Protein AF-0000000070921933 (afdb_homodimer)

Nearest PDB structures (foldseek):
  8ojy-assembly1_A  TM=9.174E-01  e=9.844E-56  Arabidopsis thaliana
  8cj8-assembly1_A-3  TM=9.190E-01  e=4.732E-55  Arabidopsis thaliana
  8cj8-assembly2_C  TM=9.120E-01  e=1.488E-54  Arabidopsis thaliana
  8ojf-assembly1_B-2  TM=9.211E-01  e=4.680E-54  Arabidopsis thaliana
  1fiy-assembly1_A  TM=9.418E-01  e=4.829E-53  Escherichia coli K-12

pLDDT: mean 90.68, std 9.58, range [23.91, 98.62]

Foldseek 3Di:
DPQQPPPPVLDQDPVQLVVQLVLLLVLLLVLCCVPVNDVLSVLLVLLLVLLVVCVVPNDPVSVVVSLVSLQPDDLVSLLLSLLSLLLSLLSSLLSVVLSVLVSQVVCVVVVDQGGALFLQVLLQVCVVVPQAQVLLQVLLVLFADEAEEEFFLPFFFDPVLLVLSVVLSVLVNVLVDPPQDPVNNVVSSVVNSVSSSVSSVDDGFDPDQDALLVSLVVVLVLCVQAVLPLQLVLVVSNQVSQCVSNNADPLRHGPHDRAQRYAYHYARLFECALFVRSFLVSVLLSQLVLLLSVLVVLLVLLVVVLVVQQDFCVHFPFDPLLVVVLVVLVVCLCVQCVPPSCVCVGRSSSSLSSLLSQQSVQLSVQSVCVSVVDPGDRDPSRHDQWLVVVLVNLVSRLVRCSVTPNNVVSVPSSVSSSSCCSHQISRHHAHEHEYALVLLQVLLQQQCCQQVVDPCLVPDDQVVLLVSLLVLQADQDDDAGDLVSGDPSSSRVLSSLLSLVVSCSSRHLRNHPAYEYPPDDALSSQSSVSSSNSNNVQWHADPVGTAHSHQYEYEQAALVSLVCVLVRLCVNLVRPSNVRHCVRNVQEHEYEYFQLRHLLHQFLLLSLLSSLVSLVSVCVSSVVSVGHYEYEYEAECALNRQHDQQLLSLLQHAQPSLQNYHHYYYHNLRSSSQRSHNSSVSSSVSSNSSSSSVSNCCNSDPIDHDDPVLSVLSVQLSVQLRVQVCCQQPVQPCNLLLLVQLFCLVLSQVRSSHSRGQFSDPPDSDSVTGDSQSSLLRCLLLLLNCSLFFSNLRSLCVSCPPPVVSLVVLLVCLVPNSNSVRSLLSSLVSLLSHDLVSSLLSLVSRPDNVSSCVSSVSSVVRSVSRQVSSCSSPVHDHRCPSPVVVSVLLVVLVSSLVSLSSSLSSLSNQQVVVVVPDDPPDPDPRSSSVSNSSSSSSNCSSSSGRD/DPQQPPPPVLDQDPVQLVVQLVLLLVLLLVLCCVPVNDVLSVLLVLLLVLLVVCVVPNDPVSVVVSLVSLLPDDLVSLLSSLLSLLLSLLSSLLSVVLSVLVSQVVCVVVVDQGGPLFLQVLLQVCVVVPQAQVLLQVLLVLFADEAEEEFFLPFLFDPVLLVLSVVLSVLVNVLVDPPQDPVNNVVSSVVNSVSSSVSSVDDGFDPDQDALLVSLVVVLVLCVQAVLPLQLVLVVSNQVSQCVRNNADPLRHGPHDRALRYAYHYARLFECALFVRSFLVSVLLSQLVLLLSVLVVLLVLLVVVLVVQQDFCVHFPFDPLLVVVLVVLVVCLCVQCVPPSCVCVGRSSSSLSSLLSQQSVQLSVQSVCVSVVDPGDRDPSRHDQWLVVVLVNLVSRLVRCSVTPNNVVSVPSSVSSSSCCSHQISRHHAHEHEYALVLLQVLLQQQCCQQVVDPCLVPDDQVVLLVSLLVLQADQDDDAGDLVSGPPSSSRVLSSLLSLVVSCSSRHLRNHPAYEYPPDDALSSQSSVSSSNSNNVQWHADPVGTAHSHQYEYEQAALVSLVCVLVRLCVNLVRVSNVRHCVRNVQEHEYEYWQLRHLLHQFLLLSLLSSLVSLVSVCVSSVVSVGHYEYEYEAECALNRQHDQQLLSLLQHAQPSLQNYHHYYYHNLRSSSQRSHNSSVSSSVSSNSSSSSVSNCCNSDPIDHDDPVLSVLSVQLSVQLRVQVCCQQPVQPCNLLLLVQLFCLVLSQVRSSHSRGQFSDPPDSDSVTGDSQSSLLRCLLLLLNCSLFFSNLRSLCVSCPPPVVSLVVLLVCLVPNSNSVRSLLSSLVSLLSHDLVSSLLSLVSRPPNVSSCVSSVSSVVRSVSRQVSSCSSPVHDHRCPSPVVVSVLLVVLVSSLVSLSSSLSSLSNQQVVVCVPDDPPDPDPRSSSVSNSSSSSSNCSSSSGRD

Sequence (1894 aa):
MIQNRIDERFRPKDKELRARVRLFGELLGNVIRRLEGEAVLNAVETLRKGFVTLRKREDPRLRERMMRCIVHQTPEMTERIIRAFSIYFSLVNIAEEDLFYRWRRAQVSSGEPLWTGSFDRTLRQLHEEGISAAELERLLEELSYMPVFTAHPTEARRRTTMQNQRRVFRTADRLNQPRIGAEERRSLIAELEAQIQILWRTNEVRVKKPQVRDEIKYGLFYFEESLFEAIPQTYRYLENAVRRTYGIRPDGSLPIRIPAFLRFGSWIGGDRDGNPNVTPEVTALACRLAMQQVLREYLRRVAELRNVLTHSSLMCQPSADFLASLEADNSIAPAVFQGHMDRYETEPYRRKLQIMAYRLKETLATVERRLSGESAVLPVASAYAGADAFVADLRVMHDSLVSHGERNIAASELTDLIRLAETCGFHLHHLDVRQESTVHSAAVAAILAQTGLSADYETLAEPERIALLSELIDRTELPDPDPEQLDAAAHETLRVFEVIRDMRQEVGSQGIGTYVISMTHAASHVLEVLFLGRLTGLAGKTADGPFCHLRITPLFETIEDLLHVEDVLNGLLGTPTYARMLAAGGNLQEVMLGYSDSCKDGGILASSWNLYEAQKKIVAITTRFGVRCQLFHGRGGTVGRGGGPTHESILAQPPATVQGRIKFTEQGEVLSYKYSNVETAVYEIGVGATGLILASRGLIRAPTHDRDADMATMHELAQLGEDAYRELVDRTPGVLDYFYEGTPVQEIGFLNIGSRPSHRRKSDRSKSSIRAIPWVFGWAQSRHTLPAWYGIGSALAAWRGEDPARLELLQQMYRDWPFFRSLLSNTQMALTKADLRMAAEYAKLCSDQELAERVFGKVRDEYARTVREVLLVAQLEALMDETPLLALSLQRRNPYLDPLNSIQIHLLRESRALEAGQPEDEEIDNPWMSPLLRSINAIAAGMRNTGMIQNRIDERFRPKDKELRARVRLFGELLGNVIRRLEGEAVLNAVETLRKGFVTLRKREDPRLRERMMRCIVHQTPEMTERIIRAFSIYFSLVNIAEEDLFYRWRRAQVSSGEPLWTGSFDRTLRQLHEEGISAAELERLLEELSYMPVFTAHPTEARRRTTMQNQRRVFRTADRLNQPRIGAEERRSLIAELEAQIQILWRTNEVRVKKPQVRDEIKYGLFYFEESLFEAIPQTYRYLENAVRRTYGIRPDGSLPIRIPAFLRFGSWIGGDRDGNPNVTPEVTALACRLAMQQVLREYLRRVAELRNVLTHSSLMCQPSADFLASLEADNSIAPAVFQGHMDRYETEPYRRKLQIMAYRLKETLATVERRLSGESAVLPVASAYAGADAFVADLRVMHDSLVSHGERNIAASELTDLIRLAETCGFHLHHLDVRQESTVHSAAVAAILAQTGLSADYETLAEPERIALLSELIDRTELPDPDPEQLDAAAHETLRVFEVIRDMRQEVGSQGIGTYVISMTHAASHVLEVLFLGRLTGLAGKTADGPFCHLRITPLFETIEDLLHVEDVLNGLLGTPTYARMLAAGGNLQEVMLGYSDSCKDGGILASSWNLYEAQKKIVAITTRFGVRCQLFHGRGGTVGRGGGPTHESILAQPPATVQGRIKFTEQGEVLSYKYSNVETAVYEIGVGATGLILASRGLIRAPTHDRDADMATMHELAQLGEDAYRELVDRTPGVLDYFYEGTPVQEIGFLNIGSRPSHRRKSDRSKSSIRAIPWVFGWAQSRHTLPAWYGIGSALAAWRGEDPARLELLQQMYRDWPFFRSLLSNTQMALTKADLRMAAEYAKLCSDQELAERVFGKVRDEYARTVREVLLVAQLEALMDETPLLALSLQRRNPYLDPLNSIQIHLLRESRALEAGQPEDEEIDNPWMSPLLRSINAIAAGMRNTG

Radius of gyration: 40.42 Å; Cα contacts (8 Å, |Δi|>4): 3020; chains: 2; bounding box: 80×125×109 Å

Secondary structure (DSSP, 8-state):
-------GGGSPPHHHHHHHHHHHHHHHHHHHHHHH-HHHHHHHHHHHHHHHHHHHS--HHHHHHHHHHHHTS-HHHHHHHHHHHHHHHHHHHHHHHHHHHHHHHHHHHHTS---TT-HHHHHHHHHHTT--HHHHHHHHHT-EEEEEE---SS----HHHHHHHHHHHHHHHHTTSTT--HHHHHHHHHHHHHHHHHHHHB--S-SSPPPHHHHHHHHHHHIIIIIHHHHHHHHHHHHHHHHHHH---TTS--SS-----B--EE-TTTB-TT-TT--HHHHHHHHHHHHHHHHHHHHHHHHHHHHH--B-TTT----HHHHHHHHHGGGGHHHHHTT-TTTTTT-HHHHHHHHHHHHHHHHHHHHHHHHTT------TTTS-SSHHHHHHHHHHHHHHHHHTT-HHHIIIIIHHHHHHHHHHTTTSSEEEEEEEHHHHHHHHHHHHHHHTS-S-GGGS-HHHHHHHHHHHHH-S--PPP-GGGS-HHHHHHHHHHHHHHHHHHHH-GGGEEEEEEES--SHHHHHHHHHHHHHTTSEEEETTEEEE---EEEEE-SHHHHHTHHHHHHHHHT-HHHHHHHHHTTSEEEEEEESHHHHHHH-HHHHHHHHHHHHHHHHHHHHHTT-EEEEEEE--SSGGGT-S-HHHHHHTSPTTT-SSEEEEEE-HHHHHHHHSSHHHHHHHHHHHHHHHHHHTGGGTSPPP---HHHHHHHHHHHHHHHHHHHHHHTTSTTHHHHHHHHSSHHHHTTSTT-SS-SBSSTT--STTTB-HHHHHHHHHHTT--GGGTTTHHHHHHHHHTT-HHHHHHHHHHHHH-HHHHHHHHHHHHHHHH--HHHHHHHHTT-S-HHHHHHHHHHHHHHHHHHHHHHHHHHT-SSTTTT-HHHHHHHHHHHHHHHHHHHHHHHHHHHHHHHHHTS-TT-----TTHHHHHHHHHHHHHHHS---/-------GGGSPPHHHHHHHHHHHHHHHHHHHHHHH-HHHHHHHHHHHHHHHHHHHS--HHHHHHHHHHHHTS-HHHHHHHHHHHHHHHHHHHHHHHHHHHHHHHHHHHHTS---TT-HHHHHHHHHHTT--HHHHHHHHHT-EEEEEE---SS----HHHHHHHHHHHHHHHHTTSTT--HHHHHHHHHHHHHHHHHHHHB--S-SSPPPHHHHHHHHHHHIIIIIHHHHHHHHHHHHHHHHHHH---TTS--SS-----B--EE-TTTB-TT-TT--HHHHHHHHHHHHHHHHHHHHHHHHHHHHH--B-TTT----HHHHHHHHHGGGGHHHHHTT-TTTTTT-HHHHHHHHHHHHHHHHHHHHHHHHTT------TTTS-SSHHHHHHHHHHHHHHHHHTT-HHHIIIIIHHHHHHHHHHTTTSSEEEEEEEHHHHHHHHHHHHHHHTS-S-GGGS-HHHHHHHHHHHHH-S--PPP-GGGS-HHHHHHHHHHHHHHHHHHHH-GGGEEEEEEES--SHHHHHHHHHHHHHHTSEEEETTEEEE---EEEEE-SHHHHHTHHHHHHHHHT-HHHHHHHHHTTSEEEEEEESHHHHHHH-HHHHHHHHHHHHHHHHHHHHHTT-EEEEEEE--SSGGGT-S-HHHHHHTSPTTT-SSEEEEEE-HHHHHHHHSSHHHHHHHHHHHHHHHHHHTGGGTSPPP---HHHHHHHHHHHHHHHHHHHHHHTTSTTHHHHHHHHSSHHHHTTSTT-SS-SBSSTT--STTTB-HHHHHHHHHHTT--GGGTTTHHHHHHHHHTT-HHHHHHHHHHHHH-HHHHHHHHHHHHHHHH--HHHHHHHHTT-S-HHHHHHHHHHHHHHHHHHHHHHHHHHT-SSTTTT-HHHHHHHHHHHHHHHHHHHHHHHHHHHHHHHHHTS-TT-----TTHHHHHHHHHHHHHHHS---

Organism: NCBI:txid713585

InterPro domains:
  IPR015813 Pyruvate/Phosphoenolpyruvate kinase-like domain superfamily [SSF51621] (19-947)
  IPR018129 Phosphoenolpyruvate carboxylase, Lys active site [PS00781] (148-159)
  IPR021135 Phosphoenolpyruvate carboxylase [PF00311] (17-947)
  IPR021135 Phosphoenolpyruvate carboxylase [PR00150] (147-160)
  IPR021135 Phosphoenolpyruvate carboxylase [PR00150] (200-216)
  IPR021135 Phosphoenolpyruvate carboxylase [PR00150] (264-279)
  IPR021135 Phosphoenolpyruvate carboxylase [PR00150] (424-444)
  IPR021135 Phosphoenolpyruvate carboxylase [PR00150] (589-609)
  IPR021135 Phosphoenolpyruvate carboxylase [PR00150] (631-660)
  IPR021135 Phosphoenolpyruvate carboxylase [PR00150] (767-793)
  IPR021135 Phosphoenolpyruvate carboxylase [PTHR30523] (11-947)
  IPR022805 Phosphoenolpyruvate carboxylase, bacterial/plant-type [MF_00595] (10-947)
  IPR033129 Phosphoenolpyruvate carboxylase, His active site [PS00393] (591-603)

Structure (mmCIF, N/CA/C/O backbone):
data_AF-0000000070921933-model_v1
#
loop_
_entity.id
_entity.type
_entity.pdbx_description
1 polymer 'Phosphoenolpyruvate carboxylase'
#
loop_
_atom_site.group_PDB
_atom_site.id
_atom_site.type_symbol
_atom_site.label_atom_id
_atom_site.label_alt_id
_atom_site.label_comp_id
_atom_site.label_asym_id
_atom_site.label_entity_id
_atom_site.label_seq_id
_atom_site.pdbx_PDB_ins_code
_atom_site.Cartn_x
_atom_site.Cartn_y
_atom_site.Cartn_z
_atom_site.occupancy
_atom_site.B_iso_or_equiv
_atom_site.auth_seq_id
_atom_site.auth_comp_id
_atom_site.auth_asym_id
_atom_site.auth_atom_id
_atom_site.pdbx_PDB_model_num
ATOM 1 N N . MET A 1 1 ? 22.812 -39.594 1.158 1 23.95 1 MET A N 1
ATOM 2 C CA . MET A 1 1 ? 21.5 -39.562 1.787 1 23.95 1 MET A CA 1
ATOM 3 C C . MET A 1 1 ? 21.438 -38.531 2.9 1 23.95 1 MET A C 1
ATOM 5 O O . MET A 1 1 ? 21.781 -38.812 4.047 1 23.95 1 MET A O 1
ATOM 9 N N . ILE A 1 2 ? 21.953 -37.438 2.602 1 29.31 2 ILE A N 1
ATOM 10 C CA . ILE A 1 2 ? 22.078 -36.406 3.607 1 29.31 2 ILE A CA 1
ATOM 11 C C . ILE A 1 2 ? 20.719 -36.125 4.242 1 29.31 2 ILE A C 1
ATOM 13 O O . ILE A 1 2 ? 19.781 -35.688 3.557 1 29.31 2 ILE A O 1
ATOM 17 N N . GLN A 1 3 ? 20.328 -36.938 5.16 1 33.12 3 GLN A N 1
ATOM 18 C CA . GLN A 1 3 ? 19.25 -36.719 6.102 1 33.12 3 GLN A CA 1
ATOM 19 C C . GLN A 1 3 ? 19.125 -35.25 6.461 1 33.12 3 GLN A C 1
ATOM 21 O O . GLN A 1 3 ? 20.062 -34.656 6.977 1 33.12 3 GLN A O 1
ATOM 26 N N . ASN A 1 4 ? 18.438 -34.562 5.695 1 40.12 4 ASN A N 1
ATOM 27 C CA . ASN A 1 4 ? 18.016 -33.219 6.055 1 40.12 4 ASN A CA 1
ATOM 28 C C . ASN A 1 4 ? 17.594 -33.156 7.52 1 40.12 4 ASN A C 1
ATOM 30 O O . ASN A 1 4 ? 16.453 -33.469 7.855 1 40.12 4 ASN A O 1
ATOM 34 N N . ARG A 1 5 ? 18.453 -33.531 8.398 1 40.06 5 ARG A N 1
ATOM 35 C CA . ARG A 1 5 ? 18.188 -33.312 9.812 1 40.06 5 ARG A CA 1
ATOM 36 C C . ARG A 1 5 ? 17.734 -31.891 10.094 1 40.06 5 ARG A C 1
ATOM 38 O O . ARG A 1 5 ? 18.578 -30.984 10.18 1 40.06 5 ARG A O 1
ATOM 45 N N . ILE A 1 6 ? 16.703 -31.516 9.539 1 48.75 6 ILE A N 1
ATOM 46 C CA . ILE A 1 6 ? 16.172 -30.266 10.086 1 48.75 6 ILE A CA 1
ATOM 47 C C . ILE A 1 6 ? 16.172 -30.328 11.609 1 48.75 6 ILE A C 1
ATOM 49 O O . ILE A 1 6 ? 15.664 -31.281 12.203 1 48.75 6 ILE A O 1
ATOM 53 N N . ASP A 1 7 ? 16.969 -29.656 12.188 1 51.53 7 ASP A N 1
ATOM 54 C CA . ASP A 1 7 ? 17 -29.531 13.641 1 51.53 7 ASP A CA 1
ATOM 55 C C . ASP A 1 7 ? 15.594 -29.469 14.227 1 51.53 7 ASP A C 1
ATOM 57 O O . ASP A 1 7 ? 14.742 -28.734 13.727 1 51.53 7 ASP A O 1
ATOM 61 N N . GLU A 1 8 ? 15.258 -30.484 14.992 1 55.12 8 GLU A N 1
ATOM 62 C CA . GLU A 1 8 ? 13.969 -30.641 15.672 1 55.12 8 GLU A CA 1
ATOM 63 C C . GLU A 1 8 ? 13.453 -29.297 16.172 1 55.12 8 GLU A C 1
ATOM 65 O O . GLU A 1 8 ? 12.242 -29.094 16.266 1 55.12 8 GLU A O 1
ATOM 70 N N . ARG A 1 9 ? 14.477 -28.422 16.344 1 58.66 9 ARG A N 1
ATOM 71 C CA . ARG A 1 9 ? 14.133 -27.125 16.906 1 58.66 9 ARG A CA 1
ATOM 72 C C . ARG A 1 9 ? 13.281 -26.312 15.945 1 58.66 9 ARG A C 1
ATOM 74 O O . ARG A 1 9 ? 12.523 -25.438 16.359 1 58.66 9 ARG A O 1
ATOM 81 N N . PHE A 1 10 ? 13.305 -26.656 14.672 1 58.06 10 PHE A N 1
ATOM 82 C CA . PHE A 1 10 ? 12.648 -25.797 13.695 1 58.06 10 PHE A CA 1
ATOM 83 C C . PHE A 1 10 ? 11.516 -26.547 13 1 58.06 10 PHE A C 1
ATOM 85 O O . PHE A 1 10 ? 11.047 -26.125 11.938 1 58.06 10 PHE A O 1
ATOM 92 N N . ARG A 1 11 ? 11.141 -27.578 13.57 1 64.94 11 ARG A N 1
ATOM 93 C CA . ARG A 1 11 ? 9.992 -28.297 13.008 1 64.94 11 ARG A CA 1
ATOM 94 C C . ARG A 1 11 ? 8.68 -27.656 13.461 1 64.94 11 ARG A C 1
ATOM 96 O O . ARG A 1 11 ? 8.539 -27.281 14.625 1 64.94 11 ARG A O 1
ATOM 103 N N . PRO A 1 12 ? 7.859 -27.453 12.391 1 67.56 12 PRO A N 1
ATOM 104 C CA . PRO A 1 12 ? 6.559 -26.906 12.781 1 67.56 12 PRO A CA 1
ATOM 105 C C . PRO A 1 12 ? 5.887 -27.719 13.891 1 67.56 12 PRO A C 1
ATOM 107 O O . PRO A 1 12 ? 5.906 -28.953 13.859 1 67.56 12 PRO A O 1
ATOM 110 N N . LYS A 1 13 ? 5.543 -26.969 14.922 1 72 13 LYS A N 1
ATOM 111 C CA . LYS A 1 13 ? 4.879 -27.609 16.047 1 72 13 LYS A CA 1
ATOM 112 C C . LYS A 1 13 ? 3.4 -27.844 15.758 1 72 13 LYS A C 1
ATOM 114 O O . LYS A 1 13 ? 2.65 -26.906 15.516 1 72 13 LYS A O 1
ATOM 119 N N . ASP A 1 14 ? 3.059 -29.047 15.797 1 80.31 14 ASP A N 1
ATOM 120 C CA . ASP A 1 14 ? 1.688 -29.469 15.531 1 80.31 14 ASP A CA 1
ATOM 121 C C . ASP A 1 14 ? 0.704 -28.75 16.453 1 80.31 14 ASP A C 1
ATOM 123 O O . ASP A 1 14 ? -0.426 -28.453 16.062 1 80.31 14 ASP A O 1
ATOM 127 N N . LYS A 1 15 ? 1.238 -28.391 17.578 1 83.94 15 LYS A N 1
ATOM 128 C CA . LYS A 1 15 ? 0.37 -27.75 18.562 1 83.94 15 LYS A CA 1
ATOM 129 C C . LYS A 1 15 ? -0.085 -26.375 18.078 1 83.94 15 LYS A C 1
ATOM 131 O O . LYS A 1 15 ? -1.236 -25.984 18.297 1 83.94 15 LYS A O 1
ATOM 136 N N . GLU A 1 16 ? 0.807 -25.719 17.469 1 86.44 16 GLU A N 1
ATOM 137 C CA . GLU A 1 16 ? 0.481 -24.375 16.984 1 86.44 16 GLU A CA 1
ATOM 138 C C . GLU A 1 16 ? -0.511 -24.453 15.82 1 86.44 16 GLU A C 1
ATOM 140 O O . GLU A 1 16 ? -1.409 -23.609 15.719 1 86.44 16 GLU A O 1
ATOM 145 N N . LEU A 1 17 ? -0.322 -25.375 14.953 1 89.31 17 LEU A N 1
ATOM 146 C CA . LEU A 1 17 ? -1.247 -25.547 13.836 1 89.31 17 LEU A CA 1
ATOM 147 C C . LEU A 1 17 ? -2.639 -25.922 14.344 1 89.31 17 LEU A C 1
ATOM 149 O O . LEU A 1 17 ? -3.639 -25.375 13.867 1 89.31 17 LEU A O 1
ATOM 153 N N . ARG A 1 18 ? -2.668 -26.766 15.344 1 89.5 18 ARG A N 1
ATOM 154 C CA . ARG A 1 18 ? -3.945 -27.188 15.906 1 89.5 18 ARG A CA 1
ATOM 155 C C . ARG A 1 18 ? -4.676 -26.016 16.562 1 89.5 18 ARG A C 1
ATOM 157 O O . ARG A 1 18 ? -5.898 -25.906 16.453 1 89.5 18 ARG A O 1
ATOM 164 N N . ALA A 1 19 ? -3.914 -25.266 17.203 1 92.62 19 ALA A N 1
ATOM 165 C CA . ALA A 1 19 ? -4.516 -24.109 17.859 1 92.62 19 ALA A CA 1
ATOM 166 C C . ALA A 1 19 ? -5.137 -23.156 16.844 1 92.62 19 ALA A C 1
ATOM 168 O O . ALA A 1 19 ? -6.23 -22.625 17.078 1 92.62 19 ALA A O 1
ATOM 169 N N . ARG A 1 20 ? -4.391 -22.906 15.789 1 93.19 20 ARG A N 1
ATOM 170 C CA . ARG A 1 20 ? -4.898 -22.031 14.742 1 93.19 20 ARG A CA 1
ATOM 171 C C . ARG A 1 20 ? -6.117 -22.625 14.055 1 93.19 20 ARG A C 1
ATOM 173 O O . ARG A 1 20 ? -7.094 -21.922 13.781 1 93.19 20 ARG A O 1
ATOM 180 N N . VAL A 1 21 ? -6.062 -23.891 13.789 1 92.75 21 VAL A N 1
ATOM 181 C CA . VAL A 1 21 ? -7.168 -24.594 13.141 1 92.75 21 VAL A CA 1
ATOM 182 C C . VAL A 1 21 ? -8.398 -24.562 14.047 1 92.75 21 VAL A C 1
ATOM 184 O O . VAL A 1 21 ? -9.516 -24.391 13.578 1 92.75 21 VAL A O 1
ATOM 187 N N . ARG A 1 22 ? -8.164 -24.75 15.281 1 93.88 22 ARG A N 1
ATOM 188 C CA . ARG A 1 22 ? -9.258 -24.688 16.25 1 93.88 22 ARG A CA 1
ATOM 189 C C . ARG A 1 22 ? -9.891 -23.297 16.266 1 93.88 22 ARG A C 1
ATOM 191 O O . ARG A 1 22 ? -11.117 -23.172 16.344 1 93.88 22 ARG A O 1
ATOM 198 N N . LEU A 1 23 ? -9.055 -22.359 16.281 1 96.06 23 LEU A N 1
ATOM 199 C CA . LEU A 1 23 ? -9.555 -20.984 16.266 1 96.06 23 LEU A CA 1
ATOM 200 C C . LEU A 1 23 ? -10.398 -20.719 15.031 1 96.06 23 LEU A C 1
ATOM 202 O O . LEU A 1 23 ? -11.508 -20.188 15.125 1 96.06 23 LEU A O 1
ATOM 206 N N . PHE A 1 24 ? -9.859 -21.078 13.891 1 96.19 24 PHE A N 1
ATOM 207 C CA . PHE A 1 24 ? -10.578 -20.875 12.633 1 96.19 24 PHE A CA 1
ATOM 208 C C . PHE A 1 24 ? -11.898 -21.641 12.648 1 96.19 24 PHE A C 1
ATOM 210 O O . PHE A 1 24 ? -12.922 -21.125 12.195 1 96.19 24 PHE A O 1
ATOM 217 N N . GLY A 1 25 ? -11.852 -22.906 13.172 1 95.31 25 GLY A N 1
ATOM 218 C CA . GLY A 1 25 ? -13.062 -23.703 13.281 1 95.31 25 GLY A CA 1
ATOM 219 C C . GLY A 1 25 ? -14.117 -23.062 14.164 1 95.31 25 GLY A C 1
ATOM 220 O O . GLY A 1 25 ? -15.305 -23.078 13.836 1 95.31 25 GLY A O 1
ATOM 221 N N . GLU A 1 26 ? -13.688 -22.531 15.219 1 96.38 26 GLU A N 1
ATOM 222 C CA . GLU A 1 26 ? -14.602 -21.859 16.141 1 96.38 26 GLU A CA 1
ATOM 223 C C . GLU A 1 26 ? -15.227 -20.625 15.5 1 96.38 26 GLU A C 1
ATOM 225 O O . GLU A 1 26 ? -16.422 -20.375 15.641 1 96.38 26 GLU A O 1
ATOM 230 N N . LEU A 1 27 ? -14.398 -19.875 14.875 1 97.06 27 LEU A N 1
ATOM 231 C CA . LEU A 1 27 ? -14.891 -18.656 14.234 1 97.06 27 LEU A CA 1
ATOM 232 C C . LEU A 1 27 ? -15.883 -19 13.125 1 97.06 27 LEU A C 1
ATOM 234 O O . LEU A 1 27 ? -16.906 -18.328 12.977 1 97.06 27 LEU A O 1
ATOM 238 N N . LEU A 1 28 ? -15.578 -19.984 12.305 1 97.31 28 LEU A N 1
ATOM 239 C CA . LEU A 1 28 ? -16.5 -20.438 11.273 1 97.31 28 LEU A CA 1
ATOM 240 C C . LEU A 1 28 ? -17.812 -20.906 11.883 1 97.31 28 LEU A C 1
ATOM 242 O O . LEU A 1 28 ? -18.891 -20.594 11.375 1 97.31 28 LEU A O 1
ATOM 246 N N . GLY A 1 29 ? -17.703 -21.703 12.984 1 97 29 GLY A N 1
ATOM 247 C CA . GLY A 1 29 ? -18.906 -22.141 13.695 1 97 29 GLY A CA 1
ATOM 248 C C . GLY A 1 29 ? -19.766 -20.984 14.164 1 97 29 GLY A C 1
ATOM 249 O O . GLY A 1 29 ? -21 -21.031 14.039 1 97 29 GLY A O 1
ATOM 250 N N . ASN A 1 30 ? -19.141 -19.969 14.672 1 95.69 30 ASN A N 1
ATOM 251 C CA . ASN A 1 30 ? -19.859 -18.766 15.102 1 95.69 30 ASN A CA 1
ATOM 252 C C . ASN A 1 30 ? -20.594 -18.109 13.938 1 95.69 30 ASN A C 1
ATOM 254 O O . ASN A 1 30 ? -21.75 -17.688 14.094 1 95.69 30 ASN A O 1
ATOM 258 N N . VAL A 1 31 ? -19.938 -18.031 12.844 1 95.56 31 VAL A N 1
ATOM 259 C CA . VAL A 1 31 ? -20.516 -17.422 11.664 1 95.56 31 VAL A CA 1
ATOM 260 C C . VAL A 1 31 ? -21.734 -18.219 11.203 1 95.56 31 VAL A C 1
ATOM 262 O O . VAL A 1 31 ? -22.797 -17.641 10.922 1 95.56 31 VAL A O 1
ATOM 265 N N . ILE A 1 32 ? -21.625 -19.547 11.125 1 96.25 32 ILE A N 1
ATOM 266 C CA . ILE A 1 32 ? -22.719 -20.422 10.688 1 96.25 32 ILE A CA 1
ATOM 267 C C . ILE A 1 32 ? -23.891 -20.312 11.656 1 96.25 32 ILE A C 1
ATOM 269 O O . ILE A 1 32 ? -25.047 -20.188 11.234 1 96.25 32 ILE A O 1
ATOM 273 N N . ARG A 1 33 ? -23.562 -20.344 12.898 1 95.12 33 ARG A N 1
ATOM 274 C CA . ARG A 1 33 ? -24.609 -20.25 13.914 1 95.12 33 ARG A CA 1
ATOM 275 C C . ARG A 1 33 ? -25.391 -18.938 13.781 1 95.12 33 ARG A C 1
ATOM 277 O O . ARG A 1 33 ? -26.625 -18.938 13.812 1 95.12 33 ARG A O 1
ATOM 284 N N . ARG A 1 34 ? -24.719 -17.891 13.617 1 90.69 34 ARG A N 1
ATOM 285 C CA . ARG A 1 34 ? -25.328 -16.562 13.57 1 90.69 34 ARG A CA 1
ATOM 286 C C . ARG A 1 34 ? -26.125 -16.359 12.289 1 90.69 34 ARG A C 1
ATOM 288 O O . ARG A 1 34 ? -27.219 -15.805 12.305 1 90.69 34 ARG A O 1
ATOM 295 N N . LEU A 1 35 ? -25.609 -16.828 11.188 1 91.19 35 LEU A N 1
ATOM 296 C CA . LEU A 1 35 ? -26.188 -16.484 9.891 1 91.19 35 LEU A CA 1
ATOM 297 C C . LEU A 1 35 ? -27.188 -17.547 9.453 1 91.19 35 LEU A C 1
ATOM 299 O O . LEU A 1 35 ? -28.172 -17.234 8.758 1 91.19 35 LEU A O 1
ATOM 303 N N . GLU A 1 36 ? -26.891 -18.844 9.781 1 92.19 36 GLU A N 1
ATOM 304 C CA . GLU A 1 36 ? -27.734 -19.938 9.273 1 92.19 36 GLU A CA 1
ATOM 305 C C . GLU A 1 36 ? -28.531 -20.594 10.391 1 92.19 36 GLU A C 1
ATOM 307 O O . GLU A 1 36 ? -29.516 -21.281 10.133 1 92.19 36 GLU A O 1
ATOM 312 N N . GLY A 1 37 ? -28.172 -20.375 11.633 1 91.69 37 GLY A N 1
ATOM 313 C CA . GLY A 1 37 ? -28.891 -20.938 12.766 1 91.69 37 GLY A CA 1
ATOM 314 C C . GLY A 1 37 ? -28.25 -22.188 13.32 1 91.69 37 GLY A C 1
ATOM 315 O O . GLY A 1 37 ? -27.281 -22.703 12.742 1 91.69 37 GLY A O 1
ATOM 316 N N . GLU A 1 38 ? -28.75 -22.719 14.328 1 94.5 38 GLU A N 1
ATOM 317 C CA . GLU A 1 38 ? -28.188 -23.844 15.062 1 94.5 38 GLU A CA 1
ATOM 318 C C . GLU A 1 38 ? -28.375 -25.156 14.297 1 94.5 38 GLU A C 1
ATOM 320 O O . GLU A 1 38 ? -27.531 -26.062 14.391 1 94.5 38 GLU A O 1
ATOM 325 N N . ALA A 1 39 ? -29.344 -25.188 13.531 1 93.88 39 ALA A N 1
ATOM 326 C CA . ALA A 1 39 ? -29.656 -26.422 12.805 1 93.88 39 ALA A CA 1
ATOM 327 C C . ALA A 1 39 ? -28.531 -26.781 11.852 1 93.88 39 ALA A C 1
ATOM 329 O O . ALA A 1 39 ? -28.109 -27.953 11.789 1 93.88 39 ALA A O 1
ATOM 330 N N . VAL A 1 40 ? -28.094 -25.812 11.125 1 94.75 40 VAL A N 1
ATOM 331 C CA . VAL A 1 40 ? -27.031 -26.062 10.156 1 94.75 40 VAL A CA 1
ATOM 332 C C . VAL A 1 40 ? -25.75 -26.422 10.898 1 94.75 40 VAL A C 1
ATOM 334 O O . VAL A 1 40 ? -25.062 -27.375 10.516 1 94.75 40 VAL A O 1
ATOM 337 N N . LEU A 1 41 ? -25.422 -25.734 11.922 1 96.25 41 LEU A N 1
ATOM 338 C CA . LEU A 1 41 ? -24.203 -26.016 12.68 1 96.25 41 LEU A CA 1
ATOM 339 C C . LEU A 1 41 ? -24.25 -27.406 13.289 1 96.25 41 LEU A C 1
ATOM 341 O O . LEU A 1 41 ? -23.25 -28.125 13.281 1 96.25 41 LEU A O 1
ATOM 345 N N . ASN A 1 42 ? -25.406 -27.703 13.812 1 95.5 42 ASN A N 1
ATOM 346 C CA . ASN A 1 42 ? -25.562 -29.016 14.414 1 95.5 42 ASN A CA 1
ATOM 347 C C . ASN A 1 42 ? -25.375 -30.141 13.391 1 95.5 42 ASN A C 1
ATOM 349 O O . ASN A 1 42 ? -24.781 -31.172 13.695 1 95.5 42 ASN A O 1
ATOM 353 N N . ALA A 1 43 ? -25.938 -29.922 12.273 1 95.56 43 ALA A N 1
ATOM 354 C CA . ALA A 1 43 ? -25.766 -30.922 11.211 1 95.56 43 ALA A CA 1
ATOM 355 C C . ALA A 1 43 ? -24.297 -31.094 10.859 1 95.56 43 ALA A C 1
ATOM 357 O O . ALA A 1 43 ? -23.812 -32.219 10.703 1 95.56 43 ALA A O 1
ATOM 358 N N . VAL A 1 44 ? -23.594 -30 10.703 1 95.19 44 VAL A N 1
ATOM 359 C CA . VAL A 1 44 ? -22.172 -30.016 10.375 1 95.19 44 VAL A CA 1
ATOM 360 C C . VAL A 1 44 ? -21.391 -30.719 11.477 1 95.19 44 VAL A C 1
ATOM 362 O O . VAL A 1 44 ? -20.562 -31.594 11.195 1 95.19 44 VAL A O 1
ATOM 365 N N . GLU A 1 45 ? -21.688 -30.422 12.711 1 95 45 GLU A N 1
ATOM 366 C CA . GLU A 1 45 ? -20.953 -30.984 13.844 1 95 45 GLU A CA 1
ATOM 367 C C . GLU A 1 45 ? -21.281 -32.469 14.039 1 95 45 GLU A C 1
ATOM 369 O O . GLU A 1 45 ? -20.406 -33.25 14.438 1 95 45 GLU A O 1
ATOM 374 N N . THR A 1 46 ? -22.469 -32.719 13.805 1 95.38 46 THR A N 1
ATOM 375 C CA . THR A 1 46 ? -22.859 -34.125 13.906 1 95.38 46 THR A CA 1
ATOM 376 C C . THR A 1 46 ? -22.078 -35 12.914 1 95.38 46 THR A C 1
ATOM 378 O O . THR A 1 46 ? -21.547 -36.031 13.273 1 95.38 46 THR A O 1
ATOM 381 N N . LEU A 1 47 ? -22.062 -34.531 11.734 1 95.12 47 LEU A N 1
ATOM 382 C CA . LEU A 1 47 ? -21.344 -35.281 10.703 1 95.12 47 LEU A CA 1
ATOM 383 C C . LEU A 1 47 ? -19.844 -35.312 10.984 1 95.12 47 LEU A C 1
ATOM 385 O O . LEU A 1 47 ? -19.188 -36.344 10.844 1 95.12 47 LEU A O 1
ATOM 389 N N . ARG A 1 48 ? -19.328 -34.156 11.344 1 93.25 48 ARG A N 1
ATOM 390 C CA . ARG A 1 48 ? -17.906 -34.062 11.641 1 93.25 48 ARG A CA 1
ATOM 391 C C . ARG A 1 48 ? -17.516 -35.031 12.758 1 93.25 48 ARG A C 1
ATOM 393 O O . ARG A 1 48 ? -16.641 -35.875 12.578 1 93.25 48 ARG A O 1
ATOM 400 N N . LYS A 1 49 ? -18.188 -34.969 13.914 1 93.81 49 LYS A N 1
ATOM 401 C CA . LYS A 1 49 ? -17.875 -35.812 15.07 1 93.81 49 LYS A CA 1
ATOM 402 C C . LYS A 1 49 ? -18.141 -37.281 14.781 1 93.81 49 LYS A C 1
ATOM 404 O O . LYS A 1 49 ? -17.391 -38.156 15.203 1 93.81 49 LYS A O 1
ATOM 409 N N . GLY A 1 50 ? -19.203 -37.5 14.133 1 94.75 50 GLY A N 1
ATOM 410 C CA . GLY A 1 50 ? -19.547 -38.875 13.773 1 94.75 50 GLY A CA 1
ATOM 411 C C . GLY A 1 50 ? -18.484 -39.531 12.93 1 94.75 50 GLY A C 1
ATOM 412 O O . GLY A 1 50 ? -18.078 -40.656 13.227 1 94.75 50 GLY A O 1
ATOM 413 N N . PHE A 1 51 ? -18.062 -38.875 11.945 1 92.88 51 PHE A N 1
ATOM 414 C CA . PHE A 1 51 ? -17.109 -39.469 11.031 1 92.88 51 PHE A CA 1
ATOM 415 C C . PHE A 1 51 ? -15.719 -39.531 11.656 1 92.88 51 PHE A C 1
ATOM 417 O O . PHE A 1 51 ? -14.93 -40.438 11.359 1 92.88 51 PHE A O 1
ATOM 424 N N . VAL A 1 52 ? -15.398 -38.562 12.492 1 91.25 52 VAL A N 1
ATOM 425 C CA . VAL A 1 52 ? -14.156 -38.625 13.258 1 91.25 52 VAL A CA 1
ATOM 426 C C . VAL A 1 52 ? -14.141 -39.906 14.102 1 91.25 52 VAL A C 1
ATOM 428 O O . VAL A 1 52 ? -13.125 -40.594 14.164 1 91.25 52 VAL A O 1
ATOM 431 N N . THR A 1 53 ? -15.25 -40.156 14.68 1 92.56 53 THR A N 1
ATOM 432 C CA . THR A 1 53 ? -15.383 -41.344 15.516 1 92.56 53 THR A CA 1
ATOM 433 C C . THR A 1 53 ? -15.312 -42.625 14.672 1 92.56 53 THR A C 1
ATOM 435 O O . THR A 1 53 ? -14.672 -43.594 15.055 1 92.56 53 THR A O 1
ATOM 438 N N . LEU A 1 54 ? -15.93 -42.594 13.602 1 91.44 54 LEU A N 1
ATOM 439 C CA . LEU A 1 54 ? -15.945 -43.719 12.703 1 91.44 54 LEU A CA 1
ATOM 440 C C . LEU A 1 54 ? -14.539 -44.062 12.219 1 91.44 54 LEU A C 1
ATOM 442 O O . LEU A 1 54 ? -14.219 -45.219 12 1 91.44 54 LEU A O 1
ATOM 446 N N . ARG A 1 55 ? -13.719 -43.094 12.023 1 87.56 55 ARG A N 1
ATOM 447 C CA . ARG A 1 55 ? -12.352 -43.312 11.57 1 87.56 55 ARG A CA 1
ATOM 448 C C . ARG A 1 55 ? -11.508 -43.969 12.672 1 87.56 55 ARG A C 1
ATOM 450 O O . ARG A 1 55 ? -10.594 -44.719 12.383 1 87.56 55 ARG A O 1
ATOM 457 N N . LYS A 1 56 ? -11.859 -43.562 13.891 1 87.31 56 LYS A N 1
ATOM 458 C CA . LYS A 1 56 ? -11.141 -44.188 15 1 87.31 56 LYS A CA 1
ATOM 459 C C . LYS A 1 56 ? -11.562 -45.656 15.188 1 87.31 56 LYS A C 1
ATOM 461 O O . LYS A 1 56 ? -10.711 -46.531 15.391 1 87.31 56 LYS A O 1
ATOM 466 N N . ARG A 1 57 ? -12.852 -45.812 15.188 1 90.88 57 ARG A N 1
ATOM 467 C CA . ARG A 1 57 ? -13.414 -47.156 15.32 1 90.88 57 ARG A CA 1
ATOM 468 C C . ARG A 1 57 ? -14.703 -47.281 14.516 1 90.88 57 ARG A C 1
ATOM 470 O O . ARG A 1 57 ? -15.68 -46.594 14.781 1 90.88 57 ARG A O 1
ATOM 477 N N . GLU A 1 58 ? -14.555 -48.219 13.586 1 90.5 58 GLU A N 1
ATOM 478 C CA . GLU A 1 58 ? -15.75 -48.438 12.773 1 90.5 58 GLU A CA 1
ATOM 479 C C . GLU A 1 58 ? -16.906 -48.938 13.625 1 90.5 58 GLU A C 1
ATOM 481 O O . GLU A 1 58 ? -16.719 -49.781 14.5 1 90.5 58 GLU A O 1
ATOM 486 N N . ASP A 1 59 ? -18.047 -48.281 13.445 1 93.75 59 ASP A N 1
ATOM 487 C CA . ASP A 1 59 ? -19.297 -48.625 14.109 1 93.75 59 ASP A CA 1
ATOM 488 C C . ASP A 1 59 ? -20.469 -48.625 13.125 1 93.75 59 ASP A C 1
ATOM 490 O O . ASP A 1 59 ? -20.922 -47.531 12.719 1 93.75 59 ASP A O 1
ATOM 494 N N . PRO A 1 60 ? -20.969 -49.781 12.812 1 92.88 60 PRO A N 1
ATOM 495 C CA . PRO A 1 60 ? -22.031 -49.844 11.797 1 92.88 60 PRO A CA 1
ATOM 496 C C . PRO A 1 60 ? -23.266 -49.062 12.18 1 92.88 60 PRO A C 1
ATOM 498 O O . PRO A 1 60 ? -23.922 -48.469 11.312 1 92.88 60 PRO A O 1
ATOM 501 N N . ARG A 1 61 ? -23.547 -49.062 13.43 1 94.38 61 ARG A N 1
ATOM 502 C CA . ARG A 1 61 ? -24.719 -48.312 13.875 1 94.38 61 ARG A CA 1
ATOM 503 C C . ARG A 1 61 ? -24.5 -46.812 13.688 1 94.38 61 ARG A C 1
ATOM 505 O O . ARG A 1 61 ? -25.406 -46.094 13.242 1 94.38 61 ARG A O 1
ATOM 512 N N . LEU A 1 62 ? -23.375 -46.469 14.102 1 95 62 LEU A N 1
ATOM 513 C CA . LEU A 1 62 ? -23.047 -45.062 13.93 1 95 62 LEU A CA 1
ATOM 514 C C . LEU A 1 62 ? -23 -44.688 12.445 1 95 62 LEU A C 1
ATOM 516 O O . LEU A 1 62 ? -23.469 -43.594 12.062 1 95 62 LEU A O 1
ATOM 520 N N . ARG A 1 63 ? -22.469 -45.469 11.68 1 93.88 63 ARG A N 1
ATOM 521 C CA . ARG A 1 63 ? -22.406 -45.25 10.234 1 93.88 63 ARG A CA 1
ATOM 522 C C . ARG A 1 63 ? -23.797 -45.094 9.648 1 93.88 63 ARG A C 1
ATOM 524 O O . ARG A 1 63 ? -24.047 -44.188 8.859 1 93.88 63 ARG A O 1
ATOM 531 N N . GLU A 1 64 ? -24.625 -45.969 9.992 1 94.06 64 GLU A N 1
ATOM 532 C CA . GLU A 1 64 ? -26 -45.875 9.516 1 94.06 64 GLU A CA 1
ATOM 533 C C . GLU A 1 64 ? -26.672 -44.562 9.93 1 94.06 64 GLU A C 1
ATOM 535 O O . GLU A 1 64 ? -27.391 -43.969 9.148 1 94.06 64 GLU A O 1
ATOM 540 N N . ARG A 1 65 ? -26.391 -44.25 11.094 1 95 65 ARG A N 1
ATOM 541 C CA . ARG A 1 65 ? -26.953 -42.969 11.594 1 95 65 ARG A CA 1
ATOM 542 C C . ARG A 1 65 ? -26.422 -41.781 10.789 1 95 65 ARG A C 1
ATOM 544 O O . ARG A 1 65 ? -27.188 -40.875 10.477 1 95 65 ARG A O 1
ATOM 551 N N . MET A 1 66 ? -25.172 -41.781 10.57 1 95.06 66 MET A N 1
ATOM 552 C CA . MET A 1 66 ? -24.578 -40.688 9.797 1 95.06 66 MET A CA 1
ATOM 553 C C . MET A 1 66 ? -25.125 -40.656 8.383 1 95.06 66 MET A C 1
ATOM 555 O O . MET A 1 66 ? -25.422 -39.562 7.848 1 95.06 66 MET A O 1
ATOM 559 N N . MET A 1 67 ? -25.312 -41.75 7.805 1 94.62 67 MET A N 1
ATOM 560 C CA . MET A 1 67 ? -25.844 -41.844 6.445 1 94.62 67 MET A CA 1
ATOM 561 C C . MET A 1 67 ? -27.297 -41.344 6.398 1 94.62 67 MET A C 1
ATOM 563 O O . MET A 1 67 ? -27.703 -40.688 5.449 1 94.62 67 MET A O 1
ATOM 567 N N . ARG A 1 68 ? -28.016 -41.688 7.41 1 94.38 68 ARG A N 1
ATOM 568 C CA . ARG A 1 68 ? -29.391 -41.219 7.5 1 94.38 68 ARG A CA 1
ATOM 569 C C . ARG A 1 68 ? -29.422 -39.688 7.598 1 94.38 68 ARG A C 1
ATOM 571 O O . ARG A 1 68 ? -30.312 -39.062 7.016 1 94.38 68 ARG A O 1
ATOM 578 N N . CYS A 1 69 ? -28.516 -39.25 8.352 1 94.88 69 CYS A N 1
ATOM 579 C CA . CYS A 1 69 ? -28.406 -37.812 8.492 1 94.88 69 CYS A CA 1
ATOM 580 C C . CYS A 1 69 ? -28.156 -37.156 7.141 1 94.88 69 CYS A C 1
ATOM 582 O O . CYS A 1 69 ? -28.703 -36.094 6.848 1 94.88 69 CYS A O 1
ATOM 584 N N . ILE A 1 70 ? -27.375 -37.688 6.336 1 95.94 70 ILE A N 1
ATOM 585 C CA . ILE A 1 70 ? -27.016 -37.156 5.031 1 95.94 70 ILE A CA 1
ATOM 586 C C . ILE A 1 70 ? -28.203 -37.281 4.078 1 95.94 70 ILE A C 1
ATOM 588 O O . ILE A 1 70 ? -28.562 -36.312 3.414 1 95.94 70 ILE A O 1
ATOM 592 N N . VAL A 1 71 ? -28.875 -38.375 4.074 1 94.31 71 VAL A N 1
ATOM 593 C CA . VAL A 1 71 ? -29.906 -38.688 3.098 1 94.31 71 VAL A CA 1
ATOM 594 C C . VAL A 1 71 ? -31.156 -37.875 3.369 1 94.31 71 VAL A C 1
ATOM 596 O O . VAL A 1 71 ? -31.875 -37.469 2.438 1 94.31 71 VAL A O 1
ATOM 599 N N . HIS A 1 72 ? -31.375 -37.531 4.57 1 92.81 72 HIS A N 1
ATOM 600 C CA . HIS A 1 72 ? -32.625 -36.875 4.938 1 92.81 72 HIS A CA 1
ATOM 601 C C . HIS A 1 72 ? -32.5 -35.344 4.809 1 92.81 72 HIS A C 1
ATOM 603 O O . HIS A 1 72 ? -33.469 -34.625 5.004 1 92.81 72 HIS A O 1
ATOM 609 N N . GLN A 1 73 ? -31.375 -34.906 4.445 1 93.75 73 GLN A N 1
ATOM 610 C CA . GLN A 1 73 ? -31.203 -33.469 4.312 1 93.75 73 GLN A CA 1
ATOM 611 C C . GLN A 1 73 ? -31.797 -32.969 3 1 93.75 73 GLN A C 1
ATOM 613 O O . GLN A 1 73 ? -31.797 -33.656 1.991 1 93.75 73 GLN A O 1
ATOM 618 N N . THR A 1 74 ? -32.312 -31.75 2.99 1 94.19 74 THR A N 1
ATOM 619 C CA . THR A 1 74 ? -32.75 -31.078 1.768 1 94.19 74 THR A CA 1
ATOM 620 C C . THR A 1 74 ? -31.562 -30.625 0.941 1 94.19 74 THR A C 1
ATOM 622 O O . THR A 1 74 ? -30.438 -30.516 1.461 1 94.19 74 THR A O 1
ATOM 625 N N . PRO A 1 75 ? -31.75 -30.406 -0.347 1 93.31 75 PRO A N 1
ATOM 626 C CA . PRO A 1 75 ? -30.656 -29.906 -1.171 1 93.31 75 PRO A CA 1
ATOM 627 C C . PRO A 1 75 ? -30.047 -28.609 -0.622 1 93.31 75 PRO A C 1
ATOM 629 O O . PRO A 1 75 ? -28.828 -28.422 -0.664 1 93.31 75 PRO A O 1
ATOM 632 N N . GLU A 1 76 ? -30.891 -27.766 -0.116 1 91.5 76 GLU A N 1
ATOM 633 C CA . GLU A 1 76 ? -30.422 -26.484 0.414 1 91.5 76 GLU A CA 1
ATOM 634 C C . GLU A 1 76 ? -29.547 -26.688 1.646 1 91.5 76 GLU A C 1
ATOM 636 O O . GLU A 1 76 ? -28.484 -26.062 1.769 1 91.5 76 GLU A O 1
ATOM 641 N N . MET A 1 77 ? -30.016 -27.562 2.498 1 94.19 77 MET A N 1
ATOM 642 C CA . MET A 1 77 ? -29.25 -27.875 3.703 1 94.19 77 MET A CA 1
ATOM 643 C C . MET A 1 77 ? -27.922 -28.547 3.352 1 94.19 77 MET A C 1
ATOM 645 O O . MET A 1 77 ? -26.891 -28.234 3.936 1 94.19 77 MET A O 1
ATOM 649 N N . THR A 1 78 ? -28.016 -29.453 2.389 1 95.69 78 THR A N 1
ATOM 650 C CA . THR A 1 78 ? -26.828 -30.156 1.944 1 95.69 78 THR A CA 1
ATOM 651 C C . THR A 1 78 ? -25.797 -29.188 1.399 1 95.69 78 THR A C 1
ATOM 653 O O . THR A 1 78 ? -24.594 -29.312 1.675 1 95.69 78 THR A O 1
ATOM 656 N N . GLU A 1 79 ? -26.25 -28.25 0.726 1 93 79 GLU A N 1
ATOM 657 C CA . GLU A 1 79 ? -25.359 -27.234 0.167 1 93 79 GLU A CA 1
ATOM 658 C C . GLU A 1 79 ? -24.656 -26.453 1.271 1 93 79 GLU A C 1
ATOM 660 O O . GLU A 1 79 ? -23.469 -26.141 1.153 1 93 79 GLU A O 1
ATOM 665 N N . ARG A 1 80 ? -25.359 -26.109 2.27 1 94.38 80 ARG A N 1
ATOM 666 C CA . ARG A 1 80 ? -24.781 -25.344 3.381 1 94.38 80 ARG A CA 1
ATOM 667 C C . ARG A 1 80 ? -23.75 -26.172 4.121 1 94.38 80 ARG A C 1
ATOM 669 O O . ARG A 1 80 ? -22.719 -25.656 4.547 1 94.38 80 ARG A O 1
ATOM 676 N N . ILE A 1 81 ? -24.047 -27.438 4.262 1 95.62 81 ILE A N 1
ATOM 677 C CA . ILE A 1 81 ? -23.109 -28.328 4.926 1 95.62 81 ILE A CA 1
ATOM 678 C C . ILE A 1 81 ? -21.828 -28.438 4.113 1 95.62 81 ILE A C 1
ATOM 680 O O . ILE A 1 81 ? -20.719 -28.344 4.668 1 95.62 81 ILE A O 1
ATOM 684 N N . ILE A 1 82 ? -21.969 -28.609 2.783 1 95.38 82 ILE A N 1
ATOM 685 C CA . ILE A 1 82 ? -20.812 -28.703 1.897 1 95.38 82 ILE A CA 1
ATOM 686 C C . ILE A 1 82 ? -19.984 -27.422 1.983 1 95.38 82 ILE A C 1
ATOM 688 O O . ILE A 1 82 ? -18.766 -27.469 2.062 1 95.38 82 ILE A O 1
ATOM 692 N N . ARG A 1 83 ? -20.625 -26.359 1.986 1 93.56 83 ARG A N 1
ATOM 693 C CA . ARG A 1 83 ? -19.953 -25.078 2.045 1 93.56 83 ARG A CA 1
ATOM 694 C C . ARG A 1 83 ? -19.156 -24.922 3.34 1 93.56 83 ARG A C 1
ATOM 696 O O . ARG A 1 83 ? -18.047 -24.375 3.34 1 93.56 83 ARG A O 1
ATOM 703 N N . ALA A 1 84 ? -19.734 -25.344 4.406 1 95.62 84 ALA A N 1
ATOM 704 C CA . ALA A 1 84 ? -19.047 -25.281 5.695 1 95.62 84 ALA A CA 1
ATOM 705 C C . ALA A 1 84 ? -17.734 -26.062 5.652 1 95.62 84 ALA A C 1
ATOM 707 O O . ALA A 1 84 ? -16.688 -25.547 6.082 1 95.62 84 ALA A O 1
ATOM 708 N N . PHE A 1 85 ? -17.828 -27.234 5.129 1 94.69 85 PHE A N 1
ATOM 709 C CA . PHE A 1 85 ? -16.625 -28.047 5.043 1 94.69 85 PHE A CA 1
ATOM 710 C C . PHE A 1 85 ? -15.625 -27.438 4.062 1 94.69 85 PHE A C 1
ATOM 712 O O . PHE A 1 85 ? -14.414 -27.484 4.289 1 94.69 85 PHE A O 1
ATOM 719 N N . SER A 1 86 ? -16.094 -26.922 2.969 1 92.31 86 SER A N 1
ATOM 720 C CA . SER A 1 86 ? -15.227 -26.297 1.974 1 92.31 86 SER A CA 1
ATOM 721 C C . SER A 1 86 ? -14.445 -25.125 2.572 1 92.31 86 SER A C 1
ATOM 723 O O . SER A 1 86 ? -13.234 -25.016 2.383 1 92.31 86 SER A O 1
ATOM 725 N N . ILE A 1 87 ? -15.117 -24.234 3.238 1 94 87 ILE A N 1
ATOM 726 C CA . ILE A 1 87 ? -14.484 -23.062 3.85 1 94 87 ILE A CA 1
ATOM 727 C C . ILE A 1 87 ? -13.516 -23.531 4.938 1 94 87 ILE A C 1
ATOM 729 O O . ILE A 1 87 ? -12.438 -22.938 5.109 1 94 87 ILE A O 1
ATOM 733 N N . TYR A 1 88 ? -13.953 -24.531 5.668 1 93.81 88 TYR A N 1
ATOM 734 C CA . TYR A 1 88 ? -13.055 -25.094 6.68 1 93.81 88 TYR A CA 1
ATOM 735 C C . TYR A 1 88 ? -11.727 -25.516 6.059 1 93.81 88 TYR A C 1
ATOM 737 O O . TYR A 1 88 ? -10.664 -25.188 6.59 1 93.81 88 TYR A O 1
ATOM 745 N N . PHE A 1 89 ? -11.766 -26.219 4.953 1 91.25 89 PHE A N 1
ATOM 746 C CA . PHE A 1 89 ? -10.547 -26.656 4.285 1 91.25 89 PHE A CA 1
ATOM 747 C C . PHE A 1 89 ? -9.711 -25.469 3.836 1 91.25 89 PHE A C 1
ATOM 749 O O . PHE A 1 89 ? -8.484 -25.484 3.926 1 91.25 89 PHE A O 1
ATOM 756 N N . SER A 1 90 ? -10.375 -24.5 3.299 1 91 90 SER A N 1
ATOM 757 C CA . SER A 1 90 ? -9.664 -23.281 2.895 1 91 90 SER A CA 1
ATOM 758 C C . SER A 1 90 ? -8.922 -22.656 4.07 1 91 90 SER A C 1
ATOM 760 O O . SER A 1 90 ? -7.797 -22.172 3.918 1 91 90 SER A O 1
ATOM 762 N N . LEU A 1 91 ? -9.547 -22.594 5.191 1 94.5 91 LEU A N 1
ATOM 763 C CA . LEU A 1 91 ? -8.961 -22.016 6.395 1 94.5 91 LEU A CA 1
ATOM 764 C C . LEU A 1 91 ? -7.797 -22.859 6.898 1 94.5 91 LEU A C 1
ATOM 766 O O . LEU A 1 91 ? -6.785 -22.312 7.352 1 94.5 91 LEU A O 1
ATOM 770 N N . VAL A 1 92 ? -7.945 -24.141 6.832 1 91.81 92 VAL A N 1
ATOM 771 C CA . VAL A 1 92 ? -6.867 -25.031 7.242 1 91.81 92 VAL A CA 1
ATOM 772 C C . VAL A 1 92 ? -5.648 -24.828 6.348 1 91.81 92 VAL A C 1
ATOM 774 O O . VAL A 1 92 ? -4.512 -24.812 6.828 1 91.81 92 VAL A O 1
ATOM 777 N N . ASN A 1 93 ? -5.898 -24.703 5.039 1 89.19 93 ASN A N 1
ATOM 778 C CA . ASN A 1 93 ? -4.805 -24.438 4.109 1 89.19 93 ASN A CA 1
ATOM 779 C C . ASN A 1 93 ? -4.07 -23.141 4.473 1 89.19 93 ASN A C 1
ATOM 781 O O . ASN A 1 93 ? -2.84 -23.094 4.43 1 89.19 93 ASN A O 1
ATOM 785 N N . ILE A 1 94 ? -4.789 -22.156 4.801 1 92.69 94 ILE A N 1
ATOM 786 C CA . ILE A 1 94 ? -4.211 -20.859 5.176 1 92.69 94 ILE A CA 1
ATOM 787 C C . ILE A 1 94 ? -3.383 -21.031 6.449 1 92.69 94 ILE A C 1
ATOM 789 O O . ILE A 1 94 ? -2.279 -20.484 6.551 1 92.69 94 ILE A O 1
ATOM 793 N N . ALA A 1 95 ? -3.922 -21.734 7.426 1 93.06 95 ALA A N 1
ATOM 794 C CA . ALA A 1 95 ? -3.213 -21.969 8.68 1 93.06 95 ALA A CA 1
ATOM 795 C C . ALA A 1 95 ? -1.885 -22.688 8.438 1 93.06 95 ALA A C 1
ATOM 797 O O . ALA A 1 95 ? -0.872 -22.359 9.055 1 93.06 95 ALA A O 1
ATOM 798 N N . GLU A 1 96 ? -1.911 -23.641 7.551 1 89.38 96 GLU A N 1
ATOM 799 C CA . GLU A 1 96 ? -0.695 -24.375 7.223 1 89.38 96 GLU A CA 1
ATOM 800 C C . GLU A 1 96 ? 0.328 -23.469 6.535 1 89.38 96 GLU A C 1
ATOM 802 O O . GLU A 1 96 ? 1.515 -23.5 6.863 1 89.38 96 GLU A O 1
ATOM 807 N N . GLU A 1 97 ? -0.125 -22.766 5.586 1 88.94 97 GLU A N 1
ATOM 808 C CA . GLU A 1 97 ? 0.76 -21.844 4.879 1 88.94 97 GLU A CA 1
ATOM 809 C C . GLU A 1 97 ? 1.395 -20.844 5.84 1 88.94 97 GLU A C 1
ATOM 811 O O . GLU A 1 97 ? 2.58 -20.531 5.723 1 88.94 97 GLU A O 1
ATOM 816 N N . ASP A 1 98 ? 0.581 -20.297 6.707 1 91 98 ASP A N 1
ATOM 817 C CA . ASP A 1 98 ? 1.067 -19.328 7.695 1 91 98 ASP A CA 1
ATOM 818 C C . ASP A 1 98 ? 2.111 -19.969 8.609 1 91 98 ASP A C 1
ATOM 820 O O . ASP A 1 98 ? 3.115 -19.344 8.945 1 91 98 ASP A O 1
ATOM 824 N N . LEU A 1 99 ? 1.849 -21.156 9.023 1 89.81 99 LEU A N 1
ATOM 825 C CA . LEU A 1 99 ? 2.775 -21.875 9.891 1 89.81 99 LEU A CA 1
ATOM 826 C C . LEU A 1 99 ? 4.129 -22.062 9.219 1 89.81 99 LEU A C 1
ATOM 828 O O . LEU A 1 99 ? 5.172 -21.797 9.82 1 89.81 99 LEU A O 1
ATOM 832 N N . PHE A 1 100 ? 4.062 -22.531 7.934 1 87.19 100 PHE A N 1
ATOM 833 C CA . PHE A 1 100 ? 5.305 -22.75 7.203 1 87.19 100 PHE A CA 1
ATOM 834 C C . PHE A 1 100 ? 6.07 -21.453 7.012 1 87.19 100 PHE A C 1
ATOM 836 O O . PHE A 1 100 ? 7.297 -21.422 7.113 1 87.19 100 PHE A O 1
ATOM 843 N N . TYR A 1 101 ? 5.43 -20.406 6.75 1 87.69 101 TYR A N 1
ATOM 844 C CA . TYR A 1 101 ? 6.059 -19.094 6.609 1 87.69 101 TYR A CA 1
ATOM 845 C C . TYR A 1 101 ? 6.734 -18.672 7.91 1 87.69 101 TYR A C 1
ATOM 847 O O . TYR A 1 101 ? 7.867 -18.188 7.895 1 87.69 101 TYR A O 1
ATOM 855 N N . ARG A 1 102 ? 6.062 -18.859 8.969 1 86.31 102 ARG A N 1
ATOM 856 C CA . ARG A 1 102 ? 6.598 -18.5 10.281 1 86.31 102 ARG A CA 1
ATOM 857 C C . ARG A 1 102 ? 7.844 -19.312 10.602 1 86.31 102 ARG A C 1
ATOM 859 O O . ARG A 1 102 ? 8.789 -18.797 11.211 1 86.31 102 ARG A O 1
ATOM 866 N N . TRP A 1 103 ? 7.785 -20.531 10.227 1 86.5 103 TRP A N 1
ATOM 867 C CA . TRP A 1 103 ? 8.922 -21.406 10.492 1 86.5 103 TRP A CA 1
ATOM 868 C C . TRP A 1 103 ? 10.141 -20.969 9.68 1 86.5 103 TRP A C 1
ATOM 870 O O . TRP A 1 103 ? 11.266 -20.969 10.188 1 86.5 103 TRP A O 1
ATOM 880 N N . ARG A 1 104 ? 9.938 -20.641 8.531 1 86.69 104 ARG A N 1
ATOM 881 C CA . ARG A 1 104 ? 11.039 -20.172 7.699 1 86.69 104 ARG A CA 1
ATOM 882 C C . ARG A 1 104 ? 11.594 -18.844 8.234 1 86.69 104 ARG A C 1
ATOM 884 O O . ARG A 1 104 ? 12.812 -18.641 8.242 1 86.69 104 ARG A O 1
ATOM 891 N N . ARG A 1 105 ? 10.742 -18.031 8.68 1 84.06 105 ARG A N 1
ATOM 892 C CA . ARG A 1 105 ? 11.172 -16.766 9.25 1 84.06 105 ARG A CA 1
ATOM 893 C C . ARG A 1 105 ? 12 -16.969 10.508 1 84.06 105 ARG A C 1
ATOM 895 O O . ARG A 1 105 ? 12.961 -16.234 10.766 1 84.06 105 ARG A O 1
ATOM 902 N N . ALA A 1 106 ? 11.547 -17.922 11.297 1 83.88 106 ALA A N 1
ATOM 903 C CA . ALA A 1 106 ? 12.289 -18.25 12.516 1 83.88 106 ALA A CA 1
ATOM 904 C C . ALA A 1 106 ? 13.695 -18.734 12.18 1 83.88 106 ALA A C 1
ATOM 906 O O . ALA A 1 106 ? 14.656 -18.422 12.891 1 83.88 106 ALA A O 1
ATOM 907 N N . GLN A 1 107 ? 13.758 -19.484 11.117 1 85.25 107 GLN A N 1
ATOM 908 C CA . GLN A 1 107 ? 15.07 -19.953 10.68 1 85.25 107 GLN A CA 1
ATOM 909 C C . GLN A 1 107 ? 15.953 -18.797 10.227 1 85.25 107 GLN A C 1
ATOM 911 O O . GLN A 1 107 ? 17.141 -18.75 10.562 1 85.25 107 GLN A O 1
ATOM 916 N N . VAL A 1 108 ? 15.445 -17.953 9.57 1 83.44 108 VAL A N 1
ATOM 917 C CA . VAL A 1 108 ? 16.188 -16.797 9.086 1 83.44 108 VAL A CA 1
ATOM 918 C C . VAL A 1 108 ? 16.672 -15.961 10.273 1 83.44 108 VAL A C 1
ATOM 920 O O . VAL A 1 108 ? 17.812 -15.5 10.281 1 83.44 108 VAL A O 1
ATOM 923 N N . SER A 1 109 ? 15.805 -15.797 11.219 1 80.12 109 SER A N 1
ATOM 924 C CA . SER A 1 109 ? 16.109 -14.977 12.383 1 80.12 109 SER A CA 1
ATOM 925 C C . SER A 1 109 ? 17.203 -15.609 13.242 1 80.12 109 SER A C 1
ATOM 927 O O . SER A 1 109 ? 17.922 -14.914 13.961 1 80.12 109 SER A O 1
ATOM 929 N N . SER A 1 110 ? 17.312 -16.922 13.211 1 79.12 110 SER A N 1
ATOM 930 C CA . SER A 1 110 ? 18.281 -17.641 14.039 1 79.12 110 SER A CA 1
ATOM 931 C C . SER A 1 110 ? 19.688 -17.5 13.484 1 79.12 110 SER A C 1
ATOM 933 O O . SER A 1 110 ? 20.672 -17.719 14.203 1 79.12 110 SER A O 1
ATOM 935 N N . GLY A 1 111 ? 19.766 -17.219 12.195 1 74.94 111 GLY A N 1
ATOM 936 C CA . GLY A 1 111 ? 21.078 -17.094 11.555 1 74.94 111 GLY A CA 1
ATOM 937 C C . GLY A 1 111 ? 21.672 -18.422 11.133 1 74.94 111 GLY A C 1
ATOM 938 O O . GLY A 1 111 ? 22.719 -18.469 10.5 1 74.94 111 GLY A O 1
ATOM 939 N N . GLU A 1 112 ? 20.969 -19.438 11.445 1 74.31 112 GLU A N 1
ATOM 940 C CA . GLU A 1 112 ? 21.406 -20.766 11.055 1 74.31 112 GLU A CA 1
ATOM 941 C C . GLU A 1 112 ? 21.156 -21.016 9.57 1 74.31 112 GLU A C 1
ATOM 943 O O . GLU A 1 112 ? 20.484 -20.234 8.906 1 74.31 112 GLU A O 1
ATOM 948 N N . PRO A 1 113 ? 21.859 -22.109 9.133 1 76.94 113 PRO A N 1
ATOM 949 C CA . PRO A 1 113 ? 21.594 -22.438 7.734 1 76.94 113 PRO A CA 1
ATOM 950 C C . PRO A 1 113 ? 20.109 -22.641 7.449 1 76.94 113 PRO A C 1
ATOM 952 O O . PRO A 1 113 ? 19.391 -23.219 8.266 1 76.94 113 PRO A O 1
ATOM 955 N N . LEU A 1 114 ? 19.797 -22.156 6.34 1 86.81 114 LEU A N 1
ATOM 956 C CA . LEU A 1 114 ? 18.375 -22.141 6 1 86.81 114 LEU A CA 1
ATOM 957 C C . LEU A 1 114 ? 17.906 -23.5 5.5 1 86.81 114 LEU A C 1
ATOM 959 O O . LEU A 1 114 ? 18.672 -24.469 5.547 1 86.81 114 LEU A O 1
ATOM 963 N N . TRP A 1 115 ? 16.688 -23.656 5.109 1 82.75 115 TRP A N 1
ATOM 964 C CA . TRP A 1 115 ? 16.062 -24.906 4.723 1 82.75 115 TRP A CA 1
ATOM 965 C C . TRP A 1 115 ? 16.625 -25.422 3.402 1 82.75 115 TRP A C 1
ATOM 967 O O . TRP A 1 115 ? 17.25 -24.672 2.654 1 82.75 115 TRP A O 1
ATOM 977 N N . THR A 1 116 ? 16.406 -26.734 3.143 1 83.94 116 THR A N 1
ATOM 978 C CA . THR A 1 116 ? 16.75 -27.328 1.854 1 83.94 116 THR A CA 1
ATOM 979 C C . THR A 1 116 ? 15.984 -26.656 0.723 1 83.94 116 THR A C 1
ATOM 981 O O . THR A 1 116 ? 14.766 -26.484 0.81 1 83.94 116 THR A O 1
ATOM 984 N N . GLY A 1 117 ? 16.766 -26.266 -0.299 1 88.19 117 GLY A N 1
ATOM 985 C CA . GLY A 1 117 ? 16.109 -25.578 -1.398 1 88.19 117 GLY A CA 1
ATOM 986 C C . GLY A 1 117 ? 16.234 -24.062 -1.314 1 88.19 117 GLY A C 1
ATOM 987 O O . GLY A 1 117 ? 15.781 -23.344 -2.203 1 88.19 117 GLY A O 1
ATOM 988 N N . SER A 1 118 ? 16.891 -23.609 -0.234 1 92.88 118 SER A N 1
ATOM 989 C CA . SER A 1 118 ? 17.203 -22.188 -0.158 1 92.88 118 SER A CA 1
ATOM 990 C C . SER A 1 118 ? 18.469 -21.859 -0.921 1 92.88 118 SER A C 1
ATOM 992 O O . SER A 1 118 ? 19.328 -22.719 -1.104 1 92.88 118 SER A O 1
ATOM 994 N N . PHE A 1 119 ? 18.594 -20.625 -1.356 1 95.5 119 PHE A N 1
ATOM 995 C CA . PHE A 1 119 ? 19.812 -20.203 -2.018 1 95.5 119 PHE A CA 1
ATOM 996 C C . PHE A 1 119 ? 21.016 -20.312 -1.074 1 95.5 119 PHE A C 1
ATOM 998 O O . PHE A 1 119 ? 22.094 -20.734 -1.486 1 95.5 119 PHE A O 1
ATOM 1005 N N . ASP A 1 120 ? 20.797 -19.969 0.147 1 93.19 120 ASP A N 1
ATOM 1006 C CA . ASP A 1 120 ? 21.844 -20 1.153 1 93.19 120 ASP A CA 1
ATOM 1007 C C . ASP A 1 120 ? 22.422 -21.406 1.297 1 93.19 120 ASP A C 1
ATOM 1009 O O . ASP A 1 120 ? 23.641 -21.594 1.159 1 93.19 120 ASP A O 1
ATOM 1013 N N . ARG A 1 121 ? 21.594 -22.328 1.537 1 93.5 121 ARG A N 1
ATOM 1014 C CA . ARG A 1 121 ? 22.047 -23.703 1.718 1 93.5 121 ARG A CA 1
ATOM 1015 C C . ARG A 1 121 ? 22.672 -24.25 0.434 1 93.5 121 ARG A C 1
ATOM 1017 O O . ARG A 1 121 ? 23.672 -24.953 0.475 1 93.5 121 ARG A O 1
ATOM 1024 N N . THR A 1 122 ? 22.062 -23.969 -0.648 1 95.44 122 THR A N 1
ATOM 1025 C CA . THR A 1 122 ? 22.516 -24.469 -1.945 1 95.44 122 THR A CA 1
ATOM 1026 C C . THR A 1 122 ? 23.906 -23.953 -2.264 1 95.44 122 THR A C 1
ATOM 1028 O O . THR A 1 122 ? 24.781 -24.719 -2.68 1 95.44 122 THR A O 1
ATOM 1031 N N . LEU A 1 123 ? 24.172 -22.688 -2.076 1 95.69 123 LEU A N 1
ATOM 1032 C CA . LEU A 1 123 ? 25.469 -22.109 -2.404 1 95.69 123 LEU A CA 1
ATOM 1033 C C . LEU A 1 123 ? 26.547 -22.578 -1.426 1 95.69 123 LEU A C 1
ATOM 1035 O O . LEU A 1 123 ? 27.703 -22.75 -1.807 1 95.69 123 LEU A O 1
ATOM 1039 N N . ARG A 1 124 ? 26.172 -22.781 -0.201 1 94.31 124 ARG A N 1
ATOM 1040 C CA . ARG A 1 124 ? 27.109 -23.344 0.76 1 94.31 124 ARG A CA 1
ATOM 1041 C C . ARG A 1 124 ? 27.547 -24.75 0.343 1 94.31 124 ARG A C 1
ATOM 1043 O O . ARG A 1 124 ? 28.734 -25.094 0.435 1 94.31 124 ARG A O 1
ATOM 1050 N N . GLN A 1 125 ? 26.531 -25.484 -0.031 1 93.5 125 GLN A N 1
ATOM 1051 C CA . GLN A 1 125 ? 26.828 -26.828 -0.503 1 93.5 125 GLN A CA 1
ATOM 1052 C C . GLN A 1 125 ? 27.781 -26.812 -1.693 1 93.5 125 GLN A C 1
ATOM 1054 O O . GLN A 1 125 ? 28.75 -27.578 -1.736 1 93.5 125 GLN A O 1
ATOM 1059 N N . LEU A 1 126 ? 27.562 -25.953 -2.588 1 95.31 126 LEU A N 1
ATOM 1060 C CA . LEU A 1 126 ? 28.406 -25.828 -3.77 1 95.31 126 LEU A CA 1
ATOM 1061 C C . LEU A 1 126 ? 29.812 -25.375 -3.385 1 95.31 126 LEU A C 1
ATOM 1063 O O . LEU A 1 126 ? 30.812 -25.859 -3.93 1 95.31 126 LEU A O 1
ATOM 1067 N N . HIS A 1 127 ? 29.875 -24.484 -2.525 1 95.56 127 HIS A N 1
ATOM 1068 C CA . HIS A 1 127 ? 31.156 -23.969 -2.053 1 95.56 127 HIS A CA 1
ATOM 1069 C C . HIS A 1 127 ? 31.953 -25.078 -1.348 1 95.56 127 HIS A C 1
ATOM 1071 O O . HIS A 1 127 ? 33.156 -25.188 -1.533 1 95.56 127 HIS A O 1
ATOM 1077 N N . GLU A 1 128 ? 31.266 -25.828 -0.561 1 94.5 128 GLU A N 1
ATOM 1078 C CA . GLU A 1 128 ? 31.891 -26.938 0.147 1 94.5 128 GLU A CA 1
ATOM 1079 C C . GLU A 1 128 ? 32.406 -27.984 -0.827 1 94.5 128 GLU A C 1
ATOM 1081 O O . GLU A 1 128 ? 33.406 -28.672 -0.542 1 94.5 128 GLU A O 1
ATOM 1086 N N . GLU A 1 129 ? 31.75 -28.109 -1.911 1 93 129 GLU A N 1
ATOM 1087 C CA . GLU A 1 129 ? 32.188 -29.047 -2.947 1 93 129 GLU A CA 1
ATOM 1088 C C . GLU A 1 129 ? 33.344 -28.5 -3.756 1 93 129 GLU A C 1
ATOM 1090 O O . GLU A 1 129 ? 33.844 -29.156 -4.676 1 93 129 GLU A O 1
ATOM 1095 N N . GLY A 1 130 ? 33.719 -27.266 -3.475 1 94.31 130 GLY A N 1
ATOM 1096 C CA . GLY A 1 130 ? 34.906 -26.688 -4.102 1 94.31 130 GLY A CA 1
ATOM 1097 C C . GLY A 1 130 ? 34.562 -25.859 -5.332 1 94.31 130 GLY A C 1
ATOM 1098 O O . GLY A 1 130 ? 35.469 -25.516 -6.102 1 94.31 130 GLY A O 1
ATOM 1099 N N . ILE A 1 131 ? 33.375 -25.547 -5.578 1 96 131 ILE A N 1
ATOM 1100 C CA . ILE A 1 131 ? 33 -24.75 -6.73 1 96 131 ILE A CA 1
ATOM 1101 C C . ILE A 1 131 ? 33.406 -23.281 -6.492 1 96 131 ILE A C 1
ATOM 1103 O O . ILE A 1 131 ? 32.969 -22.672 -5.512 1 96 131 ILE A O 1
ATOM 1107 N N . SER A 1 132 ? 34.156 -22.719 -7.363 1 96.25 132 SER A N 1
ATOM 1108 C CA . SER A 1 132 ? 34.625 -21.344 -7.242 1 96.25 132 SER A CA 1
ATOM 1109 C C . SER A 1 132 ? 33.562 -20.344 -7.68 1 96.25 132 SER A C 1
ATOM 1111 O O . SER A 1 132 ? 32.562 -20.719 -8.305 1 96.25 132 SER A O 1
ATOM 1113 N N . ALA A 1 133 ? 33.781 -19.094 -7.379 1 96.19 133 ALA A N 1
ATOM 1114 C CA . ALA A 1 133 ? 32.875 -18.016 -7.805 1 96.19 133 ALA A CA 1
ATOM 1115 C C . ALA A 1 133 ? 32.781 -17.953 -9.328 1 96.19 133 ALA A C 1
ATOM 1117 O O . ALA A 1 133 ? 31.719 -17.734 -9.883 1 96.19 133 ALA A O 1
ATOM 1118 N N . ALA A 1 134 ? 33.844 -18.109 -9.922 1 95.69 134 ALA A N 1
ATOM 1119 C CA . ALA A 1 134 ? 33.906 -18.062 -11.383 1 95.69 134 ALA A CA 1
ATOM 1120 C C . ALA A 1 134 ? 33.094 -19.188 -12 1 95.69 134 ALA A C 1
ATOM 1122 O O . ALA A 1 134 ? 32.406 -18.984 -13.008 1 95.69 134 ALA A O 1
ATOM 1123 N N . GLU A 1 135 ? 33.219 -20.359 -11.438 1 95.88 135 GLU A N 1
ATOM 1124 C CA . GLU A 1 135 ? 32.438 -21.516 -11.914 1 95.88 135 GLU A CA 1
ATOM 1125 C C . GLU A 1 135 ? 30.953 -21.281 -11.703 1 95.88 135 GLU A C 1
ATOM 1127 O O . GLU A 1 135 ? 30.141 -21.625 -12.57 1 95.88 135 GLU A O 1
ATOM 1132 N N . LEU A 1 136 ? 30.656 -20.75 -10.555 1 96.56 136 LEU A N 1
ATOM 1133 C CA . LEU A 1 136 ? 29.25 -20.438 -10.273 1 96.56 136 LEU A CA 1
ATOM 1134 C C . LEU A 1 136 ? 28.703 -19.438 -11.281 1 96.56 136 LEU A C 1
ATOM 1136 O O . LEU A 1 136 ? 27.562 -19.562 -11.742 1 96.56 136 LEU A O 1
ATOM 1140 N N . GLU A 1 137 ? 29.5 -18.438 -11.57 1 97 137 GLU A N 1
ATOM 1141 C CA . GLU A 1 137 ? 29.094 -17.422 -12.539 1 97 137 GLU A CA 1
ATOM 1142 C C . GLU A 1 137 ? 28.797 -18.031 -13.898 1 97 137 GLU A C 1
ATOM 1144 O O . GLU A 1 137 ? 27.797 -17.703 -14.539 1 97 137 GLU A O 1
ATOM 1149 N N . ARG A 1 138 ? 29.594 -18.922 -14.312 1 95.56 138 ARG A N 1
ATOM 1150 C CA . ARG A 1 138 ? 29.391 -19.609 -15.586 1 95.56 138 ARG A CA 1
ATOM 1151 C C . ARG A 1 138 ? 28.109 -20.422 -15.57 1 95.56 138 ARG A C 1
ATOM 1153 O O . ARG A 1 138 ? 27.391 -20.469 -16.578 1 95.56 138 ARG A O 1
ATOM 1160 N N . LEU A 1 139 ? 27.875 -21.062 -14.5 1 95.5 139 LEU A N 1
ATOM 1161 C CA . LEU A 1 139 ? 26.656 -21.844 -14.344 1 95.5 139 LEU A CA 1
ATOM 1162 C C . LEU A 1 139 ? 25.422 -20.953 -14.414 1 95.5 139 LEU A C 1
ATOM 1164 O O . LEU A 1 139 ? 24.469 -21.266 -15.141 1 95.5 139 LEU A O 1
ATOM 1168 N N . LEU A 1 140 ? 25.484 -19.844 -13.672 1 96.56 140 LEU A N 1
ATOM 1169 C CA . LEU A 1 140 ? 24.344 -18.938 -13.602 1 96.56 140 LEU A CA 1
ATOM 1170 C C . LEU A 1 140 ? 24.047 -18.312 -14.961 1 96.56 140 LEU A C 1
ATOM 1172 O O . LEU A 1 140 ? 22.891 -18.031 -15.289 1 96.56 140 LEU A O 1
ATOM 1176 N N . GLU A 1 141 ? 25.031 -18.109 -15.758 1 95.38 141 GLU A N 1
ATOM 1177 C CA . GLU A 1 141 ? 24.891 -17.5 -17.078 1 95.38 141 GLU A CA 1
ATOM 1178 C C . GLU A 1 141 ? 24.047 -18.359 -18 1 95.38 141 GLU A C 1
ATOM 1180 O O . GLU A 1 141 ? 23.406 -17.844 -18.938 1 95.38 141 GLU A O 1
ATOM 1185 N N . GLU A 1 142 ? 23.984 -19.625 -17.719 1 93.88 142 GLU A N 1
ATOM 1186 C CA . GLU A 1 142 ? 23.281 -20.562 -18.594 1 93.88 142 GLU A CA 1
ATOM 1187 C C . GLU A 1 142 ? 21.875 -20.828 -18.078 1 93.88 142 GLU A C 1
ATOM 1189 O O . GLU A 1 142 ? 21.062 -21.469 -18.75 1 93.88 142 GLU A O 1
ATOM 1194 N N . LEU A 1 143 ? 21.562 -20.312 -16.953 1 95.94 143 LEU A N 1
ATOM 1195 C CA . LEU A 1 143 ? 20.328 -20.703 -16.281 1 95.94 143 LEU A CA 1
ATOM 1196 C C . LEU A 1 143 ? 19.109 -20.031 -16.938 1 95.94 143 LEU A C 1
ATOM 1198 O O . LEU A 1 143 ? 19.188 -18.859 -17.312 1 95.94 143 LEU A O 1
ATOM 1202 N N . SER A 1 144 ? 18.094 -20.781 -17.125 1 96.25 144 SER A N 1
ATOM 1203 C CA . SER A 1 144 ? 16.766 -20.312 -17.516 1 96.25 144 SER A CA 1
ATOM 1204 C C . SER A 1 144 ? 15.672 -21.109 -16.797 1 96.25 144 SER A C 1
ATOM 1206 O O . SER A 1 144 ? 15.492 -22.297 -17.047 1 96.25 144 SER A O 1
ATOM 1208 N N . TYR A 1 145 ? 15.07 -20.531 -15.828 1 96.94 145 TYR A N 1
ATOM 1209 C CA . TYR A 1 145 ? 13.945 -21.109 -15.094 1 96.94 145 TYR A CA 1
ATOM 1210 C C . TYR A 1 145 ? 12.617 -20.547 -15.586 1 96.94 145 TYR A C 1
ATOM 1212 O O . TYR A 1 145 ? 12.344 -19.359 -15.414 1 96.94 145 TYR A O 1
ATOM 1220 N N . MET A 1 146 ? 11.742 -21.438 -16.172 1 96.56 146 MET A N 1
ATOM 1221 C CA . MET A 1 146 ? 10.57 -20.875 -16.844 1 96.56 146 MET A CA 1
ATOM 1222 C C . MET A 1 146 ? 9.312 -21.688 -16.516 1 96.56 146 MET A C 1
ATOM 1224 O O . MET A 1 146 ? 8.914 -22.562 -17.281 1 96.56 146 MET A O 1
ATOM 1228 N N . PRO A 1 147 ? 8.602 -21.297 -15.469 1 95.94 147 PRO A N 1
ATOM 1229 C CA . PRO A 1 147 ? 7.254 -21.844 -15.289 1 95.94 147 PRO A CA 1
ATOM 1230 C C . PRO A 1 147 ? 6.262 -21.281 -16.312 1 95.94 147 PRO A C 1
ATOM 1232 O O . PRO A 1 147 ? 6.297 -20.094 -16.641 1 95.94 147 PRO A O 1
ATOM 1235 N N . VAL A 1 148 ? 5.441 -22.141 -16.859 1 95.81 148 VAL A N 1
ATOM 1236 C CA . VAL A 1 148 ? 4.441 -21.766 -17.859 1 95.81 148 VAL A CA 1
ATOM 1237 C C . VAL A 1 148 ? 3.041 -21.922 -17.281 1 95.81 148 VAL A C 1
ATOM 1239 O O . VAL A 1 148 ? 2.633 -23.047 -16.938 1 95.81 148 VAL A O 1
ATOM 1242 N N . PHE A 1 149 ? 2.285 -20.859 -17.234 1 93.44 149 PHE A N 1
ATOM 1243 C CA . PHE A 1 149 ? 0.949 -20.875 -16.656 1 93.44 149 PHE A CA 1
ATOM 1244 C C . PHE A 1 149 ? -0.07 -21.406 -17.656 1 93.44 149 PHE A C 1
ATOM 1246 O O . PHE A 1 149 ? -0.049 -21.047 -18.828 1 93.44 149 PHE A O 1
ATOM 1253 N N . THR A 1 150 ? -0.858 -22.297 -17.203 1 88.62 150 THR A N 1
ATOM 1254 C CA . THR A 1 150 ? -1.918 -22.828 -18.047 1 88.62 150 THR A CA 1
ATOM 1255 C C . THR A 1 150 ? -3.291 -22.484 -17.484 1 88.62 150 THR A C 1
ATOM 1257 O O . THR A 1 150 ? -3.408 -22.078 -16.312 1 88.62 150 THR A O 1
ATOM 1260 N N . ALA A 1 151 ? -4.242 -22.453 -18.422 1 75.69 151 ALA A N 1
ATOM 1261 C CA . ALA A 1 151 ? -5.605 -22.109 -18.031 1 75.69 151 ALA A CA 1
ATOM 1262 C C . ALA A 1 151 ? -6.172 -23.141 -17.062 1 75.69 151 ALA A C 1
ATOM 1264 O O . ALA A 1 151 ? -5.762 -24.297 -17.062 1 75.69 151 ALA A O 1
ATOM 1265 N N . HIS A 1 152 ? -7.02 -22.656 -16.125 1 59.69 152 HIS A N 1
ATOM 1266 C CA . HIS A 1 152 ? -7.465 -23.375 -14.93 1 59.69 152 HIS A CA 1
ATOM 1267 C C . HIS A 1 152 ? -8.508 -24.422 -15.273 1 59.69 152 HIS A C 1
ATOM 1269 O O . HIS A 1 152 ? -9.711 -24.172 -15.188 1 59.69 152 HIS A O 1
ATOM 1275 N N . PRO A 1 153 ? -8.203 -25.469 -16 1 58 153 PRO A N 1
ATOM 1276 C CA . PRO A 1 153 ? -9.375 -26.344 -16.062 1 58 153 PRO A CA 1
ATOM 1277 C C . PRO A 1 153 ? -9.766 -26.922 -14.703 1 58 153 PRO A C 1
ATOM 1279 O O . PRO A 1 153 ? -10.844 -27.5 -14.562 1 58 153 PRO A O 1
ATOM 1282 N N . THR A 1 154 ? -8.914 -26.641 -13.711 1 55.72 154 THR A N 1
ATOM 1283 C CA . THR A 1 154 ? -9.125 -27.359 -12.453 1 55.72 154 THR A CA 1
ATOM 1284 C C . THR A 1 154 ? -9.242 -26.375 -11.289 1 55.72 154 THR A C 1
ATOM 1286 O O . THR A 1 154 ? -9.508 -26.781 -10.156 1 55.72 154 THR A O 1
ATOM 1289 N N . GLU A 1 155 ? -9.023 -25.109 -11.602 1 61.78 155 GLU A N 1
ATOM 1290 C CA . GLU A 1 155 ? -9.141 -24.172 -10.492 1 61.78 155 GLU A CA 1
ATOM 1291 C C . GLU A 1 155 ? -10.57 -23.656 -10.352 1 61.78 155 GLU A C 1
ATOM 1293 O O . GLU A 1 155 ? -11.031 -22.859 -11.18 1 61.78 155 GLU A O 1
ATOM 1298 N N . ALA A 1 156 ? -11.07 -24.203 -9.367 1 64.69 156 ALA A N 1
ATOM 1299 C CA . ALA A 1 156 ? -12.484 -23.906 -9.164 1 64.69 156 ALA A CA 1
ATOM 1300 C C . ALA A 1 156 ? -12.664 -22.609 -8.383 1 64.69 156 ALA A C 1
ATOM 1302 O O . ALA A 1 156 ? -13.75 -22.016 -8.391 1 64.69 156 ALA A O 1
ATOM 1303 N N . ARG A 1 157 ? -11.539 -22.094 -7.883 1 76 157 ARG A N 1
ATOM 1304 C CA . ARG A 1 157 ? -11.719 -20.922 -7.02 1 76 157 ARG A CA 1
ATOM 1305 C C . ARG A 1 157 ? -11.812 -19.641 -7.836 1 76 157 ARG A C 1
ATOM 1307 O O . ARG A 1 157 ? -11.086 -19.469 -8.812 1 76 157 ARG A O 1
ATOM 1314 N N . ARG A 1 158 ? -12.547 -18.781 -7.363 1 80.81 158 ARG A N 1
ATOM 1315 C CA . ARG A 1 158 ? -12.68 -17.453 -7.965 1 80.81 158 ARG A CA 1
ATOM 1316 C C . ARG A 1 158 ? -11.625 -16.5 -7.422 1 80.81 158 ARG A C 1
ATOM 1318 O O . ARG A 1 158 ? -11.141 -16.672 -6.305 1 80.81 158 ARG A O 1
ATOM 1325 N N . ARG A 1 159 ? -11.305 -15.484 -8.281 1 82.88 159 ARG A N 1
ATOM 1326 C CA . ARG A 1 159 ? -10.367 -14.445 -7.867 1 82.88 159 ARG A CA 1
ATOM 1327 C C . ARG A 1 159 ? -10.828 -13.758 -6.586 1 82.88 159 ARG A C 1
ATOM 1329 O O . ARG A 1 159 ? -10.016 -13.461 -5.707 1 82.88 159 ARG A O 1
ATOM 1336 N N . THR A 1 160 ? -12.094 -13.578 -6.531 1 88.44 160 THR A N 1
ATOM 1337 C CA . THR A 1 160 ? -12.703 -12.914 -5.383 1 88.44 160 THR A CA 1
ATOM 1338 C C . THR A 1 160 ? -12.43 -13.688 -4.098 1 88.44 160 THR A C 1
ATOM 1340 O O . THR A 1 160 ? -12.078 -13.102 -3.072 1 88.44 160 THR A O 1
ATOM 1343 N N . THR A 1 161 ? -12.547 -14.945 -4.176 1 89.06 161 THR A N 1
ATOM 1344 C CA . THR A 1 161 ? -12.312 -15.805 -3.023 1 89.06 161 THR A CA 1
ATOM 1345 C C . THR A 1 161 ? -10.836 -15.797 -2.633 1 89.06 161 THR A C 1
ATOM 1347 O O . THR A 1 161 ? -10.5 -15.766 -1.446 1 89.06 161 THR A O 1
ATOM 1350 N N . MET A 1 162 ? -10.008 -15.805 -3.625 1 87.81 162 MET A N 1
ATOM 1351 C CA . MET A 1 162 ? -8.57 -15.812 -3.369 1 87.81 162 MET A CA 1
ATOM 1352 C C . MET A 1 162 ? -8.141 -14.531 -2.658 1 87.81 162 MET A C 1
ATOM 1354 O O . MET A 1 162 ? -7.297 -14.562 -1.76 1 87.81 162 MET A O 1
ATOM 1358 N N . GLN A 1 163 ? -8.703 -13.492 -3.072 1 90.12 163 GLN A N 1
ATOM 1359 C CA . GLN A 1 163 ? -8.383 -12.211 -2.451 1 90.12 163 GLN A CA 1
ATOM 1360 C C . GLN A 1 163 ? -8.828 -12.18 -0.992 1 90.12 163 GLN A C 1
ATOM 1362 O O . GLN A 1 163 ? -8.133 -11.625 -0.138 1 90.12 163 GLN A O 1
ATOM 1367 N N . ASN A 1 164 ? -9.961 -12.711 -0.728 1 92.56 164 ASN A N 1
ATOM 1368 C CA . ASN A 1 164 ? -10.43 -12.812 0.651 1 92.56 164 ASN A CA 1
ATOM 1369 C C . ASN A 1 164 ? -9.523 -13.711 1.485 1 92.56 164 ASN A C 1
ATOM 1371 O O . ASN A 1 164 ? -9.242 -13.414 2.648 1 92.56 164 ASN A O 1
ATOM 1375 N N . GLN A 1 165 ? -9.117 -14.789 0.859 1 92.25 165 GLN A N 1
ATOM 1376 C CA . GLN A 1 165 ? -8.227 -15.711 1.553 1 92.25 165 GLN A CA 1
ATOM 1377 C C . GLN A 1 165 ? -6.895 -15.039 1.885 1 92.25 165 GLN A C 1
ATOM 1379 O O . GLN A 1 16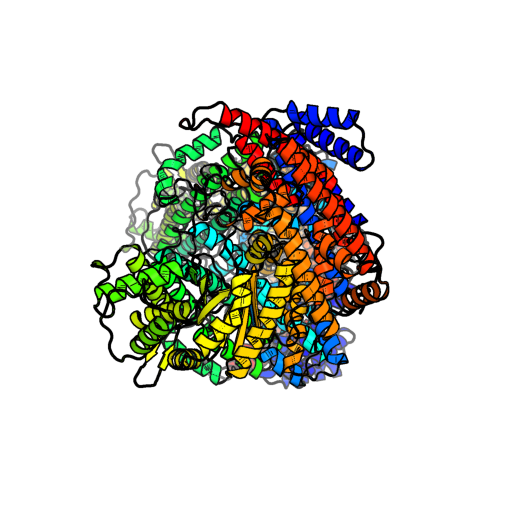5 ? -6.316 -15.289 2.945 1 92.25 165 GLN A O 1
ATOM 1384 N N . ARG A 1 166 ? -6.43 -14.234 0.997 1 92.38 166 ARG A N 1
ATOM 1385 C CA . ARG A 1 166 ? -5.203 -13.484 1.252 1 92.38 166 ARG A CA 1
ATOM 1386 C C . ARG A 1 166 ? -5.367 -12.562 2.457 1 92.38 166 ARG A C 1
ATOM 1388 O O . ARG A 1 166 ? -4.453 -12.43 3.27 1 92.38 166 ARG A O 1
ATOM 1395 N N . ARG A 1 167 ? -6.488 -11.93 2.564 1 93.5 167 ARG A N 1
ATOM 1396 C CA . ARG A 1 167 ? -6.754 -11.062 3.709 1 93.5 167 ARG A CA 1
ATOM 1397 C C . ARG A 1 167 ? -6.738 -11.859 5.012 1 93.5 167 ARG A C 1
ATOM 1399 O O . ARG A 1 167 ? -6.191 -11.406 6.016 1 93.5 167 ARG A O 1
ATOM 1406 N N . VAL A 1 168 ? -7.344 -13.023 4.984 1 95.31 168 VAL A N 1
ATOM 1407 C CA . VAL A 1 168 ? -7.348 -13.898 6.152 1 95.31 168 VAL A CA 1
ATOM 1408 C C . VAL A 1 168 ? -5.91 -14.266 6.523 1 95.31 168 VAL A C 1
ATOM 1410 O O . VAL A 1 168 ? -5.535 -14.234 7.699 1 95.31 168 VAL A O 1
ATOM 1413 N N . PHE A 1 169 ? -5.117 -14.609 5.488 1 93.75 169 PHE A N 1
ATOM 1414 C CA . PHE A 1 169 ? -3.723 -14.977 5.707 1 93.75 169 PHE A CA 1
ATOM 1415 C C . PHE A 1 169 ? -2.967 -13.844 6.395 1 93.75 169 PHE A C 1
ATOM 1417 O O . PHE A 1 169 ? -2.27 -14.07 7.387 1 93.75 169 PHE A O 1
ATOM 1424 N N . ARG A 1 170 ? -3.152 -12.664 5.949 1 92.44 170 ARG A N 1
ATOM 1425 C CA . ARG A 1 170 ? -2.432 -11.508 6.477 1 92.44 170 ARG A CA 1
ATOM 1426 C C . ARG A 1 170 ? -2.854 -11.211 7.91 1 92.44 170 ARG A C 1
ATOM 1428 O O . ARG A 1 170 ? -2.014 -10.898 8.758 1 92.44 170 ARG A O 1
ATOM 1435 N N . THR A 1 171 ? -4.141 -11.227 8.18 1 94.56 171 THR A N 1
ATOM 1436 C CA . THR A 1 171 ? -4.645 -10.961 9.516 1 94.56 171 THR A CA 1
ATOM 1437 C C . THR A 1 171 ? -4.18 -12.031 10.5 1 94.56 171 THR A C 1
ATOM 1439 O O . THR A 1 171 ? -3.807 -11.727 11.633 1 94.56 171 THR A O 1
ATOM 1442 N N . ALA A 1 172 ? -4.223 -13.266 10.023 1 94 172 ALA A N 1
ATOM 1443 C CA . ALA A 1 172 ? -3.758 -14.367 10.859 1 94 172 ALA A CA 1
ATOM 1444 C C . ALA A 1 172 ? -2.283 -14.203 11.211 1 94 172 ALA A C 1
ATOM 1446 O O . ALA A 1 172 ? -1.869 -14.508 12.328 1 94 172 ALA A O 1
ATOM 1447 N N . ASP A 1 173 ? -1.538 -13.742 10.281 1 90.69 173 ASP A N 1
ATOM 1448 C CA . ASP A 1 173 ? -0.109 -13.539 10.5 1 90.69 173 ASP A CA 1
ATOM 1449 C C . ASP A 1 173 ? 0.137 -12.484 11.578 1 90.69 173 ASP A C 1
ATOM 1451 O O . ASP A 1 173 ? 1.082 -12.602 12.359 1 90.69 173 ASP A O 1
ATOM 1455 N N . ARG A 1 174 ? -0.696 -11.5 11.633 1 89 174 ARG A N 1
ATOM 1456 C CA . ARG A 1 174 ? -0.565 -10.438 12.625 1 89 174 ARG A CA 1
ATOM 1457 C C . ARG A 1 174 ? -0.795 -10.977 14.031 1 89 174 ARG A C 1
ATOM 1459 O O . ARG A 1 174 ? -0.266 -10.43 15.008 1 89 174 ARG A O 1
ATOM 1466 N N . LEU A 1 175 ? -1.562 -11.992 14.148 1 90.56 175 LEU A N 1
ATOM 1467 C CA . LEU A 1 175 ? -1.849 -12.602 15.445 1 90.56 175 LEU A CA 1
ATOM 1468 C C . LEU A 1 175 ? -0.602 -13.266 16.016 1 90.56 175 LEU A C 1
ATOM 1470 O O . LEU A 1 175 ? -0.549 -13.562 17.219 1 90.56 175 LEU A O 1
ATOM 1474 N N . ASN A 1 176 ? 0.358 -13.445 15.094 1 86.06 176 ASN A N 1
ATOM 1475 C CA . ASN A 1 176 ? 1.575 -14.125 15.531 1 86.06 176 ASN A CA 1
ATOM 1476 C C . ASN A 1 176 ? 2.574 -13.148 16.141 1 86.06 176 ASN A C 1
ATOM 1478 O O . ASN A 1 176 ? 3.6 -13.562 16.688 1 86.06 176 ASN A O 1
ATOM 1482 N N . GLN A 1 177 ? 2.301 -11.797 16.031 1 79.56 177 GLN A N 1
ATOM 1483 C CA . GLN A 1 177 ? 3.223 -10.805 16.578 1 79.56 177 GLN A CA 1
ATOM 1484 C C . GLN A 1 177 ? 3.371 -10.953 18.094 1 79.56 177 GLN A C 1
ATOM 1486 O O . GLN A 1 177 ? 2.387 -11.18 18.797 1 79.56 177 GLN A O 1
ATOM 1491 N N . PRO A 1 178 ? 4.625 -10.766 18.391 1 73.56 178 PRO A N 1
ATOM 1492 C CA . PRO A 1 178 ? 4.832 -10.867 19.844 1 73.56 178 PRO A CA 1
ATOM 1493 C C . PRO A 1 178 ? 4.297 -9.656 20.594 1 73.56 178 PRO A C 1
ATOM 1495 O O . PRO A 1 178 ? 4.223 -8.555 20.047 1 73.56 178 PRO A O 1
ATOM 1498 N N . ARG A 1 179 ? 3.656 -9.742 21.781 1 72.38 179 ARG A N 1
ATOM 1499 C CA . ARG A 1 179 ? 3.277 -8.703 22.734 1 72.38 179 ARG A CA 1
ATOM 1500 C C . ARG A 1 179 ? 1.98 -8.016 22.312 1 72.38 179 ARG A C 1
ATOM 1502 O O . ARG A 1 179 ? 1.787 -6.828 22.562 1 72.38 179 ARG A O 1
ATOM 1509 N N . ILE A 1 180 ? 1.307 -8.648 21.391 1 80.44 180 ILE A N 1
ATOM 1510 C CA . ILE A 1 180 ? -0.008 -8.078 21.109 1 80.44 180 ILE A CA 1
ATOM 1511 C C . ILE A 1 180 ? -0.859 -8.102 22.375 1 80.44 180 ILE A C 1
ATOM 1513 O O . ILE A 1 180 ? -0.903 -9.109 23.094 1 80.44 180 ILE A O 1
ATOM 1517 N N . GLY A 1 181 ? -1.388 -6.996 22.719 1 79.62 181 GLY A N 1
ATOM 1518 C CA . GLY A 1 181 ? -2.23 -6.906 23.906 1 79.62 181 GLY A CA 1
ATOM 1519 C C . GLY A 1 181 ? -3.564 -7.609 23.75 1 79.62 181 GLY A C 1
ATOM 1520 O O . GLY A 1 181 ? -3.914 -8.039 22.641 1 79.62 181 GLY A O 1
ATOM 1521 N N . ALA A 1 182 ? -4.211 -7.801 24.797 1 81.69 182 ALA A N 1
ATOM 1522 C CA . ALA A 1 182 ? -5.477 -8.531 24.812 1 81.69 182 ALA A CA 1
ATOM 1523 C C . ALA A 1 182 ? -6.516 -7.855 23.938 1 81.69 182 ALA A C 1
ATOM 1525 O O . ALA A 1 182 ? -7.238 -8.523 23.188 1 81.69 182 ALA A O 1
ATOM 1526 N N . GLU A 1 183 ? -6.551 -6.559 24 1 80.81 183 GLU A N 1
ATOM 1527 C CA . GLU A 1 183 ? -7.543 -5.828 23.219 1 80.81 183 GLU A CA 1
ATOM 1528 C C . GLU A 1 183 ? -7.234 -5.898 21.734 1 80.81 183 GLU A C 1
ATOM 1530 O O . GLU A 1 183 ? -8.148 -5.953 20.906 1 80.81 183 GLU A O 1
ATOM 1535 N N . GLU A 1 184 ? -6.016 -5.762 21.5 1 83.69 184 GLU A N 1
ATOM 1536 C CA . GLU A 1 184 ? -5.613 -5.859 20.094 1 83.69 184 GLU A CA 1
ATOM 1537 C C . GLU A 1 184 ? -5.867 -7.258 19.547 1 83.69 184 GLU A C 1
ATOM 1539 O O . GLU A 1 184 ? -6.262 -7.414 18.391 1 83.69 184 GLU A O 1
ATOM 1544 N N . ARG A 1 185 ? -5.617 -8.227 20.281 1 89.88 185 ARG A N 1
ATOM 1545 C CA . ARG A 1 185 ? -5.887 -9.602 19.891 1 89.88 185 ARG A CA 1
ATOM 1546 C C . ARG A 1 185 ? -7.375 -9.82 19.625 1 89.88 185 ARG A C 1
ATOM 1548 O O . ARG A 1 185 ? -7.75 -10.453 18.641 1 89.88 185 ARG A O 1
ATOM 1555 N N . ARG A 1 186 ? -8.164 -9.289 20.531 1 87.94 186 ARG A N 1
ATOM 1556 C CA . ARG A 1 186 ? -9.609 -9.398 20.359 1 87.94 186 ARG A CA 1
ATOM 1557 C C . ARG A 1 186 ? -10.055 -8.719 19.062 1 87.94 186 ARG A C 1
ATOM 1559 O O . ARG A 1 186 ? -10.938 -9.227 18.359 1 87.94 186 ARG A O 1
ATOM 1566 N N . SER A 1 187 ? -9.438 -7.621 18.828 1 86.81 187 SER A N 1
ATOM 1567 C CA . SER A 1 187 ? -9.773 -6.891 17.609 1 86.81 187 SER A CA 1
ATOM 1568 C C . SER A 1 187 ? -9.367 -7.68 16.359 1 86.81 187 SER A C 1
ATOM 1570 O O . SER A 1 187 ? -10.086 -7.672 15.352 1 86.81 187 SER A O 1
ATOM 1572 N N . LEU A 1 188 ? -8.227 -8.305 16.406 1 91.88 188 LEU A N 1
ATOM 1573 C CA . LEU A 1 188 ? -7.754 -9.109 15.289 1 91.88 188 LEU A CA 1
ATOM 1574 C C . LEU A 1 188 ? -8.641 -10.328 15.07 1 91.88 188 LEU A C 1
ATOM 1576 O O . LEU A 1 188 ? -8.93 -10.695 13.93 1 91.88 188 LEU A O 1
ATOM 1580 N N . ILE A 1 189 ? -9.078 -10.898 16.141 1 94.69 189 ILE A N 1
ATOM 1581 C CA . ILE A 1 189 ? -9.953 -12.07 16.047 1 94.69 189 ILE A CA 1
ATOM 1582 C C . ILE A 1 189 ? -11.305 -11.664 15.461 1 94.69 189 ILE A C 1
ATOM 1584 O O . ILE A 1 189 ? -11.867 -12.383 14.633 1 94.69 189 ILE A O 1
ATOM 1588 N N . ALA A 1 190 ? -11.758 -10.523 15.867 1 91.62 190 ALA A N 1
ATOM 1589 C CA . ALA A 1 190 ? -13.008 -10.008 15.312 1 91.62 190 ALA A CA 1
ATOM 1590 C C . ALA A 1 190 ? -12.875 -9.734 13.82 1 91.62 190 ALA A C 1
ATOM 1592 O O . ALA A 1 190 ? -13.812 -9.969 13.055 1 91.62 190 ALA A O 1
ATOM 1593 N N . GLU A 1 191 ? -11.758 -9.242 13.516 1 92.75 191 GLU A N 1
ATOM 1594 C CA . GLU A 1 191 ? -11.484 -8.992 12.102 1 92.75 191 GLU A CA 1
ATOM 1595 C C . GLU A 1 191 ? -11.461 -10.297 11.305 1 92.75 191 GLU A C 1
ATOM 1597 O O . GLU A 1 191 ? -11.977 -10.359 10.188 1 92.75 191 GLU A O 1
ATOM 1602 N N . LEU A 1 192 ? -10.867 -11.32 11.82 1 95.88 192 LEU A N 1
ATOM 1603 C CA . LEU A 1 192 ? -10.828 -12.641 11.195 1 95.88 192 LEU A CA 1
ATOM 1604 C C . LEU A 1 192 ? -12.234 -13.195 11.016 1 95.88 192 LEU A C 1
ATOM 1606 O O . LEU A 1 192 ? -12.562 -13.75 9.961 1 95.88 192 LEU A O 1
ATOM 1610 N N . GLU A 1 193 ? -12.961 -13.07 12.039 1 95.81 193 GLU A N 1
ATOM 1611 C CA . GLU A 1 193 ? -14.336 -13.562 11.969 1 95.81 193 GLU A CA 1
ATOM 1612 C C . GLU A 1 193 ? -15.117 -12.859 10.859 1 95.81 193 GLU A C 1
ATOM 1614 O O . GLU A 1 193 ? -15.875 -13.492 10.125 1 95.81 193 GLU A O 1
ATOM 1619 N N . ALA A 1 194 ? -14.898 -11.586 10.766 1 94.56 194 ALA A N 1
ATOM 1620 C CA . ALA A 1 194 ? -15.555 -10.812 9.719 1 94.56 194 ALA A CA 1
ATOM 1621 C C . ALA A 1 194 ? -15.117 -11.289 8.336 1 94.56 194 ALA A C 1
ATOM 1623 O O . ALA A 1 194 ? -15.938 -11.367 7.414 1 94.56 194 ALA A O 1
ATOM 1624 N N . GLN A 1 195 ? -13.898 -11.562 8.18 1 95.44 195 GLN A N 1
ATOM 1625 C CA . GLN A 1 195 ? -13.375 -12.016 6.891 1 95.44 195 GLN A CA 1
ATOM 1626 C C . GLN A 1 195 ? -13.906 -13.406 6.539 1 95.44 195 GLN A C 1
ATOM 1628 O O . GLN A 1 195 ? -14.203 -13.68 5.375 1 95.44 195 GLN A O 1
ATOM 1633 N N . ILE A 1 196 ? -14.031 -14.242 7.523 1 96.81 196 ILE A N 1
ATOM 1634 C CA . ILE A 1 196 ? -14.609 -15.562 7.316 1 96.81 196 ILE A CA 1
ATOM 1635 C C . ILE A 1 196 ? -16.078 -15.438 6.957 1 96.81 196 ILE A C 1
ATOM 1637 O O . ILE A 1 196 ? -16.594 -16.188 6.125 1 96.81 196 ILE A O 1
ATOM 1641 N N . GLN A 1 197 ? -16.703 -14.523 7.613 1 95.88 197 GLN A N 1
ATOM 1642 C CA . GLN A 1 197 ? -18.094 -14.242 7.305 1 95.88 197 GLN A CA 1
ATOM 1643 C C . GLN A 1 197 ? -18.266 -13.805 5.852 1 95.88 197 GLN A C 1
ATOM 1645 O O . GLN A 1 197 ? -19.219 -14.211 5.184 1 95.88 197 GLN A O 1
ATOM 1650 N N . ILE A 1 198 ? -17.391 -13.008 5.391 1 95.5 198 ILE A N 1
ATOM 1651 C CA . ILE A 1 198 ? -17.406 -12.578 3.996 1 95.5 198 ILE A CA 1
ATOM 1652 C C . ILE A 1 198 ? -17.219 -13.781 3.08 1 95.5 198 ILE A C 1
ATOM 1654 O O . ILE A 1 198 ? -17.891 -13.898 2.051 1 95.5 198 ILE A O 1
ATOM 1658 N N . LEU A 1 199 ? -16.328 -14.68 3.406 1 94.31 199 LEU A N 1
ATOM 1659 C CA . LEU A 1 199 ? -16.141 -15.906 2.643 1 94.31 199 LEU A CA 1
ATOM 1660 C C . LEU A 1 199 ? -17.438 -16.703 2.564 1 94.31 199 LEU A C 1
ATOM 1662 O O . LEU A 1 199 ? -17.781 -17.234 1.511 1 94.31 199 LEU A O 1
ATOM 1666 N N . TRP A 1 200 ? -18.125 -16.734 3.68 1 95.31 200 TRP A N 1
ATOM 1667 C CA . TRP A 1 200 ? -19.391 -17.469 3.748 1 95.31 200 TRP A CA 1
ATOM 1668 C C . TRP A 1 200 ? -20.438 -16.844 2.82 1 95.31 200 TRP A C 1
ATOM 1670 O O . TRP A 1 200 ? -21.25 -17.547 2.232 1 95.31 200 TRP A O 1
ATOM 1680 N N . ARG A 1 201 ? -20.344 -15.523 2.674 1 95 201 ARG A N 1
ATOM 1681 C CA . ARG A 1 201 ? -21.344 -14.789 1.912 1 95 201 ARG A CA 1
ATOM 1682 C C . ARG A 1 201 ? -20.938 -14.664 0.448 1 95 201 ARG A C 1
ATOM 1684 O O . ARG A 1 201 ? -21.703 -14.133 -0.368 1 95 201 ARG A O 1
ATOM 1691 N N . THR A 1 202 ? -19.797 -15.086 0.059 1 92.81 202 THR A N 1
ATOM 1692 C CA . THR A 1 202 ? -19.297 -15.023 -1.308 1 92.81 202 THR A CA 1
ATOM 1693 C C . THR A 1 202 ? -19.594 -16.312 -2.057 1 92.81 202 THR A C 1
ATOM 1695 O O . THR A 1 202 ? -19.391 -17.406 -1.525 1 92.81 202 THR A O 1
ATOM 1698 N N . ASN A 1 203 ? -20.141 -16.141 -3.184 1 88.38 203 ASN A N 1
ATOM 1699 C CA . ASN A 1 203 ? -20.375 -17.312 -4.02 1 88.38 203 ASN A CA 1
ATOM 1700 C C . ASN A 1 203 ? -19.078 -17.891 -4.559 1 88.38 203 ASN A C 1
ATOM 1702 O O . ASN A 1 203 ? -18.344 -17.219 -5.297 1 88.38 203 ASN A O 1
ATOM 1706 N N . GLU A 1 204 ? -18.828 -19.125 -4.215 1 82 204 GLU A N 1
ATOM 1707 C CA . GLU A 1 204 ? -17.562 -19.734 -4.602 1 82 204 GLU A CA 1
ATOM 1708 C C . GLU A 1 204 ? -17.641 -20.312 -6.008 1 82 204 GLU A C 1
ATOM 1710 O O . GLU A 1 204 ? -16.609 -20.562 -6.645 1 82 204 GLU A O 1
ATOM 1715 N N . VAL A 1 205 ? -18.844 -20.625 -6.43 1 76.44 205 VAL A N 1
ATOM 1716 C CA . VAL A 1 205 ? -19.031 -21.25 -7.738 1 76.44 205 VAL A CA 1
ATOM 1717 C C . VAL A 1 205 ? -19.375 -20.172 -8.773 1 76.44 205 VAL A C 1
ATOM 1719 O O . VAL A 1 205 ? -20.156 -19.25 -8.484 1 76.44 205 VAL A O 1
ATOM 1722 N N . ARG A 1 206 ? -18.719 -20.297 -9.898 1 76 206 ARG A N 1
ATOM 1723 C CA . ARG A 1 206 ? -19.031 -19.359 -10.977 1 76 206 ARG A CA 1
ATOM 1724 C C . ARG A 1 206 ? -20.453 -19.578 -11.492 1 76 206 ARG A C 1
ATOM 1726 O O . ARG A 1 206 ? -20.906 -20.703 -11.648 1 76 206 ARG A O 1
ATOM 1733 N N . VAL A 1 207 ? -21.078 -18.531 -11.664 1 72.56 207 VAL A N 1
ATOM 1734 C CA . VAL A 1 207 ? -22.453 -18.594 -12.156 1 72.56 207 VAL A CA 1
ATOM 1735 C C . VAL A 1 207 ? -22.453 -18.75 -13.68 1 72.56 207 VAL A C 1
ATOM 1737 O O . VAL A 1 207 ? -23.312 -19.438 -14.242 1 72.56 207 VAL A O 1
ATOM 1740 N N . LYS A 1 208 ? -21.406 -18.172 -14.273 1 74.69 208 LYS A N 1
ATOM 1741 C CA . LYS A 1 208 ? -21.297 -18.266 -15.727 1 74.69 208 LYS A CA 1
ATOM 1742 C C . LYS A 1 208 ? -19.953 -18.875 -16.125 1 74.69 208 LYS A C 1
ATOM 1744 O O . LYS A 1 208 ? -18.953 -18.688 -15.438 1 74.69 208 LYS A O 1
ATOM 1749 N N . LYS A 1 209 ? -20.062 -19.641 -17.234 1 75.06 209 LYS A N 1
ATOM 1750 C CA . LYS A 1 209 ? -18.828 -20.188 -17.781 1 75.06 209 LYS A CA 1
ATOM 1751 C C . LYS A 1 209 ? -17.844 -19.094 -18.156 1 75.06 209 LYS A C 1
ATOM 1753 O O . LYS A 1 209 ? -18.219 -18.125 -18.812 1 75.06 209 LYS A O 1
ATOM 1758 N N . PRO A 1 210 ? -16.688 -19.219 -17.75 1 79.56 210 PRO A N 1
ATOM 1759 C CA . PRO A 1 210 ? -15.695 -18.188 -18.078 1 79.56 210 PRO A CA 1
ATOM 1760 C C . PRO A 1 210 ? -15.312 -18.203 -19.547 1 79.56 210 PRO A C 1
ATOM 1762 O O . PRO A 1 210 ? -15.227 -19.281 -20.172 1 79.56 210 PRO A O 1
ATOM 1765 N N . GLN A 1 211 ? -15.086 -17.047 -20.047 1 83.62 211 GLN A N 1
ATOM 1766 C CA . GLN A 1 211 ? -14.508 -16.906 -21.391 1 83.62 211 GLN A CA 1
ATOM 1767 C C . GLN A 1 211 ? -12.984 -16.922 -21.328 1 83.62 211 GLN A C 1
ATOM 1769 O O . GLN A 1 211 ? -12.398 -16.828 -20.25 1 83.62 211 GLN A O 1
ATOM 1774 N N . VAL A 1 212 ? -12.359 -17.172 -22.469 1 89.56 212 VAL A N 1
ATOM 1775 C CA . VAL A 1 212 ? -10.898 -17.219 -22.531 1 89.56 212 VAL A CA 1
ATOM 1776 C C . VAL A 1 212 ? -10.312 -15.93 -21.969 1 89.56 212 VAL A C 1
ATOM 1778 O O . VAL A 1 212 ? -9.281 -15.953 -21.281 1 89.56 212 VAL A O 1
ATOM 1781 N N . ARG A 1 213 ? -11 -14.836 -22.25 1 89.88 213 ARG A N 1
ATOM 1782 C CA . ARG A 1 213 ? -10.547 -13.539 -21.75 1 89.88 213 ARG A CA 1
ATOM 1783 C C . ARG A 1 213 ? -10.461 -13.547 -20.234 1 89.88 213 ARG A C 1
ATOM 1785 O O . ARG A 1 213 ? -9.539 -12.977 -19.656 1 89.88 213 ARG A O 1
ATOM 1792 N N . ASP A 1 214 ? -11.375 -14.133 -19.562 1 87.06 214 ASP A N 1
ATOM 1793 C CA . ASP A 1 214 ? -11.391 -14.219 -18.109 1 87.06 214 ASP A CA 1
ATOM 1794 C C . ASP A 1 214 ? -10.227 -15.062 -17.594 1 87.06 214 ASP A C 1
ATOM 1796 O O . ASP A 1 214 ? -9.641 -14.758 -16.547 1 87.06 214 ASP A O 1
ATOM 1800 N N . GLU A 1 215 ? -9.984 -16.125 -18.344 1 88.62 215 GLU A N 1
ATOM 1801 C CA . GLU A 1 215 ? -8.867 -16.984 -17.953 1 88.62 215 GLU A CA 1
ATOM 1802 C C . GLU A 1 215 ? -7.535 -16.234 -18.062 1 88.62 215 GLU A C 1
ATOM 1804 O O . GLU A 1 215 ? -6.641 -16.438 -17.25 1 88.62 215 GLU A O 1
ATOM 1809 N N . ILE A 1 216 ? -7.453 -15.43 -19.141 1 93.19 216 ILE A N 1
ATOM 1810 C CA . ILE A 1 216 ? -6.254 -14.617 -19.328 1 93.19 216 ILE A CA 1
ATOM 1811 C C . ILE A 1 216 ? -6.062 -13.703 -18.125 1 93.19 216 ILE A C 1
ATOM 1813 O O . ILE A 1 216 ? -4.969 -13.633 -17.547 1 93.19 216 ILE A O 1
ATOM 1817 N N . LYS A 1 217 ? -7.105 -13.047 -17.719 1 90.69 217 LYS A N 1
ATOM 1818 C CA . LYS A 1 217 ? -7.039 -12.125 -16.594 1 90.69 217 LYS A CA 1
ATOM 1819 C C . LYS A 1 217 ? -6.699 -12.859 -15.305 1 90.69 217 LYS A C 1
ATOM 1821 O O . LYS A 1 217 ? -6.016 -12.312 -14.438 1 90.69 217 LYS A O 1
ATOM 1826 N N . TYR A 1 218 ? -7.168 -14.055 -15.266 1 87.5 218 TYR A N 1
ATOM 1827 C CA . TYR A 1 218 ? -6.852 -14.883 -14.109 1 87.5 218 TYR A CA 1
ATOM 1828 C C . TYR A 1 218 ? -5.352 -15.156 -14.023 1 87.5 218 TYR A C 1
ATOM 1830 O O . TYR A 1 218 ? -4.762 -15.086 -12.945 1 87.5 218 TYR A O 1
ATOM 1838 N N . GLY A 1 219 ? -4.801 -15.461 -15.141 1 91.38 219 GLY A N 1
ATOM 1839 C CA . GLY A 1 219 ? -3.361 -15.672 -15.172 1 91.38 219 GLY A CA 1
ATOM 1840 C C . GLY A 1 219 ? -2.572 -14.422 -14.812 1 91.38 219 GLY A C 1
ATOM 1841 O O . GLY A 1 219 ? -1.576 -14.508 -14.086 1 91.38 219 GLY A O 1
ATOM 1842 N N . LEU A 1 220 ? -3.07 -13.305 -15.273 1 94.5 220 LEU A N 1
ATOM 1843 C CA . LEU A 1 220 ? -2.395 -12.031 -15.047 1 94.5 220 LEU A CA 1
ATOM 1844 C C . LEU A 1 220 ? -2.508 -11.609 -13.586 1 94.5 220 LEU A C 1
ATOM 1846 O O . LEU A 1 220 ? -1.644 -10.898 -13.07 1 94.5 220 LEU A O 1
ATOM 1850 N N . PHE A 1 221 ? -3.479 -12.102 -12.93 1 90.81 221 PHE A N 1
ATOM 1851 C CA . PHE A 1 221 ? -3.76 -11.773 -11.539 1 90.81 221 PHE A CA 1
ATOM 1852 C C . PHE A 1 221 ? -2.58 -12.141 -10.648 1 90.81 221 PHE A C 1
ATOM 1854 O O . PHE A 1 221 ? -2.24 -11.398 -9.727 1 90.81 221 PHE A O 1
ATOM 1861 N N . TYR A 1 222 ? -1.919 -13.18 -10.883 1 93.19 222 TYR A N 1
ATOM 1862 C CA . TYR A 1 222 ? -0.849 -13.68 -10.031 1 93.19 222 TYR A CA 1
ATOM 1863 C C . TYR A 1 222 ? 0.375 -12.773 -10.102 1 93.19 222 TYR A C 1
ATOM 1865 O O . TYR A 1 222 ? 1.144 -12.68 -9.141 1 93.19 222 TYR A O 1
ATOM 1873 N N . PHE A 1 223 ? 0.526 -12.062 -11.258 1 96.25 223 PHE A N 1
ATOM 1874 C CA . PHE A 1 223 ? 1.638 -11.125 -11.359 1 96.25 223 PHE A CA 1
ATOM 1875 C C . PHE A 1 223 ? 1.418 -9.922 -10.445 1 96.25 223 PHE A C 1
ATOM 1877 O O . PHE A 1 223 ? 2.312 -9.531 -9.695 1 96.25 223 PHE A O 1
ATOM 1884 N N . GLU A 1 224 ? 0.275 -9.484 -10.516 1 92.75 224 GLU A N 1
ATOM 1885 C CA . GLU A 1 224 ? -0.058 -8.312 -9.711 1 92.75 224 GLU A CA 1
ATOM 1886 C C . GLU A 1 224 ? -0.049 -8.633 -8.227 1 92.75 224 GLU A C 1
ATOM 1888 O O . GLU A 1 224 ? 0.427 -7.836 -7.414 1 92.75 224 GLU A O 1
ATOM 1893 N N . GLU A 1 225 ? -0.529 -9.75 -7.898 1 89.62 225 GLU A N 1
ATOM 1894 C CA . GLU A 1 225 ? -0.737 -10.102 -6.496 1 89.62 225 GLU A CA 1
ATOM 1895 C C . GLU A 1 225 ? 0.574 -10.508 -5.828 1 89.62 225 GLU A C 1
ATOM 1897 O O . GLU A 1 225 ? 0.755 -10.297 -4.625 1 89.62 225 GLU A O 1
ATOM 1902 N N . SER A 1 226 ? 1.438 -11.148 -6.602 1 94.62 226 SER A N 1
ATOM 1903 C CA . SER A 1 226 ? 2.576 -11.703 -5.879 1 94.62 226 SER A CA 1
ATOM 1904 C C . SER A 1 226 ? 3.854 -11.617 -6.703 1 94.62 226 SER A C 1
ATOM 1906 O O . SER A 1 226 ? 4.891 -11.164 -6.215 1 94.62 226 SER A O 1
ATOM 1908 N N . LEU A 1 227 ? 3.869 -11.898 -7.977 1 97.62 227 LEU A N 1
ATOM 1909 C CA . LEU A 1 227 ? 5.074 -12.172 -8.75 1 97.62 227 LEU A CA 1
ATOM 1910 C C . LEU A 1 227 ? 5.891 -10.906 -8.961 1 97.62 227 LEU A C 1
ATOM 1912 O O . LEU A 1 227 ? 7.121 -10.945 -8.977 1 97.62 227 LEU A O 1
ATOM 1916 N N . PHE A 1 228 ? 5.242 -9.789 -9.195 1 98.19 228 PHE A N 1
ATOM 1917 C CA . PHE A 1 228 ? 5.969 -8.539 -9.383 1 98.19 228 PHE A CA 1
ATOM 1918 C C . PHE A 1 228 ? 6.855 -8.234 -8.18 1 98.19 228 PHE A C 1
ATOM 1920 O O . PHE A 1 228 ? 7.926 -7.641 -8.32 1 98.19 228 PHE A O 1
ATOM 1927 N N . GLU A 1 229 ? 6.48 -8.68 -7.055 1 97.06 229 GLU A N 1
ATOM 1928 C CA . GLU A 1 229 ? 7.281 -8.484 -5.852 1 97.06 229 GLU A CA 1
ATOM 1929 C C . GLU A 1 229 ? 8.227 -9.664 -5.621 1 97.06 229 GLU A C 1
ATOM 1931 O O . GLU A 1 229 ? 9.352 -9.484 -5.156 1 97.06 229 GLU A O 1
ATOM 1936 N N . ALA A 1 230 ? 7.805 -10.805 -5.938 1 97.62 230 ALA A N 1
ATOM 1937 C CA . ALA A 1 230 ? 8.555 -12.031 -5.652 1 97.62 230 ALA A CA 1
ATOM 1938 C C . ALA A 1 230 ? 9.82 -12.109 -6.508 1 97.62 230 ALA A C 1
ATOM 1940 O O . ALA A 1 230 ? 10.852 -12.602 -6.055 1 97.62 230 ALA A O 1
ATOM 1941 N N . ILE A 1 231 ? 9.773 -11.578 -7.711 1 98.19 231 ILE A N 1
ATOM 1942 C CA . ILE A 1 231 ? 10.875 -11.711 -8.664 1 98.19 231 ILE A CA 1
ATOM 1943 C C . ILE A 1 231 ? 12.109 -10.984 -8.133 1 98.19 231 ILE A C 1
ATOM 1945 O O . ILE A 1 231 ? 13.148 -11.602 -7.902 1 98.19 231 ILE A O 1
ATOM 1949 N N . PRO A 1 232 ? 11.977 -9.711 -7.848 1 97.56 232 PRO A N 1
ATOM 1950 C CA . PRO A 1 232 ? 13.164 -9.039 -7.32 1 97.56 232 PRO A CA 1
ATOM 1951 C C . PRO A 1 232 ? 13.617 -9.602 -5.977 1 97.56 232 PRO A C 1
ATOM 1953 O O . PRO A 1 232 ? 14.82 -9.68 -5.707 1 97.56 232 PRO A O 1
ATOM 1956 N N . GLN A 1 233 ? 12.742 -10.016 -5.145 1 95.69 233 GLN A N 1
ATOM 1957 C CA . GLN A 1 233 ? 13.094 -10.555 -3.838 1 95.69 233 GLN A CA 1
ATOM 1958 C C . GLN A 1 233 ? 13.891 -11.844 -3.977 1 95.69 233 GLN A C 1
ATOM 1960 O O . GLN A 1 233 ? 14.812 -12.102 -3.193 1 95.69 233 GLN A O 1
ATOM 1965 N N . THR A 1 234 ? 13.484 -12.617 -4.918 1 96.94 234 THR A N 1
ATOM 1966 C CA . THR A 1 234 ? 14.211 -13.859 -5.176 1 96.94 234 THR A CA 1
ATOM 1967 C C . THR A 1 234 ? 15.664 -13.562 -5.551 1 96.94 234 THR A C 1
ATOM 1969 O O . THR A 1 234 ? 16.578 -14.211 -5.043 1 96.94 234 THR A O 1
ATOM 1972 N N . TYR A 1 235 ? 15.875 -12.602 -6.395 1 97.25 235 TYR A N 1
ATOM 1973 C CA . TYR A 1 235 ? 17.234 -12.227 -6.789 1 97.25 235 TYR A CA 1
ATOM 1974 C C . TYR A 1 235 ? 18.016 -11.68 -5.602 1 97.25 235 TYR A C 1
ATOM 1976 O O . TYR A 1 235 ? 19.219 -11.93 -5.477 1 97.25 235 TYR A O 1
ATOM 1984 N N . ARG A 1 236 ? 17.359 -10.961 -4.711 1 93.69 236 ARG A N 1
ATOM 1985 C CA . ARG A 1 236 ? 18.016 -10.445 -3.514 1 93.69 236 ARG A CA 1
ATOM 1986 C C . ARG A 1 236 ? 18.516 -11.586 -2.629 1 93.69 236 ARG A C 1
ATOM 1988 O O . ARG A 1 236 ? 19.609 -11.5 -2.053 1 93.69 236 ARG A O 1
ATOM 1995 N N . TYR A 1 237 ? 17.719 -12.578 -2.5 1 93.94 237 TYR A N 1
ATOM 1996 C CA . TYR A 1 237 ? 18.109 -13.719 -1.683 1 93.94 237 TYR A CA 1
ATOM 1997 C C . TYR A 1 237 ? 19.328 -14.422 -2.275 1 93.94 237 TYR A C 1
ATOM 1999 O O . TYR A 1 237 ? 20.219 -14.852 -1.545 1 93.94 237 TYR A O 1
ATOM 2007 N N . LEU A 1 238 ? 19.281 -14.531 -3.58 1 96.81 238 LEU A N 1
ATOM 2008 C CA . LEU A 1 238 ? 20.438 -15.117 -4.242 1 96.81 238 LEU A CA 1
ATOM 2009 C C . LEU A 1 238 ? 21.688 -14.266 -4.027 1 96.81 238 LEU A C 1
ATOM 2011 O O . LEU A 1 238 ? 22.766 -14.789 -3.725 1 96.81 238 LEU A O 1
ATOM 2015 N N . GLU A 1 239 ? 21.578 -12.984 -4.195 1 94.75 239 GLU A N 1
ATOM 2016 C CA . GLU A 1 239 ? 22.688 -12.055 -3.998 1 94.75 239 GLU A CA 1
ATOM 2017 C C . GLU A 1 239 ? 23.234 -12.141 -2.574 1 94.75 239 GLU A C 1
ATOM 2019 O O . GLU A 1 239 ? 24.453 -12.133 -2.363 1 94.75 239 GLU A O 1
ATOM 2024 N N . ASN A 1 240 ? 22.344 -12.164 -1.648 1 91.12 240 ASN A N 1
ATOM 2025 C CA . ASN A 1 240 ? 22.75 -12.281 -0.251 1 91.12 240 ASN A CA 1
ATOM 2026 C C . ASN A 1 240 ? 23.5 -13.578 0.005 1 91.12 240 ASN A C 1
ATOM 2028 O O . ASN A 1 240 ? 24.484 -13.594 0.764 1 91.12 240 ASN A O 1
ATOM 2032 N N . ALA A 1 241 ? 22.984 -14.633 -0.569 1 93.94 241 ALA A N 1
ATOM 2033 C CA . ALA A 1 241 ? 23.672 -15.922 -0.427 1 93.94 241 ALA A CA 1
ATOM 2034 C C . ALA A 1 241 ? 25.078 -15.867 -1.017 1 93.94 241 ALA A C 1
ATOM 2036 O O . ALA A 1 241 ? 26.016 -16.422 -0.448 1 93.94 241 ALA A O 1
ATOM 2037 N N . VAL A 1 242 ? 25.234 -15.227 -2.162 1 96.25 242 VAL A N 1
ATOM 2038 C CA . VAL A 1 242 ? 26.531 -15.078 -2.803 1 96.25 242 VAL A CA 1
ATOM 2039 C C . VAL A 1 242 ? 27.469 -14.273 -1.898 1 96.25 242 VAL A C 1
ATOM 2041 O O . VAL A 1 242 ? 28.641 -14.641 -1.713 1 96.25 242 VAL A O 1
ATOM 2044 N N . ARG A 1 243 ? 27 -13.203 -1.375 1 92.31 243 ARG A N 1
ATOM 2045 C CA . ARG A 1 243 ? 27.781 -12.359 -0.479 1 92.31 243 ARG A CA 1
ATOM 2046 C C . ARG A 1 243 ? 28.297 -13.164 0.713 1 92.31 243 ARG A C 1
ATOM 2048 O O . ARG A 1 243 ? 29.453 -13.031 1.101 1 92.31 243 ARG A O 1
ATOM 2055 N N . ARG A 1 244 ? 27.484 -13.938 1.262 1 89.44 244 ARG A N 1
ATOM 2056 C CA . ARG A 1 244 ? 27.812 -14.672 2.477 1 89.44 244 ARG A CA 1
ATOM 2057 C C . ARG A 1 244 ? 28.812 -15.789 2.188 1 89.44 244 ARG A C 1
ATOM 2059 O O . ARG A 1 244 ? 29.688 -16.078 3.002 1 89.44 244 ARG A O 1
ATOM 2066 N N . THR A 1 245 ? 28.594 -16.406 1.045 1 94.5 245 THR A N 1
ATOM 2067 C CA . THR A 1 245 ? 29.359 -17.625 0.752 1 94.5 245 THR A CA 1
ATOM 2068 C C . THR A 1 245 ? 30.656 -17.281 0.03 1 94.5 245 THR A C 1
ATOM 2070 O O . THR A 1 245 ? 31.688 -17.891 0.296 1 94.5 245 THR A O 1
ATOM 2073 N N . TYR A 1 246 ? 30.609 -16.328 -0.833 1 95.94 246 TYR A N 1
ATOM 2074 C CA . TYR A 1 246 ? 31.766 -16.062 -1.684 1 95.94 246 TYR A CA 1
ATOM 2075 C C . TYR A 1 246 ? 32.344 -14.695 -1.384 1 95.94 246 TYR A C 1
ATOM 2077 O O . TYR A 1 246 ? 33.375 -14.312 -1.957 1 95.94 246 TYR A O 1
ATOM 2085 N N . GLY A 1 247 ? 31.719 -13.922 -0.513 1 92.31 247 GLY A N 1
ATOM 2086 C CA . GLY A 1 247 ? 32.25 -12.641 -0.088 1 92.31 247 GLY A CA 1
ATOM 2087 C C . GLY A 1 247 ? 31.891 -11.5 -1.028 1 92.31 247 GLY A C 1
ATOM 2088 O O . GLY A 1 247 ? 30.938 -11.609 -1.803 1 92.31 247 GLY A O 1
ATOM 2089 N N . ILE A 1 248 ? 32.5 -10.328 -0.795 1 91.88 248 ILE A N 1
ATOM 2090 C CA . ILE A 1 248 ? 32.25 -9.125 -1.587 1 91.88 248 ILE A CA 1
ATOM 2091 C C . ILE A 1 248 ? 33.594 -8.547 -2.051 1 91.88 248 ILE A C 1
ATOM 2093 O O . ILE A 1 248 ? 34.625 -8.766 -1.415 1 91.88 248 ILE A O 1
ATOM 2097 N N . ARG A 1 249 ? 33.594 -7.848 -3.119 1 91.88 249 ARG A N 1
ATOM 2098 C CA . ARG A 1 249 ? 34.781 -7.137 -3.594 1 91.88 249 ARG A CA 1
ATOM 2099 C C . ARG A 1 249 ? 35.031 -5.891 -2.756 1 91.88 249 ARG A C 1
ATOM 2101 O O . ARG A 1 249 ? 34.156 -5.434 -2.02 1 91.88 249 ARG A O 1
ATOM 2108 N N . PRO A 1 250 ? 36.156 -5.34 -2.9 1 86.62 250 PRO A N 1
ATOM 2109 C CA . PRO A 1 250 ? 36.469 -4.145 -2.123 1 86.62 250 PRO A CA 1
ATOM 2110 C C . PRO A 1 250 ? 35.562 -2.963 -2.432 1 86.62 250 PRO A C 1
ATOM 2112 O O . PRO A 1 250 ? 35.312 -2.137 -1.556 1 86.62 250 PRO A O 1
ATOM 2115 N N . ASP A 1 251 ? 35.094 -3.01 -3.623 1 82.38 251 ASP A N 1
ATOM 2116 C CA . ASP A 1 251 ? 34.25 -1.89 -4 1 82.38 251 ASP A CA 1
ATOM 2117 C C . ASP A 1 251 ? 32.812 -2.137 -3.576 1 82.38 251 ASP A C 1
ATOM 2119 O O . ASP A 1 251 ? 31.922 -1.321 -3.852 1 82.38 251 ASP A O 1
ATOM 2123 N N . GLY A 1 252 ? 32.594 -3.207 -2.957 1 83.25 252 GLY A N 1
ATOM 2124 C CA . GLY A 1 252 ? 31.266 -3.5 -2.432 1 83.25 252 GLY A CA 1
ATOM 2125 C C . GLY A 1 252 ? 30.406 -4.316 -3.383 1 83.25 252 GLY A C 1
ATOM 2126 O O . GLY A 1 252 ? 29.312 -4.738 -3.029 1 83.25 252 GLY A O 1
ATOM 2127 N N . SER A 1 253 ? 30.922 -4.547 -4.562 1 90.44 253 SER A N 1
ATOM 2128 C CA . SER A 1 253 ? 30.172 -5.312 -5.551 1 90.44 253 SER A CA 1
ATOM 2129 C C . SER A 1 253 ? 30.312 -6.812 -5.316 1 90.44 253 SER A C 1
ATOM 2131 O O . SER A 1 253 ? 31.203 -7.25 -4.59 1 90.44 253 SER A O 1
ATOM 2133 N N . LEU A 1 254 ? 29.438 -7.586 -5.824 1 93 254 LEU A N 1
ATOM 2134 C CA . LEU A 1 254 ? 29.484 -9.039 -5.742 1 93 254 LEU A CA 1
ATOM 2135 C C . LEU A 1 254 ? 30.672 -9.586 -6.535 1 93 254 LEU A C 1
ATOM 2137 O O . LEU A 1 254 ? 31.109 -8.961 -7.508 1 93 254 LEU A O 1
ATOM 2141 N N . PRO A 1 255 ? 31.172 -10.672 -6.129 1 94.75 255 PRO A N 1
ATOM 2142 C CA . PRO A 1 255 ? 32.281 -11.258 -6.848 1 94.75 255 PRO A CA 1
ATOM 2143 C C . PRO A 1 255 ? 31.891 -11.883 -8.18 1 94.75 255 PRO A C 1
ATOM 2145 O O . PRO A 1 255 ? 32.75 -12.234 -8.992 1 94.75 255 PRO A O 1
ATOM 2148 N N . ILE A 1 256 ? 30.562 -12.023 -8.383 1 95.94 256 ILE A N 1
ATOM 2149 C CA . ILE A 1 256 ? 30.078 -12.594 -9.633 1 95.94 256 ILE A CA 1
ATOM 2150 C C . ILE A 1 256 ? 28.938 -11.734 -10.18 1 95.94 256 ILE A C 1
ATOM 2152 O O . ILE A 1 256 ? 28.281 -11.008 -9.43 1 95.94 256 ILE A O 1
ATOM 2156 N N . ARG A 1 257 ? 28.719 -11.867 -11.484 1 94.44 257 ARG A N 1
ATOM 2157 C CA . ARG A 1 257 ? 27.531 -11.289 -12.117 1 94.44 257 ARG A CA 1
ATOM 2158 C C . ARG A 1 257 ? 26.359 -12.258 -12.078 1 94.44 257 ARG A C 1
ATOM 2160 O O . ARG A 1 257 ? 26.516 -13.445 -12.359 1 94.44 257 ARG A O 1
ATOM 2167 N N . ILE A 1 258 ? 25.266 -11.812 -11.648 1 95.69 258 ILE A N 1
ATOM 2168 C CA . ILE A 1 258 ? 24.047 -12.625 -11.641 1 95.69 258 ILE A CA 1
ATOM 2169 C C . ILE A 1 258 ? 23.141 -12.219 -12.797 1 95.69 258 ILE A C 1
ATOM 2171 O O . ILE A 1 258 ? 22.594 -11.109 -12.805 1 95.69 258 ILE A O 1
ATOM 2175 N N . PRO A 1 259 ? 23.016 -13.023 -13.797 1 95.94 259 PRO A N 1
ATOM 2176 C CA . PRO A 1 259 ? 22.094 -12.711 -14.898 1 95.94 259 PRO A CA 1
ATOM 2177 C C . PRO A 1 259 ? 20.625 -12.891 -14.516 1 95.94 259 PRO A C 1
ATOM 2179 O O . PRO A 1 259 ? 20.328 -13.523 -13.5 1 95.94 259 PRO A O 1
ATOM 2182 N N . ALA A 1 260 ? 19.75 -12.273 -15.273 1 95.5 260 ALA A N 1
ATOM 2183 C CA . ALA A 1 260 ? 18.328 -12.578 -15.133 1 95.5 260 ALA A CA 1
ATOM 2184 C C . ALA A 1 260 ? 18 -13.969 -15.68 1 95.5 260 ALA A C 1
ATOM 2186 O O . ALA A 1 260 ? 18.109 -14.203 -16.891 1 95.5 260 ALA A O 1
ATOM 2187 N N . PHE A 1 261 ? 17.719 -14.844 -14.781 1 97.38 261 PHE A N 1
ATOM 2188 C CA . PHE A 1 261 ? 17.5 -16.203 -15.258 1 97.38 261 PHE A CA 1
ATOM 2189 C C . PHE A 1 261 ? 16.047 -16.625 -15.062 1 97.38 261 PHE A C 1
ATOM 2191 O O . PHE A 1 261 ? 15.617 -17.656 -15.586 1 97.38 261 PHE A O 1
ATOM 2198 N N . LEU A 1 262 ? 15.219 -15.859 -14.375 1 97.69 262 LEU A N 1
ATOM 2199 C CA . LEU A 1 262 ? 13.797 -16.141 -14.242 1 97.69 262 LEU A CA 1
ATOM 2200 C C . LEU A 1 262 ? 13.031 -15.695 -15.477 1 97.69 262 LEU A C 1
ATOM 2202 O O . LEU A 1 262 ? 13.242 -14.594 -15.984 1 97.69 262 LEU A O 1
ATOM 2206 N N . ARG A 1 263 ? 12.258 -16.594 -16.016 1 96.75 263 ARG A N 1
ATOM 2207 C CA . ARG A 1 263 ? 11.336 -16.312 -17.109 1 96.75 263 ARG A CA 1
ATOM 2208 C C . ARG A 1 263 ? 9.961 -16.906 -16.828 1 96.75 263 ARG A C 1
ATOM 22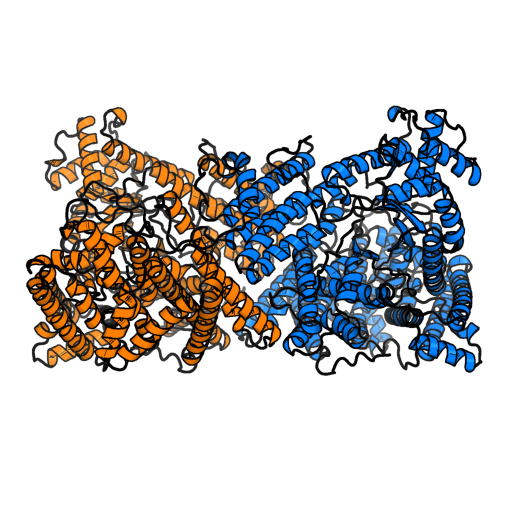10 O O . ARG A 1 263 ? 9.828 -17.844 -16.047 1 96.75 263 ARG A O 1
ATOM 2217 N N . PHE A 1 264 ? 8.945 -16.297 -17.453 1 97.5 264 PHE A N 1
ATOM 2218 C CA . PHE A 1 264 ? 7.594 -16.812 -17.281 1 97.5 264 PHE A CA 1
ATOM 2219 C C . PHE A 1 264 ? 6.918 -17.031 -18.625 1 97.5 264 PHE A C 1
ATOM 2221 O O . PHE A 1 264 ? 7.109 -16.234 -19.547 1 97.5 264 PHE A O 1
ATOM 2228 N N . GLY A 1 265 ? 6.266 -18.156 -18.75 1 97 265 GLY A N 1
ATOM 2229 C CA . GLY A 1 265 ? 5.461 -18.422 -19.938 1 97 265 GLY A CA 1
ATOM 2230 C C . GLY A 1 265 ? 3.979 -18.547 -19.625 1 97 265 GLY A C 1
ATOM 2231 O O . GLY A 1 265 ? 3.58 -18.578 -18.469 1 97 265 GLY A O 1
ATOM 2232 N N . SER A 1 266 ? 3.162 -18.531 -20.672 1 96.38 266 SER A N 1
ATOM 2233 C CA . SER A 1 266 ? 1.723 -18.734 -20.531 1 96.38 266 SER A CA 1
ATOM 2234 C C . SER A 1 266 ? 1.151 -19.469 -21.75 1 96.38 266 SER A C 1
ATOM 2236 O O . SER A 1 266 ? 1.606 -19.266 -22.875 1 96.38 266 SER A O 1
ATOM 2238 N N . TRP A 1 267 ? 0.152 -20.297 -21.453 1 94.25 267 TRP A N 1
ATOM 2239 C CA . TRP A 1 267 ? -0.621 -20.953 -22.5 1 94.25 267 TRP A CA 1
ATOM 2240 C C . TRP A 1 267 ? -1.959 -20.25 -22.719 1 94.25 267 TRP A C 1
ATOM 2242 O O . TRP A 1 267 ? -2.635 -20.484 -23.719 1 94.25 267 TRP A O 1
ATOM 2252 N N . ILE A 1 268 ? -2.273 -19.406 -21.844 1 94.06 268 ILE A N 1
ATOM 2253 C CA . ILE A 1 268 ? -3.633 -18.875 -21.812 1 94.06 268 ILE A CA 1
ATOM 2254 C C . ILE A 1 268 ? -3.822 -17.859 -22.938 1 94.06 268 ILE A C 1
ATOM 2256 O O . ILE A 1 268 ? -3.248 -16.781 -22.906 1 94.06 268 ILE A O 1
ATOM 2260 N N . GLY A 1 269 ? -4.625 -18.234 -23.797 1 94.69 269 GLY A N 1
ATOM 2261 C CA . GLY A 1 269 ? -4.836 -17.422 -24.984 1 94.69 269 GLY A CA 1
ATOM 2262 C C . GLY A 1 269 ? -4.043 -17.891 -26.188 1 94.69 269 GLY A C 1
ATOM 2263 O O . GLY A 1 269 ? -4.191 -17.344 -27.281 1 94.69 269 GLY A O 1
ATOM 2264 N N . GLY A 1 270 ? -3.215 -18.922 -26.031 1 95.94 270 GLY A N 1
ATOM 2265 C CA . GLY A 1 270 ? -2.426 -19.469 -27.109 1 95.94 270 GLY A CA 1
ATOM 2266 C C . GLY A 1 270 ? -2.688 -20.953 -27.344 1 95.94 270 GLY A C 1
ATOM 2267 O O . GLY A 1 270 ? -2.422 -21.469 -28.422 1 95.94 270 GLY A O 1
ATOM 2268 N N . ASP A 1 271 ? -3.225 -21.578 -26.406 1 93.19 271 ASP A N 1
ATOM 2269 C CA . ASP A 1 271 ? -3.5 -23 -26.5 1 93.19 271 ASP A CA 1
ATOM 2270 C C . ASP A 1 271 ? -4.824 -23.266 -27.219 1 93.19 271 ASP A C 1
ATOM 2272 O O . ASP A 1 271 ? -5.895 -23.125 -26.625 1 93.19 271 ASP A O 1
ATOM 2276 N N . ARG A 1 272 ? -4.75 -23.672 -28.375 1 92.19 272 ARG A N 1
ATOM 2277 C CA . ARG A 1 272 ? -5.941 -23.859 -29.203 1 92.19 272 ARG A CA 1
ATOM 2278 C C . ARG A 1 272 ? -6.258 -25.344 -29.391 1 92.19 272 ARG A C 1
ATOM 2280 O O . ARG A 1 272 ? -7.281 -25.688 -29.969 1 92.19 272 ARG A O 1
ATOM 2287 N N . ASP A 1 273 ? -5.496 -26.172 -28.891 1 88.81 273 ASP A N 1
ATOM 2288 C CA . ASP A 1 273 ? -5.723 -27.609 -29.047 1 88.81 273 ASP A CA 1
ATOM 2289 C C . ASP A 1 273 ? -7.043 -28.031 -28.406 1 88.81 273 ASP A C 1
ATOM 2291 O O . ASP A 1 273 ? -7.16 -28.078 -27.188 1 88.81 273 ASP A O 1
ATOM 2295 N N . GLY A 1 274 ? -7.926 -28.281 -29.219 1 79.12 274 GLY A N 1
ATOM 2296 C CA . GLY A 1 274 ? -9.227 -28.734 -28.766 1 79.12 274 GLY A CA 1
ATOM 2297 C C . GLY A 1 274 ? -10.07 -27.609 -28.172 1 79.12 274 GLY A C 1
ATOM 2298 O O . GLY A 1 274 ? -11.062 -27.859 -27.484 1 79.12 274 GLY A O 1
ATOM 2299 N N . ASN A 1 275 ? -9.68 -26.438 -28.328 1 85.88 275 ASN A N 1
ATOM 2300 C CA . ASN A 1 275 ? -10.414 -25.297 -27.812 1 85.88 275 ASN A CA 1
ATOM 2301 C C . ASN A 1 275 ? -10.734 -24.281 -28.906 1 85.88 275 ASN A C 1
ATOM 2303 O O . ASN A 1 275 ? -9.914 -23.422 -29.219 1 85.88 275 ASN A O 1
ATOM 2307 N N . PRO A 1 276 ? -11.938 -24.312 -29.406 1 88.56 276 PRO A N 1
ATOM 2308 C CA . PRO A 1 276 ? -12.297 -23.422 -30.516 1 88.56 276 PRO A CA 1
ATOM 2309 C C . PRO A 1 276 ? -12.406 -21.953 -30.094 1 88.56 276 PRO A C 1
ATOM 2311 O O . PRO A 1 276 ? -12.477 -21.062 -30.938 1 88.56 276 PRO A O 1
ATOM 2314 N N . ASN A 1 277 ? -12.352 -21.719 -28.797 1 89.88 277 ASN A N 1
ATOM 2315 C CA . ASN A 1 277 ? -12.547 -20.359 -28.281 1 89.88 277 ASN A CA 1
ATOM 2316 C C . ASN A 1 277 ? -11.242 -19.562 -28.297 1 89.88 277 ASN A C 1
ATOM 2318 O O . ASN A 1 277 ? -11.25 -18.344 -28.078 1 89.88 277 ASN A O 1
ATOM 2322 N N . VAL A 1 278 ? -10.195 -20.203 -28.547 1 94.62 278 VAL A N 1
ATOM 2323 C CA . VAL A 1 278 ? -8.922 -19.5 -28.672 1 94.62 278 VAL A CA 1
ATOM 2324 C C . VAL A 1 278 ? -8.688 -19.141 -30.141 1 94.62 278 VAL A C 1
ATOM 2326 O O . VAL A 1 278 ? -7.977 -19.844 -30.859 1 94.62 278 VAL A O 1
ATOM 2329 N N . THR A 1 279 ? -9.211 -17.953 -30.469 1 95.62 279 THR A N 1
ATOM 2330 C CA . THR A 1 279 ? -9.094 -17.438 -31.828 1 95.62 279 THR A CA 1
ATOM 2331 C C . THR A 1 279 ? -7.828 -16.609 -31.984 1 95.62 279 THR A C 1
ATOM 2333 O O . THR A 1 279 ? -7.168 -16.281 -31 1 95.62 279 THR A O 1
ATOM 2336 N N . PRO A 1 280 ? -7.465 -16.344 -33.219 1 96.44 280 PRO A N 1
ATOM 2337 C CA . PRO A 1 280 ? -6.309 -15.461 -33.438 1 96.44 280 PRO A CA 1
ATOM 2338 C C . PRO A 1 280 ? -6.445 -14.125 -32.719 1 96.44 280 PRO A C 1
ATOM 2340 O O . PRO A 1 280 ? -5.473 -13.617 -32.156 1 96.44 280 PRO A O 1
ATOM 2343 N N . GLU A 1 281 ? -7.621 -13.586 -32.688 1 95.5 281 GLU A N 1
ATOM 2344 C CA . GLU A 1 281 ? -7.875 -12.312 -32.031 1 95.5 281 GLU A CA 1
ATOM 2345 C C . GLU A 1 281 ? -7.676 -12.43 -30.516 1 95.5 281 GLU A C 1
ATOM 2347 O O . GLU A 1 281 ? -7.211 -11.492 -29.875 1 95.5 281 GLU A O 1
ATOM 2352 N N . VAL A 1 282 ? -8.039 -13.562 -29.984 1 96.06 282 VAL A N 1
ATOM 2353 C CA . VAL A 1 282 ? -7.859 -13.805 -28.562 1 96.06 282 VAL A CA 1
ATOM 2354 C C . VAL A 1 282 ? -6.371 -13.875 -28.234 1 96.06 282 VAL A C 1
ATOM 2356 O O . VAL A 1 282 ? -5.938 -13.414 -27.172 1 96.06 282 VAL A O 1
ATOM 2359 N N . THR A 1 283 ? -5.652 -14.477 -29.109 1 97.69 283 THR A N 1
ATOM 2360 C CA . THR A 1 283 ? -4.207 -14.539 -28.922 1 97.69 283 THR A CA 1
ATOM 2361 C C . THR A 1 283 ? -3.6 -13.141 -28.891 1 97.69 283 THR A C 1
ATOM 2363 O O . THR A 1 283 ? -2.766 -12.844 -28.031 1 97.69 283 THR A O 1
ATOM 2366 N N . ALA A 1 284 ? -4.043 -12.328 -29.797 1 97.56 284 ALA A N 1
ATOM 2367 C CA . ALA A 1 284 ? -3.584 -10.938 -29.812 1 97.56 284 ALA A CA 1
ATOM 2368 C C . ALA A 1 284 ? -3.992 -10.219 -28.516 1 97.56 284 ALA A C 1
ATOM 2370 O O . ALA A 1 284 ? -3.205 -9.461 -27.953 1 97.56 284 ALA A O 1
ATOM 2371 N N . LEU A 1 285 ? -5.184 -10.469 -28.125 1 97.12 285 LEU A N 1
ATOM 2372 C CA . LEU A 1 285 ? -5.707 -9.891 -26.891 1 97.12 285 LEU A CA 1
ATOM 2373 C C . LEU A 1 285 ? -4.852 -10.289 -25.703 1 97.12 285 LEU A C 1
ATOM 2375 O O . LEU A 1 285 ? -4.531 -9.453 -24.844 1 97.12 285 LEU A O 1
ATOM 2379 N N . ALA A 1 286 ? -4.484 -11.539 -25.609 1 97.56 286 ALA A N 1
ATOM 2380 C CA . ALA A 1 286 ? -3.668 -12.047 -24.5 1 97.56 286 ALA A CA 1
ATOM 2381 C C . ALA A 1 286 ? -2.332 -11.32 -24.438 1 97.56 286 ALA A C 1
ATOM 2383 O O . ALA A 1 286 ? -1.884 -10.938 -23.344 1 97.56 286 ALA A O 1
ATOM 2384 N N . CYS A 1 287 ? -1.754 -11.07 -25.547 1 98 287 CYS A N 1
ATOM 2385 C CA . CYS A 1 287 ? -0.472 -10.375 -25.609 1 98 287 CYS A CA 1
ATOM 2386 C C . CYS A 1 287 ? -0.608 -8.938 -25.141 1 98 287 CYS A C 1
ATOM 2388 O O . CYS A 1 287 ? 0.196 -8.469 -24.328 1 98 287 CYS A O 1
ATOM 2390 N N . ARG A 1 288 ? -1.633 -8.297 -25.625 1 97.88 288 ARG A N 1
ATOM 2391 C CA . ARG A 1 288 ? -1.814 -6.879 -25.328 1 97.88 288 ARG A CA 1
ATOM 2392 C C . ARG A 1 288 ? -2.17 -6.684 -23.859 1 97.88 288 ARG A C 1
ATOM 2394 O O . ARG A 1 288 ? -1.714 -5.727 -23.219 1 97.88 288 ARG A O 1
ATOM 2401 N N . LEU A 1 289 ? -2.965 -7.578 -23.297 1 97.81 289 LEU A N 1
ATOM 2402 C CA . LEU A 1 289 ? -3.312 -7.484 -21.891 1 97.81 289 LEU A CA 1
ATOM 2403 C C . LEU A 1 289 ? -2.084 -7.688 -21.016 1 97.81 289 LEU A C 1
ATOM 2405 O O . LEU A 1 289 ? -1.932 -7.02 -19.984 1 97.81 289 LEU A O 1
ATOM 2409 N N . ALA A 1 290 ? -1.259 -8.594 -21.391 1 98.06 290 ALA A N 1
ATOM 2410 C CA . ALA A 1 290 ? -0.016 -8.82 -20.656 1 98.06 290 ALA A CA 1
ATOM 2411 C C . ALA A 1 290 ? 0.879 -7.586 -20.703 1 98.06 290 ALA A C 1
ATOM 2413 O O . ALA A 1 290 ? 1.447 -7.188 -19.672 1 98.06 290 ALA A O 1
ATOM 2414 N N . MET A 1 291 ? 0.974 -7.016 -21.891 1 98 291 MET A N 1
ATOM 2415 C CA . MET A 1 291 ? 1.774 -5.809 -22.062 1 98 291 MET A CA 1
ATOM 2416 C C . MET A 1 291 ? 1.228 -4.664 -21.219 1 98 291 MET A C 1
ATOM 2418 O O . MET A 1 291 ? 1.99 -3.949 -20.562 1 98 291 MET A O 1
ATOM 2422 N N . GLN A 1 292 ? -0.054 -4.52 -21.25 1 97.88 292 GLN A N 1
ATOM 2423 C CA . GLN A 1 292 ? -0.704 -3.49 -20.453 1 97.88 292 GLN A CA 1
ATOM 2424 C C . GLN A 1 292 ? -0.361 -3.65 -18.969 1 97.88 292 GLN A C 1
ATOM 2426 O O . GLN A 1 292 ? -0.029 -2.674 -18.297 1 97.88 292 GLN A O 1
ATOM 2431 N N . GLN A 1 293 ? -0.408 -4.887 -18.531 1 97.62 293 GLN A N 1
ATOM 2432 C CA . GLN A 1 293 ? -0.192 -5.184 -17.109 1 97.62 293 GLN A CA 1
ATOM 2433 C C . GLN A 1 293 ? 1.229 -4.828 -16.688 1 97.62 293 GLN A C 1
ATOM 2435 O O . GLN A 1 293 ? 1.434 -4.211 -15.641 1 97.62 293 GLN A O 1
ATOM 2440 N N . VAL A 1 294 ? 2.193 -5.168 -17.406 1 98.12 294 VAL A N 1
ATOM 2441 C CA . VAL A 1 294 ? 3.582 -4.973 -17 1 98.12 294 VAL A CA 1
ATOM 2442 C C . VAL A 1 294 ? 3.953 -3.498 -17.109 1 98.12 294 VAL A C 1
ATOM 2444 O O . VAL A 1 294 ? 4.715 -2.975 -16.297 1 98.12 294 VAL A O 1
ATOM 2447 N N . LEU A 1 295 ? 3.408 -2.809 -18.156 1 98.25 295 LEU A N 1
ATOM 2448 C CA . LEU A 1 295 ? 3.686 -1.385 -18.312 1 98.25 295 LEU A CA 1
ATOM 2449 C C . LEU A 1 295 ? 3.111 -0.582 -17.156 1 98.25 295 LEU A C 1
ATOM 2451 O O . LEU A 1 295 ? 3.736 0.37 -16.688 1 98.25 295 LEU A O 1
ATOM 2455 N N . ARG A 1 296 ? 1.971 -0.973 -16.719 1 97.75 296 ARG A N 1
ATOM 2456 C CA . ARG A 1 296 ? 1.387 -0.326 -15.539 1 97.75 296 ARG A CA 1
ATOM 2457 C C . ARG A 1 296 ? 2.281 -0.499 -14.32 1 97.75 296 ARG A C 1
ATOM 2459 O O . ARG A 1 296 ? 2.451 0.434 -13.531 1 97.75 296 ARG A O 1
ATOM 2466 N N . GLU A 1 297 ? 2.799 -1.688 -14.172 1 98.06 297 GLU A N 1
ATOM 2467 C CA . GLU A 1 297 ? 3.691 -1.953 -13.055 1 98.06 297 GLU A CA 1
ATOM 2468 C C . GLU A 1 297 ? 4.961 -1.114 -13.148 1 98.06 297 GLU A C 1
ATOM 2470 O O . GLU A 1 297 ? 5.426 -0.564 -12.148 1 98.06 297 GLU A O 1
ATOM 2475 N N . TYR A 1 298 ? 5.535 -0.985 -14.352 1 98.56 298 TYR A N 1
ATOM 2476 C CA . TYR A 1 298 ? 6.73 -0.173 -14.531 1 98.56 298 TYR A CA 1
ATOM 2477 C C . TYR A 1 298 ? 6.457 1.288 -14.195 1 98.56 298 TYR A C 1
ATOM 2479 O O . TYR A 1 298 ? 7.277 1.949 -13.555 1 98.56 298 TYR A O 1
ATOM 2487 N N . LEU A 1 299 ? 5.344 1.731 -14.664 1 98.06 299 LEU A N 1
ATOM 2488 C CA . LEU A 1 299 ? 4.973 3.115 -14.383 1 98.06 299 LEU A CA 1
ATOM 2489 C C . LEU A 1 299 ? 4.883 3.359 -12.875 1 98.06 299 LEU A C 1
ATOM 2491 O O . LEU A 1 299 ? 5.352 4.387 -12.383 1 98.06 299 LEU A O 1
ATOM 2495 N N . ARG A 1 300 ? 4.316 2.467 -12.227 1 96.88 300 ARG A N 1
ATOM 2496 C CA . ARG A 1 300 ? 4.199 2.572 -10.773 1 96.88 300 ARG A CA 1
ATOM 2497 C C . ARG A 1 300 ? 5.574 2.596 -10.117 1 96.88 300 ARG A C 1
ATOM 2499 O O . ARG A 1 300 ? 5.84 3.43 -9.25 1 96.88 300 ARG A O 1
ATOM 2506 N N . ARG A 1 301 ? 6.457 1.717 -10.508 1 97.81 301 ARG A N 1
ATOM 2507 C CA . ARG A 1 301 ? 7.785 1.604 -9.906 1 97.81 301 ARG A CA 1
ATOM 2508 C C . ARG A 1 301 ? 8.633 2.826 -10.227 1 97.81 301 ARG A C 1
ATOM 2510 O O . ARG A 1 301 ? 9.43 3.273 -9.398 1 97.81 301 ARG A O 1
ATOM 2517 N N . VAL A 1 302 ? 8.492 3.354 -11.406 1 98.31 302 VAL A N 1
ATOM 2518 C CA . VAL A 1 302 ? 9.227 4.547 -11.805 1 98.31 302 VAL A CA 1
ATOM 2519 C C . VAL A 1 302 ? 8.766 5.742 -10.977 1 98.31 302 VAL A C 1
ATOM 2521 O O . VAL A 1 302 ? 9.578 6.57 -10.555 1 98.31 302 VAL A O 1
ATOM 2524 N N . ALA A 1 303 ? 7.488 5.812 -10.758 1 95.88 303 ALA A N 1
ATOM 2525 C CA . ALA A 1 303 ? 6.945 6.875 -9.914 1 95.88 303 ALA A CA 1
ATOM 2526 C C . ALA A 1 303 ? 7.5 6.789 -8.5 1 95.88 303 ALA A C 1
ATOM 2528 O O . ALA A 1 303 ? 7.816 7.812 -7.887 1 95.88 303 ALA A O 1
ATOM 2529 N N . GLU A 1 304 ? 7.637 5.648 -7.984 1 94.56 304 GLU A N 1
ATOM 2530 C CA . GLU A 1 304 ? 8.203 5.445 -6.652 1 94.56 304 GLU A CA 1
ATOM 2531 C C . GLU A 1 304 ? 9.68 5.852 -6.617 1 94.56 304 GLU A C 1
ATOM 2533 O O . GLU A 1 304 ? 10.125 6.496 -5.664 1 94.56 304 GLU A O 1
ATOM 2538 N N . LEU A 1 305 ? 10.375 5.461 -7.629 1 97 305 LEU A N 1
ATOM 2539 C CA . LEU A 1 305 ? 11.797 5.785 -7.707 1 97 305 LEU A CA 1
ATOM 2540 C C . LEU A 1 305 ? 12.008 7.297 -7.762 1 97 305 LEU A C 1
ATOM 2542 O O . LEU A 1 305 ? 13 7.809 -7.238 1 97 305 LEU A O 1
ATOM 2546 N N . ARG A 1 306 ? 11.102 7.977 -8.445 1 95.75 306 ARG A N 1
ATOM 2547 C CA . ARG A 1 306 ? 11.18 9.43 -8.547 1 95.75 306 ARG A CA 1
ATOM 2548 C C . ARG A 1 306 ? 11.133 10.086 -7.168 1 95.75 306 ARG A C 1
ATOM 2550 O O . ARG A 1 306 ? 11.766 11.117 -6.941 1 95.75 306 ARG A O 1
ATOM 2557 N N . ASN A 1 307 ? 10.5 9.445 -6.234 1 92.25 307 ASN A N 1
ATOM 2558 C CA . ASN A 1 307 ? 10.375 9.961 -4.879 1 92.25 307 ASN A CA 1
ATOM 2559 C C . ASN A 1 307 ? 11.57 9.555 -4.016 1 92.25 307 ASN A C 1
ATOM 2561 O O . ASN A 1 307 ? 11.766 10.102 -2.926 1 92.25 307 ASN A O 1
ATOM 2565 N N . VAL A 1 308 ? 12.352 8.703 -4.527 1 94.38 308 VAL A N 1
ATOM 2566 C CA . VAL A 1 308 ? 13.477 8.195 -3.75 1 94.38 308 VAL A CA 1
ATOM 2567 C C . VAL A 1 308 ? 14.773 8.852 -4.223 1 94.38 308 VAL A C 1
ATOM 2569 O O . VAL A 1 308 ? 15.57 9.32 -3.408 1 94.38 308 VAL A O 1
ATOM 2572 N N . LEU A 1 309 ? 14.93 8.914 -5.531 1 96.81 309 LEU A N 1
ATOM 2573 C CA . LEU A 1 309 ? 16.172 9.438 -6.082 1 96.81 309 LEU A CA 1
ATOM 2574 C C . LEU A 1 309 ? 16.109 10.953 -6.23 1 96.81 309 LEU A C 1
ATOM 2576 O O . LEU A 1 309 ? 16.156 11.477 -7.344 1 96.81 309 LEU A O 1
ATOM 2580 N N . THR A 1 310 ? 16.156 11.641 -5.145 1 95.25 310 THR A N 1
ATOM 2581 C CA . THR A 1 310 ? 15.977 13.086 -5.09 1 95.25 310 THR A CA 1
ATOM 2582 C C . THR A 1 310 ? 17.328 13.805 -5.082 1 95.25 310 THR A C 1
ATOM 2584 O O . THR A 1 310 ? 17.406 14.977 -4.699 1 95.25 310 THR A O 1
ATOM 2587 N N . HIS A 1 311 ? 18.391 13.172 -5.531 1 95.38 311 HIS A N 1
ATOM 2588 C CA . HIS A 1 311 ? 19.75 13.719 -5.562 1 95.38 311 HIS A CA 1
ATOM 2589 C C . HIS A 1 311 ? 19.781 15.047 -6.301 1 95.38 311 HIS A C 1
ATOM 2591 O O . HIS A 1 311 ? 19.219 15.18 -7.391 1 95.38 311 HIS A O 1
ATOM 2597 N N . SER A 1 312 ? 20.469 16.031 -5.691 1 94.12 312 SER A N 1
ATOM 2598 C CA . SER A 1 312 ? 20.625 17.344 -6.309 1 94.12 312 SER A CA 1
ATOM 2599 C C . SER A 1 312 ? 21.969 17.453 -7.023 1 94.12 312 SER A C 1
ATOM 2601 O O . SER A 1 312 ? 22.984 16.969 -6.527 1 94.12 312 SER A O 1
ATOM 2603 N N . SER A 1 313 ? 21.969 18.094 -8.203 1 92.31 313 SER A N 1
ATOM 2604 C CA . SER A 1 313 ? 23.188 18.328 -8.953 1 92.31 313 SER A CA 1
ATOM 2605 C C . SER A 1 313 ? 24.109 19.281 -8.211 1 92.31 313 SER A C 1
ATOM 2607 O O . SER A 1 313 ? 25.297 19.375 -8.531 1 92.31 313 SER A O 1
ATOM 2609 N N . LEU A 1 314 ? 23.562 19.875 -7.176 1 87.44 314 LEU A N 1
ATOM 2610 C CA . LEU A 1 314 ? 24.375 20.766 -6.355 1 87.44 314 LEU A CA 1
ATOM 2611 C C . LEU A 1 314 ? 25.156 19.984 -5.309 1 87.44 314 LEU A C 1
ATOM 2613 O O . LEU A 1 314 ? 26.109 20.516 -4.719 1 87.44 314 LEU A O 1
ATOM 2617 N N . MET A 1 315 ? 24.812 18.75 -5.188 1 89.5 315 MET A N 1
ATOM 2618 C CA . MET A 1 315 ? 25.391 17.969 -4.094 1 89.5 315 MET A CA 1
ATOM 2619 C C . MET A 1 315 ? 26.094 16.734 -4.629 1 89.5 315 MET A C 1
ATOM 2621 O O . MET A 1 315 ? 26.797 16.047 -3.883 1 89.5 315 MET A O 1
ATOM 2625 N N . CYS A 1 316 ? 25.922 16.438 -5.816 1 91 316 CYS A N 1
ATOM 2626 C CA . CYS A 1 316 ? 26.594 15.297 -6.434 1 91 316 CYS A CA 1
ATOM 2627 C C . CYS A 1 316 ? 26.859 15.547 -7.91 1 91 316 CYS A C 1
ATOM 2629 O O . CYS A 1 316 ? 26.328 16.5 -8.484 1 91 316 CYS A O 1
ATOM 2631 N N . GLN A 1 317 ? 27.703 14.742 -8.469 1 93.31 317 GLN A N 1
ATOM 2632 C CA . GLN A 1 317 ? 28.031 14.852 -9.883 1 93.31 317 GLN A CA 1
ATOM 2633 C C . GLN A 1 317 ? 27.656 13.586 -10.641 1 93.31 317 GLN A C 1
ATOM 2635 O O . GLN A 1 317 ? 28.422 12.625 -10.672 1 93.31 317 GLN A O 1
ATOM 2640 N N . PRO A 1 318 ? 26.516 13.625 -11.266 1 96.31 318 PRO A N 1
ATOM 2641 C CA . PRO A 1 318 ? 26.156 12.469 -12.094 1 96.31 318 PRO A CA 1
ATOM 2642 C C . PRO A 1 318 ? 27.203 12.18 -13.172 1 96.31 318 PRO A C 1
ATOM 2644 O O . PRO A 1 318 ? 27.984 13.055 -13.539 1 96.31 318 PRO A O 1
ATOM 2647 N N . SER A 1 319 ? 27.266 10.984 -13.625 1 97.38 319 SER A N 1
ATOM 2648 C CA . SER A 1 319 ? 28.25 10.586 -14.641 1 97.38 319 SER A CA 1
ATOM 2649 C C . SER A 1 319 ? 27.984 11.297 -15.961 1 97.38 319 SER A C 1
ATOM 2651 O O . SER A 1 319 ? 26.875 11.758 -16.219 1 97.38 319 SER A O 1
ATOM 2653 N N . ALA A 1 320 ? 29.031 11.406 -16.75 1 97.44 320 ALA A N 1
ATOM 2654 C CA . ALA A 1 320 ? 28.922 12.047 -18.062 1 97.44 320 ALA A CA 1
ATOM 2655 C C . ALA A 1 320 ? 27.938 11.305 -18.953 1 97.44 320 ALA A C 1
ATOM 2657 O O . ALA A 1 320 ? 27.156 11.922 -19.672 1 97.44 320 ALA A O 1
ATOM 2658 N N . ASP A 1 321 ? 27.984 10 -18.875 1 97.69 321 ASP A N 1
ATOM 2659 C CA . ASP A 1 321 ? 27.094 9.18 -19.688 1 97.69 321 ASP A CA 1
ATOM 2660 C C . ASP A 1 321 ? 25.641 9.445 -19.344 1 97.69 321 ASP A C 1
ATOM 2662 O O . ASP A 1 321 ? 24.781 9.523 -20.234 1 97.69 321 ASP A O 1
ATOM 2666 N N . PHE A 1 322 ? 25.359 9.555 -18.125 1 97.81 322 PHE A N 1
ATOM 2667 C CA . PHE A 1 322 ? 24 9.828 -17.672 1 97.81 322 PHE A CA 1
ATOM 2668 C C . PHE A 1 322 ? 23.547 11.211 -18.125 1 97.81 322 PHE A C 1
ATOM 2670 O O . PHE A 1 322 ? 22.422 11.375 -18.609 1 97.81 322 PHE A O 1
ATOM 2677 N N . LEU A 1 323 ? 24.406 12.219 -17.922 1 97.31 323 LEU A N 1
ATOM 2678 C CA . LEU A 1 323 ? 24.062 13.578 -18.328 1 97.31 323 LEU A CA 1
ATOM 2679 C C . LEU A 1 323 ? 23.828 13.664 -19.828 1 97.31 323 LEU A C 1
ATOM 2681 O O . LEU A 1 323 ? 22.969 14.414 -20.297 1 97.31 323 LEU A O 1
ATOM 2685 N N . ALA A 1 324 ? 24.641 12.906 -20.562 1 97.38 324 ALA A N 1
ATOM 2686 C CA . ALA A 1 324 ? 24.438 12.844 -22.016 1 97.38 324 ALA A CA 1
ATOM 2687 C C . ALA A 1 324 ? 23.078 12.234 -22.359 1 97.38 324 ALA A C 1
ATOM 2689 O O . ALA A 1 324 ? 22.391 12.703 -23.281 1 97.38 324 ALA A O 1
ATOM 2690 N N . SER A 1 325 ? 22.75 11.18 -21.656 1 96.62 325 SER A N 1
ATOM 2691 C CA . SER A 1 325 ? 21.453 10.547 -21.844 1 96.62 325 SER A CA 1
ATOM 2692 C C . SER A 1 325 ? 20.312 11.516 -21.531 1 96.62 325 SER A C 1
ATOM 2694 O O . SER A 1 325 ? 19.312 11.562 -22.234 1 96.62 325 SER A O 1
ATOM 2696 N N . LEU A 1 326 ? 20.422 12.258 -20.469 1 95.62 326 LEU A N 1
ATOM 2697 C CA . LEU A 1 326 ? 19.422 13.242 -20.062 1 95.62 326 LEU A CA 1
ATOM 2698 C C . LEU A 1 326 ? 19.312 14.352 -21.109 1 95.62 326 LEU A C 1
ATOM 2700 O O . LEU A 1 326 ? 18.203 14.805 -21.406 1 95.62 326 LEU A O 1
ATOM 2704 N N . GLU A 1 327 ? 20.422 14.773 -21.594 1 95.25 327 GLU A N 1
ATOM 2705 C CA . GLU A 1 327 ? 20.438 15.812 -22.625 1 95.25 327 GLU A CA 1
ATOM 2706 C C . GLU A 1 327 ? 19.719 15.352 -23.891 1 95.25 327 GLU A C 1
ATOM 2708 O O . GLU A 1 327 ? 18.984 16.125 -24.516 1 95.25 327 GLU A O 1
ATOM 2713 N N . ALA A 1 328 ? 19.969 14.125 -24.234 1 93.88 328 ALA A N 1
ATOM 2714 C CA . ALA A 1 328 ? 19.312 13.547 -25.406 1 93.88 328 ALA A CA 1
ATOM 2715 C C . ALA A 1 328 ? 17.797 13.547 -25.234 1 93.88 328 ALA A C 1
ATOM 2717 O O . ALA A 1 328 ? 17.047 13.68 -26.219 1 93.88 328 ALA A O 1
ATOM 2718 N N . ASP A 1 329 ? 17.297 13.469 -24.047 1 92.62 329 ASP A N 1
ATOM 2719 C CA . ASP A 1 329 ? 15.875 13.414 -23.734 1 92.62 329 ASP A CA 1
ATOM 2720 C C . ASP A 1 329 ? 15.242 14.805 -23.797 1 92.62 329 ASP A C 1
ATOM 2722 O O . ASP A 1 329 ? 14.016 14.938 -23.797 1 92.62 329 ASP A O 1
ATOM 2726 N N . ASN A 1 330 ? 16.047 15.805 -23.859 1 88.5 330 ASN A N 1
ATOM 2727 C CA . ASN A 1 330 ? 15.562 17.172 -23.812 1 88.5 330 ASN A CA 1
ATOM 2728 C C . ASN A 1 330 ? 14.602 17.469 -24.969 1 88.5 330 ASN A C 1
ATOM 2730 O O . ASN A 1 330 ? 13.781 18.391 -24.891 1 88.5 330 ASN A O 1
ATOM 2734 N N . SER A 1 331 ? 14.688 16.656 -26 1 87.31 331 SER A N 1
ATOM 2735 C CA . SER A 1 331 ? 13.836 16.844 -27.172 1 87.31 331 SER A CA 1
ATOM 2736 C C . SER A 1 331 ? 12.359 16.688 -26.797 1 87.31 331 SER A C 1
ATOM 2738 O O . SER A 1 331 ? 11.492 17.297 -27.422 1 87.31 331 SER A O 1
ATOM 2740 N N . ILE A 1 332 ? 12.062 15.977 -25.766 1 91.75 332 ILE A N 1
ATOM 2741 C CA . ILE A 1 332 ? 10.664 15.734 -25.422 1 91.75 332 ILE A CA 1
ATOM 2742 C C . ILE A 1 332 ? 10.312 16.453 -24.125 1 91.75 332 ILE A C 1
ATOM 2744 O O . ILE A 1 332 ? 9.18 16.391 -23.656 1 91.75 332 ILE A O 1
ATOM 2748 N N . ALA A 1 333 ? 11.211 17.141 -23.547 1 90.31 333 ALA A N 1
ATOM 2749 C CA . ALA A 1 333 ? 11.055 17.812 -22.266 1 90.31 333 ALA A CA 1
ATOM 2750 C C . ALA A 1 333 ? 9.875 18.781 -22.281 1 90.31 333 ALA A C 1
ATOM 2752 O O . ALA A 1 333 ? 9.117 18.859 -21.312 1 90.31 333 ALA A O 1
ATOM 2753 N N . PRO A 1 334 ? 9.641 19.531 -23.391 1 89.25 334 PRO A N 1
ATOM 2754 C CA . PRO A 1 334 ? 8.508 20.453 -23.406 1 89.25 334 PRO A CA 1
ATOM 2755 C C . PRO A 1 334 ? 7.168 19.734 -23.234 1 89.25 334 PRO A C 1
ATOM 2757 O O . PRO A 1 334 ? 6.281 20.234 -22.531 1 89.25 334 PRO A O 1
ATOM 2760 N N . ALA A 1 335 ? 7.07 18.609 -23.828 1 89.62 335 ALA A N 1
ATOM 2761 C CA . ALA A 1 335 ? 5.84 17.828 -23.703 1 89.62 335 ALA A CA 1
ATOM 2762 C C . ALA A 1 335 ? 5.703 17.234 -22.297 1 89.62 335 ALA A C 1
ATOM 2764 O O . ALA A 1 335 ? 4.598 17.156 -21.766 1 89.62 335 ALA A O 1
ATOM 2765 N N . VAL A 1 336 ? 6.781 16.828 -21.766 1 92.38 336 VAL A N 1
ATOM 2766 C CA . VAL A 1 336 ? 6.809 16.156 -20.469 1 92.38 336 VAL A CA 1
ATOM 2767 C C . VAL A 1 336 ? 6.438 17.141 -19.359 1 92.38 336 VAL A C 1
ATOM 2769 O O . VAL A 1 336 ? 5.66 16.828 -18.469 1 92.38 336 VAL A O 1
ATOM 2772 N N . PHE A 1 337 ? 6.984 18.328 -19.406 1 90 337 PHE A N 1
ATOM 2773 C CA . PHE A 1 337 ? 6.875 19.266 -18.281 1 90 337 PHE A CA 1
ATOM 2774 C C . PHE A 1 337 ? 5.859 20.359 -18.594 1 90 337 PHE A C 1
ATOM 2776 O O . PHE A 1 337 ? 5.578 21.219 -17.75 1 90 337 PHE A O 1
ATOM 2783 N N . GLN A 1 338 ? 5.164 20.344 -19.641 1 81.62 338 GLN A N 1
ATOM 2784 C CA . GLN A 1 338 ? 4.035 21.172 -20.047 1 81.62 338 GLN A CA 1
ATOM 2785 C C . GLN A 1 338 ? 4.238 22.625 -19.625 1 81.62 338 GLN A C 1
ATOM 2787 O O . GLN A 1 338 ? 3.377 23.203 -18.969 1 81.62 338 GLN A O 1
ATOM 2792 N N . GLY A 1 339 ? 5.367 23.234 -19.875 1 73.44 339 GLY A N 1
ATOM 2793 C CA . GLY A 1 339 ? 5.59 24.656 -19.609 1 73.44 339 GLY A CA 1
ATOM 2794 C C . GLY A 1 339 ? 6.391 24.906 -18.344 1 73.44 339 GLY A C 1
ATOM 2795 O O . GLY A 1 339 ? 6.832 26.031 -18.094 1 73.44 339 GLY A O 1
ATOM 2796 N N . HIS A 1 340 ? 6.5 23.875 -17.562 1 80.88 340 HIS A N 1
ATOM 2797 C CA . HIS A 1 340 ? 7.312 24.031 -16.359 1 80.88 340 HIS A CA 1
ATOM 2798 C C . HIS A 1 340 ? 8.688 23.391 -16.531 1 80.88 340 HIS A C 1
ATOM 2800 O O . HIS A 1 340 ? 9.055 22.469 -15.797 1 80.88 340 HIS A O 1
ATOM 2806 N N . MET A 1 341 ? 9.414 23.969 -17.375 1 79.94 341 MET A N 1
ATOM 2807 C CA . MET A 1 341 ? 10.695 23.406 -17.781 1 79.94 341 MET A CA 1
ATOM 2808 C C . MET A 1 341 ? 11.688 23.406 -16.625 1 79.94 341 MET A C 1
ATOM 2810 O O . MET A 1 341 ? 12.68 22.688 -16.656 1 79.94 341 MET A O 1
ATOM 2814 N N . ASP A 1 342 ? 11.352 24.156 -15.625 1 82.88 342 ASP A N 1
ATOM 2815 C CA . ASP A 1 342 ? 12.273 24.297 -14.5 1 82.88 342 ASP A CA 1
ATOM 2816 C C . ASP A 1 342 ? 12.016 23.234 -13.445 1 82.88 342 ASP A C 1
ATOM 2818 O O . ASP A 1 342 ? 12.75 23.141 -12.453 1 82.88 342 ASP A O 1
ATOM 2822 N N . ARG A 1 343 ? 11.07 22.422 -13.766 1 85.56 343 ARG A N 1
ATOM 2823 C CA . ARG A 1 343 ? 10.766 21.375 -12.797 1 85.56 343 ARG A CA 1
ATOM 2824 C C . ARG A 1 343 ? 11.914 20.375 -12.695 1 85.56 343 ARG A C 1
ATOM 2826 O O . ARG A 1 343 ? 12.406 19.875 -13.711 1 85.56 343 ARG A O 1
ATOM 2833 N N . TYR A 1 344 ? 12.414 20.109 -11.602 1 89.81 344 TYR A N 1
ATOM 2834 C CA . TYR A 1 344 ? 13.492 19.172 -11.266 1 89.81 344 TYR A CA 1
ATOM 2835 C C . TYR A 1 344 ? 14.789 19.578 -11.953 1 89.81 344 TYR A C 1
ATOM 2837 O O . TYR A 1 344 ? 15.586 18.719 -12.352 1 89.81 344 TYR A O 1
ATOM 2845 N N . GLU A 1 345 ? 14.93 20.812 -12.211 1 88.25 345 GLU A N 1
ATOM 2846 C CA . GLU A 1 345 ? 16.094 21.297 -12.93 1 88.25 345 GLU A CA 1
ATOM 2847 C C . GLU A 1 345 ? 17.391 20.922 -12.203 1 88.25 345 GLU A C 1
ATOM 2849 O O . GLU A 1 345 ? 18.391 20.594 -12.836 1 88.25 345 GLU A O 1
ATOM 2854 N N . THR A 1 346 ? 17.328 20.875 -10.891 1 92.5 346 THR A N 1
ATOM 2855 C CA . THR A 1 346 ? 18.547 20.594 -10.125 1 92.5 346 THR A CA 1
ATOM 2856 C C . THR A 1 346 ? 18.516 19.156 -9.594 1 92.5 346 THR A C 1
ATOM 2858 O O . THR A 1 346 ? 19.328 18.797 -8.742 1 92.5 346 THR A O 1
ATOM 2861 N N . GLU A 1 347 ? 17.578 18.391 -10.008 1 95.44 347 GLU A N 1
ATOM 2862 C CA . GLU A 1 347 ? 17.453 16.984 -9.609 1 95.44 347 GLU A CA 1
ATOM 2863 C C . GLU A 1 347 ? 17.438 16.078 -10.836 1 95.44 347 GLU A C 1
ATOM 2865 O O . GLU A 1 347 ? 16.391 15.578 -11.234 1 95.44 347 GLU A O 1
ATOM 2870 N N . PRO A 1 348 ? 18.625 15.789 -11.281 1 96.38 348 PRO A N 1
ATOM 2871 C CA . PRO A 1 348 ? 18.766 15.148 -12.594 1 96.38 348 PRO A CA 1
ATOM 2872 C C . PRO A 1 348 ? 18.109 13.773 -12.641 1 96.38 348 PRO A C 1
ATOM 2874 O O . PRO A 1 348 ? 17.469 13.422 -13.641 1 96.38 348 PRO A O 1
ATOM 2877 N N . TYR A 1 349 ? 18.25 12.906 -11.617 1 97.56 349 TYR A N 1
ATOM 2878 C CA . TYR A 1 349 ? 17.672 11.57 -11.641 1 97.56 349 TYR A CA 1
ATOM 2879 C C . TYR A 1 349 ? 16.156 11.641 -11.656 1 97.56 349 TYR A C 1
ATOM 2881 O O . TYR A 1 349 ? 15.492 10.875 -12.367 1 97.56 349 TYR A O 1
ATOM 2889 N N . ARG A 1 350 ? 15.586 12.609 -10.867 1 96 350 ARG A N 1
ATOM 2890 C CA . ARG A 1 350 ? 14.141 12.797 -10.867 1 96 350 ARG A CA 1
ATOM 2891 C C . ARG A 1 350 ? 13.641 13.258 -12.234 1 96 350 ARG A C 1
ATOM 2893 O O . ARG A 1 350 ? 12.578 12.828 -12.688 1 96 350 ARG A O 1
ATOM 2900 N N . ARG A 1 351 ? 14.406 14.141 -12.773 1 96.12 351 ARG A N 1
ATOM 2901 C CA . ARG A 1 351 ? 14.055 14.648 -14.094 1 96.12 351 ARG A CA 1
ATOM 2902 C C . ARG A 1 351 ? 14.039 13.531 -15.133 1 96.12 351 ARG A C 1
ATOM 2904 O O . ARG A 1 351 ? 13.094 13.422 -15.922 1 96.12 351 ARG A O 1
ATOM 2911 N N . LYS A 1 352 ? 15.062 12.711 -15.102 1 97.5 352 LYS A N 1
ATOM 2912 C CA . LYS A 1 352 ? 15.125 11.562 -16 1 97.5 352 LYS A CA 1
ATOM 2913 C C . LYS A 1 352 ? 13.953 10.617 -15.781 1 97.5 352 LYS A C 1
ATOM 2915 O O . LYS A 1 352 ? 13.336 10.148 -16.734 1 97.5 352 LYS A O 1
ATOM 2920 N N . LEU A 1 353 ? 13.641 10.336 -14.539 1 98 353 LEU A N 1
ATOM 2921 C CA . LEU A 1 353 ? 12.562 9.414 -14.195 1 98 353 LEU A CA 1
ATOM 2922 C C . LEU A 1 353 ? 11.211 9.961 -14.641 1 98 353 LEU A C 1
ATOM 2924 O O . LEU A 1 353 ? 10.32 9.203 -15.031 1 98 353 LEU A O 1
ATOM 2928 N N . GLN A 1 354 ? 11.094 11.297 -14.609 1 96.88 354 GLN A N 1
ATOM 2929 C CA . GLN A 1 354 ? 9.867 11.914 -15.109 1 96.88 354 GLN A CA 1
ATOM 2930 C C . GLN A 1 354 ? 9.727 11.711 -16.625 1 96.88 354 GLN A C 1
ATOM 2932 O O . GLN A 1 354 ? 8.625 11.461 -17.125 1 96.88 354 GLN A O 1
ATOM 2937 N N . ILE A 1 355 ? 10.766 11.891 -17.266 1 96.75 355 ILE A N 1
ATOM 2938 C CA . ILE A 1 355 ? 10.766 11.695 -18.703 1 96.75 355 ILE A CA 1
ATOM 2939 C C . ILE A 1 355 ? 10.477 10.234 -19.031 1 96.75 355 ILE A C 1
ATOM 2941 O O . ILE A 1 355 ? 9.688 9.938 -19.922 1 96.75 355 ILE A O 1
ATOM 2945 N N . MET A 1 356 ? 11.094 9.305 -18.297 1 97.69 356 MET A N 1
ATOM 2946 C CA . MET A 1 356 ? 10.859 7.879 -18.469 1 97.69 356 MET A CA 1
ATOM 2947 C C . MET A 1 356 ? 9.391 7.531 -18.234 1 97.69 356 MET A C 1
ATOM 2949 O O . MET A 1 356 ? 8.812 6.73 -18.969 1 97.69 356 MET A O 1
ATOM 2953 N N . ALA A 1 357 ? 8.836 8.117 -17.219 1 97.75 357 ALA A N 1
ATOM 2954 C CA . ALA A 1 357 ? 7.426 7.895 -16.922 1 97.75 357 ALA A CA 1
ATOM 2955 C C . ALA A 1 357 ? 6.551 8.328 -18.094 1 97.75 357 ALA A C 1
ATOM 2957 O O . ALA A 1 357 ? 5.578 7.648 -18.438 1 97.75 357 ALA A O 1
ATOM 2958 N N . TYR A 1 358 ? 6.879 9.445 -18.672 1 96.88 358 TYR A N 1
ATOM 2959 C CA . TYR A 1 358 ? 6.133 9.945 -19.812 1 96.88 358 TYR A CA 1
ATOM 2960 C C . TYR A 1 358 ? 6.227 8.977 -20.984 1 96.88 358 TYR A C 1
ATOM 2962 O O . TYR A 1 358 ? 5.223 8.672 -21.641 1 96.88 358 TYR A O 1
ATOM 2970 N N . ARG A 1 359 ? 7.41 8.484 -21.25 1 97.06 359 ARG A N 1
ATOM 2971 C CA . ARG A 1 359 ? 7.609 7.531 -22.328 1 97.06 359 ARG A CA 1
ATOM 2972 C C . ARG A 1 359 ? 6.785 6.266 -22.109 1 97.06 359 ARG A C 1
ATOM 2974 O O . ARG A 1 359 ? 6.164 5.75 -23.047 1 97.06 359 ARG A O 1
ATOM 2981 N N . LEU A 1 360 ? 6.816 5.742 -20.906 1 97.94 360 LEU A N 1
ATOM 2982 C CA . LEU A 1 360 ? 6.031 4.562 -20.562 1 97.94 360 LEU A CA 1
ATOM 2983 C C . LEU A 1 360 ? 4.539 4.832 -20.719 1 97.94 360 LEU A C 1
ATOM 2985 O O . LEU A 1 360 ? 3.791 3.963 -21.156 1 97.94 360 LEU A O 1
ATOM 2989 N N . LYS A 1 361 ? 4.133 6.02 -20.312 1 97 361 LYS A N 1
ATOM 2990 C CA . LYS A 1 361 ? 2.727 6.391 -20.422 1 97 361 LYS A CA 1
ATOM 2991 C C . LYS A 1 361 ? 2.279 6.418 -21.875 1 97 361 LYS A C 1
ATOM 2993 O O . LYS A 1 361 ? 1.167 5.992 -22.203 1 97 361 LYS A O 1
ATOM 2998 N N . GLU A 1 362 ? 3.09 6.949 -22.719 1 96.56 362 GLU A N 1
ATOM 2999 C CA . GLU A 1 362 ? 2.783 6.977 -24.156 1 96.56 362 GLU A CA 1
ATOM 3000 C C . GLU A 1 362 ? 2.689 5.566 -24.719 1 96.56 362 GLU A C 1
ATOM 3002 O O . GLU A 1 362 ? 1.809 5.277 -25.531 1 96.56 362 GLU A O 1
ATOM 3007 N N . THR A 1 363 ? 3.596 4.746 -24.328 1 96.62 363 THR A N 1
ATOM 3008 C CA . THR A 1 363 ? 3.561 3.354 -24.75 1 96.62 363 THR A CA 1
ATOM 3009 C C . THR A 1 363 ? 2.287 2.67 -24.266 1 96.62 363 THR A C 1
ATOM 3011 O O . THR A 1 363 ? 1.605 1.992 -25.031 1 96.62 363 THR A O 1
ATOM 3014 N N . LEU A 1 364 ? 1.952 2.832 -23 1 97.19 364 LEU A N 1
ATOM 3015 C CA . LEU A 1 364 ? 0.762 2.238 -22.406 1 97.19 364 LEU A CA 1
ATOM 3016 C C . LEU A 1 364 ? -0.503 2.752 -23.094 1 97.19 364 LEU A C 1
ATOM 3018 O O . LEU A 1 364 ? -1.423 1.978 -23.359 1 97.19 364 LEU A O 1
ATOM 3022 N N . ALA A 1 365 ? -0.527 4.051 -23.359 1 96.06 365 ALA A N 1
ATOM 3023 C CA . ALA A 1 365 ? -1.688 4.648 -24.016 1 96.06 365 ALA A CA 1
ATOM 3024 C C . ALA A 1 365 ? -1.92 4.027 -25.375 1 96.06 365 ALA A C 1
ATOM 3026 O O . ALA A 1 365 ? -3.064 3.809 -25.781 1 96.06 365 ALA A O 1
ATOM 3027 N N . THR A 1 366 ? -0.89 3.791 -26.047 1 96.56 366 THR A N 1
ATOM 3028 C CA . THR A 1 366 ? -0.987 3.154 -27.359 1 96.56 366 THR A CA 1
ATOM 3029 C C . THR A 1 366 ? -1.573 1.751 -27.234 1 96.56 366 THR A C 1
ATOM 3031 O O . THR A 1 366 ? -2.455 1.37 -28.016 1 96.56 366 THR A O 1
ATOM 3034 N N . VAL A 1 367 ? -1.093 0.987 -26.281 1 96.69 367 VAL A N 1
ATOM 3035 C CA . VAL A 1 367 ? -1.585 -0.367 -26.047 1 96.69 367 VAL A CA 1
ATOM 3036 C C . VAL A 1 367 ? -3.068 -0.323 -25.688 1 96.69 367 VAL A C 1
ATOM 3038 O O . VAL A 1 367 ? -3.857 -1.133 -26.172 1 96.69 367 VAL A O 1
ATOM 3041 N N . GLU A 1 368 ? -3.439 0.622 -24.875 1 96.12 368 GLU A N 1
ATOM 3042 C CA . GLU A 1 368 ? -4.824 0.736 -24.422 1 96.12 368 GLU A CA 1
ATOM 3043 C C . GLU A 1 368 ? -5.746 1.129 -25.578 1 96.12 368 GLU A C 1
ATOM 3045 O O . GLU A 1 368 ? -6.875 0.647 -25.672 1 96.12 368 GLU A O 1
ATOM 3050 N N . ARG A 1 369 ? -5.277 1.955 -26.469 1 95.62 369 ARG A N 1
ATOM 3051 C CA . ARG A 1 369 ? -6.039 2.299 -27.672 1 95.62 369 ARG A CA 1
ATOM 3052 C C . ARG A 1 369 ? -6.23 1.08 -28.562 1 95.62 369 ARG A C 1
ATOM 3054 O O . ARG A 1 369 ? -7.312 0.869 -29.109 1 95.62 369 ARG A O 1
ATOM 3061 N N . ARG A 1 370 ? -5.246 0.285 -28.656 1 95.88 370 ARG A N 1
ATOM 3062 C CA . ARG A 1 370 ? -5.332 -0.938 -29.453 1 95.88 370 ARG A CA 1
ATOM 3063 C C . ARG A 1 370 ? -6.305 -1.931 -28.828 1 95.88 370 ARG A C 1
ATOM 3065 O O . ARG A 1 370 ? -7.055 -2.607 -29.531 1 95.88 370 ARG A O 1
ATOM 3072 N N . LEU A 1 371 ? -6.312 -2.043 -27.531 1 95.19 371 LEU A N 1
ATOM 3073 C CA . LEU A 1 371 ? -7.23 -2.914 -26.812 1 95.19 371 LEU A CA 1
ATOM 3074 C C . LEU A 1 371 ? -8.672 -2.471 -27.016 1 95.19 371 LEU A C 1
ATOM 3076 O O . LEU A 1 371 ? -9.594 -3.293 -26.969 1 95.19 371 LEU A O 1
ATOM 3080 N N . SER A 1 372 ? -8.812 -1.162 -27.297 1 91.44 372 SER A N 1
ATOM 3081 C CA . SER A 1 372 ? -10.148 -0.626 -27.516 1 91.44 372 SER A CA 1
ATOM 3082 C C . SER A 1 372 ? -10.562 -0.769 -28.984 1 91.44 372 SER A C 1
ATOM 3084 O O . SER A 1 372 ? -11.641 -0.322 -29.375 1 91.44 372 SER A O 1
ATOM 3086 N N . GLY A 1 373 ? -9.727 -1.289 -29.812 1 90.62 373 GLY A N 1
ATOM 3087 C CA . GLY A 1 373 ? -10.086 -1.577 -31.203 1 90.62 373 GLY A CA 1
ATOM 3088 C C . GLY A 1 373 ? -9.523 -0.565 -32.188 1 90.62 373 GLY A C 1
ATOM 3089 O O . GLY A 1 373 ? -9.75 -0.676 -33.375 1 90.62 373 GLY A O 1
ATOM 3090 N N . GLU A 1 374 ? -8.68 0.357 -31.641 1 91.81 374 GLU A N 1
ATOM 3091 C CA . GLU A 1 374 ? -8.109 1.386 -32.5 1 91.81 374 GLU A CA 1
ATOM 3092 C C . GLU A 1 374 ? -6.793 0.921 -33.125 1 91.81 374 GLU A C 1
ATOM 3094 O O . GLU A 1 374 ? -6.066 0.133 -32.531 1 91.81 374 GLU A O 1
ATOM 3099 N N . SER A 1 375 ? -6.629 1.351 -34.344 1 91.5 375 SER A N 1
ATOM 3100 C CA . SER A 1 375 ? -5.312 1.147 -34.938 1 91.5 375 SER A CA 1
ATOM 3101 C C . SER A 1 375 ? -4.344 2.252 -34.531 1 91.5 375 SER A C 1
ATOM 3103 O O . SER A 1 375 ? -4.164 3.227 -35.281 1 91.5 375 SER A O 1
ATOM 3105 N N . ALA A 1 376 ? -3.805 2.117 -33.438 1 92.31 376 ALA A N 1
ATOM 3106 C CA . ALA A 1 376 ? -2.912 3.137 -32.875 1 92.31 376 ALA A CA 1
ATOM 3107 C C . ALA A 1 376 ? -1.457 2.834 -33.219 1 92.31 376 ALA A C 1
ATOM 3109 O O . ALA A 1 376 ? -1.036 1.676 -33.219 1 92.31 376 ALA A O 1
ATOM 3110 N N . VAL A 1 377 ? -0.718 3.887 -33.562 1 93.06 377 VAL A N 1
ATOM 3111 C CA . VAL A 1 377 ? 0.702 3.758 -33.844 1 93.06 377 VAL A CA 1
ATOM 3112 C C . VAL A 1 377 ? 1.534 4.305 -32.688 1 93.06 377 VAL A C 1
ATOM 3114 O O . VAL A 1 377 ? 1.188 5.328 -32.094 1 93.06 377 VAL A O 1
ATOM 3117 N N . LEU A 1 378 ? 2.561 3.559 -32.344 1 92.75 378 LEU A N 1
ATOM 3118 C CA . LEU A 1 378 ? 3.457 3.99 -31.266 1 92.75 378 LEU A CA 1
ATOM 3119 C C . LEU A 1 378 ? 4.18 5.277 -31.656 1 92.75 378 LEU A C 1
ATOM 3121 O O . LEU A 1 378 ? 4.824 5.34 -32.719 1 92.75 378 LEU A O 1
ATOM 3125 N N . PRO A 1 379 ? 4.062 6.309 -30.859 1 91.56 379 PRO A N 1
ATOM 3126 C CA . PRO A 1 379 ? 4.812 7.523 -31.172 1 91.56 379 PRO A CA 1
ATOM 3127 C C . PRO A 1 379 ? 6.324 7.32 -31.109 1 91.56 379 PRO A C 1
ATOM 3129 O O . PRO A 1 379 ? 6.879 7.152 -30.016 1 91.56 379 PRO A O 1
ATOM 3132 N N . VAL A 1 380 ? 7.031 7.395 -32.094 1 86.06 380 VAL A N 1
ATOM 3133 C CA . VAL A 1 380 ? 8.43 7.008 -32.25 1 86.06 380 VAL A CA 1
ATOM 3134 C C . VAL A 1 380 ? 9.305 7.906 -31.375 1 86.06 380 VAL A C 1
ATOM 3136 O O . VAL A 1 380 ? 10.266 7.438 -30.75 1 86.06 380 VAL A O 1
ATOM 3139 N N . ALA A 1 381 ? 8.945 9.133 -31.25 1 85.56 381 ALA A N 1
ATOM 3140 C CA . ALA A 1 381 ? 9.805 10.086 -30.547 1 85.56 381 ALA A CA 1
ATOM 3141 C C . ALA A 1 381 ? 9.523 10.078 -29.047 1 85.56 381 ALA A C 1
ATOM 3143 O O . ALA A 1 381 ? 10.43 10.281 -28.234 1 85.56 381 ALA A O 1
ATOM 3144 N N . SER A 1 382 ? 8.32 9.719 -28.672 1 91.19 382 SER A N 1
ATOM 3145 C CA . SER A 1 382 ? 7.934 9.953 -27.281 1 91.19 382 SER A CA 1
ATOM 3146 C C . SER A 1 382 ? 7.773 8.641 -26.516 1 91.19 382 SER A C 1
ATOM 3148 O O . SER A 1 382 ? 7.805 8.617 -25.281 1 91.19 382 SER A O 1
ATOM 3150 N N . ALA A 1 383 ? 7.625 7.562 -27.172 1 94.62 383 ALA A N 1
ATOM 3151 C CA . ALA A 1 383 ? 7.418 6.281 -26.516 1 94.62 383 ALA A CA 1
ATOM 3152 C C . ALA A 1 383 ? 8.695 5.441 -26.531 1 94.62 383 ALA A C 1
ATOM 3154 O O . ALA A 1 383 ? 9.641 5.75 -27.266 1 94.62 383 ALA A O 1
ATOM 3155 N N . TYR A 1 384 ? 8.812 4.477 -25.656 1 94 384 TYR A N 1
ATOM 3156 C CA . TYR A 1 384 ? 9.898 3.506 -25.734 1 94 384 TYR A CA 1
ATOM 3157 C C . TYR A 1 384 ? 9.703 2.564 -26.906 1 94 384 TYR A C 1
ATOM 3159 O O . TYR A 1 384 ? 8.609 2.031 -27.109 1 94 384 TYR A O 1
ATOM 3167 N N . ALA A 1 385 ? 10.773 2.365 -27.609 1 87.75 385 ALA A N 1
ATOM 3168 C CA . ALA A 1 385 ? 10.719 1.434 -28.734 1 87.75 385 ALA A CA 1
ATOM 3169 C C . ALA A 1 385 ? 10.602 -0.008 -28.25 1 87.75 385 ALA A C 1
ATOM 3171 O O . ALA A 1 385 ? 10.094 -0.874 -28.969 1 87.75 385 ALA A O 1
ATOM 3172 N N . GLY A 1 386 ? 11.141 -0.279 -27.109 1 93 386 GLY A N 1
ATOM 3173 C CA . GLY A 1 386 ? 11.102 -1.601 -26.516 1 93 386 GLY A CA 1
ATOM 3174 C C . GLY A 1 386 ? 11.672 -1.631 -25.109 1 93 386 GLY A C 1
ATOM 3175 O O . GLY A 1 386 ? 12.102 -0.599 -24.578 1 93 386 GLY A O 1
ATOM 3176 N N . ALA A 1 387 ? 11.672 -2.799 -24.547 1 95.5 387 ALA A N 1
ATOM 3177 C CA . ALA A 1 387 ? 12.109 -2.975 -23.156 1 95.5 387 ALA A CA 1
ATOM 3178 C C . ALA A 1 387 ? 13.602 -2.711 -23.016 1 95.5 387 ALA A C 1
ATOM 3180 O O . ALA A 1 387 ? 14.062 -2.225 -21.984 1 95.5 387 ALA A O 1
ATOM 3181 N N . ASP A 1 388 ? 14.352 -2.963 -24.047 1 95.69 388 ASP A N 1
ATOM 3182 C CA . ASP A 1 388 ? 15.797 -2.785 -24 1 95.69 388 ASP A CA 1
ATOM 3183 C C . ASP A 1 388 ? 16.172 -1.32 -23.781 1 95.69 388 ASP A C 1
ATOM 3185 O O . ASP A 1 388 ? 17.094 -1.018 -23.031 1 95.69 388 ASP A O 1
ATOM 3189 N N . ALA A 1 389 ? 15.422 -0.467 -24.484 1 95.94 389 ALA A N 1
ATOM 3190 C CA . ALA A 1 389 ? 15.664 0.961 -24.312 1 95.94 389 ALA A CA 1
ATOM 3191 C C . ALA A 1 389 ? 15.344 1.394 -22.875 1 95.94 389 ALA A C 1
ATOM 3193 O O . ALA A 1 389 ? 16.047 2.225 -22.312 1 95.94 389 ALA A O 1
ATOM 3194 N N . PHE A 1 390 ? 14.328 0.897 -22.391 1 97.56 390 PHE A N 1
ATOM 3195 C CA . PHE A 1 390 ? 13.93 1.168 -21 1 97.56 390 PHE A CA 1
ATOM 3196 C C . PHE A 1 390 ? 14.992 0.684 -20.031 1 97.56 390 PHE A C 1
ATOM 3198 O O . PHE A 1 390 ? 15.414 1.43 -19.141 1 97.56 390 PHE A O 1
ATOM 3205 N N . VAL A 1 391 ? 15.484 -0.551 -20.156 1 98 391 VAL A N 1
ATOM 3206 C CA . VAL A 1 391 ? 16.5 -1.141 -19.297 1 98 391 VAL A CA 1
ATOM 3207 C C . VAL A 1 391 ? 17.797 -0.353 -19.438 1 98 391 VAL A C 1
ATOM 3209 O O . VAL A 1 391 ? 18.516 -0.159 -18.438 1 98 391 VAL A O 1
ATOM 3212 N N . ALA A 1 392 ? 18.078 0.088 -20.609 1 97.94 392 ALA A N 1
ATOM 3213 C CA . ALA A 1 392 ? 19.297 0.871 -20.828 1 97.94 392 ALA A CA 1
ATOM 3214 C C . ALA A 1 392 ? 19.281 2.16 -20.016 1 97.94 392 ALA A C 1
ATOM 3216 O O . ALA A 1 392 ? 20.297 2.549 -19.438 1 97.94 392 ALA A O 1
ATOM 3217 N N . ASP A 1 393 ? 18.141 2.811 -20.016 1 97.81 393 ASP A N 1
ATOM 3218 C CA . ASP A 1 393 ? 18 4.023 -19.219 1 97.81 393 ASP A CA 1
ATOM 3219 C C . ASP A 1 393 ? 18.203 3.729 -17.734 1 97.81 393 ASP A C 1
ATOM 3221 O O . ASP A 1 393 ? 18.844 4.504 -17.016 1 97.81 393 ASP A O 1
ATOM 3225 N N . LEU A 1 394 ? 17.641 2.656 -17.266 1 98.31 394 LEU A N 1
ATOM 3226 C CA . LEU A 1 394 ? 17.781 2.273 -15.867 1 98.31 394 LEU A CA 1
ATOM 3227 C C . LEU A 1 394 ? 19.234 1.967 -15.531 1 98.31 394 LEU A C 1
ATOM 3229 O O . LEU A 1 394 ? 19.719 2.344 -14.461 1 98.31 394 LEU A O 1
ATOM 3233 N N . ARG A 1 395 ? 19.922 1.311 -16.438 1 98 395 ARG A N 1
ATOM 3234 C CA . ARG A 1 395 ? 21.297 0.921 -16.203 1 98 395 ARG A CA 1
ATOM 3235 C C . ARG A 1 395 ? 22.219 2.141 -16.172 1 98 395 ARG A C 1
ATOM 3237 O O . ARG A 1 395 ? 23.156 2.201 -15.375 1 98 395 ARG A O 1
ATOM 3244 N N . VAL A 1 396 ? 21.953 3.084 -17.094 1 98.06 396 VAL A N 1
ATOM 3245 C CA . VAL A 1 396 ? 22.766 4.297 -17.109 1 98.06 396 VAL A CA 1
ATOM 3246 C C . VAL A 1 396 ? 22.594 5.043 -15.781 1 98.06 396 VAL A C 1
ATOM 3248 O O . VAL A 1 396 ? 23.562 5.598 -15.25 1 98.06 396 VAL A O 1
ATOM 3251 N N . MET A 1 397 ? 21.422 5.09 -15.234 1 97.94 397 MET A N 1
ATOM 3252 C CA . MET A 1 397 ? 21.172 5.699 -13.938 1 97.94 397 MET A CA 1
ATOM 3253 C C . MET A 1 397 ? 21.891 4.938 -12.828 1 97.94 397 MET A C 1
ATOM 3255 O O . MET A 1 397 ? 22.5 5.547 -11.945 1 97.94 397 MET A O 1
ATOM 3259 N N . HIS A 1 398 ? 21.781 3.592 -12.891 1 97.69 398 HIS A N 1
ATOM 3260 C CA . HIS A 1 398 ? 22.453 2.732 -11.93 1 97.69 398 HIS A CA 1
ATOM 3261 C C . HIS A 1 398 ? 23.953 3.012 -11.906 1 97.69 398 HIS A C 1
ATOM 3263 O O . HIS A 1 398 ? 24.531 3.24 -10.844 1 97.69 398 HIS A O 1
ATOM 3269 N N . ASP A 1 399 ? 24.547 3.023 -13.047 1 97.56 399 ASP A N 1
ATOM 3270 C CA . ASP A 1 399 ? 25.984 3.227 -13.164 1 97.56 399 ASP A CA 1
ATOM 3271 C C . ASP A 1 399 ? 26.391 4.621 -12.688 1 97.56 399 ASP A C 1
ATOM 3273 O O . ASP A 1 399 ? 27.453 4.797 -12.086 1 97.56 399 ASP A O 1
ATOM 3277 N N . SER A 1 400 ? 25.516 5.547 -12.984 1 98.06 400 SER A N 1
ATOM 3278 C CA . SER A 1 400 ? 25.766 6.91 -12.531 1 98.06 400 SER A CA 1
ATOM 3279 C C . SER A 1 400 ? 25.766 7 -11.008 1 98.06 400 SER A C 1
ATOM 3281 O O . SER A 1 400 ? 26.656 7.605 -10.414 1 98.06 400 SER A O 1
ATOM 3283 N N . LEU A 1 401 ? 24.781 6.434 -10.352 1 96.69 401 LEU A N 1
ATOM 3284 C CA . LEU A 1 401 ? 24.719 6.434 -8.891 1 96.69 401 LEU A CA 1
ATOM 3285 C C . LEU A 1 401 ? 25.953 5.773 -8.297 1 96.69 401 LEU A C 1
ATOM 3287 O O . LEU A 1 401 ? 26.547 6.293 -7.344 1 96.69 401 LEU A O 1
ATOM 3291 N N . VAL A 1 402 ? 26.406 4.691 -8.891 1 95.38 402 VAL A N 1
ATOM 3292 C CA . VAL A 1 402 ? 27.578 3.967 -8.406 1 95.38 402 VAL A CA 1
ATOM 3293 C C . VAL A 1 402 ? 28.828 4.832 -8.562 1 95.38 402 VAL A C 1
ATOM 3295 O O . VAL A 1 402 ? 29.703 4.832 -7.699 1 95.38 402 VAL A O 1
ATOM 3298 N N . SER A 1 403 ? 28.922 5.59 -9.641 1 95.06 403 SER A N 1
ATOM 3299 C CA . SER A 1 403 ? 30.094 6.355 -10.008 1 95.06 403 SER A CA 1
ATOM 3300 C C . SER A 1 403 ? 30.438 7.402 -8.945 1 95.06 403 SER A C 1
ATOM 3302 O O . SER A 1 403 ? 31.594 7.809 -8.812 1 95.06 403 SER A O 1
ATOM 3304 N N . HIS A 1 404 ? 29.422 7.82 -8.227 1 92.81 404 HIS A N 1
ATOM 3305 C CA . HIS A 1 404 ? 29.719 8.859 -7.25 1 92.81 404 HIS A CA 1
ATOM 3306 C C . HIS A 1 404 ? 29.406 8.383 -5.832 1 92.81 404 HIS A C 1
ATOM 3308 O O . HIS A 1 404 ? 28.938 9.156 -5 1 92.81 404 HIS A O 1
ATOM 3314 N N . GLY A 1 405 ? 29.516 7.066 -5.621 1 88.38 405 GLY A N 1
ATOM 3315 C CA . GLY A 1 405 ? 29.578 6.504 -4.285 1 88.38 405 GLY A CA 1
ATOM 3316 C C . GLY A 1 405 ? 28.219 6.082 -3.752 1 88.38 405 GLY A C 1
ATOM 3317 O O . GLY A 1 405 ? 28.047 5.91 -2.545 1 88.38 405 GLY A O 1
ATOM 3318 N N . GLU A 1 406 ? 27.219 5.918 -4.605 1 92.44 406 GLU A N 1
ATOM 3319 C CA . GLU A 1 406 ? 25.859 5.586 -4.176 1 92.44 406 GLU A CA 1
ATOM 3320 C C . GLU A 1 406 ? 25.5 4.152 -4.559 1 92.44 406 GLU A C 1
ATOM 3322 O O . GLU A 1 406 ? 24.391 3.9 -5.047 1 92.44 406 GLU A O 1
ATOM 3327 N N . ARG A 1 407 ? 26.375 3.248 -4.395 1 91.75 407 ARG A N 1
ATOM 3328 C CA . ARG A 1 407 ? 26.141 1.859 -4.773 1 91.75 407 ARG A CA 1
ATOM 3329 C C . ARG A 1 407 ? 25 1.258 -3.953 1 91.75 407 ARG A C 1
ATOM 3331 O O . ARG A 1 407 ? 24.188 0.494 -4.477 1 91.75 407 ARG A O 1
ATOM 3338 N N . ASN A 1 408 ? 25 1.511 -2.684 1 91.06 408 ASN A N 1
ATOM 3339 C CA . ASN A 1 408 ? 23.969 0.973 -1.803 1 91.06 408 ASN A CA 1
ATOM 3340 C C . ASN A 1 408 ? 22.562 1.435 -2.221 1 91.06 408 ASN A C 1
ATOM 3342 O O . ASN A 1 408 ? 21.594 0.68 -2.107 1 91.06 408 ASN A O 1
ATOM 3346 N N . ILE A 1 409 ? 22.422 2.656 -2.742 1 94 409 ILE A N 1
ATOM 3347 C CA . ILE A 1 409 ? 21.141 3.188 -3.209 1 94 409 ILE A CA 1
ATOM 3348 C C . ILE A 1 409 ? 20.781 2.559 -4.555 1 94 409 ILE A C 1
ATOM 3350 O O . ILE A 1 409 ? 19.641 2.186 -4.785 1 94 409 ILE A O 1
ATOM 3354 N N . ALA A 1 410 ? 21.828 2.477 -5.375 1 94.94 410 ALA A N 1
ATOM 3355 C CA . ALA A 1 410 ? 21.625 1.873 -6.688 1 94.94 410 ALA A CA 1
ATOM 3356 C C . ALA A 1 410 ? 21.172 0.422 -6.566 1 94.94 410 ALA A C 1
ATOM 3358 O O . ALA A 1 410 ? 20.406 -0.069 -7.398 1 94.94 410 ALA A O 1
ATOM 3359 N N . ALA A 1 411 ? 21.562 -0.263 -5.516 1 92.31 411 ALA A N 1
ATOM 3360 C CA . ALA A 1 411 ? 21.328 -1.695 -5.352 1 92.31 411 ALA A CA 1
ATOM 3361 C C . ALA A 1 411 ? 19.938 -1.962 -4.781 1 92.31 411 ALA A C 1
ATOM 3363 O O . ALA A 1 411 ? 19.516 -3.115 -4.688 1 92.31 411 ALA A O 1
ATOM 3364 N N . SER A 1 412 ? 19.156 -0.957 -4.535 1 92.88 412 SER A N 1
ATOM 3365 C CA . SER A 1 412 ? 17.859 -1.116 -3.891 1 92.88 412 SER A CA 1
ATOM 3366 C C . SER A 1 412 ? 16.734 -1.169 -4.918 1 92.88 412 SER A C 1
ATOM 3368 O O . SER A 1 412 ? 16.75 -1.989 -5.84 1 92.88 412 SER A O 1
ATOM 3370 N N . GLU A 1 413 ? 15.789 -0.235 -4.879 1 95.12 413 GLU A N 1
ATOM 3371 C CA . GLU A 1 413 ? 14.586 -0.265 -5.707 1 95.12 413 GLU A CA 1
ATOM 3372 C C . GLU A 1 413 ? 14.938 -0.186 -7.191 1 95.12 413 GLU A C 1
ATOM 3374 O O . GLU A 1 413 ? 14.25 -0.777 -8.031 1 95.12 413 GLU A O 1
ATOM 3379 N N . LEU A 1 414 ? 16 0.537 -7.492 1 97.62 414 LEU A N 1
ATOM 3380 C CA . LEU A 1 414 ? 16.406 0.667 -8.883 1 97.62 414 LEU A CA 1
ATOM 3381 C C . LEU A 1 414 ? 16.828 -0.683 -9.461 1 97.62 414 LEU A C 1
ATOM 3383 O O . LEU A 1 414 ? 16.391 -1.061 -10.547 1 97.62 414 LEU A O 1
ATOM 3387 N N . THR A 1 415 ? 17.641 -1.379 -8.742 1 96.69 415 THR A N 1
ATOM 3388 C CA . THR A 1 415 ? 18.062 -2.703 -9.18 1 96.69 415 THR A CA 1
ATOM 3389 C C . THR A 1 415 ? 16.875 -3.664 -9.227 1 96.69 415 THR A C 1
ATOM 3391 O O . THR A 1 415 ? 16.797 -4.52 -10.109 1 96.69 415 THR A O 1
ATOM 3394 N N . ASP A 1 416 ? 15.945 -3.566 -8.25 1 97.12 416 ASP A N 1
ATOM 3395 C CA . ASP A 1 416 ? 14.734 -4.375 -8.297 1 97.12 416 ASP A CA 1
ATOM 3396 C C . ASP A 1 416 ? 13.977 -4.16 -9.609 1 97.12 416 ASP A C 1
ATOM 3398 O O . ASP A 1 416 ? 13.492 -5.117 -10.219 1 97.12 416 ASP A O 1
ATOM 3402 N N . LEU A 1 417 ? 13.859 -2.891 -10.008 1 98.25 417 LEU A N 1
ATOM 3403 C CA . LEU A 1 417 ? 13.156 -2.568 -11.242 1 98.25 417 LEU A CA 1
ATOM 3404 C C . LEU A 1 417 ? 13.906 -3.109 -12.453 1 98.25 417 LEU A C 1
ATOM 3406 O O . LEU A 1 417 ? 13.297 -3.582 -13.414 1 98.25 417 LEU A O 1
ATOM 3410 N N . ILE A 1 418 ? 15.227 -3.025 -12.422 1 98.25 418 ILE A N 1
ATOM 3411 C CA . ILE A 1 418 ? 16.047 -3.561 -13.508 1 98.25 418 ILE A CA 1
ATOM 3412 C C . ILE A 1 418 ? 15.812 -5.066 -13.633 1 98.25 418 ILE A C 1
ATOM 3414 O O . ILE A 1 418 ? 15.578 -5.574 -14.727 1 98.25 418 ILE A O 1
ATOM 3418 N N . ARG A 1 419 ? 15.789 -5.789 -12.469 1 97.88 419 ARG A N 1
ATOM 3419 C CA . ARG A 1 419 ? 15.562 -7.23 -12.469 1 97.88 419 ARG A CA 1
ATOM 3420 C C . ARG A 1 419 ? 14.18 -7.566 -13.031 1 97.88 419 ARG A C 1
ATOM 3422 O O . ARG A 1 419 ? 14.039 -8.5 -13.812 1 97.88 419 ARG A O 1
ATOM 3429 N N . LEU A 1 420 ? 13.242 -6.801 -12.625 1 98.12 420 LEU A N 1
ATOM 3430 C CA . LEU A 1 420 ? 11.883 -7.023 -13.094 1 98.12 420 LEU A CA 1
ATOM 3431 C C . LEU A 1 420 ? 11.789 -6.82 -14.602 1 98.12 420 LEU A C 1
ATOM 3433 O O . LEU A 1 420 ? 11.172 -7.629 -15.305 1 98.12 420 LEU A O 1
ATOM 3437 N N . ALA A 1 421 ? 12.406 -5.762 -15.133 1 98 421 ALA A N 1
ATOM 3438 C CA . ALA A 1 421 ? 12.352 -5.438 -16.547 1 98 421 ALA A CA 1
ATOM 3439 C C . ALA A 1 421 ? 13.125 -6.457 -17.375 1 98 421 ALA A C 1
ATOM 3441 O O . ALA A 1 421 ? 12.742 -6.777 -18.5 1 98 421 ALA A O 1
ATOM 3442 N N . GLU A 1 422 ? 14.195 -6.914 -16.812 1 97.31 422 GLU A N 1
ATOM 3443 C CA . GLU A 1 422 ? 14.977 -7.934 -17.516 1 97.31 422 GLU A CA 1
ATOM 3444 C C . GLU A 1 422 ? 14.227 -9.258 -17.562 1 97.31 422 GLU A C 1
ATOM 3446 O O . GLU A 1 422 ? 14.383 -10.023 -18.516 1 97.31 422 GLU A O 1
ATOM 3451 N N . THR A 1 423 ? 13.406 -9.5 -16.562 1 97.62 423 THR A N 1
ATOM 3452 C CA . THR A 1 423 ? 12.672 -10.75 -16.484 1 97.62 423 THR A CA 1
ATOM 3453 C C . THR A 1 423 ? 11.391 -10.695 -17.312 1 97.62 423 THR A C 1
ATOM 3455 O O . THR A 1 423 ? 11.094 -11.625 -18.062 1 97.62 423 THR A O 1
ATOM 3458 N N . CYS A 1 424 ? 10.68 -9.602 -17.266 1 97.88 424 CYS A N 1
ATOM 3459 C CA . CYS A 1 424 ? 9.328 -9.555 -17.812 1 97.88 424 CYS A CA 1
ATOM 3460 C C . CYS A 1 424 ? 9.297 -8.789 -19.141 1 97.88 424 CYS A C 1
ATOM 3462 O O . CYS A 1 424 ? 8.344 -8.906 -19.906 1 97.88 424 CYS A O 1
ATOM 3464 N N . GLY A 1 425 ? 10.359 -7.949 -19.453 1 97.31 425 GLY A N 1
ATOM 3465 C CA . GLY A 1 425 ? 10.273 -7.105 -20.641 1 97.31 425 GLY A CA 1
ATOM 3466 C C . GLY A 1 425 ? 8.969 -6.328 -20.719 1 97.31 425 GLY A C 1
ATOM 3467 O O . GLY A 1 425 ? 8.391 -5.957 -19.703 1 97.31 425 GLY A O 1
ATOM 3468 N N . PHE A 1 426 ? 8.562 -5.906 -21.953 1 97.56 426 PHE A N 1
ATOM 3469 C CA . PHE A 1 426 ? 7.262 -5.27 -22.156 1 97.56 426 PHE A CA 1
ATOM 3470 C C . PHE A 1 426 ? 6.191 -6.309 -22.453 1 97.56 426 PHE A C 1
ATOM 3472 O O . PHE A 1 426 ? 5.004 -5.98 -22.531 1 97.56 426 PHE A O 1
ATOM 3479 N N . HIS A 1 427 ? 6.668 -7.562 -22.594 1 97.44 427 HIS A N 1
ATOM 3480 C CA . HIS A 1 427 ? 5.754 -8.641 -22.953 1 97.44 427 HIS A CA 1
ATOM 3481 C C . HIS A 1 427 ? 5.254 -9.375 -21.719 1 97.44 427 HIS A C 1
ATOM 3483 O O . HIS A 1 427 ? 4.285 -10.141 -21.797 1 97.44 427 HIS A O 1
ATOM 3489 N N . LEU A 1 428 ? 5.781 -9.195 -20.5 1 97.75 428 LEU A N 1
ATOM 3490 C CA . LEU A 1 428 ? 5.426 -9.789 -19.219 1 97.75 428 LEU A CA 1
ATOM 3491 C C . LEU A 1 428 ? 5.809 -11.266 -19.188 1 97.75 428 LEU A C 1
ATOM 3493 O O . LEU A 1 428 ? 6.648 -11.68 -18.391 1 97.75 428 LEU A O 1
ATOM 3497 N N . HIS A 1 429 ? 5.234 -12.062 -20 1 98 429 HIS A N 1
ATOM 3498 C CA . HIS A 1 429 ? 5.535 -13.484 -20.125 1 98 429 HIS A CA 1
ATOM 3499 C C . HIS A 1 429 ? 5.559 -13.922 -21.578 1 98 429 HIS A C 1
ATOM 3501 O O . HIS A 1 429 ? 5.105 -13.188 -22.469 1 98 429 HIS A O 1
ATOM 3507 N N . HIS A 1 430 ? 6.172 -15.109 -21.859 1 97.25 430 HIS A N 1
ATOM 3508 C CA . HIS A 1 430 ? 6.207 -15.711 -23.188 1 97.25 430 HIS A CA 1
ATOM 3509 C C . HIS A 1 430 ? 4.93 -16.5 -23.469 1 97.25 430 HIS A C 1
ATOM 3511 O O . HIS A 1 430 ? 4.648 -17.5 -22.812 1 97.25 430 HIS A O 1
ATOM 3517 N N . LEU A 1 431 ? 4.164 -16.062 -24.469 1 97.94 431 LEU A N 1
ATOM 3518 C CA . LEU A 1 431 ? 2.932 -16.766 -24.797 1 97.94 431 LEU A CA 1
ATOM 3519 C C . LEU A 1 431 ? 3.203 -17.906 -25.766 1 97.94 431 LEU A C 1
ATOM 3521 O O . LEU A 1 431 ? 3.619 -17.672 -26.906 1 97.94 431 LEU A O 1
ATOM 3525 N N . ASP A 1 432 ? 3.018 -19.094 -25.281 1 97.19 432 ASP A N 1
ATOM 3526 C CA . ASP A 1 432 ? 3.139 -20.25 -26.172 1 97.19 432 ASP A CA 1
ATOM 3527 C C . ASP A 1 432 ? 1.873 -20.438 -27 1 97.19 432 ASP A C 1
ATOM 3529 O O . ASP A 1 432 ? 0.772 -20.125 -26.547 1 97.19 432 ASP A O 1
ATOM 3533 N N . VAL A 1 433 ? 2.068 -20.922 -28.172 1 97.56 433 VAL A N 1
ATOM 3534 C CA . VAL A 1 433 ? 0.964 -21.281 -29.062 1 97.56 433 VAL A CA 1
ATOM 3535 C C . VAL A 1 433 ? 0.953 -22.797 -29.281 1 97.56 433 VAL A C 1
ATOM 3537 O O . VAL A 1 433 ? 2.008 -23.406 -29.438 1 97.56 433 VAL A O 1
ATOM 3540 N N . ARG A 1 434 ? -0.205 -23.359 -29.172 1 96.56 434 ARG A N 1
ATOM 3541 C CA . ARG A 1 434 ? -0.283 -24.797 -29.281 1 96.56 434 ARG A CA 1
ATOM 3542 C C . ARG A 1 434 ? -1.441 -25.219 -30.188 1 96.56 434 ARG A C 1
ATOM 3544 O O . ARG A 1 434 ? -2.523 -24.641 -30.125 1 96.56 434 ARG A O 1
ATOM 3551 N N . GLN A 1 435 ? -1.185 -26.141 -31.062 1 96 435 GLN A N 1
ATOM 3552 C CA . GLN A 1 435 ? -2.197 -26.719 -31.938 1 96 435 GLN A CA 1
ATOM 3553 C C . GLN A 1 435 ? -1.863 -28.172 -32.281 1 96 435 GLN A C 1
ATOM 3555 O O . GLN A 1 435 ? -0.715 -28.594 -32.125 1 96 435 GLN A O 1
ATOM 3560 N N . GLU A 1 436 ? -2.832 -28.906 -32.625 1 94.31 436 GLU A N 1
ATOM 3561 C CA . GLU A 1 436 ? -2.654 -30.312 -32.938 1 94.31 436 GLU A CA 1
ATOM 3562 C C . GLU A 1 436 ? -2.104 -30.516 -34.375 1 94.31 436 GLU A C 1
ATOM 3564 O O . GLU A 1 436 ? -2.41 -29.734 -35.25 1 94.31 436 GLU A O 1
ATOM 3569 N N . SER A 1 437 ? -1.337 -31.578 -34.562 1 95.38 437 SER A N 1
ATOM 3570 C CA . SER A 1 437 ? -0.656 -31.859 -35.844 1 95.38 437 SER A CA 1
ATOM 3571 C C . SER A 1 437 ? -1.653 -32.031 -36.969 1 95.38 437 SER A C 1
ATOM 3573 O O . SER A 1 437 ? -1.407 -31.578 -38.094 1 95.38 437 SER A O 1
ATOM 3575 N N . THR A 1 438 ? -2.814 -32.594 -36.688 1 94.44 438 THR A N 1
ATOM 3576 C CA . THR A 1 438 ? -3.789 -32.875 -37.75 1 94.44 438 THR A CA 1
ATOM 3577 C C . THR A 1 438 ? -4.336 -31.594 -38.344 1 94.44 438 THR A C 1
ATOM 3579 O O . THR A 1 438 ? -4.684 -31.547 -39.531 1 94.44 438 THR A O 1
ATOM 3582 N N . VAL A 1 439 ? -4.434 -30.609 -37.531 1 95.94 439 VAL A N 1
ATOM 3583 C CA . VAL A 1 439 ? -4.926 -29.312 -38 1 95.94 439 VAL A CA 1
ATOM 3584 C C . VAL A 1 439 ? -3.922 -28.703 -38.969 1 95.94 439 VAL A C 1
ATOM 3586 O O . VAL A 1 439 ? -4.309 -28.156 -40.031 1 95.94 439 VAL A O 1
ATOM 3589 N N . HIS A 1 440 ? -2.629 -28.828 -38.719 1 97.38 440 HIS A N 1
ATOM 3590 C CA . HIS A 1 440 ? -1.582 -28.328 -39.594 1 97.38 440 HIS A CA 1
ATOM 3591 C C . HIS A 1 440 ? -1.564 -29.094 -40.906 1 97.38 440 HIS A C 1
ATOM 3593 O O . HIS A 1 440 ? -1.475 -28.5 -42 1 97.38 440 HIS A O 1
ATOM 3599 N N . SER A 1 441 ? -1.639 -30.375 -40.781 1 97.44 441 SER A N 1
ATOM 3600 C CA . SER A 1 441 ? -1.621 -31.219 -41.969 1 97.44 441 SER A CA 1
ATOM 3601 C C . SER A 1 441 ? -2.775 -30.875 -42.906 1 97.44 441 SER A C 1
ATOM 3603 O O . SER A 1 441 ? -2.586 -30.781 -44.125 1 97.44 441 SER A O 1
ATOM 3605 N N . ALA A 1 442 ? -3.9 -30.703 -42.281 1 96.25 442 ALA A N 1
ATOM 3606 C CA . ALA A 1 442 ? -5.078 -30.359 -43.062 1 96.25 442 ALA A CA 1
ATOM 3607 C C . ALA A 1 442 ? -4.914 -29 -43.75 1 96.25 442 ALA A C 1
ATOM 3609 O O . ALA A 1 442 ? -5.293 -28.812 -44.906 1 96.25 442 ALA A O 1
ATOM 3610 N N . ALA A 1 443 ? -4.418 -28.078 -43.031 1 96.81 443 ALA A N 1
ATOM 3611 C CA . ALA A 1 443 ? -4.227 -26.734 -43.562 1 96.81 443 ALA A CA 1
ATOM 3612 C C . ALA A 1 443 ? -3.207 -26.734 -44.719 1 96.81 443 ALA A C 1
ATOM 3614 O O . ALA A 1 443 ? -3.416 -26.078 -45.75 1 96.81 443 ALA A O 1
ATOM 3615 N N . VAL A 1 444 ? -2.098 -27.391 -44.531 1 97.62 444 VAL A N 1
ATOM 3616 C CA . VAL A 1 444 ? -1.047 -27.484 -45.531 1 97.62 444 VAL A CA 1
ATOM 3617 C C . VAL A 1 444 ? -1.59 -28.156 -46.781 1 97.62 444 VAL A C 1
ATOM 3619 O O . VAL A 1 444 ? -1.335 -27.688 -47.906 1 97.62 444 VAL A O 1
ATOM 3622 N N . ALA A 1 445 ? -2.326 -29.219 -46.562 1 97.25 445 ALA A N 1
ATOM 3623 C CA . ALA A 1 445 ? -2.926 -29.906 -47.719 1 97.25 445 ALA A CA 1
ATOM 3624 C C . ALA A 1 445 ? -3.832 -28.984 -48.5 1 97.25 445 ALA A C 1
ATOM 3626 O O . ALA A 1 445 ? -3.777 -28.953 -49.75 1 97.25 445 ALA A O 1
ATOM 3627 N N . ALA A 1 446 ? -4.645 -28.25 -47.812 1 96.31 446 ALA A N 1
ATOM 3628 C CA . ALA A 1 446 ? -5.57 -27.312 -48.469 1 96.31 446 ALA A CA 1
ATOM 3629 C C . ALA A 1 446 ? -4.82 -26.219 -49.219 1 96.31 446 ALA A C 1
ATOM 3631 O O . ALA A 1 446 ? -5.199 -25.859 -50.344 1 96.31 446 ALA A O 1
ATOM 3632 N N . ILE A 1 447 ? -3.789 -25.719 -48.656 1 96.56 447 ILE A N 1
ATOM 3633 C CA . ILE A 1 447 ? -3.018 -24.625 -49.219 1 96.56 447 ILE A CA 1
ATOM 3634 C C . ILE A 1 447 ? -2.283 -25.125 -50.469 1 96.56 447 ILE A C 1
ATOM 3636 O O . ILE A 1 447 ? -2.26 -24.453 -51.5 1 96.56 447 ILE A O 1
ATOM 3640 N N . LEU A 1 448 ? -1.685 -26.312 -50.375 1 96.81 448 LEU A N 1
ATOM 3641 C CA . LEU A 1 448 ? -0.959 -26.891 -51.5 1 96.81 448 LEU A CA 1
ATOM 3642 C C . LEU A 1 448 ? -1.904 -27.188 -52.656 1 96.81 448 LEU A C 1
ATOM 3644 O O . LEU A 1 448 ? -1.556 -26.969 -53.812 1 96.81 448 LEU A O 1
ATOM 3648 N N . ALA A 1 449 ? -3.047 -27.641 -52.281 1 95.06 449 ALA A N 1
ATOM 3649 C CA . ALA A 1 449 ? -4.039 -27.922 -53.312 1 95.06 449 ALA A CA 1
ATOM 3650 C C . ALA A 1 449 ? -4.496 -26.641 -54 1 95.06 449 ALA A C 1
ATOM 3652 O O . ALA A 1 449 ? -4.602 -26.594 -55.219 1 95.06 449 ALA A O 1
ATOM 3653 N N . GLN A 1 450 ? -4.707 -25.672 -53.219 1 94.06 450 GLN A N 1
ATOM 3654 C CA . GLN A 1 450 ? -5.207 -24.406 -53.75 1 94.06 450 GLN A CA 1
ATOM 3655 C C . GLN A 1 450 ? -4.164 -23.719 -54.625 1 94.06 450 GLN A C 1
ATOM 3657 O O . GLN A 1 450 ? -4.508 -23.062 -55.625 1 94.06 450 GLN A O 1
ATOM 3662 N N . THR A 1 451 ? -2.912 -23.797 -54.312 1 93.88 451 THR A N 1
ATOM 3663 C CA . THR A 1 451 ? -1.849 -23.094 -55 1 93.88 451 THR A CA 1
ATOM 3664 C C . THR A 1 451 ? -1.31 -23.953 -56.156 1 93.88 451 THR A C 1
ATOM 3666 O O . THR A 1 451 ? -0.46 -23.5 -56.938 1 93.88 451 THR A O 1
ATOM 3669 N N . GLY A 1 452 ? -1.702 -25.156 -56.25 1 91.12 452 GLY A N 1
ATOM 3670 C CA . GLY A 1 452 ? -1.298 -26.047 -57.344 1 91.12 452 GLY A CA 1
ATOM 3671 C C . GLY A 1 452 ? 0.071 -26.656 -57.125 1 91.12 452 GLY A C 1
ATOM 3672 O O . GLY A 1 452 ? 0.661 -27.219 -58.062 1 91.12 452 GLY A O 1
ATOM 3673 N N . LEU A 1 453 ? 0.531 -26.609 -55.969 1 92.06 453 LEU A N 1
ATOM 3674 C CA . LEU A 1 453 ? 1.864 -27.109 -55.656 1 92.06 453 LEU A CA 1
ATOM 3675 C C . LEU A 1 453 ? 1.837 -28.625 -55.469 1 92.06 453 LEU A C 1
ATOM 3677 O O . LEU A 1 453 ? 2.818 -29.312 -55.75 1 92.06 453 LEU A O 1
ATOM 3681 N N . SER A 1 454 ? 0.737 -29.078 -54.812 1 92 454 SER A N 1
ATOM 3682 C CA . SER A 1 454 ? 0.503 -30.516 -54.656 1 92 454 SER A CA 1
ATOM 3683 C C . SER A 1 454 ? -0.984 -30.828 -54.531 1 92 454 SER A C 1
ATOM 3685 O O . SER A 1 454 ? -1.676 -30.203 -53.719 1 92 454 SER A O 1
ATOM 3687 N N . ALA A 1 455 ? -1.429 -31.797 -55.25 1 87.56 455 ALA A N 1
ATOM 3688 C CA . ALA A 1 455 ? -2.855 -32.094 -55.219 1 87.56 455 ALA A CA 1
ATOM 3689 C C . ALA A 1 455 ? -3.18 -33.125 -54.156 1 87.56 455 ALA A C 1
ATOM 3691 O O . ALA A 1 455 ? -4.281 -33.125 -53.594 1 87.56 455 ALA A O 1
ATOM 3692 N N . ASP A 1 456 ? -2.273 -33.969 -53.781 1 91.31 456 ASP A N 1
ATOM 3693 C CA . ASP A 1 456 ? -2.602 -35.062 -52.844 1 91.31 456 ASP A CA 1
ATOM 3694 C C . ASP A 1 456 ? -1.559 -35.188 -51.75 1 91.31 456 ASP A C 1
ATOM 3696 O O . ASP A 1 456 ? -1 -36.25 -51.531 1 91.31 456 ASP A O 1
ATOM 3700 N N . TYR A 1 457 ? -1.362 -34.156 -51 1 96.19 457 TYR A N 1
ATOM 3701 C CA . TYR A 1 457 ? -0.341 -34.125 -49.969 1 96.19 457 TYR A CA 1
ATOM 3702 C C . TYR A 1 457 ? -0.614 -35.188 -48.906 1 96.19 457 TYR A C 1
ATOM 3704 O O . TYR A 1 457 ? 0.312 -35.812 -48.406 1 96.19 457 TYR A O 1
ATOM 3712 N N . GLU A 1 458 ? -1.828 -35.406 -48.5 1 92.56 458 GLU A N 1
ATOM 3713 C CA . GLU A 1 458 ? -2.205 -36.281 -47.375 1 92.56 458 GLU A CA 1
ATOM 3714 C C . GLU A 1 458 ? -1.899 -37.75 -47.688 1 92.56 458 GLU A C 1
ATOM 3716 O O . GLU A 1 458 ? -1.757 -38.562 -46.781 1 92.56 458 GLU A O 1
ATOM 3721 N N . THR A 1 459 ? -1.796 -38.031 -48.969 1 93.31 459 THR A N 1
ATOM 3722 C CA . THR A 1 459 ? -1.578 -39.406 -49.344 1 93.31 459 THR A CA 1
ATOM 3723 C C . THR A 1 459 ? -0.089 -39.688 -49.531 1 93.31 459 THR A C 1
ATOM 3725 O O . THR A 1 459 ? 0.31 -40.844 -49.719 1 93.31 459 THR A O 1
ATOM 3728 N N . LEU A 1 460 ? 0.711 -38.719 -49.438 1 95.94 460 LEU A N 1
ATOM 3729 C CA . LEU A 1 460 ? 2.148 -38.906 -49.625 1 95.94 460 LEU A CA 1
ATOM 3730 C C . LEU A 1 460 ? 2.756 -39.625 -48.438 1 95.94 460 LEU A C 1
ATOM 3732 O O . LEU A 1 460 ? 2.314 -39.469 -47.312 1 95.94 460 LEU A O 1
ATOM 3736 N N . ALA A 1 461 ? 3.734 -40.375 -48.75 1 95.31 461 ALA A N 1
ATOM 3737 C CA . ALA A 1 461 ? 4.496 -41.031 -47.688 1 95.31 461 ALA A CA 1
ATOM 3738 C C . ALA A 1 461 ? 5.395 -40.031 -46.969 1 95.31 461 ALA A C 1
ATOM 3740 O O . ALA A 1 461 ? 5.695 -38.969 -47.5 1 95.31 461 ALA A O 1
ATOM 3741 N N . GLU A 1 462 ? 5.883 -40.375 -45.781 1 95.81 462 GLU A N 1
ATOM 3742 C CA . GLU A 1 462 ? 6.629 -39.5 -44.906 1 95.81 462 GLU A CA 1
ATOM 3743 C C . GLU A 1 462 ? 7.879 -38.969 -45.594 1 95.81 462 GLU A C 1
ATOM 3745 O O . GLU A 1 462 ? 8.133 -37.75 -45.594 1 95.81 462 GLU A O 1
ATOM 3750 N N . PRO A 1 463 ? 8.656 -39.812 -46.25 1 95.62 463 PRO A N 1
ATOM 3751 C CA . PRO A 1 463 ? 9.836 -39.281 -46.938 1 95.62 463 PRO A CA 1
ATOM 3752 C C . PRO A 1 463 ? 9.484 -38.281 -48.031 1 95.62 463 PRO A C 1
ATOM 3754 O O . PRO A 1 463 ? 10.211 -37.312 -48.25 1 95.62 463 PRO A O 1
ATOM 3757 N N . GLU A 1 464 ? 8.375 -38.562 -48.719 1 96.62 464 GLU A N 1
ATOM 3758 C CA . GLU A 1 464 ? 7.922 -37.688 -49.812 1 96.62 464 GLU A CA 1
ATOM 3759 C C . GLU A 1 464 ? 7.434 -36.344 -49.25 1 96.62 464 GLU A C 1
ATOM 3761 O O . GLU A 1 464 ? 7.652 -35.281 -49.844 1 96.62 464 GLU A O 1
ATOM 3766 N N . ARG A 1 465 ? 6.762 -36.438 -48.188 1 97.38 465 ARG A N 1
ATOM 3767 C CA . ARG A 1 465 ? 6.309 -35.219 -47.531 1 97.38 465 ARG A CA 1
ATOM 3768 C C . ARG A 1 465 ? 7.488 -34.312 -47.125 1 97.38 465 ARG A C 1
ATOM 3770 O O . ARG A 1 465 ? 7.484 -33.125 -47.375 1 97.38 465 ARG A O 1
ATOM 3777 N N . ILE A 1 466 ? 8.477 -34.938 -46.5 1 97.56 466 ILE A N 1
ATOM 3778 C CA . ILE A 1 466 ? 9.664 -34.219 -46.031 1 97.56 466 ILE A CA 1
ATOM 3779 C C . ILE A 1 466 ? 10.359 -33.562 -47.219 1 97.56 466 ILE A C 1
ATOM 3781 O O . ILE A 1 466 ? 10.742 -32.406 -47.125 1 97.56 466 ILE A O 1
ATOM 3785 N N . ALA A 1 467 ? 10.438 -34.312 -48.25 1 96.69 467 ALA A N 1
ATOM 3786 C CA . ALA A 1 467 ? 11.117 -33.781 -49.438 1 96.69 467 ALA A CA 1
ATOM 3787 C C . ALA A 1 467 ? 10.352 -32.594 -50.031 1 96.69 467 ALA A C 1
ATOM 3789 O O . ALA A 1 467 ? 10.953 -31.594 -50.406 1 96.69 467 ALA A O 1
ATOM 3790 N N . LEU A 1 468 ? 9.094 -32.812 -50.188 1 97.25 468 LEU A N 1
ATOM 3791 C CA . LEU A 1 468 ? 8.258 -31.75 -50.75 1 97.25 468 LEU A CA 1
ATOM 3792 C C . LEU A 1 468 ? 8.328 -30.484 -49.906 1 97.25 468 LEU A C 1
ATOM 3794 O O . LEU A 1 468 ? 8.555 -29.391 -50.469 1 97.25 468 LEU A O 1
ATOM 3798 N N . LEU A 1 469 ? 8.109 -30.609 -48.656 1 97.94 469 LEU A N 1
ATOM 3799 C CA . LEU A 1 469 ? 8.094 -29.453 -47.75 1 97.94 469 LEU A CA 1
ATOM 3800 C C . LEU A 1 469 ? 9.461 -28.781 -47.688 1 97.94 469 LEU A C 1
ATOM 3802 O O . LEU A 1 469 ? 9.555 -27.547 -47.656 1 97.94 469 LEU A O 1
ATOM 3806 N N . SER A 1 470 ? 10.523 -29.594 -47.656 1 97.06 470 SER A N 1
ATOM 3807 C CA . SER A 1 470 ? 11.883 -29.062 -47.656 1 97.06 470 SER A CA 1
ATOM 3808 C C . SER A 1 470 ? 12.125 -28.203 -48.875 1 97.06 470 SER A C 1
ATOM 3810 O O . SER A 1 470 ? 12.688 -27.109 -48.781 1 97.06 470 SER A O 1
ATOM 3812 N N . GLU A 1 471 ? 11.688 -28.703 -49.969 1 96.12 471 GLU A N 1
ATOM 3813 C CA . GLU A 1 471 ? 11.844 -27.984 -51.219 1 96.12 471 GLU A CA 1
ATOM 3814 C C . GLU A 1 471 ? 11.078 -26.656 -51.188 1 96.12 471 GLU A C 1
ATOM 3816 O O . GLU A 1 471 ? 11.609 -25.625 -51.594 1 96.12 471 GLU A O 1
ATOM 3821 N N . LEU A 1 472 ? 9.914 -26.766 -50.75 1 96.25 472 LEU A N 1
ATOM 3822 C CA . LEU A 1 472 ? 9.055 -25.578 -50.75 1 96.25 472 LEU A CA 1
ATOM 3823 C C . LEU A 1 472 ? 9.602 -24.531 -49.781 1 96.25 472 LEU A C 1
ATOM 3825 O O . LEU A 1 472 ? 9.555 -23.328 -50.062 1 96.25 472 LEU A O 1
ATOM 3829 N N . ILE A 1 473 ? 10.117 -24.891 -48.594 1 96.38 473 ILE A N 1
ATOM 3830 C CA . ILE A 1 473 ? 10.656 -23.969 -47.594 1 96.38 473 ILE A CA 1
ATOM 3831 C C . ILE A 1 473 ? 11.898 -23.281 -48.156 1 96.38 473 ILE A C 1
ATOM 3833 O O . ILE A 1 473 ? 12.125 -22.094 -47.875 1 96.38 473 ILE A O 1
ATOM 3837 N N . ASP A 1 474 ? 12.617 -23.969 -49 1 93.38 474 ASP A N 1
ATOM 3838 C CA . ASP A 1 474 ? 13.867 -23.453 -49.531 1 93.38 474 ASP A CA 1
ATOM 3839 C C . ASP A 1 474 ? 13.633 -22.594 -50.781 1 93.38 474 ASP A C 1
ATOM 3841 O O . ASP A 1 474 ? 14.5 -21.828 -51.188 1 93.38 474 ASP A O 1
ATOM 3845 N N . ARG A 1 475 ? 12.5 -22.797 -51.312 1 91.12 475 ARG A N 1
ATOM 3846 C CA . ARG A 1 475 ? 12.195 -22.078 -52.531 1 91.12 475 ARG A CA 1
ATOM 3847 C C . ARG A 1 475 ? 12.219 -20.562 -52.312 1 91.12 475 ARG A C 1
ATOM 3849 O O . ARG A 1 475 ? 11.789 -20.094 -51.25 1 91.12 475 ARG A O 1
ATOM 3856 N N . THR A 1 476 ? 12.703 -19.844 -53.281 1 87.62 476 THR A N 1
ATOM 3857 C CA . THR A 1 476 ? 12.836 -18.391 -53.156 1 87.62 476 THR A CA 1
ATOM 3858 C C . THR A 1 476 ? 11.469 -17.719 -53.188 1 87.62 476 THR A C 1
ATOM 3860 O O . THR A 1 476 ? 11.188 -16.828 -52.375 1 87.62 476 THR A O 1
ATOM 3863 N N . GLU A 1 477 ? 10.625 -18.156 -54.188 1 89.31 477 GLU A N 1
ATOM 3864 C CA . GLU A 1 477 ? 9.297 -17.562 -54.312 1 89.31 477 GLU A CA 1
ATOM 3865 C C . GLU A 1 477 ? 8.203 -18.609 -54.219 1 89.31 477 GLU A C 1
ATOM 3867 O O . GLU A 1 477 ? 8.336 -19.719 -54.75 1 89.31 477 GLU A O 1
ATOM 3872 N N . LEU A 1 478 ? 7.23 -18.312 -53.344 1 91.56 478 LEU A N 1
ATOM 3873 C CA . LEU A 1 478 ? 6.059 -19.172 -53.219 1 91.56 478 LEU A CA 1
ATOM 3874 C C . LEU A 1 478 ? 4.781 -18.406 -53.562 1 91.56 478 LEU A C 1
ATOM 3876 O O . LEU A 1 478 ? 4.676 -17.219 -53.281 1 91.56 478 LEU A O 1
ATOM 3880 N N . PRO A 1 479 ? 3.9 -19.078 -54.188 1 91.94 479 PRO A N 1
ATOM 3881 C CA . PRO A 1 479 ? 2.613 -18.406 -54.375 1 91.94 479 PRO A CA 1
ATOM 3882 C C . PRO A 1 479 ? 1.891 -18.094 -53.094 1 91.94 479 PRO A C 1
ATOM 3884 O O . PRO A 1 479 ? 1.932 -18.891 -52.125 1 91.94 479 PRO A O 1
ATOM 3887 N N . ASP A 1 480 ? 1.295 -16.922 -53.031 1 90.12 480 ASP A N 1
ATOM 3888 C CA . ASP A 1 480 ? 0.524 -16.531 -51.875 1 90.12 480 ASP A CA 1
ATOM 3889 C C . ASP A 1 480 ? -0.839 -17.219 -51.844 1 90.12 480 ASP A C 1
ATOM 3891 O O . ASP A 1 480 ? -1.601 -17.125 -52.812 1 90.12 480 ASP A O 1
ATOM 3895 N N . PRO A 1 481 ? -1.032 -17.891 -50.812 1 92.19 481 PRO A N 1
ATOM 3896 C CA . PRO A 1 481 ? -2.383 -18.453 -50.719 1 92.19 481 PRO A CA 1
ATOM 3897 C C . PRO A 1 481 ? -3.465 -17.375 -50.688 1 92.19 481 PRO A C 1
ATOM 3899 O O . PRO A 1 481 ? -3.258 -16.312 -50.062 1 92.19 481 PRO A O 1
ATOM 3902 N N . ASP A 1 482 ? -4.602 -17.625 -51.344 1 91.62 482 ASP A N 1
ATOM 3903 C CA . ASP A 1 482 ? -5.766 -16.766 -51.25 1 91.62 482 ASP A CA 1
ATOM 3904 C C . ASP A 1 482 ? -6.672 -17.141 -50.094 1 91.62 482 ASP A C 1
ATOM 3906 O O . ASP A 1 482 ? -7.34 -18.172 -50.125 1 91.62 482 ASP A O 1
ATOM 3910 N N . PRO A 1 483 ? -6.605 -16.359 -49.062 1 86.94 483 PRO A N 1
ATOM 3911 C CA . PRO A 1 483 ? -7.379 -16.688 -47.875 1 86.94 483 PRO A CA 1
ATOM 3912 C C . PRO A 1 483 ? -8.859 -16.922 -48.156 1 86.94 483 PRO A C 1
ATOM 3914 O O . PRO A 1 483 ? -9.492 -17.75 -47.5 1 86.94 483 PRO A O 1
ATOM 3917 N N . GLU A 1 484 ? -9.445 -16.312 -49.219 1 87.12 484 GLU A N 1
ATOM 3918 C CA . GLU A 1 484 ? -10.875 -16.422 -49.531 1 87.12 484 GLU A CA 1
ATOM 3919 C C . GLU A 1 484 ? -11.211 -17.766 -50.156 1 87.12 484 GLU A C 1
ATOM 3921 O O . GLU A 1 484 ? -12.359 -18.219 -50.094 1 87.12 484 GLU A O 1
ATOM 3926 N N . GLN A 1 485 ? -10.266 -18.375 -50.688 1 91.38 485 GLN A N 1
ATOM 3927 C CA . GLN A 1 485 ? -10.5 -19.641 -51.375 1 91.38 485 GLN A CA 1
ATOM 3928 C C . GLN A 1 485 ? -10.172 -20.812 -50.469 1 91.38 485 GLN A C 1
ATOM 3930 O O . GLN A 1 485 ? -10.422 -21.969 -50.812 1 91.38 485 GLN A O 1
ATOM 3935 N N . LEU A 1 486 ? -9.656 -20.531 -49.312 1 93.5 486 LEU A N 1
ATOM 3936 C CA . LEU A 1 486 ? -9.359 -21.578 -48.344 1 93.5 486 LEU A CA 1
ATOM 3937 C C . LEU A 1 486 ? -10.57 -21.859 -47.469 1 93.5 486 LEU A C 1
ATOM 3939 O O . LEU A 1 486 ? -11.406 -20.969 -47.25 1 93.5 486 LEU A O 1
ATOM 3943 N N . ASP A 1 487 ? -10.742 -23.047 -47.031 1 92.62 487 ASP A N 1
ATOM 3944 C CA . ASP A 1 487 ? -11.781 -23.328 -46.031 1 92.62 487 ASP A CA 1
ATOM 3945 C C . ASP A 1 487 ? -11.5 -22.609 -44.719 1 92.62 487 ASP A C 1
ATOM 3947 O O . ASP A 1 487 ? -10.406 -22.094 -44.531 1 92.62 487 ASP A O 1
ATOM 3951 N N . ALA A 1 488 ? -12.484 -22.547 -43.875 1 92.62 488 ALA A N 1
ATOM 3952 C CA . ALA A 1 488 ? -12.445 -21.75 -42.656 1 92.62 488 ALA A CA 1
ATOM 3953 C C . ALA A 1 488 ? -11.312 -22.219 -41.75 1 92.62 488 ALA A C 1
ATOM 3955 O O . ALA A 1 488 ? -10.633 -21.391 -41.125 1 92.62 488 ALA A O 1
ATOM 3956 N N . ALA A 1 489 ? -11.094 -23.469 -41.656 1 92.88 489 ALA A N 1
ATOM 3957 C CA . ALA A 1 489 ? -10.078 -24.016 -40.781 1 92.88 489 ALA A CA 1
ATOM 3958 C C . ALA A 1 489 ? -8.672 -23.672 -41.25 1 92.88 489 ALA A C 1
ATOM 3960 O O . ALA A 1 489 ? -7.809 -23.297 -40.469 1 92.88 489 ALA A O 1
ATOM 3961 N N . ALA A 1 490 ? -8.438 -23.812 -42.531 1 95.31 490 ALA A N 1
ATOM 3962 C CA . ALA A 1 490 ? -7.133 -23.5 -43.125 1 95.31 490 ALA A CA 1
ATOM 3963 C C . ALA A 1 490 ? -6.844 -22 -43.031 1 95.31 490 ALA A C 1
ATOM 3965 O O . ALA A 1 490 ? -5.711 -21.594 -42.75 1 95.31 490 ALA A O 1
ATOM 3966 N N . HIS A 1 491 ? -7.887 -21.281 -43.312 1 95.38 491 HIS A N 1
ATOM 3967 C CA . HIS A 1 491 ? -7.746 -19.828 -43.188 1 95.38 491 HIS A CA 1
ATOM 3968 C C . HIS A 1 491 ? -7.387 -19.422 -41.781 1 95.38 491 HIS A C 1
ATOM 3970 O O . HIS A 1 491 ? -6.508 -18.578 -41.562 1 95.38 491 HIS A O 1
ATOM 3976 N N . GLU A 1 492 ? -8.062 -19.922 -40.812 1 95.19 492 GLU A N 1
ATOM 3977 C CA . GLU A 1 492 ? -7.789 -19.594 -39.406 1 95.19 492 GLU A CA 1
ATOM 3978 C C . GLU A 1 492 ? -6.367 -19.984 -39.031 1 95.19 492 GLU A C 1
ATOM 3980 O O . GLU A 1 492 ? -5.695 -19.266 -38.281 1 95.19 492 GLU A O 1
ATOM 3985 N N . THR A 1 493 ? -5.953 -21.125 -39.469 1 96.25 493 THR A N 1
ATOM 3986 C CA . THR A 1 493 ? -4.602 -21.594 -39.188 1 96.25 493 THR A CA 1
ATOM 3987 C C . THR A 1 493 ? -3.561 -20.609 -39.719 1 96.25 493 THR A C 1
ATOM 3989 O O . THR A 1 493 ? -2.609 -20.266 -39 1 96.25 493 THR A O 1
ATOM 3992 N N . LEU A 1 494 ? -3.76 -20.172 -40.938 1 95.94 494 LEU A N 1
ATOM 3993 C CA . LEU A 1 494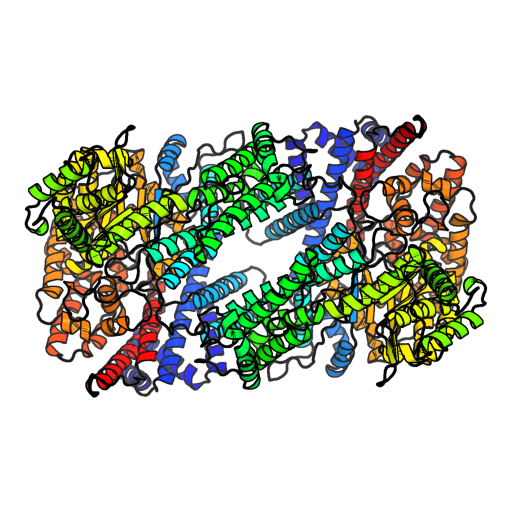 ? -2.848 -19.203 -41.531 1 95.94 494 LEU A CA 1
ATOM 3994 C C . LEU A 1 494 ? -2.873 -17.891 -40.75 1 95.94 494 LEU A C 1
ATOM 3996 O O . LEU A 1 494 ? -1.83 -17.266 -40.531 1 95.94 494 LEU A O 1
ATOM 4000 N N . ARG A 1 495 ? -4.047 -17.484 -40.344 1 96.5 495 ARG A N 1
ATOM 4001 C CA . ARG A 1 495 ? -4.223 -16.25 -39.625 1 96.5 495 ARG A CA 1
ATOM 4002 C C . ARG A 1 495 ? -3.469 -16.281 -38.281 1 96.5 495 ARG A C 1
ATOM 4004 O O . ARG A 1 495 ? -2.963 -15.258 -37.812 1 96.5 495 ARG A O 1
ATOM 4011 N N . VAL A 1 496 ? -3.383 -17.422 -37.625 1 97.31 496 VAL A N 1
ATOM 4012 C CA . VAL A 1 496 ? -2.646 -17.562 -36.375 1 97.31 496 VAL A CA 1
ATOM 4013 C C . VAL A 1 496 ? -1.186 -17.172 -36.594 1 97.31 496 VAL A C 1
ATOM 4015 O O . VAL A 1 496 ? -0.607 -16.453 -35.781 1 97.31 496 VAL A O 1
ATOM 4018 N N . PHE A 1 497 ? -0.614 -17.578 -37.656 1 97.69 497 PHE A N 1
ATOM 4019 C CA . PHE A 1 497 ? 0.785 -17.281 -37.938 1 97.69 497 PHE A CA 1
ATOM 4020 C C . PHE A 1 497 ? 0.975 -15.805 -38.25 1 97.69 497 PHE A C 1
ATOM 4022 O O . PHE A 1 497 ? 1.997 -15.219 -37.906 1 97.69 497 PHE A O 1
ATOM 4029 N N . GLU A 1 498 ? -0.011 -15.234 -38.906 1 96.88 498 GLU A N 1
ATOM 4030 C CA . GLU A 1 498 ? 0.038 -13.797 -39.156 1 96.88 498 GLU A CA 1
ATOM 4031 C C . GLU A 1 498 ? 0.013 -13.023 -37.812 1 96.88 498 GLU A C 1
ATOM 4033 O O . GLU A 1 498 ? 0.743 -12.039 -37.656 1 96.88 498 GLU A O 1
ATOM 4038 N N . VAL A 1 499 ? -0.834 -13.469 -36.906 1 97.31 499 VAL A N 1
ATOM 4039 C CA . VAL A 1 499 ? -0.94 -12.828 -35.594 1 97.31 499 VAL A CA 1
ATOM 4040 C C . VAL A 1 499 ? 0.373 -12.992 -34.844 1 97.31 499 VAL A C 1
ATOM 4042 O O . VAL A 1 499 ? 0.816 -12.062 -34.156 1 97.31 499 VAL A O 1
ATOM 4045 N N . ILE A 1 500 ? 0.974 -14.164 -34.938 1 97.81 500 ILE A N 1
ATOM 4046 C CA . ILE A 1 500 ? 2.264 -14.391 -34.312 1 97.81 500 ILE A CA 1
ATOM 4047 C C . ILE A 1 500 ? 3.279 -13.367 -34.812 1 97.81 500 ILE A C 1
ATOM 4049 O O . ILE A 1 500 ? 3.984 -12.734 -34.031 1 97.81 500 ILE A O 1
ATOM 4053 N N . ARG A 1 501 ? 3.332 -13.195 -36.094 1 96.81 501 ARG A N 1
ATOM 4054 C CA . ARG A 1 501 ? 4.234 -12.234 -36.719 1 96.81 501 ARG A CA 1
ATOM 4055 C C . ARG A 1 501 ? 3.957 -10.82 -36.188 1 96.81 501 ARG A C 1
ATOM 4057 O O . ARG A 1 501 ? 4.875 -10.117 -35.781 1 96.81 501 ARG A O 1
ATOM 4064 N N . ASP A 1 502 ? 2.729 -10.477 -36.219 1 95.88 502 ASP A N 1
ATOM 4065 C CA . ASP A 1 502 ? 2.33 -9.125 -35.844 1 95.88 502 ASP A CA 1
ATOM 4066 C C . ASP A 1 502 ? 2.625 -8.859 -34.375 1 95.88 502 ASP A C 1
ATOM 4068 O O . ASP A 1 502 ? 3.098 -7.781 -34 1 95.88 502 ASP A O 1
ATOM 4072 N N . MET A 1 503 ? 2.33 -9.789 -33.5 1 96.25 503 MET A N 1
ATOM 4073 C CA . MET A 1 503 ? 2.498 -9.602 -32.062 1 96.25 503 MET A CA 1
ATOM 4074 C C . MET A 1 503 ? 3.975 -9.586 -31.672 1 96.25 503 MET A C 1
ATOM 4076 O O . MET A 1 503 ? 4.375 -8.891 -30.734 1 96.25 503 MET A O 1
ATOM 4080 N N . ARG A 1 504 ? 4.797 -10.32 -32.344 1 95.25 504 ARG A N 1
ATOM 4081 C CA . ARG A 1 504 ? 6.234 -10.258 -32.125 1 95.25 504 ARG A CA 1
ATOM 4082 C C . ARG A 1 504 ? 6.77 -8.852 -32.375 1 95.25 504 ARG A C 1
ATOM 4084 O O . ARG A 1 504 ? 7.648 -8.383 -31.641 1 95.25 504 ARG A O 1
ATOM 4091 N N . GLN A 1 505 ? 6.188 -8.266 -33.312 1 92.31 505 GLN A N 1
ATOM 4092 C CA . GLN A 1 505 ? 6.602 -6.906 -33.656 1 92.31 505 GLN A CA 1
ATOM 4093 C C . GLN A 1 505 ? 6.055 -5.906 -32.625 1 92.31 505 GLN A C 1
ATOM 4095 O O . GLN A 1 505 ? 6.742 -4.949 -32.25 1 92.31 505 GLN A O 1
ATOM 4100 N N . GLU A 1 506 ? 4.902 -6.199 -32.219 1 93 506 GLU A N 1
ATOM 4101 C CA . GLU A 1 506 ? 4.207 -5.254 -31.359 1 93 506 GLU A CA 1
ATOM 4102 C C . GLU A 1 506 ? 4.723 -5.34 -29.922 1 93 506 GLU A C 1
ATOM 4104 O O . GLU A 1 506 ? 5.02 -4.316 -29.297 1 93 506 GLU A O 1
ATOM 4109 N N . VAL A 1 507 ? 4.879 -6.52 -29.359 1 93.56 507 VAL A N 1
ATOM 4110 C CA . VAL A 1 507 ? 5.172 -6.656 -27.938 1 93.56 507 VAL A CA 1
ATOM 4111 C C . VAL A 1 507 ? 6.637 -7.043 -27.75 1 93.56 507 VAL A C 1
ATOM 4113 O O . VAL A 1 507 ? 7.148 -7.027 -26.625 1 93.56 507 VAL A O 1
ATOM 4116 N N . GLY A 1 508 ? 7.277 -7.324 -28.797 1 91.12 508 GLY A N 1
ATOM 4117 C CA . GLY A 1 508 ? 8.656 -7.789 -28.75 1 91.12 508 GLY A CA 1
ATOM 4118 C C . GLY A 1 508 ? 8.812 -9.234 -29.188 1 91.12 508 GLY A C 1
ATOM 4119 O O . GLY A 1 508 ? 7.887 -10.031 -29.062 1 91.12 508 GLY A O 1
ATOM 4120 N N . SER A 1 509 ? 9.984 -9.539 -29.594 1 91.06 509 SER A N 1
ATOM 4121 C CA . SER A 1 509 ? 10.266 -10.859 -30.141 1 91.06 509 SER A CA 1
ATOM 4122 C C . SER A 1 509 ? 10.078 -11.953 -29.094 1 91.06 509 SER A C 1
ATOM 4124 O O . SER A 1 509 ? 9.711 -13.086 -29.422 1 91.06 509 SER A O 1
ATOM 4126 N N . GLN A 1 510 ? 10.188 -11.578 -27.844 1 92.06 510 GLN A N 1
ATOM 4127 C CA . GLN A 1 510 ? 10.117 -12.578 -26.797 1 92.06 510 GLN A CA 1
ATOM 4128 C C . GLN A 1 510 ? 8.688 -12.758 -26.297 1 92.06 510 GLN A C 1
ATOM 4130 O O . GLN A 1 510 ? 8.414 -13.617 -25.453 1 92.06 510 GLN A O 1
ATOM 4135 N N . GLY A 1 511 ? 7.816 -11.953 -26.859 1 94.56 511 GLY A N 1
ATOM 4136 C CA . GLY A 1 511 ? 6.434 -12.039 -26.406 1 94.56 511 GLY A CA 1
ATOM 4137 C C . GLY A 1 511 ? 5.762 -13.336 -26.797 1 94.56 511 GLY A C 1
ATOM 4138 O O . GLY A 1 511 ? 4.84 -13.797 -26.125 1 94.56 511 GLY A O 1
ATOM 4139 N N . ILE A 1 512 ? 6.254 -13.844 -27.906 1 95.19 512 ILE A N 1
ATOM 4140 C CA . ILE A 1 512 ? 5.773 -15.148 -28.344 1 95.19 512 ILE A CA 1
ATOM 4141 C C . ILE A 1 512 ? 6.801 -16.219 -28 1 95.19 512 ILE A C 1
ATOM 4143 O O . ILE A 1 512 ? 7.969 -16.125 -28.375 1 95.19 512 ILE A O 1
ATOM 4147 N N . GLY A 1 513 ? 6.332 -17.188 -27.25 1 94.12 513 GLY A N 1
ATOM 4148 C CA . GLY A 1 513 ? 7.227 -18.25 -26.844 1 94.12 513 GLY A CA 1
ATOM 4149 C C . GLY A 1 513 ? 7.41 -19.312 -27.906 1 94.12 513 GLY A C 1
ATOM 4150 O O . GLY A 1 513 ? 7.836 -19.016 -29.031 1 94.12 513 GLY A O 1
ATOM 4151 N N . THR A 1 514 ? 6.973 -20.5 -27.594 1 95.25 514 THR A N 1
ATOM 4152 C CA . THR A 1 514 ? 7.176 -21.625 -28.5 1 95.25 514 THR A CA 1
ATOM 4153 C C . THR A 1 514 ? 5.863 -22.031 -29.156 1 95.25 514 THR A C 1
ATOM 4155 O O . THR A 1 514 ? 4.785 -21.75 -28.641 1 95.25 514 THR A O 1
ATOM 4158 N N . TYR A 1 515 ? 5.996 -22.516 -30.375 1 97.94 515 TYR A N 1
ATOM 4159 C CA . TYR A 1 515 ? 4.867 -23.141 -31.047 1 97.94 515 TYR A CA 1
ATOM 4160 C C . TYR A 1 515 ? 4.84 -24.641 -30.797 1 97.94 515 TYR A C 1
ATOM 4162 O O . TYR A 1 515 ? 5.648 -25.391 -31.359 1 97.94 515 TYR A O 1
ATOM 4170 N N . VAL A 1 516 ? 3.93 -25.094 -29.984 1 97.62 516 VAL A N 1
ATOM 4171 C CA . VAL A 1 516 ? 3.881 -26.484 -29.547 1 97.62 516 VAL A CA 1
ATOM 4172 C C . VAL A 1 516 ? 2.947 -27.297 -30.453 1 97.62 516 VAL A C 1
ATOM 4174 O O . VAL A 1 516 ? 1.823 -26.859 -30.734 1 97.62 516 VAL A O 1
ATOM 4177 N N . ILE A 1 517 ? 3.408 -28.391 -30.969 1 97.44 517 ILE A N 1
ATOM 4178 C CA . ILE A 1 517 ? 2.6 -29.281 -31.797 1 97.44 517 ILE A CA 1
ATOM 4179 C C . ILE A 1 517 ? 2.152 -30.484 -30.969 1 97.44 517 ILE A C 1
ATOM 4181 O O . ILE A 1 517 ? 2.967 -31.344 -30.625 1 97.44 517 ILE A O 1
ATOM 4185 N N . SER A 1 518 ? 0.921 -30.547 -30.703 1 92.5 518 SER A N 1
ATOM 4186 C CA . SER A 1 518 ? 0.388 -31.703 -29.984 1 92.5 518 SER A CA 1
ATOM 4187 C C . SER A 1 518 ? 0.303 -32.906 -30.906 1 92.5 518 SER A C 1
ATOM 4189 O O . SER A 1 518 ? 0.127 -32.781 -32.125 1 92.5 518 SER A O 1
ATOM 4191 N N . MET A 1 519 ? 0.465 -34 -30.422 1 88 519 MET A N 1
ATOM 4192 C CA . MET A 1 519 ? 0.345 -35.25 -31.141 1 88 519 MET A CA 1
ATOM 4193 C C . MET A 1 519 ? 1.307 -35.312 -32.312 1 88 519 MET A C 1
ATOM 4195 O O . MET A 1 519 ? 0.891 -35.562 -33.469 1 88 519 MET A O 1
ATOM 4199 N N . THR A 1 520 ? 2.541 -35.094 -32.062 1 93.75 520 THR A N 1
ATOM 4200 C CA . THR A 1 520 ? 3.568 -35.188 -33.094 1 93.75 520 THR A CA 1
ATOM 4201 C C . THR A 1 520 ? 3.969 -36.625 -33.312 1 93.75 520 THR A C 1
ATOM 4203 O O . THR A 1 520 ? 4.418 -37.312 -32.375 1 93.75 520 THR A O 1
ATOM 4206 N N . HIS A 1 521 ? 3.838 -37.094 -34.531 1 90.69 521 HIS A N 1
ATOM 4207 C CA . HIS A 1 521 ? 4.121 -38.5 -34.844 1 90.69 521 HIS A CA 1
ATOM 4208 C C . HIS A 1 521 ? 5.242 -38.594 -35.875 1 90.69 521 HIS A C 1
ATOM 4210 O O . HIS A 1 521 ? 5.848 -39.656 -36.031 1 90.69 521 HIS A O 1
ATOM 4216 N N . ALA A 1 522 ? 5.414 -37.562 -36.562 1 94 522 ALA A N 1
ATOM 4217 C CA . ALA A 1 522 ? 6.379 -37.594 -37.656 1 94 522 ALA A CA 1
ATOM 4218 C C . ALA A 1 522 ? 7.113 -36.25 -37.781 1 94 522 ALA A C 1
ATOM 4220 O O . ALA A 1 522 ? 6.637 -35.219 -37.312 1 94 522 ALA A O 1
ATOM 4221 N N . ALA A 1 523 ? 8.32 -36.312 -38.469 1 96.25 523 ALA A N 1
ATOM 4222 C CA . ALA A 1 523 ? 9.125 -35.094 -38.688 1 96.25 523 ALA A CA 1
ATOM 4223 C C . ALA A 1 523 ? 8.383 -34.094 -39.562 1 96.25 523 ALA A C 1
ATOM 4225 O O . ALA A 1 523 ? 8.531 -32.906 -39.406 1 96.25 523 ALA A O 1
ATOM 4226 N N . SER A 1 524 ? 7.539 -34.656 -40.531 1 97.44 524 SER A N 1
ATOM 4227 C CA . SER A 1 524 ? 6.797 -33.781 -41.438 1 97.44 524 SER A CA 1
ATOM 4228 C C . SER A 1 524 ? 5.879 -32.844 -40.688 1 97.44 524 SER A C 1
ATOM 4230 O O . SER A 1 524 ? 5.617 -31.719 -41.125 1 97.44 524 SER A O 1
ATOM 4232 N N . HIS A 1 525 ? 5.395 -33.25 -39.531 1 97.38 525 HIS A N 1
ATOM 4233 C CA . HIS A 1 525 ? 4.523 -32.406 -38.75 1 97.38 525 HIS A CA 1
ATOM 4234 C C . HIS A 1 525 ? 5.227 -31.109 -38.344 1 97.38 525 HIS A C 1
ATOM 4236 O O . HIS A 1 525 ? 4.602 -30.047 -38.312 1 97.38 525 HIS A O 1
ATOM 4242 N N . VAL A 1 526 ? 6.496 -31.188 -38.031 1 98.06 526 VAL A N 1
ATOM 4243 C CA . VAL A 1 526 ? 7.285 -30.016 -37.656 1 98.06 526 VAL A CA 1
ATOM 4244 C C . VAL A 1 526 ? 7.539 -29.156 -38.906 1 98.06 526 VAL A C 1
ATOM 4246 O O . VAL A 1 526 ? 7.441 -27.938 -38.844 1 98.06 526 VAL A O 1
ATOM 4249 N N . LEU A 1 527 ? 7.824 -29.797 -39.969 1 98.19 527 LEU A N 1
ATOM 4250 C CA . LEU A 1 527 ? 8.086 -29.094 -41.219 1 98.19 527 LEU A CA 1
ATOM 4251 C C . LEU A 1 527 ? 6.836 -28.375 -41.719 1 98.19 527 LEU A C 1
ATOM 4253 O O . LEU A 1 527 ? 6.922 -27.328 -42.344 1 98.19 527 LEU A O 1
ATOM 4257 N N . GLU A 1 528 ? 5.691 -28.953 -41.531 1 98.38 528 GLU A N 1
ATOM 4258 C CA . GLU A 1 528 ? 4.434 -28.312 -41.875 1 98.38 528 GLU A CA 1
ATOM 4259 C C . GLU A 1 528 ? 4.289 -26.969 -41.188 1 98.38 528 GLU A C 1
ATOM 4261 O O . GLU A 1 528 ? 3.896 -25.984 -41.844 1 98.38 528 GLU A O 1
ATOM 4266 N N . VAL A 1 529 ? 4.598 -26.953 -39.906 1 98.38 529 VAL A N 1
ATOM 4267 C CA . VAL A 1 529 ? 4.523 -25.703 -39.125 1 98.38 529 VAL A CA 1
ATOM 4268 C C . VAL A 1 529 ? 5.547 -24.719 -39.688 1 98.38 529 VAL A C 1
ATOM 4270 O O . VAL A 1 529 ? 5.25 -23.516 -39.812 1 98.38 529 VAL A O 1
ATOM 4273 N N . LEU A 1 530 ? 6.73 -25.172 -39.938 1 98.25 530 LEU A N 1
ATOM 4274 C CA . LEU A 1 530 ? 7.766 -24.312 -40.5 1 98.25 530 LEU A CA 1
ATOM 4275 C C . LEU A 1 530 ? 7.332 -23.75 -41.875 1 98.25 530 LEU A C 1
ATOM 4277 O O . LEU A 1 530 ? 7.605 -22.594 -42.188 1 98.25 530 LEU A O 1
ATOM 4281 N N . PHE A 1 531 ? 6.68 -24.562 -42.719 1 97.69 531 PHE A N 1
ATOM 4282 C CA . PHE A 1 531 ? 6.184 -24.141 -44 1 97.69 531 PHE A CA 1
ATOM 4283 C C . PHE A 1 531 ? 5.145 -23.031 -43.875 1 97.69 531 PHE A C 1
ATOM 4285 O O . PHE A 1 531 ? 5.18 -22.047 -44.594 1 97.69 531 PHE A O 1
ATOM 4292 N N . LEU A 1 532 ? 4.23 -23.266 -42.969 1 97.69 532 LEU A N 1
ATOM 4293 C CA . LEU A 1 532 ? 3.238 -22.234 -42.688 1 97.69 532 LEU A CA 1
ATOM 4294 C C . LEU A 1 532 ? 3.912 -20.938 -42.25 1 97.69 532 LEU A C 1
ATOM 4296 O O . LEU A 1 532 ? 3.469 -19.844 -42.625 1 97.69 532 LEU A O 1
ATOM 4300 N N . GLY A 1 533 ? 4.973 -21.078 -41.375 1 97.38 533 GLY A N 1
ATOM 4301 C CA . GLY A 1 533 ? 5.766 -19.906 -41.031 1 97.38 533 GLY A CA 1
ATOM 4302 C C . GLY A 1 533 ? 6.418 -19.234 -42.219 1 97.38 533 GLY A C 1
ATOM 4303 O O . GLY A 1 533 ? 6.461 -18 -42.281 1 97.38 533 GLY A O 1
ATOM 4304 N N . ARG A 1 534 ? 6.887 -20 -43.062 1 96.56 534 ARG A N 1
ATOM 4305 C CA . ARG A 1 534 ? 7.492 -19.484 -44.281 1 96.56 534 ARG A CA 1
ATOM 4306 C C . ARG A 1 534 ? 6.48 -18.688 -45.094 1 96.56 534 ARG A C 1
ATOM 4308 O O . ARG A 1 534 ? 6.809 -17.625 -45.656 1 96.56 534 ARG A O 1
ATOM 4315 N N . LEU A 1 535 ? 5.344 -19.141 -45.219 1 95.75 535 LEU A N 1
ATOM 4316 C CA . LEU A 1 535 ? 4.293 -18.5 -46 1 95.75 535 LEU A CA 1
ATOM 4317 C C . LEU A 1 535 ? 3.932 -17.141 -45.438 1 95.75 535 LEU A C 1
ATOM 4319 O O . LEU A 1 535 ? 3.523 -16.234 -46.156 1 95.75 535 LEU A O 1
ATOM 4323 N N . THR A 1 536 ? 4.086 -17 -44.156 1 95.5 536 THR A N 1
ATOM 4324 C CA . THR A 1 536 ? 3.604 -15.805 -43.5 1 95.5 536 THR A CA 1
ATOM 4325 C C . THR A 1 536 ? 4.766 -14.898 -43.094 1 95.5 536 THR A C 1
ATOM 4327 O O . THR A 1 536 ? 4.578 -13.906 -42.406 1 95.5 536 THR A O 1
ATOM 4330 N N . GLY A 1 537 ? 5.957 -15.242 -43.406 1 94.12 537 GLY A N 1
ATOM 4331 C CA . GLY A 1 537 ? 7.105 -14.367 -43.188 1 94.12 537 GLY A CA 1
ATOM 4332 C C . GLY A 1 537 ? 7.793 -14.586 -41.875 1 94.12 537 GLY A C 1
ATOM 4333 O O . GLY A 1 537 ? 8.594 -13.758 -41.438 1 94.12 537 GLY A O 1
ATOM 4334 N N . LEU A 1 538 ? 7.566 -15.672 -41.125 1 96.88 538 LEU A N 1
ATOM 4335 C CA . LEU A 1 538 ? 8.195 -15.969 -39.844 1 96.88 538 LEU A CA 1
ATOM 4336 C C . LEU A 1 538 ? 9.484 -16.766 -40.062 1 96.88 538 LEU A C 1
ATOM 4338 O O . LEU A 1 538 ? 10.305 -16.875 -39.125 1 96.88 538 LEU A O 1
ATOM 4342 N N . ALA A 1 539 ? 9.609 -17.359 -41.219 1 96.25 539 ALA A N 1
ATOM 4343 C CA . ALA A 1 539 ? 10.828 -18.047 -41.625 1 96.25 539 ALA A CA 1
ATOM 4344 C C . ALA A 1 539 ? 11.109 -17.828 -43.094 1 96.25 539 ALA A C 1
ATOM 4346 O O . ALA A 1 539 ? 10.195 -17.516 -43.875 1 96.25 539 ALA A O 1
ATOM 4347 N N . GLY A 1 540 ? 12.383 -17.859 -43.469 1 93.5 540 GLY A N 1
ATOM 4348 C CA . GLY A 1 540 ? 12.727 -17.672 -44.875 1 93.5 540 GLY A CA 1
ATOM 4349 C C . GLY A 1 540 ? 14.188 -17.297 -45.094 1 93.5 540 GLY A C 1
ATOM 4350 O O . GLY A 1 540 ? 15.047 -17.672 -44.281 1 93.5 540 GLY A O 1
ATOM 4351 N N . LYS A 1 541 ? 14.344 -16.781 -46.219 1 91.38 541 LYS A N 1
ATOM 4352 C CA . LYS A 1 541 ? 15.688 -16.359 -46.594 1 91.38 541 LYS A CA 1
ATOM 4353 C C . LYS A 1 541 ? 15.672 -14.93 -47.125 1 91.38 541 LYS A C 1
ATOM 4355 O O . LYS A 1 541 ? 14.773 -14.547 -47.875 1 91.38 541 LYS A O 1
ATOM 4360 N N . THR A 1 542 ? 16.516 -14.211 -46.562 1 88.19 542 THR A N 1
ATOM 4361 C CA . THR A 1 542 ? 16.734 -12.867 -47.094 1 88.19 542 THR A CA 1
ATOM 4362 C C . THR A 1 542 ? 18.109 -12.758 -47.75 1 88.19 542 THR A C 1
ATOM 4364 O O . THR A 1 542 ? 18.828 -13.75 -47.875 1 88.19 542 THR A O 1
ATOM 4367 N N . ALA A 1 543 ? 18.469 -11.484 -48.188 1 86.19 543 ALA A N 1
ATOM 4368 C CA . ALA A 1 543 ? 19.797 -11.211 -48.781 1 86.19 543 ALA A CA 1
ATOM 4369 C C . ALA A 1 543 ? 20.891 -11.461 -47.75 1 86.19 543 ALA A C 1
ATOM 4371 O O . ALA A 1 543 ? 22 -11.875 -48.094 1 86.19 543 ALA A O 1
ATOM 4372 N N . ASP A 1 544 ? 20.562 -11.359 -46.5 1 88.69 544 ASP A N 1
ATOM 4373 C CA . ASP A 1 544 ? 21.531 -11.492 -45.406 1 88.69 544 ASP A CA 1
ATOM 4374 C C . ASP A 1 544 ? 21.641 -12.945 -44.938 1 88.69 544 ASP A C 1
ATOM 4376 O O . ASP A 1 544 ? 22.5 -13.281 -44.125 1 88.69 544 ASP A O 1
ATOM 4380 N N . GLY A 1 545 ? 20.766 -13.742 -45.5 1 89.88 545 GLY A N 1
ATOM 4381 C CA . GLY A 1 545 ? 20.812 -15.148 -45.094 1 89.88 545 GLY A CA 1
ATOM 4382 C C . GLY A 1 545 ? 19.469 -15.672 -44.625 1 89.88 545 GLY A C 1
ATOM 4383 O O . GLY A 1 545 ? 18.453 -14.969 -44.688 1 89.88 545 GLY A O 1
ATOM 4384 N N . PRO A 1 546 ? 19.469 -16.922 -44.094 1 94.06 546 PRO A N 1
ATOM 4385 C CA . PRO A 1 546 ? 18.234 -17.516 -43.594 1 94.06 546 PRO A CA 1
ATOM 4386 C C . PRO A 1 546 ? 17.812 -16.922 -42.25 1 94.06 546 PRO A C 1
ATOM 4388 O O . PRO A 1 546 ? 18.656 -16.469 -41.469 1 94.06 546 PRO A O 1
ATOM 4391 N N . PHE A 1 547 ? 16.578 -16.75 -42 1 95.44 547 PHE A N 1
ATOM 4392 C CA . PHE A 1 547 ? 16.047 -16.328 -40.719 1 95.44 547 PHE A CA 1
ATOM 4393 C C . PHE A 1 547 ? 14.875 -17.203 -40.312 1 95.44 547 PHE A C 1
ATOM 4395 O O . PHE A 1 547 ? 14.195 -17.797 -41.156 1 95.44 547 PHE A O 1
ATOM 4402 N N . CYS A 1 548 ? 14.672 -17.422 -39.031 1 96.94 548 CYS A N 1
ATOM 4403 C CA . CYS A 1 548 ? 13.555 -18.172 -38.469 1 96.94 548 CYS A CA 1
ATOM 4404 C C . CYS A 1 548 ? 13.133 -17.562 -37.125 1 96.94 548 CYS A C 1
ATOM 4406 O O . CYS A 1 548 ? 13.906 -17.578 -36.156 1 96.94 548 CYS A O 1
ATOM 4408 N N . HIS A 1 549 ? 11.922 -17.109 -37.062 1 95.5 549 HIS A N 1
ATOM 4409 C CA . HIS A 1 549 ? 11.414 -16.469 -35.844 1 95.5 549 HIS A CA 1
ATOM 4410 C C . HIS A 1 549 ? 10.438 -17.391 -35.094 1 95.5 549 HIS A C 1
ATOM 4412 O O . HIS A 1 549 ? 9.75 -16.953 -34.188 1 95.5 549 HIS A O 1
ATOM 4418 N N . LEU A 1 550 ? 10.414 -18.672 -35.531 1 95.31 550 LEU A N 1
ATOM 4419 C CA . LEU A 1 550 ? 9.531 -19.656 -34.906 1 95.31 550 LEU A CA 1
ATOM 4420 C C . LEU A 1 550 ? 10.328 -20.703 -34.156 1 95.31 550 LEU A C 1
ATOM 4422 O O . LEU A 1 550 ? 11.25 -21.312 -34.719 1 95.31 550 LEU A O 1
ATOM 4426 N N . ARG A 1 551 ? 10.023 -20.812 -32.938 1 95.44 551 ARG A N 1
ATOM 4427 C CA . ARG A 1 551 ? 10.547 -21.938 -32.188 1 95.44 551 ARG A CA 1
ATOM 4428 C C . ARG A 1 551 ? 9.523 -23.062 -32.094 1 95.44 551 ARG A C 1
ATOM 4430 O O . ARG A 1 551 ? 8.594 -23 -31.297 1 95.44 551 ARG A O 1
ATOM 4437 N N . ILE A 1 552 ? 9.719 -24.094 -32.812 1 97.69 552 ILE A N 1
ATOM 4438 C CA . ILE A 1 552 ? 8.734 -25.172 -32.969 1 97.69 552 ILE A CA 1
ATOM 4439 C C . ILE A 1 552 ? 9.078 -26.297 -31.984 1 97.69 552 ILE A C 1
ATOM 4441 O O . ILE A 1 552 ? 10.211 -26.781 -31.969 1 97.69 552 ILE A O 1
ATOM 4445 N N . THR A 1 553 ? 8.141 -26.734 -31.25 1 97.31 553 THR A N 1
ATOM 4446 C CA . THR A 1 553 ? 8.344 -27.734 -30.219 1 97.31 553 THR A CA 1
ATOM 4447 C C . THR A 1 553 ? 7.41 -28.922 -30.422 1 97.31 553 THR A C 1
ATOM 4449 O O . THR A 1 553 ? 6.211 -28.844 -30.141 1 97.31 553 THR A O 1
ATOM 4452 N N . PRO A 1 554 ? 7.926 -30.031 -30.906 1 96.88 554 PRO A N 1
ATOM 4453 C CA . PRO A 1 554 ? 7.098 -31.234 -30.953 1 96.88 554 PRO A CA 1
ATOM 4454 C C . PRO A 1 554 ? 6.762 -31.781 -29.562 1 96.88 554 PRO A C 1
ATOM 4456 O O . PRO A 1 554 ? 7.625 -31.812 -28.688 1 96.88 554 PRO A O 1
ATOM 4459 N N . LEU A 1 555 ? 5.559 -32.094 -29.344 1 95.06 555 LEU A N 1
ATOM 4460 C CA . LEU A 1 555 ? 5.105 -32.719 -28.094 1 95.06 555 LEU A CA 1
ATOM 4461 C C . LEU A 1 555 ? 4.891 -34.219 -28.25 1 95.06 555 LEU A C 1
ATOM 4463 O O . LEU A 1 555 ? 4.102 -34.625 -29.094 1 95.06 555 LEU A O 1
ATOM 4467 N N . PHE A 1 556 ? 5.668 -34.938 -27.516 1 91.56 556 PHE A N 1
ATOM 4468 C CA . PHE A 1 556 ? 5.5 -36.375 -27.453 1 91.56 556 PHE A CA 1
ATOM 4469 C C . PHE A 1 556 ? 4.707 -36.781 -26.219 1 91.56 556 PHE A C 1
ATOM 4471 O O . PHE A 1 556 ? 5.16 -36.594 -25.094 1 91.56 556 PHE A O 1
ATOM 4478 N N . GLU A 1 557 ? 3.531 -37.312 -26.359 1 83.06 557 GLU A N 1
ATOM 4479 C CA . GLU A 1 557 ? 2.672 -37.406 -25.172 1 83.06 557 GLU A CA 1
ATOM 4480 C C . GLU A 1 557 ? 2.141 -38.844 -25 1 83.06 557 GLU A C 1
ATOM 4482 O O . GLU A 1 557 ? 1.526 -39.156 -23.969 1 83.06 557 GLU A O 1
ATOM 4487 N N . THR A 1 558 ? 2.246 -39.719 -25.969 1 82.12 558 THR A N 1
ATOM 4488 C CA . THR A 1 558 ? 1.858 -41.125 -25.766 1 82.12 558 THR A CA 1
ATOM 4489 C C . THR A 1 558 ? 3.088 -42 -25.578 1 82.12 558 THR A C 1
ATOM 4491 O O . THR A 1 558 ? 4.211 -41.562 -25.844 1 82.12 558 THR A O 1
ATOM 4494 N N . ILE A 1 559 ? 2.822 -43.188 -25.016 1 83.56 559 ILE A N 1
ATOM 4495 C CA . ILE A 1 559 ? 3.93 -44.125 -24.844 1 83.56 559 ILE A CA 1
ATOM 4496 C C . ILE A 1 559 ? 4.57 -44.406 -26.203 1 83.56 559 ILE A C 1
ATOM 4498 O O . ILE A 1 559 ? 5.797 -44.406 -26.328 1 83.56 559 ILE A O 1
ATOM 4502 N N . GLU A 1 560 ? 3.768 -44.531 -27.156 1 83.25 560 GLU A N 1
ATOM 4503 C CA . GLU A 1 560 ? 4.258 -44.812 -28.5 1 83.25 560 GLU A CA 1
ATOM 4504 C C . GLU A 1 560 ? 5.086 -43.625 -29.031 1 83.25 560 GLU A C 1
ATOM 4506 O O . GLU A 1 560 ? 6.125 -43.844 -29.656 1 83.25 560 GLU A O 1
ATOM 4511 N N . ASP A 1 561 ? 4.645 -42.531 -28.828 1 86.12 561 ASP A N 1
ATOM 4512 C CA . ASP A 1 561 ? 5.367 -41.344 -29.25 1 86.12 561 ASP A CA 1
ATOM 4513 C C . ASP A 1 561 ? 6.734 -41.25 -28.578 1 86.12 561 ASP A C 1
ATOM 4515 O O . ASP A 1 561 ? 7.719 -40.844 -29.203 1 86.12 561 ASP A O 1
ATOM 4519 N N . LEU A 1 562 ? 6.766 -41.562 -27.297 1 86.94 562 LEU A N 1
ATOM 4520 C CA . LEU A 1 562 ? 8.008 -41.469 -26.531 1 86.94 562 LEU A CA 1
ATOM 4521 C C . LEU A 1 562 ? 9.031 -42.469 -27.062 1 86.94 562 LEU A C 1
ATOM 4523 O O . LEU A 1 562 ? 10.234 -42.188 -27.062 1 86.94 562 LEU A O 1
ATOM 4527 N N . LEU A 1 563 ? 8.469 -43.531 -27.5 1 85 563 LEU A N 1
ATOM 4528 C CA . LEU A 1 563 ? 9.336 -44.562 -28.031 1 85 563 LEU A CA 1
ATOM 4529 C C . LEU A 1 563 ? 9.859 -44.188 -29.422 1 85 563 LEU A C 1
ATOM 4531 O O . LEU A 1 563 ? 10.953 -44.594 -29.812 1 85 563 LEU A O 1
ATOM 4535 N N . HIS A 1 564 ? 9.125 -43.375 -30.094 1 86.69 564 HIS A N 1
ATOM 4536 C CA . HIS A 1 564 ? 9.461 -43.031 -31.484 1 86.69 564 HIS A CA 1
ATOM 4537 C C . HIS A 1 564 ? 10.164 -41.688 -31.547 1 86.69 564 HIS A C 1
ATOM 4539 O O . HIS A 1 564 ? 10.32 -41.125 -32.625 1 86.69 564 HIS A O 1
ATOM 4545 N N . VAL A 1 565 ? 10.57 -41.219 -30.5 1 91.88 565 VAL A N 1
ATOM 4546 C CA . VAL A 1 565 ? 11.195 -39.906 -30.422 1 91.88 565 VAL A CA 1
ATOM 4547 C C . VAL A 1 565 ? 12.461 -39.906 -31.281 1 91.88 565 VAL A C 1
ATOM 4549 O O . VAL A 1 565 ? 12.734 -38.906 -31.984 1 91.88 565 VAL A O 1
ATOM 4552 N N . GLU A 1 566 ? 13.203 -40.969 -31.188 1 92.12 566 GLU A N 1
ATOM 4553 C CA . GLU A 1 566 ? 14.484 -41.031 -31.875 1 92.12 566 GLU A CA 1
ATOM 4554 C C . GLU A 1 566 ? 14.297 -40.906 -33.375 1 92.12 566 GLU A C 1
ATOM 4556 O O . GLU A 1 566 ? 15.016 -40.156 -34.031 1 92.12 566 GLU A O 1
ATOM 4561 N N . ASP A 1 567 ? 13.344 -41.594 -33.906 1 92.81 567 ASP A N 1
ATOM 4562 C CA . ASP A 1 567 ? 13.094 -41.562 -35.344 1 92.81 567 ASP A CA 1
ATOM 4563 C C . ASP A 1 567 ? 12.664 -40.188 -35.812 1 92.81 567 ASP A C 1
ATOM 4565 O O . ASP A 1 567 ? 13.148 -39.688 -36.812 1 92.81 567 ASP A O 1
ATOM 4569 N N . VAL A 1 568 ? 11.82 -39.656 -35.094 1 94.75 568 VAL A N 1
ATOM 4570 C CA . VAL A 1 568 ? 11.273 -38.344 -35.469 1 94.75 568 VAL A CA 1
ATOM 4571 C C . VAL A 1 568 ? 12.375 -37.281 -35.438 1 94.75 568 VAL A C 1
ATOM 4573 O O . VAL A 1 568 ? 12.547 -36.531 -36.375 1 94.75 568 VAL A O 1
ATOM 4576 N N . LEU A 1 569 ? 13.172 -37.25 -34.344 1 96.31 569 LEU A N 1
ATOM 4577 C CA . LEU A 1 569 ? 14.18 -36.219 -34.156 1 96.31 569 LEU A CA 1
ATOM 4578 C C . LEU A 1 569 ? 15.344 -36.406 -35.125 1 96.31 569 LEU A C 1
ATOM 4580 O O . LEU A 1 569 ? 15.914 -35.438 -35.625 1 96.31 569 LEU A O 1
ATOM 4584 N N . ASN A 1 570 ? 15.703 -37.656 -35.281 1 95.19 570 ASN A N 1
ATOM 4585 C CA . ASN A 1 570 ? 16.75 -37.938 -36.281 1 95.19 570 ASN A CA 1
ATOM 4586 C C . ASN A 1 570 ? 16.312 -37.5 -37.688 1 95.19 570 ASN A C 1
ATOM 4588 O O . ASN A 1 570 ? 17.094 -36.906 -38.438 1 95.19 570 ASN A O 1
ATOM 4592 N N . GLY A 1 571 ? 15.086 -37.875 -38 1 94.44 571 GLY A N 1
ATOM 4593 C CA . GLY A 1 571 ? 14.539 -37.469 -39.281 1 94.44 571 GLY A CA 1
ATOM 4594 C C . GLY A 1 571 ? 14.461 -35.938 -39.406 1 94.44 571 GLY A C 1
ATOM 4595 O O . GLY A 1 571 ? 14.75 -35.406 -40.5 1 94.44 571 GLY A O 1
ATOM 4596 N N . LEU A 1 572 ? 14.133 -35.312 -38.406 1 96.56 572 LEU A N 1
ATOM 4597 C CA . LEU A 1 572 ? 13.938 -33.844 -38.406 1 96.56 572 LEU A CA 1
ATOM 4598 C C . LEU A 1 572 ? 15.281 -33.125 -38.5 1 96.56 572 LEU A C 1
ATOM 4600 O O . LEU A 1 572 ? 15.508 -32.312 -39.375 1 96.56 572 LEU A O 1
ATOM 4604 N N . LEU A 1 573 ? 16.219 -33.438 -37.531 1 97.06 573 LEU A N 1
ATOM 4605 C CA . LEU A 1 573 ? 17.5 -32.75 -37.438 1 97.06 573 LEU A CA 1
ATOM 4606 C C . LEU A 1 573 ? 18.422 -33.156 -38.594 1 97.06 573 LEU A C 1
ATOM 4608 O O . LEU A 1 573 ? 19.359 -32.406 -38.906 1 97.06 573 LEU A O 1
ATOM 4612 N N . GLY A 1 574 ? 18.109 -34.281 -39.125 1 95.75 574 GLY A N 1
ATOM 4613 C CA . GLY A 1 574 ? 18.859 -34.719 -40.281 1 95.75 574 GLY A CA 1
ATOM 4614 C C . GLY A 1 574 ? 18.453 -34.031 -41.562 1 95.75 574 GLY A C 1
ATOM 4615 O O . GLY A 1 574 ? 19.156 -34.125 -42.562 1 95.75 574 GLY A O 1
ATOM 4616 N N . THR A 1 575 ? 17.344 -33.406 -41.625 1 96.94 575 THR A N 1
ATOM 4617 C CA . THR A 1 575 ? 16.891 -32.656 -42.781 1 96.94 575 THR A CA 1
ATOM 4618 C C . THR A 1 575 ? 17.641 -31.328 -42.875 1 96.94 575 THR A C 1
ATOM 4620 O O . THR A 1 575 ? 17.484 -30.438 -42.062 1 96.94 575 THR A O 1
ATOM 4623 N N . PRO A 1 576 ? 18.344 -31.094 -43.906 1 96.12 576 PRO A N 1
ATOM 4624 C CA . PRO A 1 576 ? 19.188 -29.906 -44.031 1 96.12 576 PRO A CA 1
ATOM 4625 C C . PRO A 1 576 ? 18.406 -28.609 -43.938 1 96.12 576 PRO A C 1
ATOM 4627 O O . PRO A 1 576 ? 18.859 -27.641 -43.312 1 96.12 576 PRO A O 1
ATOM 4630 N N . THR A 1 577 ? 17.312 -28.609 -44.594 1 96.19 577 THR A N 1
ATOM 4631 C CA . THR A 1 577 ? 16.484 -27.406 -44.562 1 96.19 577 THR A CA 1
ATOM 4632 C C . THR A 1 577 ? 16.109 -27.031 -43.125 1 96.19 577 THR A C 1
ATOM 4634 O O . THR A 1 577 ? 16.219 -25.875 -42.75 1 96.19 577 THR A O 1
ATOM 4637 N N . TYR A 1 578 ? 15.695 -27.938 -42.344 1 97.44 578 TYR A N 1
ATOM 4638 C CA . TYR A 1 578 ? 15.312 -27.672 -40.969 1 97.44 578 TYR A CA 1
ATOM 4639 C C . TYR A 1 578 ? 16.531 -27.25 -40.125 1 97.44 578 TYR A C 1
ATOM 4641 O O . TYR A 1 578 ? 16.438 -26.328 -39.312 1 97.44 578 TYR A O 1
ATOM 4649 N N . ALA A 1 579 ? 17.609 -27.969 -40.312 1 96.5 579 ALA A N 1
ATOM 4650 C CA . ALA A 1 579 ? 18.844 -27.656 -39.594 1 96.5 579 ALA A CA 1
ATOM 4651 C C . ALA A 1 579 ? 19.266 -26.219 -39.844 1 96.5 579 ALA A C 1
ATOM 4653 O O . ALA A 1 579 ? 19.719 -25.531 -38.906 1 96.5 579 ALA A O 1
ATOM 4654 N N . ARG A 1 580 ? 19.156 -25.781 -41.062 1 95.88 580 ARG A N 1
ATOM 4655 C CA . ARG A 1 580 ? 19.516 -24.422 -41.406 1 95.88 580 ARG A CA 1
ATOM 4656 C C . ARG A 1 580 ? 18.609 -23.422 -40.719 1 95.88 580 ARG A C 1
ATOM 4658 O O . ARG A 1 580 ? 19.078 -22.391 -40.219 1 95.88 580 ARG A O 1
ATOM 4665 N N . MET A 1 581 ? 17.359 -23.703 -40.75 1 96.5 581 MET A N 1
ATOM 4666 C CA . MET A 1 581 ? 16.406 -22.812 -40.125 1 96.5 581 MET A CA 1
ATOM 4667 C C . MET A 1 581 ? 16.594 -22.797 -38.625 1 96.5 581 MET A C 1
ATOM 4669 O O . MET A 1 581 ? 16.453 -21.75 -37.969 1 96.5 581 MET A O 1
ATOM 4673 N N . LEU A 1 582 ? 16.828 -23.938 -37.969 1 96.88 582 LEU A N 1
ATOM 4674 C CA . LEU A 1 582 ? 17.062 -24.031 -36.531 1 96.88 582 LEU A CA 1
ATOM 4675 C C . LEU A 1 582 ? 18.281 -23.203 -36.156 1 96.88 582 LEU A C 1
ATOM 4677 O O . LEU A 1 582 ? 18.266 -22.5 -35.125 1 96.88 582 LEU A O 1
ATOM 4681 N N . ALA A 1 583 ? 19.266 -23.297 -36.938 1 96.25 583 ALA A N 1
ATOM 4682 C CA . ALA A 1 583 ? 20.484 -22.516 -36.688 1 96.25 583 ALA A CA 1
ATOM 4683 C C . ALA A 1 583 ? 20.203 -21.016 -36.781 1 96.25 583 ALA A C 1
ATOM 4685 O O . ALA A 1 583 ? 20.719 -20.25 -35.969 1 96.25 583 ALA A O 1
ATOM 4686 N N . ALA A 1 584 ? 19.391 -20.719 -37.75 1 95.88 584 ALA A N 1
ATOM 4687 C CA . ALA A 1 584 ? 19.031 -19.312 -37.938 1 95.88 584 ALA A CA 1
ATOM 4688 C C . ALA A 1 584 ? 18.219 -18.797 -36.75 1 95.88 584 ALA A C 1
ATOM 4690 O O . ALA A 1 584 ? 18.266 -17.609 -36.406 1 95.88 584 ALA A O 1
ATOM 4691 N N . GLY A 1 585 ? 17.531 -19.672 -36.188 1 94.5 585 GLY A N 1
ATOM 4692 C CA . GLY A 1 585 ? 16.688 -19.297 -35.062 1 94.5 585 GLY A CA 1
ATOM 4693 C C . GLY A 1 585 ? 17.375 -19.438 -33.719 1 94.5 585 GLY A C 1
ATOM 4694 O O . GLY A 1 585 ? 16.734 -19.406 -32.656 1 94.5 585 GLY A O 1
ATOM 4695 N N . GLY A 1 586 ? 18.656 -19.672 -33.656 1 92.69 586 GLY A N 1
ATOM 4696 C CA . GLY A 1 586 ? 19.406 -19.734 -32.406 1 92.69 586 GLY A CA 1
ATOM 4697 C C . GLY A 1 586 ? 19.922 -21.109 -32.094 1 92.69 586 GLY A C 1
ATOM 4698 O O . GLY A 1 586 ? 20.594 -21.312 -31.078 1 92.69 586 GLY A O 1
ATOM 4699 N N . ASN A 1 587 ? 19.562 -22.125 -32.938 1 96.25 587 ASN A N 1
ATOM 4700 C CA . ASN A 1 587 ? 20.094 -23.484 -32.875 1 96.25 587 ASN A CA 1
ATOM 4701 C C . ASN A 1 587 ? 19.703 -24.188 -31.562 1 96.25 587 ASN A C 1
ATOM 4703 O O . ASN A 1 587 ? 20.547 -24.828 -30.938 1 96.25 587 ASN A O 1
ATOM 4707 N N . LEU A 1 588 ? 18.516 -23.953 -31.078 1 94.69 588 LEU A N 1
ATOM 4708 C CA . LEU A 1 588 ? 17.938 -24.562 -29.891 1 94.69 588 LEU A CA 1
ATOM 4709 C C . LEU A 1 588 ? 16.703 -25.375 -30.25 1 94.69 588 LEU A C 1
ATOM 4711 O O . LEU A 1 588 ? 15.742 -24.828 -30.812 1 94.69 588 LEU A O 1
ATOM 4715 N N . GLN A 1 589 ? 16.734 -26.641 -30.031 1 95.75 589 GLN A N 1
ATOM 4716 C CA . GLN A 1 589 ? 15.578 -27.5 -30.234 1 95.75 589 GLN A CA 1
ATOM 4717 C C . GLN A 1 589 ? 14.836 -27.734 -28.922 1 95.75 589 GLN A C 1
ATOM 4719 O O . GLN A 1 589 ? 15.398 -28.297 -27.984 1 95.75 589 GLN A O 1
ATOM 4724 N N . GLU A 1 590 ? 13.68 -27.297 -28.844 1 95.88 590 GLU A N 1
ATOM 4725 C CA . GLU A 1 590 ? 12.828 -27.562 -27.688 1 95.88 590 GLU A CA 1
ATOM 4726 C C . GLU A 1 590 ? 11.914 -28.75 -27.938 1 95.88 590 GLU A C 1
ATOM 4728 O O . GLU A 1 590 ? 11.375 -28.906 -29.031 1 95.88 590 GLU A O 1
ATOM 4733 N N . VAL A 1 591 ? 11.82 -29.641 -27.016 1 96.06 591 VAL A N 1
ATOM 4734 C CA . VAL A 1 591 ? 10.961 -30.812 -27.094 1 96.06 591 VAL A CA 1
ATOM 4735 C C . VAL A 1 591 ? 10.094 -30.922 -25.844 1 96.06 591 VAL A C 1
ATOM 4737 O O . VAL A 1 591 ? 10.594 -30.828 -24.719 1 96.06 591 VAL A O 1
ATOM 4740 N N . MET A 1 592 ? 8.867 -31 -26.078 1 95.75 592 MET A N 1
ATOM 4741 C CA . MET A 1 592 ? 7.953 -31.094 -24.938 1 95.75 592 MET A CA 1
ATOM 4742 C C . MET A 1 592 ? 7.594 -32.562 -24.641 1 95.75 592 MET A C 1
ATOM 4744 O O . MET A 1 592 ? 7.387 -33.344 -25.562 1 95.75 592 MET A O 1
ATOM 4748 N N . LEU A 1 593 ? 7.625 -32.844 -23.406 1 92.75 593 LEU A N 1
ATOM 4749 C CA . LEU A 1 593 ? 7.281 -34.156 -22.922 1 92.75 593 LEU A CA 1
ATOM 4750 C C . LEU A 1 593 ? 5.977 -34.156 -22.125 1 92.75 593 LEU A C 1
ATOM 4752 O O . LEU A 1 593 ? 5.828 -33.344 -21.203 1 92.75 593 LEU A O 1
ATOM 4756 N N . GLY A 1 594 ? 5.039 -34.969 -22.531 1 89.31 594 GLY A N 1
ATOM 4757 C CA . GLY A 1 594 ? 3.748 -35 -21.859 1 89.31 594 GLY A CA 1
ATOM 4758 C C . GLY A 1 594 ? 3.689 -36.062 -20.766 1 89.31 594 GLY A C 1
ATOM 4759 O O . GLY A 1 594 ? 3.828 -37.25 -21.047 1 89.31 594 GLY A O 1
ATOM 4760 N N . TYR A 1 595 ? 3.406 -35.688 -19.625 1 86.19 595 TYR A N 1
ATOM 4761 C CA . TYR A 1 595 ? 3.391 -36.594 -18.469 1 86.19 595 TYR A CA 1
ATOM 4762 C C . TYR A 1 595 ? 2.006 -37.188 -18.266 1 86.19 595 TYR A C 1
ATOM 4764 O O . TYR A 1 595 ? 1.866 -38.406 -18.109 1 86.19 595 TYR A O 1
ATOM 4772 N N . SER A 1 596 ? 1.01 -36.438 -18.359 1 84.88 596 SER A N 1
ATOM 4773 C CA . SER A 1 596 ? -0.352 -36.844 -18.016 1 84.88 596 SER A CA 1
ATOM 4774 C C . SER A 1 596 ? -0.881 -37.875 -19 1 84.88 596 SER A C 1
ATOM 4776 O O . SER A 1 596 ? -1.405 -38.906 -18.578 1 84.88 596 SER A O 1
ATOM 4778 N N . ASP A 1 597 ? -0.768 -37.656 -20.188 1 82.88 597 ASP A N 1
ATOM 4779 C CA . ASP A 1 597 ? -1.342 -38.531 -21.203 1 82.88 597 ASP A CA 1
ATOM 4780 C C . ASP A 1 597 ? -0.594 -39.875 -21.234 1 82.88 597 ASP A C 1
ATOM 4782 O O . ASP A 1 597 ? -1.194 -40.906 -21.5 1 82.88 597 ASP A O 1
ATOM 4786 N N . SER A 1 598 ? 0.692 -39.812 -21 1 86.56 598 SER A N 1
ATOM 4787 C CA . SER A 1 598 ? 1.453 -41.062 -20.984 1 86.56 598 SER A CA 1
ATOM 4788 C C . SER A 1 598 ? 1.055 -41.938 -19.781 1 86.56 598 SER A C 1
ATOM 4790 O O . SER A 1 598 ? 1.003 -43.156 -19.891 1 86.56 598 SER A O 1
ATOM 4792 N N . CYS A 1 599 ? 0.797 -41.281 -18.75 1 89.38 599 CYS A N 1
ATOM 4793 C CA . CYS A 1 599 ? 0.372 -42 -17.547 1 89.38 599 CYS A CA 1
ATOM 4794 C C . CYS A 1 599 ? -1.009 -42.625 -17.75 1 89.38 599 CYS A C 1
ATOM 4796 O O . CYS A 1 599 ? -1.253 -43.75 -17.344 1 89.38 599 CYS A O 1
ATOM 4798 N N . LYS A 1 600 ? -1.922 -41.875 -18.312 1 87.88 600 LYS A N 1
ATOM 4799 C CA . LYS A 1 600 ? -3.246 -42.406 -18.641 1 87.88 600 LYS A CA 1
ATOM 4800 C C . LYS A 1 600 ? -3.146 -43.594 -19.578 1 87.88 600 LYS A C 1
ATOM 4802 O O . LYS A 1 600 ? -3.898 -44.562 -19.453 1 87.88 600 LYS A O 1
ATOM 4807 N N . ASP A 1 601 ? -2.205 -43.531 -20.453 1 86.44 601 ASP A N 1
ATOM 4808 C CA . ASP A 1 601 ? -2.049 -44.531 -21.516 1 86.44 601 ASP A CA 1
ATOM 4809 C C . ASP A 1 601 ? -1.431 -45.812 -20.984 1 86.44 601 ASP A C 1
ATOM 4811 O O . ASP A 1 601 ? -2.006 -46.875 -21.125 1 86.44 601 ASP A O 1
ATOM 4815 N N . GLY A 1 602 ? -0.271 -45.625 -20.281 1 89.94 602 GLY A N 1
ATOM 4816 C CA . GLY A 1 602 ? 0.483 -46.844 -19.953 1 89.94 602 GLY A CA 1
ATOM 4817 C C . GLY A 1 602 ? 0.679 -47.031 -18.469 1 89.94 602 GLY A C 1
ATOM 4818 O O . GLY A 1 602 ? 1.236 -48.031 -18.047 1 89.94 602 GLY A O 1
ATOM 4819 N N . GLY A 1 603 ? 0.247 -46.125 -17.688 1 92.5 603 GLY A N 1
ATOM 4820 C CA . GLY A 1 603 ? 0.453 -46.25 -16.25 1 92.5 603 GLY A CA 1
ATOM 4821 C C . GLY A 1 603 ? 1.669 -45.469 -15.766 1 92.5 603 GLY A C 1
ATOM 4822 O O . GLY A 1 603 ? 2.549 -45.125 -16.562 1 92.5 603 GLY A O 1
ATOM 4823 N N . ILE A 1 604 ? 1.787 -45.344 -14.477 1 94.19 604 ILE A N 1
ATOM 4824 C CA . ILE A 1 604 ? 2.754 -44.406 -13.875 1 94.19 604 ILE A CA 1
ATOM 4825 C C . ILE A 1 604 ? 4.164 -45 -14.031 1 94.19 604 ILE A C 1
ATOM 4827 O O . ILE A 1 604 ? 5.117 -44.25 -14.266 1 94.19 604 ILE A O 1
ATOM 4831 N N . LEU A 1 605 ? 4.355 -46.25 -13.914 1 94.56 605 LEU A N 1
ATOM 4832 C CA . LEU A 1 605 ? 5.688 -46.844 -14.023 1 94.56 605 LEU A CA 1
ATOM 4833 C C . LEU A 1 605 ? 6.234 -46.719 -15.438 1 94.56 605 LEU A C 1
ATOM 4835 O O . LEU A 1 605 ? 7.367 -46.25 -15.625 1 94.56 605 LEU A O 1
ATOM 4839 N N . ALA A 1 606 ? 5.41 -47.125 -16.375 1 93.38 606 ALA A N 1
ATOM 4840 C CA . ALA A 1 606 ? 5.816 -47.031 -17.781 1 93.38 606 ALA A CA 1
ATOM 4841 C C . ALA A 1 606 ? 6.012 -45.562 -18.188 1 93.38 606 ALA A C 1
ATOM 4843 O O . ALA A 1 606 ? 6.961 -45.25 -18.906 1 93.38 606 ALA A O 1
ATOM 4844 N N . SER A 1 607 ? 5.094 -44.781 -17.828 1 92.5 607 SER A N 1
ATOM 4845 C CA . SER A 1 607 ? 5.18 -43.375 -18.156 1 92.5 607 SER A CA 1
ATOM 4846 C C . SER A 1 607 ? 6.461 -42.75 -17.609 1 92.5 607 SER A C 1
ATOM 4848 O O . SER A 1 607 ? 7.238 -42.156 -18.359 1 92.5 607 SER A O 1
ATOM 4850 N N . SER A 1 608 ? 6.75 -42.875 -16.297 1 92.75 608 SER A N 1
ATOM 4851 C CA . SER A 1 608 ? 7.918 -42.281 -15.641 1 92.75 608 SER A CA 1
ATOM 4852 C C . SER A 1 608 ? 9.211 -42.75 -16.281 1 92.75 608 SER A C 1
ATOM 4854 O O . SER A 1 608 ? 10.125 -41.969 -16.516 1 92.75 608 SER A O 1
ATOM 4856 N N . TRP A 1 609 ? 9.242 -43.969 -16.547 1 94.5 609 TRP A N 1
ATOM 4857 C CA . TRP A 1 609 ? 10.461 -44.562 -17.094 1 94.5 609 TRP A CA 1
ATOM 4858 C C . TRP A 1 609 ? 10.68 -44.125 -18.531 1 94.5 609 TRP A C 1
ATOM 4860 O O . TRP A 1 609 ? 11.797 -43.75 -18.906 1 94.5 609 TRP A O 1
ATOM 4870 N N . ASN A 1 610 ? 9.609 -44.25 -19.375 1 92.56 610 ASN A N 1
ATOM 4871 C CA . ASN A 1 610 ? 9.742 -43.844 -20.766 1 92.56 610 ASN A CA 1
ATOM 4872 C C . ASN A 1 610 ? 10.086 -42.375 -20.906 1 92.56 610 ASN A C 1
ATOM 4874 O O . ASN A 1 610 ? 10.797 -41.969 -21.828 1 92.56 610 ASN A O 1
ATOM 4878 N N . LEU A 1 611 ? 9.586 -41.594 -20.031 1 93 611 LEU A N 1
ATOM 4879 C CA . LEU A 1 611 ? 9.938 -40.188 -20.016 1 93 611 LEU A CA 1
ATOM 4880 C C . LEU A 1 611 ? 11.414 -40 -19.672 1 93 611 LEU A C 1
ATOM 4882 O O . LEU A 1 611 ? 12.094 -39.156 -20.281 1 93 611 LEU A O 1
ATOM 4886 N N . TYR A 1 612 ? 11.859 -40.75 -18.656 1 93.75 612 TYR A N 1
ATOM 4887 C CA . TYR A 1 612 ? 13.258 -40.688 -18.25 1 93.75 612 TYR A CA 1
ATOM 4888 C C . TYR A 1 612 ? 14.18 -41.062 -19.406 1 93.75 612 TYR A C 1
ATOM 4890 O O . TYR A 1 612 ? 15.141 -40.344 -19.703 1 93.75 612 TYR A O 1
ATOM 4898 N N . GLU A 1 613 ? 13.844 -42.094 -20.094 1 93.19 613 GLU A N 1
ATOM 4899 C CA . GLU A 1 613 ? 14.641 -42.562 -21.219 1 93.19 613 GLU A CA 1
ATOM 4900 C C . GLU A 1 613 ? 14.578 -41.594 -22.391 1 93.19 613 GLU A C 1
ATOM 4902 O O . GLU A 1 613 ? 15.57 -41.406 -23.094 1 93.19 613 GLU A O 1
ATOM 4907 N N . ALA A 1 614 ? 13.391 -41.188 -22.625 1 93.62 614 ALA A N 1
ATOM 4908 C CA . ALA A 1 614 ? 13.211 -40.25 -23.719 1 93.62 614 ALA A CA 1
ATOM 4909 C C . ALA A 1 614 ? 14.102 -39.031 -23.547 1 93.62 614 ALA A C 1
ATOM 4911 O O . ALA A 1 614 ? 14.68 -38.531 -24.516 1 93.62 614 ALA A O 1
ATOM 4912 N N . GLN A 1 615 ? 14.18 -38.531 -22.359 1 94.31 615 GLN A N 1
ATOM 4913 C CA . GLN A 1 615 ? 15.008 -37.375 -22.078 1 94.31 615 GLN A CA 1
ATOM 4914 C C . GLN A 1 615 ? 16.469 -37.656 -22.422 1 94.31 615 GLN A C 1
ATOM 4916 O O . GLN A 1 615 ? 17.125 -36.812 -23.047 1 94.31 615 GLN A O 1
ATOM 4921 N N . LYS A 1 616 ? 16.938 -38.781 -21.984 1 93.5 616 LYS A N 1
ATOM 4922 C CA . LYS A 1 616 ? 18.312 -39.156 -22.281 1 93.5 616 LYS A CA 1
ATOM 4923 C C . LYS A 1 616 ? 18.547 -39.25 -23.781 1 93.5 616 LYS A C 1
ATOM 4925 O O . LYS A 1 616 ? 19.547 -38.75 -24.297 1 93.5 616 LYS A O 1
ATOM 4930 N N . LYS A 1 617 ? 17.594 -39.844 -24.453 1 94.31 617 LYS A N 1
ATOM 4931 C CA . LYS A 1 617 ? 17.703 -40.031 -25.891 1 94.31 617 LYS A CA 1
ATOM 4932 C C . LYS A 1 617 ? 17.688 -38.688 -26.625 1 94.31 617 LYS A C 1
ATOM 4934 O O . LYS A 1 617 ? 18.5 -38.469 -27.531 1 94.31 617 LYS A O 1
ATOM 4939 N N . ILE A 1 618 ? 16.797 -37.875 -26.281 1 95.38 618 ILE A N 1
ATOM 4940 C CA . ILE A 1 618 ? 16.625 -36.562 -26.922 1 95.38 618 ILE A CA 1
ATOM 4941 C C . ILE A 1 618 ? 17.922 -35.75 -26.812 1 95.38 618 ILE A C 1
ATOM 4943 O O . ILE A 1 618 ? 18.406 -35.219 -27.797 1 95.38 618 ILE A O 1
ATOM 4947 N N . VAL A 1 619 ? 18.469 -35.688 -25.609 1 93.56 619 VAL A N 1
ATOM 4948 C CA . VAL A 1 619 ? 19.672 -34.906 -25.359 1 93.56 619 VAL A CA 1
ATOM 4949 C C . VAL A 1 619 ? 20.844 -35.531 -26.125 1 93.56 619 VAL A C 1
ATOM 4951 O O . VAL A 1 619 ? 21.672 -34.781 -26.688 1 93.56 619 VAL A O 1
ATOM 4954 N N . ALA A 1 620 ? 20.922 -36.812 -26.141 1 93.62 620 ALA A N 1
ATOM 4955 C CA . ALA A 1 620 ? 21.984 -37.5 -26.891 1 93.62 620 ALA A CA 1
ATOM 4956 C C . ALA A 1 620 ? 21.906 -37.156 -28.375 1 93.62 620 ALA A C 1
ATOM 4958 O O . ALA A 1 620 ? 22.922 -36.875 -29.031 1 93.62 620 ALA A O 1
ATOM 4959 N N . ILE A 1 621 ? 20.703 -37.219 -28.891 1 95.56 621 ILE A N 1
ATOM 4960 C CA . ILE A 1 621 ? 20.484 -36.938 -30.312 1 95.56 621 ILE A CA 1
ATOM 4961 C C . ILE A 1 621 ? 20.844 -35.5 -30.625 1 95.56 621 ILE A C 1
ATOM 4963 O O . ILE A 1 621 ? 21.562 -35.219 -31.594 1 95.56 621 ILE A O 1
ATOM 4967 N N . THR A 1 622 ? 20.344 -34.562 -29.875 1 95.44 622 THR A N 1
ATOM 4968 C CA . THR A 1 622 ? 20.609 -33.156 -30.125 1 95.44 622 THR A CA 1
ATOM 4969 C C . THR A 1 622 ? 22.094 -32.844 -29.984 1 95.44 622 THR A C 1
ATOM 4971 O O . THR A 1 622 ? 22.641 -32.031 -30.734 1 95.44 622 THR A O 1
ATOM 4974 N N . THR A 1 623 ? 22.734 -33.5 -29 1 93.44 623 THR A N 1
ATOM 4975 C CA . THR A 1 623 ? 24.172 -33.344 -28.828 1 93.44 623 THR A CA 1
ATOM 4976 C C . THR A 1 623 ? 24.922 -33.812 -30.062 1 93.44 623 THR A C 1
ATOM 4978 O O . THR A 1 623 ? 25.844 -33.156 -30.531 1 93.44 623 THR A O 1
ATOM 4981 N N . ARG A 1 624 ? 24.531 -34.906 -30.578 1 95.56 624 ARG A N 1
ATOM 4982 C CA . ARG A 1 624 ? 25.156 -35.469 -31.766 1 95.56 624 ARG A CA 1
ATOM 4983 C C . ARG A 1 624 ? 25.047 -34.531 -32.938 1 95.56 624 ARG A C 1
ATOM 4985 O O . ARG A 1 624 ? 25.984 -34.406 -33.75 1 95.56 624 ARG A O 1
ATOM 4992 N N . PHE A 1 625 ? 23.969 -33.875 -33.062 1 96.56 625 PHE A N 1
ATOM 4993 C CA . PHE A 1 625 ? 23.734 -32.969 -34.188 1 96.56 625 PHE A CA 1
ATOM 4994 C C . PHE A 1 625 ? 24.266 -31.578 -33.875 1 96.56 625 PHE A C 1
ATOM 4996 O O . PHE A 1 625 ? 24.156 -30.688 -34.719 1 96.56 625 PHE A O 1
ATOM 5003 N N . GLY A 1 626 ? 24.781 -31.344 -32.688 1 95 626 GLY A N 1
ATOM 5004 C CA . GLY A 1 626 ? 25.328 -30.047 -32.312 1 95 626 GLY A CA 1
ATOM 5005 C C . GLY A 1 626 ? 24.266 -29 -32.062 1 95 626 GLY A C 1
ATOM 5006 O O . GLY A 1 626 ? 24.484 -27.812 -32.312 1 95 626 GLY A O 1
ATOM 5007 N N . VAL A 1 627 ? 23.156 -29.391 -31.688 1 95.31 627 VAL A N 1
ATOM 5008 C CA . VAL A 1 627 ? 22.031 -28.516 -31.391 1 95.31 627 VAL A CA 1
ATOM 5009 C C . VAL A 1 627 ? 21.781 -28.469 -29.891 1 95.31 627 VAL A C 1
ATOM 5011 O O . VAL A 1 627 ? 21.812 -29.5 -29.219 1 95.31 627 VAL A O 1
ATOM 5014 N N . ARG A 1 628 ? 21.625 -27.25 -29.234 1 91.75 628 ARG A N 1
ATOM 5015 C CA . ARG A 1 628 ? 21.234 -27.141 -27.828 1 91.75 628 ARG A CA 1
ATOM 5016 C C . ARG A 1 628 ? 19.812 -27.641 -27.609 1 91.75 628 ARG A C 1
ATOM 5018 O O . ARG A 1 628 ? 18.953 -27.469 -28.484 1 91.75 628 ARG A O 1
ATOM 5025 N N . CYS A 1 629 ? 19.578 -28.234 -26.516 1 93.5 629 CYS A N 1
ATOM 5026 C CA . CYS A 1 629 ? 18.266 -28.844 -26.234 1 93.5 629 CYS A CA 1
ATOM 5027 C C . CYS A 1 629 ? 17.625 -28.219 -25.016 1 93.5 629 CYS A C 1
ATOM 5029 O O . CYS A 1 629 ? 18.297 -27.938 -24.016 1 93.5 629 CYS A O 1
ATOM 5031 N N . GLN A 1 630 ? 16.391 -27.875 -25.109 1 93.88 630 GLN A N 1
ATOM 5032 C CA . GLN A 1 630 ? 15.57 -27.516 -23.969 1 93.88 630 GLN A CA 1
ATOM 5033 C C . GLN A 1 630 ? 14.375 -28.438 -23.828 1 93.88 630 GLN A C 1
ATOM 5035 O O . GLN A 1 630 ? 13.578 -28.578 -24.75 1 93.88 630 GLN A O 1
ATOM 5040 N N . LEU A 1 631 ? 14.328 -29.047 -22.703 1 94.38 631 LEU A N 1
ATOM 5041 C CA . LEU A 1 631 ? 13.188 -29.922 -22.438 1 94.38 631 LEU A CA 1
ATOM 5042 C C . LEU A 1 631 ? 12.047 -29.141 -21.781 1 94.38 631 LEU A C 1
ATOM 5044 O O . LEU A 1 631 ? 12.273 -28.391 -20.844 1 94.38 631 LEU A O 1
ATOM 5048 N N . PHE A 1 632 ? 10.867 -29.219 -22.406 1 95.19 632 PHE A N 1
ATOM 5049 C CA . PHE A 1 632 ? 9.641 -28.625 -21.891 1 95.19 632 PHE A CA 1
ATOM 5050 C C . PHE A 1 632 ? 8.766 -29.688 -21.234 1 95.19 632 PHE A C 1
ATOM 5052 O O . PHE A 1 632 ? 8.211 -30.547 -21.906 1 95.19 632 PHE A O 1
ATOM 5059 N N . HIS A 1 633 ? 8.641 -29.594 -19.922 1 92.75 633 HIS A N 1
ATOM 5060 C CA . HIS A 1 633 ? 7.961 -30.641 -19.156 1 92.75 633 HIS A CA 1
ATOM 5061 C C . HIS A 1 633 ? 6.5 -30.266 -18.922 1 92.75 633 HIS A C 1
ATOM 5063 O O . HIS A 1 633 ? 6.199 -29.328 -18.188 1 92.75 633 HIS A O 1
ATOM 5069 N N . GLY A 1 634 ? 5.617 -30.984 -19.547 1 89.88 634 GLY A N 1
ATOM 5070 C CA . GLY A 1 634 ? 4.191 -30.797 -19.312 1 89.88 634 GLY A CA 1
ATOM 5071 C C . GLY A 1 634 ? 3.689 -31.516 -18.062 1 89.88 634 GLY A C 1
ATOM 5072 O O . GLY A 1 634 ? 3.021 -32.531 -18.156 1 89.88 634 GLY A O 1
ATOM 5073 N N . ARG A 1 635 ? 3.908 -30.891 -16.953 1 83.06 635 ARG A N 1
ATOM 5074 C CA . ARG A 1 635 ? 3.592 -31.5 -15.672 1 83.06 635 ARG A CA 1
ATOM 5075 C C . ARG A 1 635 ? 2.293 -30.938 -15.102 1 83.06 635 ARG A C 1
ATOM 5077 O O . ARG A 1 635 ? 1.875 -29.844 -15.469 1 83.06 635 ARG A O 1
ATOM 5084 N N . GLY A 1 636 ? 1.673 -31.781 -14.273 1 75.44 636 GLY A N 1
ATOM 5085 C CA . GLY A 1 636 ? 0.506 -31.344 -13.523 1 75.44 636 GLY A CA 1
ATOM 5086 C C . GLY A 1 636 ? 0.736 -31.297 -12.023 1 75.44 636 GLY A C 1
ATOM 5087 O O . GLY A 1 636 ? 1.881 -31.297 -11.57 1 75.44 636 GLY A O 1
ATOM 5088 N N . GLY A 1 637 ? -0.31 -31.188 -11.305 1 70.25 637 GLY A N 1
ATOM 5089 C CA . GLY A 1 637 ? -0.21 -31.016 -9.859 1 70.25 637 GLY A CA 1
ATOM 5090 C C . GLY A 1 637 ? -0.164 -32.344 -9.109 1 70.25 637 GLY A C 1
ATOM 5091 O O . GLY A 1 637 ? 0.386 -32.406 -8.008 1 70.25 637 GLY A O 1
ATOM 5092 N N . THR A 1 638 ? -0.759 -33.375 -9.688 1 71.12 638 THR A N 1
ATOM 5093 C CA . THR A 1 638 ? -0.818 -34.656 -9.016 1 71.12 638 THR A CA 1
ATOM 5094 C C . THR A 1 638 ? 0.296 -35.562 -9.516 1 71.12 638 THR A C 1
ATOM 5096 O O . THR A 1 638 ? 0.851 -35.344 -10.594 1 71.12 638 THR A O 1
ATOM 5099 N N . VAL A 1 639 ? 0.557 -36.562 -8.766 1 66.44 639 VAL A N 1
ATOM 5100 C CA . VAL A 1 639 ? 1.591 -37.531 -9.102 1 66.44 639 VAL A CA 1
ATOM 5101 C C . VAL A 1 639 ? 1.269 -38.188 -10.445 1 66.44 639 VAL A C 1
ATOM 5103 O O . VAL A 1 639 ? 2.154 -38.375 -11.281 1 66.44 639 VAL A O 1
ATOM 5106 N N . GLY A 1 640 ? 0.068 -38.406 -10.688 1 65.56 640 GLY A N 1
ATOM 5107 C CA . GLY A 1 640 ? -0.338 -39.031 -11.938 1 65.56 640 GLY A CA 1
ATOM 5108 C C . GLY A 1 640 ? -0.187 -38.125 -13.141 1 65.56 640 GLY A C 1
ATOM 5109 O O . GLY A 1 640 ? -0.285 -38.562 -14.289 1 65.56 640 GLY A O 1
ATOM 5110 N N . ARG A 1 641 ? 0.11 -36.906 -12.828 1 68.06 641 ARG A N 1
ATOM 5111 C CA . ARG A 1 641 ? 0.324 -35.938 -13.898 1 68.06 641 ARG A CA 1
ATOM 5112 C C . ARG A 1 641 ? 1.717 -35.344 -13.812 1 68.06 641 ARG A C 1
ATOM 5114 O O . ARG A 1 641 ? 1.946 -34.219 -14.32 1 68.06 641 ARG A O 1
ATOM 5121 N N . GLY A 1 642 ? 2.562 -36.031 -13.047 1 64.12 642 GLY A N 1
ATOM 5122 C CA . GLY A 1 642 ? 3.945 -35.594 -12.945 1 64.12 642 GLY A CA 1
ATOM 5123 C C . GLY A 1 642 ? 4.184 -34.625 -11.797 1 64.12 642 GLY A C 1
ATOM 5124 O O . GLY A 1 642 ? 5.203 -33.938 -11.758 1 64.12 642 GLY A O 1
ATOM 5125 N N . GLY A 1 643 ? 3.225 -34.594 -10.953 1 72.56 643 GLY A N 1
ATOM 5126 C CA . GLY A 1 643 ? 3.352 -33.656 -9.828 1 72.56 643 GLY A CA 1
ATOM 5127 C C . GLY A 1 643 ? 4.305 -34.156 -8.758 1 72.56 643 GLY A C 1
ATOM 5128 O O . GLY A 1 643 ? 4.758 -35.312 -8.812 1 72.56 643 GLY A O 1
ATOM 5129 N N . GLY A 1 644 ? 4.789 -33.312 -7.898 1 74.19 644 GLY A N 1
ATOM 5130 C CA . GLY A 1 644 ? 5.723 -33.562 -6.809 1 74.19 644 GLY A CA 1
ATOM 5131 C C . GLY A 1 644 ? 6.465 -32.312 -6.371 1 74.19 644 GLY A C 1
ATOM 5132 O O . GLY A 1 644 ? 6.297 -31.25 -6.965 1 74.19 644 GLY A O 1
ATOM 5133 N N . PRO A 1 645 ? 7.113 -32.5 -5.336 1 79.88 645 PRO A N 1
ATOM 5134 C CA . PRO A 1 645 ? 7.891 -31.328 -4.906 1 79.88 645 PRO A CA 1
ATOM 5135 C C . PRO A 1 645 ? 8.867 -30.844 -5.973 1 79.88 645 PRO A C 1
ATOM 5137 O O . PRO A 1 645 ? 9.688 -31.641 -6.469 1 79.88 645 PRO A O 1
ATOM 5140 N N . THR A 1 646 ? 8.828 -29.641 -6.305 1 82.31 646 THR A N 1
ATOM 5141 C CA . THR A 1 646 ? 9.5 -29.062 -7.465 1 82.31 646 THR A CA 1
ATOM 5142 C C . THR A 1 646 ? 11.008 -29.312 -7.398 1 82.31 646 THR A C 1
ATOM 5144 O O . THR A 1 646 ? 11.602 -29.781 -8.375 1 82.31 646 THR A O 1
ATOM 5147 N N . HIS A 1 647 ? 11.547 -29.047 -6.227 1 86.06 647 HIS A N 1
ATOM 5148 C CA . HIS A 1 647 ? 12.984 -29.188 -6.059 1 86.06 647 HIS A CA 1
ATOM 5149 C C . HIS A 1 647 ? 13.438 -30.625 -6.32 1 86.06 647 HIS A C 1
ATOM 5151 O O . HIS A 1 647 ? 14.359 -30.844 -7.109 1 86.06 647 HIS A O 1
ATOM 5157 N N . GLU A 1 648 ? 12.734 -31.547 -5.836 1 83.69 648 GLU A N 1
ATOM 5158 C CA . GLU A 1 648 ? 13.07 -32.969 -5.977 1 83.69 648 GLU A CA 1
ATOM 5159 C C . GLU A 1 648 ? 12.789 -33.469 -7.391 1 83.69 648 GLU A C 1
ATOM 5161 O O . GLU A 1 648 ? 13.523 -34.281 -7.922 1 83.69 648 GLU A O 1
ATOM 5166 N N . SER A 1 649 ? 11.773 -32.906 -7.887 1 85.81 649 SER A N 1
ATOM 5167 C CA . SER A 1 649 ? 11.398 -33.312 -9.242 1 85.81 649 SER A CA 1
ATOM 5168 C C . SER A 1 649 ? 12.461 -32.906 -10.25 1 85.81 649 SER A C 1
ATOM 5170 O O . SER A 1 649 ? 12.742 -33.625 -11.203 1 85.81 649 SER A O 1
ATOM 5172 N N . ILE A 1 650 ? 13.016 -31.766 -10.062 1 89.12 650 ILE A N 1
ATOM 5173 C CA . ILE A 1 650 ? 14.047 -31.266 -10.969 1 89.12 650 ILE A CA 1
ATOM 5174 C C . ILE A 1 650 ? 15.328 -32.094 -10.781 1 89.12 650 ILE A C 1
ATOM 5176 O O . ILE A 1 650 ? 15.969 -32.469 -11.766 1 89.12 650 ILE A O 1
ATOM 5180 N N . LEU A 1 651 ? 15.57 -32.438 -9.531 1 87.5 651 LEU A N 1
ATOM 5181 C CA . LEU A 1 651 ? 16.766 -33.219 -9.219 1 87.5 651 LEU A CA 1
ATOM 5182 C C . LEU A 1 651 ? 16.641 -34.656 -9.711 1 87.5 651 LEU A C 1
ATOM 5184 O O . LEU A 1 651 ? 17.656 -35.312 -9.945 1 87.5 651 LEU A O 1
ATOM 5188 N N . ALA A 1 652 ? 15.414 -35.062 -9.891 1 87.56 652 ALA A N 1
ATOM 5189 C CA . ALA A 1 652 ? 15.141 -36.438 -10.266 1 87.56 652 ALA A CA 1
ATOM 5190 C C . ALA A 1 652 ? 15.289 -36.656 -11.773 1 87.56 652 ALA A C 1
ATOM 5192 O O . ALA A 1 652 ? 15.242 -37.781 -12.266 1 87.56 652 ALA A O 1
ATOM 5193 N N . GLN A 1 653 ? 15.516 -35.594 -12.484 1 89 653 GLN A N 1
ATOM 5194 C CA . GLN A 1 653 ? 15.75 -35.719 -13.922 1 89 653 GLN A CA 1
ATOM 5195 C C . GLN A 1 653 ? 17.047 -36.438 -14.211 1 89 653 GLN A C 1
ATOM 5197 O O . GLN A 1 653 ? 17.953 -36.469 -13.367 1 89 653 GLN A O 1
ATOM 5202 N N . PRO A 1 654 ? 17.125 -37.062 -15.414 1 90.38 654 PRO A N 1
ATOM 5203 C CA . PRO A 1 654 ? 18.375 -37.781 -15.727 1 90.38 654 PRO A CA 1
ATOM 5204 C C . PRO A 1 654 ? 19.594 -36.875 -15.695 1 90.38 654 PRO A C 1
ATOM 5206 O O . PRO A 1 654 ? 19.531 -35.719 -16.125 1 90.38 654 PRO A O 1
ATOM 5209 N N . PRO A 1 655 ? 20.625 -37.469 -15.188 1 87.06 655 PRO A N 1
ATOM 5210 C CA . PRO A 1 655 ? 21.859 -36.656 -15.125 1 87.06 655 PRO A CA 1
ATOM 5211 C C . PRO A 1 655 ? 22.234 -36.062 -16.469 1 87.06 655 PRO A C 1
ATOM 5213 O O . PRO A 1 655 ? 22.109 -36.719 -17.516 1 87.06 655 PRO A O 1
ATOM 5216 N N . ALA A 1 656 ? 22.562 -34.844 -16.484 1 84.31 656 ALA A N 1
ATOM 5217 C CA . ALA A 1 656 ? 23.141 -34.094 -17.609 1 84.31 656 ALA A CA 1
ATOM 5218 C C . ALA A 1 656 ? 22.062 -33.75 -18.625 1 84.31 656 ALA A C 1
ATOM 5220 O O . ALA A 1 656 ? 22.375 -33.344 -19.75 1 84.31 656 ALA A O 1
ATOM 5221 N N . THR A 1 657 ? 20.844 -33.969 -18.281 1 87.25 657 THR A N 1
ATOM 5222 C CA . THR A 1 657 ? 19.797 -33.594 -19.219 1 87.25 657 THR A CA 1
ATOM 5223 C C . THR A 1 657 ? 19.312 -32.156 -18.953 1 87.25 657 THR A C 1
ATOM 5225 O O . THR A 1 657 ? 18.828 -31.484 -19.859 1 87.25 657 THR A O 1
ATOM 5228 N N . VAL A 1 658 ? 19.484 -31.781 -17.719 1 89.75 658 VAL A N 1
ATOM 5229 C CA . VAL A 1 658 ? 19.172 -30.406 -17.391 1 89.75 658 VAL A CA 1
ATOM 5230 C C . VAL A 1 658 ? 20.406 -29.531 -17.625 1 89.75 658 VAL A C 1
ATOM 5232 O O . VAL A 1 658 ? 21.328 -29.5 -16.812 1 89.75 658 VAL A O 1
ATOM 5235 N N . GLN A 1 659 ? 20.531 -28.906 -18.594 1 87.94 659 GLN A N 1
ATOM 5236 C CA . GLN A 1 659 ? 21.688 -28.125 -19 1 87.94 659 GLN A CA 1
ATOM 5237 C C . GLN A 1 659 ? 21.438 -26.625 -18.797 1 87.94 659 GLN A C 1
ATOM 5239 O O . GLN A 1 659 ? 21.625 -25.828 -19.719 1 87.94 659 GLN A O 1
ATOM 5244 N N . GLY A 1 660 ? 20.969 -26.359 -17.609 1 92.38 660 GLY A N 1
ATOM 5245 C CA . GLY A 1 660 ? 20.812 -24.969 -17.234 1 92.38 660 GLY A CA 1
ATOM 5246 C C . GLY A 1 660 ? 19.438 -24.406 -17.547 1 92.38 660 GLY A C 1
ATOM 5247 O O . GLY A 1 660 ? 19.109 -23.281 -17.156 1 92.38 660 GLY A O 1
ATOM 5248 N N . ARG A 1 661 ? 18.672 -25.203 -18.234 1 93.75 661 ARG A N 1
ATOM 5249 C CA . ARG A 1 661 ? 17.375 -24.688 -18.641 1 93.75 661 ARG A CA 1
ATOM 5250 C C . ARG A 1 661 ? 16.25 -25.656 -18.281 1 93.75 661 ARG A C 1
ATOM 5252 O O . ARG A 1 661 ? 16.406 -26.875 -18.422 1 93.75 661 ARG A O 1
ATOM 5259 N N . ILE A 1 662 ? 15.219 -25.109 -17.75 1 93.75 662 ILE A N 1
ATOM 5260 C CA . ILE A 1 662 ? 14.055 -25.938 -17.438 1 93.75 662 ILE A CA 1
ATOM 5261 C C . ILE A 1 662 ? 12.773 -25.156 -17.719 1 93.75 662 ILE A C 1
ATOM 5263 O O . ILE A 1 662 ? 12.688 -23.969 -17.406 1 93.75 662 ILE A O 1
ATOM 5267 N N . LYS A 1 663 ? 11.922 -25.703 -18.422 1 95.31 663 LYS A N 1
ATOM 5268 C CA . LYS A 1 663 ? 10.594 -25.188 -18.75 1 95.31 663 LYS A CA 1
ATOM 5269 C C . LYS A 1 663 ? 9.508 -26.203 -18.406 1 95.31 663 LYS A C 1
ATOM 5271 O O . LYS A 1 663 ? 9.633 -27.391 -18.719 1 95.31 663 LYS A O 1
ATOM 5276 N N . PHE A 1 664 ? 8.531 -25.766 -17.594 1 93.31 664 PHE A N 1
ATOM 5277 C CA . PHE A 1 664 ? 7.496 -26.719 -17.203 1 93.31 664 PHE A CA 1
ATOM 5278 C C . PHE A 1 664 ? 6.16 -26.016 -17 1 93.31 664 PHE A C 1
ATOM 5280 O O . PHE A 1 664 ? 6.121 -24.812 -16.719 1 93.31 664 PHE A O 1
ATOM 5287 N N . THR A 1 665 ? 5.102 -26.719 -17.141 1 91.38 665 THR A N 1
ATOM 5288 C CA . THR A 1 665 ? 3.773 -26.141 -17 1 91.38 665 THR A CA 1
ATOM 5289 C C . THR A 1 665 ? 3.348 -26.141 -15.531 1 91.38 665 THR A C 1
ATOM 5291 O O . THR A 1 665 ? 3.721 -27.031 -14.766 1 91.38 665 THR A O 1
ATOM 5294 N N . GLU A 1 666 ? 2.697 -25.094 -15.148 1 88.44 666 GLU A N 1
ATOM 5295 C CA . GLU A 1 666 ? 2.006 -25.016 -13.859 1 88.44 666 GLU A CA 1
ATOM 5296 C C . GLU A 1 666 ? 0.502 -24.844 -14.055 1 88.44 666 GLU A C 1
ATOM 5298 O O . GLU A 1 666 ? 0.056 -23.891 -14.711 1 88.44 666 GLU A O 1
ATOM 5303 N N . GLN A 1 667 ? -0.216 -25.766 -13.445 1 77.5 667 GLN A N 1
ATOM 5304 C CA . GLN A 1 667 ? -1.641 -25.781 -13.758 1 77.5 667 GLN A CA 1
ATOM 5305 C C . GLN A 1 667 ? -2.467 -25.281 -12.578 1 77.5 667 GLN A C 1
ATOM 5307 O O . GLN A 1 667 ? -2.133 -25.547 -11.422 1 77.5 667 GLN A O 1
ATOM 5312 N N . GLY A 1 668 ? -3.641 -24.656 -12.859 1 71 668 GLY A N 1
ATOM 5313 C CA . GLY A 1 668 ? -4.77 -24.188 -12.07 1 71 668 GLY A CA 1
ATOM 5314 C C . GLY A 1 668 ? -4.484 -24.141 -10.586 1 71 668 GLY A C 1
ATOM 5315 O O . GLY A 1 668 ? -4.012 -23.141 -10.062 1 71 668 GLY A O 1
ATOM 5316 N N . GLU A 1 669 ? -4.672 -25.328 -9.898 1 72.38 669 GLU A N 1
ATOM 5317 C CA . GLU A 1 669 ? -4.629 -25.453 -8.445 1 72.38 669 GLU A CA 1
ATOM 5318 C C . GLU A 1 669 ? -3.229 -25.172 -7.914 1 72.38 669 GLU A C 1
ATOM 5320 O O . GLU A 1 669 ? -3.072 -24.594 -6.836 1 72.38 669 GLU A O 1
ATOM 5325 N N . VAL A 1 670 ? -2.283 -25.469 -8.766 1 79.31 670 VAL A N 1
ATOM 5326 C CA . VAL A 1 670 ? -0.896 -25.266 -8.359 1 79.31 670 VAL A CA 1
ATOM 5327 C C . VAL A 1 670 ? -0.576 -23.766 -8.344 1 79.31 670 VAL A C 1
ATOM 5329 O O . VAL A 1 670 ? 0.181 -23.297 -7.492 1 79.31 670 VAL A O 1
ATOM 5332 N N . LEU A 1 671 ? -1.196 -23.078 -9.281 1 86.38 671 LEU A N 1
ATOM 5333 C CA . LEU A 1 671 ? -0.957 -21.641 -9.352 1 86.38 671 LEU A CA 1
ATOM 5334 C C . LEU A 1 671 ? -1.438 -20.953 -8.086 1 86.38 671 LEU A C 1
ATOM 5336 O O . LEU A 1 671 ? -0.733 -20.094 -7.531 1 86.38 671 LEU A O 1
ATOM 5340 N N . SER A 1 672 ? -2.602 -21.297 -7.633 1 84.25 672 SER A N 1
ATOM 5341 C CA . SER A 1 672 ? -3.178 -20.688 -6.445 1 84.25 672 SER A CA 1
ATOM 5342 C C . SER A 1 672 ? -2.355 -21 -5.199 1 84.25 672 SER A C 1
ATOM 5344 O O . SER A 1 672 ? -2.17 -20.141 -4.336 1 84.25 672 SER A O 1
ATOM 5346 N N . TYR A 1 673 ? -1.879 -22.172 -5.199 1 83 673 TYR A N 1
ATOM 5347 C CA . TYR A 1 673 ? -1.119 -22.594 -4.031 1 83 673 TYR A CA 1
ATOM 5348 C C . TYR A 1 673 ? 0.25 -21.922 -3.996 1 83 673 TYR A C 1
ATOM 5350 O O . TYR A 1 673 ? 0.723 -21.516 -2.932 1 83 673 TYR A O 1
ATOM 5358 N N . LYS A 1 674 ? 0.843 -21.766 -5.145 1 89.06 674 LYS A N 1
ATOM 5359 C CA . LYS A 1 674 ? 2.234 -21.328 -5.199 1 89.06 674 LYS A CA 1
ATOM 5360 C C . LYS A 1 674 ? 2.33 -19.797 -5.281 1 89.06 674 LYS A C 1
ATOM 5362 O O . LYS A 1 674 ? 3.291 -19.203 -4.789 1 89.06 674 LYS A O 1
ATOM 5367 N N . TYR A 1 675 ? 1.335 -19.141 -5.875 1 92.19 675 TYR A N 1
ATOM 5368 C CA . TYR A 1 675 ? 1.605 -17.766 -6.289 1 92.19 675 TYR A CA 1
ATOM 5369 C C . TYR A 1 675 ? 0.546 -16.812 -5.75 1 92.19 675 TYR A C 1
ATOM 5371 O O . TYR A 1 675 ? 0.487 -15.648 -6.152 1 92.19 675 TYR A O 1
ATOM 5379 N N . SER A 1 676 ? -0.285 -17.281 -4.805 1 88.94 676 SER A N 1
ATOM 5380 C CA . SER A 1 676 ? -1.325 -16.406 -4.273 1 88.94 676 SER A CA 1
ATOM 5381 C C . SER A 1 676 ? -0.756 -15.422 -3.25 1 88.94 676 SER A C 1
ATOM 5383 O O . SER A 1 676 ? -1.345 -14.367 -2.996 1 88.94 676 SER A O 1
ATOM 5385 N N . ASN A 1 677 ? 0.327 -15.844 -2.605 1 91.44 677 ASN A N 1
ATOM 5386 C CA . ASN A 1 677 ? 0.989 -15 -1.615 1 91.44 677 ASN A CA 1
ATOM 5387 C C . ASN A 1 677 ? 2.447 -14.742 -1.983 1 91.44 677 ASN A C 1
ATOM 5389 O O . ASN A 1 677 ? 3.148 -15.648 -2.436 1 91.44 677 ASN A O 1
ATOM 5393 N N . VAL A 1 678 ? 2.908 -13.57 -1.779 1 93.69 678 VAL A N 1
ATOM 5394 C CA . VAL A 1 678 ? 4.27 -13.18 -2.135 1 93.69 678 VAL A CA 1
ATOM 5395 C C . VAL A 1 678 ? 5.27 -14.086 -1.417 1 93.69 678 VAL A C 1
ATOM 5397 O O . VAL A 1 678 ? 6.23 -14.562 -2.021 1 93.69 678 VAL A O 1
ATOM 5400 N N . GLU A 1 679 ? 5 -14.328 -0.118 1 91.62 679 GLU A N 1
ATOM 5401 C CA . GLU A 1 679 ? 5.902 -15.094 0.73 1 91.62 679 GLU A CA 1
ATOM 5402 C C . GLU A 1 679 ? 6.078 -16.516 0.204 1 91.62 679 GLU A C 1
ATOM 5404 O O . GLU A 1 679 ? 7.199 -17.016 0.123 1 91.62 679 GLU A O 1
ATOM 5409 N N . THR A 1 680 ? 4.98 -17.094 -0.192 1 92.56 680 THR A N 1
ATOM 5410 C CA . THR A 1 680 ? 5.012 -18.453 -0.724 1 92.56 680 THR A CA 1
ATOM 5411 C C . THR A 1 680 ? 5.617 -18.469 -2.123 1 92.56 680 THR A C 1
ATOM 5413 O O . THR A 1 680 ? 6.355 -19.391 -2.473 1 92.56 680 THR A O 1
ATOM 5416 N N . ALA A 1 681 ? 5.293 -17.469 -2.926 1 95.81 681 ALA A N 1
ATOM 5417 C CA . ALA A 1 681 ? 5.832 -17.375 -4.281 1 95.81 681 ALA A CA 1
ATOM 5418 C C . ALA A 1 681 ? 7.355 -17.312 -4.266 1 95.81 681 ALA A C 1
ATOM 5420 O O . ALA A 1 681 ? 8.023 -17.984 -5.059 1 95.81 681 ALA A O 1
ATOM 5421 N N . VAL A 1 682 ? 7.945 -16.5 -3.35 1 95.81 682 VAL A N 1
ATOM 5422 C CA . VAL A 1 682 ? 9.391 -16.375 -3.229 1 95.81 682 VAL A CA 1
ATOM 5423 C C . VAL A 1 682 ? 10.008 -17.719 -2.863 1 95.81 682 VAL A C 1
ATOM 5425 O O . VAL A 1 682 ? 11.039 -18.109 -3.418 1 95.81 682 VAL A O 1
ATOM 5428 N N . TYR A 1 683 ? 9.336 -18.359 -1.955 1 94.44 683 TYR A N 1
ATOM 5429 C CA . TYR A 1 683 ? 9.812 -19.672 -1.529 1 94.44 683 TYR A CA 1
ATOM 5430 C C . TYR A 1 683 ? 9.797 -20.656 -2.689 1 94.44 683 TYR A C 1
ATOM 5432 O O . TYR A 1 683 ? 10.789 -21.359 -2.941 1 94.44 683 TYR A O 1
ATOM 5440 N N . GLU A 1 684 ? 8.672 -20.703 -3.404 1 94.06 684 GLU A N 1
ATOM 5441 C CA . GLU A 1 684 ? 8.492 -21.672 -4.484 1 94.06 684 GLU A CA 1
ATOM 5442 C C . GLU A 1 684 ? 9.453 -21.391 -5.637 1 94.06 684 GLU A C 1
ATOM 5444 O O . GLU A 1 684 ? 10.023 -22.328 -6.211 1 94.06 684 GLU A O 1
ATOM 5449 N N . ILE A 1 685 ? 9.656 -20.156 -6.008 1 96.44 685 ILE A N 1
ATOM 5450 C CA . ILE A 1 685 ? 10.602 -19.812 -7.062 1 96.44 685 ILE A CA 1
ATOM 5451 C C . ILE A 1 685 ? 12.023 -20.172 -6.621 1 96.44 685 ILE A C 1
ATOM 5453 O O . ILE A 1 685 ? 12.82 -20.672 -7.418 1 96.44 685 ILE A O 1
ATOM 5457 N N . GLY A 1 686 ? 12.32 -19.891 -5.344 1 95.81 686 GLY A N 1
ATOM 5458 C CA . GLY A 1 686 ? 13.633 -20.219 -4.809 1 95.81 686 GLY A CA 1
ATOM 5459 C C . GLY A 1 686 ? 13.961 -21.703 -4.863 1 95.81 686 GLY A C 1
ATOM 5460 O O . GLY A 1 686 ? 15.039 -22.094 -5.312 1 95.81 686 GLY A O 1
ATOM 5461 N N . VAL A 1 687 ? 12.953 -22.516 -4.465 1 94.44 687 VAL A N 1
ATOM 5462 C CA . VAL A 1 687 ? 13.141 -23.953 -4.449 1 94.44 687 VAL A CA 1
ATOM 5463 C C . VAL A 1 687 ? 13.312 -24.469 -5.875 1 94.44 687 VAL A C 1
ATOM 5465 O O . VAL A 1 687 ? 14.148 -25.344 -6.129 1 94.44 687 VAL A O 1
ATOM 5468 N N . GLY A 1 688 ? 12.562 -23.906 -6.77 1 94.94 688 GLY A N 1
ATOM 5469 C CA . GLY A 1 688 ? 12.719 -24.281 -8.164 1 94.94 688 GLY A CA 1
ATOM 5470 C C . GLY A 1 688 ? 14.055 -23.891 -8.75 1 94.94 688 GLY A C 1
ATOM 5471 O O . GLY A 1 688 ? 14.719 -24.703 -9.398 1 94.94 688 GLY A O 1
ATOM 5472 N N . ALA A 1 689 ? 14.453 -22.703 -8.523 1 96.31 689 ALA A N 1
ATOM 5473 C CA . ALA A 1 689 ? 15.695 -22.172 -9.062 1 96.31 689 ALA A CA 1
ATOM 5474 C C . ALA A 1 689 ? 16.906 -22.938 -8.516 1 96.31 689 ALA A C 1
ATOM 5476 O O . ALA A 1 689 ? 17.859 -23.219 -9.25 1 96.31 689 ALA A O 1
ATOM 5477 N N . THR A 1 690 ? 16.891 -23.219 -7.25 1 96.5 690 THR A N 1
ATOM 5478 C CA . THR A 1 690 ? 18.016 -23.922 -6.645 1 96.5 690 THR A CA 1
ATOM 5479 C C . THR A 1 690 ? 18.078 -25.375 -7.129 1 96.5 690 THR A C 1
ATOM 5481 O O . THR A 1 690 ? 19.156 -25.938 -7.293 1 96.5 690 THR A O 1
ATOM 5484 N N . GLY A 1 691 ? 16.828 -25.969 -7.293 1 94.88 691 GLY A N 1
ATOM 5485 C CA . GLY A 1 691 ? 16.812 -27.266 -7.945 1 94.88 691 GLY A CA 1
ATOM 5486 C C . GLY A 1 691 ? 17.469 -27.266 -9.312 1 94.88 691 GLY A C 1
ATOM 5487 O O . GLY A 1 691 ? 18.234 -28.172 -9.641 1 94.88 691 GLY A O 1
ATOM 5488 N N . LEU A 1 692 ? 17.188 -26.234 -10.07 1 95.88 692 LEU A N 1
ATOM 5489 C CA . LEU A 1 692 ? 17.797 -26.078 -11.391 1 95.88 692 LEU A CA 1
ATOM 5490 C C . LEU A 1 692 ? 19.297 -25.922 -11.289 1 95.88 692 LEU A C 1
ATOM 5492 O O . LEU A 1 692 ? 20.047 -26.516 -12.062 1 95.88 692 LEU A O 1
ATOM 5496 N N . ILE A 1 693 ? 19.781 -25.109 -10.336 1 96.06 693 ILE A N 1
ATOM 5497 C CA . ILE A 1 693 ? 21.203 -24.859 -10.133 1 96.06 693 ILE A CA 1
ATOM 5498 C C . ILE A 1 693 ? 21.906 -26.188 -9.852 1 96.06 693 ILE A C 1
ATOM 5500 O O . ILE A 1 693 ? 22.906 -26.516 -10.5 1 96.06 693 ILE A O 1
ATOM 5504 N N . LEU A 1 694 ? 21.359 -26.969 -8.969 1 93.62 694 LEU A N 1
ATOM 5505 C CA . LEU A 1 694 ? 22 -28.219 -8.562 1 93.62 694 LEU A CA 1
ATOM 5506 C C . LEU A 1 694 ? 21.938 -29.234 -9.688 1 93.62 694 LEU A C 1
ATOM 5508 O O . LEU A 1 694 ? 22.906 -29.984 -9.898 1 93.62 694 LEU A O 1
ATOM 5512 N N . ALA A 1 695 ? 20.797 -29.25 -10.375 1 92.62 695 ALA A N 1
ATOM 5513 C CA . ALA A 1 695 ? 20.641 -30.203 -11.477 1 92.62 695 ALA A CA 1
ATOM 5514 C C . ALA A 1 695 ? 21.562 -29.844 -12.641 1 92.62 695 ALA A C 1
ATOM 5516 O O . ALA A 1 695 ? 21.828 -30.688 -13.5 1 92.62 695 ALA A O 1
ATOM 5517 N N . SER A 1 696 ? 22.062 -28.641 -12.703 1 93.25 696 SER A N 1
ATOM 5518 C CA . SER A 1 696 ? 22.875 -28.141 -13.82 1 93.25 696 SER A CA 1
ATOM 5519 C C . SER A 1 696 ? 24.359 -28.203 -13.5 1 93.25 696 SER A C 1
ATOM 5521 O O . SER A 1 696 ? 25.172 -27.609 -14.203 1 93.25 696 SER A O 1
ATOM 5523 N N . ARG A 1 697 ? 24.75 -28.828 -12.445 1 90.12 697 ARG A N 1
ATOM 5524 C CA . ARG A 1 697 ? 26.141 -28.953 -12.031 1 90.12 697 ARG A CA 1
ATOM 5525 C C . ARG A 1 697 ? 27 -29.547 -13.141 1 90.12 697 ARG A C 1
ATOM 5527 O O . ARG A 1 697 ? 28.188 -29.25 -13.234 1 90.12 697 ARG A O 1
ATOM 5534 N N . GLY A 1 698 ? 26.359 -30.344 -13.938 1 87.19 698 GLY A N 1
ATOM 5535 C CA . GLY A 1 698 ? 27.062 -31 -15.023 1 87.19 698 GLY A CA 1
ATOM 5536 C C . GLY A 1 698 ? 27.672 -30.016 -16.016 1 87.19 698 GLY A C 1
ATOM 5537 O O . GLY A 1 698 ? 28.547 -30.391 -16.797 1 87.19 698 GLY A O 1
ATOM 5538 N N . LEU A 1 699 ? 27.25 -28.797 -15.977 1 89.5 699 LEU A N 1
ATOM 5539 C CA . LEU A 1 699 ? 27.781 -27.766 -16.859 1 89.5 699 LEU A CA 1
ATOM 5540 C C . LEU A 1 699 ? 29.203 -27.375 -16.453 1 89.5 699 LEU A C 1
ATOM 5542 O O . LEU A 1 699 ? 29.953 -26.859 -17.281 1 89.5 699 LEU A O 1
ATOM 5546 N N . ILE A 1 700 ? 29.516 -27.672 -15.172 1 90.44 700 ILE A N 1
ATOM 5547 C CA . ILE A 1 700 ? 30.812 -27.188 -14.695 1 90.44 700 ILE A CA 1
ATOM 5548 C C . ILE A 1 700 ? 31.625 -28.359 -14.156 1 90.44 700 ILE A C 1
ATOM 5550 O O . ILE A 1 700 ? 32.844 -28.25 -13.984 1 90.44 700 ILE A O 1
ATOM 5554 N N . ARG A 1 701 ? 30.922 -29.469 -13.914 1 87.81 701 ARG A N 1
ATOM 5555 C CA . ARG A 1 701 ? 31.578 -30.688 -13.445 1 87.81 701 ARG A CA 1
ATOM 5556 C C . ARG A 1 701 ? 31.141 -31.906 -14.25 1 87.81 701 ARG A C 1
ATOM 5558 O O . ARG A 1 701 ? 30.078 -31.875 -14.875 1 87.81 701 ARG A O 1
ATOM 5565 N N . ALA A 1 702 ? 31.938 -32.906 -14.172 1 85 702 ALA A N 1
ATOM 5566 C CA . ALA A 1 702 ? 31.562 -34.125 -14.859 1 85 702 ALA A CA 1
ATOM 5567 C C . ALA A 1 702 ? 30.312 -34.75 -14.242 1 85 702 ALA A C 1
ATOM 5569 O O . ALA A 1 702 ? 30.203 -34.844 -13.023 1 85 702 ALA A O 1
ATOM 5570 N N . PRO A 1 703 ? 29.344 -35.031 -15.094 1 82.44 703 PRO A N 1
ATOM 5571 C CA . PRO A 1 703 ? 28.078 -35.562 -14.562 1 82.44 703 PRO A CA 1
ATOM 5572 C C . PRO A 1 703 ? 28.219 -37 -14.031 1 82.44 703 PRO A C 1
ATOM 5574 O O . PRO A 1 703 ? 29.141 -37.719 -14.438 1 82.44 703 PRO A O 1
ATOM 5577 N N . THR A 1 704 ? 27.359 -37.312 -13.172 1 81.88 704 THR A N 1
ATOM 5578 C CA . THR A 1 704 ? 27.266 -38.688 -12.703 1 81.88 704 THR A CA 1
ATOM 5579 C C . THR A 1 704 ? 26.531 -39.562 -13.719 1 81.88 704 THR A C 1
ATOM 5581 O O . THR A 1 704 ? 25.844 -39.031 -14.609 1 81.88 704 THR A O 1
ATOM 5584 N N . HIS A 1 705 ? 26.781 -40.781 -13.656 1 85.81 705 HIS A N 1
ATOM 5585 C CA . HIS A 1 705 ? 26.125 -41.719 -14.578 1 85.81 705 HIS A CA 1
ATOM 5586 C C . HIS A 1 705 ? 25.219 -42.688 -13.82 1 85.81 705 HIS A C 1
ATOM 5588 O O . HIS A 1 705 ? 25.547 -43.094 -12.703 1 85.81 705 HIS A O 1
ATOM 5594 N N . ASP A 1 706 ? 24.109 -42.969 -14.562 1 89.5 706 ASP A N 1
ATOM 5595 C CA . ASP A 1 706 ? 23.234 -44 -14.008 1 89.5 706 ASP A CA 1
ATOM 5596 C C . ASP A 1 706 ? 23.906 -45.375 -14.031 1 89.5 706 ASP A C 1
ATOM 5598 O O . ASP A 1 706 ? 24.641 -45.688 -14.969 1 89.5 706 ASP A O 1
ATOM 5602 N N . ARG A 1 707 ? 23.578 -46.125 -13.023 1 87.75 707 ARG A N 1
ATOM 5603 C CA . ARG A 1 707 ? 24.094 -47.5 -13.008 1 87.75 707 ARG A CA 1
ATOM 5604 C C . ARG A 1 707 ? 23.312 -48.406 -13.984 1 87.75 707 ARG A C 1
ATOM 5606 O O . ARG A 1 707 ? 22.078 -48.406 -13.977 1 87.75 707 ARG A O 1
ATOM 5613 N N . ASP A 1 708 ? 23.984 -49.188 -14.758 1 92.81 708 ASP A N 1
ATOM 5614 C CA . ASP A 1 708 ? 23.375 -50 -15.781 1 92.81 708 ASP A CA 1
ATOM 5615 C C . ASP A 1 708 ? 22.391 -51 -15.164 1 92.81 708 ASP A C 1
ATOM 5617 O O . ASP A 1 708 ? 21.328 -51.25 -15.727 1 92.81 708 ASP A O 1
ATOM 5621 N N . ALA A 1 709 ? 22.734 -51.531 -14.141 1 93.69 709 ALA A N 1
ATOM 5622 C CA . ALA A 1 709 ? 21.891 -52.5 -13.453 1 93.69 709 ALA A CA 1
ATOM 5623 C C . ALA A 1 709 ? 20.547 -51.875 -13.062 1 93.69 709 ALA A C 1
ATOM 5625 O O . ALA A 1 709 ? 19.5 -52.5 -13.141 1 93.69 709 ALA A O 1
ATOM 5626 N N . ASP A 1 710 ? 20.672 -50.688 -12.594 1 95.88 710 ASP A N 1
ATOM 5627 C CA . ASP A 1 710 ? 19.469 -49.969 -12.211 1 95.88 710 ASP A CA 1
ATOM 5628 C C . ASP A 1 710 ? 18.578 -49.719 -13.422 1 95.88 710 ASP A C 1
ATOM 5630 O O . ASP A 1 710 ? 17.359 -49.875 -13.344 1 95.88 710 ASP A O 1
ATOM 5634 N N . MET A 1 711 ? 19.141 -49.344 -14.531 1 95.81 711 MET A N 1
ATOM 5635 C CA . MET A 1 711 ? 18.422 -49.062 -15.75 1 95.81 711 MET A CA 1
ATOM 5636 C C . MET A 1 711 ? 17.734 -50.312 -16.297 1 95.81 711 MET A C 1
ATOM 5638 O O . MET A 1 711 ? 16.578 -50.25 -16.719 1 95.81 711 MET A O 1
ATOM 5642 N N . ALA A 1 712 ? 18.484 -51.344 -16.281 1 96.19 712 ALA A N 1
ATOM 5643 C CA . ALA A 1 712 ? 17.922 -52.625 -16.781 1 96.19 712 ALA A CA 1
ATOM 5644 C C . ALA A 1 712 ? 16.75 -53.062 -15.914 1 96.19 712 ALA A C 1
ATOM 5646 O O . ALA A 1 712 ? 15.742 -53.562 -16.438 1 96.19 712 ALA A O 1
ATOM 5647 N N . THR A 1 713 ? 16.984 -52.969 -14.695 1 97.06 713 THR A N 1
ATOM 5648 C CA . THR A 1 713 ? 15.938 -53.344 -13.758 1 97.06 713 THR A CA 1
ATOM 5649 C C . THR A 1 713 ? 14.688 -52.469 -13.984 1 97.06 713 THR A C 1
ATOM 5651 O O . THR A 1 713 ? 13.57 -53 -14.039 1 97.06 713 THR A O 1
ATOM 5654 N N . MET A 1 714 ? 14.875 -51.188 -14.086 1 97.31 714 MET A N 1
ATOM 5655 C CA . MET A 1 714 ? 13.75 -50.281 -14.266 1 97.31 714 MET A CA 1
ATOM 5656 C C . MET A 1 714 ? 13.023 -50.562 -15.57 1 97.31 714 MET A C 1
ATOM 5658 O O . MET A 1 714 ? 11.805 -50.375 -15.664 1 97.31 714 MET A O 1
ATOM 5662 N N . HIS A 1 715 ? 13.742 -50.938 -16.594 1 96.19 715 HIS A N 1
ATOM 5663 C CA . HIS A 1 715 ? 13.141 -51.312 -17.875 1 96.19 715 HIS A CA 1
ATOM 5664 C C . HIS A 1 715 ? 12.18 -52.469 -17.719 1 96.19 715 HIS A C 1
ATOM 5666 O O . HIS A 1 715 ? 11.062 -52.438 -18.234 1 96.19 715 HIS A O 1
ATOM 5672 N N . GLU A 1 716 ? 12.586 -53.406 -17.016 1 97.44 716 GLU A N 1
ATOM 5673 C CA . GLU A 1 716 ? 11.75 -54.594 -16.781 1 97.44 716 GLU A CA 1
ATOM 5674 C C . GLU A 1 716 ? 10.539 -54.219 -15.914 1 97.44 716 GLU A C 1
ATOM 5676 O O . GLU A 1 716 ? 9.422 -54.656 -16.188 1 97.44 716 GLU A O 1
ATOM 5681 N N . LEU A 1 717 ? 10.828 -53.531 -14.906 1 97.94 717 LEU A N 1
ATOM 5682 C CA . LEU A 1 717 ? 9.742 -53.094 -14.031 1 97.94 717 LEU A CA 1
ATOM 5683 C C . LEU A 1 717 ? 8.688 -52.312 -14.812 1 97.94 717 LEU A C 1
ATOM 5685 O O . LEU A 1 717 ? 7.488 -52.5 -14.586 1 97.94 717 LEU A O 1
ATOM 5689 N N . ALA A 1 718 ? 9.117 -51.406 -15.695 1 97 718 ALA A N 1
ATOM 5690 C CA . ALA A 1 718 ? 8.211 -50.594 -16.5 1 97 718 ALA A CA 1
ATOM 5691 C C . ALA A 1 718 ? 7.32 -51.438 -17.375 1 97 718 ALA A C 1
ATOM 5693 O O . ALA A 1 718 ? 6.125 -51.188 -17.516 1 97 718 ALA A O 1
ATOM 5694 N N . GLN A 1 719 ? 7.871 -52.469 -17.922 1 96.69 719 GLN A N 1
ATOM 5695 C CA . GLN A 1 719 ? 7.105 -53.375 -18.781 1 96.69 719 GLN A CA 1
ATOM 5696 C C . GLN A 1 719 ? 6.066 -54.125 -17.969 1 96.69 719 GLN A C 1
ATOM 5698 O O . GLN A 1 719 ? 4.91 -54.25 -18.375 1 96.69 719 GLN A O 1
ATOM 5703 N N . LEU A 1 720 ? 6.535 -54.656 -16.891 1 97.75 720 LEU A N 1
ATOM 5704 C CA . LEU A 1 720 ? 5.633 -55.375 -16.016 1 97.75 720 LEU A CA 1
ATOM 5705 C C . LEU A 1 720 ? 4.504 -54.5 -15.523 1 97.75 720 LEU A C 1
ATOM 5707 O O . LEU A 1 720 ? 3.346 -54.906 -15.469 1 97.75 720 LEU A O 1
ATOM 5711 N N . GLY A 1 721 ? 4.91 -53.344 -15.102 1 97.44 721 GLY A N 1
ATOM 5712 C CA . GLY A 1 721 ? 3.916 -52.406 -14.633 1 97.44 721 GLY A CA 1
ATOM 5713 C C . GLY A 1 721 ? 2.908 -52 -15.695 1 97.44 721 GLY A C 1
ATOM 5714 O O . GLY A 1 721 ? 1.716 -51.875 -15.414 1 97.44 721 GLY A O 1
ATOM 5715 N N . GLU A 1 722 ? 3.365 -51.688 -16.906 1 96.25 722 GLU A N 1
ATOM 5716 C CA . GLU A 1 722 ? 2.479 -51.375 -18.016 1 96.25 722 GLU A CA 1
ATOM 5717 C C . GLU A 1 722 ? 1.494 -52.5 -18.297 1 96.25 722 GLU A C 1
ATOM 5719 O O . GLU A 1 722 ? 0.309 -52.25 -18.531 1 96.25 722 GLU A O 1
ATOM 5724 N N . ASP A 1 723 ? 1.992 -53.656 -18.312 1 96.88 723 ASP A N 1
ATOM 5725 C CA . ASP A 1 723 ? 1.146 -54.812 -18.578 1 96.88 723 ASP A CA 1
ATOM 5726 C C . ASP A 1 723 ? 0.032 -54.938 -17.531 1 96.88 723 ASP A C 1
ATOM 5728 O O . ASP A 1 723 ? -1.122 -55.188 -17.875 1 96.88 723 ASP A O 1
ATOM 5732 N N . ALA A 1 724 ? 0.427 -54.781 -16.344 1 97.19 724 ALA A N 1
ATOM 5733 C CA . ALA A 1 724 ? -0.56 -54.844 -15.266 1 97.19 724 ALA A CA 1
ATOM 5734 C C . ALA A 1 724 ? -1.596 -53.719 -15.414 1 97.19 724 ALA A C 1
ATOM 5736 O O . ALA A 1 724 ? -2.791 -53.938 -15.219 1 97.19 724 ALA A O 1
ATOM 5737 N N . TYR A 1 725 ? -1.167 -52.562 -15.633 1 96.5 725 TYR A N 1
ATOM 5738 C CA . TYR A 1 725 ? -2.049 -51.406 -15.805 1 96.5 725 TYR A CA 1
ATOM 5739 C C . TYR A 1 725 ? -2.996 -51.625 -16.984 1 96.5 725 TYR A C 1
ATOM 5741 O O . TYR A 1 725 ? -4.207 -51.438 -16.859 1 96.5 725 TYR A O 1
ATOM 5749 N N . ARG A 1 726 ? -2.49 -52.031 -18.125 1 95.19 726 ARG A N 1
ATOM 5750 C CA . ARG A 1 726 ? -3.291 -52.219 -19.328 1 95.19 726 ARG A CA 1
ATOM 5751 C C . ARG A 1 726 ? -4.246 -53.406 -19.156 1 95.19 726 ARG A C 1
ATOM 5753 O O . ARG A 1 726 ? -5.332 -53.438 -19.75 1 95.19 726 ARG A O 1
ATOM 5760 N N . GLU A 1 727 ? -3.785 -54.375 -18.422 1 95.81 727 GLU A N 1
ATOM 5761 C CA . GLU A 1 727 ? -4.699 -55.469 -18.109 1 95.81 727 GLU A CA 1
ATOM 5762 C C . GLU A 1 727 ? -5.996 -54.938 -17.5 1 95.81 727 GLU A C 1
ATOM 5764 O O . GLU A 1 727 ? -7.082 -55.438 -17.812 1 95.81 727 GLU A O 1
ATOM 5769 N N . LEU A 1 728 ? -5.883 -54.031 -16.625 1 95.81 728 LEU A N 1
ATOM 5770 C CA . LEU A 1 728 ? -7.07 -53.5 -15.984 1 95.81 728 LEU A CA 1
ATOM 5771 C C . LEU A 1 728 ? -7.801 -52.531 -16.922 1 95.81 728 LEU A C 1
ATOM 5773 O O . LEU A 1 728 ? -9 -52.688 -17.172 1 95.81 728 LEU A O 1
ATOM 5777 N N . VAL A 1 729 ? -7.141 -51.5 -17.453 1 93.88 729 VAL A N 1
ATOM 5778 C CA . VAL A 1 729 ? -7.754 -50.344 -18.078 1 93.88 729 VAL A CA 1
ATOM 5779 C C . VAL A 1 729 ? -8.18 -50.688 -19.5 1 93.88 729 VAL A C 1
ATOM 5781 O O . VAL A 1 729 ? -9.195 -50.188 -20 1 93.88 729 VAL A O 1
ATOM 5784 N N . ASP A 1 730 ? -7.391 -51.562 -20.188 1 92.31 730 ASP A N 1
ATOM 5785 C CA . ASP A 1 730 ? -7.656 -51.844 -21.594 1 92.31 730 ASP A CA 1
ATOM 5786 C C . ASP A 1 730 ? -8.289 -53.219 -21.797 1 92.31 730 ASP A C 1
ATOM 5788 O O . ASP A 1 730 ? -9.117 -53.406 -22.688 1 92.31 730 ASP A O 1
ATOM 5792 N N . ARG A 1 731 ? -7.926 -54.125 -20.984 1 93.12 731 ARG A N 1
ATOM 5793 C CA . ARG A 1 731 ? -8.266 -55.5 -21.328 1 93.12 731 ARG A CA 1
ATOM 5794 C C . ARG A 1 731 ? -9.359 -56.031 -20.422 1 93.12 731 ARG A C 1
ATOM 5796 O O . ARG A 1 731 ? -9.961 -57.094 -20.703 1 93.12 731 ARG A O 1
ATOM 5803 N N . THR A 1 732 ? -9.617 -55.438 -19.375 1 93.19 732 THR A N 1
ATOM 5804 C CA . THR A 1 732 ? -10.719 -55.844 -18.5 1 93.19 732 THR A CA 1
ATOM 5805 C C . THR A 1 732 ? -12.031 -55.25 -19 1 93.19 732 THR A C 1
ATOM 5807 O O . THR A 1 732 ? -12.211 -54.031 -19 1 93.19 732 THR A O 1
ATOM 5810 N N . PRO A 1 733 ? -12.93 -56.125 -19.359 1 92.19 733 PRO A N 1
ATOM 5811 C CA . PRO A 1 733 ? -14.203 -55.625 -19.875 1 92.19 733 PRO A CA 1
ATOM 5812 C C . PRO A 1 733 ? -14.984 -54.812 -18.844 1 92.19 733 PRO A C 1
ATOM 5814 O O . PRO A 1 733 ? -15.078 -55.219 -17.688 1 92.19 733 PRO A O 1
ATOM 5817 N N . GLY A 1 734 ? -15.461 -53.625 -19.266 1 92.56 734 GLY A N 1
ATOM 5818 C CA . GLY A 1 734 ? -16.391 -52.844 -18.453 1 92.56 734 GLY A CA 1
ATOM 5819 C C . GLY A 1 734 ? -15.711 -51.844 -17.547 1 92.56 734 GLY A C 1
ATOM 5820 O O . GLY A 1 734 ? -16.375 -51.156 -16.766 1 92.56 734 GLY A O 1
ATOM 5821 N N . VAL A 1 735 ? -14.461 -51.719 -17.594 1 93.56 735 VAL A N 1
ATOM 5822 C CA . VAL A 1 735 ? -13.734 -50.844 -16.703 1 93.56 735 VAL A CA 1
ATOM 5823 C C . VAL A 1 735 ? -14.172 -49.406 -16.938 1 93.56 735 VAL A C 1
ATOM 5825 O O . VAL A 1 735 ? -14.297 -48.625 -15.992 1 93.56 735 VAL A O 1
ATOM 5828 N N . LEU A 1 736 ? -14.375 -48.938 -18.141 1 93.44 736 LEU A N 1
ATOM 5829 C CA . LEU A 1 736 ? -14.812 -47.594 -18.453 1 93.44 736 LEU A CA 1
ATOM 5830 C C . LEU A 1 736 ? -16.219 -47.312 -17.906 1 93.44 736 LEU A C 1
ATOM 5832 O O . LEU A 1 736 ? -16.516 -46.219 -17.469 1 93.44 736 LEU A O 1
ATOM 5836 N N . ASP A 1 737 ? -17.078 -48.344 -18.016 1 93.56 737 ASP A N 1
ATOM 5837 C CA . ASP A 1 737 ? -18.391 -48.219 -17.391 1 93.56 737 ASP A CA 1
ATOM 5838 C C . ASP A 1 737 ? -18.281 -48 -15.891 1 93.56 737 ASP A C 1
ATOM 5840 O O . ASP A 1 737 ? -18.984 -47.156 -15.312 1 93.56 737 ASP A O 1
ATOM 5844 N N . TYR A 1 738 ? -17.406 -48.812 -15.336 1 95.56 738 TYR A N 1
ATOM 5845 C CA . TYR A 1 738 ? -17.125 -48.625 -13.914 1 95.56 738 TYR A CA 1
ATOM 5846 C C . TYR A 1 738 ? -16.672 -47.219 -13.617 1 95.56 738 TYR A C 1
ATOM 5848 O O . TYR A 1 738 ? -17.125 -46.594 -12.641 1 95.56 738 TYR A O 1
ATOM 5856 N N . PHE A 1 739 ? -15.773 -46.688 -14.391 1 94.69 739 PHE A N 1
ATOM 5857 C CA . PHE A 1 739 ? -15.219 -45.344 -14.211 1 94.69 739 PHE A CA 1
ATOM 5858 C C . PHE A 1 739 ? -16.297 -44.281 -14.336 1 94.69 739 PHE A C 1
ATOM 5860 O O . PHE A 1 739 ? -16.438 -43.406 -13.469 1 94.69 739 PHE A O 1
ATOM 5867 N N . TYR A 1 740 ? -17.094 -44.312 -15.359 1 92.62 740 TYR A N 1
ATOM 5868 C CA . TYR A 1 740 ? -18.094 -43.281 -15.633 1 92.62 740 TYR A CA 1
ATOM 5869 C C . TYR A 1 740 ? -19.219 -43.344 -14.602 1 92.62 740 TYR A C 1
ATOM 5871 O O . TYR A 1 740 ? -19.766 -42.281 -14.227 1 92.62 740 TYR A O 1
ATOM 5879 N N . GLU A 1 741 ? -19.5 -44.5 -14.148 1 93.75 741 GLU A N 1
ATOM 5880 C CA . GLU A 1 741 ? -20.609 -44.656 -13.203 1 93.75 741 GLU A CA 1
ATOM 5881 C C . GLU A 1 741 ? -20.125 -44.5 -11.766 1 93.75 741 GLU A C 1
ATOM 5883 O O . GLU A 1 741 ? -20.875 -44.031 -10.898 1 93.75 741 GLU A O 1
ATOM 5888 N N . GLY A 1 742 ? -18.953 -44.938 -11.602 1 94.75 742 GLY A N 1
ATOM 5889 C CA . GLY A 1 742 ? -18.438 -44.969 -10.242 1 94.75 742 GLY A CA 1
ATOM 5890 C C . GLY A 1 742 ? -17.75 -43.688 -9.828 1 94.75 742 GLY A C 1
ATOM 5891 O O . GLY A 1 742 ? -17.359 -43.531 -8.672 1 94.75 742 GLY A O 1
ATOM 5892 N N . THR A 1 743 ? -17.469 -42.719 -10.664 1 94 743 THR A N 1
ATOM 5893 C CA . THR A 1 743 ? -16.828 -41.438 -10.375 1 94 743 THR A CA 1
ATOM 5894 C C . THR A 1 743 ? -17.688 -40.281 -10.867 1 94 743 THR A C 1
ATOM 5896 O O . THR A 1 743 ? -18.594 -40.469 -11.68 1 94 743 THR A O 1
ATOM 5899 N N . PRO A 1 744 ? -17.438 -39.062 -10.375 1 92.56 744 PRO A N 1
ATOM 5900 C CA . PRO A 1 744 ? -18.219 -37.906 -10.82 1 92.56 744 PRO A CA 1
ATOM 5901 C C . PRO A 1 744 ? -17.656 -37.25 -12.086 1 92.56 744 PRO A C 1
ATOM 5903 O O . PRO A 1 744 ? -17.734 -36.031 -12.25 1 92.56 744 PRO A O 1
ATOM 5906 N N . VAL A 1 745 ? -17 -37.938 -12.977 1 88.62 745 VAL A N 1
ATOM 5907 C CA . VAL A 1 745 ? -16.297 -37.406 -14.141 1 88.62 745 VAL A CA 1
ATOM 5908 C C . VAL A 1 745 ? -17.281 -36.719 -15.07 1 88.62 745 VAL A C 1
ATOM 5910 O O . VAL A 1 745 ? -16.953 -35.688 -15.688 1 88.62 745 VAL A O 1
ATOM 5913 N N . GLN A 1 746 ? -18.484 -37.156 -15.18 1 84.81 746 GLN A N 1
ATOM 5914 C CA . GLN A 1 746 ? -19.469 -36.531 -16.047 1 84.81 746 GLN A CA 1
ATOM 5915 C C . GLN A 1 746 ? -19.922 -35.188 -15.484 1 84.81 746 GLN A C 1
ATOM 5917 O O . GLN A 1 746 ? -20.094 -34.219 -16.234 1 84.81 746 GLN A O 1
ATOM 5922 N N . GLU A 1 747 ? -20.047 -35.219 -14.227 1 85.12 747 GLU A N 1
ATOM 5923 C CA . GLU A 1 747 ? -20.516 -34.031 -13.547 1 85.12 747 GLU A CA 1
ATOM 5924 C C . GLU A 1 747 ? -19.422 -32.938 -13.492 1 85.12 747 GLU A C 1
ATOM 5926 O O . GLU A 1 747 ? -19.719 -31.75 -13.375 1 85.12 747 GLU A O 1
ATOM 5931 N N . ILE A 1 748 ? -18.156 -33.344 -13.57 1 79.5 748 ILE A N 1
ATOM 5932 C CA . ILE A 1 748 ? -17.047 -32.406 -13.594 1 79.5 748 ILE A CA 1
ATOM 5933 C C . ILE A 1 748 ? -17.172 -31.484 -14.797 1 79.5 748 ILE A C 1
ATOM 5935 O O . ILE A 1 748 ? -16.781 -30.312 -14.727 1 79.5 748 ILE A O 1
ATOM 5939 N N . GLY A 1 749 ? -17.797 -31.953 -15.859 1 72.62 749 GLY A N 1
ATOM 5940 C CA . GLY A 1 749 ? -18.016 -31.156 -17.062 1 72.62 749 GLY A CA 1
ATOM 5941 C C . GLY A 1 749 ? -18.953 -29.984 -16.828 1 72.62 749 GLY A C 1
ATOM 5942 O O . GLY A 1 749 ? -18.891 -28.984 -17.562 1 72.62 749 GLY A O 1
ATOM 5943 N N . PHE A 1 750 ? -19.719 -30.141 -15.711 1 71.06 750 PHE A N 1
ATOM 5944 C CA . PHE A 1 750 ? -20.688 -29.094 -15.438 1 71.06 750 PHE A CA 1
ATOM 5945 C C . PHE A 1 750 ? -20.078 -28 -14.57 1 71.06 750 PHE A C 1
ATOM 5947 O O . PHE A 1 750 ? -20.703 -26.969 -14.336 1 71.06 750 PHE A O 1
ATOM 5954 N N . LEU A 1 751 ? -18.828 -28.281 -14.18 1 67.75 751 LEU A N 1
ATOM 5955 C CA . LEU A 1 751 ? -18.156 -27.266 -13.406 1 67.75 751 LEU A CA 1
ATOM 5956 C C . LEU A 1 751 ? -17.688 -26.125 -14.305 1 67.75 751 LEU A C 1
ATOM 5958 O O . LEU A 1 751 ? -17.188 -26.359 -15.406 1 67.75 751 LEU A O 1
ATOM 5962 N N . ASN A 1 752 ? -18.375 -25.047 -14.352 1 60.97 752 ASN A N 1
ATOM 5963 C CA . ASN A 1 752 ? -17.984 -23.875 -15.133 1 60.97 752 ASN A CA 1
ATOM 5964 C C . ASN A 1 752 ? -16.547 -23.469 -14.836 1 60.97 752 ASN A C 1
ATOM 5966 O O . ASN A 1 752 ? -16.281 -22.312 -14.5 1 60.97 752 ASN A O 1
ATOM 5970 N N . ILE A 1 753 ? -15.68 -24.469 -14.812 1 58.03 753 ILE A N 1
ATOM 5971 C CA . ILE A 1 753 ? -14.32 -24.203 -14.359 1 58.03 753 ILE A CA 1
ATOM 5972 C C . ILE A 1 753 ? -13.469 -23.703 -15.523 1 58.03 753 ILE A C 1
ATOM 5974 O O . ILE A 1 753 ? -12.531 -22.938 -15.32 1 58.03 753 ILE A O 1
ATOM 5978 N N . GLY A 1 754 ? -13.773 -24.172 -16.703 1 58.34 754 GLY A N 1
ATOM 5979 C CA . GLY A 1 754 ? -12.883 -23.75 -17.781 1 58.34 754 GLY A CA 1
ATOM 5980 C C . GLY A 1 754 ? -13.586 -23.641 -19.125 1 58.34 754 GLY A C 1
ATOM 5981 O O . GLY A 1 754 ? -14.727 -24.078 -19.266 1 58.34 754 GLY A O 1
ATOM 5982 N N . SER A 1 755 ? -12.969 -23.016 -19.938 1 56.16 755 SER A N 1
ATOM 5983 C CA . SER A 1 755 ? -13.492 -22.781 -21.266 1 56.16 755 SER A CA 1
ATOM 5984 C C . SER A 1 755 ? -13.391 -24.047 -22.125 1 56.16 755 SER A C 1
ATOM 5986 O O . SER A 1 755 ? -14.109 -24.188 -23.125 1 56.16 755 SER A O 1
ATOM 5988 N N . ARG A 1 756 ? -12.547 -24.953 -21.609 1 63.09 756 ARG A N 1
ATOM 5989 C CA . ARG A 1 756 ? -12.273 -26.125 -22.438 1 63.09 756 ARG A CA 1
ATOM 5990 C C . ARG A 1 756 ? -13.289 -27.234 -22.188 1 63.09 756 ARG A C 1
ATOM 5992 O O . ARG A 1 756 ? -13.664 -27.484 -21.031 1 63.09 756 ARG A O 1
ATOM 5999 N N . PRO A 1 757 ? -13.742 -27.891 -23.203 1 62.44 757 PRO A N 1
ATOM 6000 C CA . PRO A 1 757 ? -14.617 -29.047 -23.016 1 62.44 757 PRO A CA 1
ATOM 6001 C C . PRO A 1 757 ? -13.898 -30.234 -22.359 1 62.44 757 PRO A C 1
ATOM 6003 O O . PRO A 1 757 ? -12.68 -30.359 -22.469 1 62.44 757 PRO A O 1
ATOM 6006 N N . SER A 1 758 ? -14.594 -31.094 -21.562 1 64.56 758 SER A N 1
ATOM 6007 C CA . SER A 1 758 ? -14.039 -32.25 -20.844 1 64.56 758 SER A CA 1
ATOM 6008 C C . SER A 1 758 ? -13.602 -33.344 -21.812 1 64.56 758 SER A C 1
ATOM 6010 O O . SER A 1 758 ? -12.758 -34.156 -21.469 1 64.56 758 SER A O 1
ATOM 6012 N N . HIS A 1 759 ? -14.242 -33.469 -22.984 1 64.62 759 HIS A N 1
ATOM 6013 C CA . HIS A 1 759 ? -13.891 -34.406 -24.016 1 64.62 759 HIS A CA 1
ATOM 6014 C C . HIS A 1 759 ? -13.43 -33.719 -25.281 1 64.62 759 HIS A C 1
ATOM 6016 O O . HIS A 1 759 ? -13.953 -32.656 -25.641 1 64.62 759 HIS A O 1
ATOM 6022 N N . ARG A 1 760 ? -12.469 -34.438 -25.75 1 54.91 760 ARG A N 1
ATOM 6023 C CA . ARG A 1 760 ? -12.062 -33.875 -27.047 1 54.91 760 ARG A CA 1
ATOM 6024 C C . ARG A 1 760 ? -13.18 -34 -28.062 1 54.91 760 ARG A C 1
ATOM 6026 O O . ARG A 1 760 ? -13.398 -33.125 -28.875 1 54.91 760 ARG A O 1
ATOM 6033 N N . ARG A 1 761 ? -14.016 -35.25 -28.031 1 56.91 761 ARG A N 1
ATOM 6034 C CA . ARG A 1 761 ? -15.164 -35.5 -28.875 1 56.91 761 ARG A CA 1
ATOM 6035 C C . ARG A 1 761 ? -16.391 -35.844 -28.047 1 56.91 761 ARG A C 1
ATOM 6037 O O . ARG A 1 761 ? -16.391 -36.844 -27.312 1 56.91 761 ARG A O 1
ATOM 6044 N N . LYS A 1 762 ? -17.562 -35.375 -27.984 1 59.5 762 LYS A N 1
ATOM 6045 C CA . LYS A 1 762 ? -18.703 -35.375 -27.078 1 59.5 762 LYS A CA 1
ATOM 6046 C C . LYS A 1 762 ? -19.328 -36.75 -26.984 1 59.5 762 LYS A C 1
ATOM 6048 O O . LYS A 1 762 ? -19.703 -37.188 -25.891 1 59.5 762 LYS A O 1
ATOM 6053 N N . SER A 1 763 ? -19.406 -37.5 -27.891 1 59.88 763 SER A N 1
ATOM 6054 C CA . SER A 1 763 ? -20.188 -38.75 -27.922 1 59.88 763 SER A CA 1
ATOM 6055 C C . SER A 1 763 ? -19.297 -39.969 -27.656 1 59.88 763 SER A C 1
ATOM 6057 O O . SER A 1 763 ? -19.797 -41.062 -27.438 1 59.88 763 SER A O 1
ATOM 6059 N N . ASP A 1 764 ? -18.016 -39.844 -27.453 1 69.12 764 ASP A N 1
ATOM 6060 C CA . ASP A 1 764 ? -17.078 -40.969 -27.375 1 69.12 764 ASP A CA 1
ATOM 6061 C C . ASP A 1 764 ? -16.594 -41.156 -25.938 1 69.12 764 ASP A C 1
ATOM 6063 O O . ASP A 1 764 ? -15.945 -40.25 -25.359 1 69.12 764 ASP A O 1
ATOM 6067 N N . ARG A 1 765 ? -16.969 -42.281 -25.312 1 77.44 765 ARG A N 1
ATOM 6068 C CA . ARG A 1 765 ? -16.609 -42.594 -23.922 1 77.44 765 ARG A CA 1
ATOM 6069 C C . ARG A 1 765 ? -15.344 -43.438 -23.875 1 77.44 765 ARG A C 1
ATOM 6071 O O . ARG A 1 765 ? -15.016 -44 -22.828 1 77.44 765 ARG A O 1
ATOM 6078 N N . SER A 1 766 ? -14.602 -43.438 -24.891 1 77.31 766 SER A N 1
ATOM 6079 C CA . SER A 1 766 ? -13.398 -44.25 -24.953 1 77.31 766 SER A CA 1
ATOM 6080 C C . SER A 1 766 ? -12.242 -43.594 -24.219 1 77.31 766 SER A C 1
ATOM 6082 O O . SER A 1 766 ? -12.266 -42.406 -23.969 1 77.31 766 SER A O 1
ATOM 6084 N N . LYS A 1 767 ? -11.305 -44.438 -23.828 1 81.56 767 LYS A N 1
ATOM 6085 C CA . LYS A 1 767 ? -10.109 -43.938 -23.141 1 81.56 767 LYS A CA 1
ATOM 6086 C C . LYS A 1 767 ? -9.383 -42.906 -23.984 1 81.56 767 LYS A C 1
ATOM 6088 O O . LYS A 1 767 ? -8.828 -41.938 -23.438 1 81.56 767 LYS A O 1
ATOM 6093 N N . SER A 1 768 ? -9.453 -43.094 -25.203 1 74.44 768 SER A N 1
ATOM 6094 C CA . SER A 1 768 ? -8.75 -42.188 -26.109 1 74.44 768 SER A CA 1
ATOM 6095 C C . SER A 1 768 ? -9.43 -40.844 -26.172 1 74.44 768 SER A C 1
ATOM 6097 O O . SER A 1 768 ? -8.789 -39.812 -26.484 1 74.44 768 SER A O 1
ATOM 6099 N N . SER A 1 769 ? -10.633 -40.812 -25.797 1 76.19 769 SER A N 1
ATOM 6100 C CA . SER A 1 769 ? -11.406 -39.562 -25.953 1 76.19 769 SER A CA 1
ATOM 6101 C C . SER A 1 769 ? -11.375 -38.75 -24.672 1 76.19 769 SER A C 1
ATOM 6103 O O . SER A 1 769 ? -11.445 -37.5 -24.719 1 76.19 769 SER A O 1
ATOM 6105 N N . ILE A 1 770 ? -11.273 -39.406 -23.562 1 81 770 ILE A N 1
ATOM 6106 C CA . ILE A 1 770 ? -11.289 -38.656 -22.297 1 81 770 ILE A CA 1
ATOM 6107 C C . ILE A 1 770 ? -9.938 -37.969 -22.078 1 81 770 ILE A C 1
ATOM 6109 O O . ILE A 1 770 ? -8.883 -38.594 -22.328 1 81 770 ILE A O 1
ATOM 6113 N N . ARG A 1 771 ? -9.945 -36.75 -21.719 1 76.5 771 ARG A N 1
ATOM 6114 C CA . ARG A 1 771 ? -8.719 -36 -21.453 1 76.5 771 ARG A CA 1
ATOM 6115 C C . ARG A 1 771 ? -8.07 -36.469 -20.156 1 76.5 771 ARG A C 1
ATOM 6117 O O . ARG A 1 771 ? -8.734 -37.062 -19.297 1 76.5 771 ARG A O 1
ATOM 6124 N N . ALA A 1 772 ? -6.793 -36.188 -20 1 79.81 772 ALA A N 1
ATOM 6125 C CA . ALA A 1 772 ? -6.016 -36.656 -18.844 1 79.81 772 ALA A CA 1
ATOM 6126 C C . ALA A 1 772 ? -6.523 -36.031 -17.562 1 79.81 772 ALA A C 1
ATOM 6128 O O . ALA A 1 772 ? -6.539 -36.656 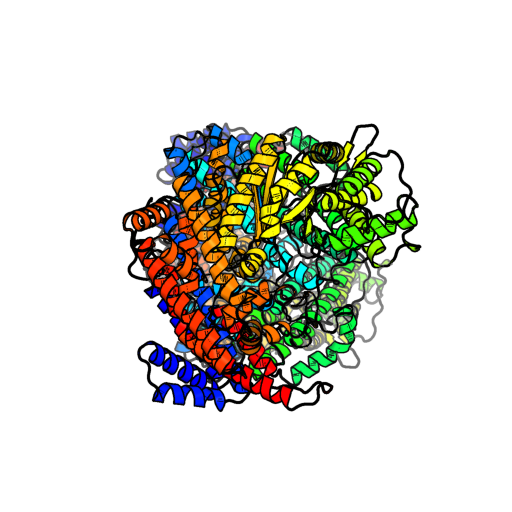-16.5 1 79.81 772 ALA A O 1
ATOM 6129 N N . ILE A 1 773 ? -6.938 -34.812 -17.594 1 79.5 773 ILE A N 1
ATOM 6130 C CA . ILE A 1 773 ? -7.297 -34.094 -16.375 1 79.5 773 ILE A CA 1
ATOM 6131 C C . ILE A 1 773 ? -8.578 -34.688 -15.789 1 79.5 773 ILE A C 1
ATOM 6133 O O . ILE A 1 773 ? -8.594 -35.094 -14.625 1 79.5 773 ILE A O 1
ATOM 6137 N N . PRO A 1 774 ? -9.656 -34.875 -16.562 1 83.12 774 PRO A N 1
ATOM 6138 C CA . PRO A 1 774 ? -10.852 -35.5 -16.016 1 83.12 774 PRO A CA 1
ATOM 6139 C C . PRO A 1 774 ? -10.609 -36.938 -15.57 1 83.12 774 PRO A C 1
ATOM 6141 O O . PRO A 1 774 ? -11.219 -37.406 -14.609 1 83.12 774 PRO A O 1
ATOM 6144 N N . TRP A 1 775 ? -9.742 -37.625 -16.297 1 87.75 775 TRP A N 1
ATOM 6145 C CA . TRP A 1 775 ? -9.398 -39 -15.938 1 87.75 775 TRP A CA 1
ATOM 6146 C C . TRP A 1 775 ? -8.797 -39.062 -14.539 1 87.75 775 TRP A C 1
ATOM 6148 O O . TRP A 1 775 ? -9.266 -39.812 -13.695 1 87.75 775 TRP A O 1
ATOM 6158 N N . VAL A 1 776 ? -7.809 -38.281 -14.32 1 87.75 776 VAL A N 1
ATOM 6159 C CA . VAL A 1 776 ? -7.109 -38.281 -13.039 1 87.75 776 VAL A CA 1
ATOM 6160 C C . VAL A 1 776 ? -8.008 -37.688 -11.961 1 87.75 776 VAL A C 1
ATOM 6162 O O . VAL A 1 776 ? -8.062 -38.188 -10.836 1 87.75 776 VAL A O 1
ATOM 6165 N N . PHE A 1 777 ? -8.727 -36.656 -12.328 1 86.94 777 PHE A N 1
ATOM 6166 C CA . PHE A 1 777 ? -9.586 -35.969 -11.391 1 86.94 777 PHE A CA 1
ATOM 6167 C C . PHE A 1 777 ? -10.719 -36.844 -10.914 1 86.94 777 PHE A C 1
ATOM 6169 O O . PHE A 1 777 ? -11.07 -36.844 -9.734 1 86.94 777 PHE A O 1
ATOM 6176 N N . GLY A 1 778 ? -11.289 -37.562 -11.797 1 89.75 778 GLY A N 1
ATOM 6177 C CA . GLY A 1 778 ? -12.359 -38.5 -11.438 1 89.75 778 GLY A CA 1
ATOM 6178 C C . GLY A 1 778 ? -11.938 -39.531 -10.422 1 89.75 778 GLY A C 1
ATOM 6179 O O . GLY A 1 778 ? -12.617 -39.719 -9.414 1 89.75 778 GLY A O 1
ATOM 6180 N N . TRP A 1 779 ? -10.797 -40.156 -10.695 1 93.19 779 TRP A N 1
ATOM 6181 C CA . TRP A 1 779 ? -10.281 -41.188 -9.797 1 93.19 779 TRP A CA 1
ATOM 6182 C C . TRP A 1 779 ? -9.898 -40.594 -8.445 1 93.19 779 TRP A C 1
ATOM 6184 O O . TRP A 1 779 ? -9.977 -41.281 -7.418 1 93.19 779 TRP A O 1
ATOM 6194 N N . ALA A 1 780 ? -9.453 -39.344 -8.484 1 90.75 780 ALA A N 1
ATOM 6195 C CA . ALA A 1 780 ? -9.086 -38.688 -7.238 1 90.75 780 ALA A CA 1
ATOM 6196 C C . ALA A 1 780 ? -10.328 -38.375 -6.395 1 90.75 780 ALA A C 1
ATOM 6198 O O . ALA A 1 780 ? -10.32 -38.562 -5.176 1 90.75 780 ALA A O 1
ATOM 6199 N N . GLN A 1 781 ? -11.359 -37.938 -7.059 1 91.88 781 GLN A N 1
ATOM 6200 C CA . GLN A 1 781 ? -12.602 -37.594 -6.363 1 91.88 781 GLN A CA 1
ATOM 6201 C C . GLN A 1 781 ? -13.18 -38.844 -5.66 1 91.88 781 GLN A C 1
ATOM 6203 O O . GLN A 1 781 ? -13.68 -38.719 -4.539 1 91.88 781 GLN A O 1
ATOM 6208 N N . SER A 1 782 ? -13.086 -39.906 -6.336 1 95.31 782 SER A N 1
ATOM 6209 C CA . SER A 1 782 ? -13.648 -41.156 -5.785 1 95.31 782 SER A CA 1
ATOM 6210 C C . SER A 1 782 ? -12.656 -41.844 -4.875 1 95.31 782 SER A C 1
ATOM 6212 O O . SER A 1 782 ? -12.891 -42.969 -4.441 1 95.31 782 SER A O 1
ATOM 6214 N N . ARG A 1 783 ? -11.508 -41.281 -4.637 1 94.81 783 ARG A N 1
ATOM 6215 C CA . ARG A 1 783 ? -10.5 -41.656 -3.648 1 94.81 783 ARG A CA 1
ATOM 6216 C C . ARG A 1 783 ? -9.758 -42.938 -4.086 1 94.81 783 ARG A C 1
ATOM 6218 O O . ARG A 1 783 ? -9.125 -43.594 -3.268 1 94.81 783 ARG A O 1
ATOM 6225 N N . HIS A 1 784 ? -9.891 -43.25 -5.391 1 95.31 784 HIS A N 1
ATOM 6226 C CA . HIS A 1 784 ? -9.125 -44.375 -5.934 1 95.31 784 HIS A CA 1
ATOM 6227 C C . HIS A 1 784 ? -7.668 -43.969 -6.156 1 95.31 784 HIS A C 1
ATOM 6229 O O . HIS A 1 784 ? -6.758 -44.75 -5.871 1 95.31 784 HIS A O 1
ATOM 6235 N N . THR A 1 785 ? -7.406 -42.844 -6.676 1 93.25 785 THR A N 1
ATOM 6236 C CA . THR A 1 785 ? -6.117 -42.281 -7.082 1 93.25 785 THR A CA 1
ATOM 6237 C C . THR A 1 785 ? -5.344 -43.281 -7.941 1 93.25 785 THR A C 1
ATOM 6239 O O . THR A 1 785 ? -4.117 -43.344 -7.859 1 93.25 785 THR A O 1
ATOM 6242 N N . LEU A 1 786 ? -6.039 -44 -8.688 1 93.38 786 LEU A N 1
ATOM 6243 C CA . LEU A 1 786 ? -5.609 -45.188 -9.406 1 93.38 786 LEU A CA 1
ATOM 6244 C C . LEU A 1 786 ? -4.434 -44.875 -10.328 1 93.38 786 LEU A C 1
ATOM 6246 O O . LEU A 1 786 ? -3.428 -45.594 -10.32 1 93.38 786 LEU A O 1
ATOM 6250 N N . PRO A 1 787 ? -4.457 -43.844 -11.055 1 91.06 787 PRO A N 1
ATOM 6251 C CA . PRO A 1 787 ? -3.406 -43.594 -12.047 1 91.06 787 PRO A CA 1
ATOM 6252 C C . PRO A 1 787 ? -2.033 -43.375 -11.414 1 91.06 787 PRO A C 1
ATOM 6254 O O . PRO A 1 787 ? -1.008 -43.594 -12.07 1 91.06 787 PRO A O 1
ATOM 6257 N N . ALA A 1 788 ? -1.965 -43.125 -10.18 1 92.25 788 ALA A N 1
ATOM 6258 C CA . ALA A 1 788 ? -0.717 -42.719 -9.547 1 92.25 788 ALA A CA 1
ATOM 6259 C C . ALA A 1 788 ? 0.031 -43.906 -8.977 1 92.25 788 ALA A C 1
ATOM 6261 O O . ALA A 1 788 ? 1.189 -43.812 -8.57 1 92.25 788 ALA A O 1
ATOM 6262 N N . TRP A 1 789 ? -0.616 -45.094 -8.977 1 95.69 789 TRP A N 1
ATOM 6263 C CA . TRP A 1 789 ? 0.096 -46.156 -8.273 1 95.69 789 TRP A CA 1
ATOM 6264 C C . TRP A 1 789 ? -0.173 -47.5 -8.914 1 95.69 789 TRP A C 1
ATOM 6266 O O . TRP A 1 789 ? 0.553 -48.469 -8.672 1 95.69 789 TRP A O 1
ATOM 6276 N N . TYR A 1 790 ? -1.216 -47.656 -9.68 1 97 790 TYR A N 1
ATOM 6277 C CA . TYR A 1 790 ? -1.629 -49 -10.133 1 97 790 TYR A CA 1
ATOM 6278 C C . TYR A 1 790 ? -0.559 -49.625 -11.016 1 97 790 TYR A C 1
ATOM 6280 O O . TYR A 1 790 ? -0.071 -49 -11.961 1 97 790 TYR A O 1
ATOM 6288 N N . GLY A 1 791 ? -0.235 -50.812 -10.789 1 97.12 791 GLY A N 1
ATOM 6289 C CA . GLY A 1 791 ? 0.732 -51.562 -11.57 1 97.12 791 GLY A CA 1
ATOM 6290 C C . GLY A 1 791 ? 2.09 -51.656 -10.906 1 97.12 791 GLY A C 1
ATOM 6291 O O . GLY A 1 791 ? 2.9 -52.531 -11.258 1 97.12 791 GLY A O 1
ATOM 6292 N N . ILE A 1 792 ? 2.357 -50.844 -9.977 1 97.75 792 ILE A N 1
ATOM 6293 C CA . ILE A 1 792 ? 3.658 -50.781 -9.312 1 97.75 792 ILE A CA 1
ATOM 6294 C C . ILE A 1 792 ? 3.848 -52.031 -8.461 1 97.75 792 ILE A C 1
ATOM 6296 O O . ILE A 1 792 ? 4.91 -52.656 -8.484 1 97.75 792 ILE A O 1
ATOM 6300 N N . GLY A 1 793 ? 2.824 -52.344 -7.652 1 98.12 793 GLY A N 1
ATOM 6301 C CA . GLY A 1 793 ? 2.902 -53.531 -6.809 1 98.12 793 GLY A CA 1
ATOM 6302 C C . GLY A 1 793 ? 3.154 -54.812 -7.594 1 98.12 793 GLY A C 1
ATOM 6303 O O . GLY A 1 793 ? 4.027 -55.594 -7.238 1 98.12 793 GLY A O 1
ATOM 6304 N N . SER A 1 794 ? 2.375 -55 -8.633 1 98.12 794 SER A N 1
ATOM 6305 C CA . SER A 1 794 ? 2.527 -56.156 -9.5 1 98.12 794 SER A CA 1
ATOM 6306 C C . SER A 1 794 ? 3.926 -56.219 -10.102 1 98.12 794 SER A C 1
ATOM 6308 O O . SER A 1 794 ? 4.539 -57.281 -10.156 1 98.12 794 SER A O 1
ATOM 6310 N N . ALA A 1 795 ? 4.434 -55.094 -10.539 1 98.44 795 ALA A N 1
ATOM 6311 C CA . ALA A 1 795 ? 5.75 -55.031 -11.172 1 98.44 795 ALA A CA 1
ATOM 6312 C C . ALA A 1 795 ? 6.855 -55.375 -10.18 1 98.44 795 ALA A C 1
ATOM 6314 O O . ALA A 1 795 ? 7.734 -56.188 -10.484 1 98.44 795 ALA A O 1
ATOM 6315 N N . LEU A 1 796 ? 6.84 -54.812 -9.008 1 98.38 796 LEU A N 1
ATOM 6316 C CA . LEU A 1 796 ? 7.871 -55.031 -7.996 1 98.38 796 LEU A CA 1
ATOM 6317 C C . LEU A 1 796 ? 7.859 -56.5 -7.523 1 98.38 796 LEU A C 1
ATOM 6319 O O . LEU A 1 796 ? 8.914 -57.125 -7.406 1 98.38 796 LEU A O 1
ATOM 6323 N N . ALA A 1 797 ? 6.695 -57 -7.242 1 98 797 ALA A N 1
ATOM 6324 C CA . ALA A 1 797 ? 6.559 -58.375 -6.746 1 98 797 ALA A CA 1
ATOM 6325 C C . ALA A 1 797 ? 7.023 -59.375 -7.789 1 98 797 ALA A C 1
ATOM 6327 O O . ALA A 1 797 ? 7.738 -60.344 -7.465 1 98 797 ALA A O 1
ATOM 6328 N N . ALA A 1 798 ? 6.547 -59.188 -9 1 97.75 798 ALA A N 1
ATOM 6329 C CA . ALA A 1 798 ? 6.906 -60.094 -10.07 1 97.75 798 ALA A CA 1
ATOM 6330 C C . ALA A 1 798 ? 8.406 -60.094 -10.328 1 97.75 798 ALA A C 1
ATOM 6332 O O . ALA A 1 798 ? 9.016 -61.125 -10.57 1 97.75 798 ALA A O 1
ATOM 6333 N N . TRP A 1 799 ? 8.992 -58.938 -10.352 1 97.88 799 TRP A N 1
ATOM 6334 C CA . TRP A 1 799 ? 10.406 -58.812 -10.672 1 97.88 799 TRP A CA 1
ATOM 6335 C C . TRP A 1 799 ? 11.273 -59.375 -9.555 1 97.88 799 TRP A C 1
ATOM 6337 O O . TRP A 1 799 ? 12.25 -60.094 -9.82 1 97.88 799 TRP A O 1
ATOM 6347 N N . ARG A 1 800 ? 11 -59.031 -8.297 1 96.25 800 ARG A N 1
ATOM 6348 C CA . ARG A 1 800 ? 11.852 -59.469 -7.199 1 96.25 800 ARG A CA 1
ATOM 6349 C C . ARG A 1 800 ? 11.672 -60.969 -6.934 1 96.25 800 ARG A C 1
ATOM 6351 O O . ARG A 1 800 ? 12.602 -61.656 -6.496 1 96.25 800 ARG A O 1
ATOM 6358 N N . GLY A 1 801 ? 10.398 -61.5 -7.199 1 94.56 801 GLY A N 1
ATOM 6359 C CA . GLY A 1 801 ? 10.125 -62.875 -6.82 1 94.56 801 GLY A CA 1
ATOM 6360 C C . GLY A 1 801 ? 10.484 -63.156 -5.375 1 94.56 801 GLY A C 1
ATOM 6361 O O . GLY A 1 801 ? 10.148 -62.406 -4.473 1 94.56 801 GLY A O 1
ATOM 6362 N N . GLU A 1 802 ? 11.102 -64.312 -5.188 1 93.25 802 GLU A N 1
ATOM 6363 C CA . GLU A 1 802 ? 11.516 -64.688 -3.842 1 93.25 802 GLU A CA 1
ATOM 6364 C C . GLU A 1 802 ? 13.031 -64.562 -3.68 1 93.25 802 GLU A C 1
ATOM 6366 O O . GLU A 1 802 ? 13.594 -65.062 -2.695 1 93.25 802 GLU A O 1
ATOM 6371 N N . ASP A 1 803 ? 13.609 -63.781 -4.574 1 95.56 803 ASP A N 1
ATOM 6372 C CA . ASP A 1 803 ? 15.062 -63.656 -4.582 1 95.56 803 ASP A CA 1
ATOM 6373 C C . ASP A 1 803 ? 15.516 -62.5 -3.709 1 95.56 803 ASP A C 1
ATOM 6375 O O . ASP A 1 803 ? 15.273 -61.312 -4.047 1 95.56 803 ASP A O 1
ATOM 6379 N N . PRO A 1 804 ? 16.219 -62.75 -2.693 1 94.94 804 PRO A N 1
ATOM 6380 C CA . PRO A 1 804 ? 16.672 -61.688 -1.797 1 94.94 804 PRO A CA 1
ATOM 6381 C C . PRO A 1 804 ? 17.641 -60.719 -2.471 1 94.94 804 PRO A C 1
ATOM 6383 O O . PRO A 1 804 ? 17.688 -59.531 -2.113 1 94.94 804 PRO A O 1
ATOM 6386 N N . ALA A 1 805 ? 18.359 -61.188 -3.379 1 95.62 805 ALA A N 1
ATOM 6387 C CA . ALA A 1 805 ? 19.312 -60.344 -4.082 1 95.62 805 ALA A CA 1
ATOM 6388 C C . ALA A 1 805 ? 18.594 -59.281 -4.91 1 95.62 805 ALA A C 1
ATOM 6390 O O . ALA A 1 805 ? 19.078 -58.156 -5.051 1 95.62 805 ALA A O 1
ATOM 6391 N N . ARG A 1 806 ? 17.516 -59.656 -5.418 1 96.69 806 ARG A N 1
ATOM 6392 C CA . ARG A 1 806 ? 16.719 -58.719 -6.203 1 96.69 806 ARG A CA 1
ATOM 6393 C C . ARG A 1 806 ? 16.078 -57.656 -5.305 1 96.69 806 ARG A C 1
ATOM 6395 O O . ARG A 1 806 ? 15.992 -56.469 -5.68 1 96.69 806 ARG A O 1
ATOM 6402 N N . LEU A 1 807 ? 15.688 -58.062 -4.148 1 97.31 807 LEU A N 1
ATOM 6403 C CA . LEU A 1 807 ? 15.148 -57.094 -3.188 1 97.31 807 LEU A CA 1
ATOM 6404 C C . LEU A 1 807 ? 16.219 -56.094 -2.748 1 97.31 807 LEU A C 1
ATOM 6406 O O . LEU A 1 807 ? 15.953 -54.906 -2.613 1 97.31 807 LEU A O 1
ATOM 6410 N N . GLU A 1 808 ? 17.359 -56.562 -2.471 1 96.88 808 GLU A N 1
ATOM 6411 C CA . GLU A 1 808 ? 18.469 -55.688 -2.068 1 96.88 808 GLU A CA 1
ATOM 6412 C C . GLU A 1 808 ? 18.781 -54.656 -3.148 1 96.88 808 GLU A C 1
ATOM 6414 O O . GLU A 1 808 ? 19.141 -53.531 -2.842 1 96.88 808 GLU A O 1
ATOM 6419 N N . LEU A 1 809 ? 18.719 -55.094 -4.34 1 97.12 809 LEU A N 1
ATOM 6420 C CA . LEU A 1 809 ? 18.969 -54.188 -5.441 1 97.12 809 LEU A CA 1
ATOM 6421 C C . LEU A 1 809 ? 17.922 -53.062 -5.465 1 97.12 809 LEU A C 1
ATOM 6423 O O . LEU A 1 809 ? 18.25 -51.906 -5.652 1 97.12 809 LEU A O 1
ATOM 6427 N N . LEU A 1 810 ? 16.688 -53.438 -5.309 1 98.06 810 LEU A N 1
ATOM 6428 C CA . LEU A 1 810 ? 15.609 -52.469 -5.27 1 98.06 810 LEU A CA 1
ATOM 6429 C C . LEU A 1 810 ? 15.805 -51.5 -4.113 1 98.06 810 LEU A C 1
ATOM 6431 O O . LEU A 1 810 ? 15.555 -50.281 -4.254 1 98.06 810 LEU A O 1
ATOM 6435 N N . GLN A 1 811 ? 16.234 -51.969 -3.006 1 97.75 811 GLN A N 1
ATOM 6436 C CA . GLN A 1 811 ? 16.484 -51.125 -1.832 1 97.75 811 GLN A CA 1
ATOM 6437 C C . GLN A 1 811 ? 17.656 -50.188 -2.07 1 97.75 811 GLN A C 1
ATOM 6439 O O . GLN A 1 811 ? 17.641 -49.031 -1.633 1 97.75 811 GLN A O 1
ATOM 6444 N N . GLN A 1 812 ? 18.609 -50.688 -2.707 1 96.75 812 GLN A N 1
ATOM 6445 C CA . GLN A 1 812 ? 19.75 -49.844 -3.082 1 96.75 812 GLN A CA 1
ATOM 6446 C C . GLN A 1 812 ? 19.328 -48.781 -4.066 1 96.75 812 GLN A C 1
ATOM 6448 O O . GLN A 1 812 ? 19.75 -47.625 -3.949 1 96.75 812 GLN A O 1
ATOM 6453 N N . MET A 1 813 ? 18.484 -49.125 -5.035 1 97 813 MET A N 1
ATOM 6454 C CA . MET A 1 813 ? 17.969 -48.156 -5.992 1 97 813 MET A CA 1
ATOM 6455 C C . MET A 1 813 ? 17.203 -47.062 -5.281 1 97 813 MET A C 1
ATOM 6457 O O . MET A 1 813 ? 17.375 -45.875 -5.609 1 97 813 MET A O 1
ATOM 6461 N N . TYR A 1 814 ? 16.438 -47.344 -4.316 1 96.44 814 TYR A N 1
ATOM 6462 C CA . TYR A 1 814 ? 15.656 -46.375 -3.576 1 96.44 814 TYR A CA 1
ATOM 6463 C C . TYR A 1 814 ? 16.562 -45.438 -2.781 1 96.44 814 TYR A C 1
ATOM 6465 O O . TYR A 1 814 ? 16.281 -44.25 -2.684 1 96.44 814 TYR A O 1
ATOM 6473 N N . ARG A 1 815 ? 17.562 -45.906 -2.289 1 94.31 815 ARG A N 1
ATOM 6474 C CA . ARG A 1 815 ? 18.469 -45.156 -1.449 1 94.31 815 ARG A CA 1
ATOM 6475 C C . ARG A 1 815 ? 19.344 -44.219 -2.293 1 94.31 815 ARG A C 1
ATOM 6477 O O . ARG A 1 815 ? 19.609 -43.094 -1.907 1 94.31 815 ARG A O 1
ATOM 6484 N N . ASP A 1 816 ? 19.75 -44.75 -3.398 1 92.75 816 ASP A N 1
ATOM 6485 C CA . ASP A 1 816 ? 20.875 -44.094 -4.055 1 92.75 816 ASP A CA 1
ATOM 6486 C C . ASP A 1 816 ? 20.438 -43.406 -5.348 1 92.75 816 ASP A C 1
ATOM 6488 O O . ASP A 1 816 ? 21.156 -42.531 -5.875 1 92.75 816 ASP A O 1
ATOM 6492 N N . TRP A 1 817 ? 19.359 -43.812 -5.938 1 94.25 817 TRP A N 1
ATOM 6493 C CA . TRP A 1 817 ? 18.922 -43.312 -7.238 1 94.25 817 TRP A CA 1
ATOM 6494 C C . TRP A 1 817 ? 17.781 -42.312 -7.078 1 94.25 817 TRP A C 1
ATOM 6496 O O . TRP A 1 817 ? 16.625 -42.719 -6.875 1 94.25 817 TRP A O 1
ATOM 6506 N N . PRO A 1 818 ? 18.062 -41 -7.277 1 90.44 818 PRO A N 1
ATOM 6507 C CA . PRO A 1 818 ? 17.047 -39.969 -7.047 1 90.44 818 PRO A CA 1
ATOM 6508 C C . PRO A 1 818 ? 15.773 -40.219 -7.852 1 90.44 818 PRO A C 1
ATOM 6510 O O . PRO A 1 818 ? 14.68 -39.938 -7.367 1 90.44 818 PRO A O 1
ATOM 6513 N N . PHE A 1 819 ? 15.922 -40.688 -9.039 1 92.88 819 PHE A N 1
ATOM 6514 C CA . PHE A 1 819 ? 14.758 -40.969 -9.883 1 92.88 819 PHE A CA 1
ATOM 6515 C C . PHE A 1 819 ? 13.828 -41.969 -9.211 1 92.88 819 PHE A C 1
ATOM 6517 O O . PHE A 1 819 ? 12.633 -41.719 -9.047 1 92.88 819 PHE A O 1
ATOM 6524 N N . PHE A 1 820 ? 14.375 -43.062 -8.836 1 96.19 820 PHE A N 1
ATOM 6525 C CA . PHE A 1 820 ? 13.602 -44.156 -8.242 1 96.19 820 PHE A CA 1
ATOM 6526 C C . PHE A 1 820 ? 13.055 -43.75 -6.887 1 96.19 820 PHE A C 1
ATOM 6528 O O . PHE A 1 820 ? 11.906 -44.062 -6.559 1 96.19 820 PHE A O 1
ATOM 6535 N N . ARG A 1 821 ? 13.805 -43.125 -6.168 1 93.75 821 ARG A N 1
ATOM 6536 C CA . ARG A 1 821 ? 13.359 -42.625 -4.871 1 93.75 821 ARG A CA 1
ATOM 6537 C C . ARG A 1 821 ? 12.164 -41.688 -5.023 1 93.75 821 ARG A C 1
ATOM 6539 O O . ARG A 1 821 ? 11.18 -41.812 -4.293 1 93.75 821 ARG A O 1
ATOM 6546 N N . SER A 1 822 ? 12.289 -40.75 -5.906 1 91.25 822 SER A N 1
ATOM 6547 C CA . SER A 1 822 ? 11.203 -39.781 -6.137 1 91.25 822 SER A CA 1
ATOM 6548 C C . SER A 1 822 ? 9.93 -40.5 -6.582 1 91.25 822 SER A C 1
ATOM 6550 O O . SER A 1 822 ? 8.828 -40.156 -6.168 1 91.25 822 SER A O 1
ATOM 6552 N N . LEU A 1 823 ? 10.039 -41.406 -7.441 1 93.69 823 LEU A N 1
ATOM 6553 C CA . LEU A 1 823 ? 8.898 -42.156 -7.953 1 93.69 823 LEU A CA 1
ATOM 6554 C C . LEU A 1 823 ? 8.156 -42.875 -6.82 1 93.69 823 LEU A C 1
ATOM 6556 O O . LEU A 1 823 ? 6.938 -42.719 -6.688 1 93.69 823 LEU A O 1
ATOM 6560 N N . LEU A 1 824 ? 8.914 -43.562 -6.008 1 94.88 824 LEU A N 1
ATOM 6561 C CA . LEU A 1 824 ? 8.273 -44.312 -4.941 1 94.88 824 LEU A CA 1
ATOM 6562 C C . LEU A 1 824 ? 7.793 -43.406 -3.826 1 94.88 824 LEU A C 1
ATOM 6564 O O . LEU A 1 824 ? 6.773 -43.688 -3.189 1 94.88 824 LEU A O 1
ATOM 6568 N N . SER A 1 825 ? 8.531 -42.406 -3.602 1 91.5 825 SER A N 1
ATOM 6569 C CA . SER A 1 825 ? 8.078 -41.406 -2.617 1 91.5 825 SER A CA 1
ATOM 6570 C C . SER A 1 825 ? 6.754 -40.781 -3.037 1 91.5 825 SER A C 1
ATOM 6572 O O . SER A 1 825 ? 5.848 -40.625 -2.217 1 91.5 825 SER A O 1
ATOM 6574 N N . ASN A 1 826 ? 6.648 -40.375 -4.262 1 91 826 ASN A N 1
ATOM 6575 C CA . ASN A 1 826 ? 5.41 -39.812 -4.789 1 91 826 ASN A CA 1
ATOM 6576 C C . ASN A 1 826 ? 4.27 -40.844 -4.738 1 91 826 ASN A C 1
ATOM 6578 O O . ASN A 1 826 ? 3.117 -40.469 -4.5 1 91 826 ASN A O 1
ATOM 6582 N N . THR A 1 827 ? 4.637 -42.062 -5.027 1 93.62 827 THR A N 1
ATOM 6583 C CA . THR A 1 827 ? 3.65 -43.125 -4.953 1 93.62 827 THR A CA 1
ATOM 6584 C C . THR A 1 827 ? 3.084 -43.25 -3.541 1 93.62 827 THR A C 1
ATOM 6586 O O . THR A 1 827 ? 1.88 -43.438 -3.363 1 93.62 827 THR A O 1
ATOM 6589 N N . GLN A 1 828 ? 3.961 -43.125 -2.555 1 93.44 828 GLN A N 1
ATOM 6590 C CA . GLN A 1 828 ? 3.514 -43.188 -1.167 1 93.44 828 GLN A CA 1
ATOM 6591 C C . GLN A 1 828 ? 2.479 -42.094 -0.88 1 93.44 828 GLN A C 1
ATOM 6593 O O . GLN A 1 828 ? 1.494 -42.344 -0.18 1 93.44 828 GLN A O 1
ATOM 6598 N N . MET A 1 829 ? 2.684 -41 -1.429 1 89.31 829 MET A N 1
ATOM 6599 C CA . MET A 1 829 ? 1.755 -39.906 -1.241 1 89.31 829 MET A CA 1
ATOM 6600 C C . MET A 1 829 ? 0.392 -40.219 -1.845 1 89.31 829 MET A C 1
ATOM 6602 O O . MET A 1 829 ? -0.642 -39.969 -1.223 1 89.31 829 MET A O 1
ATOM 6606 N N . ALA A 1 830 ? 0.416 -40.719 -3.051 1 91 830 ALA A N 1
ATOM 6607 C CA . ALA A 1 830 ? -0.823 -41.094 -3.738 1 91 830 ALA A CA 1
ATOM 6608 C C . ALA A 1 830 ? -1.568 -42.188 -2.99 1 91 830 ALA A C 1
ATOM 6610 O O . ALA A 1 830 ? -2.797 -42.156 -2.891 1 91 830 ALA A O 1
ATOM 6611 N N . LEU A 1 831 ? -0.811 -43.156 -2.494 1 94.38 831 LEU A N 1
ATOM 6612 C CA . LEU A 1 831 ? -1.403 -44.25 -1.735 1 94.38 831 LEU A CA 1
ATOM 6613 C C . LEU A 1 831 ? -2.029 -43.75 -0.442 1 94.38 831 LEU A C 1
ATOM 6615 O O . LEU A 1 831 ? -3.064 -44.25 -0.005 1 94.38 831 LEU A O 1
ATOM 6619 N N . THR A 1 832 ? -1.393 -42.812 0.114 1 91.12 832 THR A N 1
ATOM 6620 C CA . THR A 1 832 ? -1.891 -42.25 1.359 1 91.12 832 THR A CA 1
ATOM 6621 C C . THR A 1 832 ? -3.168 -41.438 1.115 1 91.12 832 THR A C 1
ATOM 6623 O O . THR A 1 832 ? -4.066 -41.438 1.959 1 91.12 832 THR A O 1
ATOM 6626 N N . LYS A 1 833 ? -3.309 -40.812 0.007 1 90.62 833 LYS A N 1
ATOM 6627 C CA . LYS A 1 833 ? -4.492 -40.031 -0.346 1 90.62 833 LYS A CA 1
ATOM 6628 C C . LYS A 1 833 ? -5.656 -40.938 -0.732 1 90.62 833 LYS A C 1
ATOM 6630 O O . LYS A 1 833 ? -6.816 -40.531 -0.65 1 90.62 833 LYS A O 1
ATOM 6635 N N . ALA A 1 834 ? -5.316 -42.125 -1.157 1 92.56 834 ALA A N 1
ATOM 6636 C CA . ALA A 1 834 ? -6.348 -43.094 -1.513 1 92.56 834 ALA A CA 1
ATOM 6637 C C . ALA A 1 834 ? -7.062 -43.625 -0.269 1 92.56 834 ALA A C 1
ATOM 6639 O O . ALA A 1 834 ? -6.469 -43.688 0.811 1 92.56 834 ALA A O 1
ATOM 6640 N N . ASP A 1 835 ? -8.328 -43.875 -0.37 1 93.5 835 ASP A N 1
ATOM 6641 C CA . ASP A 1 835 ? -9.156 -44.531 0.656 1 93.5 835 ASP A CA 1
ATOM 6642 C C . ASP A 1 835 ? -10.055 -45.594 0.052 1 93.5 835 ASP A C 1
ATOM 6644 O O . ASP A 1 835 ? -11.156 -45.281 -0.411 1 93.5 835 ASP A O 1
ATOM 6648 N N . LEU A 1 836 ? -9.656 -46.781 0.189 1 93.94 836 LEU A N 1
ATOM 6649 C CA . LEU A 1 836 ? -10.32 -47.875 -0.513 1 93.94 836 LEU A CA 1
ATOM 6650 C C . LEU A 1 836 ? -11.68 -48.188 0.117 1 93.94 836 LEU A C 1
ATOM 6652 O O . LEU A 1 836 ? -12.562 -48.75 -0.537 1 93.94 836 LEU A O 1
ATOM 6656 N N . ARG A 1 837 ? -11.789 -47.844 1.374 1 91.62 837 ARG A N 1
ATOM 6657 C CA . ARG A 1 837 ? -13.117 -48 1.968 1 91.62 837 ARG A CA 1
ATOM 6658 C C . ARG A 1 837 ? -14.125 -47.062 1.295 1 91.62 837 ARG A C 1
ATOM 6660 O O . ARG A 1 837 ? -15.242 -47.469 0.974 1 91.62 837 ARG A O 1
ATOM 6667 N N . MET A 1 838 ? -13.719 -45.906 1.149 1 93.5 838 MET A N 1
ATOM 6668 C CA . MET A 1 838 ? -14.57 -44.938 0.475 1 93.5 838 MET A CA 1
ATOM 6669 C C . MET A 1 838 ? -14.742 -45.281 -0.997 1 93.5 838 MET A C 1
ATOM 6671 O O . MET A 1 838 ? -15.836 -45.156 -1.547 1 93.5 838 MET A O 1
ATOM 6675 N N . ALA A 1 839 ? -13.656 -45.719 -1.637 1 96.5 839 ALA A N 1
ATOM 6676 C CA . ALA A 1 839 ? -13.727 -46.125 -3.041 1 96.5 839 ALA A CA 1
ATOM 6677 C C . ALA A 1 839 ? -14.734 -47.25 -3.248 1 96.5 839 ALA A C 1
ATOM 6679 O O . ALA A 1 839 ? -15.43 -47.281 -4.27 1 96.5 839 ALA A O 1
ATOM 6680 N N . ALA A 1 840 ? -14.789 -48.062 -2.316 1 95.69 840 ALA A N 1
ATOM 6681 C CA . ALA A 1 840 ? -15.758 -49.156 -2.383 1 95.69 840 ALA A CA 1
ATOM 6682 C C . ALA A 1 840 ? -17.188 -48.656 -2.363 1 95.69 840 ALA A C 1
ATOM 6684 O O . ALA A 1 840 ? -18.078 -49.219 -3.012 1 95.69 840 ALA A O 1
ATOM 6685 N N . GLU A 1 841 ? -17.391 -47.656 -1.552 1 94.69 841 GLU A N 1
ATOM 6686 C CA . GLU A 1 841 ? -18.719 -47.031 -1.496 1 94.69 841 GLU A CA 1
ATOM 6687 C C . GLU A 1 841 ? -19.078 -46.406 -2.828 1 94.69 841 GLU A C 1
ATOM 6689 O O . GLU A 1 841 ? -20.234 -46.469 -3.264 1 94.69 841 GLU A O 1
ATOM 6694 N N . TYR A 1 842 ? -18.219 -45.781 -3.475 1 97.25 842 TYR A N 1
ATOM 6695 C CA . TYR A 1 842 ? -18.453 -45.188 -4.797 1 97.25 842 TYR A CA 1
ATOM 6696 C C . TYR A 1 842 ? -18.781 -46.281 -5.812 1 97.25 842 TYR A C 1
ATOM 6698 O O . TYR A 1 842 ? -19.609 -46.094 -6.703 1 97.25 842 TYR A O 1
ATOM 6706 N N . ALA A 1 843 ? -18.094 -47.406 -5.676 1 96.25 843 ALA A N 1
ATOM 6707 C CA . ALA A 1 843 ? -18.281 -48.531 -6.598 1 96.25 843 ALA A CA 1
ATOM 6708 C C . ALA A 1 843 ? -19.719 -49.031 -6.574 1 96.25 843 ALA A C 1
ATOM 6710 O O . ALA A 1 843 ? -20.203 -49.562 -7.57 1 96.25 843 ALA A O 1
ATOM 6711 N N . LYS A 1 844 ? -20.375 -48.781 -5.516 1 95 844 LYS A N 1
ATOM 6712 C CA . LYS A 1 844 ? -21.766 -49.219 -5.375 1 95 844 LYS A CA 1
ATOM 6713 C C . LYS A 1 844 ? -22.688 -48.406 -6.254 1 95 844 LYS A C 1
ATOM 6715 O O . LYS A 1 844 ? -23.844 -48.781 -6.48 1 95 844 LYS A O 1
ATOM 6720 N N . LEU A 1 845 ? -22.25 -47.344 -6.773 1 95.75 845 LEU A N 1
ATOM 6721 C CA . LEU A 1 845 ? -23.047 -46.5 -7.676 1 95.75 845 LEU A CA 1
ATOM 6722 C C . LEU A 1 845 ? -23.219 -47.188 -9.031 1 95.75 845 LEU A C 1
ATOM 6724 O O . LEU A 1 845 ? -24.094 -46.812 -9.805 1 95.75 845 LEU A O 1
ATOM 6728 N N . CYS A 1 846 ? -22.312 -48.125 -9.305 1 95.25 846 CYS A N 1
ATOM 6729 C CA . CYS A 1 846 ? -22.359 -48.812 -10.602 1 95.25 846 CYS A CA 1
ATOM 6730 C C . CYS A 1 846 ? -23.609 -49.656 -10.719 1 95.25 846 CYS A C 1
ATOM 6732 O O . CYS A 1 846 ? -24.016 -50.312 -9.758 1 95.25 846 CYS A O 1
ATOM 6734 N N . SER A 1 847 ? -24.234 -49.656 -11.844 1 92.88 847 SER A N 1
ATOM 6735 C CA . SER A 1 847 ? -25.453 -50.406 -12.078 1 92.88 847 SER A CA 1
ATOM 6736 C C . SER A 1 847 ? -25.188 -51.906 -12.078 1 92.88 847 SER A C 1
ATOM 6738 O O . SER A 1 847 ? -25.953 -52.688 -11.523 1 92.88 847 SER A O 1
ATOM 6740 N N . ASP A 1 848 ? -24.078 -52.312 -12.758 1 95.5 848 ASP A N 1
ATOM 6741 C CA . ASP A 1 848 ? -23.656 -53.719 -12.773 1 95.5 848 ASP A CA 1
ATOM 6742 C C . ASP A 1 848 ? -22.75 -54.031 -11.586 1 95.5 848 ASP A C 1
ATOM 6744 O O . ASP A 1 848 ? -21.531 -53.844 -11.656 1 95.5 848 ASP A O 1
ATOM 6748 N N . GLN A 1 849 ? -23.25 -54.625 -10.625 1 95.44 849 GLN A N 1
ATOM 6749 C CA . GLN A 1 849 ? -22.531 -54.844 -9.367 1 95.44 849 GLN A CA 1
ATOM 6750 C C . GLN A 1 849 ? -21.5 -55.969 -9.508 1 95.44 849 GLN A C 1
ATOM 6752 O O . GLN A 1 849 ? -20.469 -55.938 -8.828 1 95.44 849 GLN A O 1
ATOM 6757 N N . GLU A 1 850 ? -21.828 -56.875 -10.297 1 95.06 850 GLU A N 1
ATOM 6758 C CA . GLU A 1 850 ? -20.859 -57.938 -10.531 1 95.06 850 GLU A CA 1
ATOM 6759 C C . GLU A 1 850 ? -19.594 -57.406 -11.195 1 95.06 850 GLU A C 1
ATOM 6761 O O . GLU A 1 850 ? -18.484 -57.75 -10.805 1 95.06 850 GLU A O 1
ATOM 6766 N N . LEU A 1 851 ? -19.875 -56.625 -12.141 1 94.81 851 LEU A N 1
ATOM 6767 C CA . LEU A 1 851 ? -18.75 -55.969 -12.805 1 94.81 851 LEU A CA 1
ATOM 6768 C C . LEU A 1 851 ? -17.984 -55.094 -11.82 1 94.81 851 LEU A C 1
ATOM 6770 O O . LEU A 1 851 ? -16.75 -55.094 -11.812 1 94.81 851 LEU A O 1
ATOM 6774 N N . ALA A 1 852 ? -18.703 -54.375 -11.023 1 96.62 852 ALA A N 1
ATOM 6775 C CA . ALA A 1 852 ? -18.078 -53.469 -10.062 1 96.62 852 ALA A CA 1
ATOM 6776 C C . ALA A 1 852 ? -17.203 -54.219 -9.078 1 96.62 852 ALA A C 1
ATOM 6778 O O . ALA A 1 852 ? -16.109 -53.75 -8.75 1 96.62 852 ALA A O 1
ATOM 6779 N N . GLU A 1 853 ? -17.672 -55.281 -8.617 1 95.69 853 GLU A N 1
ATOM 6780 C CA . GLU A 1 853 ? -16.922 -56.062 -7.66 1 95.69 853 GLU A CA 1
ATOM 6781 C C . GLU A 1 853 ? -15.664 -56.656 -8.297 1 95.69 853 GLU A C 1
ATOM 6783 O O . GLU A 1 853 ? -14.633 -56.812 -7.633 1 95.69 853 GLU A O 1
ATOM 6788 N N . ARG A 1 854 ? -15.773 -57.062 -9.477 1 95.62 854 ARG A N 1
ATOM 6789 C CA . ARG A 1 854 ? -14.633 -57.625 -10.188 1 95.62 854 ARG A CA 1
ATOM 6790 C C . ARG A 1 854 ? -13.547 -56.562 -10.383 1 95.62 854 ARG A C 1
ATOM 6792 O O . ARG A 1 854 ? -12.367 -56.844 -10.125 1 95.62 854 ARG A O 1
ATOM 6799 N N . VAL A 1 855 ? -14.031 -55.469 -10.867 1 96.56 855 VAL A N 1
ATOM 6800 C CA . VAL A 1 855 ? -13.078 -54.406 -11.133 1 96.56 855 VAL A CA 1
ATOM 6801 C C . VAL A 1 855 ? -12.484 -53.906 -9.82 1 96.56 855 VAL A C 1
ATOM 6803 O O . VAL A 1 855 ? -11.266 -53.781 -9.695 1 96.56 855 VAL A O 1
ATOM 6806 N N . PHE A 1 856 ? -13.289 -53.625 -8.828 1 97.12 856 PHE A N 1
ATOM 6807 C CA . PHE A 1 856 ? -12.82 -53.094 -7.543 1 97.12 856 PHE A CA 1
ATOM 6808 C C . PHE A 1 856 ? -11.922 -54.125 -6.848 1 97.12 856 PHE A C 1
ATOM 6810 O O . PHE A 1 856 ? -10.961 -53.75 -6.172 1 97.12 856 PHE A O 1
ATOM 6817 N N . GLY A 1 857 ? -12.289 -55.344 -6.949 1 96.62 857 GLY A N 1
ATOM 6818 C CA . GLY A 1 857 ? -11.445 -56.375 -6.391 1 96.62 857 GLY A CA 1
ATOM 6819 C C . GLY A 1 857 ? -10.023 -56.344 -6.918 1 96.62 857 GLY A C 1
ATOM 6820 O O . GLY A 1 857 ? -9.062 -56.5 -6.156 1 96.62 857 GLY A O 1
ATOM 6821 N N . LYS A 1 858 ? -9.875 -56.156 -8.219 1 96.94 858 LYS A N 1
ATOM 6822 C CA . LYS A 1 858 ? -8.555 -56.062 -8.828 1 96.94 858 LYS A CA 1
ATOM 6823 C C . LYS A 1 858 ? -7.805 -54.844 -8.289 1 96.94 858 LYS A C 1
ATOM 6825 O O . LYS A 1 858 ? -6.602 -54.906 -8.039 1 96.94 858 LYS A O 1
ATOM 6830 N N . VAL A 1 859 ? -8.602 -53.75 -8.156 1 97.5 859 VAL A N 1
ATOM 6831 C CA . VAL A 1 859 ? -8.008 -52.5 -7.668 1 97.5 859 VAL A CA 1
ATOM 6832 C C . VAL A 1 859 ? -7.535 -52.688 -6.227 1 97.5 859 VAL A C 1
ATOM 6834 O O . VAL A 1 859 ? -6.422 -52.281 -5.879 1 97.5 859 VAL A O 1
ATOM 6837 N N . ARG A 1 860 ? -8.312 -53.25 -5.387 1 97.5 860 ARG A N 1
ATOM 6838 C CA . ARG A 1 860 ? -8 -53.469 -3.98 1 97.5 860 ARG A CA 1
ATOM 6839 C C . ARG A 1 860 ? -6.773 -54.375 -3.826 1 97.5 860 ARG A C 1
ATOM 6841 O O . ARG A 1 860 ? -5.902 -54.094 -2.998 1 97.5 860 ARG A O 1
ATOM 6848 N N . ASP A 1 861 ? -6.707 -55.406 -4.586 1 97.5 861 ASP A N 1
ATOM 6849 C CA . ASP A 1 861 ? -5.59 -56.344 -4.512 1 97.5 861 ASP A CA 1
ATOM 6850 C C . ASP A 1 861 ? -4.281 -55.656 -4.926 1 97.5 861 ASP A C 1
ATOM 6852 O O . ASP A 1 861 ? -3.248 -55.844 -4.285 1 97.5 861 ASP A O 1
ATOM 6856 N N . GLU A 1 862 ? -4.391 -54.938 -5.992 1 98.12 862 GLU A N 1
ATOM 6857 C CA . GLU A 1 862 ? -3.191 -54.25 -6.449 1 98.12 862 GLU A CA 1
ATOM 6858 C C . GLU A 1 862 ? -2.748 -53.188 -5.438 1 98.12 862 GLU A C 1
ATOM 6860 O O . GLU A 1 862 ? -1.55 -52.969 -5.242 1 98.12 862 GLU A O 1
ATOM 6865 N N . TYR A 1 863 ? -3.748 -52.5 -4.824 1 97.88 863 TYR A N 1
ATOM 6866 C CA . TYR A 1 863 ? -3.438 -51.531 -3.801 1 97.88 863 TYR A CA 1
ATOM 6867 C C . TYR A 1 863 ? -2.668 -52.156 -2.646 1 97.88 863 TYR A C 1
ATOM 6869 O O . TYR A 1 863 ? -1.624 -51.625 -2.234 1 97.88 863 TYR A O 1
ATOM 6877 N N . ALA A 1 864 ? -3.115 -53.219 -2.156 1 97.69 864 ALA A N 1
ATOM 6878 C CA . ALA A 1 864 ? -2.475 -53.906 -1.04 1 97.69 864 ALA A CA 1
ATOM 6879 C C . ALA A 1 864 ? -1.073 -54.375 -1.417 1 97.69 864 ALA A C 1
ATOM 6881 O O . ALA A 1 864 ? -0.141 -54.281 -0.616 1 97.69 864 ALA A O 1
ATOM 6882 N N . ARG A 1 865 ? -0.993 -54.906 -2.604 1 97.88 865 ARG A N 1
ATOM 6883 C CA . ARG A 1 865 ? 0.3 -55.375 -3.1 1 97.88 865 ARG A CA 1
ATOM 6884 C C . ARG A 1 865 ? 1.284 -54.219 -3.219 1 97.88 865 ARG A C 1
ATOM 6886 O O . ARG A 1 865 ? 2.453 -54.344 -2.85 1 97.88 865 ARG A O 1
ATOM 6893 N N . THR A 1 866 ? 0.773 -53.094 -3.77 1 98.19 866 THR A N 1
ATOM 6894 C CA . THR A 1 866 ? 1.632 -51.938 -3.959 1 98.19 866 THR A CA 1
ATOM 6895 C C . THR A 1 866 ? 2.117 -51.406 -2.617 1 98.19 866 THR A C 1
ATOM 6897 O O . THR A 1 866 ? 3.295 -51.062 -2.465 1 98.19 866 THR A O 1
ATOM 6900 N N . VAL A 1 867 ? 1.25 -51.281 -1.6 1 97.94 867 VAL A N 1
ATOM 6901 C CA . VAL A 1 867 ? 1.622 -50.812 -0.273 1 97.94 867 VAL A CA 1
ATOM 6902 C C . VAL A 1 867 ? 2.703 -51.688 0.319 1 97.94 867 VAL A C 1
ATOM 6904 O O . VAL A 1 867 ? 3.732 -51.219 0.794 1 97.94 867 VAL A O 1
ATOM 6907 N N . ARG A 1 868 ? 2.521 -52.969 0.233 1 97.5 868 ARG A N 1
ATOM 6908 C CA . ARG A 1 868 ? 3.459 -53.906 0.8 1 97.5 868 ARG A CA 1
ATOM 6909 C C . ARG A 1 868 ? 4.82 -53.812 0.122 1 97.5 868 ARG A C 1
ATOM 6911 O O . ARG A 1 868 ? 5.852 -53.75 0.794 1 97.5 868 ARG A O 1
ATOM 6918 N N . GLU A 1 869 ? 4.793 -53.844 -1.2 1 98.06 869 GLU A N 1
ATOM 6919 C CA . GLU A 1 869 ? 6.039 -53.875 -1.96 1 98.06 869 GLU A CA 1
ATOM 6920 C C . GLU A 1 869 ? 6.809 -52.562 -1.782 1 98.06 869 GLU A C 1
ATOM 6922 O O . GLU A 1 869 ? 8.039 -52.562 -1.694 1 98.06 869 GLU A O 1
ATOM 6927 N N . VAL A 1 870 ? 6.074 -51.406 -1.803 1 97.75 870 VAL A N 1
ATOM 6928 C CA . VAL A 1 870 ? 6.719 -50.094 -1.655 1 97.75 870 VAL A CA 1
ATOM 6929 C C . VAL A 1 870 ? 7.371 -50 -0.278 1 97.75 870 VAL A C 1
ATOM 6931 O O . VAL A 1 870 ? 8.492 -49.5 -0.152 1 97.75 870 VAL A O 1
ATOM 6934 N N . LEU A 1 871 ? 6.695 -50.438 0.8 1 97.75 871 LEU A N 1
ATOM 6935 C CA . LEU A 1 871 ? 7.242 -50.375 2.152 1 97.75 871 LEU A CA 1
ATOM 6936 C C . LEU A 1 871 ? 8.461 -51.281 2.279 1 97.75 871 LEU A C 1
ATOM 6938 O O . LEU A 1 871 ? 9.43 -50.938 2.959 1 97.75 871 LEU A O 1
ATOM 6942 N N . LEU A 1 872 ? 8.391 -52.406 1.646 1 96.94 872 LEU A N 1
ATOM 6943 C CA . LEU A 1 872 ? 9.508 -53.344 1.672 1 96.94 872 LEU A CA 1
ATOM 6944 C C . LEU A 1 872 ? 10.742 -52.75 1.005 1 96.94 872 LEU A C 1
ATOM 6946 O O . LEU A 1 872 ? 11.844 -52.844 1.55 1 96.94 872 LEU A O 1
ATOM 6950 N N . VAL A 1 873 ? 10.523 -52.188 -0.128 1 97.75 873 VAL A N 1
ATOM 6951 C CA . VAL A 1 873 ? 11.633 -51.625 -0.904 1 97.75 873 VAL A CA 1
ATOM 6952 C C . VAL A 1 873 ? 12.195 -50.406 -0.192 1 97.75 873 VAL A C 1
ATOM 6954 O O . VAL A 1 873 ? 13.414 -50.219 -0.135 1 97.75 873 VAL A O 1
ATOM 6957 N N . ALA A 1 874 ? 11.344 -49.562 0.289 1 96.75 874 ALA A N 1
ATOM 6958 C CA . ALA A 1 874 ? 11.75 -48.312 0.944 1 96.75 874 ALA A CA 1
ATOM 6959 C C . ALA A 1 874 ? 12.242 -48.594 2.365 1 96.75 874 ALA A C 1
ATOM 6961 O O . ALA A 1 874 ? 12.852 -47.719 2.99 1 96.75 874 ALA A O 1
ATOM 6962 N N . GLN A 1 875 ? 12.031 -49.75 2.844 1 96.06 875 GLN A N 1
ATOM 6963 C CA . GLN A 1 875 ? 12.383 -50.156 4.203 1 96.06 875 GLN A CA 1
ATOM 6964 C C . GLN A 1 875 ? 11.742 -49.219 5.234 1 96.06 875 GLN A C 1
ATOM 6966 O O . GLN A 1 875 ? 12.422 -48.688 6.109 1 96.06 875 GLN A O 1
ATOM 6971 N N . LEU A 1 876 ? 10.469 -49.094 5.047 1 95.69 876 LEU A N 1
ATOM 6972 C CA . LEU A 1 876 ? 9.672 -48.281 5.945 1 95.69 876 LEU A CA 1
ATOM 6973 C C . LEU A 1 876 ? 8.594 -49.094 6.633 1 95.69 876 LEU A C 1
ATOM 6975 O O . LEU A 1 876 ? 8.188 -50.156 6.125 1 95.69 876 LEU A O 1
ATOM 6979 N N . GLU A 1 877 ? 8.141 -48.625 7.75 1 94.12 877 GLU A N 1
ATOM 6980 C CA . GLU A 1 877 ? 7.082 -49.312 8.492 1 94.12 877 GLU A CA 1
ATOM 6981 C C . GLU A 1 877 ? 5.703 -48.844 8.031 1 94.12 877 GLU A C 1
ATOM 6983 O O . GLU A 1 877 ? 4.746 -49.625 8.047 1 94.12 877 GLU A O 1
ATOM 6988 N N . ALA A 1 878 ? 5.664 -47.625 7.719 1 93.81 878 ALA A N 1
ATOM 6989 C CA . ALA A 1 878 ? 4.402 -47.031 7.266 1 93.81 878 ALA A CA 1
ATOM 6990 C C . ALA A 1 878 ? 4.625 -46.062 6.125 1 93.81 878 ALA A C 1
ATOM 6992 O O . ALA A 1 878 ? 5.727 -45.531 5.965 1 93.81 878 ALA A O 1
ATOM 6993 N N . LEU A 1 879 ? 3.545 -45.906 5.363 1 93.5 879 LEU A N 1
ATOM 6994 C CA . LEU A 1 879 ? 3.617 -44.969 4.254 1 93.5 879 LEU A CA 1
ATOM 6995 C C . LEU A 1 879 ? 3.959 -43.562 4.754 1 93.5 879 LEU A C 1
ATOM 6997 O O . LEU A 1 879 ? 3.449 -43.125 5.789 1 93.5 879 LEU A O 1
ATOM 7001 N N . MET A 1 880 ? 4.875 -42.812 4.094 1 90.25 880 MET A N 1
ATOM 7002 C CA . MET A 1 880 ? 5.234 -41.406 4.273 1 90.25 880 MET A CA 1
ATOM 7003 C C . MET A 1 880 ? 5.988 -41.188 5.582 1 90.25 880 MET A C 1
ATOM 7005 O O . MET A 1 880 ? 5.965 -40.094 6.156 1 90.25 880 MET A O 1
ATOM 7009 N N . ASP A 1 881 ? 6.598 -42.156 6.066 1 90.12 881 ASP A N 1
ATOM 7010 C CA . ASP A 1 881 ? 7.402 -42.062 7.281 1 90.12 881 ASP A CA 1
ATOM 7011 C C . ASP A 1 881 ? 8.531 -41.062 7.113 1 90.12 881 ASP A C 1
ATOM 7013 O O . ASP A 1 881 ? 9.008 -40.5 8.094 1 90.12 881 ASP A O 1
ATOM 7017 N N . GLU A 1 882 ? 8.852 -40.844 5.887 1 86.25 882 GLU A N 1
ATOM 7018 C CA . GLU A 1 882 ? 9.969 -39.938 5.617 1 86.25 882 GLU A CA 1
ATOM 7019 C C . GLU A 1 882 ? 9.492 -38.5 5.52 1 86.25 882 GLU A C 1
ATOM 7021 O O . GLU A 1 882 ? 10.305 -37.562 5.449 1 86.25 882 GLU A O 1
ATOM 7026 N N . THR A 1 883 ? 8.242 -38.25 5.426 1 82.25 883 THR A N 1
ATOM 7027 C CA . THR A 1 883 ? 7.652 -36.938 5.355 1 82.25 883 THR A CA 1
ATOM 7028 C C . THR A 1 883 ? 6.52 -36.781 6.367 1 82.25 883 THR A C 1
ATOM 7030 O O . THR A 1 883 ? 5.371 -36.531 5.996 1 82.25 883 THR A O 1
ATOM 7033 N N . PRO A 1 884 ? 6.887 -36.781 7.578 1 79.31 884 PRO A N 1
ATOM 7034 C CA . PRO A 1 884 ? 5.875 -36.875 8.641 1 79.31 884 PRO A CA 1
ATOM 7035 C C . PRO A 1 884 ? 4.953 -35.656 8.672 1 79.31 884 PRO A C 1
ATOM 7037 O O . PRO A 1 884 ? 3.766 -35.781 8.984 1 79.31 884 PRO A O 1
ATOM 7040 N N . LEU A 1 885 ? 5.492 -34.5 8.344 1 75.81 885 LEU A N 1
ATOM 7041 C CA . LEU A 1 885 ? 4.66 -33.312 8.383 1 75.81 885 LEU A CA 1
ATOM 7042 C C . LEU A 1 885 ? 3.568 -33.375 7.324 1 75.81 885 LEU A C 1
ATOM 7044 O O . LEU A 1 885 ? 2.426 -32.969 7.578 1 75.81 885 LEU A O 1
ATOM 7048 N N . LEU A 1 886 ? 3.957 -33.844 6.195 1 78.81 886 LEU A N 1
ATOM 7049 C CA . LEU A 1 886 ? 2.973 -34 5.129 1 78.81 886 LEU A CA 1
ATOM 7050 C C . LEU A 1 886 ? 1.957 -35.094 5.469 1 78.81 886 LEU A C 1
ATOM 7052 O O . LEU A 1 886 ? 0.77 -34.938 5.164 1 78.81 886 LEU A O 1
ATOM 7056 N N . ALA A 1 887 ? 2.438 -36.094 6.109 1 82.38 887 ALA A N 1
ATOM 7057 C CA . ALA A 1 887 ? 1.558 -37.188 6.531 1 82.38 887 ALA A CA 1
ATOM 7058 C C . ALA A 1 887 ? 0.516 -36.688 7.531 1 82.38 887 ALA A C 1
ATOM 7060 O O . ALA A 1 887 ? -0.662 -37.031 7.434 1 82.38 887 ALA A O 1
ATOM 7061 N N . LEU A 1 888 ? 0.993 -35.875 8.383 1 79.12 888 LEU A N 1
ATOM 7062 C CA . LEU A 1 888 ? 0.097 -35.344 9.398 1 79.12 888 LEU A CA 1
ATOM 7063 C C . LEU A 1 888 ? -0.94 -34.406 8.773 1 79.12 888 LEU A C 1
ATOM 7065 O O . LEU A 1 888 ? -2.105 -34.406 9.18 1 79.12 888 LEU A O 1
ATOM 7069 N N . SER A 1 889 ? -0.513 -33.656 7.832 1 82.06 889 SER A N 1
ATOM 7070 C CA . SER A 1 889 ? -1.424 -32.75 7.133 1 82.06 889 SER A CA 1
ATOM 7071 C C . SER A 1 889 ? -2.527 -33.531 6.422 1 82.06 889 SER A C 1
ATOM 7073 O O . SER A 1 889 ? -3.699 -33.156 6.48 1 82.06 889 SER A O 1
ATOM 7075 N N . LEU A 1 890 ? -2.182 -34.625 5.816 1 81.81 890 LEU A N 1
ATOM 7076 C CA . LEU A 1 890 ? -3.145 -35.438 5.086 1 81.81 890 LEU A CA 1
ATOM 7077 C C . LEU A 1 890 ? -4.102 -36.125 6.047 1 81.81 890 LEU A C 1
ATOM 7079 O O . LEU A 1 890 ? -5.305 -36.219 5.789 1 81.81 890 LEU A O 1
ATOM 7083 N N . GLN A 1 891 ? -3.574 -36.562 7.141 1 81.38 891 GLN A N 1
ATOM 7084 C CA . GLN A 1 891 ? -4.379 -37.25 8.125 1 81.38 891 GLN A CA 1
ATOM 7085 C C . GLN A 1 891 ? -5.406 -36.344 8.773 1 81.38 891 GLN A C 1
ATOM 7087 O O . GLN A 1 891 ? -6.523 -36.75 9.078 1 81.38 891 GLN A O 1
ATOM 7092 N N . ARG A 1 892 ? -5.035 -35.156 8.898 1 81.38 892 ARG A N 1
ATOM 7093 C CA . ARG A 1 892 ? -5.898 -34.188 9.562 1 81.38 892 ARG A CA 1
ATOM 7094 C C . ARG A 1 892 ? -7.098 -33.844 8.688 1 81.38 892 ARG A C 1
ATOM 7096 O O . ARG A 1 892 ? -8.148 -33.438 9.195 1 81.38 892 ARG A O 1
ATOM 7103 N N . ARG A 1 893 ? -7.008 -34.125 7.461 1 87.62 893 ARG A N 1
ATOM 7104 C CA . ARG A 1 893 ? -8.055 -33.688 6.535 1 87.62 893 ARG A CA 1
ATOM 7105 C C . ARG A 1 893 ? -9.086 -34.812 6.336 1 87.62 893 ARG A C 1
ATOM 7107 O O . ARG A 1 893 ? -10.242 -34.531 6.004 1 87.62 893 ARG A O 1
ATOM 7114 N N . ASN A 1 894 ? -8.727 -36 6.641 1 87.44 894 ASN A N 1
ATOM 7115 C CA . ASN A 1 894 ? -9.531 -37.156 6.293 1 87.44 894 ASN A CA 1
ATOM 7116 C C . ASN A 1 894 ? -10.891 -37.156 6.992 1 87.44 894 ASN A C 1
ATOM 7118 O O . ASN A 1 894 ? -11.922 -37.406 6.367 1 87.44 894 ASN A O 1
ATOM 7122 N N . PRO A 1 895 ? -10.867 -36.75 8.242 1 84.94 895 PRO A N 1
ATOM 7123 C CA . PRO A 1 895 ? -12.156 -36.781 8.93 1 84.94 895 PRO A CA 1
ATOM 7124 C C . PRO A 1 895 ? -13.164 -35.781 8.32 1 84.94 895 PRO A C 1
ATOM 7126 O O . PRO A 1 895 ? -14.375 -35.938 8.5 1 84.94 895 PRO A O 1
ATOM 7129 N N . TYR A 1 896 ? -12.719 -34.875 7.66 1 88.75 896 TYR A N 1
ATOM 7130 C CA . TYR A 1 896 ? -13.602 -33.875 7.066 1 88.75 896 TYR A CA 1
ATOM 7131 C C . TYR A 1 896 ? -13.906 -34.219 5.613 1 88.75 896 TYR A C 1
ATOM 7133 O O . TYR A 1 896 ? -14.906 -33.75 5.059 1 88.75 896 TYR A O 1
ATOM 7141 N N . LEU A 1 897 ? -13.094 -35.031 5.023 1 93.19 897 LEU A N 1
ATOM 7142 C CA . LEU A 1 897 ? -13.32 -35.5 3.654 1 93.19 897 LEU A CA 1
ATOM 7143 C C . LEU A 1 897 ? -14.359 -36.625 3.617 1 93.19 897 LEU A C 1
ATOM 7145 O O . LEU A 1 897 ? -15.133 -36.719 2.662 1 93.19 897 LEU A O 1
ATOM 7149 N N . ASP A 1 898 ? -14.438 -37.375 4.68 1 94.25 898 ASP A N 1
ATOM 7150 C CA . ASP A 1 898 ? -15.312 -38.531 4.719 1 94.25 898 ASP A CA 1
ATOM 7151 C C . ASP A 1 898 ? -16.781 -38.125 4.57 1 94.25 898 ASP A C 1
ATOM 7153 O O . ASP A 1 898 ? -17.5 -38.688 3.738 1 94.25 898 ASP A O 1
ATOM 7157 N N . PRO A 1 899 ? -17.141 -37.188 5.363 1 95.12 899 PRO A N 1
ATOM 7158 C CA . PRO A 1 899 ? -18.547 -36.781 5.176 1 95.12 899 PRO A CA 1
ATOM 7159 C C . PRO A 1 899 ? -18.797 -36.188 3.791 1 95.12 899 PRO A C 1
ATOM 7161 O O . PRO A 1 899 ? -19.875 -36.406 3.215 1 95.12 899 PRO A O 1
ATOM 7164 N N . LEU A 1 900 ? -17.922 -35.531 3.25 1 96 900 LEU A N 1
ATOM 7165 C CA . LEU A 1 900 ? -18.094 -34.906 1.937 1 96 900 LEU A CA 1
ATOM 7166 C C . LEU A 1 900 ? -18.203 -35.969 0.853 1 96 900 LEU A C 1
ATOM 7168 O O . LEU A 1 900 ? -19.031 -35.875 -0.058 1 96 900 LEU A O 1
ATOM 7172 N N . ASN A 1 901 ? -17.375 -36.969 0.976 1 96.31 901 ASN A N 1
ATOM 7173 C CA . ASN A 1 901 ? -17.469 -38.062 0.015 1 96.31 901 ASN A CA 1
ATOM 7174 C C . ASN A 1 901 ? -18.797 -38.781 0.125 1 96.31 901 ASN A C 1
ATOM 7176 O O . ASN A 1 901 ? -19.391 -39.156 -0.889 1 96.31 901 ASN A O 1
ATOM 7180 N N . SER A 1 902 ? -19.203 -39 1.343 1 96.31 902 SER A N 1
ATOM 7181 C CA . SER A 1 902 ? -20.484 -39.656 1.553 1 96.31 902 SER A CA 1
ATOM 7182 C C . SER A 1 902 ? -21.641 -38.844 0.994 1 96.31 902 SER A C 1
ATOM 7184 O O . SER A 1 902 ? -22.562 -39.375 0.388 1 96.31 902 SER A O 1
ATOM 7186 N N . ILE A 1 903 ? -21.547 -37.594 1.199 1 97.38 903 ILE A N 1
ATOM 7187 C CA . ILE A 1 903 ? -22.547 -36.656 0.662 1 97.38 903 ILE A CA 1
ATOM 7188 C C . ILE A 1 903 ? -22.516 -36.688 -0.864 1 97.38 903 ILE A C 1
ATOM 7190 O O . ILE A 1 903 ? -23.562 -36.75 -1.505 1 97.38 903 ILE A O 1
ATOM 7194 N N . GLN A 1 904 ? -21.359 -36.688 -1.412 1 97 904 GLN A N 1
ATOM 7195 C CA . GLN A 1 904 ? -21.234 -36.688 -2.865 1 97 904 GLN A CA 1
ATOM 7196 C C . GLN A 1 904 ? -21.828 -37.969 -3.469 1 97 904 GLN A C 1
ATOM 7198 O O . GLN A 1 904 ? -22.484 -37.906 -4.512 1 97 904 GLN A O 1
ATOM 7203 N N . ILE A 1 905 ? -21.656 -39.094 -2.814 1 96.69 905 ILE A N 1
ATOM 7204 C CA . ILE A 1 905 ? -22.219 -40.344 -3.273 1 96.69 905 ILE A CA 1
ATOM 7205 C C . ILE A 1 905 ? -23.75 -40.281 -3.281 1 96.69 905 ILE A C 1
ATOM 7207 O O . ILE A 1 905 ? -24.391 -40.688 -4.25 1 96.69 905 ILE A O 1
ATOM 7211 N N . HIS A 1 906 ? -24.25 -39.719 -2.213 1 96.19 906 HIS A N 1
ATOM 7212 C CA . HIS A 1 906 ? -25.688 -39.531 -2.119 1 96.19 906 HIS A CA 1
ATOM 7213 C C . HIS A 1 906 ? -26.203 -38.625 -3.217 1 96.19 906 HIS A C 1
ATOM 7215 O O . HIS A 1 906 ? -27.203 -38.906 -3.859 1 96.19 906 HIS A O 1
ATOM 7221 N N . LEU A 1 907 ? -25.516 -37.562 -3.432 1 96.5 907 LEU A N 1
ATOM 7222 C CA . LEU A 1 907 ? -25.906 -36.562 -4.434 1 96.5 907 LEU A CA 1
ATOM 7223 C C . LEU A 1 907 ? -25.859 -37.156 -5.836 1 96.5 907 LEU A C 1
ATOM 7225 O O . LEU A 1 907 ? -26.703 -36.875 -6.676 1 96.5 907 LEU A O 1
ATOM 7229 N N . LEU A 1 908 ? -24.844 -37.969 -6.113 1 95.81 908 LEU A N 1
ATOM 7230 C CA . LEU A 1 908 ? -24.719 -38.625 -7.406 1 95.81 908 LEU A CA 1
ATOM 7231 C C . LEU A 1 908 ? -25.891 -39.562 -7.641 1 95.81 908 LEU A C 1
ATOM 7233 O O . LEU A 1 908 ? -26.484 -39.594 -8.727 1 95.81 908 LEU A O 1
ATOM 7237 N N . ARG A 1 909 ? -26.234 -40.312 -6.637 1 94.25 909 ARG A N 1
ATOM 7238 C CA . ARG A 1 909 ? -27.328 -41.25 -6.727 1 94.25 909 ARG A CA 1
ATOM 7239 C C . ARG A 1 909 ? -28.641 -40.531 -7.035 1 94.25 909 ARG A C 1
ATOM 7241 O O . ARG A 1 909 ? -29.375 -40.938 -7.945 1 94.25 909 ARG A O 1
ATOM 7248 N N . GLU A 1 910 ? -28.891 -39.469 -6.289 1 93.62 910 GLU A N 1
ATOM 7249 C CA . GLU A 1 910 ? -30.141 -38.719 -6.441 1 93.62 910 GLU A CA 1
ATOM 7250 C C . GLU A 1 910 ? -30.188 -38 -7.781 1 93.62 910 GLU A C 1
ATOM 7252 O O . GLU A 1 910 ? -31.219 -38 -8.445 1 93.62 910 GLU A O 1
ATOM 7257 N N . SER A 1 911 ? -29.141 -37.375 -8.117 1 92.69 911 SER A N 1
ATOM 7258 C CA . SER A 1 911 ? -29.094 -36.625 -9.367 1 92.69 911 SER A CA 1
ATOM 7259 C C . SER A 1 911 ? -29.297 -37.562 -10.57 1 92.69 911 SER A C 1
ATOM 7261 O O . SER A 1 911 ? -30.062 -37.219 -11.477 1 92.69 911 SER A O 1
ATOM 7263 N N . ARG A 1 912 ? -28.672 -38.688 -10.609 1 90.69 912 ARG A N 1
ATOM 7264 C CA . ARG A 1 912 ? -28.734 -39.625 -11.727 1 90.69 912 ARG A CA 1
ATOM 7265 C C . ARG A 1 912 ? -30.094 -40.312 -11.789 1 90.69 912 ARG A C 1
ATOM 7267 O O . ARG A 1 912 ? -30.609 -40.594 -12.875 1 90.69 912 ARG A O 1
ATOM 7274 N N . ALA A 1 913 ? -30.672 -40.562 -10.625 1 89.31 913 ALA A N 1
ATOM 7275 C CA . ALA A 1 913 ? -32 -41.125 -10.57 1 89.31 913 ALA A CA 1
ATOM 7276 C C . ALA A 1 913 ? -33.031 -40.156 -11.172 1 89.31 913 ALA A C 1
ATOM 7278 O O . ALA A 1 913 ? -33.969 -40.594 -11.875 1 89.31 913 ALA A O 1
ATOM 7279 N N . LEU A 1 914 ? -32.844 -38.938 -10.859 1 87.88 914 LEU A N 1
ATOM 7280 C CA . LEU A 1 914 ? -33.75 -37.938 -11.375 1 87.88 914 LEU A CA 1
ATOM 7281 C C . LEU A 1 914 ? -33.562 -37.781 -12.883 1 87.88 914 LEU A C 1
ATOM 7283 O O . LEU A 1 914 ? -34.562 -37.562 -13.602 1 87.88 914 LEU A O 1
ATOM 7287 N N . GLU A 1 915 ? -32.406 -37.812 -13.367 1 82.06 915 GLU A N 1
ATOM 7288 C CA . GLU A 1 915 ? -32.156 -37.625 -14.789 1 82.06 915 GLU A CA 1
ATOM 7289 C C . GLU A 1 915 ? -32.594 -38.812 -15.602 1 82.06 915 GLU A C 1
ATOM 7291 O O . GLU A 1 915 ? -33.031 -38.688 -16.734 1 82.06 915 GLU A O 1
ATOM 7296 N N . ALA A 1 916 ? -32.469 -40 -15.07 1 76.94 916 ALA A N 1
ATOM 7297 C CA . ALA A 1 916 ? -32.906 -41.219 -15.75 1 76.94 916 ALA A CA 1
ATOM 7298 C C . ALA A 1 916 ? -34.406 -41.25 -15.945 1 76.94 916 ALA A C 1
ATOM 7300 O O . ALA A 1 916 ? -34.906 -41.844 -16.922 1 76.94 916 ALA A O 1
ATOM 7301 N N . GLY A 1 917 ? -35.156 -40.719 -14.977 1 68.25 917 GLY A N 1
ATOM 7302 C CA . GLY A 1 917 ? -36.625 -40.75 -15.039 1 68.25 917 GLY A CA 1
ATOM 7303 C C . GLY A 1 917 ? -37.219 -39.688 -15.953 1 68.25 917 GLY A C 1
ATOM 7304 O O . GLY A 1 917 ? -38.406 -39.656 -16.203 1 68.25 917 GLY A O 1
ATOM 7305 N N . GLN A 1 918 ? -36.344 -38.75 -16.406 1 64.44 918 GLN A N 1
ATOM 7306 C CA . GLN A 1 918 ? -36.906 -37.688 -17.188 1 64.44 918 GLN A CA 1
ATOM 7307 C C . GLN A 1 918 ? -36.562 -37.812 -18.672 1 64.44 918 GLN A C 1
ATOM 7309 O O . GLN A 1 918 ? -35.5 -38.375 -19 1 64.44 918 GLN A O 1
ATOM 7314 N N . PRO A 1 919 ? -37.531 -37.469 -19.5 1 59.19 919 PRO A N 1
ATOM 7315 C CA . PRO A 1 919 ? -37.25 -37.5 -20.938 1 59.19 919 PRO A CA 1
ATOM 7316 C C . PRO A 1 919 ? -36.125 -36.562 -21.344 1 59.19 919 PRO A C 1
ATOM 7318 O O . PRO A 1 919 ? -35.875 -35.562 -20.672 1 59.19 919 PRO A O 1
ATOM 7321 N N . GLU A 1 920 ? -35.156 -36.969 -22.203 1 52.44 920 GLU A N 1
ATOM 7322 C CA . GLU A 1 920 ? -33.906 -36.406 -22.672 1 52.44 920 GLU A CA 1
ATOM 7323 C C . GLU A 1 920 ? -34.031 -34.906 -22.953 1 52.44 920 GLU A C 1
ATOM 7325 O O . GLU A 1 920 ? -33.094 -34.156 -22.766 1 52.44 920 GLU A O 1
ATOM 7330 N N . ASP A 1 921 ? -35.188 -34.5 -23.453 1 51.19 921 ASP A N 1
ATOM 7331 C CA . ASP A 1 921 ? -35.312 -33.188 -24.062 1 51.19 921 ASP A CA 1
ATOM 7332 C C . ASP A 1 921 ? -35.656 -32.125 -23.016 1 51.19 921 ASP A C 1
ATOM 7334 O O . ASP A 1 921 ? -35.812 -30.953 -23.344 1 51.19 921 ASP A O 1
ATOM 7338 N N . GLU A 1 922 ? -35.969 -32.469 -21.859 1 51.81 922 GLU A N 1
ATOM 7339 C CA . GLU A 1 922 ? -36.469 -31.406 -21 1 51.81 922 GLU A CA 1
ATOM 7340 C C . GLU A 1 922 ? -35.438 -30.984 -19.984 1 51.81 922 GLU A C 1
ATOM 7342 O O . GLU A 1 922 ? -34.812 -31.812 -19.312 1 51.81 922 GLU A O 1
ATOM 7347 N N . GLU A 1 923 ? -34.844 -29.844 -20.219 1 55.38 923 GLU A N 1
ATOM 7348 C CA . GLU A 1 923 ? -33.906 -29.234 -19.281 1 55.38 923 GLU A CA 1
ATOM 7349 C C . GLU A 1 923 ? -34.531 -29.125 -17.891 1 55.38 923 GLU A C 1
ATOM 7351 O O . GLU A 1 923 ? -35.5 -28.375 -17.688 1 55.38 923 GLU A O 1
ATOM 7356 N N . ILE A 1 924 ? -34.688 -30.188 -17.062 1 59.28 924 ILE A N 1
ATOM 7357 C CA . ILE A 1 924 ? -35.281 -30.109 -15.727 1 59.28 924 ILE A CA 1
ATOM 7358 C C . ILE A 1 924 ? -34.312 -29.422 -14.766 1 59.28 924 ILE A C 1
ATOM 7360 O O . ILE A 1 924 ? -33.094 -29.562 -14.883 1 59.28 924 ILE A O 1
ATOM 7364 N N . ASP A 1 925 ? -34.906 -28.531 -13.984 1 75.25 925 ASP A N 1
ATOM 7365 C CA . ASP A 1 925 ? -34.219 -27.906 -12.844 1 75.25 925 ASP A CA 1
ATOM 7366 C C . ASP A 1 925 ? -33.844 -28.938 -11.797 1 75.25 925 ASP A C 1
ATOM 7368 O O . ASP A 1 925 ? -34.688 -29.375 -11.008 1 75.25 925 ASP A O 1
ATOM 7372 N N . ASN A 1 926 ? -32.688 -29.75 -11.867 1 87.88 926 ASN A N 1
ATOM 7373 C CA . ASN A 1 926 ? -32.156 -30.719 -10.922 1 87.88 926 ASN A CA 1
ATOM 7374 C C . ASN A 1 926 ? -31.641 -30.031 -9.664 1 87.88 926 ASN A C 1
ATOM 7376 O O . ASN A 1 926 ? -30.562 -29.438 -9.68 1 87.88 926 ASN A O 1
ATOM 7380 N N . PRO A 1 927 ? -32.375 -30.047 -8.602 1 90.31 927 PRO A N 1
ATOM 7381 C CA . PRO A 1 927 ? -31.984 -29.344 -7.379 1 90.31 927 PRO A CA 1
ATOM 7382 C C . PRO A 1 927 ? -30.719 -29.922 -6.762 1 90.31 927 PRO A C 1
ATOM 7384 O O . PRO A 1 927 ? -30.078 -29.266 -5.926 1 90.31 927 PRO A O 1
ATOM 7387 N N . TRP A 1 928 ? -30.328 -31.156 -7.18 1 92.19 928 TRP A N 1
ATOM 7388 C CA . TRP A 1 928 ? -29.172 -31.812 -6.594 1 92.19 928 TRP A CA 1
ATOM 7389 C C . TRP A 1 928 ? -27.891 -31.391 -7.301 1 92.19 928 TRP A C 1
ATOM 7391 O O . TRP A 1 928 ? -26.781 -31.641 -6.801 1 92.19 928 TRP A O 1
ATOM 7401 N N . MET A 1 929 ? -28 -30.75 -8.398 1 88.56 929 MET A N 1
ATOM 7402 C CA . MET A 1 929 ? -26.844 -30.438 -9.219 1 88.56 929 MET A CA 1
ATOM 7403 C C . MET A 1 929 ? -25.953 -29.391 -8.539 1 88.56 929 MET A C 1
ATOM 7405 O O . MET A 1 929 ? -24.734 -29.531 -8.5 1 88.56 929 MET A O 1
ATOM 7409 N N . SER A 1 930 ? -26.578 -28.422 -8.008 1 86.88 930 SER A N 1
ATOM 7410 C CA . SER A 1 930 ? -25.797 -27.359 -7.379 1 86.88 930 SER A CA 1
ATOM 7411 C C . SER A 1 930 ? -24.984 -27.891 -6.211 1 86.88 930 SER A C 1
ATOM 7413 O O . SER A 1 930 ? -23.766 -27.703 -6.164 1 86.88 930 SER A O 1
ATOM 7415 N N . PRO A 1 931 ? -25.578 -28.609 -5.266 1 92.5 931 PRO A N 1
ATOM 7416 C CA . PRO A 1 931 ? -24.766 -29.172 -4.184 1 92.5 931 PRO A CA 1
ATOM 7417 C C . PRO A 1 931 ? -23.719 -30.156 -4.684 1 92.5 931 PRO A C 1
ATOM 7419 O O . PRO A 1 931 ? -22.641 -30.266 -4.105 1 92.5 931 PRO A O 1
ATOM 7422 N N . LEU A 1 932 ? -24.094 -30.859 -5.723 1 92.94 932 LEU A N 1
ATOM 7423 C CA . LEU A 1 932 ? -23.156 -31.812 -6.285 1 92.94 932 LEU A CA 1
ATOM 7424 C C . LEU A 1 932 ? -21.906 -31.125 -6.809 1 92.94 932 LEU A C 1
ATOM 7426 O O . LEU A 1 932 ? -20.781 -31.547 -6.523 1 92.94 932 LEU A O 1
ATOM 7430 N N . LEU A 1 933 ? -22.047 -30.094 -7.469 1 87.69 933 LEU A N 1
ATOM 7431 C CA . LEU A 1 933 ? -20.922 -29.328 -7.996 1 87.69 933 LEU A CA 1
ATOM 7432 C C . LEU A 1 933 ? -20.078 -28.75 -6.859 1 87.69 933 LEU A C 1
ATOM 7434 O O . LEU A 1 933 ? -18.859 -28.734 -6.93 1 87.69 933 LEU A O 1
ATOM 7438 N N . ARG A 1 934 ? -20.688 -28.328 -5.859 1 89.56 934 ARG A N 1
ATOM 7439 C CA . ARG A 1 934 ? -19.984 -27.781 -4.699 1 89.56 934 ARG A CA 1
ATOM 7440 C C . ARG A 1 934 ? -19.188 -28.859 -3.982 1 89.56 934 ARG A C 1
ATOM 7442 O O . ARG A 1 934 ? -18.109 -28.594 -3.445 1 89.56 934 ARG A O 1
ATOM 7449 N N . SER A 1 935 ? -19.781 -30.016 -3.953 1 92.88 935 SER A N 1
ATOM 7450 C CA . SER A 1 935 ? -19.078 -31.125 -3.318 1 92.88 935 SER A CA 1
ATOM 7451 C C . SER A 1 935 ? -17.797 -31.469 -4.062 1 92.88 935 SER A C 1
ATOM 7453 O O . SER A 1 935 ? -16.781 -31.797 -3.445 1 92.88 935 SER A O 1
ATOM 7455 N N . ILE A 1 936 ? -17.812 -31.391 -5.355 1 89.06 936 ILE A N 1
ATOM 7456 C CA . ILE A 1 936 ? -16.625 -31.641 -6.16 1 89.06 936 ILE A CA 1
ATOM 7457 C C . ILE A 1 936 ? -15.531 -30.625 -5.809 1 89.06 936 ILE A C 1
ATOM 7459 O O . ILE A 1 936 ? -14.375 -31 -5.582 1 89.06 936 ILE A O 1
ATOM 7463 N N . ASN A 1 937 ? -15.914 -29.453 -5.672 1 83.69 937 ASN A N 1
ATOM 7464 C CA . ASN A 1 937 ? -14.969 -28.391 -5.328 1 83.69 937 ASN A CA 1
ATOM 7465 C C . ASN A 1 937 ? -14.422 -28.578 -3.914 1 83.69 937 ASN A C 1
ATOM 7467 O O . ASN A 1 937 ? -13.242 -28.328 -3.664 1 83.69 937 ASN A O 1
ATOM 7471 N N . ALA A 1 938 ? -15.266 -28.906 -3.055 1 90.38 938 ALA A N 1
ATOM 7472 C CA . ALA A 1 938 ? -14.875 -29.047 -1.654 1 90.38 938 ALA A CA 1
ATOM 7473 C C . ALA A 1 938 ? -13.883 -30.188 -1.471 1 90.38 938 ALA A C 1
ATOM 7475 O O . ALA A 1 938 ? -12.898 -30.047 -0.732 1 90.38 938 ALA A O 1
ATOM 7476 N N . ILE A 1 939 ? -14.195 -31.25 -2.125 1 90.94 939 ILE A N 1
ATOM 7477 C CA . ILE A 1 939 ? -13.312 -32.406 -2.018 1 90.94 939 ILE A CA 1
ATOM 7478 C C . ILE A 1 939 ? -11.961 -32.094 -2.656 1 90.94 939 ILE A C 1
ATOM 7480 O O . ILE A 1 939 ? -10.914 -32.469 -2.127 1 90.94 939 ILE A O 1
ATOM 7484 N N . ALA A 1 940 ? -11.992 -31.422 -3.775 1 83.81 940 ALA A N 1
ATOM 7485 C CA . ALA A 1 940 ? -10.742 -31.016 -4.418 1 83.81 940 ALA A CA 1
ATOM 7486 C C . ALA A 1 940 ? -9.922 -30.125 -3.486 1 83.81 940 ALA A C 1
ATOM 7488 O O . ALA A 1 940 ? -8.703 -30.281 -3.396 1 83.81 940 ALA A O 1
ATOM 7489 N N . ALA A 1 941 ? -10.562 -29.219 -2.828 1 81 941 ALA A N 1
ATOM 7490 C CA . ALA A 1 941 ? -9.891 -28.328 -1.891 1 81 941 ALA A CA 1
ATOM 7491 C C . ALA A 1 941 ? -9.289 -29.109 -0.724 1 81 941 ALA A C 1
ATOM 7493 O O . ALA A 1 941 ? -8.203 -28.781 -0.241 1 81 941 ALA A O 1
ATOM 7494 N N . GLY A 1 942 ? -10.031 -30.062 -0.311 1 85.88 942 GLY A N 1
ATOM 7495 C CA . GLY A 1 942 ? -9.562 -30.875 0.794 1 85.88 942 GLY A CA 1
ATOM 7496 C C . GLY A 1 942 ? -8.375 -31.75 0.43 1 85.88 942 GLY A C 1
ATOM 7497 O O . GLY A 1 942 ? -7.477 -31.953 1.249 1 85.88 942 GLY A O 1
ATOM 7498 N N . MET A 1 943 ? -8.445 -32.156 -0.814 1 83.56 943 MET A N 1
ATOM 7499 C CA . MET A 1 943 ? -7.367 -33.031 -1.271 1 83.56 943 MET A CA 1
ATOM 7500 C C . MET A 1 943 ? -6.152 -32.219 -1.714 1 83.56 943 MET A C 1
ATOM 7502 O O . MET A 1 943 ? -5.055 -32.75 -1.836 1 83.56 943 MET A O 1
ATOM 7506 N N . ARG A 1 944 ? -6.273 -30.859 -1.93 1 73.19 944 ARG A N 1
ATOM 7507 C CA . ARG A 1 944 ? -5.254 -29.891 -2.312 1 73.19 944 ARG A CA 1
ATOM 7508 C C . ARG A 1 944 ? -4.777 -30.141 -3.74 1 73.19 944 ARG A C 1
ATOM 7510 O O . ARG A 1 944 ? -4.574 -29.188 -4.5 1 73.19 944 ARG A O 1
ATOM 7517 N N . ASN A 1 945 ? -4.398 -31.422 -4.059 1 66.81 945 ASN A N 1
ATOM 7518 C CA . ASN A 1 945 ? -3.908 -31.688 -5.402 1 66.81 945 ASN A CA 1
ATOM 7519 C C . ASN A 1 945 ? -4.711 -32.812 -6.082 1 66.81 945 ASN A C 1
ATOM 7521 O O . ASN A 1 945 ? -4.469 -34 -5.848 1 66.81 945 ASN A O 1
ATOM 7525 N N . THR A 1 946 ? -5.77 -32.375 -6.84 1 61.25 946 THR A N 1
ATOM 7526 C CA . THR A 1 946 ? -6.645 -33.375 -7.414 1 61.25 946 THR A CA 1
ATOM 7527 C C . THR A 1 946 ? -6.457 -33.469 -8.922 1 61.25 946 THR A C 1
ATOM 7529 O O . THR A 1 946 ? -6.895 -34.438 -9.555 1 61.25 946 THR A O 1
ATOM 7532 N N . GLY A 1 947 ? -5.82 -32.438 -9.422 1 61.75 947 GLY A N 1
ATOM 7533 C CA . GLY A 1 947 ? -5.691 -32.5 -10.867 1 61.75 947 GLY A CA 1
ATOM 7534 C C . GLY A 1 947 ? -4.266 -32.312 -11.352 1 61.75 947 GLY A C 1
ATOM 7535 O O . GLY A 1 947 ? -3.385 -31.922 -10.578 1 61.75 947 GLY A O 1
ATOM 7536 N N . MET B 1 1 ? -5.352 18.406 41.125 1 23.91 1 MET B N 1
ATOM 7537 C CA . MET B 1 1 ? -3.975 18.344 40.656 1 23.91 1 MET B CA 1
ATOM 7538 C C . MET B 1 1 ? -3.57 16.922 40.312 1 23.91 1 MET B C 1
ATOM 7540 O O . MET B 1 1 ? -3.074 16.188 41.188 1 23.91 1 MET B O 1
ATOM 7544 N N . ILE B 1 2 ? -4.402 16.297 39.688 1 29.16 2 ILE B N 1
ATOM 7545 C CA . ILE B 1 2 ? -4.215 14.867 39.406 1 29.16 2 ILE B CA 1
ATOM 7546 C C . ILE B 1 2 ? -2.896 14.656 38.656 1 29.16 2 ILE B C 1
ATOM 7548 O O . ILE B 1 2 ? -2.723 15.148 37.531 1 29.16 2 ILE B O 1
ATOM 7552 N N . GLN B 1 3 ? -1.85 14.672 39.438 1 32.72 3 GLN B N 1
ATOM 7553 C CA . GLN B 1 3 ? -0.537 14.188 39 1 32.72 3 GLN B CA 1
ATOM 7554 C C . GLN B 1 3 ? -0.664 12.984 38.094 1 32.72 3 GLN B C 1
ATOM 7556 O O . GLN B 1 3 ? -1.273 11.977 38.438 1 32.72 3 GLN B O 1
ATOM 7561 N N . ASN B 1 4 ? -0.823 13.273 36.906 1 39.66 4 ASN B N 1
ATOM 7562 C CA . ASN B 1 4 ? -0.682 12.242 35.875 1 39.66 4 ASN B CA 1
ATOM 7563 C C . ASN B 1 4 ? 0.467 11.289 36.188 1 39.66 4 ASN B C 1
ATOM 7565 O O . ASN B 1 4 ? 1.626 11.586 35.906 1 39.66 4 ASN B O 1
ATOM 7569 N N . ARG B 1 5 ? 0.364 10.703 37.312 1 40.16 5 ARG B N 1
ATOM 7570 C CA . ARG B 1 5 ? 1.345 9.664 37.594 1 40.16 5 ARG B CA 1
ATOM 7571 C C . ARG B 1 5 ? 1.429 8.656 36.469 1 40.16 5 ARG B C 1
ATOM 7573 O O . ARG B 1 5 ? 0.573 7.777 36.344 1 40.16 5 ARG B O 1
ATOM 7580 N N . ILE B 1 6 ? 1.816 9.102 35.375 1 47.88 6 ILE B N 1
ATOM 7581 C CA . ILE B 1 6 ? 2.18 8.023 34.469 1 47.88 6 ILE B CA 1
ATOM 7582 C C . ILE B 1 6 ? 3.039 6.992 35.188 1 47.88 6 ILE B C 1
ATOM 7584 O O . ILE B 1 6 ? 4.027 7.348 35.844 1 47.88 6 ILE B O 1
ATOM 7588 N N . ASP B 1 7 ? 2.594 5.926 35.406 1 51.19 7 ASP B N 1
ATOM 7589 C CA . ASP B 1 7 ? 3.354 4.824 36 1 51.19 7 ASP B CA 1
ATOM 7590 C C . ASP B 1 7 ? 4.762 4.758 35.406 1 51.19 7 ASP B C 1
ATOM 7592 O O . ASP B 1 7 ? 4.938 4.855 34.188 1 51.19 7 ASP B O 1
ATOM 7596 N N . GLU B 1 8 ? 5.742 4.953 36.25 1 54.69 8 GLU B N 1
ATOM 7597 C CA . GLU B 1 8 ? 7.164 4.938 35.938 1 54.69 8 GLU B CA 1
ATOM 7598 C C . GLU B 1 8 ? 7.484 3.838 34.938 1 54.69 8 GLU B C 1
ATOM 7600 O O . GLU B 1 8 ? 8.422 3.973 34.125 1 54.69 8 GLU B O 1
ATOM 7605 N N . ARG B 1 9 ? 6.535 2.848 34.969 1 57.72 9 ARG B N 1
ATOM 7606 C CA . ARG B 1 9 ? 6.773 1.695 34.125 1 57.72 9 ARG B CA 1
ATOM 7607 C C . ARG B 1 9 ? 6.66 2.078 32.656 1 57.72 9 ARG B C 1
ATOM 7609 O O . ARG B 1 9 ? 7.25 1.427 31.781 1 57.72 9 ARG B O 1
ATOM 7616 N N . PHE B 1 10 ? 6.008 3.186 32.344 1 58.22 10 PHE B N 1
ATOM 7617 C CA . PHE B 1 10 ? 5.727 3.494 30.953 1 58.22 10 PHE B CA 1
ATOM 7618 C C . PHE B 1 10 ? 6.422 4.785 30.531 1 58.22 10 PHE B C 1
ATOM 7620 O O . PHE B 1 10 ? 6.066 5.387 29.516 1 58.22 10 PHE B O 1
ATOM 7627 N N . ARG B 1 11 ? 7.332 5.148 31.281 1 64.44 11 ARG B N 1
ATOM 7628 C CA . ARG B 1 11 ? 8.102 6.324 30.891 1 64.44 11 ARG B CA 1
ATOM 7629 C C . ARG B 1 11 ? 9.188 5.953 29.875 1 64.44 11 ARG B C 1
ATOM 7631 O O . ARG B 1 11 ? 9.844 4.922 30.016 1 64.44 11 ARG B O 1
ATOM 7638 N N . PRO B 1 12 ? 9.156 6.789 28.812 1 67.31 12 PRO B N 1
ATOM 7639 C CA . PRO B 1 12 ? 10.227 6.52 27.844 1 67.31 12 PRO B CA 1
ATOM 7640 C C . PRO B 1 12 ? 11.602 6.441 28.484 1 67.31 12 PRO B C 1
ATOM 7642 O O . PRO B 1 12 ? 11.938 7.266 29.344 1 67.31 12 PRO B O 1
ATOM 7645 N N . LYS B 1 13 ? 12.219 5.348 28.203 1 71.19 13 LYS B N 1
ATOM 7646 C CA . LYS B 1 13 ? 13.562 5.145 28.75 1 71.19 13 LYS B CA 1
ATOM 7647 C C . LYS B 1 13 ? 14.602 5.922 27.953 1 71.19 13 LYS B C 1
ATOM 7649 O O . LYS B 1 13 ? 14.766 5.691 26.75 1 71.19 13 LYS B O 1
ATOM 7654 N N . ASP B 1 14 ? 15.219 6.758 28.594 1 80.06 14 ASP B N 1
ATOM 7655 C CA . ASP B 1 14 ? 16.234 7.609 28 1 80.06 14 ASP B CA 1
ATOM 7656 C C . ASP B 1 14 ? 17.328 6.773 27.328 1 80.06 14 ASP B C 1
ATOM 7658 O O . ASP B 1 14 ? 17.891 7.184 26.312 1 80.06 14 ASP B O 1
ATOM 7662 N N . LYS B 1 15 ? 17.453 5.59 27.859 1 83.81 15 LYS B N 1
ATOM 7663 C CA . LYS B 1 15 ? 18.516 4.73 27.328 1 83.81 15 LYS B CA 1
ATOM 7664 C C . LYS B 1 15 ? 18.203 4.305 25.891 1 83.81 15 LYS B C 1
ATOM 7666 O O . LYS B 1 15 ? 19.109 4.234 25.062 1 83.81 15 LYS B O 1
ATOM 7671 N N . GLU B 1 16 ? 16.984 4.047 25.688 1 86.38 16 GLU B N 1
ATOM 7672 C CA . GLU B 1 16 ? 16.578 3.621 24.344 1 86.38 16 GLU B CA 1
ATOM 7673 C C . GLU B 1 16 ? 16.703 4.762 23.344 1 86.38 16 GLU B C 1
ATOM 7675 O O . GLU B 1 16 ? 17.094 4.543 22.203 1 86.38 16 GLU B O 1
ATOM 7680 N N . LEU B 1 17 ? 16.312 5.922 23.734 1 89.12 17 LEU B N 1
ATOM 7681 C CA . LEU B 1 17 ? 16.453 7.086 22.859 1 89.12 17 LEU B CA 1
ATOM 7682 C C . LEU B 1 17 ? 17.906 7.367 22.547 1 89.12 17 LEU B C 1
ATOM 7684 O O . LEU B 1 17 ? 18.25 7.633 21.391 1 89.12 17 LEU B O 1
ATOM 7688 N N . ARG B 1 18 ? 18.734 7.219 23.547 1 89.44 18 ARG B N 1
ATOM 7689 C CA . ARG B 1 18 ? 20.172 7.469 23.359 1 89.44 18 ARG B CA 1
ATOM 7690 C C . ARG B 1 18 ? 20.781 6.457 22.391 1 89.44 18 ARG B C 1
ATOM 7692 O O . ARG B 1 18 ? 21.625 6.809 21.562 1 89.44 18 ARG B O 1
ATOM 7699 N N . ALA B 1 19 ? 20.344 5.297 22.562 1 92.44 19 ALA B N 1
ATOM 7700 C CA . ALA B 1 19 ? 20.859 4.25 21.688 1 92.44 19 ALA B CA 1
ATOM 7701 C C . ALA B 1 19 ? 20.484 4.523 20.234 1 92.44 19 ALA B C 1
ATOM 7703 O O . ALA B 1 19 ? 21.312 4.328 19.328 1 92.44 19 ALA B O 1
ATOM 7704 N N . ARG B 1 20 ? 19.234 4.898 20.031 1 93.19 20 ARG B N 1
ATOM 7705 C CA . ARG B 1 20 ? 18.781 5.199 18.672 1 93.19 20 ARG B CA 1
ATOM 7706 C C . ARG B 1 20 ? 19.5 6.422 18.125 1 93.19 20 ARG B C 1
ATOM 7708 O O . ARG B 1 20 ? 19.891 6.438 16.953 1 93.19 20 ARG B O 1
ATOM 7715 N N . VAL B 1 21 ? 19.656 7.418 18.922 1 92.62 21 VAL B N 1
ATOM 7716 C CA . VAL B 1 21 ? 20.344 8.641 18.516 1 92.62 21 VAL B CA 1
ATOM 7717 C C . VAL B 1 21 ? 21.797 8.336 18.188 1 92.62 21 VAL B C 1
ATOM 7719 O O . VAL B 1 21 ? 22.344 8.875 17.219 1 92.62 21 VAL B O 1
ATOM 7722 N N . ARG B 1 22 ? 22.375 7.527 18.969 1 93.81 22 ARG B N 1
ATOM 7723 C CA . ARG B 1 22 ? 23.75 7.121 18.703 1 93.81 22 ARG B CA 1
ATOM 7724 C C . ARG B 1 22 ? 23.875 6.379 17.375 1 93.81 22 ARG B C 1
ATOM 7726 O O . ARG B 1 22 ? 24.812 6.59 16.625 1 93.81 22 ARG B O 1
ATOM 7733 N N . LEU B 1 23 ? 22.969 5.516 17.188 1 96.06 23 LEU B N 1
ATOM 7734 C CA . LEU B 1 23 ? 22.953 4.773 15.93 1 96.06 23 LEU B CA 1
ATOM 7735 C C . LEU B 1 23 ? 22.828 5.723 14.742 1 96.06 23 LEU B C 1
ATOM 7737 O O . LEU B 1 23 ? 23.578 5.613 13.773 1 96.06 23 LEU B O 1
ATOM 7741 N N . PHE B 1 24 ? 21.859 6.598 14.82 1 96.06 24 PHE B N 1
ATOM 7742 C CA . PHE B 1 24 ? 21.641 7.559 13.742 1 96.06 24 PHE B CA 1
ATOM 7743 C C . PHE B 1 24 ? 22.875 8.422 13.531 1 96.06 24 PHE B C 1
ATOM 7745 O O . PHE B 1 24 ? 23.266 8.695 12.391 1 96.06 24 PHE B O 1
ATOM 7752 N N . GLY B 1 25 ? 23.5 8.859 14.664 1 95.31 25 GLY B N 1
ATOM 7753 C CA . GLY B 1 25 ? 24.719 9.641 14.578 1 95.31 25 GLY B CA 1
ATOM 7754 C C . GLY B 1 25 ? 25.859 8.906 13.898 1 95.31 25 GLY B C 1
ATOM 7755 O O . GLY B 1 25 ? 26.578 9.484 13.094 1 95.31 25 GLY B O 1
ATOM 7756 N N . GLU B 1 26 ? 25.969 7.699 14.219 1 96.31 26 GLU B N 1
ATOM 7757 C CA . GLU B 1 26 ? 27 6.867 13.617 1 96.31 26 GLU B CA 1
ATOM 7758 C C . GLU B 1 26 ? 26.766 6.691 12.117 1 96.31 26 GLU B C 1
ATOM 7760 O O . GLU B 1 26 ? 27.719 6.773 11.32 1 96.31 26 GLU B O 1
ATOM 7765 N N . LEU B 1 27 ? 25.562 6.402 11.797 1 97 27 LEU B N 1
ATOM 7766 C CA . LEU B 1 27 ? 25.234 6.207 10.391 1 97 27 LEU B CA 1
ATOM 7767 C C . LEU B 1 27 ? 25.453 7.484 9.594 1 97 27 LEU B C 1
ATOM 7769 O O . LEU B 1 27 ? 25.969 7.441 8.469 1 97 27 LEU B O 1
ATOM 7773 N N . LEU B 1 28 ? 25.047 8.625 10.125 1 97.25 28 LEU B N 1
ATOM 7774 C CA . LEU B 1 28 ? 25.297 9.906 9.469 1 97.25 28 LEU B CA 1
ATOM 7775 C C . LEU B 1 28 ? 26.797 10.156 9.32 1 97.25 28 LEU B C 1
ATOM 7777 O O . LEU B 1 28 ? 27.25 10.617 8.266 1 97.25 28 LEU B O 1
ATOM 7781 N N . GLY B 1 29 ? 27.562 9.867 10.406 1 96.94 29 GLY B N 1
ATOM 7782 C CA . GLY B 1 29 ? 29.016 9.984 10.328 1 96.94 29 GLY B CA 1
ATOM 7783 C C . GLY B 1 29 ? 29.625 9.156 9.219 1 96.94 29 GLY B C 1
ATOM 7784 O O . GLY B 1 29 ? 30.516 9.625 8.5 1 96.94 29 GLY B O 1
ATOM 7785 N N . ASN B 1 30 ? 29.125 7.949 9.07 1 95.62 30 ASN B N 1
ATOM 7786 C CA . ASN B 1 30 ? 29.594 7.074 7.996 1 95.62 30 ASN B CA 1
ATOM 7787 C C . ASN B 1 30 ? 29.312 7.68 6.621 1 95.62 30 ASN B C 1
ATOM 7789 O O . ASN B 1 30 ? 30.172 7.617 5.734 1 95.62 30 ASN B O 1
ATOM 7793 N N . VAL B 1 31 ? 28.156 8.211 6.484 1 95.44 31 VAL B N 1
ATOM 7794 C CA . VAL B 1 31 ? 27.75 8.805 5.215 1 95.44 31 VAL B CA 1
ATOM 7795 C C . VAL B 1 31 ? 28.656 9.992 4.891 1 95.44 31 VAL B C 1
ATOM 7797 O O . VAL B 1 31 ? 29.156 10.125 3.768 1 95.44 31 VAL B O 1
ATOM 7800 N N . ILE B 1 32 ? 28.906 10.883 5.863 1 96.19 32 ILE B N 1
ATOM 7801 C CA . ILE B 1 32 ? 29.734 12.07 5.676 1 96.19 32 ILE B CA 1
ATOM 7802 C C . ILE B 1 32 ? 31.172 11.648 5.336 1 96.19 32 ILE B C 1
ATOM 7804 O O . ILE B 1 32 ? 31.781 12.195 4.41 1 96.19 32 ILE B O 1
ATOM 7808 N N . ARG B 1 33 ? 31.641 10.703 6.066 1 95.06 33 ARG B N 1
ATOM 7809 C CA . ARG B 1 33 ? 33 10.219 5.832 1 95.06 33 ARG B CA 1
ATOM 7810 C C . ARG B 1 33 ? 33.156 9.68 4.414 1 95.06 33 ARG B C 1
ATOM 7812 O O . ARG B 1 33 ? 34.094 10.008 3.719 1 95.06 33 ARG B O 1
ATOM 7819 N N . ARG B 1 34 ? 32.25 8.93 3.973 1 90.44 34 ARG B N 1
ATOM 7820 C CA . ARG B 1 34 ? 32.312 8.266 2.674 1 90.44 34 ARG B CA 1
ATOM 7821 C C . ARG B 1 34 ? 32.125 9.273 1.538 1 90.44 34 ARG B C 1
ATOM 7823 O O . ARG B 1 34 ? 32.812 9.203 0.528 1 90.44 34 ARG B O 1
ATOM 7830 N N . LEU B 1 35 ? 31.234 10.195 1.707 1 91 35 LEU B N 1
ATOM 7831 C CA . LEU B 1 35 ? 30.844 11.055 0.59 1 91 35 LEU B CA 1
ATOM 7832 C C . LEU B 1 35 ? 31.672 12.336 0.576 1 91 35 LEU B C 1
ATOM 7834 O O . LEU B 1 35 ? 31.938 12.898 -0.49 1 91 35 LEU B O 1
ATOM 7838 N N . GLU B 1 36 ? 32 12.867 1.812 1 92.06 36 GLU B N 1
ATOM 7839 C CA . GLU B 1 36 ? 32.656 14.164 1.89 1 92.06 36 GLU B CA 1
ATOM 7840 C C . GLU B 1 36 ? 34.094 14.023 2.357 1 92.06 36 GLU B C 1
ATOM 7842 O O . GLU B 1 36 ? 34.906 14.938 2.178 1 92.06 36 GLU B O 1
ATOM 7847 N N . GLY B 1 37 ? 34.469 12.914 2.932 1 91.5 37 GLY B N 1
ATOM 7848 C CA . GLY B 1 37 ? 35.812 12.688 3.395 1 91.5 37 GLY B CA 1
ATOM 7849 C C . GLY B 1 37 ? 36 12.93 4.883 1 91.5 37 GLY B C 1
ATOM 7850 O O . GLY B 1 37 ? 35.062 13.391 5.555 1 91.5 37 GLY B O 1
ATOM 7851 N N . GLU B 1 38 ? 37.125 12.719 5.402 1 94.38 38 GLU B N 1
ATOM 7852 C CA . GLU B 1 38 ? 37.406 12.781 6.828 1 94.38 38 GLU B CA 1
ATOM 7853 C C . GLU B 1 38 ? 37.5 14.219 7.32 1 94.38 38 GLU B C 1
ATOM 7855 O O . GLU B 1 38 ? 37.156 14.508 8.477 1 94.38 38 GLU B O 1
ATOM 7860 N N . ALA B 1 39 ? 37.812 15.062 6.465 1 93.75 39 ALA B N 1
ATOM 7861 C CA . ALA B 1 39 ? 37.969 16.453 6.855 1 93.75 39 ALA B CA 1
ATOM 7862 C C . ALA B 1 39 ? 36.656 17.047 7.352 1 93.75 39 ALA B C 1
ATOM 7864 O O . ALA B 1 39 ? 36.625 17.734 8.383 1 93.75 39 ALA B O 1
ATOM 7865 N N . VAL B 1 40 ? 35.656 16.797 6.598 1 94.62 40 VAL B N 1
ATOM 7866 C CA . VAL B 1 40 ? 34.344 17.344 6.973 1 94.62 40 VAL B CA 1
ATOM 7867 C C . VAL B 1 40 ? 33.875 16.703 8.273 1 94.62 40 VAL B C 1
ATOM 7869 O O . VAL B 1 40 ? 33.406 17.391 9.172 1 94.62 40 VAL B O 1
ATOM 7872 N N . LEU B 1 41 ? 34.031 15.43 8.406 1 96.19 41 LEU B N 1
ATOM 7873 C CA . LEU B 1 41 ? 33.594 14.734 9.609 1 96.19 41 LEU B CA 1
ATOM 7874 C C . LEU B 1 41 ? 34.375 15.227 10.828 1 96.19 41 LEU B C 1
ATOM 7876 O O . LEU B 1 41 ? 33.781 15.414 11.906 1 96.19 41 LEU B O 1
ATOM 7880 N N . ASN B 1 42 ? 35.656 15.383 10.609 1 95.44 42 ASN B N 1
ATOM 7881 C CA . ASN B 1 42 ? 36.469 15.867 11.703 1 95.44 42 ASN B CA 1
ATOM 7882 C C . ASN B 1 42 ? 36.062 17.266 12.164 1 95.44 42 ASN B C 1
ATOM 7884 O O . ASN B 1 42 ? 36.062 17.547 13.359 1 95.44 42 ASN B O 1
ATOM 7888 N N . ALA B 1 43 ? 35.781 18.062 11.219 1 95.5 43 ALA B N 1
ATOM 7889 C CA . ALA B 1 43 ? 35.344 19.406 11.562 1 95.5 43 ALA B CA 1
ATOM 7890 C C . ALA B 1 43 ? 34.031 19.359 12.375 1 95.5 43 ALA B C 1
ATOM 7892 O O . ALA B 1 43 ? 33.906 20.062 13.375 1 95.5 43 ALA B O 1
ATOM 7893 N N . VAL B 1 44 ? 33.125 18.547 11.93 1 95 44 VAL B N 1
ATOM 7894 C CA . VAL B 1 44 ? 31.844 18.391 12.609 1 95 44 VAL B CA 1
ATOM 7895 C C . VAL B 1 44 ? 32.062 17.859 14.023 1 95 44 VAL B C 1
ATOM 7897 O O . VAL B 1 44 ? 31.516 18.375 14.992 1 95 44 VAL B O 1
ATOM 7900 N N . GLU B 1 45 ? 32.906 16.875 14.172 1 94.88 45 GLU B N 1
ATOM 7901 C CA . GLU B 1 45 ? 33.156 16.234 15.461 1 94.88 45 GLU B CA 1
ATOM 7902 C C . GLU B 1 45 ? 33.906 17.156 16.406 1 94.88 45 GLU B C 1
ATOM 7904 O O . GLU B 1 45 ? 33.688 17.141 17.609 1 94.88 45 GLU B O 1
ATOM 7909 N N . THR B 1 46 ? 34.781 17.844 15.812 1 95.25 46 THR B N 1
ATOM 7910 C CA . THR B 1 46 ? 35.531 18.797 16.625 1 95.25 46 THR B CA 1
ATOM 7911 C C . THR B 1 46 ? 34.625 19.828 17.25 1 95.25 46 THR B C 1
ATOM 7913 O O . THR B 1 46 ? 34.688 20.094 18.438 1 95.25 46 THR B O 1
ATOM 7916 N N . LEU B 1 47 ? 33.781 20.359 16.453 1 94.94 47 LEU B N 1
ATOM 7917 C CA . LEU B 1 47 ? 32.844 21.375 16.938 1 94.94 47 LEU B CA 1
ATOM 7918 C C . LEU B 1 47 ? 31.859 20.75 17.922 1 94.94 47 LEU B C 1
ATOM 7920 O O . LEU B 1 47 ? 31.578 21.344 18.969 1 94.94 47 LEU B O 1
ATOM 7924 N N . ARG B 1 48 ? 31.359 19.609 17.547 1 93 48 ARG B N 1
ATOM 7925 C CA . ARG B 1 48 ? 30.406 18.938 18.422 1 93 48 ARG B CA 1
ATOM 7926 C C . ARG B 1 48 ? 31.016 18.672 19.797 1 93 48 ARG B C 1
ATOM 7928 O O . ARG B 1 48 ? 30.469 19.094 20.812 1 93 48 ARG B O 1
ATOM 7935 N N . LYS B 1 49 ? 32.156 18.016 19.875 1 93.69 49 LYS B N 1
ATOM 7936 C CA . LYS B 1 49 ? 32.812 17.656 21.125 1 93.69 49 LYS B CA 1
ATOM 7937 C C . LYS B 1 49 ? 33.281 18.891 21.891 1 93.69 49 LYS B C 1
ATOM 7939 O O . LYS B 1 49 ? 33.188 18.953 23.125 1 93.69 49 LYS B O 1
ATOM 7944 N N . GLY B 1 50 ? 33.812 19.797 21.172 1 94.56 50 GLY B N 1
ATOM 7945 C CA . GLY B 1 50 ? 34.25 21.031 21.797 1 94.56 50 GLY B CA 1
ATOM 7946 C C . GLY B 1 50 ? 33.125 21.766 22.516 1 94.56 50 GLY B C 1
ATOM 7947 O O . GLY B 1 50 ? 33.281 22.172 23.672 1 94.56 50 GLY B O 1
ATOM 7948 N N . PHE B 1 51 ? 32.062 21.906 21.875 1 92.69 51 PHE B N 1
ATOM 7949 C CA . PHE B 1 51 ? 30.969 22.672 22.453 1 92.69 51 PHE B CA 1
ATOM 7950 C C . PHE B 1 51 ? 30.266 21.875 23.531 1 92.69 51 PHE B C 1
ATOM 7952 O O . PHE B 1 51 ? 29.734 22.438 24.5 1 92.69 51 PHE B O 1
ATOM 7959 N N . VAL B 1 52 ? 30.219 20.562 23.391 1 91 52 VAL B N 1
ATOM 7960 C CA . VAL B 1 52 ? 29.719 19.719 24.469 1 91 52 VAL B CA 1
ATOM 7961 C C . VAL B 1 52 ? 30.547 19.953 25.734 1 91 52 VAL B C 1
ATOM 7963 O O . VAL B 1 52 ? 29.984 20.078 26.828 1 91 52 VAL B O 1
ATOM 7966 N N . THR B 1 53 ? 31.797 20.031 25.531 1 92.38 53 THR B N 1
ATOM 7967 C CA . THR B 1 53 ? 32.719 20.25 26.656 1 92.38 53 THR B CA 1
ATOM 7968 C C . THR B 1 53 ? 32.531 21.656 27.219 1 92.38 53 THR B C 1
ATOM 7970 O O . THR B 1 53 ? 32.531 21.828 28.453 1 92.38 53 THR B O 1
ATOM 7973 N N . LEU B 1 54 ? 32.375 22.562 26.391 1 91.25 54 LEU B N 1
ATOM 7974 C CA . LEU B 1 54 ? 32.219 23.938 26.812 1 91.25 54 LEU B CA 1
ATOM 7975 C C . LEU B 1 54 ? 30.938 24.109 27.641 1 91.25 54 LEU B C 1
ATOM 7977 O O . LEU B 1 54 ? 30.891 24.922 28.562 1 91.25 54 LEU B O 1
ATOM 7981 N N . ARG B 1 55 ? 29.922 23.375 27.344 1 87.38 55 ARG B N 1
ATOM 7982 C CA . ARG B 1 55 ? 28.672 23.453 28.078 1 87.38 55 ARG B CA 1
ATOM 7983 C C . ARG B 1 55 ? 28.828 22.859 29.484 1 87.38 55 ARG B C 1
ATOM 7985 O O . ARG B 1 55 ? 28.172 23.312 30.422 1 87.38 55 ARG B O 1
ATOM 7992 N N . LYS B 1 56 ? 29.688 21.859 29.531 1 87.06 56 LYS B N 1
ATOM 7993 C CA . LYS B 1 56 ? 29.938 21.281 30.844 1 87.06 56 LYS B CA 1
ATOM 7994 C C . LYS B 1 56 ? 30.766 22.219 31.719 1 87.06 56 LYS B C 1
ATOM 7996 O O . LYS B 1 56 ? 30.484 22.406 32.906 1 87.06 56 LYS B O 1
ATOM 8001 N N . ARG B 1 57 ? 31.828 22.688 31.094 1 90.62 57 ARG B N 1
ATOM 8002 C CA . ARG B 1 57 ? 32.719 23.625 31.766 1 90.62 57 ARG B CA 1
ATOM 8003 C C . ARG B 1 57 ? 33.281 24.641 30.797 1 90.62 57 ARG B C 1
ATOM 8005 O O . ARG B 1 57 ? 34 24.281 29.859 1 90.62 57 ARG B O 1
ATOM 8012 N N . GLU B 1 58 ? 32.875 25.859 31.125 1 90.31 58 GLU B N 1
ATOM 8013 C CA . GLU B 1 58 ? 33.406 26.922 30.266 1 90.31 58 GLU B CA 1
ATOM 8014 C C . GLU B 1 58 ? 34.938 26.969 30.328 1 90.31 58 GLU B C 1
ATOM 8016 O O . GLU B 1 58 ? 35.531 26.859 31.406 1 90.31 58 GLU B O 1
ATOM 8021 N N . ASP B 1 59 ? 35.531 27 29.156 1 93.69 59 ASP B N 1
ATOM 8022 C CA . ASP B 1 59 ? 36.969 27.125 28.969 1 93.69 59 ASP B CA 1
ATOM 8023 C C . ASP B 1 59 ? 37.312 28.141 27.859 1 93.69 59 ASP B C 1
ATOM 8025 O O . ASP B 1 59 ? 37.125 27.859 26.672 1 93.69 59 ASP B O 1
ATOM 8029 N N . PRO B 1 60 ? 37.844 29.25 28.266 1 92.75 60 PRO B N 1
ATOM 8030 C CA . PRO B 1 60 ? 38.094 30.312 27.281 1 92.75 60 PRO B CA 1
ATOM 8031 C C . PRO B 1 60 ? 39.062 29.875 26.172 1 92.75 60 PRO B C 1
ATOM 8033 O O . PRO B 1 60 ? 38.906 30.281 25.016 1 92.75 60 PRO B O 1
ATOM 8036 N N . ARG B 1 61 ? 39.969 29.078 26.562 1 94.31 61 ARG B N 1
ATOM 8037 C CA . ARG B 1 61 ? 40.906 28.609 25.547 1 94.31 61 ARG B CA 1
ATOM 8038 C C . ARG B 1 61 ? 40.219 27.703 24.531 1 94.31 61 ARG B C 1
ATOM 8040 O O . ARG B 1 61 ? 40.469 27.812 23.328 1 94.31 61 ARG B O 1
ATOM 8047 N N . LEU B 1 62 ? 39.5 26.859 25.094 1 94.88 62 LEU B N 1
ATOM 8048 C CA . LEU B 1 62 ? 38.75 25.969 24.219 1 94.88 62 LEU B CA 1
ATOM 8049 C C . LEU B 1 62 ? 37.781 26.75 23.359 1 94.88 62 LEU B C 1
ATOM 8051 O O . LEU B 1 62 ? 37.594 26.453 22.172 1 94.88 62 LEU B O 1
ATOM 8055 N N . ARG B 1 63 ? 37.125 27.672 23.906 1 93.81 63 ARG B N 1
ATOM 8056 C CA . ARG B 1 63 ? 36.188 28.516 23.172 1 93.81 63 ARG B CA 1
ATOM 8057 C C . ARG B 1 63 ? 36.906 29.219 22.016 1 93.81 63 ARG B C 1
ATOM 8059 O O . ARG B 1 63 ? 36.375 29.25 20.891 1 93.81 63 ARG B O 1
ATOM 8066 N N . GLU B 1 64 ? 37.969 29.766 22.297 1 93.88 64 GLU B N 1
ATOM 8067 C CA . GLU B 1 64 ? 38.75 30.453 21.25 1 93.88 64 GLU B CA 1
ATOM 8068 C C . GLU B 1 64 ? 39.125 29.484 20.125 1 93.88 64 GLU B C 1
ATOM 8070 O O . GLU B 1 64 ? 39.062 29.844 18.953 1 93.88 64 GLU B O 1
ATOM 8075 N N . ARG B 1 65 ? 39.469 28.359 20.547 1 94.88 65 ARG B N 1
ATOM 8076 C CA . ARG B 1 65 ? 39.844 27.359 19.547 1 94.88 65 ARG B CA 1
ATOM 8077 C C . ARG B 1 65 ? 38.656 27 18.672 1 94.88 65 ARG B C 1
ATOM 8079 O O . ARG B 1 65 ? 38.781 26.828 17.453 1 94.88 65 ARG B O 1
ATOM 8086 N N . MET B 1 66 ? 37.562 26.781 19.266 1 94.94 66 MET B N 1
ATOM 8087 C CA . MET B 1 66 ? 36.344 26.438 18.516 1 94.94 66 MET B CA 1
ATOM 8088 C C . MET B 1 66 ? 35.938 27.578 17.578 1 94.94 66 MET B C 1
ATOM 8090 O O . MET B 1 66 ? 35.562 27.328 16.438 1 94.94 66 MET B O 1
ATOM 8094 N N . MET B 1 67 ? 36.094 28.766 18.031 1 94.5 67 MET B N 1
ATOM 8095 C CA . MET B 1 67 ? 35.719 29.906 17.203 1 94.5 67 MET B CA 1
ATOM 8096 C C . MET B 1 67 ? 36.688 30.047 16.016 1 94.5 67 MET B C 1
ATOM 8098 O O . MET B 1 67 ? 36.281 30.391 14.914 1 94.5 67 MET B O 1
ATOM 8102 N N . ARG B 1 68 ? 37.906 29.75 16.281 1 94.31 68 ARG B N 1
ATOM 8103 C CA . ARG B 1 68 ? 38.906 29.766 15.195 1 94.31 68 ARG B CA 1
ATOM 8104 C C . ARG B 1 68 ? 38.562 28.719 14.141 1 94.31 68 ARG B C 1
ATOM 8106 O O . ARG B 1 68 ? 38.719 28.953 12.938 1 94.31 68 ARG B O 1
ATOM 8113 N N . CYS B 1 69 ? 38.156 27.641 14.672 1 94.88 69 CYS B N 1
ATOM 8114 C CA . CYS B 1 69 ? 37.75 26.578 13.766 1 94.88 69 CYS B CA 1
ATOM 8115 C C . CYS B 1 69 ? 36.594 27.016 12.875 1 94.88 69 CYS B C 1
ATOM 8117 O O . CYS B 1 69 ? 36.562 26.688 11.688 1 94.88 69 CYS B O 1
ATOM 8119 N N . ILE B 1 70 ? 35.719 27.734 13.367 1 95.88 70 ILE B N 1
ATOM 8120 C CA . ILE B 1 70 ? 34.531 28.188 12.641 1 95.88 70 ILE B CA 1
ATOM 8121 C C . ILE B 1 70 ? 34.938 29.266 11.641 1 95.88 70 ILE B C 1
ATOM 8123 O O . ILE B 1 70 ? 34.562 29.203 10.461 1 95.88 70 ILE B O 1
ATOM 8127 N N . VAL B 1 71 ? 35.75 30.188 12.023 1 94.25 71 VAL B N 1
ATOM 8128 C CA . VAL B 1 71 ? 36.094 31.375 11.25 1 94.25 71 VAL B CA 1
ATOM 8129 C C . VAL B 1 71 ? 36.969 30.984 10.062 1 94.25 71 VAL B C 1
ATOM 8131 O O . VAL B 1 71 ? 36.875 31.594 8.992 1 94.25 71 VAL B O 1
ATOM 8134 N N . HIS B 1 72 ? 37.719 29.984 10.219 1 92.69 72 HIS B N 1
ATOM 8135 C CA . HIS B 1 72 ? 38.719 29.641 9.203 1 92.69 72 HIS B CA 1
ATOM 8136 C C . HIS B 1 72 ? 38.125 28.719 8.148 1 92.69 72 HIS B C 1
ATOM 8138 O O . HIS B 1 72 ? 38.781 28.375 7.168 1 92.69 72 HIS B O 1
ATOM 8144 N N . GLN B 1 73 ? 36.938 28.359 8.32 1 93.75 73 GLN B N 1
ATOM 8145 C CA . GLN B 1 73 ? 36.312 27.469 7.344 1 93.75 73 GLN B CA 1
ATOM 8146 C C . GLN B 1 73 ? 35.875 28.234 6.094 1 93.75 73 GLN B C 1
ATOM 8148 O O . GLN B 1 73 ? 35.5 29.391 6.172 1 93.75 73 GLN B O 1
ATOM 8153 N N . THR B 1 74 ? 35.938 27.594 4.941 1 94.12 74 THR B N 1
ATOM 8154 C CA . THR B 1 74 ? 35.375 28.156 3.707 1 94.12 74 THR B CA 1
ATOM 8155 C C . THR B 1 74 ? 33.844 28.094 3.723 1 94.12 74 THR B C 1
ATOM 8157 O O . THR B 1 74 ? 33.25 27.344 4.496 1 94.12 74 THR B O 1
ATOM 8160 N N . PRO B 1 75 ? 33.188 28.906 2.912 1 93.31 75 PRO B N 1
ATOM 8161 C CA . PRO B 1 75 ? 31.734 28.844 2.83 1 93.31 75 PRO B CA 1
ATOM 8162 C C . PRO B 1 75 ? 31.234 27.453 2.492 1 93.31 75 PRO B C 1
ATOM 8164 O O . PRO B 1 75 ? 30.203 27.016 3.037 1 93.31 75 PRO B O 1
ATOM 8167 N N . GLU B 1 76 ? 31.922 26.781 1.63 1 91.5 76 GLU B N 1
ATOM 8168 C CA . GLU B 1 76 ? 31.5 25.438 1.221 1 91.5 76 GLU B CA 1
ATOM 8169 C C . GLU B 1 76 ? 31.594 24.453 2.383 1 91.5 76 GLU B C 1
ATOM 8171 O O . GLU B 1 76 ? 30.672 23.656 2.602 1 91.5 76 GLU B O 1
ATOM 8176 N N . MET B 1 77 ? 32.688 24.562 3.094 1 94.19 77 MET B N 1
ATOM 8177 C CA . MET B 1 77 ? 32.875 23.688 4.254 1 94.19 77 MET B CA 1
ATOM 8178 C C . MET B 1 77 ? 31.844 24.016 5.336 1 94.19 77 MET B C 1
ATOM 8180 O O . MET B 1 77 ? 31.281 23.094 5.957 1 94.19 77 MET B O 1
ATOM 8184 N N . THR B 1 78 ? 31.625 25.312 5.52 1 95.62 78 THR B N 1
ATOM 8185 C CA . THR B 1 78 ? 30.641 25.734 6.512 1 95.62 78 THR B CA 1
ATOM 8186 C C . THR B 1 78 ? 29.266 25.188 6.176 1 95.62 78 THR B C 1
ATOM 8188 O O . THR B 1 78 ? 28.531 24.734 7.062 1 95.62 78 THR B O 1
ATOM 8191 N N . GLU B 1 79 ? 28.969 25.188 4.969 1 92.94 79 GLU B N 1
ATOM 8192 C CA . GLU B 1 79 ? 27.688 24.656 4.52 1 92.94 79 GLU B CA 1
ATOM 8193 C C . GLU B 1 79 ? 27.547 23.172 4.84 1 92.94 79 GLU B C 1
ATOM 8195 O O . GLU B 1 79 ? 26.484 22.719 5.258 1 92.94 79 GLU B O 1
ATOM 8200 N N . ARG B 1 80 ? 28.562 22.453 4.613 1 94.25 80 ARG B N 1
ATOM 8201 C CA . ARG B 1 80 ? 28.547 21.016 4.879 1 94.25 80 ARG B CA 1
ATOM 8202 C C . ARG B 1 80 ? 28.406 20.734 6.371 1 94.25 80 ARG B C 1
ATOM 8204 O O . ARG B 1 80 ? 27.703 19.797 6.766 1 94.25 80 ARG B O 1
ATOM 8211 N N . ILE B 1 81 ? 29.062 21.547 7.141 1 95.44 81 ILE B N 1
ATOM 8212 C CA . ILE B 1 81 ? 28.969 21.391 8.594 1 95.44 81 ILE B CA 1
ATOM 8213 C C . ILE B 1 81 ? 27.547 21.672 9.055 1 95.44 81 ILE B C 1
ATOM 8215 O O . ILE B 1 81 ? 26.984 20.906 9.844 1 95.44 81 ILE B O 1
ATOM 8219 N N . ILE B 1 82 ? 26.953 22.75 8.523 1 95.25 82 ILE B N 1
ATOM 8220 C CA . ILE B 1 82 ? 25.578 23.109 8.875 1 95.25 82 ILE B CA 1
ATOM 8221 C C . ILE B 1 82 ? 24.625 21.969 8.477 1 95.25 82 ILE B C 1
ATOM 8223 O O . ILE B 1 82 ? 23.734 21.609 9.25 1 95.25 82 ILE B O 1
ATOM 8227 N N . ARG B 1 83 ? 24.812 21.469 7.379 1 93.44 83 ARG B N 1
ATOM 8228 C CA . ARG B 1 83 ? 23.969 20.391 6.879 1 93.44 83 ARG B CA 1
ATOM 8229 C C . ARG B 1 83 ? 24.062 19.156 7.773 1 93.44 83 ARG B C 1
ATOM 8231 O O . ARG B 1 83 ? 23.047 18.484 8.023 1 93.44 83 ARG B O 1
ATOM 8238 N N . ALA B 1 84 ? 25.234 18.859 8.188 1 95.56 84 ALA B N 1
ATOM 8239 C CA . ALA B 1 84 ? 25.438 17.719 9.078 1 95.56 84 ALA B CA 1
ATOM 8240 C C . ALA B 1 84 ? 24.609 17.875 10.359 1 95.56 84 ALA B C 1
ATOM 8242 O O . ALA B 1 84 ? 23.922 16.938 10.773 1 95.56 84 ALA B O 1
ATOM 8243 N N . PHE B 1 85 ? 24.703 19.031 10.914 1 94.62 85 PHE B N 1
ATOM 8244 C CA . PHE B 1 85 ? 23.953 19.281 12.141 1 94.62 85 PHE B CA 1
ATOM 8245 C C . PHE B 1 85 ? 22.453 19.297 11.859 1 94.62 85 PHE B C 1
ATOM 8247 O O . PHE B 1 85 ? 21.672 18.812 12.68 1 94.62 85 PHE B O 1
ATOM 8254 N N . SER B 1 86 ? 22.047 19.844 10.773 1 92.19 86 SER B N 1
ATOM 8255 C CA . SER B 1 86 ? 20.641 19.891 10.398 1 92.19 86 SER B CA 1
ATOM 8256 C C . SER B 1 86 ? 20.047 18.484 10.273 1 92.19 86 SER B C 1
ATOM 8258 O O . SER B 1 86 ? 18.984 18.203 10.812 1 92.19 86 SER B O 1
ATOM 8260 N N . ILE B 1 87 ? 20.688 17.625 9.539 1 93.94 87 ILE B N 1
ATOM 8261 C CA . ILE B 1 87 ? 20.234 16.266 9.344 1 93.94 87 ILE B CA 1
ATOM 8262 C C . ILE B 1 87 ? 20.234 15.523 10.68 1 93.94 87 ILE B C 1
ATOM 8264 O O . ILE B 1 87 ? 19.344 14.711 10.953 1 93.94 87 ILE B O 1
ATOM 8268 N N . TYR B 1 88 ? 21.281 15.797 11.453 1 93.69 88 TYR B N 1
ATOM 8269 C CA . TYR B 1 88 ? 21.328 15.203 12.781 1 93.69 88 TYR B CA 1
ATOM 8270 C C . TYR B 1 88 ? 20.062 15.523 13.578 1 93.69 88 TYR B C 1
ATOM 8272 O O . TYR B 1 88 ? 19.453 14.641 14.18 1 93.69 88 TYR B O 1
ATOM 8280 N N . PHE B 1 89 ? 19.656 16.766 13.57 1 91.12 89 PHE B N 1
ATOM 8281 C CA . PHE B 1 89 ? 18.453 17.188 14.297 1 91.12 89 PHE B CA 1
ATOM 8282 C C . PHE B 1 89 ? 17.219 16.484 13.742 1 91.12 89 PHE B C 1
ATOM 8284 O O . PHE B 1 89 ? 16.344 16.094 14.5 1 91.12 89 PHE B O 1
ATOM 8291 N N . SER B 1 90 ? 17.141 16.406 12.469 1 90.88 90 SER B N 1
ATOM 8292 C CA . SER B 1 90 ? 16.031 15.711 11.852 1 90.88 90 SER B CA 1
ATOM 8293 C C . SER B 1 90 ? 15.953 14.258 12.336 1 90.88 90 SER B C 1
ATOM 8295 O O . SER B 1 90 ? 14.859 13.734 12.57 1 90.88 90 SER B O 1
ATOM 8297 N N . LEU B 1 91 ? 17.062 13.609 12.398 1 94.44 91 LEU B N 1
ATOM 8298 C CA . LEU B 1 91 ? 17.125 12.219 12.828 1 94.44 91 LEU B CA 1
ATOM 8299 C C . LEU B 1 91 ? 16.75 12.086 14.297 1 94.44 91 LEU B C 1
ATOM 8301 O O . LEU B 1 91 ? 16.094 11.125 14.688 1 94.44 91 LEU B O 1
ATOM 8305 N N . VAL B 1 92 ? 17.203 13.008 15.094 1 91.75 92 VAL B N 1
ATOM 8306 C CA . VAL B 1 92 ? 16.859 13 16.516 1 91.75 92 VAL B CA 1
ATOM 8307 C C . VAL B 1 92 ? 15.352 13.148 16.688 1 91.75 92 VAL B C 1
ATOM 8309 O O . VAL B 1 92 ? 14.742 12.484 17.531 1 91.75 92 VAL B O 1
ATOM 8312 N N . ASN B 1 93 ? 14.758 14.055 15.906 1 89.06 93 ASN B N 1
ATOM 8313 C CA . ASN B 1 93 ? 13.305 14.227 15.945 1 89.06 93 ASN B CA 1
ATOM 8314 C C . ASN B 1 93 ? 12.578 12.922 15.609 1 89.06 93 ASN B C 1
ATOM 8316 O O . ASN B 1 93 ? 11.594 12.578 16.266 1 89.06 93 ASN B O 1
ATOM 8320 N N . ILE B 1 94 ? 13.047 12.25 14.641 1 92.56 94 ILE B N 1
ATOM 8321 C CA . ILE B 1 94 ? 12.453 10.984 14.227 1 92.56 94 ILE B CA 1
ATOM 8322 C C . ILE B 1 94 ? 12.586 9.961 15.344 1 92.56 94 ILE B C 1
ATOM 8324 O O . ILE B 1 94 ? 11.641 9.219 15.633 1 92.56 94 ILE B O 1
ATOM 8328 N N . ALA B 1 95 ? 13.758 9.898 15.953 1 93 95 ALA B N 1
ATOM 8329 C CA . ALA B 1 95 ? 13.992 8.961 17.062 1 93 95 ALA B CA 1
ATOM 8330 C C . ALA B 1 95 ? 13.031 9.219 18.203 1 93 95 ALA B C 1
ATOM 8332 O O . ALA B 1 95 ? 12.508 8.281 18.812 1 93 95 ALA B O 1
ATOM 8333 N N . GLU B 1 96 ? 12.82 10.469 18.484 1 89.19 96 GLU B N 1
ATOM 8334 C CA . GLU B 1 96 ? 11.898 10.836 19.562 1 89.19 96 GLU B CA 1
ATOM 8335 C C . GLU B 1 96 ? 10.469 10.445 19.219 1 89.19 96 GLU B C 1
ATOM 8337 O O . GLU B 1 96 ? 9.75 9.906 20.062 1 89.19 96 GLU B O 1
ATOM 8342 N N . GLU B 1 97 ? 10.078 10.781 18.062 1 88.81 97 GLU B N 1
ATOM 8343 C CA . GLU B 1 97 ? 8.734 10.43 17.625 1 88.81 97 GLU B CA 1
ATOM 8344 C C . GLU B 1 97 ? 8.508 8.922 17.688 1 88.81 97 GLU B C 1
ATOM 8346 O O . GLU B 1 97 ? 7.434 8.469 18.094 1 88.81 97 GLU B O 1
ATOM 8351 N N . ASP B 1 98 ? 9.469 8.18 17.203 1 90.94 98 ASP B N 1
ATOM 8352 C CA . ASP B 1 98 ? 9.383 6.727 17.234 1 90.94 98 ASP B CA 1
ATOM 8353 C C . ASP B 1 98 ? 9.281 6.207 18.656 1 90.94 98 ASP B C 1
ATOM 8355 O O . ASP B 1 98 ? 8.523 5.273 18.938 1 90.94 98 ASP B O 1
ATOM 8359 N N . LEU B 1 99 ? 10.055 6.77 19.516 1 89.62 99 LEU B N 1
ATOM 8360 C CA . LEU B 1 99 ? 10.047 6.363 20.922 1 89.62 99 LEU B CA 1
ATOM 8361 C C . LEU B 1 99 ? 8.664 6.582 21.547 1 89.62 99 LEU B C 1
ATOM 8363 O O . LEU B 1 99 ? 8.133 5.695 22.203 1 89.62 99 LEU B O 1
ATOM 8367 N N . PHE B 1 100 ? 8.117 7.809 21.281 1 87 100 PHE B N 1
ATOM 8368 C CA . PHE B 1 100 ? 6.805 8.125 21.844 1 87 100 PHE B CA 1
ATOM 8369 C C . PHE B 1 100 ? 5.738 7.195 21.281 1 87 100 PHE B C 1
ATOM 8371 O O . PHE B 1 100 ? 4.84 6.762 22.016 1 87 100 PHE B O 1
ATOM 8378 N N . TYR B 1 101 ? 5.789 6.867 20.062 1 87.5 101 TYR B N 1
ATOM 8379 C CA . TYR B 1 101 ? 4.855 5.938 19.453 1 87.5 101 TYR B CA 1
ATOM 8380 C C . TYR B 1 101 ? 4.953 4.559 20.094 1 87.5 101 TYR B C 1
ATOM 8382 O O . TYR B 1 101 ? 3.936 3.934 20.391 1 87.5 101 TYR B O 1
ATOM 8390 N N . ARG B 1 102 ? 6.133 4.121 20.297 1 86.31 102 ARG B N 1
ATOM 8391 C CA . ARG B 1 102 ? 6.363 2.816 20.906 1 86.31 102 ARG B CA 1
ATOM 8392 C C . ARG B 1 102 ? 5.82 2.773 22.328 1 86.31 102 ARG B C 1
ATOM 8394 O O . ARG B 1 102 ? 5.297 1.748 22.766 1 86.31 102 ARG B O 1
ATOM 8401 N N . TRP B 1 103 ? 5.996 3.842 22.984 1 86.44 103 TRP B N 1
ATOM 8402 C CA . TRP B 1 103 ? 5.516 3.91 24.359 1 86.44 103 TRP B CA 1
ATOM 8403 C C . TRP B 1 103 ? 3.994 3.852 24.422 1 86.44 103 TRP B C 1
ATOM 8405 O O . TRP B 1 103 ? 3.42 3.182 25.281 1 86.44 103 TRP B O 1
ATOM 8415 N N . ARG B 1 104 ? 3.4 4.5 23.578 1 86.56 104 ARG B N 1
ATOM 8416 C CA . ARG B 1 104 ? 1.942 4.457 23.516 1 86.56 104 ARG B CA 1
ATOM 8417 C C . ARG B 1 104 ? 1.451 3.062 23.141 1 86.56 104 ARG B C 1
ATOM 8419 O O . ARG B 1 104 ? 0.456 2.582 23.688 1 86.56 104 ARG B O 1
ATOM 8426 N N . ARG B 1 105 ? 2.125 2.459 22.266 1 84 105 ARG B N 1
ATOM 8427 C CA . ARG B 1 105 ? 1.76 1.104 21.859 1 84 105 ARG B CA 1
ATOM 8428 C C . ARG B 1 105 ? 1.905 0.128 23.016 1 84 105 ARG B C 1
ATOM 8430 O O . ARG B 1 105 ? 1.11 -0.804 23.156 1 84 105 ARG B O 1
ATOM 8437 N N . ALA B 1 106 ? 2.98 0.324 23.75 1 83.75 106 ALA B N 1
ATOM 8438 C CA . ALA B 1 106 ? 3.197 -0.524 24.922 1 83.75 106 ALA B CA 1
ATOM 8439 C C . ALA B 1 106 ? 2.066 -0.366 25.938 1 83.75 106 ALA B C 1
ATOM 8441 O O . ALA B 1 106 ? 1.649 -1.339 26.562 1 83.75 106 ALA B O 1
ATOM 8442 N N . GLN B 1 107 ? 1.609 0.85 26.031 1 85.06 107 GLN B N 1
ATOM 8443 C CA . GLN B 1 107 ? 0.49 1.098 26.938 1 85.06 107 GLN B CA 1
ATOM 8444 C C . GLN B 1 107 ? -0.778 0.407 26.453 1 85.06 107 GLN B C 1
ATOM 8446 O O . GLN B 1 107 ? -1.515 -0.188 27.234 1 85.06 107 GLN B O 1
ATOM 8451 N N . VAL B 1 108 ? -1.006 0.458 25.297 1 83.38 108 VAL B N 1
ATOM 8452 C CA . VAL B 1 108 ? -2.178 -0.173 24.703 1 83.38 108 VAL B CA 1
ATOM 8453 C C . VAL B 1 108 ? -2.111 -1.685 24.891 1 83.38 108 VAL B C 1
ATOM 8455 O O . VAL B 1 108 ? -3.117 -2.318 25.234 1 83.38 108 VAL B O 1
ATOM 8458 N N . SER B 1 109 ? -0.951 -2.209 24.688 1 79.94 109 SER B N 1
ATOM 8459 C CA . SER B 1 109 ? -0.754 -3.652 24.781 1 79.94 109 SER B CA 1
ATOM 8460 C C . SER B 1 109 ? -0.916 -4.137 26.219 1 79.94 109 SER B C 1
ATOM 8462 O O . SER B 1 109 ? -1.264 -5.297 26.453 1 79.94 109 SER B O 1
ATOM 8464 N N . SER B 1 110 ? -0.652 -3.285 27.188 1 79.12 110 SER B N 1
ATOM 8465 C CA . SER B 1 110 ? -0.718 -3.678 28.594 1 79.12 110 SER B CA 1
ATOM 8466 C C . SER B 1 110 ? -2.162 -3.766 29.078 1 79.12 110 SER B C 1
ATOM 8468 O O . SER B 1 110 ? -2.445 -4.406 30.078 1 79.12 110 SER B O 1
ATOM 8470 N N . GLY B 1 111 ? -3.047 -3.086 28.375 1 74.81 111 GLY B N 1
ATOM 8471 C CA . GLY B 1 111 ? -4.449 -3.092 28.75 1 74.81 111 GLY B CA 1
ATOM 8472 C C . GLY B 1 111 ? -4.777 -2.088 29.844 1 74.81 111 GLY B C 1
ATOM 8473 O O . GLY B 1 111 ? -5.945 -1.91 30.188 1 74.81 111 GLY B O 1
ATOM 8474 N N . GLU B 1 112 ? -3.779 -1.454 30.297 1 74.25 112 GLU B N 1
ATOM 8475 C CA . GLU B 1 112 ? -3.975 -0.427 31.312 1 74.25 112 GLU B CA 1
ATOM 8476 C C . GLU B 1 112 ? -4.555 0.849 30.703 1 74.25 112 GLU B C 1
ATOM 8478 O O . GLU B 1 112 ? -4.629 0.983 29.484 1 74.25 112 GLU B O 1
ATOM 8483 N N . PRO B 1 113 ? -5.035 1.679 31.688 1 76.88 113 PRO B N 1
ATOM 8484 C CA . PRO B 1 113 ? -5.539 2.947 31.156 1 76.88 113 PRO B CA 1
ATOM 8485 C C . PRO B 1 113 ? -4.492 3.697 30.328 1 76.88 113 PRO B C 1
ATOM 8487 O O . PRO B 1 113 ? -3.312 3.707 30.688 1 76.88 113 PRO B O 1
ATOM 8490 N N . LEU B 1 114 ? -5.016 4.246 29.344 1 86.44 114 LEU B N 1
ATOM 8491 C CA . LEU B 1 114 ? -4.113 4.867 28.375 1 86.44 114 LEU B CA 1
ATOM 8492 C C . LEU B 1 114 ? -3.658 6.238 28.859 1 86.44 114 LEU B C 1
ATOM 8494 O O . LEU B 1 114 ? -3.943 6.629 30 1 86.44 114 LEU B O 1
ATOM 8498 N N . TRP B 1 115 ? -2.9 6.953 28.109 1 82.12 115 TRP B N 1
ATOM 8499 C CA . TRP B 1 115 ? -2.275 8.227 28.469 1 82.12 115 TRP B CA 1
ATOM 8500 C C . TRP B 1 115 ? -3.32 9.328 28.594 1 82.12 115 TRP B C 1
ATOM 8502 O O . TRP B 1 115 ? -4.441 9.188 28.094 1 82.12 115 TRP B O 1
ATOM 8512 N N . THR B 1 116 ? -2.934 10.43 29.281 1 83.44 116 THR B N 1
ATOM 8513 C CA . THR B 1 116 ? -3.777 11.617 29.359 1 83.44 116 THR B CA 1
ATOM 8514 C C . THR B 1 116 ? -4.023 12.195 27.969 1 83.44 116 THR B C 1
ATOM 8516 O O . THR B 1 116 ? -3.086 12.375 27.188 1 83.44 116 THR B O 1
ATOM 8519 N N . GLY B 1 117 ? -5.312 12.438 27.703 1 87.81 117 GLY B N 1
ATOM 8520 C CA . GLY B 1 117 ? -5.637 12.953 26.391 1 87.81 117 GLY B CA 1
ATOM 8521 C C . GLY B 1 117 ? -6.117 11.867 25.438 1 87.81 117 GLY B C 1
ATOM 8522 O O . GLY B 1 117 ? -6.477 12.156 24.297 1 87.81 117 GLY B O 1
ATOM 8523 N N . SER B 1 118 ? -6.125 10.633 25.938 1 92.75 118 SER B N 1
ATOM 8524 C CA . SER B 1 118 ? -6.723 9.562 25.141 1 92.75 118 SER B CA 1
ATOM 8525 C C . SER B 1 118 ? -8.234 9.516 25.312 1 92.75 118 SER B C 1
ATOM 8527 O O . SER B 1 118 ? -8.758 9.977 26.344 1 92.75 118 SER B O 1
ATOM 8529 N N . PHE B 1 119 ? -8.906 8.984 24.344 1 95.38 119 PHE B N 1
ATOM 8530 C CA . PHE B 1 119 ? -10.352 8.82 24.453 1 95.38 119 PHE B CA 1
ATOM 8531 C C . PHE B 1 119 ? -10.703 7.898 25.625 1 95.38 119 PHE B C 1
ATOM 8533 O O . PHE B 1 119 ? -11.656 8.156 26.359 1 95.38 119 PHE B O 1
ATOM 8540 N N . ASP B 1 120 ? -9.938 6.883 25.766 1 93.12 120 ASP B N 1
ATOM 8541 C CA . ASP B 1 120 ? -10.172 5.898 26.828 1 93.12 120 ASP B CA 1
ATOM 8542 C C . ASP B 1 120 ? -10.141 6.551 28.203 1 93.12 120 ASP B C 1
ATOM 8544 O O . ASP B 1 120 ? -11.102 6.434 28.969 1 93.12 120 ASP B O 1
ATOM 8548 N N . ARG B 1 121 ? -9.102 7.215 28.484 1 93.44 121 ARG B N 1
ATOM 8549 C CA . ARG B 1 121 ? -8.961 7.855 29.781 1 93.44 121 ARG B CA 1
ATOM 8550 C C . ARG B 1 121 ? -10.016 8.945 29.969 1 93.44 121 ARG B C 1
ATOM 8552 O O . ARG B 1 121 ? -10.57 9.094 31.062 1 93.44 121 ARG B O 1
ATOM 8559 N N . THR B 1 122 ? -10.242 9.695 28.969 1 95.38 122 THR B N 1
ATOM 8560 C CA . THR B 1 122 ? -11.188 10.797 29.031 1 95.38 122 THR B CA 1
ATOM 8561 C C . THR B 1 122 ? -12.594 10.289 29.328 1 95.38 122 THR B C 1
ATOM 8563 O O . THR B 1 122 ? -13.289 10.836 30.188 1 95.38 122 THR B O 1
ATOM 8566 N N . LEU B 1 123 ? -13.047 9.258 28.672 1 95.69 123 LEU B N 1
ATOM 8567 C CA . LEU B 1 123 ? -14.398 8.742 28.875 1 95.69 123 LEU B CA 1
ATOM 8568 C C . LEU B 1 123 ? -14.531 8.062 30.234 1 95.69 123 LEU B C 1
ATOM 8570 O O . LEU B 1 123 ? -15.594 8.117 30.859 1 95.69 123 LEU B O 1
ATOM 8574 N N . ARG B 1 124 ? -13.5 7.445 30.672 1 94.31 124 ARG B N 1
ATOM 8575 C CA . ARG B 1 124 ? -13.508 6.875 32.031 1 94.31 124 ARG B CA 1
ATOM 8576 C C . ARG B 1 124 ? -13.688 7.961 33.062 1 94.31 124 ARG B C 1
ATOM 8578 O O . ARG B 1 124 ? -14.445 7.785 34.031 1 94.31 124 ARG B O 1
ATOM 8585 N N . GLN B 1 125 ? -12.914 8.992 32.844 1 93.44 125 GLN B N 1
ATOM 8586 C CA . GLN B 1 125 ? -13.031 10.125 33.75 1 93.44 125 GLN B CA 1
ATOM 8587 C C . GLN B 1 125 ? -14.453 10.672 33.781 1 93.44 125 GLN B C 1
ATOM 8589 O O . GLN B 1 125 ? -15.008 10.922 34.844 1 93.44 125 GLN B O 1
ATOM 8594 N N . LEU B 1 126 ? -15.039 10.805 32.688 1 95.25 126 LEU B N 1
ATOM 8595 C CA . LEU B 1 126 ? -16.406 11.312 32.594 1 95.25 126 LEU B CA 1
ATOM 8596 C C . LEU B 1 126 ? -17.391 10.352 33.219 1 95.25 126 LEU B C 1
ATOM 8598 O O . LEU B 1 126 ? -18.328 10.773 33.906 1 95.25 126 LEU B O 1
ATOM 8602 N N . HIS B 1 127 ? -17.188 9.148 33 1 95.56 127 HIS B N 1
ATOM 8603 C CA . HIS B 1 127 ? -18.047 8.125 33.562 1 95.56 127 HIS B CA 1
ATOM 8604 C C . HIS B 1 127 ? -17.953 8.125 35.094 1 95.56 127 HIS B C 1
ATOM 8606 O O . HIS B 1 127 ? -18.969 7.98 35.781 1 95.56 127 HIS B O 1
ATOM 8612 N N . GLU B 1 128 ? -16.766 8.258 35.562 1 94.5 128 GLU B N 1
ATOM 8613 C CA . GLU B 1 128 ? -16.547 8.312 37.031 1 94.5 128 GLU B CA 1
ATOM 8614 C C . GLU B 1 128 ? -17.203 9.539 37.625 1 94.5 128 GLU B C 1
ATOM 8616 O O . GLU B 1 128 ? -17.609 9.508 38.812 1 94.5 128 GLU B O 1
ATOM 8621 N N . GLU B 1 129 ? -17.281 10.555 36.875 1 93 129 GLU B N 1
ATOM 8622 C CA . GLU B 1 129 ? -17.938 11.781 37.344 1 93 129 GLU B CA 1
ATOM 8623 C C . GLU B 1 129 ? -19.453 11.656 37.281 1 93 129 GLU B C 1
ATOM 8625 O O . GLU B 1 129 ? -20.172 12.594 37.625 1 93 129 GLU B O 1
ATOM 8630 N N . GLY B 1 130 ? -19.922 10.555 36.75 1 94.25 130 GLY B N 1
ATOM 8631 C CA . GLY B 1 130 ? -21.359 10.281 36.75 1 94.25 130 GLY B CA 1
ATOM 8632 C C . GLY B 1 130 ? -22.047 10.695 35.469 1 94.25 130 GLY B C 1
ATOM 8633 O O . GLY B 1 130 ? -23.266 10.75 35.406 1 94.25 130 GLY B O 1
ATOM 8634 N N . ILE B 1 131 ? -21.359 11 34.469 1 96 131 ILE B N 1
ATOM 8635 C CA . ILE B 1 131 ? -21.953 11.383 33.188 1 96 131 ILE B CA 1
ATOM 8636 C C . ILE B 1 131 ? -22.531 10.148 32.5 1 96 131 ILE B C 1
ATOM 8638 O O . ILE B 1 131 ? -21.812 9.18 32.219 1 96 131 ILE B O 1
ATOM 8642 N N . SER B 1 132 ? -23.75 10.195 32.156 1 96.19 132 SER B N 1
ATOM 8643 C CA . SER B 1 132 ? -24.438 9.07 31.516 1 96.19 132 SER B CA 1
ATOM 8644 C C . SER B 1 132 ? -24.156 9.023 30.016 1 96.19 132 SER B C 1
ATOM 8646 O O . SER B 1 132 ? -23.641 9.992 29.453 1 96.19 132 SER B O 1
ATOM 8648 N N . ALA B 1 133 ? -24.516 7.922 29.375 1 96.19 133 ALA B N 1
ATOM 8649 C CA . ALA B 1 133 ? -24.375 7.77 27.938 1 96.19 133 ALA B CA 1
ATOM 8650 C C . ALA B 1 133 ? -25.188 8.82 27.188 1 96.19 133 ALA B C 1
ATOM 8652 O O . ALA B 1 133 ? -24.734 9.367 26.188 1 96.19 133 ALA B O 1
ATOM 8653 N N . ALA B 1 134 ? -26.281 9.062 27.656 1 95.75 134 ALA B N 1
ATOM 8654 C CA . ALA B 1 134 ? -27.172 10.039 27.031 1 95.75 134 ALA B CA 1
ATOM 8655 C C . ALA B 1 134 ? -26.578 11.445 27.094 1 95.75 134 ALA B C 1
ATOM 8657 O O . ALA B 1 134 ? -26.688 12.211 26.125 1 95.75 134 ALA B O 1
ATOM 8658 N N . GLU B 1 135 ? -26.047 11.773 28.234 1 95.88 135 GLU B N 1
ATOM 8659 C CA . GLU B 1 135 ? -25.391 13.07 28.391 1 95.88 135 GLU B CA 1
ATOM 8660 C C . GLU B 1 135 ? -24.188 13.203 27.484 1 95.88 135 GLU B C 1
ATOM 8662 O O . GLU B 1 135 ? -23.953 14.258 26.891 1 95.88 135 GLU B O 1
ATOM 8667 N N . LEU B 1 136 ? -23.438 12.125 27.422 1 96.56 136 LEU B N 1
ATOM 8668 C CA . LEU B 1 136 ? -22.297 12.117 26.516 1 96.56 136 LEU B CA 1
ATOM 8669 C C . LEU B 1 136 ? -22.734 12.328 25.078 1 96.56 136 LEU B C 1
ATOM 8671 O O . LEU B 1 136 ? -22.078 13.055 24.328 1 96.56 136 LEU B O 1
ATOM 8675 N N . GLU B 1 137 ? -23.781 11.648 24.688 1 96.94 137 GLU B N 1
ATOM 8676 C CA . GLU B 1 137 ? -24.312 11.773 23.344 1 96.94 137 GLU B CA 1
ATOM 8677 C C . GLU B 1 137 ? -24.688 13.227 23.031 1 96.94 137 GLU B C 1
ATOM 8679 O O . GLU B 1 137 ? -24.391 13.727 21.953 1 96.94 137 GLU B O 1
ATOM 8684 N N . ARG B 1 138 ? -25.297 13.867 23.922 1 95.56 138 ARG B N 1
ATOM 8685 C CA . ARG B 1 138 ? -25.672 15.266 23.766 1 95.56 138 ARG B CA 1
ATOM 8686 C C . ARG B 1 138 ? -24.453 16.156 23.609 1 95.56 138 ARG B C 1
ATOM 8688 O O . ARG B 1 138 ? -24.453 17.094 22.797 1 95.56 138 ARG B O 1
ATOM 8695 N N . LEU B 1 139 ? -23.484 15.875 24.375 1 95.44 139 LEU B N 1
ATOM 8696 C CA . LEU B 1 139 ? -22.219 16.625 24.297 1 95.44 139 LEU B CA 1
ATOM 8697 C C . LEU B 1 139 ? -21.562 16.438 22.938 1 95.44 139 LEU B C 1
ATOM 8699 O O . LEU B 1 139 ? -21.156 17.422 22.297 1 95.44 139 LEU B O 1
ATOM 8703 N N . LEU B 1 140 ? -21.516 15.164 22.5 1 96.5 140 LEU B N 1
ATOM 8704 C CA . LEU B 1 140 ? -20.844 14.844 21.25 1 96.5 140 LEU B CA 1
ATOM 8705 C C . LEU B 1 140 ? -21.578 15.477 20.062 1 96.5 140 LEU B C 1
ATOM 8707 O O . LEU B 1 140 ? -20.953 15.852 19.062 1 96.5 140 LEU B O 1
ATOM 8711 N N . GLU B 1 141 ? -22.844 15.641 20.141 1 95.31 141 GLU B N 1
ATOM 8712 C CA . GLU B 1 141 ? -23.656 16.203 19.078 1 95.31 141 GLU B CA 1
ATOM 8713 C C . GLU B 1 141 ? -23.297 17.656 18.797 1 95.31 141 GLU B C 1
ATOM 8715 O O . GLU B 1 141 ? -23.484 18.141 17.688 1 95.31 141 GLU B O 1
ATOM 8720 N N . GLU B 1 142 ? -22.734 18.297 19.766 1 93.81 142 GLU B N 1
ATOM 8721 C CA . GLU B 1 142 ? -22.422 19.719 19.656 1 93.81 142 GLU B CA 1
ATOM 8722 C C . GLU B 1 142 ? -20.953 19.938 19.266 1 93.81 142 GLU B C 1
ATOM 8724 O O . GLU B 1 142 ? -20.547 21.047 18.953 1 93.81 142 GLU B O 1
ATOM 8729 N N . LEU B 1 143 ? -20.219 18.891 19.188 1 95.88 143 LEU B N 1
ATOM 8730 C CA . LEU B 1 143 ? -18.781 19.016 19.047 1 95.88 143 LEU B CA 1
ATOM 8731 C C . LEU B 1 143 ? -18.406 19.375 17.609 1 95.88 143 LEU B C 1
ATOM 8733 O O . LEU B 1 143 ? -19 18.875 16.672 1 95.88 143 LEU B O 1
ATOM 8737 N N . SER B 1 144 ? -17.516 20.297 17.484 1 96.19 144 SER B N 1
ATOM 8738 C CA . SER B 1 144 ? -16.844 20.641 16.234 1 96.19 144 SER B CA 1
ATOM 8739 C C . SER B 1 144 ? -15.375 20.953 16.469 1 96.19 144 SER B C 1
ATOM 8741 O O . SER B 1 144 ? -15.047 21.969 17.094 1 96.19 144 SER B O 1
ATOM 8743 N N . TYR B 1 145 ? -14.508 20.078 16.125 1 96.88 145 TYR B N 1
ATOM 8744 C CA . TYR B 1 145 ? -13.062 20.266 16.203 1 96.88 145 TYR B CA 1
ATOM 8745 C C . TYR B 1 145 ? -12.484 20.609 14.836 1 96.88 145 TYR B C 1
ATOM 8747 O O . TYR B 1 145 ? -12.508 19.797 13.914 1 96.88 145 TYR B O 1
ATOM 8755 N N . MET B 1 146 ? -11.891 21.859 14.711 1 96.44 146 MET B N 1
ATOM 8756 C CA . MET B 1 146 ? -11.531 22.281 13.359 1 96.44 146 MET B CA 1
ATOM 8757 C C . MET B 1 146 ? -10.148 22.938 13.352 1 96.44 146 MET B C 1
ATOM 8759 O O . MET B 1 146 ? -10.031 24.156 13.406 1 96.44 146 MET B O 1
ATOM 8763 N N . PRO B 1 147 ? -9.109 22.156 13.109 1 95.88 147 PRO B N 1
ATOM 8764 C CA . PRO B 1 147 ? -7.816 22.766 12.789 1 95.88 147 PRO B CA 1
ATOM 8765 C C . PRO B 1 147 ? -7.797 23.406 11.406 1 95.88 147 PRO B C 1
ATOM 8767 O O . PRO B 1 147 ? -8.344 22.859 10.453 1 95.88 147 PRO B O 1
ATOM 8770 N N . VAL B 1 148 ? -7.234 24.578 11.305 1 95.75 148 VAL B N 1
ATOM 8771 C CA . VAL B 1 148 ? -7.141 25.312 10.047 1 95.75 148 VAL B CA 1
ATOM 8772 C C . VAL B 1 148 ? -5.68 25.406 9.617 1 95.75 148 VAL B C 1
ATOM 8774 O O . VAL B 1 148 ? -4.855 26.016 10.312 1 95.75 148 VAL B O 1
ATOM 8777 N N . PHE B 1 149 ? -5.371 24.891 8.438 1 93.5 149 PHE B N 1
ATOM 8778 C CA . PHE B 1 149 ? -4.004 24.875 7.93 1 93.5 149 PHE B CA 1
ATOM 8779 C C . PHE B 1 149 ? -3.635 26.203 7.305 1 93.5 149 PHE B C 1
ATOM 8781 O O . PHE B 1 149 ? -4.422 26.781 6.555 1 93.5 149 PHE B O 1
ATOM 8788 N N . THR B 1 150 ? -2.525 26.688 7.672 1 88.69 150 THR B N 1
ATOM 8789 C CA . THR B 1 150 ? -2.037 27.938 7.086 1 88.69 150 THR B CA 1
ATOM 8790 C C . THR B 1 150 ? -0.752 27.688 6.301 1 88.69 150 THR B C 1
ATOM 8792 O O . THR B 1 150 ? -0.109 26.656 6.453 1 88.69 150 THR B O 1
ATOM 8795 N N . ALA B 1 151 ? -0.567 28.594 5.328 1 75.88 151 ALA B N 1
ATOM 8796 C CA . ALA B 1 151 ? 0.612 28.469 4.477 1 75.88 151 ALA B CA 1
ATOM 8797 C C . ALA B 1 151 ? 1.895 28.641 5.285 1 75.88 151 ALA B C 1
ATOM 8799 O O . ALA B 1 151 ? 1.897 29.297 6.328 1 75.88 151 ALA B O 1
ATOM 8800 N N . HIS B 1 152 ? 2.947 27.922 4.855 1 59.62 152 HIS B N 1
ATOM 8801 C CA . HIS B 1 152 ? 4.176 27.688 5.605 1 59.62 152 HIS B CA 1
ATOM 8802 C C . HIS B 1 152 ? 5.062 28.922 5.605 1 59.62 152 HIS B C 1
ATOM 8804 O O . HIS B 1 152 ? 5.941 29.062 4.75 1 59.62 152 HIS B O 1
ATOM 8810 N N . PRO B 1 153 ? 4.715 30.031 6.238 1 58.25 153 PRO B N 1
ATOM 8811 C CA . PRO B 1 153 ? 5.832 30.969 6.18 1 58.25 153 PRO B CA 1
ATOM 8812 C C . PRO B 1 153 ? 7.055 30.484 6.953 1 58.25 153 PRO B C 1
ATOM 8814 O O . PRO B 1 153 ? 8.133 31.078 6.84 1 58.25 153 PRO B O 1
ATOM 8817 N N . THR B 1 154 ? 6.875 29.344 7.633 1 55.53 154 THR B N 1
ATOM 8818 C CA . THR B 1 154 ? 7.941 28.984 8.562 1 55.53 154 THR B CA 1
ATOM 8819 C C . THR B 1 154 ? 8.422 27.562 8.305 1 55.53 154 THR B C 1
ATOM 8821 O O . THR B 1 154 ? 9.383 27.109 8.93 1 55.53 154 THR B O 1
ATOM 8824 N N . GLU B 1 155 ? 7.746 26.906 7.379 1 62.16 155 GLU B N 1
ATOM 8825 C CA . GLU B 1 155 ? 8.219 25.547 7.125 1 62.16 155 GLU B CA 1
ATOM 8826 C C . GLU B 1 155 ? 9.242 25.516 5.996 1 62.16 155 GLU B C 1
ATOM 8828 O O . GLU B 1 155 ? 8.898 25.703 4.828 1 62.16 155 GLU B O 1
ATOM 8833 N N . ALA B 1 156 ? 10.359 25.344 6.52 1 65.06 156 ALA B N 1
ATOM 8834 C CA . ALA B 1 156 ? 11.477 25.406 5.586 1 65.06 156 ALA B CA 1
ATOM 8835 C C . ALA B 1 156 ? 11.695 24.062 4.891 1 65.06 156 ALA B C 1
ATOM 8837 O O . ALA B 1 156 ? 12.359 24 3.854 1 65.06 156 ALA B O 1
ATOM 8838 N N . ARG B 1 157 ? 10.977 23.047 5.375 1 76 157 ARG B N 1
ATOM 8839 C CA . ARG B 1 157 ? 11.281 21.734 4.82 1 76 157 ARG B CA 1
ATOM 8840 C C . ARG B 1 157 ? 10.523 21.5 3.52 1 76 157 ARG B C 1
ATOM 8842 O O . ARG B 1 157 ? 9.352 21.859 3.4 1 76 157 ARG B O 1
ATOM 8849 N N . ARG B 1 158 ? 11.117 20.812 2.68 1 80.81 158 ARG B N 1
ATOM 8850 C CA . ARG B 1 158 ? 10.508 20.406 1.418 1 80.81 158 ARG B CA 1
ATOM 8851 C C . ARG B 1 158 ? 9.734 19.109 1.579 1 80.81 158 ARG B C 1
ATOM 8853 O O . ARG B 1 158 ? 10.055 18.297 2.447 1 80.81 158 ARG B O 1
ATOM 8860 N N . ARG B 1 159 ? 8.711 18.953 0.689 1 82.81 159 ARG B N 1
ATOM 8861 C CA . ARG B 1 159 ? 7.934 17.719 0.671 1 82.81 159 ARG B CA 1
ATOM 8862 C C . ARG B 1 159 ? 8.836 16.516 0.468 1 82.81 159 ARG B C 1
ATOM 8864 O O . ARG B 1 159 ? 8.625 15.469 1.089 1 82.81 159 ARG B O 1
ATOM 8871 N N . THR B 1 160 ? 9.789 16.703 -0.358 1 88.38 160 THR B N 1
ATOM 8872 C CA . THR B 1 160 ? 10.719 15.633 -0.69 1 88.38 160 THR B CA 1
ATOM 8873 C C . THR B 1 160 ? 11.461 15.156 0.555 1 88.38 160 THR B C 1
ATOM 8875 O O . THR B 1 160 ? 11.609 13.953 0.773 1 88.38 160 THR B O 1
ATOM 8878 N N . THR B 1 161 ? 11.867 16.062 1.338 1 89 161 THR B N 1
ATOM 8879 C CA . THR B 1 161 ? 12.594 15.75 2.564 1 89 161 THR B CA 1
ATOM 8880 C C . THR B 1 161 ? 11.68 15.055 3.568 1 89 161 THR B C 1
ATOM 8882 O O . THR B 1 161 ? 12.086 14.102 4.234 1 89 161 THR B O 1
ATOM 8885 N N . MET B 1 162 ? 10.469 15.523 3.627 1 87.75 162 MET B N 1
ATOM 8886 C CA . MET B 1 162 ? 9.508 14.938 4.562 1 87.75 162 MET B CA 1
ATOM 8887 C C . MET B 1 162 ? 9.219 13.484 4.207 1 87.75 162 MET B C 1
ATOM 8889 O O . MET B 1 162 ? 9.094 12.641 5.09 1 87.75 162 MET B O 1
ATOM 8893 N N . GLN B 1 163 ? 9.133 13.258 2.979 1 90.06 163 GLN B N 1
ATOM 8894 C CA . GLN B 1 163 ? 8.875 11.898 2.525 1 90.06 163 GLN B CA 1
ATOM 8895 C C . GLN B 1 163 ? 10.039 10.969 2.867 1 90.06 163 GLN B C 1
ATOM 8897 O O . GLN B 1 163 ? 9.828 9.812 3.236 1 90.06 163 GLN B O 1
ATOM 8902 N N . ASN B 1 164 ? 11.211 11.445 2.699 1 92.56 164 ASN B N 1
ATOM 8903 C CA . ASN B 1 164 ? 12.383 10.664 3.088 1 92.56 164 ASN B CA 1
ATOM 8904 C C . ASN B 1 164 ? 12.414 10.414 4.594 1 92.56 164 ASN B C 1
ATOM 8906 O O . ASN B 1 164 ? 12.781 9.32 5.035 1 92.56 164 ASN B O 1
ATOM 8910 N N . GLN B 1 165 ? 12.055 11.453 5.316 1 92.19 165 GLN B N 1
ATOM 8911 C CA . GLN B 1 165 ? 12.016 11.312 6.77 1 92.19 165 GLN B CA 1
ATOM 8912 C C . GLN B 1 165 ? 10.992 10.273 7.203 1 92.19 165 GLN B C 1
ATOM 8914 O O . GLN B 1 165 ? 11.219 9.523 8.156 1 92.19 165 GLN B O 1
ATOM 8919 N N . ARG B 1 166 ? 9.906 10.234 6.523 1 92.31 166 ARG B N 1
ATOM 8920 C CA . ARG B 1 166 ? 8.891 9.219 6.801 1 92.31 166 ARG B CA 1
ATOM 8921 C C . ARG B 1 166 ? 9.445 7.816 6.57 1 92.31 166 ARG B C 1
ATOM 8923 O O . ARG B 1 166 ? 9.164 6.898 7.344 1 92.31 166 ARG B O 1
ATOM 8930 N N . ARG B 1 167 ? 10.188 7.648 5.531 1 93.44 167 ARG B N 1
ATOM 8931 C CA . ARG B 1 167 ? 10.797 6.352 5.254 1 93.44 167 ARG B CA 1
ATOM 8932 C C . ARG B 1 167 ? 11.758 5.949 6.371 1 93.44 167 ARG B C 1
ATOM 8934 O O . ARG B 1 167 ? 11.781 4.789 6.785 1 93.44 167 ARG B O 1
ATOM 8941 N N . VAL B 1 168 ? 12.539 6.902 6.832 1 95.31 168 VAL B N 1
ATOM 8942 C CA . VAL B 1 168 ? 13.461 6.645 7.941 1 95.31 168 VAL B CA 1
ATOM 8943 C C . VAL B 1 168 ? 12.672 6.227 9.18 1 95.31 168 VAL B C 1
ATOM 8945 O O . VAL B 1 168 ? 13.047 5.273 9.867 1 95.31 168 VAL B O 1
ATOM 8948 N N . PHE B 1 169 ? 11.562 6.949 9.438 1 93.62 169 PHE B N 1
ATOM 8949 C CA . PHE B 1 169 ? 10.719 6.641 10.578 1 93.62 169 PHE B CA 1
ATOM 8950 C C . PHE B 1 169 ? 10.211 5.203 10.508 1 93.62 169 PHE B C 1
ATOM 8952 O O . PHE B 1 169 ? 10.297 4.457 11.484 1 93.62 169 PHE B O 1
ATOM 8959 N N . ARG B 1 170 ? 9.766 4.801 9.383 1 92.38 170 ARG B N 1
ATOM 8960 C CA . ARG B 1 170 ? 9.188 3.473 9.211 1 92.38 170 ARG B CA 1
ATOM 8961 C C . ARG B 1 170 ? 10.25 2.389 9.367 1 92.38 170 ARG B C 1
ATOM 8963 O O . ARG B 1 170 ? 10 1.354 9.992 1 92.38 170 ARG B O 1
ATOM 8970 N N . THR B 1 171 ? 11.398 2.576 8.75 1 94.5 171 THR B N 1
ATOM 8971 C CA . THR B 1 171 ? 12.477 1.6 8.844 1 94.5 171 THR B CA 1
ATOM 8972 C C . THR B 1 171 ? 12.984 1.481 10.273 1 94.5 171 THR B C 1
ATOM 8974 O O . THR B 1 171 ? 13.258 0.379 10.758 1 94.5 171 THR B O 1
ATOM 8977 N N . ALA B 1 172 ? 13.094 2.639 10.914 1 93.94 172 ALA B N 1
ATOM 8978 C CA . ALA B 1 172 ? 13.531 2.645 12.305 1 93.94 172 ALA B CA 1
ATOM 8979 C C . ALA B 1 172 ? 12.547 1.872 13.188 1 93.94 172 ALA B C 1
ATOM 8981 O O . ALA B 1 172 ? 12.961 1.165 14.109 1 93.94 172 ALA B O 1
ATOM 8982 N N . ASP B 1 173 ? 11.312 2.01 12.898 1 90.69 173 ASP B N 1
ATOM 8983 C CA . ASP B 1 173 ? 10.281 1.32 13.672 1 90.69 173 ASP B CA 1
ATOM 8984 C C . ASP B 1 173 ? 10.406 -0.195 13.523 1 90.69 173 ASP B C 1
ATOM 8986 O O . ASP B 1 173 ? 10.164 -0.938 14.477 1 90.69 173 ASP B O 1
ATOM 8990 N N . ARG B 1 174 ? 10.797 -0.638 12.383 1 89 174 ARG B N 1
ATOM 8991 C CA . ARG B 1 174 ? 10.961 -2.066 12.125 1 89 174 ARG B CA 1
ATOM 8992 C C . ARG B 1 174 ? 12.094 -2.643 12.961 1 89 174 ARG B C 1
ATOM 8994 O O . ARG B 1 174 ? 12.086 -3.83 13.297 1 89 174 ARG B O 1
ATOM 9001 N N . LEU B 1 175 ? 13.047 -1.843 13.281 1 90.56 175 LEU B N 1
ATOM 9002 C CA . LEU B 1 175 ? 14.18 -2.275 14.094 1 90.56 175 LEU B CA 1
ATOM 9003 C C . LEU B 1 175 ? 13.742 -2.604 15.516 1 90.56 175 LEU B C 1
ATOM 9005 O O . LEU B 1 175 ? 14.469 -3.27 16.25 1 90.56 175 LEU B O 1
ATOM 9009 N N . ASN B 1 176 ? 12.531 -2.1 15.812 1 86.06 176 ASN B N 1
ATOM 9010 C CA . ASN B 1 176 ? 12.039 -2.311 17.172 1 86.06 176 ASN B CA 1
ATOM 9011 C C . ASN B 1 176 ? 11.344 -3.662 17.312 1 86.06 176 ASN B C 1
ATOM 9013 O O . ASN B 1 176 ? 10.992 -4.074 18.422 1 86.06 176 ASN B O 1
ATOM 9017 N N . GLN B 1 177 ? 11.109 -4.391 16.156 1 79.5 177 GLN B N 1
ATOM 9018 C CA . GLN B 1 177 ? 10.43 -5.68 16.219 1 79.5 177 GLN B CA 1
ATOM 9019 C C . GLN B 1 177 ? 11.227 -6.691 17.031 1 79.5 177 GLN B C 1
ATOM 9021 O O . GLN B 1 177 ? 12.445 -6.766 16.922 1 79.5 177 GLN B O 1
ATOM 9026 N N . PRO B 1 178 ? 10.383 -7.375 17.766 1 73.44 178 PRO B N 1
ATOM 9027 C CA . PRO B 1 178 ? 11.086 -8.383 18.547 1 73.44 178 PRO B CA 1
ATOM 9028 C C . PRO B 1 178 ? 11.57 -9.562 17.719 1 73.44 178 PRO B C 1
ATOM 9030 O O . PRO B 1 178 ? 10.984 -9.867 16.672 1 73.44 178 PRO B O 1
ATOM 9033 N N . ARG B 1 179 ? 12.758 -10.164 17.891 1 72.31 179 ARG B N 1
ATOM 9034 C CA . ARG B 1 179 ? 13.281 -11.406 17.328 1 72.31 179 ARG B CA 1
ATOM 9035 C C . ARG B 1 179 ? 13.852 -11.195 15.938 1 72.31 179 ARG B C 1
ATOM 9037 O O . ARG B 1 179 ? 13.82 -12.102 15.102 1 72.31 179 ARG B O 1
ATOM 9044 N N . ILE B 1 180 ? 14.008 -9.945 15.602 1 80.38 180 ILE B N 1
ATOM 9045 C CA . ILE B 1 180 ? 14.695 -9.75 14.336 1 80.38 180 ILE B CA 1
ATOM 9046 C C . ILE B 1 180 ? 16.078 -10.391 14.391 1 80.38 180 ILE B C 1
ATOM 9048 O O . ILE B 1 180 ? 16.812 -10.219 15.375 1 80.38 180 ILE B O 1
ATOM 9052 N N . GLY B 1 181 ? 16.375 -11.195 13.477 1 79.75 181 GLY B N 1
ATOM 9053 C CA . GLY B 1 181 ? 17.672 -11.852 13.43 1 79.75 181 GLY B CA 1
ATOM 9054 C C . GLY B 1 181 ? 18.812 -10.898 13.094 1 79.75 181 GLY B C 1
ATOM 9055 O O . GLY B 1 181 ? 18.578 -9.742 12.727 1 79.75 181 GLY B O 1
ATOM 9056 N N . ALA B 1 182 ? 19.969 -11.336 13.297 1 81.81 182 ALA B N 1
ATOM 9057 C CA . ALA B 1 182 ? 21.156 -10.516 13.102 1 81.81 182 ALA B CA 1
ATOM 9058 C C . ALA B 1 182 ? 21.266 -10.039 11.656 1 81.81 182 ALA B C 1
ATOM 9060 O O . ALA B 1 182 ? 21.578 -8.875 11.398 1 81.81 182 ALA B O 1
ATOM 9061 N N . GLU B 1 183 ? 20.969 -10.93 10.75 1 80.94 183 GLU B N 1
ATOM 9062 C CA . GLU B 1 183 ? 21.078 -10.57 9.344 1 80.94 183 GLU B CA 1
ATOM 9063 C C . GLU B 1 183 ? 20.016 -9.562 8.938 1 80.94 183 GLU B C 1
ATOM 9065 O O . GLU B 1 183 ? 20.25 -8.688 8.102 1 80.94 183 GLU B O 1
ATOM 9070 N N . GLU B 1 184 ? 18.891 -9.82 9.43 1 83.75 184 GLU B N 1
ATOM 9071 C CA . GLU B 1 184 ? 17.812 -8.891 9.141 1 83.75 184 GLU B CA 1
ATOM 9072 C C . GLU B 1 184 ? 18.094 -7.516 9.75 1 83.75 184 GLU B C 1
ATOM 9074 O O . GLU B 1 184 ? 17.781 -6.488 9.141 1 83.75 184 GLU B O 1
ATOM 9079 N N . ARG B 1 185 ? 18.594 -7.477 10.891 1 89.88 185 ARG B N 1
ATOM 9080 C CA . ARG B 1 185 ? 18.969 -6.227 11.539 1 89.88 185 ARG B CA 1
ATOM 9081 C C . ARG B 1 185 ? 20.016 -5.48 10.734 1 89.88 185 ARG B C 1
ATOM 9083 O O . ARG B 1 185 ? 19.922 -4.266 10.547 1 89.88 185 ARG B O 1
ATOM 9090 N N . ARG B 1 186 ? 21 -6.238 10.281 1 88 186 ARG B N 1
ATOM 9091 C CA . ARG B 1 186 ? 22.047 -5.641 9.461 1 88 186 ARG B CA 1
ATOM 9092 C C . ARG B 1 186 ? 21.453 -5.043 8.188 1 88 186 ARG B C 1
ATOM 9094 O O . ARG B 1 186 ? 21.875 -3.973 7.746 1 88 186 ARG B O 1
ATOM 9101 N N . SER B 1 187 ? 20.531 -5.77 7.664 1 86.69 187 SER B N 1
ATOM 9102 C CA . SER B 1 187 ? 19.891 -5.289 6.445 1 86.69 187 SER B CA 1
ATOM 9103 C C . SER B 1 187 ? 19.094 -4.016 6.703 1 86.69 187 SER B C 1
ATOM 9105 O O . SER B 1 187 ? 19.062 -3.109 5.867 1 86.69 187 SER B O 1
ATOM 9107 N N . LEU B 1 188 ? 18.422 -3.961 7.824 1 91.69 188 LEU B N 1
ATOM 9108 C CA . LEU B 1 188 ? 17.641 -2.785 8.188 1 91.69 188 LEU B CA 1
ATOM 9109 C C . LEU B 1 188 ? 18.547 -1.587 8.445 1 91.69 188 LEU B C 1
ATOM 9111 O O . LEU B 1 188 ? 18.219 -0.461 8.062 1 91.69 188 LEU B O 1
ATOM 9115 N N . ILE B 1 189 ? 19.656 -1.825 9.047 1 94.62 189 ILE B N 1
ATOM 9116 C CA . ILE B 1 189 ? 20.609 -0.761 9.336 1 94.62 189 ILE B CA 1
ATOM 9117 C C . ILE B 1 189 ? 21.203 -0.23 8.031 1 94.62 189 ILE B C 1
ATOM 9119 O O . ILE B 1 189 ? 21.359 0.98 7.867 1 94.62 189 ILE B O 1
ATOM 9123 N N . ALA B 1 190 ? 21.453 -1.129 7.137 1 91.56 190 ALA B N 1
ATOM 9124 C CA . ALA B 1 190 ? 21.953 -0.724 5.828 1 91.56 190 ALA B CA 1
ATOM 9125 C C . ALA B 1 190 ? 20.922 0.114 5.078 1 91.56 190 ALA B C 1
ATOM 9127 O O . ALA B 1 190 ? 21.266 1.071 4.387 1 91.56 190 ALA B O 1
ATOM 9128 N N . GLU B 1 191 ? 19.75 -0.309 5.23 1 92.75 191 GLU B N 1
ATOM 9129 C CA . GLU B 1 191 ? 18.656 0.446 4.617 1 92.75 191 GLU B CA 1
ATOM 9130 C C . GLU B 1 191 ? 18.547 1.845 5.219 1 92.75 191 GLU B C 1
ATOM 9132 O O . GLU B 1 191 ? 18.328 2.82 4.496 1 92.75 191 GLU B O 1
ATOM 9137 N N . LEU B 1 192 ? 18.688 1.985 6.5 1 95.75 192 LEU B N 1
ATOM 9138 C CA . LEU B 1 192 ? 18.672 3.273 7.188 1 95.75 192 LEU B CA 1
ATOM 9139 C C . LEU B 1 192 ? 19.812 4.16 6.703 1 95.75 192 LEU B C 1
ATOM 9141 O O . LEU B 1 192 ? 19.609 5.355 6.461 1 95.75 192 LEU B O 1
ATOM 9145 N N . GLU B 1 193 ? 20.922 3.559 6.617 1 95.81 193 GLU B N 1
ATOM 9146 C CA . GLU B 1 193 ? 22.078 4.32 6.148 1 95.81 193 GLU B CA 1
ATOM 9147 C C . GLU B 1 193 ? 21.844 4.863 4.742 1 95.81 193 GLU B C 1
ATOM 9149 O O . GLU B 1 193 ? 22.188 6.008 4.449 1 95.81 193 GLU B O 1
ATOM 9154 N N . ALA B 1 194 ? 21.266 4.035 3.939 1 94.5 194 ALA B N 1
ATOM 9155 C CA . ALA B 1 194 ? 20.953 4.453 2.576 1 94.5 194 ALA B CA 1
ATOM 9156 C C . ALA B 1 194 ? 19.953 5.617 2.574 1 94.5 194 ALA B C 1
ATOM 9158 O O . ALA B 1 194 ? 20.094 6.547 1.772 1 94.5 194 ALA B O 1
ATOM 9159 N N . GLN B 1 195 ? 19.016 5.555 3.398 1 95.38 195 GLN B N 1
ATOM 9160 C CA . GLN B 1 195 ? 18 6.605 3.471 1 95.38 195 GLN B CA 1
ATOM 9161 C C . GLN B 1 195 ? 18.594 7.91 3.99 1 95.38 195 GLN B C 1
ATOM 9163 O O . GLN B 1 195 ? 18.234 8.992 3.529 1 95.38 195 GLN B O 1
ATOM 9168 N N . ILE B 1 196 ? 19.5 7.812 4.93 1 96.75 196 ILE B N 1
ATOM 9169 C CA . ILE B 1 196 ? 20.188 8.984 5.445 1 96.75 196 ILE B CA 1
ATOM 9170 C C . ILE B 1 196 ? 21.094 9.57 4.359 1 96.75 196 ILE B C 1
ATOM 9172 O O . ILE B 1 196 ? 21.234 10.789 4.25 1 96.75 196 ILE B O 1
ATOM 9176 N N . GLN B 1 197 ? 21.672 8.688 3.643 1 95.75 197 GLN B N 1
ATOM 9177 C CA . GLN B 1 197 ? 22.5 9.117 2.514 1 95.75 197 GLN B CA 1
ATOM 9178 C C . GLN B 1 197 ? 21.672 9.898 1.498 1 95.75 197 GLN B C 1
ATOM 9180 O O . GLN B 1 197 ? 22.141 10.906 0.957 1 95.75 197 GLN B O 1
ATOM 9185 N N . ILE B 1 198 ? 20.516 9.453 1.243 1 95.5 198 ILE B N 1
ATOM 9186 C CA . ILE B 1 198 ? 19.609 10.156 0.339 1 95.5 198 ILE B CA 1
ATOM 9187 C C . ILE B 1 198 ? 19.281 11.539 0.909 1 95.5 198 ILE B C 1
ATOM 9189 O O . ILE B 1 198 ? 19.25 12.523 0.174 1 95.5 198 ILE B O 1
ATOM 9193 N N . LEU B 1 199 ? 19.031 11.633 2.191 1 94.31 199 LEU B N 1
ATOM 9194 C CA . LEU B 1 199 ? 18.797 12.922 2.84 1 94.31 199 LEU B CA 1
ATOM 9195 C C . LEU B 1 199 ? 19.984 13.859 2.621 1 94.31 199 LEU B C 1
ATOM 9197 O O . LEU B 1 199 ? 19.797 15.055 2.365 1 94.31 199 LEU B O 1
ATOM 9201 N N . TRP B 1 200 ? 21.156 13.289 2.717 1 95.19 200 TRP B N 1
ATOM 9202 C CA . TRP B 1 200 ? 22.375 14.078 2.541 1 95.19 200 TRP B CA 1
ATOM 9203 C C . TRP B 1 200 ? 22.484 14.617 1.119 1 95.19 200 TRP B C 1
ATOM 9205 O O . TRP B 1 200 ? 22.969 15.727 0.902 1 95.19 200 TRP B O 1
ATOM 9215 N N . ARG B 1 201 ? 21.953 13.844 0.181 1 94.94 201 ARG B N 1
ATOM 9216 C CA . ARG B 1 201 ? 22.078 14.18 -1.232 1 94.94 201 ARG B CA 1
ATOM 9217 C C . ARG B 1 201 ? 20.906 15.016 -1.71 1 94.94 201 ARG B C 1
ATOM 9219 O O . ARG B 1 201 ? 20.875 15.453 -2.859 1 94.94 201 ARG B O 1
ATOM 9226 N N . THR B 1 202 ? 19.922 15.25 -0.924 1 92.75 202 THR B N 1
ATOM 9227 C CA . THR B 1 202 ? 18.734 16.031 -1.265 1 92.75 202 THR B CA 1
ATOM 9228 C C . THR B 1 202 ? 18.906 17.484 -0.842 1 92.75 202 THR B C 1
ATOM 9230 O O . THR B 1 202 ? 19.359 17.766 0.27 1 92.75 202 THR B O 1
ATOM 9233 N N . ASN B 1 203 ? 18.625 18.312 -1.748 1 88.31 203 ASN B N 1
ATOM 9234 C CA . ASN B 1 203 ? 18.656 19.734 -1.417 1 88.31 203 ASN B CA 1
ATOM 9235 C C . ASN B 1 203 ? 17.516 20.125 -0.492 1 88.31 203 ASN B C 1
ATOM 9237 O O . ASN B 1 203 ? 16.344 20.016 -0.864 1 88.31 203 ASN B O 1
ATOM 9241 N N . GLU B 1 204 ? 17.875 20.609 0.657 1 82 204 GLU B N 1
ATOM 9242 C CA . GLU B 1 204 ? 16.844 20.938 1.648 1 82 204 GLU B CA 1
ATOM 9243 C C . GLU B 1 204 ? 16.266 22.328 1.413 1 82 204 GLU B C 1
ATOM 9245 O O . GLU B 1 204 ? 15.172 22.625 1.883 1 82 204 GLU B O 1
ATOM 9250 N N . VAL B 1 205 ? 17.062 23.172 0.775 1 76.38 205 VAL B N 1
ATOM 9251 C CA . VAL B 1 205 ? 16.625 24.547 0.545 1 76.38 205 VAL B CA 1
ATOM 9252 C C . VAL B 1 205 ? 16 24.656 -0.843 1 76.38 205 VAL B C 1
ATOM 9254 O O . VAL B 1 205 ? 16.5 24.078 -1.81 1 76.38 205 VAL B O 1
ATOM 9257 N N . ARG B 1 206 ? 14.875 25.344 -0.858 1 76.12 206 ARG B N 1
ATOM 9258 C CA . ARG B 1 206 ? 14.234 25.562 -2.148 1 76.12 206 ARG B CA 1
ATOM 9259 C C . ARG B 1 206 ? 15.086 26.469 -3.031 1 76.12 206 ARG B C 1
ATOM 9261 O O . ARG B 1 206 ? 15.664 27.453 -2.553 1 76.12 206 ARG B O 1
ATOM 9268 N N . VAL B 1 207 ? 15.18 26.094 -4.199 1 72.5 207 VAL B N 1
ATOM 9269 C CA . VAL B 1 207 ? 15.969 26.875 -5.145 1 72.5 207 VAL B CA 1
ATOM 9270 C C . VAL B 1 207 ? 15.148 28.047 -5.664 1 72.5 207 VAL B C 1
ATOM 9272 O O . VAL B 1 207 ? 15.68 29.125 -5.91 1 72.5 207 VAL B O 1
ATOM 9275 N N . LYS B 1 208 ? 13.844 27.781 -5.719 1 74.75 208 LYS B N 1
ATOM 9276 C CA . LYS B 1 208 ? 12.945 28.828 -6.199 1 74.75 208 LYS B CA 1
ATOM 9277 C C . LYS B 1 208 ? 11.844 29.125 -5.18 1 74.75 208 LYS B C 1
ATOM 9279 O O . LYS B 1 208 ? 11.422 28.234 -4.441 1 74.75 208 LYS B O 1
ATOM 9284 N N . LYS B 1 209 ? 11.508 30.438 -5.184 1 75.12 209 LYS B N 1
ATOM 9285 C CA . LYS B 1 209 ? 10.406 30.828 -4.312 1 75.12 209 LYS B CA 1
ATOM 9286 C C . LYS B 1 209 ? 9.125 30.094 -4.684 1 75.12 209 LYS B C 1
ATOM 9288 O O . LYS B 1 209 ? 8.758 30.031 -5.859 1 75.12 209 LYS B O 1
ATOM 9293 N N . PRO B 1 210 ? 8.516 29.547 -3.752 1 79.69 210 PRO B N 1
ATOM 9294 C CA . PRO B 1 210 ? 7.277 28.828 -4.055 1 79.69 210 PRO B CA 1
ATOM 9295 C C . PRO B 1 210 ? 6.133 29.75 -4.453 1 79.69 210 PRO B C 1
ATOM 9297 O O . PRO B 1 210 ? 6.016 30.859 -3.914 1 79.69 210 PRO B O 1
ATOM 9300 N N . GLN B 1 211 ? 5.344 29.297 -5.34 1 83.75 211 GLN B N 1
ATOM 9301 C CA . GLN B 1 211 ? 4.098 29.969 -5.684 1 83.75 211 GLN B CA 1
ATOM 9302 C C . GLN B 1 211 ? 2.957 29.516 -4.777 1 83.75 211 GLN B C 1
ATOM 9304 O O . GLN B 1 211 ? 3.094 28.531 -4.047 1 83.75 211 GLN B O 1
ATOM 9309 N N . VAL B 1 212 ? 1.889 30.297 -4.734 1 89.69 212 VAL B N 1
ATOM 9310 C CA . VAL B 1 212 ? 0.755 29.969 -3.881 1 89.69 212 VAL B CA 1
ATOM 9311 C C . VAL B 1 212 ? 0.253 28.562 -4.219 1 89.69 212 VAL B C 1
ATOM 9313 O O . VAL B 1 212 ? -0.145 27.812 -3.326 1 89.69 212 VAL B O 1
ATOM 9316 N N . ARG B 1 213 ? 0.31 28.234 -5.504 1 89.88 213 ARG B N 1
ATOM 9317 C CA . ARG B 1 213 ? -0.109 26.906 -5.941 1 89.88 213 ARG B CA 1
ATOM 9318 C C . ARG B 1 213 ? 0.698 25.812 -5.242 1 89.88 213 ARG B C 1
ATOM 9320 O O . ARG B 1 213 ? 0.153 24.781 -4.863 1 89.88 213 ARG B O 1
ATOM 9327 N N . ASP B 1 214 ? 1.95 25.984 -5.074 1 87.12 214 ASP B N 1
ATOM 9328 C CA . ASP B 1 214 ? 2.818 25.016 -4.402 1 87.12 214 ASP B CA 1
ATOM 9329 C C . ASP B 1 214 ? 2.451 24.891 -2.924 1 87.12 214 ASP B C 1
ATOM 9331 O O . ASP B 1 214 ? 2.512 23.797 -2.361 1 87.12 214 ASP B O 1
ATOM 9335 N N . GLU B 1 215 ? 2.129 26.047 -2.365 1 88.69 215 GLU B N 1
ATOM 9336 C CA . GLU B 1 215 ? 1.725 26.031 -0.961 1 88.69 215 GLU B CA 1
ATOM 9337 C C . GLU B 1 215 ? 0.429 25.234 -0.77 1 88.69 215 GLU B C 1
ATOM 9339 O O . GLU B 1 215 ? 0.265 24.531 0.229 1 88.69 215 GLU B O 1
ATOM 9344 N N . ILE B 1 216 ? -0.475 25.438 -1.755 1 93.25 216 ILE B N 1
ATOM 9345 C CA . ILE B 1 216 ? -1.731 24.703 -1.714 1 93.25 216 ILE B CA 1
ATOM 9346 C C . ILE B 1 216 ? -1.448 23.203 -1.738 1 93.25 216 ILE B C 1
ATOM 9348 O O . ILE B 1 216 ? -1.984 22.453 -0.921 1 93.25 216 ILE B O 1
ATOM 9352 N N . LYS B 1 217 ? -0.601 22.781 -2.621 1 90.69 217 LYS B N 1
ATOM 9353 C CA . LYS B 1 217 ? -0.266 21.375 -2.754 1 90.69 217 LYS B CA 1
ATOM 9354 C C . LYS B 1 217 ? 0.417 20.844 -1.494 1 90.69 217 LYS B C 1
ATOM 9356 O O . LYS B 1 217 ? 0.233 19.688 -1.119 1 90.69 217 LYS B O 1
ATOM 9361 N N . TYR B 1 218 ? 1.14 21.734 -0.897 1 87.62 218 TYR B N 1
ATOM 9362 C CA . TYR B 1 218 ? 1.786 21.375 0.359 1 87.62 218 TYR B CA 1
ATOM 9363 C C . TYR B 1 218 ? 0.752 21.078 1.437 1 87.62 218 TYR B C 1
ATOM 9365 O O . TYR B 1 218 ? 0.893 20.109 2.184 1 87.62 218 TYR B O 1
ATOM 9373 N N . GLY B 1 219 ? -0.227 21.906 1.492 1 91.38 219 GLY B N 1
ATOM 9374 C CA . GLY B 1 219 ? -1.296 21.656 2.445 1 91.38 219 GLY B CA 1
ATOM 9375 C C . GLY B 1 219 ? -2.047 20.375 2.176 1 91.38 219 GLY B C 1
ATOM 9376 O O . GLY B 1 219 ? -2.383 19.641 3.105 1 91.38 219 GLY B O 1
ATOM 9377 N N . LEU B 1 220 ? -2.242 20.109 0.91 1 94.5 220 LEU B N 1
ATOM 9378 C CA . LEU B 1 220 ? -2.99 18.922 0.498 1 94.5 220 LEU B CA 1
ATOM 9379 C C . LEU B 1 220 ? -2.188 17.656 0.758 1 94.5 220 LEU B C 1
ATOM 9381 O O . LEU B 1 220 ? -2.76 16.578 0.969 1 94.5 220 LEU B O 1
ATOM 9385 N N . PHE B 1 221 ? -0.921 17.781 0.818 1 90.88 221 PHE B N 1
ATOM 9386 C CA . PHE B 1 221 ? -0 16.672 1.016 1 90.88 221 PHE B CA 1
ATOM 9387 C C . PHE B 1 221 ? -0.299 15.953 2.324 1 90.88 221 PHE B C 1
ATOM 9389 O O . PHE B 1 221 ? -0.241 14.719 2.387 1 90.88 221 PHE B O 1
ATOM 9396 N N . TYR B 1 222 ? -0.657 16.609 3.34 1 93.19 222 TYR B N 1
ATOM 9397 C CA . TYR B 1 222 ? -0.854 16.031 4.664 1 93.19 222 TYR B CA 1
ATOM 9398 C C . TYR B 1 222 ? -2.094 15.148 4.695 1 93.19 222 TYR B C 1
ATOM 9400 O O . TYR B 1 222 ? -2.166 14.195 5.48 1 93.19 222 TYR B O 1
ATOM 9408 N N . PHE B 1 223 ? -3.066 15.453 3.799 1 96.25 223 PHE B N 1
ATOM 9409 C CA . PHE B 1 223 ? -4.246 14.602 3.73 1 96.25 223 PHE B CA 1
ATOM 9410 C C . PHE B 1 223 ? -3.895 13.234 3.148 1 96.25 223 PHE B C 1
ATOM 9412 O O . PHE B 1 223 ? -4.262 12.203 3.707 1 96.25 223 PHE B O 1
ATOM 9419 N N . GLU B 1 224 ? -3.176 13.32 2.154 1 92.69 224 GLU B N 1
ATOM 9420 C CA . GLU B 1 224 ? -2.789 12.086 1.479 1 92.69 224 GLU B CA 1
ATOM 9421 C C . GLU B 1 224 ? -1.855 11.25 2.35 1 92.69 224 GLU B C 1
ATOM 9423 O O . GLU B 1 224 ? -1.983 10.023 2.406 1 92.69 224 GLU B O 1
ATOM 9428 N N . GLU B 1 225 ? -0.991 11.883 3 1 89.56 225 GLU B N 1
ATOM 9429 C CA . GLU B 1 225 ? 0.067 11.188 3.725 1 89.56 225 GLU B CA 1
ATOM 9430 C C . GLU B 1 225 ? -0.452 10.609 5.039 1 89.56 225 GLU B C 1
ATOM 9432 O O . GLU B 1 225 ? 0.035 9.578 5.508 1 89.56 225 GLU B O 1
ATOM 9437 N N . SER B 1 226 ? -1.383 11.336 5.66 1 94.56 226 SER B N 1
ATOM 9438 C CA . SER B 1 226 ? -1.693 10.867 7.008 1 94.56 226 SER B CA 1
ATOM 9439 C C . SER B 1 226 ? -3.176 11.031 7.32 1 94.56 226 SER B C 1
ATOM 9441 O O . SER B 1 226 ? -3.824 10.102 7.797 1 94.56 226 SER B O 1
ATOM 9443 N N . LEU B 1 227 ? -3.828 12.102 6.984 1 97.62 227 LEU B N 1
ATOM 9444 C CA . LEU B 1 227 ? -5.121 12.492 7.543 1 97.62 227 LEU B CA 1
ATOM 9445 C C . LEU B 1 227 ? -6.227 11.578 7.023 1 97.62 227 LEU B C 1
ATOM 9447 O O . LEU B 1 227 ? -7.176 11.266 7.75 1 97.62 227 LEU B O 1
ATOM 9451 N N . PHE B 1 228 ? -6.172 11.195 5.77 1 98.19 228 PHE B N 1
ATOM 9452 C CA . PHE B 1 228 ? -7.191 10.305 5.227 1 98.19 228 PHE B CA 1
ATOM 9453 C C . PHE B 1 228 ? -7.273 9.016 6.031 1 98.19 228 PHE B C 1
ATOM 9455 O O . PHE B 1 228 ? -8.352 8.43 6.16 1 98.19 228 PHE B O 1
ATOM 9462 N N . GLU B 1 229 ? -6.223 8.625 6.602 1 97.06 229 GLU B N 1
ATOM 9463 C CA . GLU B 1 229 ? -6.211 7.426 7.434 1 97.06 229 GLU B CA 1
ATOM 9464 C C . GLU B 1 229 ? -6.473 7.766 8.898 1 97.06 229 GLU B C 1
ATOM 9466 O O . GLU B 1 229 ? -7.125 7.004 9.609 1 97.06 229 GLU B O 1
ATOM 9471 N N . ALA B 1 230 ? -6.004 8.852 9.328 1 97.62 230 ALA B N 1
ATOM 9472 C CA . ALA B 1 230 ? -6.078 9.234 10.734 1 97.62 230 ALA B CA 1
ATOM 9473 C C . ALA B 1 230 ? -7.52 9.531 11.148 1 97.62 230 ALA B C 1
ATOM 9475 O O . ALA B 1 230 ? -7.918 9.242 12.281 1 97.62 230 ALA B O 1
ATOM 9476 N N . ILE B 1 231 ? -8.312 10.047 10.242 1 98.19 231 ILE B N 1
ATOM 9477 C CA . ILE B 1 231 ? -9.672 10.492 10.562 1 98.19 231 ILE B CA 1
ATOM 9478 C C . ILE B 1 231 ? -10.516 9.289 10.977 1 98.19 231 ILE B C 1
ATOM 9480 O O . ILE B 1 231 ? -11.023 9.242 12.102 1 98.19 231 ILE B O 1
ATOM 9484 N N . PRO B 1 232 ? -10.609 8.297 10.117 1 97.56 232 PRO B N 1
ATOM 9485 C CA . PRO B 1 232 ? -11.422 7.152 10.555 1 97.56 232 PRO B CA 1
ATOM 9486 C C . PRO B 1 232 ? -10.836 6.449 11.773 1 97.56 232 PRO B C 1
ATOM 9488 O O . PRO B 1 232 ? -11.586 5.969 12.633 1 97.56 232 PRO B O 1
ATOM 9491 N N . GLN B 1 233 ? -9.578 6.383 11.922 1 95.69 233 GLN B N 1
ATOM 9492 C CA . GLN B 1 233 ? -8.945 5.719 13.055 1 95.69 233 GLN B CA 1
ATOM 9493 C C . GLN B 1 233 ? -9.281 6.43 14.367 1 95.69 233 GLN B C 1
ATOM 9495 O O . GLN B 1 233 ? -9.469 5.781 15.398 1 95.69 233 GLN B O 1
ATOM 9500 N N . THR B 1 234 ? -9.297 7.711 14.281 1 96.88 234 THR B N 1
ATOM 9501 C CA . THR B 1 234 ? -9.656 8.492 15.453 1 96.88 234 THR B CA 1
ATOM 9502 C C . THR B 1 234 ? -11.07 8.156 15.922 1 96.88 234 THR B C 1
ATOM 9504 O O . THR B 1 234 ? -11.305 7.961 17.109 1 96.88 234 THR B O 1
ATOM 9507 N N . TYR B 1 235 ? -11.977 8.062 15.008 1 97.19 235 TYR B N 1
ATOM 9508 C CA . TYR B 1 235 ? -13.352 7.711 15.352 1 97.19 235 TYR B CA 1
ATOM 9509 C C . TYR B 1 235 ? -13.43 6.297 15.914 1 97.19 235 TYR B C 1
ATOM 9511 O O . TYR B 1 235 ? -14.219 6.027 16.828 1 97.19 235 TYR B O 1
ATOM 9519 N N . ARG B 1 236 ? -12.625 5.383 15.414 1 93.62 236 ARG B N 1
ATOM 9520 C CA . ARG B 1 236 ? -12.594 4.02 15.93 1 93.62 236 ARG B CA 1
ATOM 9521 C C . ARG B 1 236 ? -12.148 4.004 17.391 1 93.62 236 ARG B C 1
ATOM 9523 O O . ARG B 1 236 ? -12.68 3.24 18.203 1 93.62 236 ARG B O 1
ATOM 9530 N N . TYR B 1 237 ? -11.18 4.785 17.688 1 93.88 237 TYR B N 1
ATOM 9531 C CA . TYR B 1 237 ? -10.688 4.848 19.062 1 93.88 237 TYR B CA 1
ATOM 9532 C C . TYR B 1 237 ? -11.766 5.383 20 1 93.88 237 TYR B C 1
ATOM 9534 O O . TYR B 1 237 ? -11.922 4.891 21.125 1 93.88 237 TYR B O 1
ATOM 9542 N N . LEU B 1 238 ? -12.445 6.379 19.5 1 96.75 238 LEU B N 1
ATOM 9543 C CA . LEU B 1 238 ? -13.547 6.906 20.297 1 96.75 238 LEU B CA 1
ATOM 9544 C C . LEU B 1 238 ? -14.625 5.844 20.5 1 96.75 238 LEU B C 1
ATOM 9546 O O . LEU B 1 238 ? -15.133 5.672 21.609 1 96.75 238 LEU B O 1
ATOM 9550 N N . GLU B 1 239 ? -15.008 5.156 19.469 1 94.69 239 GLU B N 1
ATOM 9551 C CA . GLU B 1 239 ? -16.016 4.098 19.531 1 94.69 239 GLU B CA 1
ATOM 9552 C C . GLU B 1 239 ? -15.594 2.998 20.5 1 94.69 239 GLU B C 1
ATOM 9554 O O . GLU B 1 239 ? -16.406 2.502 21.281 1 94.69 239 GLU B O 1
ATOM 9559 N N . ASN B 1 240 ? -14.367 2.621 20.406 1 91 240 ASN B N 1
ATOM 9560 C CA . ASN B 1 240 ? -13.844 1.604 21.312 1 91 240 ASN B CA 1
ATOM 9561 C C . ASN B 1 240 ? -13.914 2.055 22.766 1 91 240 ASN B C 1
ATOM 9563 O O . ASN B 1 240 ? -14.227 1.258 23.656 1 91 240 ASN B O 1
ATOM 9567 N N . ALA B 1 241 ? -13.555 3.289 22.969 1 93.88 241 ALA B N 1
ATOM 9568 C CA . ALA B 1 241 ? -13.633 3.836 24.312 1 93.88 241 ALA B CA 1
ATOM 9569 C C . ALA B 1 241 ? -15.07 3.818 24.828 1 93.88 241 ALA B C 1
ATOM 9571 O O . ALA B 1 241 ? -15.312 3.521 26 1 93.88 241 ALA B O 1
ATOM 9572 N N . VAL B 1 242 ? -16.016 4.16 23.984 1 96.19 242 VAL B N 1
ATOM 9573 C CA . VAL B 1 242 ? -17.438 4.145 24.359 1 96.19 242 VAL B CA 1
ATOM 9574 C C . VAL B 1 242 ? -17.859 2.723 24.703 1 96.19 242 VAL B C 1
ATOM 9576 O O . VAL B 1 242 ? -18.547 2.502 25.703 1 96.19 242 VAL B O 1
ATOM 9579 N N . ARG B 1 243 ? -17.5 1.79 23.906 1 92.25 243 ARG B N 1
ATOM 9580 C CA . ARG B 1 243 ? -17.828 0.389 24.141 1 92.25 243 ARG B CA 1
ATOM 9581 C C . ARG B 1 243 ? -17.328 -0.071 25.5 1 92.25 243 ARG B C 1
ATOM 9583 O O . ARG B 1 243 ? -18.031 -0.757 26.234 1 92.25 243 ARG B O 1
ATOM 9590 N N . ARG B 1 244 ? -16.156 0.283 25.812 1 89.44 244 ARG B N 1
ATOM 9591 C CA . ARG B 1 244 ? -15.516 -0.182 27.031 1 89.44 244 ARG B CA 1
ATOM 9592 C C . ARG B 1 244 ? -16.125 0.472 28.266 1 89.44 244 ARG B C 1
ATOM 9594 O O . ARG B 1 244 ? -16.266 -0.166 29.312 1 89.44 244 ARG B O 1
ATOM 9601 N N . THR B 1 245 ? -16.453 1.727 28.094 1 94.5 245 THR B N 1
ATOM 9602 C CA . THR B 1 245 ? -16.859 2.51 29.25 1 94.5 245 THR B CA 1
ATOM 9603 C C . THR B 1 245 ? -18.375 2.434 29.453 1 94.5 245 THR B C 1
ATOM 9605 O O . THR B 1 245 ? -18.844 2.348 30.594 1 94.5 245 THR B O 1
ATOM 9608 N N . TYR B 1 246 ? -19.094 2.432 28.391 1 95.94 246 TYR B N 1
ATOM 9609 C CA . TYR B 1 246 ? -20.547 2.529 28.516 1 95.94 246 TYR B CA 1
ATOM 9610 C C . TYR B 1 246 ? -21.219 1.256 28.016 1 95.94 246 TYR B C 1
ATOM 9612 O O . TYR B 1 246 ? -22.438 1.122 28.094 1 95.94 246 TYR B O 1
ATOM 9620 N N . GLY B 1 247 ? -20.438 0.326 27.484 1 92.38 247 GLY B N 1
ATOM 9621 C CA . GLY B 1 247 ? -20.969 -0.963 27.062 1 92.38 247 GLY B CA 1
ATOM 9622 C C . GLY B 1 247 ? -21.547 -0.946 25.656 1 92.38 247 GLY B C 1
ATOM 9623 O O . GLY B 1 247 ? -21.219 -0.067 24.859 1 92.38 247 GLY B O 1
ATOM 9624 N N . ILE B 1 248 ? -22.219 -2.047 25.281 1 91.81 248 ILE B N 1
ATOM 9625 C CA . ILE B 1 248 ? -22.828 -2.215 23.969 1 91.81 248 ILE B CA 1
ATOM 9626 C C . ILE B 1 248 ? -24.281 -2.643 24.125 1 91.81 248 ILE B C 1
ATOM 9628 O O . ILE B 1 248 ? -24.656 -3.236 25.141 1 91.81 248 ILE B O 1
ATOM 9632 N N . ARG B 1 249 ? -25.078 -2.346 23.172 1 91.88 249 ARG B N 1
ATOM 9633 C CA . ARG B 1 249 ? -26.469 -2.811 23.141 1 91.88 249 ARG B CA 1
ATOM 9634 C C . ARG B 1 249 ? -26.531 -4.289 22.781 1 91.88 249 ARG B C 1
ATOM 9636 O O . ARG B 1 249 ? -25.562 -4.855 22.266 1 91.88 249 ARG B O 1
ATOM 9643 N N . PRO B 1 250 ? -27.625 -4.859 22.969 1 86.56 250 PRO B N 1
ATOM 9644 C CA . PRO B 1 250 ? -27.781 -6.281 22.656 1 86.56 250 PRO B CA 1
ATOM 9645 C C . PRO B 1 250 ? -27.578 -6.582 21.172 1 86.56 250 PRO B C 1
ATOM 9647 O O . PRO B 1 250 ? -27.109 -7.66 20.812 1 86.56 250 PRO B O 1
ATOM 9650 N N . ASP B 1 251 ? -27.906 -5.586 20.422 1 82.38 251 ASP B N 1
ATOM 9651 C CA . ASP B 1 251 ? -27.766 -5.812 19 1 82.38 251 ASP B CA 1
ATOM 9652 C C . ASP B 1 251 ? -26.344 -5.543 18.516 1 82.38 251 ASP B C 1
ATOM 9654 O O . ASP B 1 251 ? -26.047 -5.629 17.328 1 82.38 251 ASP B O 1
ATOM 9658 N N . GLY B 1 252 ? -25.531 -5.219 19.422 1 83.19 252 GLY B N 1
ATOM 9659 C CA . GLY B 1 252 ? -24.125 -5.02 19.094 1 83.19 252 GLY B CA 1
ATOM 9660 C C . GLY B 1 252 ? -23.781 -3.576 18.766 1 83.19 252 GLY B C 1
ATOM 9661 O O . GLY B 1 252 ? -22.609 -3.234 18.594 1 83.19 252 GLY B O 1
ATOM 9662 N N . SER B 1 253 ? -24.797 -2.742 18.719 1 90.25 253 SER B N 1
ATOM 9663 C CA . SER B 1 253 ? -24.562 -1.335 18.406 1 90.25 253 SER B CA 1
ATOM 9664 C C . SER B 1 253 ? -24.125 -0.558 19.641 1 90.25 253 SER B C 1
ATOM 9666 O O . SER B 1 253 ? -24.266 -1.035 20.766 1 90.25 253 SER B O 1
ATOM 9668 N N . LEU B 1 254 ? -23.516 0.551 19.469 1 92.88 254 LEU B N 1
ATOM 9669 C CA . LEU B 1 254 ? -23.109 1.428 20.562 1 92.88 254 LEU B CA 1
ATOM 9670 C C . LEU B 1 254 ? -24.312 2.008 21.281 1 92.88 254 LEU B C 1
ATOM 9672 O O . LEU B 1 254 ? -25.391 2.164 20.688 1 92.88 254 LEU B O 1
ATOM 9676 N N . PRO B 1 255 ? -24.156 2.293 22.5 1 94.62 255 PRO B N 1
ATOM 9677 C CA . PRO B 1 255 ? -25.266 2.869 23.25 1 94.62 255 PRO B CA 1
ATOM 9678 C C . PRO B 1 255 ? -25.547 4.328 22.891 1 94.62 255 PRO B C 1
ATOM 9680 O O . PRO B 1 255 ? -26.562 4.887 23.281 1 94.62 255 PRO B O 1
ATOM 9683 N N . ILE B 1 256 ? -24.594 4.93 22.156 1 95.88 256 ILE B N 1
ATOM 9684 C CA . ILE B 1 256 ? -24.766 6.32 21.75 1 95.88 256 ILE B CA 1
ATOM 9685 C C . ILE B 1 256 ? -24.438 6.469 20.266 1 95.88 256 ILE B C 1
ATOM 9687 O O . ILE B 1 256 ? -23.703 5.652 19.703 1 95.88 256 ILE B O 1
ATOM 9691 N N . ARG B 1 257 ? -24.984 7.523 19.672 1 94.31 257 ARG B N 1
ATOM 9692 C CA . ARG B 1 257 ? -24.609 7.922 18.312 1 94.31 257 ARG B CA 1
ATOM 9693 C C . ARG B 1 257 ? -23.406 8.867 18.344 1 94.31 257 ARG B C 1
ATOM 9695 O O . ARG B 1 257 ? -23.359 9.797 19.156 1 94.31 257 ARG B O 1
ATOM 9702 N N . ILE B 1 258 ? -22.438 8.578 17.578 1 95.62 258 ILE B N 1
ATOM 9703 C CA . ILE B 1 258 ? -21.281 9.445 17.469 1 95.62 258 ILE B CA 1
ATOM 9704 C C . ILE B 1 258 ? -21.344 10.25 16.172 1 95.62 258 ILE B C 1
ATOM 9706 O O . ILE B 1 258 ? -21.25 9.688 15.078 1 95.62 258 ILE B O 1
ATOM 9710 N N . PRO B 1 259 ? -21.594 11.516 16.234 1 95.81 259 PRO B N 1
ATOM 9711 C CA . PRO B 1 259 ? -21.609 12.344 15.031 1 95.81 259 PRO B CA 1
ATOM 9712 C C . PRO B 1 259 ? -20.203 12.617 14.484 1 95.81 259 PRO B C 1
ATOM 9714 O O . PRO B 1 259 ? -19.203 12.398 15.18 1 95.81 259 PRO B O 1
ATOM 9717 N N . ALA B 1 260 ? -20.125 12.984 13.219 1 95.44 260 ALA B N 1
ATOM 9718 C CA . ALA B 1 260 ? -18.859 13.484 12.68 1 95.44 260 ALA B CA 1
ATOM 9719 C C . ALA B 1 260 ? -18.531 14.867 13.242 1 95.44 260 ALA B C 1
ATOM 9721 O O . ALA B 1 260 ? -19.234 15.844 12.953 1 95.44 260 ALA B O 1
ATOM 9722 N N . PHE B 1 261 ? -17.547 14.891 14.078 1 97.31 261 PHE B N 1
ATOM 9723 C CA . PHE B 1 261 ? -17.281 16.172 14.711 1 97.31 261 PHE B CA 1
ATOM 9724 C C . PHE B 1 261 ? -15.93 16.719 14.25 1 97.31 261 PHE B C 1
ATOM 9726 O O . PHE B 1 261 ? -15.602 17.891 14.516 1 97.31 261 PHE B O 1
ATOM 9733 N N . LEU B 1 262 ? -15.109 15.969 13.531 1 97.69 262 LEU B N 1
ATOM 9734 C CA . LEU B 1 262 ? -13.852 16.453 12.977 1 97.69 262 LEU B CA 1
ATOM 9735 C C . LEU B 1 262 ? -14.094 17.25 11.695 1 97.69 262 LEU B C 1
ATOM 9737 O O . LEU B 1 262 ? -14.852 16.812 10.828 1 97.69 262 LEU B O 1
ATOM 9741 N N . ARG B 1 263 ? -13.562 18.422 11.656 1 96.69 263 ARG B N 1
ATOM 9742 C CA . ARG B 1 263 ? -13.555 19.281 10.477 1 96.69 263 ARG B CA 1
ATOM 9743 C C . ARG B 1 263 ? -12.172 19.859 10.227 1 96.69 263 ARG B C 1
ATOM 9745 O O . ARG B 1 263 ? -11.359 19.969 11.148 1 96.69 263 ARG B O 1
ATOM 9752 N N . PHE B 1 264 ? -11.906 20.188 8.945 1 97.44 264 PHE B N 1
ATOM 9753 C CA . PHE B 1 264 ? -10.617 20.781 8.617 1 97.44 264 PHE B CA 1
ATOM 9754 C C . PHE B 1 264 ? -10.812 22.062 7.809 1 97.44 264 PHE B C 1
ATOM 9756 O O . PHE B 1 264 ? -11.711 22.141 6.969 1 97.44 264 PHE B O 1
ATOM 9763 N N . GLY B 1 265 ? -10.07 23.062 8.172 1 97 265 GLY B N 1
ATOM 9764 C CA . GLY B 1 265 ? -10.039 24.297 7.402 1 97 265 GLY B CA 1
ATOM 9765 C C . GLY B 1 265 ? -8.695 24.594 6.773 1 97 265 GLY B C 1
ATOM 9766 O O . GLY B 1 265 ? -7.711 23.906 7.066 1 97 265 GLY B O 1
ATOM 9767 N N . SER B 1 266 ? -8.664 25.531 5.84 1 96.38 266 SER B N 1
ATOM 9768 C CA . SER B 1 266 ? -7.418 25.969 5.219 1 96.38 266 SER B CA 1
ATOM 9769 C C . SER B 1 266 ? -7.465 27.469 4.895 1 96.38 266 SER B C 1
ATOM 9771 O O . SER B 1 266 ? -8.516 28 4.535 1 96.38 266 SER B O 1
ATOM 9773 N N . TRP B 1 267 ? -6.297 28.078 5.043 1 94.31 267 TRP B N 1
ATOM 9774 C CA . TRP B 1 267 ? -6.117 29.469 4.617 1 94.31 267 TRP B CA 1
ATOM 9775 C C . TRP B 1 267 ? -5.402 29.531 3.271 1 94.31 267 TRP B C 1
ATOM 9777 O O . TRP B 1 267 ? -5.395 30.578 2.619 1 94.31 267 TRP B O 1
ATOM 9787 N N . ILE B 1 268 ? -4.895 28.453 2.863 1 94.12 268 ILE B N 1
ATOM 9788 C CA . ILE B 1 268 ? -3.977 28.469 1.729 1 94.12 268 ILE B CA 1
ATOM 9789 C C . ILE B 1 268 ? -4.762 28.656 0.433 1 94.12 268 ILE B C 1
ATOM 9791 O O . ILE B 1 268 ? -5.492 27.766 0.005 1 94.12 268 ILE B O 1
ATOM 9795 N N . GLY B 1 269 ? -4.539 29.75 -0.123 1 94.69 269 GLY B N 1
ATOM 9796 C CA . GLY B 1 269 ? -5.285 30.094 -1.322 1 94.69 269 GLY B CA 1
ATOM 9797 C C . GLY B 1 269 ? -6.449 31.031 -1.05 1 94.69 269 GLY B C 1
ATOM 9798 O O . GLY B 1 269 ? -7.121 31.484 -1.98 1 94.69 269 GLY B O 1
ATOM 9799 N N . GLY B 1 270 ? -6.711 31.344 0.211 1 95.88 270 GLY B N 1
ATOM 9800 C CA . GLY B 1 270 ? -7.785 32.25 0.593 1 95.88 270 GLY B CA 1
ATOM 9801 C C . GLY B 1 270 ? -7.301 33.438 1.387 1 95.88 270 GLY B C 1
ATOM 9802 O O . GLY B 1 270 ? -7.98 34.469 1.445 1 95.88 270 GLY B O 1
ATOM 9803 N N . ASP B 1 271 ? -6.188 33.344 1.916 1 93.19 271 ASP B N 1
ATOM 9804 C CA . ASP B 1 271 ? -5.625 34.438 2.727 1 93.19 271 ASP B CA 1
ATOM 9805 C C . ASP B 1 271 ? -4.934 35.469 1.852 1 93.19 271 ASP B C 1
ATOM 9807 O O . ASP B 1 271 ? -3.805 35.281 1.401 1 93.19 271 ASP B O 1
ATOM 9811 N N . ARG B 1 272 ? -5.543 36.531 1.68 1 92.12 272 ARG B N 1
ATOM 9812 C CA . ARG B 1 272 ? -5.043 37.562 0.778 1 92.12 272 ARG B CA 1
ATOM 9813 C C . ARG B 1 272 ? -4.484 38.75 1.559 1 92.12 272 ARG B C 1
ATOM 9815 O O . ARG B 1 272 ? -3.916 39.688 0.972 1 92.12 272 ARG B O 1
ATOM 9822 N N . ASP B 1 273 ? -4.555 38.75 2.795 1 88.81 273 ASP B N 1
ATOM 9823 C CA . ASP B 1 273 ? -4.066 39.844 3.6 1 88.81 273 ASP B CA 1
ATOM 9824 C C . ASP B 1 273 ? -2.564 40.031 3.412 1 88.81 273 ASP B C 1
ATOM 9826 O O . ASP B 1 273 ? -1.764 39.25 3.893 1 88.81 273 ASP B O 1
ATOM 9830 N N . GLY B 1 274 ? -2.275 41.031 2.746 1 79.19 274 GLY B N 1
ATOM 9831 C CA . GLY B 1 274 ? -0.878 41.375 2.512 1 79.19 274 GLY B CA 1
ATOM 9832 C C . GLY B 1 274 ? -0.215 40.469 1.49 1 79.19 274 GLY B C 1
ATOM 9833 O O . GLY B 1 274 ? 1.014 40.406 1.401 1 79.19 274 GLY B O 1
ATOM 9834 N N . ASN B 1 275 ? -0.935 39.688 0.819 1 86 275 ASN B N 1
ATOM 9835 C CA . ASN B 1 275 ? -0.391 38.781 -0.19 1 86 275 ASN B CA 1
ATOM 9836 C C . ASN B 1 275 ? -1.06 39 -1.546 1 86 275 ASN B C 1
ATOM 9838 O O . ASN B 1 275 ? -2.109 38.406 -1.821 1 86 275 ASN B O 1
ATOM 9842 N N . PRO B 1 276 ? -0.414 39.719 -2.422 1 88.56 276 PRO B N 1
ATOM 9843 C CA . PRO B 1 276 ? -1.017 40 -3.723 1 88.56 276 PRO B CA 1
ATOM 9844 C C . PRO B 1 276 ? -1.102 38.781 -4.629 1 88.56 276 PRO B C 1
ATOM 9846 O O . PRO B 1 276 ? -1.787 38.812 -5.652 1 88.56 276 PRO B O 1
ATOM 9849 N N . ASN B 1 277 ? -0.47 37.688 -4.223 1 89.88 277 ASN B N 1
ATOM 9850 C CA . ASN B 1 277 ? -0.411 36.5 -5.07 1 89.88 277 ASN B CA 1
ATOM 9851 C C . ASN B 1 277 ? -1.64 35.625 -4.883 1 89.88 277 ASN B C 1
ATOM 9853 O O . ASN B 1 277 ? -1.852 34.688 -5.645 1 89.88 277 ASN B O 1
ATOM 9857 N N . VAL B 1 278 ? -2.41 35.938 -3.938 1 94.62 278 VAL B N 1
ATOM 9858 C CA . VAL B 1 278 ? -3.662 35.219 -3.76 1 94.62 278 VAL B CA 1
ATOM 9859 C C . VAL B 1 278 ? -4.785 35.906 -4.504 1 94.62 278 VAL B C 1
ATOM 9861 O O . VAL B 1 278 ? -5.543 36.688 -3.91 1 94.62 278 VAL B O 1
ATOM 9864 N N . THR B 1 279 ? -4.906 35.531 -5.777 1 95.62 279 THR B N 1
ATOM 9865 C CA . THR B 1 279 ? -5.918 36.125 -6.645 1 95.62 279 THR B CA 1
ATOM 9866 C C . THR B 1 279 ? -7.219 35.312 -6.578 1 95.62 279 THR B C 1
ATOM 9868 O O . THR B 1 279 ? -7.25 34.219 -6.016 1 95.62 279 THR B O 1
ATOM 9871 N N . PRO B 1 280 ? -8.289 35.906 -7.094 1 96.44 280 PRO B N 1
ATOM 9872 C CA . PRO B 1 280 ? -9.539 35.156 -7.133 1 96.44 280 PRO B CA 1
ATOM 9873 C C . PRO B 1 280 ? -9.391 33.812 -7.848 1 96.44 280 PRO B C 1
ATOM 9875 O O . PRO B 1 280 ? -9.969 32.812 -7.41 1 96.44 280 PRO B O 1
ATOM 9878 N N . GLU B 1 281 ? -8.625 33.781 -8.891 1 95.5 281 GLU B N 1
ATOM 9879 C CA . GLU B 1 281 ? -8.398 32.562 -9.648 1 95.5 281 GLU B CA 1
ATOM 9880 C C . GLU B 1 281 ? -7.66 31.531 -8.805 1 95.5 281 GLU B C 1
ATOM 9882 O O . GLU B 1 281 ? -7.91 30.328 -8.93 1 95.5 281 GLU B O 1
ATOM 9887 N N . VAL B 1 282 ? -6.754 32 -7.992 1 96.06 282 VAL B N 1
ATOM 9888 C CA . VAL B 1 282 ? -6.012 31.109 -7.113 1 96.06 282 VAL B CA 1
ATOM 9889 C C . VAL B 1 282 ? -6.949 30.5 -6.074 1 96.06 282 VAL B C 1
ATOM 9891 O O . VAL B 1 282 ? -6.809 29.328 -5.703 1 96.06 282 VAL B O 1
ATOM 9894 N N . THR B 1 283 ? -7.848 31.312 -5.617 1 97.69 283 THR B N 1
ATOM 9895 C CA . THR B 1 283 ? -8.836 30.812 -4.66 1 97.69 283 THR B CA 1
ATOM 9896 C C . THR B 1 283 ? -9.672 29.688 -5.285 1 97.69 283 THR B C 1
ATOM 9898 O O . THR B 1 283 ? -9.906 28.656 -4.656 1 97.69 283 THR B O 1
ATOM 9901 N N . ALA B 1 284 ? -10.078 29.938 -6.496 1 97.56 284 ALA B N 1
ATOM 9902 C CA . ALA B 1 284 ? -10.828 28.906 -7.211 1 97.56 284 ALA B CA 1
ATOM 9903 C C . ALA B 1 284 ? -9.977 27.641 -7.402 1 97.56 284 ALA B C 1
ATOM 9905 O O . ALA B 1 284 ? -10.469 26.531 -7.246 1 97.56 284 ALA B O 1
ATOM 9906 N N . LEU B 1 285 ? -8.766 27.859 -7.75 1 97.19 285 LEU B N 1
ATOM 9907 C CA . LEU B 1 285 ? -7.816 26.766 -7.934 1 97.19 285 LEU B CA 1
ATOM 9908 C C . LEU B 1 285 ? -7.676 25.953 -6.656 1 97.19 285 LEU B C 1
ATOM 9910 O O . LEU B 1 285 ? -7.672 24.719 -6.699 1 97.19 285 LEU B O 1
ATOM 9914 N N . ALA B 1 286 ? -7.559 26.594 -5.523 1 97.56 286 ALA B N 1
ATOM 9915 C CA . ALA B 1 286 ? -7.41 25.922 -4.234 1 97.56 286 ALA B CA 1
ATOM 9916 C C . ALA B 1 286 ? -8.602 25.016 -3.953 1 97.56 286 ALA B C 1
ATOM 9918 O O . ALA B 1 286 ? -8.43 23.875 -3.504 1 97.56 286 ALA B O 1
ATOM 9919 N N . CYS B 1 287 ? -9.758 25.484 -4.27 1 98 287 CYS B N 1
ATOM 9920 C CA . CYS B 1 287 ? -10.977 24.703 -4.051 1 98 287 CYS B CA 1
ATOM 9921 C C . CYS B 1 287 ? -11 23.469 -4.938 1 98 287 CYS B C 1
ATOM 9923 O O . CYS B 1 287 ? -11.289 22.375 -4.469 1 98 287 CYS B O 1
ATOM 9925 N N . ARG B 1 288 ? -10.672 23.703 -6.184 1 97.94 288 ARG B N 1
ATOM 9926 C CA . ARG B 1 288 ? -10.758 22.609 -7.152 1 97.94 288 ARG B CA 1
ATOM 9927 C C . ARG B 1 288 ? -9.695 21.547 -6.871 1 97.94 288 ARG B C 1
ATOM 9929 O O . ARG B 1 288 ? -9.961 20.344 -7.016 1 97.94 288 ARG B O 1
ATOM 9936 N N . LEU B 1 289 ? -8.516 21.969 -6.465 1 97.81 289 LEU B N 1
ATOM 9937 C CA . LEU B 1 289 ? -7.465 21 -6.133 1 97.81 289 LEU B CA 1
ATOM 9938 C C . LEU B 1 289 ? -7.855 20.172 -4.914 1 97.81 289 LEU B C 1
ATOM 9940 O O . LEU B 1 289 ? -7.57 18.984 -4.855 1 97.81 289 LEU B O 1
ATOM 9944 N N . ALA B 1 290 ? -8.453 20.812 -3.965 1 98.12 290 ALA B N 1
ATOM 9945 C CA . ALA B 1 290 ? -8.922 20.094 -2.785 1 98.12 290 ALA B CA 1
ATOM 9946 C C . ALA B 1 290 ? -9.984 19.062 -3.16 1 98.12 290 ALA B C 1
ATOM 9948 O O . ALA B 1 290 ? -9.953 17.922 -2.686 1 98.12 290 ALA B O 1
ATOM 9949 N N . MET B 1 291 ? -10.898 19.5 -4.008 1 98.06 291 MET B N 1
ATOM 9950 C CA . MET B 1 291 ? -11.961 18.594 -4.473 1 98.06 291 MET B CA 1
ATOM 9951 C C . MET B 1 291 ? -11.375 17.406 -5.23 1 98.06 291 MET B C 1
ATOM 9953 O O . MET B 1 291 ? -11.789 16.266 -5.023 1 98.06 291 MET B O 1
ATOM 9957 N N . GLN B 1 292 ? -10.453 17.719 -6.086 1 97.94 292 GLN B N 1
ATOM 9958 C CA . GLN B 1 292 ? -9.781 16.656 -6.836 1 97.94 292 GLN B CA 1
ATOM 9959 C C . GLN B 1 292 ? -9.156 15.633 -5.902 1 97.94 292 GLN B C 1
ATOM 9961 O O . GLN B 1 292 ? -9.305 14.422 -6.109 1 97.94 292 GLN B O 1
ATOM 9966 N N . GLN B 1 293 ? -8.516 16.125 -4.875 1 97.62 293 GLN B N 1
ATOM 9967 C CA . GLN B 1 293 ? -7.793 15.273 -3.945 1 97.62 293 GLN B CA 1
ATOM 9968 C C . GLN B 1 293 ? -8.75 14.344 -3.201 1 97.62 293 GLN B C 1
ATOM 9970 O O . GLN B 1 293 ? -8.477 13.141 -3.072 1 97.62 293 GLN B O 1
ATOM 9975 N N . VAL B 1 294 ? -9.797 14.797 -2.713 1 98.12 294 VAL B N 1
ATOM 9976 C CA . VAL B 1 294 ? -10.688 13.992 -1.883 1 98.12 294 VAL B CA 1
ATOM 9977 C C . VAL B 1 294 ? -11.461 13 -2.758 1 98.12 294 VAL B C 1
ATOM 9979 O O . VAL B 1 294 ? -11.719 11.875 -2.342 1 98.12 294 VAL B O 1
ATOM 9982 N N . LEU B 1 295 ? -11.828 13.438 -3.988 1 98.31 295 LEU B N 1
ATOM 9983 C CA . LEU B 1 295 ? -12.531 12.547 -4.898 1 98.31 295 LEU B CA 1
ATOM 9984 C C . LEU B 1 295 ? -11.648 11.367 -5.297 1 98.31 295 LEU B C 1
ATOM 9986 O O . LEU B 1 295 ? -12.125 10.234 -5.41 1 98.31 295 LEU B O 1
ATOM 9990 N N . ARG B 1 296 ? -10.406 11.633 -5.492 1 97.81 296 ARG B N 1
ATOM 9991 C CA . ARG B 1 296 ? -9.469 10.555 -5.781 1 97.81 296 ARG B CA 1
ATOM 9992 C C . ARG B 1 296 ? -9.406 9.555 -4.629 1 97.81 296 ARG B C 1
ATOM 9994 O O . ARG B 1 296 ? -9.352 8.344 -4.852 1 97.81 296 ARG B O 1
ATOM 10001 N N . GLU B 1 297 ? -9.398 10.086 -3.438 1 98.12 297 GLU B N 1
ATOM 10002 C CA . GLU B 1 297 ? -9.367 9.219 -2.266 1 98.12 297 GLU B CA 1
ATOM 10003 C C . GLU B 1 297 ? -10.641 8.375 -2.17 1 98.12 297 GLU B C 1
ATOM 10005 O O . GLU B 1 297 ? -10.578 7.184 -1.867 1 98.12 297 GLU B O 1
ATOM 10010 N N . TYR B 1 298 ? -11.797 8.984 -2.441 1 98.62 298 TYR B N 1
ATOM 10011 C CA . TYR B 1 298 ? -13.055 8.242 -2.408 1 98.62 298 TYR B CA 1
ATOM 10012 C C . TYR B 1 298 ? -13.055 7.129 -3.447 1 98.62 298 TYR B C 1
ATOM 10014 O O . TYR B 1 298 ? -13.508 6.016 -3.17 1 98.62 298 TYR B O 1
ATOM 10022 N N . LEU B 1 299 ? -12.594 7.484 -4.594 1 98.06 299 LEU B N 1
ATOM 10023 C CA . LEU B 1 299 ? -12.531 6.488 -5.656 1 98.06 299 LEU B CA 1
ATOM 10024 C C . LEU B 1 299 ? -11.672 5.301 -5.242 1 98.06 299 LEU B C 1
ATOM 10026 O O . LEU B 1 299 ? -12.039 4.148 -5.48 1 98.06 299 LEU B O 1
ATOM 10030 N N . ARG B 1 300 ? -10.609 5.57 -4.672 1 96.88 300 ARG B N 1
ATOM 10031 C CA . ARG B 1 300 ? -9.719 4.516 -4.195 1 96.88 300 ARG B CA 1
ATOM 10032 C C . ARG B 1 300 ? -10.414 3.65 -3.146 1 96.88 300 ARG B C 1
ATOM 10034 O O . ARG B 1 300 ? -10.359 2.42 -3.217 1 96.88 300 ARG B O 1
ATOM 10041 N N . ARG B 1 301 ? -11.062 4.254 -2.182 1 97.81 301 ARG B N 1
ATOM 10042 C CA . ARG B 1 301 ? -11.711 3.529 -1.093 1 97.81 301 ARG B CA 1
ATOM 10043 C C . ARG B 1 301 ? -12.898 2.717 -1.604 1 97.81 301 ARG B C 1
ATOM 10045 O O . ARG B 1 301 ? -13.164 1.616 -1.115 1 97.81 301 ARG B O 1
ATOM 10052 N N . VAL B 1 302 ? -13.609 3.246 -2.555 1 98.38 302 VAL B N 1
ATOM 10053 C CA . VAL B 1 302 ? -14.742 2.537 -3.143 1 98.38 302 VAL B CA 1
ATOM 10054 C C . VAL B 1 302 ? -14.242 1.305 -3.895 1 98.38 302 VAL B C 1
ATOM 10056 O O . VAL B 1 302 ? -14.859 0.24 -3.834 1 98.38 302 VAL B O 1
ATOM 10059 N N . ALA B 1 303 ? -13.156 1.47 -4.586 1 95.88 303 ALA B N 1
ATOM 10060 C CA . ALA B 1 303 ? -12.555 0.337 -5.289 1 95.88 303 ALA B CA 1
ATOM 10061 C C . ALA B 1 303 ? -12.148 -0.761 -4.309 1 95.88 303 ALA B C 1
ATOM 10063 O O . ALA B 1 303 ? -12.336 -1.948 -4.586 1 95.88 303 ALA B O 1
ATOM 10064 N N . GLU B 1 304 ? -11.641 -0.417 -3.207 1 94.56 304 GLU B N 1
ATOM 10065 C CA . GLU B 1 304 ? -11.266 -1.383 -2.18 1 94.56 304 GLU B CA 1
ATOM 10066 C C . GLU B 1 304 ? -12.492 -2.088 -1.608 1 94.56 304 GLU B C 1
ATOM 10068 O O . GLU B 1 304 ? -12.477 -3.303 -1.406 1 94.56 304 GLU B O 1
ATOM 10073 N N . LEU B 1 305 ? -13.508 -1.307 -1.365 1 97 305 LEU B N 1
ATOM 10074 C CA . LEU B 1 305 ? -14.734 -1.866 -0.814 1 97 305 LEU B CA 1
ATOM 10075 C C . LEU B 1 305 ? -15.352 -2.875 -1.776 1 97 305 LEU B C 1
ATOM 10077 O O . LEU B 1 305 ? -15.969 -3.855 -1.346 1 97 305 LEU B O 1
ATOM 10081 N N . ARG B 1 306 ? -15.234 -2.59 -3.066 1 95.75 306 ARG B N 1
ATOM 10082 C CA . ARG B 1 306 ? -15.766 -3.492 -4.078 1 95.75 306 ARG B CA 1
ATOM 10083 C C . ARG B 1 306 ? -15.133 -4.875 -3.973 1 95.75 306 ARG B C 1
ATOM 10085 O O . ARG B 1 306 ? -15.781 -5.887 -4.246 1 95.75 306 ARG B O 1
ATOM 10092 N N . ASN B 1 307 ? -13.93 -4.945 -3.488 1 92.31 307 ASN B N 1
ATOM 10093 C CA . ASN B 1 307 ? -13.219 -6.207 -3.34 1 92.31 307 ASN B CA 1
ATOM 10094 C C . ASN B 1 307 ? -13.531 -6.875 -2.004 1 92.31 307 ASN B C 1
ATOM 10096 O O . ASN B 1 307 ? -13.219 -8.047 -1.804 1 92.31 307 ASN B O 1
ATOM 10100 N N . VAL B 1 308 ? -14.18 -6.164 -1.185 1 94.38 308 VAL B N 1
ATOM 10101 C CA . VAL B 1 308 ? -14.469 -6.688 0.147 1 94.38 308 VAL B CA 1
ATOM 10102 C C . VAL B 1 308 ? -15.922 -7.145 0.222 1 94.38 308 VAL B C 1
ATOM 10104 O O . VAL B 1 308 ? -16.203 -8.25 0.688 1 94.38 308 VAL B O 1
ATOM 10107 N N . LEU B 1 309 ? -16.812 -6.316 -0.29 1 96.88 309 LEU B N 1
ATOM 10108 C CA . LEU B 1 309 ? -18.234 -6.625 -0.184 1 96.88 309 LEU B CA 1
ATOM 10109 C C . LEU B 1 309 ? -18.688 -7.492 -1.352 1 96.88 309 LEU B C 1
ATOM 10111 O O . LEU B 1 309 ? -19.5 -7.062 -2.164 1 96.88 309 LEU B O 1
ATOM 10115 N N . THR B 1 310 ? -18.297 -8.711 -1.345 1 95.25 310 THR B N 1
ATOM 10116 C CA . THR B 1 310 ? -18.531 -9.641 -2.445 1 95.25 310 THR B CA 1
ATOM 10117 C C . THR B 1 310 ? -19.766 -10.5 -2.184 1 95.25 310 THR B C 1
ATOM 10119 O O . THR B 1 310 ? -19.938 -11.555 -2.795 1 95.25 310 THR B O 1
ATOM 10122 N N . HIS B 1 311 ? -20.672 -10.062 -1.323 1 95.44 311 HIS B N 1
ATOM 10123 C CA . HIS B 1 311 ? -21.891 -10.781 -0.945 1 95.44 311 HIS B CA 1
ATOM 10124 C C . HIS B 1 311 ? -22.719 -11.148 -2.172 1 95.44 311 HIS B C 1
ATOM 10126 O O . HIS B 1 311 ? -22.922 -10.312 -3.055 1 95.44 311 HIS B O 1
ATOM 10132 N N . SER B 1 312 ? -23.172 -12.414 -2.219 1 94.19 312 SER B N 1
ATOM 10133 C CA . SER B 1 312 ? -24.016 -12.883 -3.311 1 94.19 312 SER B CA 1
ATOM 10134 C C . SER B 1 312 ? -25.484 -12.836 -2.928 1 94.19 312 SER B C 1
ATOM 10136 O O . SER B 1 312 ? -25.859 -13.148 -1.793 1 94.19 312 SER B O 1
ATOM 10138 N N . SER B 1 313 ? -26.328 -12.422 -3.877 1 92.31 313 SER B N 1
ATOM 10139 C CA . SER B 1 313 ? -27.781 -12.391 -3.662 1 92.31 313 SER B CA 1
ATOM 10140 C C . SER B 1 313 ? -28.344 -13.797 -3.492 1 92.31 313 SER B C 1
ATOM 10142 O O . SER B 1 313 ? -29.469 -13.969 -3.018 1 92.31 313 SER B O 1
ATOM 10144 N N . LEU B 1 314 ? -27.5 -14.758 -3.777 1 87.5 314 LEU B N 1
ATOM 10145 C CA . LEU B 1 314 ? -27.906 -16.156 -3.6 1 87.5 314 LEU B CA 1
ATOM 10146 C C . LEU B 1 314 ? -27.703 -16.594 -2.156 1 87.5 314 LEU B C 1
ATOM 10148 O O . LEU B 1 314 ? -28.25 -17.625 -1.737 1 87.5 314 LEU B O 1
ATOM 10152 N N . MET B 1 315 ? -27 -15.773 -1.432 1 89.62 315 MET B N 1
ATOM 10153 C CA . MET B 1 315 ? -26.609 -16.188 -0.09 1 89.62 315 MET B CA 1
ATOM 10154 C C . MET B 1 315 ? -27.125 -15.211 0.959 1 89.62 315 MET B C 1
ATOM 10156 O O . MET B 1 315 ? -27.047 -15.484 2.158 1 89.62 315 MET B O 1
ATOM 10160 N N . CYS B 1 316 ? -27.562 -14.125 0.56 1 91.06 316 CYS B N 1
ATOM 10161 C CA . CYS B 1 316 ? -28.125 -13.141 1.483 1 91.06 316 CYS B CA 1
ATOM 10162 C C . CYS B 1 316 ? -29.234 -12.336 0.821 1 91.06 316 CYS B C 1
ATOM 10164 O O . CYS B 1 316 ? -29.422 -12.406 -0.396 1 91.06 316 CYS B O 1
ATOM 10166 N N . GLN B 1 317 ? -29.984 -11.664 1.635 1 93.38 317 GLN B N 1
ATOM 10167 C CA . GLN B 1 317 ? -31.078 -10.836 1.145 1 93.38 317 GLN B CA 1
ATOM 10168 C C . GLN B 1 317 ? -30.859 -9.375 1.506 1 93.38 317 GLN B C 1
ATOM 10170 O O . GLN B 1 317 ? -31.203 -8.945 2.613 1 93.38 317 GLN B O 1
ATOM 10175 N N . PRO B 1 318 ? -30.359 -8.633 0.562 1 96.38 318 PRO B N 1
ATOM 10176 C CA . PRO B 1 318 ? -30.234 -7.203 0.831 1 96.38 318 PRO B CA 1
ATOM 10177 C C . PRO B 1 318 ? -31.578 -6.543 1.17 1 96.38 318 PRO B C 1
ATOM 10179 O O . PRO B 1 318 ? -32.625 -7.082 0.845 1 96.38 318 PRO B O 1
ATOM 10182 N N . SER B 1 319 ? -31.547 -5.461 1.852 1 97.38 319 SER B N 1
ATOM 10183 C CA . SER B 1 319 ? -32.781 -4.766 2.258 1 97.38 319 SER B CA 1
ATOM 10184 C C . SER B 1 319 ? -33.531 -4.223 1.051 1 97.38 319 SER B C 1
ATOM 10186 O O . SER B 1 319 ? -32.938 -4.031 -0.018 1 97.38 319 SER B O 1
ATOM 10188 N N . ALA B 1 320 ? -34.812 -4.035 1.233 1 97.44 320 ALA B N 1
ATOM 10189 C CA . ALA B 1 320 ? -35.656 -3.502 0.169 1 97.44 320 ALA B CA 1
ATOM 10190 C C . ALA B 1 320 ? -35.188 -2.107 -0.251 1 97.44 320 ALA B C 1
ATOM 10192 O O . ALA B 1 320 ? -35.188 -1.786 -1.441 1 97.44 320 ALA B O 1
ATOM 10193 N N . ASP B 1 321 ? -34.812 -1.32 0.72 1 97.75 321 ASP B N 1
ATOM 10194 C CA . ASP B 1 321 ? -34.344 0.037 0.439 1 97.75 321 ASP B CA 1
ATOM 10195 C C . ASP B 1 321 ? -33.094 0.027 -0.434 1 97.75 321 ASP B C 1
ATOM 10197 O O . ASP B 1 321 ? -32.969 0.839 -1.352 1 97.75 321 ASP B O 1
ATOM 10201 N N . PHE B 1 322 ? -32.219 -0.835 -0.151 1 97.81 322 PHE B N 1
ATOM 10202 C CA . PHE B 1 322 ? -30.984 -0.947 -0.924 1 97.81 322 PHE B CA 1
ATOM 10203 C C . PHE B 1 322 ? -31.281 -1.411 -2.346 1 97.81 322 PHE B C 1
ATOM 10205 O O . PHE B 1 322 ? -30.734 -0.867 -3.307 1 97.81 322 PHE B O 1
ATOM 10212 N N . LEU B 1 323 ? -32.125 -2.428 -2.49 1 97.31 323 LEU B N 1
ATOM 10213 C CA . LEU B 1 323 ? -32.469 -2.941 -3.812 1 97.31 323 LEU B CA 1
ATOM 10214 C C . LEU B 1 323 ? -33.188 -1.874 -4.641 1 97.31 323 LEU B C 1
ATOM 10216 O O . LEU B 1 323 ? -33 -1.793 -5.855 1 97.31 323 LEU B O 1
ATOM 10220 N N . ALA B 1 324 ? -34 -1.092 -3.961 1 97.31 324 ALA B N 1
ATOM 10221 C CA . ALA B 1 324 ? -34.656 0.021 -4.645 1 97.31 324 ALA B CA 1
ATOM 10222 C C . ALA B 1 324 ? -33.625 1.039 -5.141 1 97.31 324 ALA B C 1
ATOM 10224 O O . ALA B 1 324 ? -33.781 1.575 -6.242 1 97.31 324 ALA B O 1
ATOM 10225 N N . SER B 1 325 ? -32.688 1.329 -4.285 1 96.56 325 SER B N 1
ATOM 10226 C CA . SER B 1 325 ? -31.609 2.236 -4.664 1 96.56 325 SER B CA 1
ATOM 10227 C C . SER B 1 325 ? -30.828 1.701 -5.855 1 96.56 325 SER B C 1
ATOM 10229 O O . SER B 1 325 ? -30.469 2.457 -6.762 1 96.56 325 SER B O 1
ATOM 10231 N N . LEU B 1 326 ? -30.531 0.438 -5.867 1 95.56 326 LEU B N 1
ATOM 10232 C CA . LEU B 1 326 ? -29.797 -0.209 -6.957 1 95.56 326 LEU B CA 1
ATOM 10233 C C . LEU B 1 326 ? -30.609 -0.171 -8.242 1 95.56 326 LEU B C 1
ATOM 10235 O O . LEU B 1 326 ? -30.062 0.051 -9.328 1 95.56 326 LEU B O 1
ATOM 10239 N N . GLU B 1 327 ? -31.875 -0.407 -8.109 1 95.19 327 GLU B N 1
ATOM 10240 C CA . GLU B 1 327 ? -32.75 -0.369 -9.273 1 95.19 327 GLU B CA 1
ATOM 10241 C C . GLU B 1 327 ? -32.781 1.024 -9.891 1 95.19 327 GLU B C 1
ATOM 10243 O O . GLU B 1 327 ? -32.812 1.165 -11.117 1 95.19 327 GLU B O 1
ATOM 10248 N N . ALA B 1 328 ? -32.844 1.995 -9.047 1 93.81 328 ALA B N 1
ATOM 10249 C CA . ALA B 1 328 ? -32.844 3.379 -9.516 1 93.81 328 ALA B CA 1
ATOM 10250 C C . ALA B 1 328 ? -31.562 3.688 -10.312 1 93.81 328 ALA B C 1
ATOM 10252 O O . ALA B 1 328 ? -31.594 4.5 -11.234 1 93.81 328 ALA B O 1
ATOM 10253 N N . ASP B 1 329 ? -30.484 3.029 -10.016 1 92.62 329 ASP B N 1
ATOM 10254 C CA . ASP B 1 329 ? -29.188 3.25 -10.664 1 92.62 329 ASP B CA 1
ATOM 10255 C C . ASP B 1 329 ? -29.141 2.568 -12.023 1 92.62 329 ASP B C 1
ATOM 10257 O O . ASP B 1 329 ? -28.234 2.834 -12.82 1 92.62 329 ASP B O 1
ATOM 10261 N N . ASN B 1 330 ? -30.062 1.729 -12.289 1 88.5 330 ASN B N 1
ATOM 10262 C CA . ASN B 1 330 ? -30.062 0.943 -13.523 1 88.5 330 ASN B CA 1
ATOM 10263 C C . ASN B 1 330 ? -30.062 1.837 -14.758 1 88.5 330 ASN B C 1
ATOM 10265 O O . ASN B 1 330 ? -29.641 1.412 -15.836 1 88.5 330 ASN B O 1
ATOM 10269 N N . SER B 1 331 ? -30.484 3.074 -14.57 1 87.19 331 SER B N 1
ATOM 10270 C CA . SER B 1 331 ? -30.547 4.004 -15.695 1 87.19 331 SER B CA 1
ATOM 10271 C C . SER B 1 331 ? -29.156 4.273 -16.266 1 87.19 331 SER B C 1
ATOM 10273 O O . SER B 1 331 ? -29.016 4.57 -17.453 1 87.19 331 SER B O 1
ATOM 10275 N N . ILE B 1 332 ? -28.141 4.094 -15.5 1 91.69 332 ILE B N 1
ATOM 10276 C CA . ILE B 1 332 ? -26.797 4.41 -15.984 1 91.69 332 ILE B CA 1
ATOM 10277 C C . ILE B 1 332 ? -25.984 3.123 -16.141 1 91.69 332 ILE B C 1
ATOM 10279 O O . ILE B 1 332 ? -24.828 3.16 -16.547 1 91.69 332 ILE B O 1
ATOM 10283 N N . ALA B 1 333 ? -26.547 2.012 -15.867 1 90.25 333 ALA B N 1
ATOM 10284 C CA . ALA B 1 333 ? -25.875 0.714 -15.875 1 90.25 333 ALA B CA 1
ATOM 10285 C C . ALA B 1 333 ? -25.234 0.432 -17.234 1 90.25 333 ALA B C 1
ATOM 10287 O O . ALA B 1 333 ? -24.125 -0.093 -17.312 1 90.25 333 ALA B O 1
ATOM 10288 N N . PRO B 1 334 ? -25.906 0.793 -18.359 1 89 334 PRO B N 1
ATOM 10289 C CA . PRO B 1 334 ? -25.297 0.521 -19.656 1 89 334 PRO B CA 1
ATOM 10290 C C . PRO B 1 334 ? -23.953 1.241 -19.844 1 89 334 PRO B C 1
ATOM 10292 O O . PRO B 1 334 ? -23.031 0.676 -20.422 1 89 334 PRO B O 1
ATOM 10295 N N . ALA B 1 335 ? -23.922 2.422 -19.375 1 89.31 335 ALA B N 1
ATOM 10296 C CA . ALA B 1 335 ? -22.672 3.193 -19.469 1 89.31 335 ALA B CA 1
ATOM 10297 C C . ALA B 1 335 ? -21.609 2.633 -18.531 1 89.31 335 ALA B C 1
ATOM 10299 O O . ALA B 1 335 ? -20.422 2.607 -18.891 1 89.31 335 ALA B O 1
ATOM 10300 N N . VAL B 1 336 ? -22.016 2.221 -17.406 1 92.31 336 VAL B N 1
ATOM 10301 C CA . VAL B 1 336 ? -21.094 1.736 -16.375 1 92.31 336 VAL B CA 1
ATOM 10302 C C . VAL B 1 336 ? -20.469 0.419 -16.812 1 92.31 336 VAL B C 1
ATOM 10304 O O . VAL B 1 336 ? -19.266 0.218 -16.656 1 92.31 336 VAL B O 1
ATOM 10307 N N . PHE B 1 337 ? -21.25 -0.484 -17.344 1 89.88 337 PHE B N 1
ATOM 10308 C CA . PHE B 1 337 ? -20.797 -1.848 -17.594 1 89.88 337 PHE B CA 1
ATOM 10309 C C . PHE B 1 337 ? -20.484 -2.057 -19.078 1 89.88 337 PHE B C 1
ATOM 10311 O O . PHE B 1 337 ? -20.031 -3.129 -19.484 1 89.88 337 PHE B O 1
ATOM 10318 N N . GLN B 1 338 ? -20.547 -1.109 -19.891 1 81.44 338 GLN B N 1
ATOM 10319 C CA . GLN B 1 338 ? -20.141 -1.043 -21.297 1 81.44 338 GLN B CA 1
ATOM 10320 C C . GLN B 1 338 ? -20.453 -2.348 -22.016 1 81.44 338 GLN B C 1
ATOM 10322 O O . GLN B 1 338 ? -19.578 -2.949 -22.641 1 81.44 338 GLN B O 1
ATOM 10327 N N . GLY B 1 339 ? -21.641 -2.893 -21.938 1 73.25 339 GLY B N 1
ATOM 10328 C CA . GLY B 1 339 ? -22.062 -4.07 -22.672 1 73.25 339 GLY B CA 1
ATOM 10329 C C . GLY B 1 339 ? -22.016 -5.344 -21.859 1 73.25 339 GLY B C 1
ATOM 10330 O O . GLY B 1 339 ? -22.516 -6.383 -22.281 1 73.25 339 GLY B O 1
ATOM 10331 N N . HIS B 1 340 ? -21.375 -5.258 -20.719 1 80.75 340 HIS B N 1
ATOM 10332 C CA . HIS B 1 340 ? -21.344 -6.426 -19.859 1 80.75 340 HIS B CA 1
ATOM 10333 C C . HIS B 1 340 ? -22.328 -6.277 -18.703 1 80.75 340 HIS B C 1
ATOM 10335 O O . HIS B 1 340 ? -21.938 -6.293 -17.531 1 80.75 340 HIS B O 1
ATOM 10341 N N . MET B 1 341 ? -23.531 -6.262 -19.047 1 79.31 341 MET B N 1
ATOM 10342 C CA . MET B 1 341 ? -24.594 -5.973 -18.094 1 79.31 341 MET B CA 1
ATOM 10343 C C . MET B 1 341 ? -24.703 -7.074 -17.047 1 79.31 341 MET B C 1
ATOM 10345 O O . MET B 1 341 ? -25.281 -6.867 -15.984 1 79.31 341 MET B O 1
ATOM 10349 N N . ASP B 1 342 ? -24.078 -8.172 -17.344 1 82.75 342 ASP B N 1
ATOM 10350 C CA . ASP B 1 342 ? -24.188 -9.312 -16.438 1 82.75 342 ASP B CA 1
ATOM 10351 C C . ASP B 1 342 ? -23.094 -9.289 -15.383 1 82.75 342 ASP B C 1
ATOM 10353 O O . ASP B 1 342 ? -23.078 -10.125 -14.477 1 82.75 342 ASP B O 1
ATOM 10357 N N . ARG B 1 343 ? -22.312 -8.273 -15.5 1 85.44 343 ARG B N 1
ATOM 10358 C CA . ARG B 1 343 ? -21.234 -8.188 -14.523 1 85.44 343 ARG B CA 1
ATOM 10359 C C . ARG B 1 343 ? -21.781 -7.926 -13.125 1 85.44 343 ARG B C 1
ATOM 10361 O O . ARG B 1 343 ? -22.609 -7.023 -12.93 1 85.44 343 ARG B O 1
ATOM 10368 N N . TYR B 1 344 ? -21.484 -8.656 -12.18 1 89.62 344 TYR B N 1
ATOM 10369 C CA . TYR B 1 344 ? -21.859 -8.586 -10.773 1 89.62 344 TYR B CA 1
ATOM 10370 C C . TYR B 1 344 ? -23.375 -8.734 -10.609 1 89.62 344 TYR B C 1
ATOM 10372 O O . TYR B 1 344 ? -23.969 -8.117 -9.719 1 89.62 344 TYR B O 1
ATOM 10380 N N . GLU B 1 345 ? -23.969 -9.383 -11.508 1 88.25 345 GLU B N 1
ATOM 10381 C CA . GLU B 1 345 ? -25.422 -9.531 -11.484 1 88.25 345 GLU B CA 1
ATOM 10382 C C . GLU B 1 345 ? -25.891 -10.164 -10.18 1 88.25 345 GLU B C 1
ATOM 10384 O O . GLU B 1 345 ? -26.922 -9.781 -9.641 1 88.25 345 GLU B O 1
ATOM 10389 N N . THR B 1 346 ? -25.094 -11.039 -9.625 1 92.44 346 THR B N 1
ATOM 10390 C CA . THR B 1 346 ? -25.5 -11.734 -8.414 1 92.44 346 THR B CA 1
ATOM 10391 C C . THR B 1 346 ? -24.781 -11.164 -7.195 1 92.44 346 THR B C 1
ATOM 10393 O O . THR B 1 346 ? -24.828 -11.758 -6.113 1 92.44 346 THR B O 1
ATOM 10396 N N . GLU B 1 347 ? -24.094 -10.109 -7.355 1 95.44 347 GLU B N 1
ATOM 10397 C CA . GLU B 1 347 ? -23.375 -9.438 -6.277 1 95.44 347 GLU B CA 1
ATOM 10398 C C . GLU B 1 347 ? -23.797 -7.98 -6.152 1 95.44 347 GLU B C 1
ATOM 10400 O O . GLU B 1 347 ? -23.078 -7.074 -6.574 1 95.44 347 GLU B O 1
ATOM 10405 N N . PRO B 1 348 ? -24.875 -7.816 -5.469 1 96.31 348 PRO B N 1
ATOM 10406 C CA . PRO B 1 348 ? -25.547 -6.516 -5.5 1 96.31 348 PRO B CA 1
ATOM 10407 C C . PRO B 1 348 ? -24.688 -5.395 -4.926 1 96.31 348 PRO B C 1
ATOM 10409 O O . PRO B 1 348 ? -24.672 -4.285 -5.461 1 96.31 348 PRO B O 1
ATOM 10412 N N . TYR B 1 349 ? -23.969 -5.594 -3.799 1 97.56 349 TYR B N 1
ATOM 10413 C CA . TYR B 1 349 ? -23.156 -4.543 -3.201 1 97.56 349 TYR B CA 1
ATOM 10414 C C . TYR B 1 349 ? -22.016 -4.145 -4.125 1 97.56 349 TYR B C 1
ATOM 10416 O O . TYR B 1 349 ? -21.703 -2.961 -4.266 1 97.56 349 TYR B O 1
ATOM 10424 N N . ARG B 1 350 ? -21.406 -5.172 -4.789 1 96 350 ARG B N 1
ATOM 10425 C CA . ARG B 1 350 ? -20.328 -4.891 -5.75 1 96 350 ARG B CA 1
ATOM 10426 C C . ARG B 1 350 ? -20.859 -4.09 -6.934 1 96 350 ARG B C 1
ATOM 10428 O O . ARG B 1 350 ? -20.188 -3.189 -7.434 1 96 350 ARG B O 1
ATOM 10435 N N . ARG B 1 351 ? -22.016 -4.492 -7.352 1 96.06 351 ARG B N 1
ATOM 10436 C CA . ARG B 1 351 ? -22.625 -3.795 -8.469 1 96.06 351 ARG B CA 1
ATOM 10437 C C . ARG B 1 351 ? -22.891 -2.332 -8.133 1 96.06 351 ARG B C 1
ATOM 10439 O O . ARG B 1 351 ? -22.594 -1.44 -8.922 1 96.06 351 ARG B O 1
ATOM 10446 N N . LYS B 1 352 ? -23.438 -2.109 -6.953 1 97.44 352 LYS B N 1
ATOM 10447 C CA . LYS B 1 352 ? -23.688 -0.744 -6.5 1 97.44 352 LYS B CA 1
ATOM 10448 C C . LYS B 1 352 ? -22.391 0.049 -6.41 1 97.44 352 LYS B C 1
ATOM 10450 O O . LYS B 1 352 ? -22.328 1.202 -6.84 1 97.44 352 LYS B O 1
ATOM 10455 N N . LEU B 1 353 ? -21.359 -0.556 -5.867 1 97.94 353 LEU B N 1
ATOM 10456 C CA . LEU B 1 353 ? -20.078 0.108 -5.688 1 97.94 353 LEU B CA 1
ATOM 10457 C C . LEU B 1 353 ? -19.438 0.441 -7.035 1 97.94 353 LEU B C 1
ATOM 10459 O O . LEU B 1 353 ? -18.766 1.459 -7.168 1 97.94 353 LEU B O 1
ATOM 10463 N N . GLN B 1 354 ? -19.703 -0.413 -8.031 1 96.88 354 GLN B N 1
ATOM 10464 C CA . GLN B 1 354 ? -19.219 -0.117 -9.375 1 96.88 354 GLN B CA 1
ATOM 10465 C C . GLN B 1 354 ? -19.906 1.113 -9.953 1 96.88 354 GLN B C 1
ATOM 10467 O O . GLN B 1 354 ? -19.266 1.935 -10.617 1 96.88 354 GLN B O 1
ATOM 10472 N N . ILE B 1 355 ? -21.125 1.161 -9.75 1 96.69 355 ILE B N 1
ATOM 10473 C CA . ILE B 1 355 ? -21.891 2.303 -10.227 1 96.69 355 ILE B CA 1
ATOM 10474 C C . ILE B 1 355 ? -21.438 3.568 -9.5 1 96.69 355 ILE B C 1
ATOM 10476 O O . ILE B 1 355 ? -21.266 4.617 -10.125 1 96.69 355 ILE B O 1
ATOM 10480 N N . MET B 1 356 ? -21.234 3.477 -8.188 1 97.62 356 MET B N 1
ATOM 10481 C CA . MET B 1 356 ? -20.75 4.602 -7.391 1 97.62 356 MET B CA 1
ATOM 10482 C C . MET B 1 356 ? -19.391 5.07 -7.883 1 97.62 356 MET B C 1
ATOM 10484 O O . MET B 1 356 ? -19.125 6.273 -7.961 1 97.62 356 MET B O 1
ATOM 10488 N N . ALA B 1 357 ? -18.547 4.121 -8.18 1 97.69 357 ALA B N 1
ATOM 10489 C CA . ALA B 1 357 ? -17.219 4.457 -8.703 1 97.69 357 ALA B CA 1
ATOM 10490 C C . ALA B 1 357 ? -17.344 5.242 -10.008 1 97.69 357 ALA B C 1
ATOM 10492 O O . ALA B 1 357 ? -16.594 6.199 -10.227 1 97.69 357 ALA B O 1
ATOM 10493 N N . TYR B 1 358 ? -18.234 4.828 -10.844 1 96.88 358 TYR B N 1
ATOM 10494 C CA . TYR B 1 358 ? -18.453 5.52 -12.109 1 96.88 358 TYR B CA 1
ATOM 10495 C C . TYR B 1 358 ? -18.922 6.949 -11.875 1 96.88 358 TYR B C 1
ATOM 10497 O O . TYR B 1 358 ? -18.422 7.883 -12.508 1 96.88 358 TYR B O 1
ATOM 10505 N N . ARG B 1 359 ? -19.828 7.121 -10.969 1 97 359 ARG B N 1
ATOM 10506 C CA . ARG B 1 359 ? -20.344 8.453 -10.648 1 97 359 ARG B CA 1
ATOM 10507 C C . ARG B 1 359 ? -19.219 9.352 -10.133 1 97 359 ARG B C 1
ATOM 10509 O O . ARG B 1 359 ? -19.125 10.516 -10.516 1 97 359 ARG B O 1
ATOM 10516 N N . LEU B 1 360 ? -18.406 8.82 -9.234 1 97.94 360 LEU B N 1
ATOM 10517 C CA . LEU B 1 360 ? -17.266 9.562 -8.703 1 97.94 360 LEU B CA 1
ATOM 10518 C C . LEU B 1 360 ? -16.281 9.914 -9.812 1 97.94 360 LEU B C 1
ATOM 10520 O O . LEU B 1 360 ? -15.711 11.008 -9.812 1 97.94 360 LEU B O 1
ATOM 10524 N N . LYS B 1 361 ? -16.078 8.977 -10.695 1 97 361 LYS B N 1
ATOM 10525 C CA . LYS B 1 361 ? -15.156 9.211 -11.812 1 97 361 LYS B CA 1
ATOM 10526 C C . LYS B 1 361 ? -15.648 10.344 -12.703 1 97 361 LYS B C 1
ATOM 10528 O O . LYS B 1 361 ? -14.852 11.156 -13.172 1 97 361 LYS B O 1
ATOM 10533 N N . GLU B 1 362 ? -16.906 10.352 -12.977 1 96.56 362 GLU B N 1
ATOM 10534 C CA . GLU B 1 362 ? -17.484 11.422 -13.781 1 96.56 362 GLU B CA 1
ATOM 10535 C C . GLU B 1 362 ? -17.344 12.773 -13.086 1 96.56 362 GLU B C 1
ATOM 10537 O O . GLU B 1 362 ? -17.062 13.781 -13.734 1 96.56 362 GLU B O 1
ATOM 10542 N N . THR B 1 363 ? -17.594 12.773 -11.828 1 96.62 363 THR B N 1
ATOM 10543 C CA . THR B 1 363 ? -17.438 13.992 -11.047 1 96.62 363 THR B CA 1
ATOM 10544 C C . THR B 1 363 ? -15.977 14.461 -11.086 1 96.62 363 THR B C 1
ATOM 10546 O O . THR B 1 363 ? -15.703 15.641 -11.328 1 96.62 363 THR B O 1
ATOM 10549 N N . LEU B 1 364 ? -15.047 13.562 -10.852 1 97.19 364 LEU B N 1
ATOM 10550 C CA . LEU B 1 364 ? -13.625 13.867 -10.859 1 97.19 364 LEU B CA 1
ATOM 10551 C C . LEU B 1 364 ? -13.172 14.367 -12.227 1 97.19 364 LEU B C 1
ATOM 10553 O O . LEU B 1 364 ? -12.406 15.328 -12.328 1 97.19 364 LEU B O 1
ATOM 10557 N N . ALA B 1 365 ? -13.672 13.719 -13.266 1 96.12 365 ALA B N 1
ATOM 10558 C CA . ALA B 1 365 ? -13.312 14.117 -14.625 1 96.12 365 ALA B CA 1
ATOM 10559 C C . ALA B 1 365 ? -13.75 15.555 -14.906 1 96.12 365 ALA B C 1
ATOM 10561 O O . ALA B 1 365 ? -13.039 16.297 -15.578 1 96.12 365 ALA B O 1
ATOM 10562 N N . THR B 1 366 ? -14.859 15.883 -14.445 1 96.56 366 THR B N 1
ATOM 10563 C CA . THR B 1 366 ? -15.359 17.25 -14.609 1 96.56 366 THR B CA 1
ATOM 10564 C C . THR B 1 366 ? -14.445 18.25 -13.906 1 96.56 366 THR B C 1
ATOM 10566 O O . THR B 1 366 ? -14.102 19.281 -14.469 1 96.56 366 THR B O 1
ATOM 10569 N N . VAL B 1 367 ? -14.055 17.922 -12.68 1 96.69 367 VAL B N 1
ATOM 10570 C CA . VAL B 1 367 ? -13.164 18.797 -11.914 1 96.69 367 VAL B CA 1
ATOM 10571 C C . VAL B 1 367 ? -11.828 18.922 -12.633 1 96.69 367 VAL B C 1
ATOM 10573 O O . VAL B 1 367 ? -11.273 20.031 -12.727 1 96.69 367 VAL B O 1
ATOM 10576 N N . GLU B 1 368 ? -11.336 17.844 -13.172 1 96.19 368 GLU B N 1
ATOM 10577 C CA . GLU B 1 368 ? -10.047 17.844 -13.852 1 96.19 368 GLU B CA 1
ATOM 10578 C C . GLU B 1 368 ? -10.109 18.656 -15.141 1 96.19 368 GLU B C 1
ATOM 10580 O O . GLU B 1 368 ? -9.148 19.359 -15.484 1 96.19 368 GLU B O 1
ATOM 10585 N N . ARG B 1 369 ? -11.211 18.625 -15.828 1 95.62 369 ARG B N 1
ATOM 10586 C CA . ARG B 1 369 ? -11.398 19.453 -17.016 1 95.62 369 ARG B CA 1
ATOM 10587 C C . ARG B 1 369 ? -11.422 20.938 -16.641 1 95.62 369 ARG B C 1
ATOM 10589 O O . ARG B 1 369 ? -10.844 21.766 -17.344 1 95.62 369 ARG B O 1
ATOM 10596 N N . ARG B 1 370 ? -12.016 21.234 -15.562 1 95.88 370 ARG B N 1
ATOM 10597 C CA . ARG B 1 370 ? -12.062 22.609 -15.094 1 95.88 370 ARG B CA 1
ATOM 10598 C C . ARG B 1 370 ? -10.672 23.094 -14.68 1 95.88 370 ARG B C 1
ATOM 10600 O O . ARG B 1 370 ? -10.312 24.25 -14.93 1 95.88 370 ARG B O 1
ATOM 10607 N N . LEU B 1 371 ? -9.898 22.266 -14.062 1 95.25 371 LEU B N 1
ATOM 10608 C CA . LEU B 1 371 ? -8.531 22.578 -13.664 1 95.25 371 LEU B CA 1
ATOM 10609 C C . LEU B 1 371 ? -7.66 22.844 -14.883 1 95.25 371 LEU B C 1
ATOM 10611 O O . LEU B 1 371 ? -6.695 23.609 -14.812 1 95.25 371 LEU B O 1
ATOM 10615 N N . SER B 1 372 ? -8.086 22.234 -16 1 91.5 372 SER B N 1
ATOM 10616 C CA . SER B 1 372 ? -7.332 22.422 -17.234 1 91.5 372 SER B CA 1
ATOM 10617 C C . SER B 1 372 ? -7.809 23.656 -18 1 91.5 372 SER B C 1
ATOM 10619 O O . SER B 1 372 ? -7.328 23.953 -19.094 1 91.5 372 SER B O 1
ATOM 10621 N N . GLY B 1 373 ? -8.773 24.344 -17.516 1 90.62 373 GLY B N 1
ATOM 10622 C CA . GLY B 1 373 ? -9.211 25.609 -18.094 1 90.62 373 GLY B CA 1
ATOM 10623 C C . GLY B 1 373 ? -10.492 25.469 -18.906 1 90.62 373 GLY B C 1
ATOM 10624 O O . GLY B 1 373 ? -10.977 26.469 -19.469 1 90.62 373 GLY B O 1
ATOM 10625 N N . GLU B 1 374 ? -11.086 24.266 -18.828 1 91.81 374 GLU B N 1
ATOM 10626 C CA . GLU B 1 374 ? -12.312 24.031 -19.594 1 91.81 374 GLU B CA 1
ATOM 10627 C C . GLU B 1 374 ? -13.547 24.406 -18.781 1 91.81 374 GLU B C 1
ATOM 10629 O O . GLU B 1 374 ? -13.547 24.281 -17.562 1 91.81 374 GLU B O 1
ATOM 10634 N N . SER B 1 375 ? -14.5 24.922 -19.516 1 91.38 375 SER B N 1
ATOM 10635 C CA . SER B 1 375 ? -15.805 25.094 -18.875 1 91.38 375 SER B CA 1
ATOM 10636 C C . SER B 1 375 ? -16.625 23.812 -18.922 1 91.38 375 SER B C 1
ATOM 10638 O O . SER B 1 375 ? -17.438 23.625 -19.828 1 91.38 375 SER B O 1
ATOM 10640 N N . ALA B 1 376 ? -16.375 22.984 -18.031 1 92.38 376 ALA B N 1
ATOM 10641 C CA . ALA B 1 376 ? -17.031 21.672 -18.016 1 92.38 376 ALA B CA 1
ATOM 10642 C C . ALA B 1 376 ? -18.266 21.703 -17.125 1 92.38 376 ALA B C 1
ATOM 10644 O O . ALA B 1 376 ? -18.266 22.328 -16.047 1 92.38 376 ALA B O 1
ATOM 10645 N N . VAL B 1 377 ? -19.328 21.047 -17.578 1 93.06 377 VAL B N 1
ATOM 10646 C CA . VAL B 1 377 ? -20.562 20.938 -16.812 1 93.06 377 VAL B CA 1
ATOM 10647 C C . VAL B 1 377 ? -20.688 19.531 -16.219 1 93.06 377 VAL B C 1
ATOM 10649 O O . VAL B 1 377 ? -20.375 18.547 -16.891 1 93.06 377 VAL B O 1
ATOM 10652 N N . LEU B 1 378 ? -21.062 19.469 -14.977 1 92.81 378 LEU B N 1
ATOM 10653 C CA . LEU B 1 378 ? -21.266 18.188 -14.312 1 92.81 378 LEU B CA 1
ATOM 10654 C C . LEU B 1 378 ? -22.406 17.406 -14.961 1 92.81 378 LEU B C 1
ATOM 10656 O O . LEU B 1 378 ? -23.516 17.922 -15.078 1 92.81 378 LEU B O 1
ATOM 10660 N N . PRO B 1 379 ? -22.141 16.219 -15.414 1 91.56 379 PRO B N 1
ATOM 10661 C CA . PRO B 1 379 ? -23.25 15.438 -15.969 1 91.56 379 PRO B CA 1
ATOM 10662 C C . PRO B 1 379 ? -24.297 15.086 -14.93 1 91.56 379 PRO B C 1
ATOM 10664 O O . PRO B 1 379 ? -24.047 14.266 -14.047 1 91.56 379 PRO B O 1
ATOM 10667 N N . VAL B 1 380 ? -25.438 15.539 -14.977 1 85.88 380 VAL B N 1
ATOM 10668 C CA . VAL B 1 380 ? -26.469 15.484 -13.953 1 85.88 380 VAL B CA 1
ATOM 10669 C C . VAL B 1 380 ? -26.906 14.039 -13.719 1 85.88 380 VAL B C 1
ATOM 10671 O O . VAL B 1 380 ? -27.141 13.641 -12.578 1 85.88 380 VAL B O 1
ATOM 10674 N N . ALA B 1 381 ? -26.906 13.25 -14.727 1 85.56 381 ALA B N 1
ATOM 10675 C CA . ALA B 1 381 ? -27.438 11.891 -14.609 1 85.56 381 ALA B CA 1
ATOM 10676 C C . ALA B 1 381 ? -26.359 10.922 -14.148 1 85.56 381 ALA B C 1
ATOM 10678 O O . ALA B 1 381 ? -26.641 9.961 -13.43 1 85.56 381 ALA B O 1
ATOM 10679 N N . SER B 1 382 ? -25.125 11.242 -14.453 1 91.38 382 SER B N 1
ATOM 10680 C CA . SER B 1 382 ? -24.094 10.227 -14.266 1 91.38 382 SER B CA 1
ATOM 10681 C C . SER B 1 382 ? -23.141 10.602 -13.125 1 91.38 382 SER B C 1
ATOM 10683 O O . SER B 1 382 ? -22.422 9.75 -12.609 1 91.38 382 SER B O 1
ATOM 10685 N N . ALA B 1 383 ? -23.141 11.797 -12.688 1 94.62 383 ALA B N 1
ATOM 10686 C CA . ALA B 1 383 ? -22.234 12.234 -11.633 1 94.62 383 ALA B CA 1
ATOM 10687 C C . ALA B 1 383 ? -22.984 12.445 -10.32 1 94.62 383 ALA B C 1
ATOM 10689 O O . ALA B 1 383 ? -24.219 12.477 -10.297 1 94.62 383 ALA B O 1
ATOM 10690 N N . TYR B 1 384 ? -22.312 12.445 -9.211 1 93.94 384 TYR B N 1
ATOM 10691 C CA . TYR B 1 384 ? -22.906 12.836 -7.941 1 93.94 384 TYR B CA 1
ATOM 10692 C C . TYR B 1 384 ? -23.156 14.336 -7.898 1 93.94 384 TYR B C 1
ATOM 10694 O O . TYR B 1 384 ? -22.281 15.125 -8.234 1 93.94 384 TYR B O 1
ATOM 10702 N N . ALA B 1 385 ? -24.328 14.664 -7.449 1 87.88 385 ALA B N 1
ATOM 10703 C CA . ALA B 1 385 ? -24.656 16.078 -7.305 1 87.88 385 ALA B CA 1
ATOM 10704 C C . ALA B 1 385 ? -23.891 16.703 -6.145 1 87.88 385 ALA B C 1
ATOM 10706 O O . ALA B 1 385 ? -23.656 17.922 -6.129 1 87.88 385 ALA B O 1
ATOM 10707 N N . GLY B 1 386 ? -23.594 15.93 -5.172 1 93 386 GLY B N 1
ATOM 10708 C CA . GLY B 1 386 ? -22.859 16.375 -4 1 93 386 GLY B CA 1
ATOM 10709 C C . GLY B 1 386 ? -22.5 15.25 -3.059 1 93 386 GLY B C 1
ATOM 10710 O O . GLY B 1 386 ? -22.812 14.086 -3.32 1 93 386 GLY B O 1
ATOM 10711 N N . ALA B 1 387 ? -21.844 15.602 -1.999 1 95.44 387 ALA B N 1
ATOM 10712 C CA . ALA B 1 387 ? -21.344 14.625 -1.04 1 95.44 387 ALA B CA 1
ATOM 10713 C C . ALA B 1 387 ? -22.5 13.93 -0.314 1 95.44 387 ALA B C 1
ATOM 10715 O O . ALA B 1 387 ? -22.406 12.758 0.047 1 95.44 387 ALA B O 1
ATOM 10716 N N . ASP B 1 388 ? -23.594 14.617 -0.141 1 95.62 388 ASP B N 1
ATOM 10717 C CA . ASP B 1 388 ? -24.734 14.055 0.579 1 95.62 388 ASP B CA 1
ATOM 10718 C C . ASP B 1 388 ? -25.297 12.836 -0.147 1 95.62 388 ASP B C 1
ATOM 10720 O O . ASP B 1 388 ? -25.672 11.852 0.488 1 95.62 388 ASP B O 1
ATOM 10724 N N . ALA B 1 389 ? -25.359 12.984 -1.471 1 95.88 389 ALA B N 1
ATOM 10725 C CA . ALA B 1 389 ? -25.844 11.859 -2.26 1 95.88 389 ALA B CA 1
ATOM 10726 C C . ALA B 1 389 ? -24.906 10.664 -2.137 1 95.88 389 ALA B C 1
ATOM 10728 O O . ALA B 1 389 ? -25.359 9.516 -2.078 1 95.88 389 ALA B O 1
ATOM 10729 N N . PHE B 1 390 ? -23.703 10.922 -2.156 1 97.5 390 PHE B N 1
ATOM 10730 C CA . PHE B 1 390 ? -22.688 9.883 -1.99 1 97.5 390 PHE B CA 1
ATOM 10731 C C . PHE B 1 390 ? -22.812 9.219 -0.628 1 97.5 390 PHE B C 1
ATOM 10733 O O . PHE B 1 390 ? -22.844 7.988 -0.537 1 97.5 390 PHE B O 1
ATOM 10740 N N . VAL B 1 391 ? -22.922 9.984 0.452 1 98 391 VAL B N 1
ATOM 10741 C CA . VAL B 1 391 ? -23.047 9.477 1.813 1 98 391 VAL B CA 1
ATOM 10742 C C . VAL B 1 391 ? -24.344 8.688 1.947 1 98 391 VAL B C 1
ATOM 10744 O O . VAL B 1 391 ? -24.391 7.664 2.635 1 98 391 VAL B O 1
ATOM 10747 N N . ALA B 1 392 ? -25.359 9.156 1.303 1 97.88 392 ALA B N 1
ATOM 10748 C CA . ALA B 1 392 ? -26.641 8.461 1.346 1 97.88 392 ALA B CA 1
ATOM 10749 C C . ALA B 1 392 ? -26.531 7.051 0.773 1 97.88 392 ALA B C 1
ATOM 10751 O O . ALA B 1 392 ? -27.078 6.098 1.328 1 97.88 392 ALA B O 1
ATOM 10752 N N . ASP B 1 393 ? -25.844 6.941 -0.33 1 97.75 393 ASP B N 1
ATOM 10753 C CA . ASP B 1 393 ? -25.625 5.629 -0.928 1 97.75 393 ASP B CA 1
ATOM 10754 C C . ASP B 1 393 ? -24.844 4.723 0.023 1 97.75 393 ASP B C 1
ATOM 10756 O O . ASP B 1 393 ? -25.141 3.533 0.143 1 97.75 393 ASP B O 1
ATOM 10760 N N . LEU B 1 394 ? -23.844 5.246 0.657 1 98.31 394 LEU B N 1
ATOM 10761 C CA . LEU B 1 394 ? -23.047 4.473 1.599 1 98.31 394 LEU B CA 1
ATOM 10762 C C . LEU B 1 394 ? -23.891 4.02 2.787 1 98.31 394 LEU B C 1
ATOM 10764 O O . LEU B 1 394 ? -23.75 2.885 3.25 1 98.31 394 LEU B O 1
ATOM 10768 N N . ARG B 1 395 ? -24.734 4.91 3.25 1 98 395 ARG B N 1
ATOM 10769 C CA . ARG B 1 395 ? -25.562 4.605 4.414 1 98 395 ARG B CA 1
ATOM 10770 C C . ARG B 1 395 ? -26.594 3.527 4.09 1 98 395 ARG B C 1
ATOM 10772 O O . ARG B 1 395 ? -26.875 2.662 4.922 1 98 395 ARG B O 1
ATOM 10779 N N . VAL B 1 396 ? -27.172 3.637 2.887 1 98.06 396 VAL B N 1
ATOM 10780 C CA . VAL B 1 396 ? -28.156 2.625 2.488 1 98.06 396 VAL B CA 1
ATOM 10781 C C . VAL B 1 396 ? -27.484 1.255 2.438 1 98.06 396 VAL B C 1
ATOM 10783 O O . VAL B 1 396 ? -28.078 0.248 2.822 1 98.06 396 VAL B O 1
ATOM 10786 N N . MET B 1 397 ? -26.281 1.163 1.966 1 97.94 397 MET B N 1
ATOM 10787 C CA . MET B 1 397 ? -25.516 -0.079 1.945 1 97.94 397 MET B CA 1
ATOM 10788 C C . MET B 1 397 ? -25.219 -0.562 3.363 1 97.94 397 MET B C 1
ATOM 10790 O O . MET B 1 397 ? -25.359 -1.749 3.66 1 97.94 397 MET B O 1
ATOM 10794 N N . HIS B 1 398 ? -24.797 0.396 4.219 1 97.69 398 HIS B N 1
ATOM 10795 C CA . HIS B 1 398 ? -24.531 0.088 5.621 1 97.69 398 HIS B CA 1
ATOM 10796 C C . HIS B 1 398 ? -25.75 -0.533 6.289 1 97.69 398 HIS B C 1
ATOM 10798 O O . HIS B 1 398 ? -25.656 -1.595 6.906 1 97.69 398 HIS B O 1
ATOM 10804 N N . ASP B 1 399 ? -26.859 0.097 6.125 1 97.56 399 ASP B N 1
ATOM 10805 C CA . ASP B 1 399 ? -28.094 -0.362 6.758 1 97.56 399 ASP B CA 1
ATOM 10806 C C . ASP B 1 399 ? -28.516 -1.72 6.207 1 97.56 399 ASP B C 1
ATOM 10808 O O . ASP B 1 399 ? -29.047 -2.557 6.941 1 97.56 399 ASP B O 1
ATOM 10812 N N . SER B 1 400 ? -28.281 -1.861 4.93 1 98.12 400 SER B N 1
ATOM 10813 C CA . SER B 1 400 ? -28.609 -3.143 4.309 1 98.12 400 SER B CA 1
ATOM 10814 C C . SER B 1 400 ? -27.75 -4.27 4.891 1 98.12 400 SER B C 1
ATOM 10816 O O . SER B 1 400 ? -28.281 -5.332 5.23 1 98.12 400 SER B O 1
ATOM 10818 N N . LEU B 1 401 ? -26.469 -4.094 5.008 1 96.69 401 LEU B N 1
ATOM 10819 C CA . LEU B 1 401 ? -25.594 -5.098 5.594 1 96.69 401 LEU B CA 1
ATOM 10820 C C . LEU B 1 401 ? -26.016 -5.438 7.016 1 96.69 401 LEU B C 1
ATOM 10822 O O . LEU B 1 401 ? -26.078 -6.609 7.391 1 96.69 401 LEU B O 1
ATOM 10826 N N . VAL B 1 402 ? -26.391 -4.43 7.781 1 95.44 402 VAL B N 1
ATOM 10827 C CA . VAL B 1 402 ? -26.812 -4.629 9.164 1 95.44 402 VAL B CA 1
ATOM 10828 C C . VAL B 1 402 ? -28.109 -5.438 9.195 1 95.44 402 VAL B C 1
ATOM 10830 O O . VAL B 1 402 ? -28.281 -6.293 10.062 1 95.44 402 VAL B O 1
ATOM 10833 N N . SER B 1 403 ? -29 -5.215 8.266 1 95.06 403 SER B N 1
ATOM 10834 C CA . SER B 1 403 ? -30.344 -5.793 8.25 1 95.06 403 SER B CA 1
ATOM 10835 C C . SER B 1 403 ? -30.297 -7.312 8.148 1 95.06 403 SER B C 1
ATOM 10837 O O . SER B 1 403 ? -31.219 -8 8.578 1 95.06 403 SER B O 1
ATOM 10839 N N . HIS B 1 404 ? -29.219 -7.801 7.582 1 92.94 404 HIS B N 1
ATOM 10840 C CA . HIS B 1 404 ? -29.172 -9.25 7.438 1 92.94 404 HIS B CA 1
ATOM 10841 C C . HIS B 1 404 ? -28 -9.852 8.203 1 92.94 404 HIS B C 1
ATOM 10843 O O . HIS B 1 404 ? -27.375 -10.805 7.738 1 92.94 404 HIS B O 1
ATOM 10849 N N . GLY B 1 405 ? -27.594 -9.164 9.273 1 88.5 405 GLY B N 1
ATOM 10850 C CA . GLY B 1 405 ? -26.719 -9.758 10.273 1 88.5 405 GLY B CA 1
ATOM 10851 C C . GLY B 1 405 ? -25.25 -9.477 10.016 1 88.5 405 GLY B C 1
ATOM 10852 O O . GLY B 1 405 ? -24.375 -10.156 10.562 1 88.5 405 GLY B O 1
ATOM 10853 N N . GLU B 1 406 ? -24.922 -8.484 9.211 1 92.56 406 GLU B N 1
ATOM 10854 C CA . GLU B 1 406 ? -23.531 -8.188 8.852 1 92.56 406 GLU B CA 1
ATOM 10855 C C . GLU B 1 406 ? -23.062 -6.879 9.492 1 92.56 406 GLU B C 1
ATOM 10857 O O . GLU B 1 406 ? -22.422 -6.062 8.836 1 92.56 406 GLU B O 1
ATOM 10862 N N . ARG B 1 407 ? -23.391 -6.648 10.703 1 91.88 407 ARG B N 1
ATOM 10863 C CA . ARG B 1 407 ? -23.031 -5.41 11.383 1 91.88 407 ARG B CA 1
ATOM 10864 C C . ARG B 1 407 ? -21.516 -5.27 11.508 1 91.88 407 ARG B C 1
ATOM 10866 O O . ARG B 1 407 ? -20.984 -4.176 11.359 1 91.88 407 ARG B O 1
ATOM 10873 N N . ASN B 1 408 ? -20.859 -6.332 11.859 1 91.19 408 ASN B N 1
ATOM 10874 C CA . ASN B 1 408 ? -19.422 -6.309 12.023 1 91.19 408 ASN B CA 1
ATOM 10875 C C . ASN B 1 408 ? -18.703 -5.922 10.727 1 91.19 408 ASN B C 1
ATOM 10877 O O . ASN B 1 408 ? -17.688 -5.23 10.758 1 91.19 408 ASN B O 1
ATOM 10881 N N . ILE B 1 409 ? -19.234 -6.316 9.562 1 94.12 409 ILE B N 1
ATOM 10882 C CA . ILE B 1 409 ? -18.672 -5.977 8.266 1 94.12 409 ILE B CA 1
ATOM 10883 C C . ILE B 1 409 ? -18.984 -4.52 7.926 1 94.12 409 ILE B C 1
ATOM 10885 O O . ILE B 1 409 ? -18.125 -3.789 7.434 1 94.12 409 ILE B O 1
ATOM 10889 N N . ALA B 1 410 ? -20.234 -4.172 8.227 1 95 410 ALA B N 1
ATOM 10890 C CA . ALA B 1 410 ? -20.656 -2.797 7.98 1 95 410 ALA B CA 1
ATOM 10891 C C . ALA B 1 410 ? -19.828 -1.808 8.797 1 95 410 ALA B C 1
ATOM 10893 O O . ALA B 1 410 ? -19.578 -0.684 8.352 1 95 410 ALA B O 1
ATOM 10894 N N . ALA B 1 411 ? -19.344 -2.213 9.961 1 92.44 411 ALA B N 1
ATOM 10895 C CA . ALA B 1 411 ? -18.672 -1.328 10.898 1 92.44 411 ALA B CA 1
ATOM 10896 C C . ALA B 1 411 ? -17.188 -1.164 10.539 1 92.44 411 ALA B C 1
ATOM 10898 O O . ALA B 1 411 ? -16.484 -0.364 11.148 1 92.44 411 ALA B O 1
ATOM 10899 N N . SER B 1 412 ? -16.719 -1.767 9.477 1 92.94 412 SER B N 1
ATOM 10900 C CA . SER B 1 412 ? -15.305 -1.755 9.125 1 92.94 412 SER B CA 1
ATOM 10901 C C . SER B 1 412 ? -15.008 -0.682 8.078 1 92.94 412 SER B C 1
ATOM 10903 O O . SER B 1 412 ? -15.328 0.492 8.281 1 92.94 412 SER B O 1
ATOM 10905 N N . GLU B 1 413 ? -14.523 -1.061 6.902 1 95.19 413 GLU B N 1
ATOM 10906 C CA . GLU B 1 413 ? -14.062 -0.122 5.883 1 95.19 413 GLU B CA 1
ATOM 10907 C C . GLU B 1 413 ? -15.195 0.772 5.398 1 95.19 413 GLU B C 1
ATOM 10909 O O . GLU B 1 413 ? -14.977 1.939 5.066 1 95.19 413 GLU B O 1
ATOM 10914 N N . LEU B 1 414 ? -16.391 0.22 5.371 1 97.62 414 LEU B N 1
ATOM 10915 C CA . LEU B 1 414 ? -17.547 1.003 4.918 1 97.62 414 LEU B CA 1
ATOM 10916 C C . LEU B 1 414 ? -17.812 2.166 5.867 1 97.62 414 LEU B C 1
ATOM 10918 O O . LEU B 1 414 ? -18 3.303 5.422 1 97.62 414 LEU B O 1
ATOM 10922 N N . THR B 1 415 ? -17.828 1.882 7.125 1 96.69 415 THR B N 1
ATOM 10923 C CA . THR B 1 415 ? -18.031 2.934 8.109 1 96.69 415 THR B CA 1
ATOM 10924 C C . THR B 1 415 ? -16.875 3.93 8.094 1 96.69 415 THR B C 1
ATOM 10926 O O . THR B 1 415 ? -17.094 5.133 8.273 1 96.69 415 THR B O 1
ATOM 10929 N N . ASP B 1 416 ? -15.633 3.436 7.898 1 97.12 416 ASP B N 1
ATOM 10930 C CA . ASP B 1 416 ? -14.492 4.336 7.754 1 97.12 416 ASP B CA 1
ATOM 10931 C C . ASP B 1 416 ? -14.719 5.332 6.617 1 97.12 416 ASP B C 1
ATOM 10933 O O . ASP B 1 416 ? -14.422 6.52 6.754 1 97.12 416 ASP B O 1
ATOM 10937 N N . LEU B 1 417 ? -15.211 4.832 5.492 1 98.25 417 LEU B N 1
ATOM 10938 C CA . LEU B 1 417 ? -15.469 5.688 4.34 1 98.25 417 LEU B CA 1
ATOM 10939 C C . LEU B 1 417 ? -16.594 6.68 4.633 1 98.25 417 LEU B C 1
ATOM 10941 O O . LEU B 1 417 ? -16.531 7.836 4.207 1 98.25 417 LEU B O 1
ATOM 10945 N N . ILE B 1 418 ? -17.609 6.23 5.34 1 98.19 418 ILE B N 1
ATOM 10946 C CA . ILE B 1 418 ? -18.703 7.109 5.719 1 98.19 418 ILE B CA 1
ATOM 10947 C C . ILE B 1 418 ? -18.172 8.242 6.594 1 98.19 418 ILE B C 1
ATOM 10949 O O . ILE B 1 418 ? -18.484 9.414 6.355 1 98.19 418 ILE B O 1
ATOM 10953 N N . ARG B 1 419 ? -17.297 7.906 7.578 1 97.81 419 ARG B N 1
ATOM 10954 C CA . ARG B 1 419 ? -16.719 8.914 8.461 1 97.81 419 ARG B CA 1
ATOM 10955 C C . ARG B 1 419 ? -15.875 9.914 7.676 1 97.81 419 ARG B C 1
ATOM 10957 O O . ARG B 1 419 ? -15.945 11.117 7.922 1 97.81 419 ARG B O 1
ATOM 10964 N N . LEU B 1 420 ? -15.141 9.383 6.77 1 98.12 420 LEU B N 1
ATOM 10965 C CA . LEU B 1 420 ? -14.289 10.25 5.953 1 98.12 420 LEU B CA 1
ATOM 10966 C C . LEU B 1 420 ? -15.133 11.203 5.117 1 98.12 420 LEU B C 1
ATOM 10968 O O . LEU B 1 420 ? -14.836 12.398 5.035 1 98.12 420 LEU B O 1
ATOM 10972 N N . ALA B 1 421 ? -16.219 10.711 4.508 1 97.94 421 ALA B N 1
ATOM 10973 C CA . ALA B 1 421 ? -17.078 11.516 3.643 1 97.94 421 ALA B CA 1
ATOM 10974 C C . ALA B 1 421 ? -17.859 12.539 4.449 1 97.94 421 ALA B C 1
ATOM 10976 O O . ALA B 1 421 ? -18.109 13.648 3.977 1 97.94 421 ALA B O 1
ATOM 10977 N N . GLU B 1 422 ? -18.219 12.141 5.617 1 97.25 422 GLU B N 1
ATOM 10978 C CA . GLU B 1 422 ? -18.938 13.078 6.484 1 97.25 422 GLU B CA 1
ATOM 10979 C C . GLU B 1 422 ? -18.016 14.195 6.965 1 97.25 422 GLU B C 1
ATOM 10981 O O . GLU B 1 422 ? -18.469 15.32 7.188 1 97.25 422 GLU B O 1
ATOM 10986 N N . THR B 1 423 ? -16.75 13.875 7.086 1 97.56 423 THR B N 1
ATOM 10987 C CA . THR B 1 423 ? -15.781 14.836 7.59 1 97.56 423 THR B CA 1
ATOM 10988 C C . THR B 1 423 ? -15.289 15.742 6.465 1 97.56 423 THR B C 1
ATOM 10990 O O . THR B 1 423 ? -15.219 16.969 6.633 1 97.56 423 THR B O 1
ATOM 10993 N N . CYS B 1 424 ? -15.023 15.195 5.301 1 97.81 424 CYS B N 1
ATOM 10994 C CA . CYS B 1 424 ? -14.305 15.93 4.266 1 97.81 424 CYS B CA 1
ATOM 10995 C C . CYS B 1 424 ? -15.25 16.359 3.15 1 97.81 424 CYS B C 1
ATOM 10997 O O . CYS B 1 424 ? -14.922 17.25 2.361 1 97.81 424 CYS B O 1
ATOM 10999 N N . GLY B 1 425 ? -16.484 15.75 3.033 1 97.31 425 GLY B N 1
ATOM 11000 C CA . GLY B 1 425 ? -17.328 16.062 1.89 1 97.31 425 GLY B CA 1
ATOM 11001 C C . GLY B 1 425 ? -16.594 15.977 0.565 1 97.31 425 GLY B C 1
ATOM 11002 O O . GLY B 1 425 ? -15.672 15.18 0.411 1 97.31 425 GLY B O 1
ATOM 11003 N N . PHE B 1 426 ? -17.109 16.672 -0.494 1 97.56 426 PHE B N 1
ATOM 11004 C CA . PHE B 1 426 ? -16.391 16.766 -1.765 1 97.56 426 PHE B CA 1
ATOM 11005 C C . PHE B 1 426 ? -15.453 17.969 -1.774 1 97.56 426 PHE B C 1
ATOM 11007 O O . PHE B 1 426 ? -14.672 18.141 -2.715 1 97.56 426 PHE B O 1
ATOM 11014 N N . HIS B 1 427 ? -15.539 18.75 -0.674 1 97.44 427 HIS B N 1
ATOM 11015 C CA . HIS B 1 427 ? -14.742 19.969 -0.589 1 97.44 427 HIS B CA 1
ATOM 11016 C C . HIS B 1 427 ? -13.438 19.719 0.168 1 97.44 427 HIS B C 1
ATOM 11018 O O . HIS B 1 427 ? -12.523 20.547 0.119 1 97.44 427 HIS B O 1
ATOM 11024 N N . LEU B 1 428 ? -13.211 18.594 0.85 1 97.75 428 LEU B N 1
ATOM 11025 C CA . LEU B 1 428 ? -12.039 18.188 1.613 1 97.75 428 LEU B CA 1
ATOM 11026 C C . LEU B 1 428 ? -11.898 19.016 2.883 1 97.75 428 LEU B C 1
ATOM 11028 O O . LEU B 1 428 ? -11.953 18.484 3.992 1 97.75 428 LEU B O 1
ATOM 11032 N N . HIS B 1 429 ? -11.695 20.266 2.771 1 98 429 HIS B N 1
ATOM 11033 C CA . HIS B 1 429 ? -11.594 21.203 3.893 1 98 429 HIS B CA 1
ATOM 11034 C C . HIS B 1 429 ? -12.328 22.5 3.596 1 98 429 HIS B C 1
ATOM 11036 O O . HIS B 1 429 ? -12.68 22.766 2.445 1 98 429 HIS B O 1
ATOM 11042 N N . HIS B 1 430 ? -12.617 23.297 4.656 1 97.25 430 HIS B N 1
ATOM 11043 C CA . HIS B 1 430 ? -13.234 24.609 4.535 1 97.25 430 HIS B CA 1
ATOM 11044 C C . HIS B 1 430 ? -12.195 25.688 4.238 1 97.25 430 HIS B C 1
ATOM 11046 O O . HIS B 1 430 ? -11.312 25.938 5.059 1 97.25 430 HIS B O 1
ATOM 11052 N N . LEU B 1 431 ? -12.297 26.297 3.07 1 97.94 431 LEU B N 1
ATOM 11053 C CA . LEU B 1 431 ? -11.336 27.344 2.725 1 97.94 431 LEU B CA 1
ATOM 11054 C C . LEU B 1 431 ? -11.773 28.688 3.273 1 97.94 431 LEU B C 1
ATOM 11056 O O . LEU B 1 431 ? -12.812 29.234 2.867 1 97.94 431 LEU B O 1
ATOM 11060 N N . ASP B 1 432 ? -11.031 29.188 4.211 1 97.19 432 ASP B N 1
ATOM 11061 C CA . ASP B 1 432 ? -11.305 30.531 4.723 1 97.19 432 ASP B CA 1
ATOM 11062 C C . ASP B 1 432 ? -10.758 31.594 3.781 1 97.19 432 ASP B C 1
ATOM 1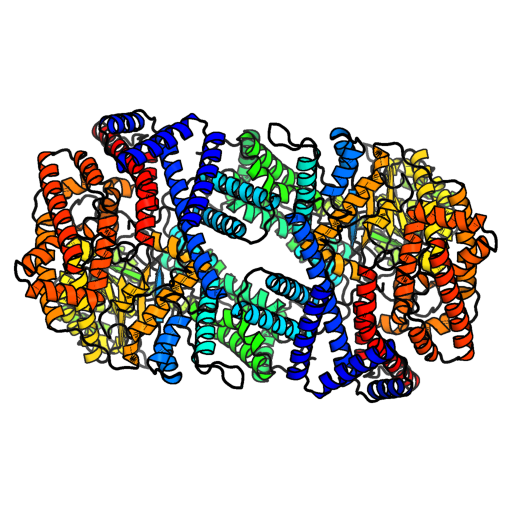1064 O O . ASP B 1 432 ? -9.742 31.375 3.115 1 97.19 432 ASP B O 1
ATOM 11068 N N . VAL B 1 433 ? -11.445 32.688 3.723 1 97.56 433 VAL B N 1
ATOM 11069 C CA . VAL B 1 433 ? -10.992 33.844 2.975 1 97.56 433 VAL B CA 1
ATOM 11070 C C . VAL B 1 433 ? -10.688 35 3.939 1 97.56 433 VAL B C 1
ATOM 11072 O O . VAL B 1 433 ? -11.406 35.188 4.914 1 97.56 433 VAL B O 1
ATOM 11075 N N . ARG B 1 434 ? -9.586 35.625 3.715 1 96.56 434 ARG B N 1
ATOM 11076 C CA . ARG B 1 434 ? -9.18 36.656 4.641 1 96.56 434 ARG B CA 1
ATOM 11077 C C . ARG B 1 434 ? -8.688 37.906 3.887 1 96.56 434 ARG B C 1
ATOM 11079 O O . ARG B 1 434 ? -7.992 37.781 2.879 1 96.56 434 ARG B O 1
ATOM 11086 N N . GLN B 1 435 ? -9.133 39.031 4.309 1 95.94 435 GLN B N 1
ATOM 11087 C CA . GLN B 1 435 ? -8.695 40.312 3.768 1 95.94 435 GLN B CA 1
ATOM 11088 C C . GLN B 1 435 ? -8.734 41.406 4.836 1 95.94 435 GLN B C 1
ATOM 11090 O O . GLN B 1 435 ? -9.422 41.281 5.848 1 95.94 435 GLN B O 1
ATOM 11095 N N . GLU B 1 436 ? -7.996 42.406 4.633 1 94.25 436 GLU B N 1
ATOM 11096 C CA . GLU B 1 436 ? -7.914 43.5 5.594 1 94.25 436 GLU B CA 1
ATOM 11097 C C . GLU B 1 436 ? -9.094 44.469 5.445 1 94.25 436 GLU B C 1
ATOM 11099 O O . GLU B 1 436 ? -9.594 44.688 4.34 1 94.25 436 GLU B O 1
ATOM 11104 N N . SER B 1 437 ? -9.516 45.094 6.551 1 95.38 437 SER B N 1
ATOM 11105 C CA . SER B 1 437 ? -10.68 45.969 6.598 1 95.38 437 SER B CA 1
ATOM 11106 C C . SER B 1 437 ? -10.516 47.156 5.664 1 95.38 437 SER B C 1
ATOM 11108 O O . SER B 1 437 ? -11.477 47.594 5.016 1 95.38 437 SER B O 1
ATOM 11110 N N . THR B 1 438 ? -9.297 47.656 5.516 1 94.44 438 THR B N 1
ATOM 11111 C CA . THR B 1 438 ? -9.062 48.875 4.715 1 94.44 438 THR B CA 1
ATOM 11112 C C . THR B 1 438 ? -9.352 48.594 3.24 1 94.44 438 THR B C 1
ATOM 11114 O O . THR B 1 438 ? -9.766 49.5 2.508 1 94.44 438 THR B O 1
ATOM 11117 N N . VAL B 1 439 ? -9.094 47.406 2.838 1 95.94 439 VAL B N 1
ATOM 11118 C CA . VAL B 1 439 ? -9.344 47.031 1.45 1 95.94 439 VAL B CA 1
ATOM 11119 C C . VAL B 1 439 ? -10.852 47.031 1.18 1 95.94 439 VAL B C 1
ATOM 11121 O O . VAL B 1 439 ? -11.297 47.5 0.135 1 95.94 439 VAL B O 1
ATOM 11124 N N . HIS B 1 440 ? -11.656 46.562 2.125 1 97.38 440 HIS B N 1
ATOM 11125 C CA . HIS B 1 440 ? -13.109 46.562 1.997 1 97.38 440 HIS B CA 1
ATOM 11126 C C . HIS B 1 440 ? -13.664 48 1.985 1 97.38 440 HIS B C 1
ATOM 11128 O O . HIS B 1 440 ? -14.516 48.312 1.158 1 97.38 440 HIS B O 1
ATOM 11134 N N . SER B 1 441 ? -13.164 48.75 2.9 1 97.38 441 SER B N 1
ATOM 11135 C CA . SER B 1 441 ? -13.625 50.125 2.998 1 97.38 441 SER B CA 1
ATOM 11136 C C . SER B 1 441 ? -13.367 50.875 1.701 1 97.38 441 SER B C 1
ATOM 11138 O O . SER B 1 441 ? -14.234 51.625 1.225 1 97.38 441 SER B O 1
ATOM 11140 N N . ALA B 1 442 ? -12.203 50.656 1.199 1 96.25 442 ALA B N 1
ATOM 11141 C CA . ALA B 1 442 ? -11.844 51.312 -0.052 1 96.25 442 ALA B CA 1
ATOM 11142 C C . ALA B 1 442 ? -12.727 50.844 -1.198 1 96.25 442 ALA B C 1
ATOM 11144 O O . ALA B 1 442 ? -13.148 51.656 -2.037 1 96.25 442 ALA B O 1
ATOM 11145 N N . ALA B 1 443 ? -12.977 49.625 -1.262 1 96.88 443 ALA B N 1
ATOM 11146 C CA . ALA B 1 443 ? -13.805 49.062 -2.324 1 96.88 443 ALA B CA 1
ATOM 11147 C C . ALA B 1 443 ? -15.242 49.562 -2.225 1 96.88 443 ALA B C 1
ATOM 11149 O O . ALA B 1 443 ? -15.852 49.906 -3.234 1 96.88 443 ALA B O 1
ATOM 11150 N N . VAL B 1 444 ? -15.797 49.562 -1.041 1 97.56 444 VAL B N 1
ATOM 11151 C CA . VAL B 1 444 ? -17.156 50.031 -0.812 1 97.56 444 VAL B CA 1
ATOM 11152 C C . VAL B 1 444 ? -17.281 51.5 -1.183 1 97.56 444 VAL B C 1
ATOM 11154 O O . VAL B 1 444 ? -18.234 51.906 -1.832 1 97.56 444 VAL B O 1
ATOM 11157 N N . ALA B 1 445 ? -16.281 52.25 -0.771 1 97.25 445 ALA B N 1
ATOM 11158 C CA . ALA B 1 445 ? -16.281 53.656 -1.104 1 97.25 445 ALA B CA 1
ATOM 11159 C C . ALA B 1 445 ? -16.312 53.875 -2.615 1 97.25 445 ALA B C 1
ATOM 11161 O O . ALA B 1 445 ? -17.062 54.719 -3.123 1 97.25 445 ALA B O 1
ATOM 11162 N N . ALA B 1 446 ? -15.492 53.125 -3.305 1 96.31 446 ALA B N 1
ATOM 11163 C CA . ALA B 1 446 ? -15.406 53.25 -4.758 1 96.31 446 ALA B CA 1
ATOM 11164 C C . ALA B 1 446 ? -16.719 52.844 -5.418 1 96.31 446 ALA B C 1
ATOM 11166 O O . ALA B 1 446 ? -17.172 53.5 -6.363 1 96.31 446 ALA B O 1
ATOM 11167 N N . ILE B 1 447 ? -17.344 51.844 -4.938 1 96.56 447 ILE B N 1
ATOM 11168 C CA . ILE B 1 447 ? -18.578 51.312 -5.512 1 96.56 447 ILE B CA 1
ATOM 11169 C C . ILE B 1 447 ? -19.719 52.312 -5.266 1 96.56 447 ILE B C 1
ATOM 11171 O O . ILE B 1 447 ? -20.516 52.562 -6.164 1 96.56 447 ILE B O 1
ATOM 11175 N N . LEU B 1 448 ? -19.781 52.812 -4.039 1 96.75 448 LEU B N 1
ATOM 11176 C CA . LEU B 1 448 ? -20.828 53.781 -3.695 1 96.75 448 LEU B CA 1
ATOM 11177 C C . LEU B 1 448 ? -20.672 55.062 -4.512 1 96.75 448 LEU B C 1
ATOM 11179 O O . LEU B 1 448 ? -21.672 55.625 -4.961 1 96.75 448 LEU B O 1
ATOM 11183 N N . ALA B 1 449 ? -19.469 55.406 -4.691 1 95.06 449 ALA B N 1
ATOM 11184 C CA . ALA B 1 449 ? -19.203 56.594 -5.5 1 95.06 449 ALA B CA 1
ATOM 11185 C C . ALA B 1 449 ? -19.609 56.375 -6.953 1 95.06 449 ALA B C 1
ATOM 11187 O O . ALA B 1 449 ? -20.25 57.25 -7.566 1 95.06 449 ALA B O 1
ATOM 11188 N N . GLN B 1 450 ? -19.297 55.25 -7.434 1 94.12 450 GLN B N 1
ATOM 11189 C CA . GLN B 1 450 ? -19.562 54.938 -8.836 1 94.12 450 GLN B CA 1
ATOM 11190 C C . GLN B 1 450 ? -21.062 54.812 -9.086 1 94.12 450 GLN B C 1
ATOM 11192 O O . GLN B 1 450 ? -21.547 55.156 -10.164 1 94.12 450 GLN B O 1
ATOM 11197 N N . THR B 1 451 ? -21.812 54.281 -8.172 1 93.94 451 THR B N 1
ATOM 11198 C CA . THR B 1 451 ? -23.234 54.031 -8.359 1 93.94 451 THR B CA 1
ATOM 11199 C C . THR B 1 451 ? -24.078 55.219 -7.934 1 93.94 451 THR B C 1
ATOM 11201 O O . THR B 1 451 ? -25.297 55.219 -8.086 1 93.94 451 THR B O 1
ATOM 11204 N N . GLY B 1 452 ? -23.484 56.188 -7.34 1 91.19 452 GLY B N 1
ATOM 11205 C CA . GLY B 1 452 ? -24.172 57.406 -6.945 1 91.19 452 GLY B CA 1
ATOM 11206 C C . GLY B 1 452 ? -24.922 57.281 -5.637 1 91.19 452 GLY B C 1
ATOM 11207 O O . GLY B 1 452 ? -25.766 58.125 -5.305 1 91.19 452 GLY B O 1
ATOM 11208 N N . LEU B 1 453 ? -24.609 56.312 -4.934 1 92 453 LEU B N 1
ATOM 11209 C CA . LEU B 1 453 ? -25.328 56.031 -3.686 1 92 453 LEU B CA 1
ATOM 11210 C C . LEU B 1 453 ? -24.766 56.906 -2.557 1 92 453 LEU B C 1
ATOM 11212 O O . LEU B 1 453 ? -25.5 57.281 -1.635 1 92 453 LEU B O 1
ATOM 11216 N N . SER B 1 454 ? -23.422 57.062 -2.596 1 92.06 454 SER B N 1
ATOM 11217 C CA . SER B 1 454 ? -22.75 57.969 -1.658 1 92.06 454 SER B CA 1
ATOM 11218 C C . SER B 1 454 ? -21.438 58.469 -2.234 1 92.06 454 SER B C 1
ATOM 11220 O O . SER B 1 454 ? -20.625 57.688 -2.723 1 92.06 454 SER B O 1
ATOM 11222 N N . ALA B 1 455 ? -21.234 59.75 -2.111 1 87.69 455 ALA B N 1
ATOM 11223 C CA . ALA B 1 455 ? -20.047 60.344 -2.703 1 87.69 455 ALA B CA 1
ATOM 11224 C C . ALA B 1 455 ? -18.875 60.344 -1.712 1 87.69 455 ALA B C 1
ATOM 11226 O O . ALA B 1 455 ? -17.719 60.25 -2.109 1 87.69 455 ALA B O 1
ATOM 11227 N N . ASP B 1 456 ? -19.125 60.375 -0.431 1 91.38 456 ASP B N 1
ATOM 11228 C CA . ASP B 1 456 ? -18.047 60.531 0.532 1 91.38 456 ASP B CA 1
ATOM 11229 C C . ASP B 1 456 ? -18.188 59.531 1.682 1 91.38 456 ASP B C 1
ATOM 11231 O O . ASP B 1 456 ? -18.188 59.938 2.852 1 91.38 456 ASP B O 1
ATOM 11235 N N . TYR B 1 457 ? -18.172 58.312 1.388 1 96.12 457 TYR B N 1
ATOM 11236 C CA . TYR B 1 457 ? -18.375 57.25 2.387 1 96.12 457 TYR B CA 1
ATOM 11237 C C . TYR B 1 457 ? -17.266 57.25 3.422 1 96.12 457 TYR B C 1
ATOM 11239 O O . TYR B 1 457 ? -17.516 57.094 4.613 1 96.12 457 TYR B O 1
ATOM 11247 N N . GLU B 1 458 ? -16.031 57.5 3.059 1 92.69 458 GLU B N 1
ATOM 11248 C CA . GLU B 1 458 ? -14.859 57.406 3.926 1 92.69 458 GLU B CA 1
ATOM 11249 C C . GLU B 1 458 ? -14.867 58.5 4.992 1 92.69 458 GLU B C 1
ATOM 11251 O O . GLU B 1 458 ? -14.227 58.344 6.035 1 92.69 458 GLU B O 1
ATOM 11256 N N . THR B 1 459 ? -15.609 59.531 4.711 1 93.38 459 THR B N 1
ATOM 11257 C CA . THR B 1 459 ? -15.609 60.656 5.645 1 93.38 459 THR B CA 1
ATOM 11258 C C . THR B 1 459 ? -16.781 60.562 6.621 1 93.38 459 THR B C 1
ATOM 11260 O O . THR B 1 459 ? -16.875 61.312 7.574 1 93.38 459 THR B O 1
ATOM 11263 N N . LEU B 1 460 ? -17.625 59.625 6.422 1 95.94 460 LEU B N 1
ATOM 11264 C CA . LEU B 1 460 ? -18.781 59.438 7.293 1 95.94 460 LEU B CA 1
ATOM 11265 C C . LEU B 1 460 ? -18.359 58.906 8.664 1 95.94 460 LEU B C 1
ATOM 11267 O O . LEU B 1 460 ? -17.422 58.125 8.766 1 95.94 460 LEU B O 1
ATOM 11271 N N . ALA B 1 461 ? -19.094 59.344 9.609 1 95.25 461 ALA B N 1
ATOM 11272 C CA . ALA B 1 461 ? -18.891 58.812 10.953 1 95.25 461 ALA B CA 1
ATOM 11273 C C . ALA B 1 461 ? -19.438 57.406 11.078 1 95.25 461 ALA B C 1
ATOM 11275 O O . ALA B 1 461 ? -20.281 57 10.273 1 95.25 461 ALA B O 1
ATOM 11276 N N . GLU B 1 462 ? -19.047 56.688 12.102 1 95.81 462 GLU B N 1
ATOM 11277 C CA . GLU B 1 462 ? -19.359 55.25 12.273 1 95.81 462 GLU B CA 1
ATOM 11278 C C . GLU B 1 462 ? -20.875 55.031 12.32 1 95.81 462 GLU B C 1
ATOM 11280 O O . GLU B 1 462 ? -21.391 54.156 11.617 1 95.81 462 GLU B O 1
ATOM 11285 N N . PRO B 1 463 ? -21.625 55.844 13.07 1 95.56 463 PRO B N 1
ATOM 11286 C CA . PRO B 1 463 ? -23.062 55.625 13.078 1 95.56 463 PRO B CA 1
ATOM 11287 C C . PRO B 1 463 ? -23.703 55.844 11.711 1 95.56 463 PRO B C 1
ATOM 11289 O O . PRO B 1 463 ? -24.656 55.156 11.352 1 95.56 463 PRO B O 1
ATOM 11292 N N . GLU B 1 464 ? -23.156 56.844 10.992 1 96.56 464 GLU B N 1
ATOM 11293 C CA . GLU B 1 464 ? -23.672 57.125 9.656 1 96.56 464 GLU B CA 1
ATOM 11294 C C . GLU B 1 464 ? -23.344 56 8.68 1 96.56 464 GLU B C 1
ATOM 11296 O O . GLU B 1 464 ? -24.156 55.656 7.809 1 96.56 464 GLU B O 1
ATOM 11301 N N . ARG B 1 465 ? -22.203 55.5 8.805 1 97.31 465 ARG B N 1
ATOM 11302 C CA . ARG B 1 465 ? -21.812 54.375 7.969 1 97.31 465 ARG B CA 1
ATOM 11303 C C . ARG B 1 465 ? -22.734 53.188 8.195 1 97.31 465 ARG B C 1
ATOM 11305 O O . ARG B 1 465 ? -23.219 52.562 7.242 1 97.31 465 ARG B O 1
ATOM 11312 N N . ILE B 1 466 ? -22.953 52.844 9.469 1 97.5 466 ILE B N 1
ATOM 11313 C CA . ILE B 1 466 ? -23.812 51.719 9.844 1 97.5 466 ILE B CA 1
ATOM 11314 C C . ILE B 1 466 ? -25.203 51.938 9.273 1 97.5 466 ILE B C 1
ATOM 11316 O O . ILE B 1 466 ? -25.797 51 8.703 1 97.5 466 ILE B O 1
ATOM 11320 N N . ALA B 1 467 ? -25.672 53.125 9.391 1 96.69 467 ALA B N 1
ATOM 11321 C CA . ALA B 1 467 ? -27.016 53.438 8.906 1 96.69 467 ALA B CA 1
ATOM 11322 C C . ALA B 1 467 ? -27.094 53.281 7.391 1 96.69 467 ALA B C 1
ATOM 11324 O O . ALA B 1 467 ? -28.047 52.688 6.871 1 96.69 467 ALA B O 1
ATOM 11325 N N . LEU B 1 468 ? -26.156 53.875 6.746 1 97.25 468 LEU B N 1
ATOM 11326 C CA . LEU B 1 468 ? -26.141 53.844 5.289 1 97.25 468 LEU B CA 1
ATOM 11327 C C . LEU B 1 468 ? -26.062 52.375 4.793 1 97.25 468 LEU B C 1
ATOM 11329 O O . LEU B 1 468 ? -26.844 51.969 3.932 1 97.25 468 LEU B O 1
ATOM 11333 N N . LEU B 1 469 ? -25.125 51.625 5.297 1 97.88 469 LEU B N 1
ATOM 11334 C CA . LEU B 1 469 ? -24.922 50.25 4.867 1 97.88 469 LEU B CA 1
ATOM 11335 C C . LEU B 1 469 ? -26.141 49.375 5.195 1 97.88 469 LEU B C 1
ATOM 11337 O O . LEU B 1 469 ? -26.516 48.5 4.414 1 97.88 469 LEU B O 1
ATOM 11341 N N . SER B 1 470 ? -26.703 49.594 6.406 1 97 470 SER B N 1
ATOM 11342 C CA . SER B 1 470 ? -27.891 48.844 6.793 1 97 470 SER B CA 1
ATOM 11343 C C . SER B 1 470 ? -29.031 49.094 5.809 1 97 470 SER B C 1
ATOM 11345 O O . SER B 1 470 ? -29.719 48.125 5.406 1 97 470 SER B O 1
ATOM 11347 N N . GLU B 1 471 ? -29.172 50.281 5.453 1 96.06 471 GLU B N 1
ATOM 11348 C CA . GLU B 1 471 ? -30.219 50.656 4.496 1 96.06 471 GLU B CA 1
ATOM 11349 C C . GLU B 1 471 ? -29.984 50 3.146 1 96.06 471 GLU B C 1
ATOM 11351 O O . GLU B 1 471 ? -30.906 49.438 2.553 1 96.06 471 GLU B O 1
ATOM 11356 N N . LEU B 1 472 ? -28.812 50.094 2.729 1 96.19 472 LEU B N 1
ATOM 11357 C CA . LEU B 1 472 ? -28.484 49.531 1.416 1 96.19 472 LEU B CA 1
ATOM 11358 C C . LEU B 1 472 ? -28.641 48.031 1.398 1 96.19 472 LEU B C 1
ATOM 11360 O O . LEU B 1 472 ? -29.109 47.469 0.409 1 96.19 472 LEU B O 1
ATOM 11364 N N . ILE B 1 473 ? -28.266 47.281 2.447 1 96.25 473 ILE B N 1
ATOM 11365 C CA . ILE B 1 473 ? -28.359 45.812 2.543 1 96.25 473 ILE B CA 1
ATOM 11366 C C . ILE B 1 473 ? -29.812 45.406 2.535 1 96.25 473 ILE B C 1
ATOM 11368 O O . ILE B 1 473 ? -30.172 44.375 1.958 1 96.25 473 ILE B O 1
ATOM 11372 N N . ASP B 1 474 ? -30.672 46.25 3.064 1 93.19 474 ASP B N 1
ATOM 11373 C CA . ASP B 1 474 ? -32.094 45.938 3.189 1 93.19 474 ASP B CA 1
ATOM 11374 C C . ASP B 1 474 ? -32.844 46.312 1.925 1 93.19 474 ASP B C 1
ATOM 11376 O O . ASP B 1 474 ? -33.969 45.844 1.709 1 93.19 474 ASP B O 1
ATOM 11380 N N . ARG B 1 475 ? -32.219 47.156 1.197 1 91 475 ARG B N 1
ATOM 11381 C CA . ARG B 1 475 ? -32.906 47.625 -0.005 1 91 475 ARG B CA 1
ATOM 11382 C C . ARG B 1 475 ? -33.219 46.469 -0.957 1 91 475 ARG B C 1
ATOM 11384 O O . ARG B 1 475 ? -32.406 45.531 -1.09 1 91 475 ARG B O 1
ATOM 11391 N N . THR B 1 476 ? -34.344 46.531 -1.598 1 87.44 476 THR B N 1
ATOM 11392 C CA . THR B 1 476 ? -34.781 45.469 -2.484 1 87.44 476 THR B CA 1
ATOM 11393 C C . THR B 1 476 ? -33.938 45.438 -3.756 1 87.44 476 THR B C 1
ATOM 11395 O O . THR B 1 476 ? -33.5 44.375 -4.203 1 87.44 476 THR B O 1
ATOM 11398 N N . GLU B 1 477 ? -33.719 46.656 -4.359 1 89.31 477 GLU B N 1
ATOM 11399 C CA . GLU B 1 477 ? -32.969 46.75 -5.594 1 89.31 477 GLU B CA 1
ATOM 11400 C C . GLU B 1 477 ? -31.75 47.656 -5.426 1 89.31 477 GLU B C 1
ATOM 11402 O O . GLU B 1 477 ? -31.859 48.719 -4.805 1 89.31 477 GLU B O 1
ATOM 11407 N N . LEU B 1 478 ? -30.594 47.156 -5.832 1 91.56 478 LEU B N 1
ATOM 11408 C CA . LEU B 1 478 ? -29.375 47.938 -5.84 1 91.56 478 LEU B CA 1
ATOM 11409 C C . LEU B 1 478 ? -28.797 48.031 -7.25 1 91.56 478 LEU B C 1
ATOM 11411 O O . LEU B 1 478 ? -28.891 47.094 -8.031 1 91.56 478 LEU B O 1
ATOM 11415 N N . PRO B 1 479 ? -28.281 49.188 -7.555 1 92 479 PRO B N 1
ATOM 11416 C CA . PRO B 1 479 ? -27.594 49.25 -8.844 1 92 479 PRO B CA 1
ATOM 11417 C C . PRO B 1 479 ? -26.375 48.344 -8.922 1 92 479 PRO B C 1
ATOM 11419 O O . PRO B 1 479 ? -25.656 48.188 -7.941 1 92 479 PRO B O 1
ATOM 11422 N N . ASP B 1 480 ? -26.219 47.719 -10.07 1 90.25 480 ASP B N 1
ATOM 11423 C CA . ASP B 1 480 ? -25.062 46.844 -10.273 1 90.25 480 ASP B CA 1
ATOM 11424 C C . ASP B 1 480 ? -23.812 47.688 -10.57 1 90.25 480 ASP B C 1
ATOM 11426 O O . ASP B 1 480 ? -23.812 48.5 -11.484 1 90.25 480 ASP B O 1
ATOM 11430 N N . PRO B 1 481 ? -22.875 47.438 -9.781 1 92.19 481 PRO B N 1
ATOM 11431 C CA . PRO B 1 481 ? -21.641 48.125 -10.133 1 92.19 481 PRO B CA 1
ATOM 11432 C C . PRO B 1 481 ? -21.078 47.688 -11.477 1 92.19 481 PRO B C 1
ATOM 11434 O O . PRO B 1 481 ? -21.188 46.531 -11.844 1 92.19 481 PRO B O 1
ATOM 11437 N N . ASP B 1 482 ? -20.516 48.656 -12.219 1 91.69 482 ASP B N 1
ATOM 11438 C CA . ASP B 1 482 ? -19.828 48.375 -13.477 1 91.69 482 ASP B CA 1
ATOM 11439 C C . ASP B 1 482 ? -18.344 48.062 -13.227 1 91.69 482 ASP B C 1
ATOM 11441 O O . ASP B 1 482 ? -17.562 48.938 -12.898 1 91.69 482 ASP B O 1
ATOM 11445 N N . PRO B 1 483 ? -18.016 46.781 -13.32 1 86.94 483 PRO B N 1
ATOM 11446 C CA . PRO B 1 483 ? -16.641 46.375 -13.023 1 86.94 483 PRO B CA 1
ATOM 11447 C C . PRO B 1 483 ? -15.609 47.156 -13.828 1 86.94 483 PRO B C 1
ATOM 11449 O O . PRO B 1 483 ? -14.508 47.438 -13.336 1 86.94 483 PRO B O 1
ATOM 11452 N N . GLU B 1 484 ? -15.93 47.688 -15.031 1 87.06 484 GLU B N 1
ATOM 11453 C CA . GLU B 1 484 ? -14.984 48.375 -15.906 1 87.06 484 GLU B CA 1
ATOM 11454 C C . GLU B 1 484 ? -14.695 49.781 -15.406 1 87.06 484 GLU B C 1
ATOM 11456 O O . GLU B 1 484 ? -13.656 50.375 -15.727 1 87.06 484 GLU B O 1
ATOM 11461 N N . GLN B 1 485 ? -15.578 50.312 -14.68 1 91.25 485 GLN B N 1
ATOM 11462 C CA . GLN B 1 485 ? -15.422 51.688 -14.203 1 91.25 485 GLN B CA 1
ATOM 11463 C C . GLN B 1 485 ? -14.828 51.719 -12.797 1 91.25 485 GLN B C 1
ATOM 11465 O O . GLN B 1 485 ? -14.523 52.781 -12.273 1 91.25 485 GLN B O 1
ATOM 11470 N N . LEU B 1 486 ? -14.641 50.562 -12.227 1 93.5 486 LEU B N 1
ATOM 11471 C CA . LEU B 1 486 ? -14.016 50.469 -10.906 1 93.5 486 LEU B CA 1
ATOM 11472 C C . LEU B 1 486 ? -12.5 50.375 -11.031 1 93.5 486 LEU B C 1
ATOM 11474 O O . LEU B 1 486 ? -11.984 49.906 -12.039 1 93.5 486 LEU B O 1
ATOM 11478 N N . ASP B 1 487 ? -11.797 50.906 -10.109 1 92.62 487 ASP B N 1
ATOM 11479 C CA . ASP B 1 487 ? -10.352 50.719 -10.094 1 92.62 487 ASP B CA 1
ATOM 11480 C C . ASP B 1 487 ? -10.016 49.219 -9.883 1 92.62 487 ASP B C 1
ATOM 11482 O O . ASP B 1 487 ? -10.891 48.438 -9.523 1 92.62 487 ASP B O 1
ATOM 11486 N N . ALA B 1 488 ? -8.781 48.875 -10.125 1 92.62 488 ALA B N 1
ATOM 11487 C CA . ALA B 1 488 ? -8.344 47.469 -10.141 1 92.62 488 ALA B CA 1
ATOM 11488 C C . ALA B 1 488 ? -8.562 46.812 -8.781 1 92.62 488 ALA B C 1
ATOM 11490 O O . ALA B 1 488 ? -8.961 45.656 -8.703 1 92.62 488 ALA B O 1
ATOM 11491 N N . ALA B 1 489 ? -8.336 47.531 -7.754 1 92.88 489 ALA B N 1
ATOM 11492 C CA . ALA B 1 489 ? -8.445 46.969 -6.406 1 92.88 489 ALA B CA 1
ATOM 11493 C C . ALA B 1 489 ? -9.906 46.688 -6.047 1 92.88 489 ALA B C 1
ATOM 11495 O O . ALA B 1 489 ? -10.211 45.656 -5.469 1 92.88 489 ALA B O 1
ATOM 11496 N N . ALA B 1 490 ? -10.789 47.625 -6.355 1 95.31 490 ALA B N 1
ATOM 11497 C CA . ALA B 1 490 ? -12.211 47.438 -6.074 1 95.31 490 ALA B CA 1
ATOM 11498 C C . ALA B 1 490 ? -12.797 46.312 -6.918 1 95.31 490 ALA B C 1
ATOM 11500 O O . ALA B 1 490 ? -13.625 45.531 -6.438 1 95.31 490 ALA B O 1
ATOM 11501 N N . HIS B 1 491 ? -12.352 46.344 -8.133 1 95.38 491 HIS B N 1
ATOM 11502 C CA . HIS B 1 491 ? -12.805 45.281 -9.023 1 95.38 491 HIS B CA 1
ATOM 11503 C C . HIS B 1 491 ? -12.383 43.906 -8.5 1 95.38 491 HIS B C 1
ATOM 11505 O O . HIS B 1 491 ? -13.18 42.969 -8.508 1 95.38 491 HIS B O 1
ATOM 11511 N N . GLU B 1 492 ? -11.164 43.75 -8.125 1 95.19 492 GLU B N 1
ATOM 11512 C CA . GLU B 1 492 ? -10.664 42.469 -7.602 1 95.19 492 GLU B CA 1
ATOM 11513 C C . GLU B 1 492 ? -11.43 42.062 -6.348 1 95.19 492 GLU B C 1
ATOM 11515 O O . GLU B 1 492 ? -11.727 40.875 -6.164 1 95.19 492 GLU B O 1
ATOM 11520 N N . THR B 1 493 ? -11.695 43 -5.516 1 96.25 493 THR B N 1
ATOM 11521 C CA . THR B 1 493 ? -12.43 42.719 -4.285 1 96.25 493 THR B CA 1
ATOM 11522 C C . THR B 1 493 ? -13.812 42.156 -4.602 1 96.25 493 THR B C 1
ATOM 11524 O O . THR B 1 493 ? -14.234 41.156 -4 1 96.25 493 THR B O 1
ATOM 11527 N N . LEU B 1 494 ? -14.492 42.781 -5.543 1 96 494 LEU B N 1
ATOM 11528 C CA . LEU B 1 494 ? -15.805 42.312 -5.953 1 96 494 LEU B CA 1
ATOM 11529 C C . LEU B 1 494 ? -15.703 40.906 -6.559 1 96 494 LEU B C 1
ATOM 11531 O O . LEU B 1 494 ? -16.562 40.062 -6.305 1 96 494 LEU B O 1
ATOM 11535 N N . ARG B 1 495 ? -14.688 40.688 -7.344 1 96.5 495 ARG B N 1
ATOM 11536 C CA . ARG B 1 495 ? -14.477 39.406 -8 1 96.5 495 ARG B CA 1
ATOM 11537 C C . ARG B 1 495 ? -14.281 38.312 -6.984 1 96.5 495 ARG B C 1
ATOM 11539 O O . ARG B 1 495 ? -14.688 37.156 -7.219 1 96.5 495 ARG B O 1
ATOM 11546 N N . VAL B 1 496 ? -13.641 38.562 -5.855 1 97.31 496 VAL B N 1
ATOM 11547 C CA . VAL B 1 496 ? -13.453 37.562 -4.797 1 97.31 496 VAL B CA 1
ATOM 11548 C C . VAL B 1 496 ? -14.805 37.031 -4.324 1 97.31 496 VAL B C 1
ATOM 11550 O O . VAL B 1 496 ? -14.984 35.844 -4.156 1 97.31 496 VAL B O 1
ATOM 11553 N N . PHE B 1 497 ? -15.75 37.906 -4.172 1 97.69 497 PHE B N 1
ATOM 11554 C CA . PHE B 1 497 ? -17.078 37.5 -3.699 1 97.69 497 PHE B CA 1
ATOM 11555 C C . PHE B 1 497 ? -17.812 36.688 -4.762 1 97.69 497 PHE B C 1
ATOM 11557 O O . PHE B 1 497 ? -18.562 35.781 -4.441 1 97.69 497 PHE B O 1
ATOM 11564 N N . GLU B 1 498 ? -17.594 37.062 -6.008 1 96.88 498 GLU B N 1
ATOM 11565 C CA . GLU B 1 498 ? -18.156 36.281 -7.09 1 96.88 498 GLU B CA 1
ATOM 11566 C C . GLU B 1 498 ? -17.609 34.844 -7.09 1 96.88 498 GLU B C 1
ATOM 11568 O O . GLU B 1 498 ? -18.344 33.875 -7.289 1 96.88 498 GLU B O 1
ATOM 11573 N N . VAL B 1 499 ? -16.312 34.75 -6.875 1 97.31 499 VAL B N 1
ATOM 11574 C CA . VAL B 1 499 ? -15.656 33.438 -6.832 1 97.31 499 VAL B CA 1
ATOM 11575 C C . VAL B 1 499 ? -16.188 32.625 -5.645 1 97.31 499 VAL B C 1
ATOM 11577 O O . VAL B 1 499 ? -16.391 31.422 -5.746 1 97.31 499 VAL B O 1
ATOM 11580 N N . ILE B 1 500 ? -16.375 33.312 -4.52 1 97.81 500 ILE B N 1
ATOM 11581 C CA . ILE B 1 500 ? -16.938 32.625 -3.35 1 97.81 500 ILE B CA 1
ATOM 11582 C C . ILE B 1 500 ? -18.297 32.031 -3.701 1 97.81 500 ILE B C 1
ATOM 11584 O O . ILE B 1 500 ? -18.562 30.859 -3.408 1 97.81 500 ILE B O 1
ATOM 11588 N N . ARG B 1 501 ? -19.109 32.812 -4.328 1 96.81 501 ARG B N 1
ATOM 11589 C CA . ARG B 1 501 ? -20.438 32.344 -4.754 1 96.81 501 ARG B CA 1
ATOM 11590 C C . ARG B 1 501 ? -20.328 31.156 -5.691 1 96.81 501 ARG B C 1
ATOM 11592 O O . ARG B 1 501 ? -21 30.141 -5.484 1 96.81 501 ARG B O 1
ATOM 11599 N N . ASP B 1 502 ? -19.5 31.297 -6.645 1 95.81 502 ASP B N 1
ATOM 11600 C CA . ASP B 1 502 ? -19.344 30.25 -7.656 1 95.81 502 ASP B CA 1
ATOM 11601 C C . ASP B 1 502 ? -18.797 28.969 -7.047 1 95.81 502 ASP B C 1
ATOM 11603 O O . ASP B 1 502 ? -19.266 27.875 -7.379 1 95.81 502 ASP B O 1
ATOM 11607 N N . MET B 1 503 ? -17.812 29.047 -6.199 1 96.25 503 MET B N 1
ATOM 11608 C CA . MET B 1 503 ? -17.172 27.859 -5.633 1 96.25 503 MET B CA 1
ATOM 11609 C C . MET B 1 503 ? -18.094 27.172 -4.637 1 96.25 503 MET B C 1
ATOM 11611 O O . MET B 1 503 ? -18.047 25.938 -4.504 1 96.25 503 MET B O 1
ATOM 11615 N N . ARG B 1 504 ? -18.891 27.891 -3.93 1 95.19 504 ARG B N 1
ATOM 11616 C CA . ARG B 1 504 ? -19.891 27.281 -3.051 1 95.19 504 ARG B CA 1
ATOM 11617 C C . ARG B 1 504 ? -20.828 26.391 -3.836 1 95.19 504 ARG B C 1
ATOM 11619 O O . ARG B 1 504 ? -21.219 25.312 -3.359 1 95.19 504 ARG B O 1
ATOM 11626 N N . GLN B 1 505 ? -21.109 26.828 -4.984 1 92.31 505 GLN B N 1
ATOM 11627 C CA . GLN B 1 505 ? -22 26.062 -5.836 1 92.31 505 GLN B CA 1
ATOM 11628 C C . GLN B 1 505 ? -21.281 24.844 -6.426 1 92.31 505 GLN B C 1
ATOM 11630 O O . GLN B 1 505 ? -21.859 23.766 -6.547 1 92.31 505 GLN B O 1
ATOM 11635 N N . GLU B 1 506 ? -20.078 25.078 -6.699 1 93 506 GLU B N 1
ATOM 11636 C CA . GLU B 1 506 ? -19.312 24.047 -7.395 1 93 506 GLU B CA 1
ATOM 11637 C C . GLU B 1 506 ? -18.859 22.953 -6.434 1 93 506 GLU B C 1
ATOM 11639 O O . GLU B 1 506 ? -19.016 21.766 -6.723 1 93 506 GLU B O 1
ATOM 11644 N N . VAL B 1 507 ? -18.312 23.281 -5.281 1 93.75 507 VAL B N 1
ATOM 11645 C CA . VAL B 1 507 ? -17.688 22.281 -4.418 1 93.75 507 VAL B CA 1
ATOM 11646 C C . VAL B 1 507 ? -18.594 21.984 -3.225 1 93.75 507 VAL B C 1
ATOM 11648 O O . VAL B 1 507 ? -18.344 21.047 -2.467 1 93.75 507 VAL B O 1
ATOM 11651 N N . GLY B 1 508 ? -19.625 22.734 -3.111 1 91.19 508 GLY B N 1
ATOM 11652 C CA . GLY B 1 508 ? -20.531 22.594 -1.978 1 91.19 508 GLY B CA 1
ATOM 11653 C C . GLY B 1 508 ? -20.531 23.812 -1.063 1 91.19 508 GLY B C 1
ATOM 11654 O O . GLY B 1 508 ? -19.516 24.531 -0.984 1 91.19 508 GLY B O 1
ATOM 11655 N N . SER B 1 509 ? -21.562 23.953 -0.337 1 90.94 509 SER B N 1
ATOM 11656 C CA . SER B 1 509 ? -21.75 25.125 0.512 1 90.94 509 SER B CA 1
ATOM 11657 C C . SER B 1 509 ? -20.703 25.172 1.62 1 90.94 509 SER B C 1
ATOM 11659 O O . SER B 1 509 ? -20.344 26.25 2.082 1 90.94 509 SER B O 1
ATOM 11661 N N . GLN B 1 510 ? -20.141 24.031 1.93 1 92.12 510 GLN B N 1
ATOM 11662 C CA . GLN B 1 510 ? -19.203 23.984 3.043 1 92.12 510 GLN B CA 1
ATOM 11663 C C . GLN B 1 510 ? -17.766 24.156 2.559 1 92.12 510 GLN B C 1
ATOM 11665 O O . GLN B 1 510 ? -16.828 24.203 3.363 1 92.12 510 GLN B O 1
ATOM 11670 N N . GLY B 1 511 ? -17.641 24.281 1.257 1 94.5 511 GLY B N 1
ATOM 11671 C CA . GLY B 1 511 ? -16.297 24.406 0.713 1 94.5 511 GLY B CA 1
ATOM 11672 C C . GLY B 1 511 ? -15.625 25.719 1.087 1 94.5 511 GLY B C 1
ATOM 11673 O O . GLY B 1 511 ? -14.398 25.797 1.178 1 94.5 511 GLY B O 1
ATOM 11674 N N . ILE B 1 512 ? -16.484 26.703 1.255 1 95.12 512 ILE B N 1
ATOM 11675 C CA . ILE B 1 512 ? -15.992 27.984 1.718 1 95.12 512 ILE B CA 1
ATOM 11676 C C . ILE B 1 512 ? -16.297 28.156 3.205 1 95.12 512 ILE B C 1
ATOM 11678 O O . ILE B 1 512 ? -17.453 28.031 3.625 1 95.12 512 ILE B O 1
ATOM 11682 N N . GLY B 1 513 ? -15.242 28.375 3.939 1 94.06 513 GLY B N 1
ATOM 11683 C CA . GLY B 1 513 ? -15.406 28.531 5.375 1 94.06 513 GLY B CA 1
ATOM 11684 C C . GLY B 1 513 ? -15.867 29.922 5.77 1 94.06 513 GLY B C 1
ATOM 11685 O O . GLY B 1 513 ? -16.922 30.391 5.332 1 94.06 513 GLY B O 1
ATOM 11686 N N . THR B 1 514 ? -15.008 30.609 6.484 1 95.25 514 THR B N 1
ATOM 11687 C CA . THR B 1 514 ? -15.367 31.922 7.004 1 95.25 514 THR B CA 1
ATOM 11688 C C . THR B 1 514 ? -14.617 33.031 6.266 1 95.25 514 THR B C 1
ATOM 11690 O O . THR B 1 514 ? -13.57 32.781 5.664 1 95.25 514 THR B O 1
ATOM 11693 N N . TYR B 1 515 ? -15.281 34.156 6.164 1 97.94 515 TYR B N 1
ATOM 11694 C CA . TYR B 1 515 ? -14.625 35.344 5.672 1 97.94 515 TYR B CA 1
ATOM 11695 C C . TYR B 1 515 ? -14.039 36.156 6.82 1 97.94 515 TYR B C 1
ATOM 11697 O O . TYR B 1 515 ? -14.773 36.812 7.57 1 97.94 515 TYR B O 1
ATOM 11705 N N . VAL B 1 516 ? -12.734 36.156 6.961 1 97.56 516 VAL B N 1
ATOM 11706 C CA . VAL B 1 516 ? -12.055 36.781 8.094 1 97.56 516 VAL B CA 1
ATOM 11707 C C . VAL B 1 516 ? -11.641 38.188 7.734 1 97.56 516 VAL B C 1
ATOM 11709 O O . VAL B 1 516 ? -11.055 38.438 6.672 1 97.56 516 VAL B O 1
ATOM 11712 N N . ILE B 1 517 ? -11.977 39.125 8.562 1 97.44 517 ILE B N 1
ATOM 11713 C CA . ILE B 1 517 ? -11.578 40.531 8.367 1 97.44 517 ILE B CA 1
ATOM 11714 C C . ILE B 1 517 ? -10.43 40.875 9.312 1 97.44 517 ILE B C 1
ATOM 11716 O O . ILE B 1 517 ? -10.617 40.969 10.523 1 97.44 517 ILE B O 1
ATOM 11720 N N . SER B 1 518 ? -9.312 41.062 8.766 1 92.44 518 SER B N 1
ATOM 11721 C CA . SER B 1 518 ? -8.172 41.469 9.578 1 92.44 518 SER B CA 1
ATOM 11722 C C . SER B 1 518 ? -8.289 42.938 9.992 1 92.44 518 SER B C 1
ATOM 11724 O O . SER B 1 518 ? -8.891 43.75 9.273 1 92.44 518 SER B O 1
ATOM 11726 N N . MET B 1 519 ? -7.836 43.281 11.039 1 87.88 519 MET B N 1
ATOM 11727 C CA . MET B 1 519 ? -7.801 44.625 11.555 1 87.88 519 MET B CA 1
ATOM 11728 C C . MET B 1 519 ? -9.203 45.219 11.641 1 87.88 519 MET B C 1
ATOM 11730 O O . MET B 1 519 ? -9.477 46.281 11.094 1 87.88 519 MET B O 1
ATOM 11734 N N . THR B 1 520 ? -10.078 44.531 12.297 1 93.69 520 THR B N 1
ATOM 11735 C CA . THR B 1 520 ? -11.43 45.031 12.523 1 93.69 520 THR B CA 1
ATOM 11736 C C . THR B 1 520 ? -11.461 46.031 13.68 1 93.69 520 THR B C 1
ATOM 11738 O O . THR B 1 520 ? -11.086 45.688 14.805 1 93.69 520 THR B O 1
ATOM 11741 N N . HIS B 1 521 ? -11.93 47.188 13.406 1 90.5 521 HIS B N 1
ATOM 11742 C CA . HIS B 1 521 ? -11.938 48.25 14.414 1 90.5 521 HIS B CA 1
ATOM 11743 C C . HIS B 1 521 ? -13.352 48.719 14.695 1 90.5 521 HIS B C 1
ATOM 11745 O O . HIS B 1 521 ? -13.609 49.344 15.734 1 90.5 521 HIS B O 1
ATOM 11751 N N . ALA B 1 522 ? -14.18 48.469 13.766 1 93.88 522 ALA B N 1
ATOM 11752 C CA . ALA B 1 522 ? -15.539 49 13.875 1 93.88 522 ALA B CA 1
ATOM 11753 C C . ALA B 1 522 ? -16.547 48 13.305 1 93.88 522 ALA B C 1
ATOM 11755 O O . ALA B 1 522 ? -16.188 47.125 12.516 1 93.88 522 ALA B O 1
ATOM 11756 N N . ALA B 1 523 ? -17.859 48.188 13.75 1 96.19 523 ALA B N 1
ATOM 11757 C CA . ALA B 1 523 ? -18.922 47.312 13.266 1 96.19 523 ALA B CA 1
ATOM 11758 C C . ALA B 1 523 ? -19.141 47.5 11.766 1 96.19 523 ALA B C 1
ATOM 11760 O O . ALA B 1 523 ? -19.516 46.531 11.07 1 96.19 523 ALA B O 1
ATOM 11761 N N . SER B 1 524 ? -18.906 48.75 11.258 1 97.31 524 SER B N 1
ATOM 11762 C CA . SER B 1 524 ? -19.094 49.031 9.844 1 97.31 524 SER B CA 1
ATOM 11763 C C . SER B 1 524 ? -18.219 48.156 8.969 1 97.31 524 SER B C 1
ATOM 11765 O O . SER B 1 524 ? -18.594 47.812 7.848 1 97.31 524 SER B O 1
ATOM 11767 N N . HIS B 1 525 ? -17.062 47.75 9.469 1 97.31 525 HIS B N 1
ATOM 11768 C CA . HIS B 1 525 ? -16.188 46.875 8.703 1 97.31 525 HIS B CA 1
ATOM 11769 C C . HIS B 1 525 ? -16.875 45.562 8.359 1 97.31 525 HIS B C 1
ATOM 11771 O O . HIS B 1 525 ? -16.672 45.031 7.27 1 97.31 525 HIS B O 1
ATOM 11777 N N . VAL B 1 526 ? -17.641 45.031 9.289 1 98.06 526 VAL B N 1
ATOM 11778 C CA . VAL B 1 526 ? -18.359 43.781 9.07 1 98.06 526 VAL B CA 1
ATOM 11779 C C . VAL B 1 526 ? -19.516 44.031 8.094 1 98.06 526 VAL B C 1
ATOM 11781 O O . VAL B 1 526 ? -19.75 43.188 7.199 1 98.06 526 VAL B O 1
ATOM 11784 N N . LEU B 1 527 ? -20.172 45.125 8.242 1 98.12 527 LEU B N 1
ATOM 11785 C CA . LEU B 1 527 ? -21.281 45.438 7.367 1 98.12 527 LEU B CA 1
ATOM 11786 C C . LEU B 1 527 ? -20.797 45.688 5.941 1 98.12 527 LEU B C 1
ATOM 11788 O O . LEU B 1 527 ? -21.531 45.406 4.98 1 98.12 527 LEU B O 1
ATOM 11792 N N . GLU B 1 528 ? -19.641 46.25 5.785 1 98.38 528 GLU B N 1
ATOM 11793 C CA . GLU B 1 528 ? -19.062 46.438 4.457 1 98.38 528 GLU B CA 1
ATOM 11794 C C . GLU B 1 528 ? -18.938 45.125 3.713 1 98.38 528 GLU B C 1
ATOM 11796 O O . GLU B 1 528 ? -19.281 45.031 2.531 1 98.38 528 GLU B O 1
ATOM 11801 N N . VAL B 1 529 ? -18.438 44.125 4.43 1 98.38 529 VAL B N 1
ATOM 11802 C CA . VAL B 1 529 ? -18.297 42.781 3.84 1 98.38 529 VAL B CA 1
ATOM 11803 C C . VAL B 1 529 ? -19.656 42.219 3.492 1 98.38 529 VAL B C 1
ATOM 11805 O O . VAL B 1 529 ? -19.844 41.594 2.434 1 98.38 529 VAL B O 1
ATOM 11808 N N . LEU B 1 530 ? -20.609 42.375 4.375 1 98.19 530 LEU B N 1
ATOM 11809 C CA . LEU B 1 530 ? -21.969 41.906 4.121 1 98.19 530 LEU B CA 1
ATOM 11810 C C . LEU B 1 530 ? -22.562 42.625 2.91 1 98.19 530 LEU B C 1
ATOM 11812 O O . LEU B 1 530 ? -23.281 42 2.115 1 98.19 530 LEU B O 1
ATOM 11816 N N . PHE B 1 531 ? -22.328 43.938 2.738 1 97.75 531 PHE B N 1
ATOM 11817 C CA . PHE B 1 531 ? -22.812 44.719 1.601 1 97.75 531 PHE B CA 1
ATOM 11818 C C . PHE B 1 531 ? -22.234 44.188 0.296 1 97.75 531 PHE B C 1
ATOM 11820 O O . PHE B 1 531 ? -22.953 44.031 -0.691 1 97.75 531 PHE B O 1
ATOM 11827 N N . LEU B 1 532 ? -20.938 43.938 0.322 1 97.75 532 LEU B N 1
ATOM 11828 C CA . LEU B 1 532 ? -20.312 43.344 -0.852 1 97.75 532 LEU B CA 1
ATOM 11829 C C . LEU B 1 532 ? -20.938 42 -1.192 1 97.75 532 LEU B C 1
ATOM 11831 O O . LEU B 1 532 ? -21.109 41.688 -2.367 1 97.75 532 LEU B O 1
ATOM 11835 N N . GLY B 1 533 ? -21.234 41.219 -0.11 1 97.31 533 GLY B N 1
ATOM 11836 C CA . GLY B 1 533 ? -21.953 39.969 -0.314 1 97.31 533 GLY B CA 1
ATOM 11837 C C . GLY B 1 533 ? -23.328 40.156 -0.925 1 97.31 533 GLY B C 1
ATOM 11838 O O . GLY B 1 533 ? -23.75 39.406 -1.789 1 97.31 533 GLY B O 1
ATOM 11839 N N . ARG B 1 534 ? -23.953 41.125 -0.486 1 96.5 534 ARG B N 1
ATOM 11840 C CA . ARG B 1 534 ? -25.266 41.469 -1.019 1 96.5 534 ARG B CA 1
ATOM 11841 C C . ARG B 1 534 ? -25.172 41.812 -2.504 1 96.5 534 ARG B C 1
ATOM 11843 O O . ARG B 1 534 ? -26.031 41.406 -3.291 1 96.5 534 ARG B O 1
ATOM 11850 N N . LEU B 1 535 ? -24.25 42.531 -2.875 1 95.69 535 LEU B N 1
ATOM 11851 C CA . LEU B 1 535 ? -24.078 42.969 -4.258 1 95.69 535 LEU B CA 1
ATOM 11852 C C . LEU B 1 535 ? -23.844 41.781 -5.172 1 95.69 535 LEU B C 1
ATOM 11854 O O . LEU B 1 535 ? -24.203 41.812 -6.352 1 95.69 535 LEU B O 1
ATOM 11858 N N . THR B 1 536 ? -23.25 40.75 -4.645 1 95.44 536 THR B N 1
ATOM 11859 C CA . THR B 1 536 ? -22.844 39.625 -5.484 1 95.44 536 THR B CA 1
ATOM 11860 C C . THR B 1 536 ? -23.766 38.438 -5.297 1 95.44 536 THR B C 1
ATOM 11862 O O . THR B 1 536 ? -23.5 37.344 -5.801 1 95.44 536 THR B O 1
ATOM 11865 N N . GLY B 1 537 ? -24.75 38.5 -4.492 1 94.06 537 GLY B N 1
ATOM 11866 C CA . GLY B 1 537 ? -25.75 37.469 -4.367 1 94.06 537 GLY B CA 1
ATOM 11867 C C . GLY B 1 537 ? -25.469 36.5 -3.252 1 94.06 537 GLY B C 1
ATOM 11868 O O . GLY B 1 537 ? -26.062 35.406 -3.197 1 94.06 537 GLY B O 1
ATOM 11869 N N . LEU B 1 538 ? -24.562 36.75 -2.32 1 96.88 538 LEU B N 1
ATOM 11870 C CA . LEU B 1 538 ? -24.234 35.875 -1.204 1 96.88 538 LEU B CA 1
ATOM 11871 C C . LEU B 1 538 ? -25.125 36.156 0.002 1 96.88 538 LEU B C 1
ATOM 11873 O O . LEU B 1 538 ? -25.203 35.344 0.931 1 96.88 538 LEU B O 1
ATOM 11877 N N . ALA B 1 539 ? -25.719 37.312 0.008 1 96.19 539 ALA B N 1
ATOM 11878 C CA . ALA B 1 539 ? -26.703 37.719 1.015 1 96.19 539 ALA B CA 1
ATOM 11879 C C . ALA B 1 539 ? -27.828 38.531 0.391 1 96.19 539 ALA B C 1
ATOM 11881 O O . ALA B 1 539 ? -27.656 39.125 -0.676 1 96.19 539 ALA B O 1
ATOM 11882 N N . GLY B 1 540 ? -29.016 38.469 0.996 1 93.38 540 GLY B N 1
ATOM 11883 C CA . GLY B 1 540 ? -30.141 39.219 0.471 1 93.38 540 GLY B CA 1
ATOM 11884 C C . GLY B 1 540 ? -31.484 38.719 0.949 1 93.38 540 GLY B C 1
ATOM 11885 O O . GLY B 1 540 ? -31.594 38.125 2.035 1 93.38 540 GLY B O 1
ATOM 11886 N N . LYS B 1 541 ? -32.406 39.094 0.2 1 90.94 541 LYS B N 1
ATOM 11887 C CA . LYS B 1 541 ? -33.781 38.719 0.498 1 90.94 541 LYS B CA 1
ATOM 11888 C C . LYS B 1 541 ? -34.469 38.156 -0.743 1 90.94 541 LYS B C 1
ATOM 11890 O O . LYS B 1 541 ? -34.312 38.688 -1.841 1 90.94 541 LYS B O 1
ATOM 11895 N N . THR B 1 542 ? -35 37.062 -0.526 1 88.06 542 THR B N 1
ATOM 11896 C CA . THR B 1 542 ? -35.844 36.5 -1.568 1 88.06 542 THR B CA 1
ATOM 11897 C C . THR B 1 542 ? -37.281 36.469 -1.14 1 88.06 542 THR B C 1
ATOM 11899 O O . THR B 1 542 ? -37.656 37 -0.084 1 88.06 542 THR B O 1
ATOM 11902 N N . ALA B 1 543 ? -38.188 35.875 -2.014 1 85.88 543 ALA B N 1
ATOM 11903 C CA . ALA B 1 543 ? -39.594 35.719 -1.695 1 85.88 543 ALA B CA 1
ATOM 11904 C C . ALA B 1 543 ? -39.812 34.844 -0.461 1 85.88 543 ALA B C 1
ATOM 11906 O O . ALA B 1 543 ? -40.75 35.062 0.313 1 85.88 543 ALA B O 1
ATOM 11907 N N . ASP B 1 544 ? -38.844 34 -0.189 1 88.56 544 ASP B N 1
ATOM 11908 C CA . ASP B 1 544 ? -38.938 33.062 0.915 1 88.56 544 ASP B CA 1
ATOM 11909 C C . ASP B 1 544 ? -38.344 33.656 2.195 1 88.56 544 ASP B C 1
ATOM 11911 O O . ASP B 1 544 ? -38.469 33.062 3.27 1 88.56 544 ASP B O 1
ATOM 11915 N N . GLY B 1 545 ? -37.781 34.781 2.027 1 89.69 545 GLY B N 1
ATOM 11916 C CA . GLY B 1 545 ? -37.188 35.438 3.199 1 89.69 545 GLY B CA 1
ATOM 11917 C C . GLY B 1 545 ? -35.719 35.812 3.006 1 89.69 545 GLY B C 1
ATOM 11918 O O . GLY B 1 545 ? -35.188 35.688 1.904 1 89.69 545 GLY B O 1
ATOM 11919 N N . PRO B 1 546 ? -35.094 36.281 4.113 1 93.94 546 PRO B N 1
ATOM 11920 C CA . PRO B 1 546 ? -33.688 36.656 4.043 1 93.94 546 PRO B CA 1
ATOM 11921 C C . PRO B 1 546 ? -32.75 35.438 3.949 1 93.94 546 PRO B C 1
ATOM 11923 O O . PRO B 1 546 ? -33.094 34.344 4.445 1 93.94 546 PRO B O 1
ATOM 11926 N N . PHE B 1 547 ? -31.703 35.5 3.229 1 95.38 547 PHE B N 1
ATOM 11927 C CA . PHE B 1 547 ? -30.672 34.469 3.168 1 95.38 547 PHE B CA 1
ATOM 11928 C C . PHE B 1 547 ? -29.297 35.094 3.299 1 95.38 547 PHE B C 1
ATOM 11930 O O . PHE B 1 547 ? -29.094 36.25 2.973 1 95.38 547 PHE B O 1
ATOM 11937 N N . CYS B 1 548 ? -28.359 34.406 3.865 1 96.81 548 CYS B N 1
ATOM 11938 C CA . CYS B 1 548 ? -26.969 34.812 4 1 96.81 548 CYS B CA 1
ATOM 11939 C C . CYS B 1 548 ? -26.047 33.594 3.906 1 96.81 548 CYS B C 1
ATOM 11941 O O . CYS B 1 548 ? -26.078 32.719 4.758 1 96.81 548 CYS B O 1
ATOM 11943 N N . HIS B 1 549 ? -25.188 33.594 2.918 1 95.5 549 HIS B N 1
ATOM 11944 C CA . HIS B 1 549 ? -24.281 32.469 2.697 1 95.5 549 HIS B CA 1
ATOM 11945 C C . HIS B 1 549 ? -22.844 32.844 3.082 1 95.5 549 HIS B C 1
ATOM 11947 O O . HIS B 1 549 ? -21.906 32.094 2.762 1 95.5 549 HIS B O 1
ATOM 11953 N N . LEU B 1 550 ? -22.719 34 3.801 1 95.31 550 LEU B N 1
ATOM 11954 C CA . LEU B 1 550 ? -21.406 34.438 4.242 1 95.31 550 LEU B CA 1
ATOM 11955 C C . LEU B 1 550 ? -21.297 34.375 5.762 1 95.31 550 LEU B C 1
ATOM 11957 O O . LEU B 1 550 ? -22.141 34.906 6.477 1 95.31 550 LEU B O 1
ATOM 11961 N N . ARG B 1 551 ? -20.328 33.688 6.176 1 95.44 551 ARG B N 1
ATOM 11962 C CA . ARG B 1 551 ? -19.984 33.719 7.59 1 95.44 551 ARG B CA 1
ATOM 11963 C C . ARG B 1 551 ? -18.828 34.688 7.832 1 95.44 551 ARG B C 1
ATOM 11965 O O . ARG B 1 551 ? -17.656 34.344 7.605 1 95.44 551 ARG B O 1
ATOM 11972 N N . ILE B 1 552 ? -19.109 35.844 8.359 1 97.69 552 ILE B N 1
ATOM 11973 C CA . ILE B 1 552 ? -18.125 36.906 8.5 1 97.69 552 ILE B CA 1
ATOM 11974 C C . ILE B 1 552 ? -17.531 36.875 9.898 1 97.69 552 ILE B C 1
ATOM 11976 O O . ILE B 1 552 ? -18.25 36.844 10.898 1 97.69 552 ILE B O 1
ATOM 11980 N N . THR B 1 553 ? -16.25 36.906 9.984 1 97.31 553 THR B N 1
ATOM 11981 C CA . THR B 1 553 ? -15.539 36.781 11.25 1 97.31 553 THR B CA 1
ATOM 11982 C C . THR B 1 553 ? -14.602 37.969 11.461 1 97.31 553 THR B C 1
ATOM 11984 O O . THR B 1 553 ? -13.547 38.062 10.828 1 97.31 553 THR B O 1
ATOM 11987 N N . PRO B 1 554 ? -14.969 38.875 12.32 1 96.88 554 PRO B N 1
ATOM 11988 C CA . PRO B 1 554 ? -14.023 39.938 12.68 1 96.88 554 PRO B CA 1
ATOM 11989 C C . PRO B 1 554 ? -12.82 39.406 13.453 1 96.88 554 PRO B C 1
ATOM 11991 O O . PRO B 1 554 ? -12.969 38.562 14.344 1 96.88 554 PRO B O 1
ATOM 11994 N N . LEU B 1 555 ? -11.664 39.812 13.094 1 94.94 555 LEU B N 1
ATOM 11995 C CA . LEU B 1 555 ? -10.43 39.438 13.781 1 94.94 555 LEU B CA 1
ATOM 11996 C C . LEU B 1 555 ? -9.945 40.594 14.648 1 94.94 555 LEU B C 1
ATOM 11998 O O . LEU B 1 555 ? -9.711 41.719 14.148 1 94.94 555 LEU B O 1
ATOM 12002 N N . PHE B 1 556 ? -9.914 40.344 15.914 1 91.25 556 PHE B N 1
ATOM 12003 C CA . PHE B 1 556 ? -9.352 41.281 16.859 1 91.25 556 PHE B CA 1
ATOM 12004 C C . PHE B 1 556 ? -7.914 40.906 17.219 1 91.25 556 PHE B C 1
ATOM 12006 O O . PHE B 1 556 ? -7.672 39.875 17.812 1 91.25 556 PHE B O 1
ATOM 12013 N N . GLU B 1 557 ? -6.934 41.688 16.859 1 82.88 557 GLU B N 1
ATOM 12014 C CA . GLU B 1 557 ? -5.57 41.156 16.938 1 82.88 557 GLU B CA 1
ATOM 12015 C C . GLU B 1 557 ? -4.656 42.125 17.703 1 82.88 557 GLU B C 1
ATOM 12017 O O . GLU B 1 557 ? -3.512 41.781 18.016 1 82.88 557 GLU B O 1
ATOM 12022 N N . THR B 1 558 ? -5.047 43.344 18 1 81.88 558 THR B N 1
ATOM 12023 C CA . THR B 1 558 ? -4.246 44.25 18.828 1 81.88 558 THR B CA 1
ATOM 12024 C C . THR B 1 558 ? -4.832 44.344 20.234 1 81.88 558 THR B C 1
ATOM 12026 O O . THR B 1 558 ? -5.977 43.938 20.469 1 81.88 558 THR B O 1
ATOM 12029 N N . ILE B 1 559 ? -3.975 44.812 21.172 1 83.12 559 ILE B N 1
ATOM 12030 C CA . ILE B 1 559 ? -4.473 44.969 22.516 1 83.12 559 ILE B CA 1
ATOM 12031 C C . ILE B 1 559 ? -5.664 45.938 22.516 1 83.12 559 ILE B C 1
ATOM 12033 O O . ILE B 1 559 ? -6.68 45.688 23.156 1 83.12 559 ILE B O 1
ATOM 12037 N N . GLU B 1 560 ? -5.551 46.906 21.734 1 82.75 560 GLU B N 1
ATOM 12038 C CA . GLU B 1 560 ? -6.629 47.906 21.625 1 82.75 560 GLU B CA 1
ATOM 12039 C C . GLU B 1 560 ? -7.895 47.25 21.062 1 82.75 560 GLU B C 1
ATOM 12041 O O . GLU B 1 560 ? -9 47.562 21.531 1 82.75 560 GLU B O 1
ATOM 12046 N N . ASP B 1 561 ? -7.75 46.5 20.125 1 85.88 561 ASP B N 1
ATOM 12047 C CA . ASP B 1 561 ? -8.891 45.844 19.516 1 85.88 561 ASP B CA 1
ATOM 12048 C C . ASP B 1 561 ? -9.578 44.906 20.516 1 85.88 561 ASP B C 1
ATOM 12050 O O . ASP B 1 561 ? -10.812 44.812 20.531 1 85.88 561 ASP B O 1
ATOM 12054 N N . LEU B 1 562 ? -8.781 44.219 21.297 1 86.75 562 LEU B N 1
ATOM 12055 C CA . LEU B 1 562 ? -9.328 43.281 22.281 1 86.75 562 LEU B CA 1
ATOM 12056 C C . LEU B 1 562 ? -10.133 44 23.344 1 86.75 562 LEU B C 1
ATOM 12058 O O . LEU B 1 562 ? -11.141 43.5 23.828 1 86.75 562 LEU B O 1
ATOM 12062 N N . LEU B 1 563 ? -9.648 45.156 23.578 1 84.81 563 LEU B N 1
ATOM 12063 C CA . LEU B 1 563 ? -10.344 45.969 24.562 1 84.81 563 LEU B CA 1
ATOM 12064 C C . LEU B 1 563 ? -11.641 46.531 24 1 84.81 563 LEU B C 1
ATOM 12066 O O . LEU B 1 563 ? -12.594 46.781 24.75 1 84.81 563 LEU B O 1
ATOM 12070 N N . HIS B 1 564 ? -11.695 46.719 22.734 1 86.38 564 HIS B N 1
ATOM 12071 C CA . HIS B 1 564 ? -12.844 47.344 22.109 1 86.38 564 HIS B CA 1
ATOM 12072 C C . HIS B 1 564 ? -13.805 46.312 21.531 1 86.38 564 HIS B C 1
ATOM 12074 O O . HIS B 1 564 ? -14.695 46.656 20.75 1 86.38 564 HIS B O 1
ATOM 12080 N N . VAL B 1 565 ? -13.641 45.156 21.875 1 91.75 565 VAL B N 1
ATOM 12081 C CA . VAL B 1 565 ? -14.445 44.062 21.328 1 91.75 565 VAL B CA 1
ATOM 12082 C C . VAL B 1 565 ? -15.914 44.312 21.672 1 91.75 565 VAL B C 1
ATOM 12084 O O . VAL B 1 565 ? -16.797 44.062 20.844 1 91.75 565 VAL B O 1
ATOM 12087 N N . GLU B 1 566 ? -16.141 44.719 22.891 1 92.06 566 GLU B N 1
ATOM 12088 C CA . GLU B 1 566 ? -17.5 44.875 23.391 1 92.06 566 GLU B CA 1
ATOM 12089 C C . GLU B 1 566 ? -18.266 45.906 22.547 1 92.06 566 GLU B C 1
ATOM 12091 O O . GLU B 1 566 ? -19.406 45.688 22.156 1 92.06 566 GLU B O 1
ATOM 12096 N N . ASP B 1 567 ? -17.625 47 22.266 1 92.69 567 ASP B N 1
ATOM 12097 C CA . ASP B 1 567 ? -18.266 48.062 21.5 1 92.69 567 ASP B CA 1
ATOM 12098 C C . ASP B 1 567 ? -18.594 47.594 20.078 1 92.69 567 ASP B C 1
ATOM 12100 O O . ASP B 1 567 ? -19.688 47.844 19.562 1 92.69 567 ASP B O 1
ATOM 12104 N N . VAL B 1 568 ? -17.688 47 19.516 1 94.62 568 VAL B N 1
ATOM 12105 C CA . VAL B 1 568 ? -17.844 46.562 18.141 1 94.62 568 VAL B CA 1
ATOM 12106 C C . VAL B 1 568 ? -18.953 45.531 18.047 1 94.62 568 VAL B C 1
ATOM 12108 O O . VAL B 1 568 ? -19.844 45.625 17.203 1 94.62 568 VAL B O 1
ATOM 12111 N N . LEU B 1 569 ? -18.969 44.531 18.938 1 96.25 569 LEU B N 1
ATOM 12112 C CA . LEU B 1 569 ? -19.922 43.438 18.875 1 96.25 569 LEU B CA 1
ATOM 12113 C C . LEU B 1 569 ? -21.312 43.906 19.266 1 96.25 569 LEU B C 1
ATOM 12115 O O . LEU B 1 569 ? -22.312 43.438 18.688 1 96.25 569 LEU B O 1
ATOM 12119 N N . ASN B 1 570 ? -21.344 44.719 20.281 1 95.12 570 ASN B N 1
ATOM 12120 C CA . ASN B 1 570 ? -22.625 45.312 20.641 1 95.12 570 ASN B CA 1
ATOM 12121 C C . ASN B 1 570 ? -23.219 46.125 19.484 1 95.12 570 ASN B C 1
ATOM 12123 O O . ASN B 1 570 ? -24.422 46.062 19.219 1 95.12 570 ASN B O 1
ATOM 12127 N N . GLY B 1 571 ? -22.359 46.938 18.922 1 94.31 571 GLY B N 1
ATOM 12128 C CA . GLY B 1 571 ? -22.797 47.719 17.766 1 94.31 571 GLY B CA 1
ATOM 12129 C C . GLY B 1 571 ? -23.234 46.844 16.594 1 94.31 571 GLY B C 1
ATOM 12130 O O . GLY B 1 571 ? -24.219 47.156 15.93 1 94.31 571 GLY B O 1
ATOM 12131 N N . LEU B 1 572 ? -22.578 45.812 16.391 1 96.5 572 LEU B N 1
ATOM 12132 C CA . LEU B 1 572 ? -22.844 44.938 15.258 1 96.5 572 LEU B CA 1
ATOM 12133 C C . LEU B 1 572 ? -24.125 44.125 15.492 1 96.5 572 LEU B C 1
ATOM 12135 O O . LEU B 1 572 ? -25.031 44.156 14.664 1 96.5 572 LEU B O 1
ATOM 12139 N N . LEU B 1 573 ? -24.219 43.406 16.656 1 97.06 573 LEU B N 1
ATOM 12140 C CA . LEU B 1 573 ? -25.328 42.5 16.938 1 97.06 573 LEU B CA 1
ATOM 12141 C C . LEU B 1 573 ? -26.594 43.312 17.266 1 97.06 573 LEU B C 1
ATOM 12143 O O . LEU B 1 573 ? -27.703 42.812 17.141 1 97.06 573 LEU B O 1
ATOM 12147 N N . GLY B 1 574 ? -26.344 44.531 17.625 1 95.69 574 GLY B N 1
ATOM 12148 C CA . GLY B 1 574 ? -27.453 45.406 17.891 1 95.69 574 GLY B CA 1
ATOM 12149 C C . GLY B 1 574 ? -28.078 46 16.625 1 95.69 574 GLY B C 1
ATOM 12150 O O . GLY B 1 574 ? -29.172 46.531 16.672 1 95.69 574 GLY B O 1
ATOM 12151 N N . THR B 1 575 ? -27.438 45.938 15.539 1 96.88 575 THR B N 1
ATOM 12152 C CA . THR B 1 575 ? -27.953 46.375 14.258 1 96.88 575 THR B CA 1
ATOM 12153 C C . THR B 1 575 ? -28.969 45.375 13.703 1 96.88 575 THR B C 1
ATOM 12155 O O . THR B 1 575 ? -28.609 44.25 13.352 1 96.88 575 THR B O 1
ATOM 12158 N N . PRO B 1 576 ? -30.156 45.719 13.5 1 96.06 576 PRO B N 1
ATOM 12159 C CA . PRO B 1 576 ? -31.203 44.781 13.109 1 96.06 576 PRO B CA 1
ATOM 12160 C C . PRO B 1 576 ? -30.922 44.094 11.781 1 96.06 576 PRO B C 1
ATOM 12162 O O . PRO B 1 576 ? -31.188 42.906 11.633 1 96.06 576 PRO B O 1
ATOM 12165 N N . THR B 1 577 ? -30.453 44.875 10.898 1 96.06 577 THR B N 1
ATOM 12166 C CA . THR B 1 577 ? -30.141 44.312 9.594 1 96.06 577 THR B CA 1
ATOM 12167 C C . THR B 1 577 ? -29.141 43.156 9.719 1 96.06 577 THR B C 1
ATOM 12169 O O . THR B 1 577 ? -29.312 42.094 9.117 1 96.06 577 THR B O 1
ATOM 12172 N N . TYR B 1 578 ? -28.109 43.312 10.445 1 97.31 578 TYR B N 1
ATOM 12173 C CA . TYR B 1 578 ? -27.094 42.281 10.633 1 97.31 578 TYR B CA 1
ATOM 12174 C C . TYR B 1 578 ? -27.672 41.094 11.383 1 97.31 578 TYR B C 1
ATOM 12176 O O . TYR B 1 578 ? -27.391 39.938 11.039 1 97.31 578 TYR B O 1
ATOM 12184 N N . ALA B 1 579 ? -28.406 41.375 12.422 1 96.44 579 ALA B N 1
ATOM 12185 C CA . ALA B 1 579 ? -29.016 40.312 13.211 1 96.44 579 ALA B CA 1
ATOM 12186 C C . ALA B 1 579 ? -29.891 39.406 12.344 1 96.44 579 ALA B C 1
ATOM 12188 O O . ALA B 1 579 ? -29.906 38.188 12.508 1 96.44 579 ALA B O 1
ATOM 12189 N N . ARG B 1 580 ? -30.625 40.031 11.453 1 95.81 580 ARG B N 1
ATOM 12190 C CA . ARG B 1 580 ? -31.5 39.281 10.555 1 95.81 580 ARG B CA 1
ATOM 12191 C C . ARG B 1 580 ? -30.672 38.406 9.625 1 95.81 580 ARG B C 1
ATOM 12193 O O . ARG B 1 580 ? -31.031 37.25 9.391 1 95.81 580 ARG B O 1
ATOM 12200 N N . MET B 1 581 ? -29.656 38.969 9.102 1 96.44 581 MET B N 1
ATOM 12201 C CA . MET B 1 581 ? -28.812 38.219 8.188 1 96.44 581 MET B CA 1
ATOM 12202 C C . MET B 1 581 ? -28.094 37.094 8.922 1 96.44 581 MET B C 1
ATOM 12204 O O . MET B 1 581 ? -27.922 36 8.375 1 96.44 581 MET B O 1
ATOM 12208 N N . LEU B 1 582 ? -27.594 37.344 10.125 1 96.81 582 LEU B N 1
ATOM 12209 C CA . LEU B 1 582 ? -26.938 36.312 10.938 1 96.81 582 LEU B CA 1
ATOM 12210 C C . LEU B 1 582 ? -27.875 35.156 11.234 1 96.81 582 LEU B C 1
ATOM 12212 O O . LEU B 1 582 ? -27.484 34 11.156 1 96.81 582 LEU B O 1
ATOM 12216 N N . ALA B 1 583 ? -29.062 35.5 11.516 1 96.19 583 ALA B N 1
ATOM 12217 C CA . ALA B 1 583 ? -30.078 34.469 11.773 1 96.19 583 ALA B CA 1
ATOM 12218 C C . ALA B 1 583 ? -30.328 33.625 10.523 1 96.19 583 ALA B C 1
ATOM 12220 O O . ALA B 1 583 ? -30.469 32.406 10.617 1 96.19 583 ALA B O 1
ATOM 12221 N N . ALA B 1 584 ? -30.344 34.312 9.43 1 95.81 584 ALA B N 1
ATOM 12222 C CA . ALA B 1 584 ? -30.562 33.625 8.164 1 95.81 584 ALA B CA 1
ATOM 12223 C C . ALA B 1 584 ? -29.406 32.688 7.844 1 95.81 584 ALA B C 1
ATOM 12225 O O . ALA B 1 584 ? -29.578 31.672 7.176 1 95.81 584 ALA B O 1
ATOM 12226 N N . GLY B 1 585 ? -28.297 33.062 8.305 1 94.44 585 GLY B N 1
ATOM 12227 C CA . GLY B 1 585 ? -27.109 32.281 8.039 1 94.44 585 GLY B CA 1
ATOM 12228 C C . GLY B 1 585 ? -26.844 31.234 9.102 1 94.44 585 GLY B C 1
ATOM 12229 O O . GLY B 1 585 ? -25.75 30.672 9.156 1 94.44 585 GLY B O 1
ATOM 12230 N N . GLY B 1 586 ? -27.734 31 10.016 1 92.62 586 GLY B N 1
ATOM 12231 C CA . GLY B 1 586 ? -27.578 29.953 11.008 1 92.62 586 GLY B CA 1
ATOM 12232 C C . GLY B 1 586 ? -27.406 30.484 12.414 1 92.62 586 GLY B C 1
ATOM 12233 O O . GLY B 1 586 ? -27.297 29.703 13.367 1 92.62 586 GLY B O 1
ATOM 12234 N N . ASN B 1 587 ? -27.312 31.828 12.57 1 96.19 587 ASN B N 1
ATOM 12235 C CA . ASN B 1 587 ? -27.312 32.531 13.852 1 96.19 587 ASN B CA 1
ATOM 12236 C C . ASN B 1 587 ? -26.078 32.188 14.672 1 96.19 587 ASN B C 1
ATOM 12238 O O . ASN B 1 587 ? -26.172 31.922 15.875 1 96.19 587 ASN B O 1
ATOM 12242 N N . LEU B 1 588 ? -24.953 32.031 14.031 1 94.69 588 LEU B N 1
ATOM 12243 C CA . LEU B 1 588 ? -23.641 31.766 14.633 1 94.69 588 LEU B CA 1
ATOM 12244 C C . LEU B 1 588 ? -22.672 32.906 14.336 1 94.69 588 LEU B C 1
ATOM 12246 O O . LEU B 1 588 ? -22.406 33.188 13.172 1 94.69 588 LEU B O 1
ATOM 12250 N N . GLN B 1 589 ? -22.219 33.562 15.352 1 95.69 589 GLN B N 1
ATOM 12251 C CA . GLN B 1 589 ? -21.203 34.594 15.203 1 95.69 589 GLN B CA 1
ATOM 12252 C C . GLN B 1 589 ? -19.812 34.031 15.5 1 95.69 589 GLN B C 1
ATOM 12254 O O . GLN B 1 589 ? -19.547 33.562 16.609 1 95.69 589 GLN B O 1
ATOM 12259 N N . GLU B 1 590 ? -19 34 14.555 1 95.88 590 GLU B N 1
ATOM 12260 C CA . GLU B 1 590 ? -17.609 33.625 14.75 1 95.88 590 GLU B CA 1
ATOM 12261 C C . GLU B 1 590 ? -16.719 34.844 14.961 1 95.88 590 GLU B C 1
ATOM 12263 O O . GLU B 1 590 ? -16.875 35.844 14.289 1 95.88 590 GLU B O 1
ATOM 12268 N N . VAL B 1 591 ? -15.859 34.812 15.922 1 96 591 VAL B N 1
ATOM 12269 C CA . VAL B 1 591 ? -14.914 35.875 16.219 1 96 591 VAL B CA 1
ATOM 12270 C C . VAL B 1 591 ? -13.5 35.312 16.328 1 96 591 VAL B C 1
ATOM 12272 O O . VAL B 1 591 ? -13.273 34.312 17.016 1 96 591 VAL B O 1
ATOM 12275 N N . MET B 1 592 ? -12.664 35.875 15.586 1 95.69 592 MET B N 1
ATOM 12276 C CA . MET B 1 592 ? -11.281 35.375 15.617 1 95.69 592 MET B CA 1
ATOM 12277 C C . MET B 1 592 ? -10.43 36.219 16.547 1 95.69 592 MET B C 1
ATOM 12279 O O . MET B 1 592 ? -10.578 37.438 16.609 1 95.69 592 MET B O 1
ATOM 12283 N N . LEU B 1 593 ? -9.664 35.531 17.312 1 92.69 593 LEU B N 1
ATOM 12284 C CA . LEU B 1 593 ? -8.75 36.156 18.25 1 92.69 593 LEU B CA 1
ATOM 12285 C C . LEU B 1 593 ? -7.301 35.969 17.812 1 92.69 593 LEU B C 1
ATOM 12287 O O . LEU B 1 593 ? -6.875 34.844 17.562 1 92.69 593 LEU B O 1
ATOM 12291 N N . GLY B 1 594 ? -6.566 37.031 17.688 1 89.19 594 GLY B N 1
ATOM 12292 C CA . GLY B 1 594 ? -5.172 36.969 17.281 1 89.19 594 GLY B CA 1
ATOM 12293 C C . GLY B 1 594 ? -4.211 36.906 18.453 1 89.19 594 GLY B C 1
ATOM 12294 O O . GLY B 1 594 ? -4.156 37.844 19.266 1 89.19 594 GLY B O 1
ATOM 12295 N N . TYR B 1 595 ? -3.434 35.969 18.516 1 86.12 595 TYR B N 1
ATOM 12296 C CA . TYR B 1 595 ? -2.512 35.75 19.625 1 86.12 595 TYR B CA 1
ATOM 12297 C C . TYR B 1 595 ? -1.16 36.375 19.344 1 86.12 595 TYR B C 1
ATOM 12299 O O . TYR B 1 595 ? -0.622 37.094 20.188 1 86.12 595 TYR B O 1
ATOM 12307 N N . SER B 1 596 ? -0.663 36.25 18.203 1 84.69 596 SER B N 1
ATOM 12308 C CA . SER B 1 596 ? 0.693 36.656 17.844 1 84.69 596 SER B CA 1
ATOM 12309 C C . SER B 1 596 ? 0.839 38.156 17.875 1 84.69 596 SER B C 1
ATOM 12311 O O . SER B 1 596 ? 1.771 38.688 18.484 1 84.69 596 SER B O 1
ATOM 12313 N N . ASP B 1 597 ? -0.001 38.812 17.266 1 82.56 597 ASP B N 1
ATOM 12314 C CA . ASP B 1 597 ? 0.117 40.281 17.141 1 82.56 597 ASP B CA 1
ATOM 12315 C C . ASP B 1 597 ? -0.114 40.969 18.484 1 82.56 597 ASP B C 1
ATOM 12317 O O . ASP B 1 597 ? 0.492 42 18.781 1 82.56 597 ASP B O 1
ATOM 12321 N N . SER B 1 598 ? -0.983 40.406 19.281 1 86.5 598 SER B N 1
ATOM 12322 C CA . SER B 1 598 ? -1.207 40.969 20.594 1 86.5 598 SER B CA 1
ATOM 12323 C C . SER B 1 598 ? 0.023 40.812 21.484 1 86.5 598 SER B C 1
ATOM 12325 O O . SER B 1 598 ? 0.344 41.688 22.281 1 86.5 598 SER B O 1
ATOM 12327 N N . CYS B 1 599 ? 0.643 39.719 21.328 1 89.31 599 CYS B N 1
ATOM 12328 C CA . CYS B 1 599 ? 1.854 39.469 22.094 1 89.31 599 CYS B CA 1
ATOM 12329 C C . CYS B 1 599 ? 2.977 40.406 21.656 1 89.31 599 CYS B C 1
ATOM 12331 O O . CYS B 1 599 ? 3.719 40.938 22.5 1 89.31 599 CYS B O 1
ATOM 12333 N N . LYS B 1 600 ? 3.148 40.594 20.391 1 87.81 600 LYS B N 1
ATOM 12334 C CA . LYS B 1 600 ? 4.133 41.531 19.859 1 87.81 600 LYS B CA 1
ATOM 12335 C C . LYS B 1 600 ? 3.85 42.938 20.359 1 87.81 600 LYS B C 1
ATOM 12337 O O . LYS B 1 600 ? 4.777 43.688 20.656 1 87.81 600 LYS B O 1
ATOM 12342 N N . ASP B 1 601 ? 2.605 43.25 20.484 1 86.25 601 ASP B N 1
ATOM 12343 C CA . ASP B 1 601 ? 2.158 44.594 20.828 1 86.25 601 ASP B CA 1
ATOM 12344 C C . ASP B 1 601 ? 2.348 44.875 22.312 1 86.25 601 ASP B C 1
ATOM 12346 O O . ASP B 1 601 ? 3.004 45.875 22.688 1 86.25 601 ASP B O 1
ATOM 12350 N N . GLY B 1 602 ? 1.799 43.938 23.141 1 89.81 602 GLY B N 1
ATOM 12351 C CA . GLY B 1 602 ? 1.739 44.281 24.547 1 89.81 602 GLY B CA 1
ATOM 12352 C C . GLY B 1 602 ? 2.496 43.312 25.438 1 89.81 602 GLY B C 1
ATOM 12353 O O . GLY B 1 602 ? 2.602 43.5 26.641 1 89.81 602 GLY B O 1
ATOM 12354 N N . GLY B 1 603 ? 3.025 42.312 24.891 1 92.56 603 GLY B N 1
ATOM 12355 C CA . GLY B 1 603 ? 3.717 41.312 25.688 1 92.56 603 GLY B CA 1
ATOM 12356 C C . GLY B 1 603 ? 2.844 40.125 26.047 1 92.56 603 GLY B C 1
ATOM 12357 O O . GLY B 1 603 ? 1.616 40.219 25.984 1 92.56 603 GLY B O 1
ATOM 12358 N N . ILE B 1 604 ? 3.457 39.094 26.547 1 94.19 604 ILE B N 1
ATOM 12359 C CA . ILE B 1 604 ? 2.801 37.781 26.719 1 94.19 604 ILE B CA 1
ATOM 12360 C C . ILE B 1 604 ? 1.779 37.875 27.844 1 94.19 604 ILE B C 1
ATOM 12362 O O . ILE B 1 604 ? 0.706 37.281 27.766 1 94.19 604 ILE B O 1
ATOM 12366 N N . LEU B 1 605 ? 2.053 38.562 28.906 1 94.62 605 LEU B N 1
ATOM 12367 C CA . LEU B 1 605 ? 1.13 38.656 30.047 1 94.62 605 LEU B CA 1
ATOM 12368 C C . LEU B 1 605 ? -0.14 39.406 29.656 1 94.62 605 LEU B C 1
ATOM 12370 O O . LEU B 1 605 ? -1.249 38.906 29.906 1 94.62 605 LEU B O 1
ATOM 12374 N N . ALA B 1 606 ? 0.07 40.562 29.078 1 93.38 606 ALA B N 1
ATOM 12375 C CA . ALA B 1 606 ? -1.069 41.344 28.641 1 93.38 606 ALA B CA 1
ATOM 12376 C C . ALA B 1 606 ? -1.864 40.656 27.547 1 93.38 606 ALA B C 1
ATOM 12378 O O . ALA B 1 606 ? -3.098 40.656 27.562 1 93.38 606 ALA B O 1
ATOM 12379 N N . SER B 1 607 ? -1.168 40.125 26.625 1 92.44 607 SER B N 1
ATOM 12380 C CA . SER B 1 607 ? -1.828 39.438 25.547 1 92.44 607 SER B CA 1
ATOM 12381 C C . SER B 1 607 ? -2.674 38.281 26.078 1 92.44 607 SER B C 1
ATOM 12383 O O . SER B 1 607 ? -3.865 38.188 25.766 1 92.44 607 SER B O 1
ATOM 12385 N N . SER B 1 608 ? -2.105 37.344 26.891 1 92.69 608 SER B N 1
ATOM 12386 C CA . SER B 1 608 ? -2.801 36.188 27.406 1 92.69 608 SER B CA 1
ATOM 12387 C C . SER B 1 608 ? -4.031 36.594 28.219 1 92.69 608 SER B C 1
ATOM 12389 O O . SER B 1 608 ? -5.094 35.969 28.078 1 92.69 608 SER B O 1
ATOM 12391 N N . TRP B 1 609 ? -3.865 37.562 28.984 1 94.5 609 TRP B N 1
ATOM 12392 C CA . TRP B 1 609 ? -4.953 37.969 29.859 1 94.5 609 TRP B CA 1
ATOM 12393 C C . TRP B 1 609 ? -6.07 38.625 29.062 1 94.5 609 TRP B C 1
ATOM 12395 O O . TRP B 1 609 ? -7.25 38.344 29.281 1 94.5 609 TRP B O 1
ATOM 12405 N N . ASN B 1 610 ? -5.688 39.594 28.188 1 92.44 610 ASN B N 1
ATOM 12406 C CA . ASN B 1 610 ? -6.699 40.281 27.391 1 92.44 610 ASN B CA 1
ATOM 12407 C C . ASN B 1 610 ? -7.457 39.312 26.484 1 92.44 610 ASN B C 1
ATOM 12409 O O . ASN B 1 610 ? -8.648 39.5 26.219 1 92.44 610 ASN B O 1
ATOM 12413 N N . LEU B 1 611 ? -6.785 38.344 26.031 1 92.88 611 LEU B N 1
ATOM 12414 C CA . LEU B 1 611 ? -7.449 37.312 25.234 1 92.88 611 LEU B CA 1
ATOM 12415 C C . LEU B 1 611 ? -8.438 36.531 26.094 1 92.88 611 LEU B C 1
ATOM 12417 O O . LEU B 1 611 ? -9.547 36.188 25.641 1 92.88 611 LEU B O 1
ATOM 12421 N N . TYR B 1 612 ? -7.992 36.156 27.297 1 93.81 612 TYR B N 1
ATOM 12422 C C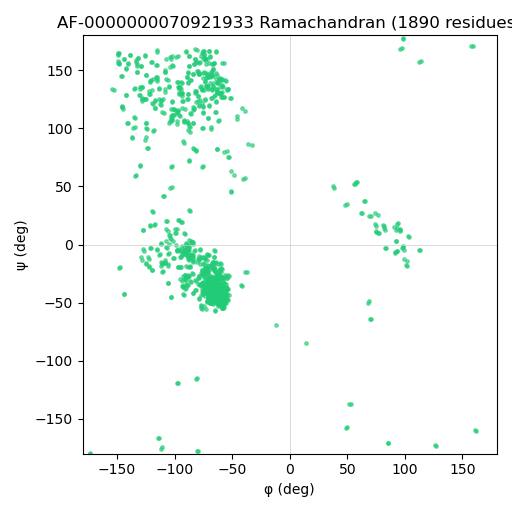A . TYR B 1 612 ? -8.852 35.469 28.25 1 93.81 612 TYR B CA 1
ATOM 12423 C C . TYR B 1 612 ? -10.117 36.25 28.531 1 93.81 612 TYR B C 1
ATOM 12425 O O . TYR B 1 612 ? -11.227 35.719 28.453 1 93.81 612 TYR B O 1
ATOM 12433 N N . GLU B 1 613 ? -9.977 37.5 28.781 1 93.12 613 GLU B N 1
ATOM 12434 C CA . GLU B 1 613 ? -11.094 38.375 29.094 1 93.12 613 GLU B CA 1
ATOM 12435 C C . GLU B 1 613 ? -11.992 38.594 27.875 1 93.12 613 GLU B C 1
ATOM 12437 O O . GLU B 1 613 ? -13.219 38.656 28 1 93.12 613 GLU B O 1
ATOM 12442 N N . ALA B 1 614 ? -11.32 38.812 26.812 1 93.56 614 ALA B N 1
ATOM 12443 C CA . ALA B 1 614 ? -12.078 39.031 25.578 1 93.56 614 ALA B CA 1
ATOM 12444 C C . ALA B 1 614 ? -13 37.844 25.297 1 93.56 614 ALA B C 1
ATOM 12446 O O . ALA B 1 614 ? -14.141 38.031 24.859 1 93.56 614 ALA B O 1
ATOM 12447 N N . GLN B 1 615 ? -12.523 36.688 25.5 1 94.25 615 GLN B N 1
ATOM 12448 C CA . GLN B 1 615 ? -13.328 35.469 25.281 1 94.25 615 GLN B CA 1
ATOM 12449 C C . GLN B 1 615 ? -14.57 35.469 26.156 1 94.25 615 GLN B C 1
ATOM 12451 O O . GLN B 1 615 ? -15.672 35.188 25.688 1 94.25 615 GLN B O 1
ATOM 12456 N N . LYS B 1 616 ? -14.359 35.781 27.391 1 93.38 616 LYS B N 1
ATOM 12457 C CA . LYS B 1 616 ? -15.484 35.844 28.328 1 93.38 616 LYS B CA 1
ATOM 12458 C C . LYS B 1 616 ? -16.5 36.906 27.891 1 93.38 616 LYS B C 1
ATOM 12460 O O . LYS B 1 616 ? -17.703 36.656 27.906 1 93.38 616 LYS B O 1
ATOM 12465 N N . LYS B 1 617 ? -15.984 38.031 27.5 1 94.25 617 LYS B N 1
ATOM 12466 C CA . LYS B 1 617 ? -16.844 39.125 27.078 1 94.25 617 LYS B CA 1
ATOM 12467 C C . LYS B 1 617 ? -17.625 38.781 25.828 1 94.25 617 LYS B C 1
ATOM 12469 O O . LYS B 1 617 ? -18.828 39.031 25.734 1 94.25 617 LYS B O 1
ATOM 12474 N N . ILE B 1 618 ? -16.969 38.25 24.859 1 95.25 618 ILE B N 1
ATOM 12475 C CA . ILE B 1 618 ? -17.578 37.906 23.578 1 95.25 618 ILE B CA 1
ATOM 12476 C C . ILE B 1 618 ? -18.734 36.906 23.797 1 95.25 618 ILE B C 1
ATOM 12478 O O . ILE B 1 618 ? -19.828 37.094 23.266 1 95.25 618 ILE B O 1
ATOM 12482 N N . VAL B 1 619 ? -18.469 35.875 24.578 1 93.5 619 VAL B N 1
ATOM 12483 C CA . VAL B 1 619 ? -19.484 34.844 24.812 1 93.5 619 VAL B CA 1
ATOM 12484 C C . VAL B 1 619 ? -20.656 35.469 25.578 1 93.5 619 VAL B C 1
ATOM 12486 O O . VAL B 1 619 ? -21.812 35.125 25.297 1 93.5 619 VAL B O 1
ATOM 12489 N N . ALA B 1 620 ? -20.375 36.281 26.547 1 93.5 620 ALA B N 1
ATOM 12490 C CA . ALA B 1 620 ? -21.438 36.969 27.297 1 93.5 620 ALA B CA 1
ATOM 12491 C C . ALA B 1 620 ? -22.312 37.812 26.391 1 93.5 620 ALA B C 1
ATOM 12493 O O . ALA B 1 620 ? -23.547 37.781 26.516 1 93.5 620 ALA B O 1
ATOM 12494 N N . ILE B 1 621 ? -21.656 38.531 25.516 1 95.44 621 ILE B N 1
ATOM 12495 C CA . ILE B 1 621 ? -22.375 39.406 24.609 1 95.44 621 ILE B CA 1
ATOM 12496 C C . ILE B 1 621 ? -23.25 38.594 23.656 1 95.44 621 ILE B C 1
ATOM 12498 O O . ILE B 1 621 ? -24.422 38.875 23.469 1 95.44 621 ILE B O 1
ATOM 12502 N N . THR B 1 622 ? -22.688 37.594 23.047 1 95.38 622 THR B N 1
ATOM 12503 C CA . THR B 1 622 ? -23.438 36.781 22.094 1 95.38 622 THR B CA 1
ATOM 12504 C C . THR B 1 622 ? -24.594 36.062 22.781 1 95.38 622 THR B C 1
ATOM 12506 O O . THR B 1 622 ? -25.672 35.906 22.219 1 95.38 622 THR B O 1
ATOM 12509 N N . THR B 1 623 ? -24.328 35.625 24.031 1 93.44 623 THR B N 1
ATOM 12510 C CA . THR B 1 623 ? -25.375 34.969 24.797 1 93.44 623 THR B CA 1
ATOM 12511 C C . THR B 1 623 ? -26.531 35.969 25.047 1 93.44 623 THR B C 1
ATOM 12513 O O . THR B 1 623 ? -27.703 35.594 24.922 1 93.44 623 THR B O 1
ATOM 12516 N N . ARG B 1 624 ? -26.219 37.125 25.391 1 95.5 624 ARG B N 1
ATOM 12517 C CA . ARG B 1 624 ? -27.219 38.156 25.641 1 95.5 624 ARG B CA 1
ATOM 12518 C C . ARG B 1 624 ? -28.078 38.406 24.406 1 95.5 624 ARG B C 1
ATOM 12520 O O . ARG B 1 624 ? -29.281 38.625 24.531 1 95.5 624 ARG B O 1
ATOM 12527 N N . PHE B 1 625 ? -27.484 38.344 23.281 1 96.5 625 PHE B N 1
ATOM 12528 C CA . PHE B 1 625 ? -28.203 38.625 22.031 1 96.5 625 PHE B CA 1
ATOM 12529 C C . PHE B 1 625 ? -28.844 37.344 21.484 1 96.5 625 PHE B C 1
ATOM 12531 O O . PHE B 1 625 ? -29.484 37.375 20.438 1 96.5 625 PHE B O 1
ATOM 12538 N N . GLY B 1 626 ? -28.609 36.219 22.109 1 94.94 626 GLY B N 1
ATOM 12539 C CA . GLY B 1 626 ? -29.188 34.969 21.672 1 94.94 626 GLY B CA 1
ATOM 12540 C C . GLY B 1 626 ? -28.516 34.375 20.453 1 94.94 626 GLY B C 1
ATOM 12541 O O . GLY B 1 626 ? -29.172 33.719 19.625 1 94.94 626 GLY B O 1
ATOM 12542 N N . VAL B 1 627 ? -27.344 34.688 20.25 1 95.31 627 VAL B N 1
ATOM 12543 C CA . VAL B 1 627 ? -26.562 34.219 19.109 1 95.31 627 VAL B CA 1
ATOM 12544 C C . VAL B 1 627 ? -25.516 33.219 19.578 1 95.31 627 VAL B C 1
ATOM 12546 O O . VAL B 1 627 ? -24.875 33.406 20.609 1 95.31 627 VAL B O 1
ATOM 12549 N N . ARG B 1 628 ? -25.359 32.062 18.875 1 92.62 628 ARG B N 1
ATOM 12550 C CA . ARG B 1 628 ? -24.281 31.109 19.172 1 92.62 628 ARG B CA 1
ATOM 12551 C C . ARG B 1 628 ? -22.922 31.688 18.812 1 92.62 628 ARG B C 1
ATOM 12553 O O . ARG B 1 628 ? -22.812 32.438 17.844 1 92.62 628 ARG B O 1
ATOM 12560 N N . CYS B 1 629 ? -21.922 31.328 19.562 1 93.56 629 CYS B N 1
ATOM 12561 C CA . CYS B 1 629 ? -20.609 31.906 19.359 1 93.56 629 CYS B CA 1
ATOM 12562 C C . CYS B 1 629 ? -19.578 30.828 19.078 1 93.56 629 CYS B C 1
ATOM 12564 O O . CYS B 1 629 ? -19.609 29.766 19.703 1 93.56 629 CYS B O 1
ATOM 12566 N N . GLN B 1 630 ? -18.797 31.016 18.094 1 93.81 630 GLN B N 1
ATOM 12567 C CA . GLN B 1 630 ? -17.609 30.203 17.859 1 93.81 630 GLN B CA 1
ATOM 12568 C C . GLN B 1 630 ? -16.344 31.047 17.891 1 9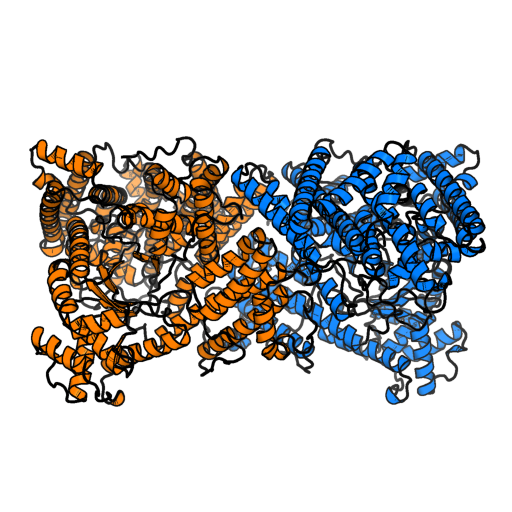3.81 630 GLN B C 1
ATOM 12570 O O . GLN B 1 630 ? -16.219 32.031 17.125 1 93.81 630 GLN B O 1
ATOM 12575 N N . LEU B 1 631 ? -15.492 30.688 18.766 1 94.31 631 LEU B N 1
ATOM 12576 C CA . LEU B 1 631 ? -14.211 31.391 18.828 1 94.31 631 LEU B CA 1
ATOM 12577 C C . LEU B 1 631 ? -13.188 30.75 17.906 1 94.31 631 LEU B C 1
ATOM 12579 O O . LEU B 1 631 ? -13.023 29.516 17.922 1 94.31 631 LEU B O 1
ATOM 12583 N N . PHE B 1 632 ? -12.609 31.562 17.016 1 95 632 PHE B N 1
ATOM 12584 C CA . PHE B 1 632 ? -11.531 31.156 16.125 1 95 632 PHE B CA 1
ATOM 12585 C C . PHE B 1 632 ? -10.188 31.625 16.656 1 95 632 PHE B C 1
ATOM 12587 O O . PHE B 1 632 ? -9.906 32.812 16.672 1 95 632 PHE B O 1
ATOM 12594 N N . HIS B 1 633 ? -9.367 30.688 17.078 1 92.62 633 HIS B N 1
ATOM 12595 C CA . HIS B 1 633 ? -8.109 31.016 17.75 1 92.62 633 HIS B CA 1
ATOM 12596 C C . HIS B 1 633 ? -6.949 31.031 16.766 1 92.62 633 HIS B C 1
ATOM 12598 O O . HIS B 1 633 ? -6.559 29.984 16.234 1 92.62 633 HIS B O 1
ATOM 12604 N N . GLY B 1 634 ? -6.418 32.188 16.5 1 89.75 634 GLY B N 1
ATOM 12605 C CA . GLY B 1 634 ? -5.242 32.312 15.648 1 89.75 634 GLY B CA 1
ATOM 12606 C C . GLY B 1 634 ? -3.943 32.031 16.391 1 89.75 634 GLY B C 1
ATOM 12607 O O . GLY B 1 634 ? -3.193 32.969 16.688 1 89.75 634 GLY B O 1
ATOM 12608 N N . ARG B 1 635 ? -3.654 30.797 16.547 1 82.75 635 ARG B N 1
ATOM 12609 C CA . ARG B 1 635 ? -2.5 30.375 17.344 1 82.75 635 ARG B CA 1
ATOM 12610 C C . ARG B 1 635 ? -1.333 29.984 16.453 1 82.75 635 ARG B C 1
ATOM 12612 O O . ARG B 1 635 ? -1.528 29.656 15.281 1 82.75 635 ARG B O 1
ATOM 12619 N N . GLY B 1 636 ? -0.149 30.125 17.031 1 75 636 GLY B N 1
ATOM 12620 C CA . GLY B 1 636 ? 1.054 29.656 16.375 1 75 636 GLY B CA 1
ATOM 12621 C C . GLY B 1 636 ? 1.72 28.5 17.109 1 75 636 GLY B C 1
ATOM 12622 O O . GLY B 1 636 ? 1.102 27.859 17.953 1 75 636 GLY B O 1
ATOM 12623 N N . GLY B 1 637 ? 2.906 28.219 16.734 1 69.75 637 GLY B N 1
ATOM 12624 C CA . GLY B 1 637 ? 3.605 27.062 17.281 1 69.75 637 GLY B CA 1
ATOM 12625 C C . GLY B 1 637 ? 4.375 27.375 18.547 1 69.75 637 GLY B C 1
ATOM 12626 O O . GLY B 1 637 ? 4.629 26.484 19.359 1 69.75 637 GLY B O 1
ATOM 12627 N N . THR B 1 638 ? 4.773 28.625 18.703 1 71.38 638 THR B N 1
ATOM 12628 C CA . THR B 1 638 ? 5.57 29.016 19.859 1 71.38 638 THR B CA 1
ATOM 12629 C C . THR B 1 638 ? 4.691 29.656 20.922 1 71.38 638 THR B C 1
ATOM 12631 O O . THR B 1 638 ? 3.59 30.125 20.641 1 71.38 638 THR B O 1
ATOM 12634 N N . VAL B 1 639 ? 5.199 29.688 22.078 1 65.62 639 VAL B N 1
ATOM 12635 C CA . VAL B 1 639 ? 4.488 30.266 23.219 1 65.62 639 VAL B CA 1
ATOM 12636 C C . VAL B 1 639 ? 4.156 31.719 22.938 1 65.62 639 VAL B C 1
ATOM 12638 O O . VAL B 1 639 ? 3.051 32.188 23.219 1 65.62 639 VAL B O 1
ATOM 12641 N N . GLY B 1 640 ? 5.008 32.375 22.297 1 65.12 640 GLY B N 1
ATOM 12642 C CA . GLY B 1 640 ? 4.781 33.781 21.969 1 65.12 640 GLY B CA 1
ATOM 12643 C C . GLY B 1 640 ? 3.721 33.969 20.906 1 65.12 640 GLY B C 1
ATOM 12644 O O . GLY B 1 640 ? 3.262 35.094 20.688 1 65.12 640 GLY B O 1
ATOM 12645 N N . ARG B 1 641 ? 3.336 32.906 20.359 1 67.75 641 ARG B N 1
ATOM 12646 C CA . ARG B 1 641 ? 2.285 32.969 19.359 1 67.75 641 ARG B CA 1
ATOM 12647 C C . ARG B 1 641 ? 1.086 32.125 19.75 1 67.75 641 ARG B C 1
ATOM 12649 O O . ARG B 1 641 ? 0.303 31.703 18.906 1 67.75 641 ARG B O 1
ATOM 12656 N N . GLY B 1 642 ? 1.084 31.781 21.062 1 63.78 642 GLY B N 1
ATOM 12657 C CA . GLY B 1 642 ? -0.053 31.031 21.578 1 63.78 642 GLY B CA 1
ATOM 12658 C C . GLY B 1 642 ? 0.147 29.531 21.531 1 63.78 642 GLY B C 1
ATOM 12659 O O . GLY B 1 642 ? -0.813 28.766 21.656 1 63.78 642 GLY B O 1
ATOM 12660 N N . GLY B 1 643 ? 1.348 29.188 21.297 1 72.81 643 GLY B N 1
ATOM 12661 C CA . GLY B 1 643 ? 1.632 27.766 21.203 1 72.81 643 GLY B CA 1
ATOM 12662 C C . GLY B 1 643 ? 1.657 27.062 22.547 1 72.81 643 GLY B C 1
ATOM 12663 O O . GLY B 1 643 ? 1.633 27.719 23.594 1 72.81 643 GLY B O 1
ATOM 12664 N N . GLY B 1 644 ? 1.515 25.781 22.594 1 73.94 644 GLY B N 1
ATOM 12665 C CA . GLY B 1 644 ? 1.488 24.906 23.766 1 73.94 644 GLY B CA 1
ATOM 12666 C C . GLY B 1 644 ? 0.822 23.562 23.484 1 73.94 644 GLY B C 1
ATOM 12667 O O . GLY B 1 644 ? 0.314 23.328 22.391 1 73.94 644 GLY B O 1
ATOM 12668 N N . PRO B 1 645 ? 0.967 22.766 24.422 1 79.75 645 PRO B N 1
ATOM 12669 C CA . PRO B 1 645 ? 0.29 21.484 24.234 1 79.75 645 PRO B CA 1
ATOM 12670 C C . PRO B 1 645 ? -1.212 21.641 24 1 79.75 645 PRO B C 1
ATOM 12672 O O . PRO B 1 645 ? -1.902 22.266 24.812 1 79.75 645 PRO B O 1
ATOM 12675 N N . THR B 1 646 ? -1.705 21.094 22.984 1 82.31 646 THR B N 1
ATOM 12676 C CA . THR B 1 646 ? -3.049 21.328 22.469 1 82.31 646 THR B CA 1
ATOM 12677 C C . THR B 1 646 ? -4.098 21.031 23.531 1 82.31 646 THR B C 1
ATOM 12679 O O . THR B 1 646 ? -4.988 21.844 23.781 1 82.31 646 THR B O 1
ATOM 12682 N N . HIS B 1 647 ? -3.916 19.891 24.156 1 85.94 647 HIS B N 1
ATOM 12683 C CA . HIS B 1 647 ? -4.895 19.453 25.141 1 85.94 647 HIS B CA 1
ATOM 12684 C C . HIS B 1 647 ? -4.992 20.438 26.297 1 85.94 647 HIS B C 1
ATOM 12686 O O . HIS B 1 647 ? -6.086 20.875 26.656 1 85.94 647 HIS B O 1
ATOM 12692 N N . GLU B 1 648 ? -3.916 20.906 26.766 1 83.62 648 GLU B N 1
ATOM 12693 C CA . GLU B 1 648 ? -3.861 21.844 27.891 1 83.62 648 GLU B CA 1
ATOM 12694 C C . GLU B 1 648 ? -4.309 23.234 27.469 1 83.62 648 GLU B C 1
ATOM 12696 O O . GLU B 1 648 ? -4.949 23.938 28.25 1 83.62 648 GLU B O 1
ATOM 12701 N N . SER B 1 649 ? -3.955 23.516 26.297 1 85.62 649 SER B N 1
ATOM 12702 C CA . SER B 1 649 ? -4.332 24.844 25.797 1 85.62 649 SER B CA 1
ATOM 12703 C C . SER B 1 649 ? -5.848 24.969 25.672 1 85.62 649 SER B C 1
ATOM 12705 O O . SER B 1 649 ? -6.402 26.047 25.938 1 85.62 649 SER B O 1
ATOM 12707 N N . ILE B 1 650 ? -6.484 23.938 25.281 1 89 650 ILE B N 1
ATOM 12708 C CA . ILE B 1 650 ? -7.934 23.953 25.141 1 89 650 ILE B CA 1
ATOM 12709 C C . ILE B 1 650 ? -8.586 24 26.516 1 89 650 ILE B C 1
ATOM 12711 O O . ILE B 1 650 ? -9.531 24.766 26.75 1 89 650 ILE B O 1
ATOM 12715 N N . LEU B 1 651 ? -7.957 23.281 27.438 1 87.44 651 LEU B N 1
ATOM 12716 C CA . LEU B 1 651 ? -8.492 23.234 28.797 1 87.44 651 LEU B CA 1
ATOM 12717 C C . LEU B 1 651 ? -8.273 24.547 29.516 1 87.44 651 LEU B C 1
ATOM 12719 O O . LEU B 1 651 ? -9 24.875 30.469 1 87.44 651 LEU B O 1
ATOM 12723 N N . ALA B 1 652 ? -7.305 25.297 29.047 1 87.56 652 ALA B N 1
ATOM 12724 C CA . ALA B 1 652 ? -6.926 26.547 29.703 1 87.56 652 ALA B CA 1
ATOM 12725 C C . ALA B 1 652 ? -7.848 27.688 29.281 1 87.56 652 ALA B C 1
ATOM 12727 O O . ALA B 1 652 ? -7.773 28.781 29.844 1 87.56 652 ALA B O 1
ATOM 12728 N N . GLN B 1 653 ? -8.727 27.422 28.375 1 88.94 653 GLN B N 1
ATOM 12729 C CA . GLN B 1 653 ? -9.688 28.438 27.984 1 88.94 653 GLN B CA 1
ATOM 12730 C C . GLN B 1 653 ? -10.656 28.75 29.109 1 88.94 653 GLN B C 1
ATOM 12732 O O . GLN B 1 653 ? -10.859 27.938 30.016 1 88.94 653 GLN B O 1
ATOM 12737 N N . PRO B 1 654 ? -11.227 29.984 29.078 1 90.38 654 PRO B N 1
ATOM 12738 C CA . PRO B 1 654 ? -12.156 30.328 30.156 1 90.38 654 PRO B CA 1
ATOM 12739 C C . PRO B 1 654 ? -13.336 29.359 30.234 1 90.38 654 PRO B C 1
ATOM 12741 O O . PRO B 1 654 ? -13.859 28.938 29.203 1 90.38 654 PRO B O 1
ATOM 12744 N N . PRO B 1 655 ? -13.68 29.109 31.469 1 87.12 655 PRO B N 1
ATOM 12745 C CA . PRO B 1 655 ? -14.812 28.188 31.625 1 87.12 655 PRO B CA 1
ATOM 12746 C C . PRO B 1 655 ? -16.047 28.625 30.844 1 87.12 655 PRO B C 1
ATOM 12748 O O . PRO B 1 655 ? -16.359 29.812 30.781 1 87.12 655 PRO B O 1
ATOM 12751 N N . ALA B 1 656 ? -16.641 27.75 30.172 1 84.31 656 ALA B N 1
ATOM 12752 C CA . ALA B 1 656 ? -17.938 27.906 29.5 1 84.31 656 ALA B CA 1
ATOM 12753 C C . ALA B 1 656 ? -17.797 28.688 28.203 1 84.31 656 ALA B C 1
ATOM 12755 O O . ALA B 1 656 ? -18.797 29.141 27.625 1 84.31 656 ALA B O 1
ATOM 12756 N N . THR B 1 657 ? -16.609 28.906 27.812 1 87.25 657 THR B N 1
ATOM 12757 C CA . THR B 1 657 ? -16.438 29.625 26.562 1 87.25 657 THR B CA 1
ATOM 12758 C C . THR B 1 657 ? -16.312 28.641 25.391 1 87.25 657 THR B C 1
ATOM 12760 O O . THR B 1 657 ? -16.625 28.984 24.25 1 87.25 657 THR B O 1
ATOM 12763 N N . VAL B 1 658 ? -15.836 27.484 25.75 1 89.75 658 VAL B N 1
ATOM 12764 C CA . VAL B 1 658 ? -15.797 26.438 24.734 1 89.75 658 VAL B CA 1
ATOM 12765 C C . VAL B 1 658 ? -17.125 25.688 24.703 1 89.75 658 VAL B C 1
ATOM 12767 O O . VAL B 1 658 ? -17.391 24.844 25.562 1 89.75 658 VAL B O 1
ATOM 12770 N N . GLN B 1 659 ? -17.953 25.922 23.969 1 87.94 659 GLN B N 1
ATOM 12771 C CA . GLN B 1 659 ? -19.297 25.375 23.891 1 87.94 659 GLN B CA 1
ATOM 12772 C C . GLN B 1 659 ? -19.406 24.344 22.781 1 87.94 659 GLN B C 1
ATOM 12774 O O . GLN B 1 659 ? -20.312 24.422 21.938 1 87.94 659 GLN B O 1
ATOM 12779 N N . GLY B 1 660 ? -18.438 23.453 22.828 1 92.25 660 GLY B N 1
ATOM 12780 C CA . GLY B 1 660 ? -18.5 22.328 21.922 1 92.25 660 GLY B CA 1
ATOM 12781 C C . GLY B 1 660 ? -17.781 22.578 20.609 1 92.25 660 GLY B C 1
ATOM 12782 O O . GLY B 1 660 ? -17.625 21.672 19.797 1 92.25 660 GLY B O 1
ATOM 12783 N N . ARG B 1 661 ? -17.344 23.797 20.453 1 93.69 661 ARG B N 1
ATOM 12784 C CA . ARG B 1 661 ? -16.734 24.125 19.172 1 93.69 661 ARG B CA 1
ATOM 12785 C C . ARG B 1 661 ? -15.391 24.812 19.375 1 93.69 661 ARG B C 1
ATOM 12787 O O . ARG B 1 661 ? -15.242 25.656 20.25 1 93.69 661 ARG B O 1
ATOM 12794 N N . ILE B 1 662 ? -14.438 24.359 18.625 1 93.69 662 ILE B N 1
ATOM 12795 C CA . ILE B 1 662 ? -13.141 25.016 18.672 1 93.69 662 ILE B CA 1
ATOM 12796 C C . ILE B 1 662 ? -12.531 25.062 17.266 1 93.69 662 ILE B C 1
ATOM 12798 O O . ILE B 1 662 ? -12.633 24.094 16.5 1 93.69 662 ILE B O 1
ATOM 12802 N N . LYS B 1 663 ? -12.125 26.156 16.859 1 95.19 663 LYS B N 1
ATOM 12803 C CA . LYS B 1 663 ? -11.438 26.438 15.594 1 95.19 663 LYS B CA 1
ATOM 12804 C C . LYS B 1 663 ? -10.117 27.156 15.836 1 95.19 663 LYS B C 1
ATOM 12806 O O . LYS B 1 663 ? -10.055 28.109 16.609 1 95.19 663 LYS B O 1
ATOM 12811 N N . PHE B 1 664 ? -9.023 26.594 15.312 1 93.31 664 PHE B N 1
ATOM 12812 C CA . PHE B 1 664 ? -7.734 27.234 15.555 1 93.31 664 PHE B CA 1
ATOM 12813 C C . PHE B 1 664 ? -6.789 27.016 14.383 1 93.31 664 PHE B C 1
ATOM 12815 O O . PHE B 1 664 ? -6.93 26.031 13.641 1 93.31 664 PHE B O 1
ATOM 12822 N N . THR B 1 665 ? -5.852 27.859 14.219 1 91.31 665 THR B N 1
ATOM 12823 C CA . THR B 1 665 ? -4.898 27.75 13.117 1 91.31 665 THR B CA 1
ATOM 12824 C C . THR B 1 665 ? -3.734 26.844 13.492 1 91.31 665 THR B C 1
ATOM 12826 O O . THR B 1 665 ? -3.332 26.797 14.656 1 91.31 665 THR B O 1
ATOM 12829 N N . GLU B 1 666 ? -3.305 26.094 12.555 1 88.44 666 GLU B N 1
ATOM 12830 C CA . GLU B 1 666 ? -2.064 25.328 12.641 1 88.44 666 GLU B CA 1
ATOM 12831 C C . GLU B 1 666 ? -1.061 25.781 11.586 1 88.44 666 GLU B C 1
ATOM 12833 O O . GLU B 1 666 ? -1.353 25.75 10.391 1 88.44 666 GLU B O 1
ATOM 12838 N N . GLN B 1 667 ? 0.101 26.156 12.117 1 78.12 667 GLN B N 1
ATOM 12839 C CA . GLN B 1 667 ? 1.04 26.781 11.18 1 78.12 667 GLN B CA 1
ATOM 12840 C C . GLN B 1 667 ? 2.148 25.797 10.797 1 78.12 667 GLN B C 1
ATOM 12842 O O . GLN B 1 667 ? 2.576 24.984 11.617 1 78.12 667 GLN B O 1
ATOM 12847 N N . GLY B 1 668 ? 2.732 25.953 9.617 1 70.94 668 GLY B N 1
ATOM 12848 C CA . GLY B 1 668 ? 3.752 25.25 8.859 1 70.94 668 GLY B CA 1
ATOM 12849 C C . GLY B 1 668 ? 4.5 24.219 9.68 1 70.94 668 GLY B C 1
ATOM 12850 O O . GLY B 1 668 ? 4.262 23.016 9.547 1 70.94 668 GLY B O 1
ATOM 12851 N N . GLU B 1 669 ? 5.352 24.656 10.68 1 72.62 669 GLU B N 1
ATOM 12852 C CA . GLU B 1 669 ? 6.211 23.75 11.43 1 72.62 669 GLU B CA 1
ATOM 12853 C C . GLU B 1 669 ? 5.387 22.781 12.266 1 72.62 669 GLU B C 1
ATOM 12855 O O . GLU B 1 669 ? 5.762 21.609 12.422 1 72.62 669 GLU B O 1
ATOM 12860 N N . VAL B 1 670 ? 4.25 23.281 12.641 1 79.19 670 VAL B N 1
ATOM 12861 C CA . VAL B 1 670 ? 3.377 22.453 13.469 1 79.19 670 VAL B CA 1
ATOM 12862 C C . VAL B 1 670 ? 2.725 21.359 12.609 1 79.19 670 VAL B C 1
ATOM 12864 O O . VAL B 1 670 ? 2.512 20.25 13.07 1 79.19 670 VAL B O 1
ATOM 12867 N N . LEU B 1 671 ? 2.473 21.734 11.375 1 86.31 671 LEU B N 1
ATOM 12868 C CA . LEU B 1 671 ? 1.844 20.781 10.477 1 86.31 671 LEU B CA 1
ATOM 12869 C C . LEU B 1 671 ? 2.748 19.578 10.258 1 86.31 671 LEU B C 1
ATOM 12871 O O . LEU B 1 671 ? 2.287 18.422 10.297 1 86.31 671 LEU B O 1
ATOM 12875 N N . SER B 1 672 ? 4.008 19.828 10.023 1 84.06 672 SER B N 1
ATOM 12876 C CA . SER B 1 672 ? 4.957 18.75 9.758 1 84.06 672 SER B CA 1
ATOM 12877 C C . SER B 1 672 ? 5.125 17.844 10.977 1 84.06 672 SER B C 1
ATOM 12879 O O . SER B 1 672 ? 5.23 16.625 10.844 1 84.06 672 SER B O 1
ATOM 12881 N N . TYR B 1 673 ? 5.078 18.484 12.078 1 83 673 TYR B N 1
ATOM 12882 C CA . TYR B 1 673 ? 5.281 17.719 13.305 1 83 673 TYR B CA 1
ATOM 12883 C C . TYR B 1 673 ? 4.059 16.875 13.633 1 83 673 TYR B C 1
ATOM 12885 O O . TYR B 1 673 ? 4.188 15.727 14.07 1 83 673 TYR B O 1
ATOM 12893 N N . LYS B 1 674 ? 2.9 17.406 13.367 1 88.94 674 LYS B N 1
ATOM 12894 C CA . LYS B 1 674 ? 1.673 16.766 13.836 1 88.94 674 LYS B CA 1
ATOM 12895 C C . LYS B 1 674 ? 1.125 15.797 12.781 1 88.94 674 LYS B C 1
ATOM 12897 O O . LYS B 1 674 ? 0.502 14.789 13.125 1 88.94 674 LYS B O 1
ATOM 12902 N N . TYR B 1 675 ? 1.366 16.062 11.5 1 92.12 675 TYR B N 1
ATOM 12903 C CA . TYR B 1 675 ? 0.534 15.383 10.516 1 92.12 675 TYR B CA 1
ATOM 12904 C C . TYR B 1 675 ? 1.392 14.68 9.469 1 92.12 675 TYR B C 1
ATOM 12906 O O . TYR B 1 675 ? 0.88 14.219 8.445 1 92.12 675 TYR B O 1
ATOM 12914 N N . SER B 1 676 ? 2.701 14.555 9.719 1 88.94 676 SER B N 1
ATOM 12915 C CA . SER B 1 676 ? 3.559 13.906 8.734 1 88.94 676 SER B CA 1
ATOM 12916 C C . SER B 1 676 ? 3.428 12.391 8.805 1 88.94 676 SER B C 1
ATOM 12918 O O . SER B 1 676 ? 3.725 11.688 7.84 1 88.94 676 SER B O 1
ATOM 12920 N N . ASN B 1 677 ? 3.082 11.906 9.992 1 91.25 677 ASN B N 1
ATOM 12921 C CA . ASN B 1 677 ? 2.898 10.469 10.195 1 91.25 677 ASN B CA 1
ATOM 12922 C C . ASN B 1 677 ? 1.492 10.148 10.695 1 91.25 677 ASN B C 1
ATOM 12924 O O . ASN B 1 677 ? 0.951 10.859 11.539 1 91.25 677 ASN B O 1
ATOM 12928 N N . VAL B 1 678 ? 0.922 9.117 10.227 1 93.69 678 VAL B N 1
ATOM 12929 C CA . VAL B 1 678 ? -0.439 8.727 10.578 1 93.69 678 VAL B CA 1
ATOM 12930 C C . VAL B 1 678 ? -0.545 8.531 12.086 1 93.69 678 VAL B C 1
ATOM 12932 O O . VAL B 1 678 ? -1.5 8.992 12.719 1 93.69 678 VAL B O 1
ATOM 12935 N N . GLU B 1 679 ? 0.471 7.855 12.656 1 91.56 679 GLU B N 1
ATOM 12936 C CA . GLU B 1 679 ? 0.476 7.508 14.07 1 91.56 679 GLU B CA 1
ATOM 12937 C C . GLU B 1 679 ? 0.443 8.758 14.945 1 91.56 679 GLU B C 1
ATOM 12939 O O . GLU B 1 679 ? -0.326 8.828 15.906 1 91.56 679 GLU B O 1
ATOM 12944 N N . THR B 1 680 ? 1.224 9.719 14.555 1 92.38 680 THR B N 1
ATOM 12945 C CA . THR B 1 680 ? 1.28 10.969 15.297 1 92.38 680 THR B CA 1
ATOM 12946 C C . THR B 1 680 ? 0.017 11.797 15.07 1 92.38 680 THR B C 1
ATOM 12948 O O . THR B 1 680 ? -0.488 12.438 15.992 1 92.38 680 THR B O 1
ATOM 12951 N N . ALA B 1 681 ? -0.472 11.789 13.836 1 95.69 681 ALA B N 1
ATOM 12952 C CA . ALA B 1 681 ? -1.685 12.531 13.516 1 95.69 681 ALA B CA 1
ATOM 12953 C C . ALA B 1 681 ? -2.867 12.039 14.344 1 95.69 681 ALA B C 1
ATOM 12955 O O . ALA B 1 681 ? -3.648 12.844 14.859 1 95.69 681 ALA B O 1
ATOM 12956 N N . VAL B 1 682 ? -3.027 10.711 14.508 1 95.75 682 VAL B N 1
ATOM 12957 C CA . VAL B 1 682 ? -4.109 10.133 15.289 1 95.75 682 VAL B CA 1
ATOM 12958 C C . VAL B 1 682 ? -3.998 10.578 16.75 1 95.75 682 VAL B C 1
ATOM 12960 O O . VAL B 1 682 ? -5 10.93 17.375 1 95.75 682 VAL B O 1
ATOM 12963 N N . TYR B 1 683 ? -2.779 10.555 17.203 1 94.31 683 TYR B N 1
ATOM 12964 C CA . TYR B 1 683 ? -2.531 10.977 18.578 1 94.31 683 TYR B CA 1
ATOM 12965 C C . TYR B 1 683 ? -2.902 12.445 18.766 1 94.31 683 TYR B C 1
ATOM 12967 O O . TYR B 1 683 ? -3.619 12.789 19.719 1 94.31 683 TYR B O 1
ATOM 12975 N N . GLU B 1 684 ? -2.439 13.281 17.844 1 94 684 GLU B N 1
ATOM 12976 C CA . GLU B 1 684 ? -2.645 14.727 17.969 1 94 684 GLU B CA 1
ATOM 12977 C C . GLU B 1 684 ? -4.121 15.086 17.828 1 94 684 GLU B C 1
ATOM 12979 O O . GLU B 1 684 ? -4.625 15.938 18.562 1 94 684 GLU B O 1
ATOM 12984 N N . ILE B 1 685 ? -4.832 14.484 16.922 1 96.38 685 ILE B N 1
ATOM 12985 C CA . ILE B 1 685 ? -6.262 14.727 16.781 1 96.38 685 ILE B CA 1
ATOM 12986 C C . ILE B 1 685 ? -7.004 14.242 18.016 1 96.38 685 ILE B C 1
ATOM 12988 O O . ILE B 1 685 ? -7.93 14.906 18.5 1 96.38 685 ILE B O 1
ATOM 12992 N N . GLY B 1 686 ? -6.582 13.094 18.547 1 95.75 686 GLY B N 1
ATOM 12993 C CA . GLY B 1 686 ? -7.195 12.547 19.75 1 95.75 686 GLY B CA 1
ATOM 12994 C C . GLY B 1 686 ? -7.059 13.469 20.953 1 95.75 686 GLY B C 1
ATOM 12995 O O . GLY B 1 686 ? -8.039 13.727 21.641 1 95.75 686 GLY B O 1
ATOM 12996 N N . VAL B 1 687 ? -5.836 14 21.125 1 94.31 687 VAL B N 1
ATOM 12997 C CA . VAL B 1 687 ? -5.562 14.883 22.266 1 94.31 687 VAL B CA 1
ATOM 12998 C C . VAL B 1 687 ? -6.363 16.172 22.109 1 94.31 687 VAL B C 1
ATOM 13000 O O . VAL B 1 687 ? -6.902 16.688 23.094 1 94.31 687 VAL B O 1
ATOM 13003 N N . GLY B 1 688 ? -6.457 16.625 20.906 1 94.88 688 GLY B N 1
ATOM 13004 C CA . GLY B 1 688 ? -7.262 17.812 20.672 1 94.88 688 GLY B CA 1
ATOM 13005 C C . GLY B 1 688 ? -8.742 17.594 20.891 1 94.88 688 GLY B C 1
ATOM 13006 O O . GLY B 1 688 ? -9.406 18.391 21.578 1 94.88 688 GLY B O 1
ATOM 13007 N N . ALA B 1 689 ? -9.25 16.531 20.391 1 96.31 689 ALA B N 1
ATOM 13008 C CA . ALA B 1 689 ? -10.672 16.219 20.5 1 96.31 689 ALA B CA 1
ATOM 13009 C C . ALA B 1 689 ? -11.062 15.992 21.969 1 96.31 689 ALA B C 1
ATOM 13011 O O . ALA B 1 689 ? -12.141 16.422 22.391 1 96.31 689 ALA B O 1
ATOM 13012 N N . THR B 1 690 ? -10.25 15.297 22.688 1 96.44 690 THR B N 1
ATOM 13013 C CA . THR B 1 690 ? -10.578 15.016 24.078 1 96.44 690 THR B CA 1
ATOM 13014 C C . THR B 1 690 ? -10.484 16.281 24.922 1 96.44 690 THR B C 1
ATOM 13016 O O . THR B 1 690 ? -11.258 16.469 25.875 1 96.44 690 THR B O 1
ATOM 13019 N N . GLY B 1 691 ? -9.461 17.141 24.562 1 94.81 691 GLY B N 1
ATOM 13020 C CA . GLY B 1 691 ? -9.453 18.453 25.188 1 94.81 691 GLY B CA 1
ATOM 13021 C C . GLY B 1 691 ? -10.75 19.219 24.984 1 94.81 691 GLY B C 1
ATOM 13022 O O . GLY B 1 691 ? -11.273 19.828 25.922 1 94.81 691 GLY B O 1
ATOM 13023 N N . LEU B 1 692 ? -11.25 19.156 23.797 1 95.75 692 LEU B N 1
ATOM 13024 C CA . LEU B 1 692 ? -12.508 19.812 23.453 1 95.75 692 LEU B CA 1
ATOM 13025 C C . LEU B 1 692 ? -13.664 19.203 24.25 1 95.75 692 LEU B C 1
ATOM 13027 O O . LEU B 1 692 ? -14.516 19.938 24.766 1 95.75 692 LEU B O 1
ATOM 13031 N N . ILE B 1 693 ? -13.711 17.875 24.359 1 96.06 693 ILE B N 1
ATOM 13032 C CA . ILE B 1 693 ? -14.758 17.172 25.078 1 96.06 693 ILE B CA 1
ATOM 13033 C C . ILE B 1 693 ? -14.773 17.641 26.531 1 96.06 693 ILE B C 1
ATOM 13035 O O . ILE B 1 693 ? -15.82 18.031 27.062 1 96.06 693 ILE B O 1
ATOM 13039 N N . LEU B 1 694 ? -13.633 17.688 27.141 1 93.62 694 LEU B N 1
ATOM 13040 C CA . LEU B 1 694 ? -13.539 18.031 28.562 1 93.62 694 LEU B CA 1
ATOM 13041 C C . LEU B 1 694 ? -13.852 19.516 28.766 1 93.62 694 LEU B C 1
ATOM 13043 O O . LEU B 1 694 ? -14.508 19.875 29.75 1 93.62 694 LEU B O 1
ATOM 13047 N N . ALA B 1 695 ? -13.359 20.328 27.844 1 92.56 695 ALA B N 1
ATOM 13048 C CA . ALA B 1 695 ? -13.602 21.766 27.953 1 92.56 695 ALA B CA 1
ATOM 13049 C C . ALA B 1 695 ? -15.078 22.094 27.734 1 92.56 695 ALA B C 1
ATOM 13051 O O . ALA B 1 695 ? -15.539 23.172 28.109 1 92.56 695 ALA B O 1
ATOM 13052 N N . SER B 1 696 ? -15.844 21.203 27.141 1 93.25 696 SER B N 1
ATOM 13053 C CA . SER B 1 696 ? -17.234 21.438 26.781 1 93.25 696 SER B CA 1
ATOM 13054 C C . SER B 1 696 ? -18.188 20.828 27.812 1 93.25 696 SER B C 1
ATOM 13056 O O . SER B 1 696 ? -19.391 20.703 27.547 1 93.25 696 SER B O 1
ATOM 13058 N N . ARG B 1 697 ? -17.703 20.391 28.906 1 90.06 697 ARG B N 1
ATOM 13059 C CA . ARG B 1 697 ? -18.516 19.781 29.969 1 90.06 697 ARG B CA 1
ATOM 13060 C C . ARG B 1 697 ? -19.641 20.719 30.391 1 90.06 697 ARG B C 1
ATOM 13062 O O . ARG B 1 697 ? -20.703 20.25 30.828 1 90.06 697 ARG B O 1
ATOM 13069 N N . GLY B 1 698 ? -19.391 21.984 30.25 1 87.31 698 GLY B N 1
ATOM 13070 C CA . GLY B 1 698 ? -20.359 22.984 30.641 1 87.31 698 GLY B CA 1
ATOM 13071 C C . GLY B 1 698 ? -21.672 22.859 29.891 1 87.31 698 GLY B C 1
ATOM 13072 O O . GLY B 1 698 ? -22.703 23.406 30.328 1 87.31 698 GLY B O 1
ATOM 13073 N N . LEU B 1 699 ? -21.672 22.141 28.812 1 89.62 699 LEU B N 1
ATOM 13074 C CA . LEU B 1 699 ? -22.875 21.938 28.016 1 89.62 699 LEU B CA 1
ATOM 13075 C C . LEU B 1 699 ? -23.844 21 28.719 1 89.62 699 LEU B C 1
ATOM 13077 O O . LEU B 1 699 ? -25.047 21.016 28.438 1 89.62 699 LEU B O 1
ATOM 13081 N N . ILE B 1 700 ? -23.281 20.203 29.656 1 90.56 700 ILE B N 1
ATOM 13082 C CA . ILE B 1 700 ? -24.141 19.188 30.266 1 90.56 700 ILE B CA 1
ATOM 13083 C C . ILE B 1 700 ? -24.125 19.359 31.781 1 90.56 700 ILE B C 1
ATOM 13085 O O . ILE B 1 700 ? -25 18.812 32.469 1 90.56 700 ILE B O 1
ATOM 13089 N N . ARG B 1 701 ? -23.125 20.109 32.25 1 87.88 701 ARG B N 1
ATOM 13090 C CA . ARG B 1 701 ? -23.031 20.375 33.688 1 87.88 701 ARG B CA 1
ATOM 13091 C C . ARG B 1 701 ? -22.812 21.859 33.938 1 87.88 701 ARG B C 1
ATOM 13093 O O . ARG B 1 701 ? -22.359 22.594 33.062 1 87.88 701 ARG B O 1
ATOM 13100 N N . ALA B 1 702 ? -23.109 22.234 35.125 1 85.31 702 ALA B N 1
ATOM 13101 C CA . ALA B 1 702 ? -22.875 23.625 35.5 1 85.31 702 ALA B CA 1
ATOM 13102 C C . ALA B 1 702 ? -21.375 23.938 35.469 1 85.31 702 ALA B C 1
ATOM 13104 O O . ALA B 1 702 ? -20.562 23.188 36 1 85.31 702 ALA B O 1
ATOM 13105 N N . PRO B 1 703 ? -21.031 25 34.781 1 82.75 703 PRO B N 1
ATOM 13106 C CA . PRO B 1 703 ? -19.609 25.328 34.656 1 82.75 703 PRO B CA 1
ATOM 13107 C C . PRO B 1 703 ? -19.016 25.859 35.938 1 82.75 703 PRO B C 1
ATOM 13109 O O . PRO B 1 703 ? -19.734 26.359 36.812 1 82.75 703 PRO B O 1
ATOM 13112 N N . THR B 1 704 ? -17.766 25.688 36.031 1 81.94 704 THR B N 1
ATOM 13113 C CA . THR B 1 704 ? -17.031 26.297 37.156 1 81.94 704 THR B CA 1
ATOM 13114 C C . THR B 1 704 ? -16.812 27.781 36.906 1 81.94 704 THR B C 1
ATOM 13116 O O . THR B 1 704 ? -16.938 28.266 35.781 1 81.94 704 THR B O 1
ATOM 13119 N N . HIS B 1 705 ? -16.625 28.469 37.938 1 85.88 705 HIS B N 1
ATOM 13120 C CA . HIS B 1 705 ? -16.375 29.891 37.844 1 85.88 705 HIS B CA 1
ATOM 13121 C C . HIS B 1 705 ? -14.984 30.266 38.344 1 85.88 705 HIS B C 1
ATOM 13123 O O . HIS B 1 705 ? -14.477 29.656 39.281 1 85.88 705 HIS B O 1
ATOM 13129 N N . ASP B 1 706 ? -14.477 31.281 37.594 1 89.62 706 ASP B N 1
ATOM 13130 C CA . ASP B 1 706 ? -13.195 31.797 38.031 1 89.62 706 ASP B CA 1
ATOM 13131 C C . ASP B 1 706 ? -13.336 32.531 39.375 1 89.62 706 ASP B C 1
ATOM 13133 O O . ASP B 1 706 ? -14.352 33.188 39.625 1 89.62 706 ASP B O 1
ATOM 13137 N N . ARG B 1 707 ? -12.297 32.406 40.188 1 87.88 707 ARG B N 1
ATOM 13138 C CA . ARG B 1 707 ? -12.289 33.156 41.438 1 87.88 707 ARG B CA 1
ATOM 13139 C C . ARG B 1 707 ? -12 34.625 41.219 1 87.88 707 ARG B C 1
ATOM 13141 O O . ARG B 1 707 ? -11.047 34.969 40.5 1 87.88 707 ARG B O 1
ATOM 13148 N N . ASP B 1 708 ? -12.758 35.469 41.812 1 92.88 708 ASP B N 1
ATOM 13149 C CA . ASP B 1 708 ? -12.633 36.906 41.625 1 92.88 708 ASP B CA 1
ATOM 13150 C C . ASP B 1 708 ? -11.242 37.406 42.031 1 92.88 708 ASP B C 1
ATOM 13152 O O . ASP B 1 708 ? -10.664 38.281 41.344 1 92.88 708 ASP B O 1
ATOM 13156 N N . ALA B 1 709 ? -10.773 36.938 43 1 93.69 709 ALA B N 1
ATOM 13157 C CA . ALA B 1 709 ? -9.453 37.344 43.5 1 93.69 709 ALA B CA 1
ATOM 13158 C C . ALA B 1 709 ? -8.375 37.031 42.469 1 93.69 709 ALA B C 1
ATOM 13160 O O . ALA B 1 709 ? -7.434 37.781 42.281 1 93.69 709 ALA B O 1
ATOM 13161 N N . ASP B 1 710 ? -8.539 35.875 41.906 1 95.88 710 ASP B N 1
ATOM 13162 C CA . ASP B 1 710 ? -7.594 35.5 40.844 1 95.88 710 ASP B CA 1
ATOM 13163 C C . ASP B 1 710 ? -7.664 36.438 39.656 1 95.88 710 ASP B C 1
ATOM 13165 O O . ASP B 1 710 ? -6.633 36.844 39.125 1 95.88 710 ASP B O 1
ATOM 13169 N N . MET B 1 711 ? -8.836 36.812 39.25 1 95.81 711 MET B N 1
ATOM 13170 C CA . MET B 1 711 ? -9.055 37.688 38.125 1 95.81 711 MET B CA 1
ATOM 13171 C C . MET B 1 711 ? -8.492 39.094 38.375 1 95.81 711 MET B C 1
ATOM 13173 O O . MET B 1 711 ? -7.855 39.688 37.5 1 95.81 711 MET B O 1
ATOM 13177 N N . ALA B 1 712 ? -8.773 39.531 39.562 1 96.19 712 ALA B N 1
ATOM 13178 C CA . ALA B 1 712 ? -8.273 40.875 39.906 1 96.19 712 ALA B CA 1
ATOM 13179 C C . ALA B 1 712 ? -6.746 40.906 39.938 1 96.19 712 ALA B C 1
ATOM 13181 O O . ALA B 1 712 ? -6.129 41.844 39.469 1 96.19 712 ALA B O 1
ATOM 13182 N N . THR B 1 713 ? -6.254 39.906 40.5 1 97.06 713 THR B N 1
ATOM 13183 C CA . THR B 1 713 ? -4.801 39.781 40.562 1 97.06 713 THR B CA 1
ATOM 13184 C C . THR B 1 713 ? -4.207 39.75 39.156 1 97.06 713 THR B C 1
ATOM 13186 O O . THR B 1 713 ? -3.23 40.438 38.875 1 97.06 713 THR B O 1
ATOM 13189 N N . MET B 1 714 ? -4.777 38.906 38.312 1 97.31 714 MET B N 1
ATOM 13190 C CA . MET B 1 714 ? -4.262 38.75 36.969 1 97.31 714 MET B CA 1
ATOM 13191 C C . MET B 1 714 ? -4.371 40.062 36.188 1 97.31 714 MET B C 1
ATOM 13193 O O . MET B 1 714 ? -3.537 40.375 35.312 1 97.31 714 MET B O 1
ATOM 13197 N N . HIS B 1 715 ? -5.402 40.844 36.438 1 96.19 715 HIS B N 1
ATOM 13198 C CA . HIS B 1 715 ? -5.566 42.156 35.812 1 96.19 715 HIS B CA 1
ATOM 13199 C C . HIS B 1 715 ? -4.406 43.062 36.156 1 96.19 715 HIS B C 1
ATOM 13201 O O . HIS B 1 715 ? -3.855 43.719 35.25 1 96.19 715 HIS B O 1
ATOM 13207 N N . GLU B 1 716 ? -4.059 43.094 37.344 1 97.44 716 GLU B N 1
ATOM 13208 C CA . GLU B 1 716 ? -2.945 43.906 37.781 1 97.44 716 GLU B CA 1
ATOM 13209 C C . GLU B 1 716 ? -1.622 43.406 37.219 1 97.44 716 GLU B C 1
ATOM 13211 O O . GLU B 1 716 ? -0.794 44.219 36.75 1 97.44 716 GLU B O 1
ATOM 13216 N N . LEU B 1 717 ? -1.472 42.156 37.312 1 97.94 717 LEU B N 1
ATOM 13217 C CA . LEU B 1 717 ? -0.256 41.562 36.75 1 97.94 717 LEU B CA 1
ATOM 13218 C C . LEU B 1 717 ? -0.104 41.906 35.281 1 97.94 717 LEU B C 1
ATOM 13220 O O . LEU B 1 717 ? 1.002 42.188 34.812 1 97.94 717 LEU B O 1
ATOM 13224 N N . ALA B 1 718 ? -1.196 41.812 34.5 1 97 718 ALA B N 1
ATOM 13225 C CA . ALA B 1 718 ? -1.185 42.094 33.062 1 97 718 ALA B CA 1
ATOM 13226 C C . ALA B 1 718 ? -0.755 43.531 32.812 1 97 718 ALA B C 1
ATOM 13228 O O . ALA B 1 718 ? 0.006 43.812 31.859 1 97 718 ALA B O 1
ATOM 13229 N N . GLN B 1 719 ? -1.21 44.438 33.594 1 96.69 719 GLN B N 1
ATOM 13230 C CA . GLN B 1 719 ? -0.85 45.844 33.438 1 96.69 719 GLN B CA 1
ATOM 13231 C C . GLN B 1 719 ? 0.63 46.062 33.719 1 96.69 719 GLN B C 1
ATOM 13233 O O . GLN B 1 719 ? 1.321 46.75 32.969 1 96.69 719 GLN B O 1
ATOM 13238 N N . LEU B 1 720 ? 1.03 45.5 34.812 1 97.75 720 LEU B N 1
ATOM 13239 C CA . LEU B 1 720 ? 2.434 45.625 35.188 1 97.75 720 LEU B CA 1
ATOM 13240 C C . LEU B 1 720 ? 3.338 45 34.125 1 97.75 720 LEU B C 1
ATOM 13242 O O . LEU B 1 720 ? 4.379 45.562 33.781 1 97.75 720 LEU B O 1
ATOM 13246 N N . GLY B 1 721 ? 2.938 43.844 33.719 1 97.44 721 GLY B N 1
ATOM 13247 C CA . GLY B 1 721 ? 3.703 43.188 32.688 1 97.44 721 GLY B CA 1
ATOM 13248 C C . GLY B 1 721 ? 3.764 43.969 31.391 1 97.44 721 GLY B C 1
ATOM 13249 O O . GLY B 1 721 ? 4.805 44.031 30.734 1 97.44 721 GLY B O 1
ATOM 13250 N N . GLU B 1 722 ? 2.637 44.5 30.922 1 96.31 722 GLU B N 1
ATOM 13251 C CA . GLU B 1 722 ? 2.592 45.312 29.719 1 96.31 722 GLU B CA 1
ATOM 13252 C C . GLU B 1 722 ? 3.508 46.531 29.828 1 96.31 722 GLU B C 1
ATOM 13254 O O . GLU B 1 722 ? 4.215 46.875 28.875 1 96.31 722 GLU B O 1
ATOM 13259 N N . ASP B 1 723 ? 3.441 47.156 30.922 1 96.88 723 ASP B N 1
ATOM 13260 C CA . ASP B 1 723 ? 4.277 48.312 31.141 1 96.88 723 ASP B CA 1
ATOM 13261 C C . ASP B 1 723 ? 5.758 47.969 31.031 1 96.88 723 ASP B C 1
ATOM 13263 O O . ASP B 1 723 ? 6.527 48.719 30.406 1 96.88 723 ASP B O 1
ATOM 13267 N N . ALA B 1 724 ? 6.094 46.938 31.656 1 97.19 724 ALA B N 1
ATOM 13268 C CA . ALA B 1 724 ? 7.484 46.5 31.578 1 97.19 724 ALA B CA 1
ATOM 13269 C C . ALA B 1 724 ? 7.883 46.156 30.141 1 97.19 724 ALA B C 1
ATOM 13271 O O . ALA B 1 724 ? 8.984 46.531 29.703 1 97.19 724 ALA B O 1
ATOM 13272 N N . TYR B 1 725 ? 7.098 45.438 29.484 1 96.5 725 TYR B N 1
ATOM 13273 C CA . TYR B 1 725 ? 7.359 45.062 28.094 1 96.5 725 TYR B CA 1
ATOM 13274 C C . TYR B 1 725 ? 7.477 46.312 27.203 1 96.5 725 TYR B C 1
ATOM 13276 O O . TYR B 1 725 ? 8.422 46.438 26.422 1 96.5 725 TYR B O 1
ATOM 13284 N N . ARG B 1 726 ? 6.543 47.219 27.297 1 95.19 726 ARG B N 1
ATOM 13285 C CA . ARG B 1 726 ? 6.531 48.438 26.469 1 95.19 726 ARG B CA 1
ATOM 13286 C C . ARG B 1 726 ? 7.699 49.344 26.828 1 95.19 726 ARG B C 1
ATOM 13288 O O . ARG B 1 726 ? 8.211 50.094 25.969 1 95.19 726 ARG B O 1
ATOM 13295 N N . GLU B 1 727 ? 8.047 49.312 28.094 1 95.75 727 GLU B N 1
ATOM 13296 C CA . GLU B 1 727 ? 9.234 50.094 28.469 1 95.75 727 GLU B CA 1
ATOM 13297 C C . GLU B 1 727 ? 10.438 49.688 27.625 1 95.75 727 GLU B C 1
ATOM 13299 O O . GLU B 1 727 ? 11.234 50.531 27.219 1 95.75 727 GLU B O 1
ATOM 13304 N N . LEU B 1 728 ? 10.594 48.438 27.406 1 95.75 728 LEU B N 1
ATOM 13305 C CA . LEU B 1 728 ? 11.719 47.969 26.609 1 95.75 728 LEU B CA 1
ATOM 13306 C C . LEU B 1 728 ? 11.477 48.219 25.125 1 95.75 728 LEU B C 1
ATOM 13308 O O . LEU B 1 728 ? 12.305 48.844 24.453 1 95.75 728 LEU B O 1
ATOM 13312 N N . VAL B 1 729 ? 10.375 47.719 24.578 1 93.81 729 VAL B N 1
ATOM 13313 C CA . VAL B 1 729 ? 10.148 47.594 23.141 1 93.81 729 VAL B CA 1
ATOM 13314 C C . VAL B 1 729 ? 9.773 48.938 22.547 1 93.81 729 VAL B C 1
ATOM 13316 O O . VAL B 1 729 ? 10.148 49.25 21.406 1 93.81 729 VAL B O 1
ATOM 13319 N N . ASP B 1 730 ? 9.016 49.781 23.312 1 92.31 730 ASP B N 1
ATOM 13320 C CA . ASP B 1 730 ? 8.484 51.031 22.75 1 92.31 730 ASP B CA 1
ATOM 13321 C C . ASP B 1 730 ? 9.25 52.219 23.281 1 92.31 730 ASP B C 1
ATOM 13323 O O . ASP B 1 730 ? 9.43 53.219 22.562 1 92.31 730 ASP B O 1
ATOM 13327 N N . ARG B 1 731 ? 9.703 52.156 24.484 1 93.12 731 ARG B N 1
ATOM 13328 C CA . ARG B 1 731 ? 10.156 53.375 25.109 1 93.12 731 ARG B CA 1
ATOM 13329 C C . ARG B 1 731 ? 11.68 53.406 25.25 1 93.12 731 ARG B C 1
ATOM 13331 O O . ARG B 1 731 ? 12.266 54.469 25.516 1 93.12 731 ARG B O 1
ATOM 13338 N N . THR B 1 732 ? 12.297 52.344 25.109 1 93.06 732 THR B N 1
ATOM 13339 C CA . THR B 1 732 ? 13.75 52.312 25.141 1 93.06 732 THR B CA 1
ATOM 13340 C C . THR B 1 732 ? 14.32 52.656 23.75 1 93.06 732 THR B C 1
ATOM 13342 O O . THR B 1 732 ? 14.109 51.906 22.797 1 93.06 732 THR B O 1
ATOM 13345 N N . PRO B 1 733 ? 15.047 53.719 23.703 1 92.12 733 PRO B N 1
ATOM 13346 C CA . PRO B 1 733 ? 15.594 54.094 22.406 1 92.12 733 PRO B CA 1
ATOM 13347 C C . PRO B 1 733 ? 16.562 53.062 21.828 1 92.12 733 PRO B C 1
ATOM 13349 O O . PRO B 1 733 ? 17.406 52.531 22.547 1 92.12 733 PRO B O 1
ATOM 13352 N N . GLY B 1 734 ? 16.359 52.719 20.531 1 92.44 734 GLY B N 1
ATOM 13353 C CA . GLY B 1 734 ? 17.328 51.906 19.797 1 92.44 734 GLY B CA 1
ATOM 13354 C C . GLY B 1 734 ? 17.031 50.438 19.875 1 92.44 734 GLY B C 1
ATOM 13355 O O . GLY B 1 734 ? 17.797 49.625 19.344 1 92.44 734 GLY B O 1
ATOM 13356 N N . VAL B 1 735 ? 16 50.031 20.484 1 93.44 735 VAL B N 1
ATOM 13357 C CA . VAL B 1 735 ? 15.703 48.625 20.641 1 93.44 735 VAL B CA 1
ATOM 13358 C C . VAL B 1 735 ? 15.5 47.969 19.281 1 93.44 735 VAL B C 1
ATOM 13360 O O . VAL B 1 735 ? 15.906 46.812 19.062 1 93.44 735 VAL B O 1
ATOM 13363 N N . LEU B 1 736 ? 14.844 48.562 18.328 1 93.31 736 LEU B N 1
ATOM 13364 C CA . LEU B 1 736 ? 14.617 48.031 17 1 93.31 736 LEU B CA 1
ATOM 13365 C C . LEU B 1 736 ? 15.93 47.875 16.25 1 93.31 736 LEU B C 1
ATOM 13367 O O . LEU B 1 736 ? 16.109 46.938 15.477 1 93.31 736 LEU B O 1
ATOM 13371 N N . ASP B 1 737 ? 16.828 48.844 16.422 1 93.5 737 ASP B N 1
ATOM 13372 C CA . ASP B 1 737 ? 18.156 48.719 15.844 1 93.5 737 ASP B CA 1
ATOM 13373 C C . ASP B 1 737 ? 18.859 47.469 16.406 1 93.5 737 ASP B C 1
ATOM 13375 O O . ASP B 1 737 ? 19.516 46.75 15.656 1 93.5 737 ASP B O 1
ATOM 13379 N N . TYR B 1 738 ? 18.75 47.375 17.688 1 95.56 738 TYR B N 1
ATOM 13380 C CA . TYR B 1 738 ? 19.281 46.188 18.344 1 95.56 738 TYR B CA 1
ATOM 13381 C C . TYR B 1 738 ? 18.703 44.906 17.719 1 95.56 738 TYR B C 1
ATOM 13383 O O . TYR B 1 738 ? 19.453 43.969 17.453 1 95.56 738 TYR B O 1
ATOM 13391 N N . PHE B 1 739 ? 17.422 44.844 17.531 1 94.69 739 PHE B N 1
ATOM 13392 C CA . PHE B 1 739 ? 16.734 43.688 16.984 1 94.69 739 PHE B CA 1
ATOM 13393 C C . PHE B 1 739 ? 17.188 43.406 15.562 1 94.69 739 PHE B C 1
ATOM 13395 O O . PHE B 1 739 ? 17.547 42.281 15.234 1 94.69 739 PHE B O 1
ATOM 13402 N N . TYR B 1 740 ? 17.234 44.375 14.703 1 92.62 740 TYR B N 1
ATOM 13403 C CA . TYR B 1 740 ? 17.562 44.188 13.289 1 92.62 740 TYR B CA 1
ATOM 13404 C C . TYR B 1 740 ? 19.016 43.812 13.117 1 92.62 740 TYR B C 1
ATOM 13406 O O . TYR B 1 740 ? 19.359 43 12.234 1 92.62 740 TYR B O 1
ATOM 13414 N N . GLU B 1 741 ? 19.844 44.344 13.977 1 93.75 741 GLU B N 1
ATOM 13415 C CA . GLU B 1 741 ? 21.266 44.062 13.852 1 93.75 741 GLU B CA 1
ATOM 13416 C C . GLU B 1 741 ? 21.672 42.844 14.633 1 93.75 741 GLU B C 1
ATOM 13418 O O . GLU B 1 741 ? 22.609 42.125 14.242 1 93.75 741 GLU B O 1
ATOM 13423 N N . GLY B 1 742 ? 20.984 42.656 15.656 1 94.69 742 GLY B N 1
ATOM 13424 C CA . GLY B 1 742 ? 21.375 41.562 16.547 1 94.69 742 GLY B CA 1
ATOM 13425 C C . GLY B 1 742 ? 20.703 40.25 16.219 1 94.69 742 GLY B C 1
ATOM 13426 O O . GLY B 1 742 ? 21.031 39.219 16.797 1 94.69 742 GLY B O 1
ATOM 13427 N N . THR B 1 743 ? 19.75 40.125 15.344 1 94.06 743 THR B N 1
ATOM 13428 C CA . THR B 1 743 ? 19.062 38.906 14.93 1 94.06 743 THR B CA 1
ATOM 13429 C C . THR B 1 743 ? 19.125 38.75 13.414 1 94.06 743 THR B C 1
ATOM 13431 O O . THR B 1 743 ? 19.406 39.688 12.688 1 94.06 743 THR B O 1
ATOM 13434 N N . PRO B 1 744 ? 18.859 37.531 12.898 1 92.56 744 PRO B N 1
ATOM 13435 C CA . PRO B 1 744 ? 18.891 37.312 11.453 1 92.56 744 PRO B CA 1
ATOM 13436 C C . PRO B 1 744 ? 17.547 37.625 10.789 1 92.56 744 PRO B C 1
ATOM 13438 O O . PRO B 1 744 ? 17.172 36.969 9.82 1 92.56 744 PRO B O 1
ATOM 13441 N N . VAL B 1 745 ? 16.734 38.5 11.258 1 88.69 745 VAL B N 1
ATOM 13442 C CA . VAL B 1 745 ? 15.375 38.781 10.797 1 88.69 745 VAL B CA 1
ATOM 13443 C C . VAL B 1 745 ? 15.398 39.25 9.344 1 88.69 745 VAL B C 1
ATOM 13445 O O . VAL B 1 745 ? 14.508 38.906 8.562 1 88.69 745 VAL B O 1
ATOM 13448 N N . GLN B 1 746 ? 16.375 39.969 8.938 1 84.75 746 GLN B N 1
ATOM 13449 C CA . GLN B 1 746 ? 16.469 40.438 7.559 1 84.75 746 GLN B CA 1
ATOM 13450 C C . GLN B 1 746 ? 16.766 39.281 6.598 1 84.75 746 GLN B C 1
ATOM 13452 O O . GLN B 1 746 ? 16.203 39.25 5.5 1 84.75 746 GLN B O 1
ATOM 13457 N N . GLU B 1 747 ? 17.578 38.469 7.082 1 85.19 747 GLU B N 1
ATOM 13458 C CA . GLU B 1 747 ? 18 37.344 6.262 1 85.19 747 GLU B CA 1
ATOM 13459 C C . GLU B 1 747 ? 16.891 36.281 6.152 1 85.19 747 GLU B C 1
ATOM 13461 O O . GLU B 1 747 ? 16.844 35.531 5.191 1 85.19 747 GLU B O 1
ATOM 13466 N N . ILE B 1 748 ? 15.984 36.25 7.129 1 79.69 748 ILE B N 1
ATOM 13467 C CA . ILE B 1 748 ? 14.852 35.344 7.098 1 79.69 748 ILE B CA 1
ATOM 13468 C C . ILE B 1 748 ? 14 35.625 5.859 1 79.69 748 ILE B C 1
ATOM 13470 O O . ILE B 1 748 ? 13.414 34.688 5.281 1 79.69 748 ILE B O 1
ATOM 13474 N N . GLY B 1 749 ? 14.008 36.844 5.387 1 72.69 749 GLY B N 1
ATOM 13475 C CA . GLY B 1 749 ? 13.258 37.219 4.199 1 72.69 749 GLY B CA 1
ATOM 13476 C C . GLY B 1 749 ? 13.773 36.562 2.934 1 72.69 749 GLY B C 1
ATOM 13477 O O . GLY B 1 749 ? 13.039 36.406 1.957 1 72.69 749 GLY B O 1
ATOM 13478 N N . PHE B 1 750 ? 15.047 36.125 3.09 1 71.25 750 PHE B N 1
ATOM 13479 C CA . PHE B 1 750 ? 15.664 35.5 1.908 1 71.25 750 PHE B CA 1
ATOM 13480 C C . PHE B 1 750 ? 15.375 34.031 1.85 1 71.25 750 PHE B C 1
ATOM 13482 O O . PHE B 1 750 ? 15.695 33.344 0.859 1 71.25 750 PHE B O 1
ATOM 13489 N N . LEU B 1 751 ? 14.734 33.562 2.916 1 68.44 751 LEU B N 1
ATOM 13490 C CA . LEU B 1 751 ? 14.359 32.156 2.908 1 68.44 751 LEU B CA 1
ATOM 13491 C C . LEU B 1 751 ? 13.164 31.922 1.995 1 68.44 751 LEU B C 1
ATOM 13493 O O . LEU B 1 751 ? 12.219 32.719 1.983 1 68.44 751 LEU B O 1
ATOM 13497 N N . ASN B 1 752 ? 13.359 31.453 0.824 1 61.41 752 ASN B N 1
ATOM 13498 C CA . ASN B 1 752 ? 12.281 31.125 -0.103 1 61.41 752 ASN B CA 1
ATOM 13499 C C . ASN B 1 752 ? 11.227 30.234 0.551 1 61.41 752 ASN B C 1
ATOM 13501 O O . ASN B 1 752 ? 10.891 29.172 0.022 1 61.41 752 ASN B O 1
ATOM 13505 N N . ILE B 1 753 ? 10.852 30.641 1.75 1 58.34 753 ILE B N 1
ATOM 13506 C CA . ILE B 1 753 ? 9.992 29.75 2.531 1 58.34 753 ILE B CA 1
ATOM 13507 C C . ILE B 1 753 ? 8.531 30 2.16 1 58.34 753 ILE B C 1
ATOM 13509 O O . ILE B 1 753 ? 7.707 29.078 2.225 1 58.34 753 ILE B O 1
ATOM 13513 N N . GLY B 1 754 ? 8.219 31.219 1.814 1 58.81 754 GLY B N 1
ATOM 13514 C CA . GLY B 1 754 ? 6.809 31.453 1.564 1 58.81 754 GLY B CA 1
ATOM 13515 C C . GLY B 1 754 ? 6.559 32.531 0.515 1 58.81 754 GLY B C 1
ATOM 13516 O O . GLY B 1 754 ? 7.477 33.25 0.126 1 58.81 754 GLY B O 1
ATOM 13517 N N . SER B 1 755 ? 5.441 32.5 0.086 1 56.31 755 SER B N 1
ATOM 13518 C CA . SER B 1 755 ? 5.023 33.469 -0.947 1 56.31 755 SER B CA 1
ATOM 13519 C C . SER B 1 755 ? 4.809 34.844 -0.369 1 56.31 755 SER B C 1
ATOM 13521 O O . SER B 1 755 ? 4.828 35.844 -1.101 1 56.31 755 SER B O 1
ATOM 13523 N N . ARG B 1 756 ? 4.699 34.844 0.969 1 63.16 756 ARG B N 1
ATOM 13524 C CA . ARG B 1 756 ? 4.344 36.125 1.594 1 63.16 756 ARG B CA 1
ATOM 13525 C C . ARG B 1 756 ? 5.59 36.938 1.9 1 63.16 756 ARG B C 1
ATOM 13527 O O . ARG B 1 756 ? 6.605 36.406 2.344 1 63.16 756 ARG B O 1
ATOM 13534 N N . PRO B 1 757 ? 5.555 38.188 1.692 1 62.47 757 PRO B N 1
ATOM 13535 C CA . PRO B 1 757 ? 6.66 39.062 2.086 1 62.47 757 PRO B CA 1
ATOM 13536 C C . PRO B 1 757 ? 6.816 39.188 3.6 1 62.47 757 PRO B C 1
ATOM 13538 O O . PRO B 1 757 ? 5.848 39 4.34 1 62.47 757 PRO B O 1
ATOM 13541 N N . SER B 1 758 ? 8.039 39.375 4.148 1 64.06 758 SER B N 1
ATOM 13542 C CA . SER B 1 758 ? 8.344 39.469 5.574 1 64.06 758 SER B CA 1
ATOM 13543 C C . SER B 1 758 ? 7.77 40.75 6.184 1 64.06 758 SER B C 1
ATOM 13545 O O . SER B 1 758 ? 7.543 40.812 7.391 1 64.06 758 SER B O 1
ATOM 13547 N N . HIS B 1 759 ? 7.641 41.844 5.406 1 64.12 759 HIS B N 1
ATOM 13548 C CA . HIS B 1 759 ? 7.055 43.094 5.84 1 64.12 759 HIS B CA 1
ATOM 13549 C C . HIS B 1 759 ? 5.773 43.406 5.066 1 64.12 759 HIS B C 1
ATOM 13551 O O . HIS B 1 759 ? 5.684 43.125 3.873 1 64.12 759 HIS B O 1
ATOM 13557 N N . ARG B 1 760 ? 4.969 43.906 5.934 1 53.91 760 ARG B N 1
ATOM 13558 C CA . ARG B 1 760 ? 3.764 44.375 5.242 1 53.91 760 ARG B CA 1
ATOM 13559 C C . ARG B 1 760 ? 4.078 45.5 4.266 1 53.91 760 ARG B C 1
ATOM 13561 O O . ARG B 1 760 ? 3.518 45.531 3.168 1 53.91 760 ARG B O 1
ATOM 13568 N N . ARG B 1 761 ? 5.105 46.469 4.672 1 56.69 761 ARG B N 1
ATOM 13569 C CA . ARG B 1 761 ? 5.574 47.594 3.84 1 56.69 761 ARG B CA 1
ATOM 13570 C C . ARG B 1 761 ? 7.098 47.594 3.734 1 56.69 761 ARG B C 1
ATOM 13572 O O . ARG B 1 761 ? 7.793 47.688 4.746 1 56.69 761 ARG B O 1
ATOM 13579 N N . LYS B 1 762 ? 7.891 47.562 2.768 1 59.09 762 LYS B N 1
ATOM 13580 C CA . LYS B 1 762 ? 9.297 47.25 2.49 1 59.09 762 LYS B CA 1
ATOM 13581 C C . LYS B 1 762 ? 10.211 48.281 3.164 1 59.09 762 LYS B C 1
ATOM 13583 O O . LYS B 1 762 ? 11.25 47.906 3.721 1 59.09 762 LYS B O 1
ATOM 13588 N N . SER B 1 763 ? 9.953 49.438 3.281 1 59.56 763 SER B N 1
ATOM 13589 C CA . SER B 1 763 ? 10.883 50.469 3.695 1 59.56 763 SER B CA 1
ATOM 13590 C C . SER B 1 763 ? 10.688 50.844 5.164 1 59.56 763 SER B C 1
ATOM 13592 O O . SER B 1 763 ? 11.5 51.562 5.746 1 59.56 763 SER B O 1
ATOM 13594 N N . ASP B 1 764 ? 9.805 50.219 5.902 1 68.5 764 ASP B N 1
ATOM 13595 C CA . ASP B 1 764 ? 9.43 50.625 7.258 1 68.5 764 ASP B CA 1
ATOM 13596 C C . ASP B 1 764 ? 9.93 49.594 8.281 1 68.5 764 ASP B C 1
ATOM 13598 O O . ASP B 1 764 ? 9.523 48.438 8.25 1 68.5 764 ASP B O 1
ATOM 13602 N N . ARG B 1 765 ? 10.891 50.031 9.133 1 77.12 765 ARG B N 1
ATOM 13603 C CA . ARG B 1 765 ? 11.484 49.156 10.148 1 77.12 765 ARG B CA 1
ATOM 13604 C C . ARG B 1 765 ? 10.773 49.312 11.484 1 77.12 765 ARG B C 1
ATOM 13606 O O . ARG B 1 765 ? 11.266 48.844 12.516 1 77.12 765 ARG B O 1
ATOM 13613 N N . SER B 1 766 ? 9.625 49.812 11.461 1 77 766 SER B N 1
ATOM 13614 C CA . SER B 1 766 ? 8.891 50.062 12.703 1 77 766 SER B CA 1
ATOM 13615 C C . SER B 1 766 ? 8.219 48.781 13.203 1 77 766 SER B C 1
ATOM 13617 O O . SER B 1 766 ? 8.039 47.812 12.445 1 77 766 SER B O 1
ATOM 13619 N N . LYS B 1 767 ? 7.957 48.781 14.492 1 81.44 767 LYS B N 1
ATOM 13620 C CA . LYS B 1 767 ? 7.281 47.656 15.125 1 81.44 767 LYS B CA 1
ATOM 13621 C C . LYS B 1 767 ? 5.953 47.344 14.438 1 81.44 767 LYS B C 1
ATOM 13623 O O . LYS B 1 767 ? 5.562 46.188 14.305 1 81.44 767 LYS B O 1
ATOM 13628 N N . SER B 1 768 ? 5.371 48.344 14.008 1 74.12 768 SER B N 1
ATOM 13629 C CA . SER B 1 768 ? 4.059 48.188 13.383 1 74.12 768 SER B CA 1
ATOM 13630 C C . SER B 1 768 ? 4.176 47.531 12.008 1 74.12 768 SER B C 1
ATOM 13632 O O . SER B 1 768 ? 3.225 46.938 11.531 1 74.12 768 SER B O 1
ATOM 13634 N N . SER B 1 769 ? 5.309 47.594 11.461 1 75.88 769 SER B N 1
ATOM 13635 C CA . SER B 1 769 ? 5.48 47.125 10.094 1 75.88 769 SER B CA 1
ATOM 13636 C C . SER B 1 769 ? 5.949 45.656 10.078 1 75.88 769 SER B C 1
ATOM 13638 O O . SER B 1 769 ? 5.625 44.906 9.148 1 75.88 769 SER B O 1
ATOM 13640 N N . ILE B 1 770 ? 6.68 45.281 11.07 1 80.69 770 ILE B N 1
ATOM 13641 C CA . ILE B 1 770 ? 7.203 43.938 11.086 1 80.69 770 ILE B CA 1
ATOM 13642 C C . ILE B 1 770 ? 6.09 42.938 11.469 1 80.69 770 ILE B C 1
ATOM 13644 O O . ILE B 1 770 ? 5.301 43.219 12.375 1 80.69 770 ILE B O 1
ATOM 13648 N N . ARG B 1 771 ? 5.969 41.875 10.75 1 76.38 771 ARG B N 1
ATOM 13649 C CA . ARG B 1 771 ? 4.969 40.875 11.039 1 76.38 771 ARG B CA 1
ATOM 13650 C C . ARG B 1 771 ? 5.344 40.062 12.289 1 76.38 771 ARG B C 1
ATOM 13652 O O . ARG B 1 771 ? 6.508 40.062 12.688 1 76.38 771 ARG B O 1
ATOM 13659 N N . ALA B 1 772 ? 4.367 39.438 12.891 1 79.69 772 ALA B N 1
ATOM 13660 C CA . ALA B 1 772 ? 4.551 38.688 14.148 1 79.69 772 ALA B CA 1
ATOM 13661 C C . ALA B 1 772 ? 5.5 37.531 13.961 1 79.69 772 ALA B C 1
ATOM 13663 O O . ALA B 1 772 ? 6.297 37.219 14.852 1 79.69 772 ALA B O 1
ATOM 13664 N N . ILE B 1 773 ? 5.465 36.875 12.859 1 79.56 773 ILE B N 1
ATOM 13665 C CA . ILE B 1 773 ? 6.23 35.656 12.664 1 79.56 773 ILE B CA 1
ATOM 13666 C C . ILE B 1 773 ? 7.723 36 12.602 1 79.56 773 ILE B C 1
ATOM 13668 O O . ILE B 1 773 ? 8.516 35.438 13.367 1 79.56 773 ILE B O 1
ATOM 13672 N N . PRO B 1 774 ? 8.156 36.969 11.781 1 83.12 774 PRO B N 1
ATOM 13673 C CA . PRO B 1 774 ? 9.57 37.312 11.773 1 83.12 774 PRO B CA 1
ATOM 13674 C C . PRO B 1 774 ? 10.039 37.875 13.117 1 83.12 774 PRO B C 1
ATOM 13676 O O . PRO B 1 774 ? 11.195 37.688 13.508 1 83.12 774 PRO B O 1
ATOM 13679 N N . TRP B 1 775 ? 9.148 38.594 13.781 1 87.88 775 TRP B N 1
ATOM 13680 C CA . TRP B 1 775 ? 9.469 39.125 15.094 1 87.88 775 TRP B CA 1
ATOM 13681 C C . TRP B 1 775 ? 9.82 38.031 16.078 1 87.88 775 TRP B C 1
ATOM 13683 O O . TRP B 1 775 ? 10.883 38.031 16.703 1 87.88 775 TRP B O 1
ATOM 13693 N N . VAL B 1 776 ? 8.969 37.094 16.188 1 87.81 776 VAL B N 1
ATOM 13694 C CA . VAL B 1 776 ? 9.156 35.969 17.125 1 87.81 776 VAL B CA 1
ATOM 13695 C C . VAL B 1 776 ? 10.297 35.094 16.641 1 87.81 776 VAL B C 1
ATOM 13697 O O . VAL B 1 776 ? 11.117 34.625 17.453 1 87.81 776 VAL B O 1
ATOM 13700 N N . PHE B 1 777 ? 10.352 34.875 15.359 1 87 777 PHE B N 1
ATOM 13701 C CA . PHE B 1 777 ? 11.352 34 14.766 1 87 777 PHE B CA 1
ATOM 13702 C C . PHE B 1 777 ? 12.758 34.562 14.961 1 87 777 PHE B C 1
ATOM 13704 O O . PHE B 1 777 ? 13.695 33.812 15.25 1 87 777 PHE B O 1
ATOM 13711 N N . GLY B 1 778 ? 12.898 35.812 14.766 1 89.81 778 GLY B N 1
ATOM 13712 C CA . GLY B 1 778 ? 14.188 36.469 14.945 1 89.81 778 GLY B CA 1
ATOM 13713 C C . GLY B 1 778 ? 14.734 36.312 16.359 1 89.81 778 GLY B C 1
ATOM 13714 O O . GLY B 1 778 ? 15.891 35.938 16.531 1 89.81 778 GLY B O 1
ATOM 13715 N N . TRP B 1 779 ? 13.875 36.594 17.328 1 93.19 779 TRP B N 1
ATOM 13716 C CA . TRP B 1 779 ? 14.281 36.5 18.734 1 93.19 779 TRP B CA 1
ATOM 13717 C C . TRP B 1 779 ? 14.586 35.062 19.109 1 93.19 779 TRP B C 1
ATOM 13719 O O . TRP B 1 779 ? 15.438 34.812 19.969 1 93.19 779 TRP B O 1
ATOM 13729 N N . ALA B 1 780 ? 13.867 34.125 18.469 1 90.75 780 ALA B N 1
ATOM 13730 C CA . ALA B 1 780 ? 14.109 32.719 18.734 1 90.75 780 ALA B CA 1
ATOM 13731 C C . ALA B 1 780 ? 15.461 32.281 18.172 1 90.75 780 ALA B C 1
ATOM 13733 O O . ALA B 1 780 ? 16.203 31.531 18.828 1 90.75 780 ALA B O 1
ATOM 13734 N N . GLN B 1 781 ? 15.758 32.75 16.984 1 91.88 781 GLN B N 1
ATOM 13735 C CA . GLN B 1 781 ? 17.016 32.406 16.344 1 91.88 781 GLN B CA 1
ATOM 13736 C C . GLN B 1 781 ? 18.219 32.875 17.172 1 91.88 781 GLN B C 1
ATOM 13738 O O . GLN B 1 781 ? 19.219 32.156 17.297 1 91.88 781 GLN B O 1
ATOM 13743 N N . SER B 1 782 ? 18.062 34.031 17.719 1 95.31 782 SER B N 1
ATOM 13744 C CA . SER B 1 782 ? 19.156 34.594 18.484 1 95.31 782 SER B CA 1
ATOM 13745 C C . SER B 1 782 ? 19.094 34.125 19.938 1 95.31 782 SER B C 1
ATOM 13747 O O . SER B 1 782 ? 19.844 34.625 20.781 1 95.31 782 SER B O 1
ATOM 13749 N N . ARG B 1 783 ? 18.188 33.281 20.297 1 94.75 783 ARG B N 1
ATOM 13750 C CA . ARG B 1 783 ? 18.078 32.531 21.547 1 94.75 783 ARG B CA 1
ATOM 13751 C C . ARG B 1 783 ? 17.609 33.469 22.672 1 94.75 783 ARG B C 1
ATOM 13753 O O . ARG B 1 783 ? 17.766 33.125 23.859 1 94.75 783 ARG B O 1
ATOM 13760 N N . HIS B 1 784 ? 17.078 34.656 22.281 1 95.25 784 HIS B N 1
ATOM 13761 C CA . HIS B 1 784 ? 16.484 35.531 23.266 1 95.25 784 HIS B CA 1
ATOM 13762 C C . HIS B 1 784 ? 15.125 35.031 23.719 1 95.25 784 HIS B C 1
ATOM 13764 O O . HIS B 1 784 ? 14.805 35.062 24.922 1 95.25 784 HIS B O 1
ATOM 13770 N N . THR B 1 785 ? 14.297 34.562 22.859 1 93.25 785 THR B N 1
ATOM 13771 C CA . THR B 1 785 ? 12.914 34.125 23.016 1 93.25 785 THR B CA 1
ATOM 13772 C C . THR B 1 785 ? 12.102 35.156 23.797 1 93.25 785 THR B C 1
ATOM 13774 O O . THR B 1 785 ? 11.227 34.781 24.594 1 93.25 785 THR B O 1
ATOM 13777 N N . LEU B 1 786 ? 12.43 36.344 23.609 1 93.38 786 LEU B N 1
ATOM 13778 C CA . LEU B 1 786 ? 12.016 37.5 24.391 1 93.38 786 LEU B CA 1
ATOM 13779 C C . LEU B 1 786 ? 10.5 37.625 24.438 1 93.38 786 LEU B C 1
ATOM 13781 O O . LEU B 1 786 ? 9.922 37.781 25.516 1 93.38 786 LEU B O 1
ATOM 13785 N N . PRO B 1 787 ? 9.805 37.469 23.391 1 91.06 787 PRO B N 1
ATOM 13786 C CA . PRO B 1 787 ? 8.359 37.688 23.391 1 91.06 787 PRO B CA 1
ATOM 13787 C C . PRO B 1 787 ? 7.598 36.719 24.281 1 91.06 787 PRO B C 1
ATOM 13789 O O . PRO B 1 787 ? 6.488 37.031 24.734 1 91.06 787 PRO B O 1
ATOM 13792 N N . ALA B 1 788 ? 8.188 35.688 24.672 1 92.31 788 ALA B N 1
ATOM 13793 C CA . ALA B 1 788 ? 7.473 34.594 25.359 1 92.31 788 ALA B CA 1
ATOM 13794 C C . ALA B 1 788 ? 7.559 34.781 26.875 1 92.31 788 ALA B C 1
ATOM 13796 O O . ALA B 1 788 ? 6.859 34.094 27.625 1 92.31 788 ALA B O 1
ATOM 13797 N N . TRP B 1 789 ? 8.383 35.75 27.344 1 95.69 789 TRP B N 1
ATOM 13798 C CA . TRP B 1 789 ? 8.531 35.719 28.797 1 95.69 789 TRP B CA 1
ATOM 13799 C C . TRP B 1 789 ? 8.75 37.156 29.328 1 95.69 789 TRP B C 1
ATOM 13801 O O . TRP B 1 789 ? 8.602 37.375 30.516 1 95.69 789 TRP B O 1
ATOM 13811 N N . TYR B 1 790 ? 9.156 38.062 28.516 1 97 790 TYR B N 1
ATOM 13812 C CA . TYR B 1 790 ? 9.594 39.375 29.031 1 97 790 TYR B CA 1
ATOM 13813 C C . TYR B 1 790 ? 8.438 40.094 29.703 1 97 790 TYR B C 1
ATOM 13815 O O . TYR B 1 790 ? 7.352 40.219 29.141 1 97 790 TYR B O 1
ATOM 13823 N N . GLY B 1 791 ? 8.656 40.625 30.828 1 97.06 791 GLY B N 1
ATOM 13824 C CA . GLY B 1 791 ? 7.676 41.406 31.578 1 97.06 791 GLY B CA 1
ATOM 13825 C C . GLY B 1 791 ? 7.035 40.594 32.719 1 97.06 791 GLY B C 1
ATOM 13826 O O . GLY B 1 791 ? 6.449 41.188 33.625 1 97.06 791 GLY B O 1
ATOM 13827 N N . ILE B 1 792 ? 7.129 39.312 32.656 1 97.75 792 ILE B N 1
ATOM 13828 C CA . ILE B 1 792 ? 6.488 38.469 33.656 1 97.75 792 ILE B CA 1
ATOM 13829 C C . ILE B 1 792 ? 7.184 38.625 35 1 97.75 792 ILE B C 1
ATOM 13831 O O . ILE B 1 792 ? 6.52 38.75 36.031 1 97.75 792 ILE B O 1
ATOM 13835 N N . GLY B 1 793 ? 8.516 38.562 35 1 98.12 793 GLY B N 1
ATOM 13836 C CA . GLY B 1 793 ? 9.266 38.719 36.219 1 98.12 793 GLY B CA 1
ATOM 13837 C C . GLY B 1 793 ? 8.984 40.031 36.938 1 98.12 793 GLY B C 1
ATOM 13838 O O . GLY B 1 793 ? 8.734 40.031 38.125 1 98.12 793 GLY B O 1
ATOM 13839 N N . SER B 1 794 ? 9.047 41.094 36.188 1 98.12 794 SER B N 1
ATOM 13840 C CA . SER B 1 794 ? 8.758 42.438 36.719 1 98.12 794 SER B CA 1
ATOM 13841 C C . SER B 1 794 ? 7.352 42.5 37.312 1 98.12 794 SER B C 1
ATOM 13843 O O . SER B 1 794 ? 7.148 43.062 38.375 1 98.12 794 SER B O 1
ATOM 13845 N N . ALA B 1 795 ? 6.402 41.938 36.625 1 98.44 795 ALA B N 1
ATOM 13846 C CA . ALA B 1 795 ? 5.008 41.969 37.062 1 98.44 795 ALA B CA 1
ATOM 13847 C C . ALA B 1 795 ? 4.82 41.188 38.344 1 98.44 795 ALA B C 1
ATOM 13849 O O . ALA B 1 795 ? 4.195 41.656 39.281 1 98.44 795 ALA B O 1
ATOM 13850 N N . LEU B 1 796 ? 5.34 39.969 38.438 1 98.38 796 LEU B N 1
ATOM 13851 C CA . LEU B 1 796 ? 5.184 39.125 39.625 1 98.38 796 LEU B CA 1
ATOM 13852 C C . LEU B 1 796 ? 5.871 39.75 40.812 1 98.38 796 LEU B C 1
ATOM 13854 O O . LEU B 1 796 ? 5.305 39.75 41.906 1 98.38 796 LEU B O 1
ATOM 13858 N N . ALA B 1 797 ? 7.074 40.219 40.656 1 98 797 ALA B N 1
ATOM 13859 C CA . ALA B 1 797 ? 7.848 40.781 41.75 1 98 797 ALA B CA 1
ATOM 13860 C C . ALA B 1 797 ? 7.176 42.062 42.281 1 98 797 ALA B C 1
ATOM 13862 O O . ALA B 1 797 ? 7.086 42.25 43.5 1 98 797 ALA B O 1
ATOM 13863 N N . ALA B 1 798 ? 6.797 42.906 41.344 1 97.75 798 ALA B N 1
ATOM 13864 C CA . ALA B 1 798 ? 6.164 44.156 41.75 1 97.75 798 ALA B CA 1
ATOM 13865 C C . ALA B 1 798 ? 4.855 43.906 42.5 1 97.75 798 ALA B C 1
ATOM 13867 O O . ALA B 1 798 ? 4.543 44.562 43.469 1 97.75 798 ALA B O 1
ATOM 13868 N N . TRP B 1 799 ? 4.07 43 42 1 97.88 799 TRP B N 1
ATOM 13869 C CA . TRP B 1 799 ? 2.756 42.719 42.594 1 97.88 799 TRP B CA 1
ATOM 13870 C C . TRP B 1 799 ? 2.887 42.062 43.969 1 97.88 799 TRP B C 1
ATOM 13872 O O . TRP B 1 799 ? 2.184 42.438 44.906 1 97.88 799 TRP B O 1
ATOM 13882 N N . ARG B 1 800 ? 3.717 41.031 44.094 1 96.25 800 ARG B N 1
ATOM 13883 C CA . ARG B 1 800 ? 3.814 40.312 45.344 1 96.25 800 ARG B CA 1
ATOM 13884 C C . ARG B 1 800 ? 4.527 41.156 46.406 1 96.25 800 ARG B C 1
ATOM 13886 O O . ARG B 1 800 ? 4.246 41.031 47.594 1 96.25 800 ARG B O 1
ATOM 13893 N N . GLY B 1 801 ? 5.516 42.031 45.938 1 94.56 801 GLY B N 1
ATOM 13894 C CA . GLY B 1 801 ? 6.324 42.75 46.938 1 94.56 801 GLY B CA 1
ATOM 13895 C C . GLY B 1 801 ? 6.957 41.844 47.938 1 94.56 801 GLY B C 1
ATOM 13896 O O . GLY B 1 801 ? 7.523 40.781 47.594 1 94.56 801 GLY B O 1
ATOM 13897 N N . GLU B 1 802 ? 6.891 42.281 49.188 1 93.31 802 GLU B N 1
ATOM 13898 C CA . GLU B 1 802 ? 7.445 41.469 50.281 1 93.31 802 GLU B CA 1
ATOM 13899 C C . GLU B 1 802 ? 6.336 40.844 51.125 1 93.31 802 GLU B C 1
ATOM 13901 O O . GLU B 1 802 ? 6.598 40.312 52.188 1 93.31 802 GLU B O 1
ATOM 13906 N N . ASP B 1 803 ? 5.168 40.781 50.5 1 95.56 803 ASP B N 1
ATOM 13907 C CA . ASP B 1 803 ? 4.004 40.281 51.25 1 95.56 803 ASP B CA 1
ATOM 13908 C C . ASP B 1 803 ? 3.83 38.781 51.031 1 95.56 803 ASP B C 1
ATOM 13910 O O . ASP B 1 803 ? 3.5 38.312 49.938 1 95.56 803 ASP B O 1
ATOM 13914 N N . PRO B 1 804 ? 3.936 38.062 52.062 1 94.94 804 PRO B N 1
ATOM 13915 C CA . PRO B 1 804 ? 3.801 36.594 51.938 1 94.94 804 PRO B CA 1
ATOM 13916 C C . PRO B 1 804 ? 2.395 36.156 51.531 1 94.94 804 PRO B C 1
ATOM 13918 O O . PRO B 1 804 ? 2.229 35.125 50.875 1 94.94 804 PRO B O 1
ATOM 13921 N N . ALA B 1 805 ? 1.467 36.906 51.875 1 95.56 805 ALA B N 1
ATOM 13922 C CA . ALA B 1 805 ? 0.09 36.594 51.531 1 95.56 805 ALA B CA 1
ATOM 13923 C C . ALA B 1 805 ? -0.128 36.688 50.031 1 95.56 805 ALA B C 1
ATOM 13925 O O . ALA B 1 805 ? -0.902 35.906 49.438 1 95.56 805 ALA B O 1
ATOM 13926 N N . ARG B 1 806 ? 0.512 37.594 49.469 1 96.62 806 ARG B N 1
ATOM 13927 C CA . ARG B 1 806 ? 0.407 37.75 48 1 96.62 806 ARG B CA 1
ATOM 13928 C C . ARG B 1 806 ? 1.118 36.594 47.281 1 96.62 806 ARG B C 1
ATOM 13930 O O . ARG B 1 806 ? 0.645 36.125 46.25 1 96.62 806 ARG B O 1
ATOM 13937 N N . LEU B 1 807 ? 2.197 36.156 47.812 1 97.31 807 LEU B N 1
ATOM 13938 C CA . LEU B 1 807 ? 2.895 35.031 47.25 1 97.31 807 LEU B CA 1
ATOM 13939 C C . LEU B 1 807 ? 2.041 33.75 47.344 1 97.31 807 LEU B C 1
ATOM 13941 O O . LEU B 1 807 ? 1.996 32.969 46.406 1 97.31 807 LEU B O 1
ATOM 13945 N N . GLU B 1 808 ? 1.446 33.531 48.438 1 96.88 808 GLU B N 1
ATOM 13946 C CA . GLU B 1 808 ? 0.584 32.375 48.625 1 96.88 808 GLU B CA 1
ATOM 13947 C C . GLU B 1 808 ? -0.568 32.375 47.625 1 96.88 808 GLU B C 1
ATOM 13949 O O . GLU B 1 808 ? -0.983 31.328 47.156 1 96.88 808 GLU B O 1
ATOM 13954 N N . LEU B 1 809 ? -1.074 33.5 47.375 1 97.12 809 LEU B N 1
ATOM 13955 C CA . LEU B 1 809 ? -2.148 33.625 46.406 1 97.12 809 LEU B CA 1
ATOM 13956 C C . LEU B 1 809 ? -1.661 33.219 45.031 1 97.12 809 LEU B C 1
ATOM 13958 O O . LEU B 1 809 ? -2.355 32.5 44.312 1 97.12 809 LEU B O 1
ATOM 13962 N N . LEU B 1 810 ? -0.517 33.688 44.656 1 98 810 LEU B N 1
ATOM 13963 C CA . LEU B 1 810 ? 0.056 33.344 43.375 1 98 810 LEU B CA 1
ATOM 13964 C C . LEU B 1 810 ? 0.291 31.828 43.281 1 98 810 LEU B C 1
ATOM 13966 O O . LEU B 1 810 ? 0.078 31.219 42.219 1 98 810 LEU B O 1
ATOM 13970 N N . GLN B 1 811 ? 0.724 31.25 44.344 1 97.75 811 GLN B N 1
ATOM 13971 C CA . GLN B 1 811 ? 0.966 29.812 44.375 1 97.75 811 GLN B CA 1
ATOM 13972 C C . GLN B 1 811 ? -0.34 29.031 44.281 1 97.75 811 GLN B C 1
ATOM 13974 O O . GLN B 1 811 ? -0.392 27.969 43.656 1 97.75 811 GLN B O 1
ATOM 13979 N N . GLN B 1 812 ? -1.29 29.531 44.906 1 96.75 812 GLN B N 1
ATOM 13980 C CA . GLN B 1 812 ? -2.615 28.922 44.812 1 96.75 812 GLN B CA 1
ATOM 13981 C C . GLN B 1 812 ? -3.156 29.031 43.375 1 96.75 812 GLN B C 1
ATOM 13983 O O . GLN B 1 812 ? -3.74 28.078 42.875 1 96.75 812 GLN B O 1
ATOM 13988 N N . MET B 1 813 ? -2.963 30.188 42.75 1 96.94 813 MET B N 1
ATOM 13989 C CA . MET B 1 813 ? -3.385 30.359 41.375 1 96.94 813 MET B CA 1
ATOM 13990 C C . MET B 1 813 ? -2.705 29.359 40.469 1 96.94 813 MET B C 1
ATOM 13992 O O . MET B 1 813 ? -3.35 28.781 39.562 1 96.94 813 MET B O 1
ATOM 13996 N N . TYR B 1 814 ? -1.479 29.094 40.656 1 96.44 814 TYR B N 1
ATOM 13997 C CA . TYR B 1 814 ? -0.725 28.156 39.812 1 96.44 814 TYR B CA 1
ATOM 13998 C C . TYR B 1 814 ? -1.232 26.734 40 1 96.44 814 TYR B C 1
ATOM 14000 O O . TYR B 1 814 ? -1.303 25.969 39.062 1 96.44 814 TYR B O 1
ATOM 14008 N N . ARG B 1 815 ? -1.583 26.422 41.125 1 94.31 815 ARG B N 1
ATOM 14009 C CA . ARG B 1 815 ? -2.021 25.062 41.469 1 94.31 815 ARG B CA 1
ATOM 14010 C C . ARG B 1 815 ? -3.438 24.812 40.938 1 94.31 815 ARG B C 1
ATOM 14012 O O . ARG B 1 815 ? -3.74 23.734 40.469 1 94.31 815 ARG B O 1
ATOM 14019 N N . ASP B 1 816 ? -4.238 25.812 41.062 1 92.75 816 ASP B N 1
ATOM 14020 C CA . ASP B 1 816 ? -5.668 25.516 40.969 1 92.75 816 ASP B CA 1
ATOM 14021 C C . ASP B 1 816 ? -6.258 26.109 39.688 1 92.75 816 ASP B C 1
ATOM 14023 O O . ASP B 1 816 ? -7.352 25.719 39.281 1 92.75 816 ASP B O 1
ATOM 14027 N N . TRP B 1 817 ? -5.645 27.125 39.125 1 94.25 817 TRP B N 1
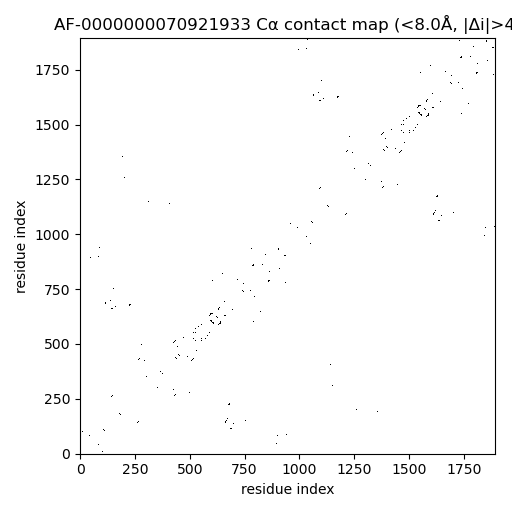ATOM 14028 C CA . TRP B 1 817 ? -6.199 27.812 37.969 1 94.25 817 TRP B CA 1
ATOM 14029 C C . TRP B 1 817 ? -5.496 27.391 36.688 1 94.25 817 TRP B C 1
ATOM 14031 O O . TRP B 1 817 ? -4.379 27.828 36.406 1 94.25 817 TRP B O 1
ATOM 14041 N N . PRO B 1 818 ? -6.191 26.594 35.844 1 90.5 818 PRO B N 1
ATOM 14042 C CA . PRO B 1 818 ? -5.57 26.047 34.625 1 90.5 818 PRO B CA 1
ATOM 14043 C C . PRO B 1 818 ? -4.98 27.125 33.719 1 90.5 818 PRO B C 1
ATOM 14045 O O . PRO B 1 818 ? -3.934 26.906 33.094 1 90.5 818 PRO B O 1
ATOM 14048 N N . PHE B 1 819 ? -5.633 28.234 33.656 1 92.81 819 PHE B N 1
ATOM 14049 C CA . PHE B 1 819 ? -5.141 29.328 32.812 1 92.81 819 PHE B CA 1
ATOM 14050 C C . PHE B 1 819 ? -3.758 29.781 33.281 1 92.81 819 PHE B C 1
ATOM 14052 O O . PHE B 1 819 ? -2.818 29.828 32.469 1 92.81 819 PHE B O 1
ATOM 14059 N N . PHE B 1 820 ? -3.666 30.062 34.5 1 96.19 820 PHE B N 1
ATOM 14060 C CA . PHE B 1 820 ? -2.43 30.578 35.094 1 96.19 820 PHE B CA 1
ATOM 14061 C C . PHE B 1 820 ? -1.339 29.516 35.062 1 96.19 820 PHE B C 1
ATOM 14063 O O . PHE B 1 820 ? -0.18 29.812 34.781 1 96.19 820 PHE B O 1
ATOM 14070 N N . ARG B 1 821 ? -1.687 28.391 35.375 1 93.81 821 ARG B N 1
ATOM 14071 C CA . ARG B 1 821 ? -0.745 27.281 35.312 1 93.81 821 ARG B CA 1
ATOM 14072 C C . ARG B 1 821 ? -0.165 27.109 33.906 1 93.81 821 ARG B C 1
ATOM 14074 O O . ARG B 1 821 ? 1.048 26.969 33.75 1 93.81 821 ARG B O 1
ATOM 14081 N N . SER B 1 822 ? -1.033 27.078 32.938 1 91.19 822 SER B N 1
ATOM 14082 C CA . SER B 1 822 ? -0.592 26.938 31.562 1 91.19 822 SER B CA 1
ATOM 14083 C C . SER B 1 822 ? 0.334 28.062 31.141 1 91.19 822 SER B C 1
ATOM 14085 O O . SER B 1 822 ? 1.321 27.844 30.438 1 91.19 822 SER B O 1
ATOM 14087 N N . LEU B 1 823 ? 0.007 29.234 31.469 1 93.69 823 LEU B N 1
ATOM 14088 C CA . LEU B 1 823 ? 0.804 30.406 31.141 1 93.69 823 LEU B CA 1
ATOM 14089 C C . LEU B 1 823 ? 2.223 30.281 31.688 1 93.69 823 LEU B C 1
ATOM 14091 O O . LEU B 1 823 ? 3.193 30.438 30.938 1 93.69 823 LEU B O 1
ATOM 14095 N N . LEU B 1 824 ? 2.301 29.953 32.969 1 94.88 824 LEU B N 1
ATOM 14096 C CA . LEU B 1 824 ? 3.615 29.875 33.594 1 94.88 824 LEU B CA 1
ATOM 14097 C C . LEU B 1 824 ? 4.371 28.641 33.125 1 94.88 824 LEU B C 1
ATOM 14099 O O . LEU B 1 824 ? 5.598 28.656 33 1 94.88 824 LEU B O 1
ATOM 14103 N N . SER B 1 825 ? 3.643 27.609 32.938 1 91.38 825 SER B N 1
ATOM 14104 C CA . SER B 1 825 ? 4.285 26.406 32.406 1 91.38 825 SER B CA 1
ATOM 14105 C C . SER B 1 825 ? 4.887 26.672 31.016 1 91.38 825 SER B C 1
ATOM 14107 O O . SER B 1 825 ? 6.008 26.25 30.734 1 91.38 825 SER B O 1
ATOM 14109 N N . ASN B 1 826 ? 4.152 27.281 30.172 1 90.88 826 ASN B N 1
ATOM 14110 C CA . ASN B 1 826 ? 4.652 27.641 28.844 1 90.88 826 ASN B CA 1
ATOM 14111 C C . ASN B 1 826 ? 5.844 28.594 28.922 1 90.88 826 ASN B C 1
ATOM 14113 O O . ASN B 1 826 ? 6.766 28.516 28.109 1 90.88 826 ASN B O 1
ATOM 14117 N N . THR B 1 827 ? 5.734 29.484 29.859 1 93.69 827 THR B N 1
ATOM 14118 C CA . THR B 1 827 ? 6.84 30.406 30.078 1 93.69 827 THR B CA 1
ATOM 14119 C C . THR B 1 827 ? 8.117 29.656 30.438 1 93.69 827 THR B C 1
ATOM 14121 O O . THR B 1 827 ? 9.203 30 29.969 1 93.69 827 THR B O 1
ATOM 14124 N N . GLN B 1 828 ? 7.977 28.641 31.281 1 93.38 828 GLN B N 1
ATOM 14125 C CA . GLN B 1 828 ? 9.133 27.828 31.656 1 93.38 828 GLN B CA 1
ATOM 14126 C C . GLN B 1 828 ? 9.789 27.203 30.422 1 93.38 828 GLN B C 1
ATOM 14128 O O . GLN B 1 828 ? 11.016 27.156 30.328 1 93.38 828 GLN B O 1
ATOM 14133 N N . MET B 1 829 ? 9.008 26.828 29.531 1 89.19 829 MET B N 1
ATOM 14134 C CA . MET B 1 829 ? 9.523 26.234 28.312 1 89.19 829 MET B CA 1
ATOM 14135 C C . MET B 1 829 ? 10.32 27.25 27.5 1 89.19 829 MET B C 1
ATOM 14137 O O . MET B 1 829 ? 11.406 26.938 27 1 89.19 829 MET B O 1
ATOM 14141 N N . ALA B 1 830 ? 9.758 28.422 27.359 1 90.94 830 ALA B N 1
ATOM 14142 C CA . ALA B 1 830 ? 10.422 29.5 26.625 1 90.94 830 ALA B CA 1
ATOM 14143 C C . ALA B 1 830 ? 11.734 29.891 27.281 1 90.94 830 ALA B C 1
ATOM 14145 O O . ALA B 1 830 ? 12.727 30.156 26.609 1 90.94 830 ALA B O 1
ATOM 14146 N N . LEU B 1 831 ? 11.703 29.969 28.625 1 94.31 831 LEU B N 1
ATOM 14147 C CA . LEU B 1 831 ? 12.906 30.312 29.375 1 94.31 831 LEU B CA 1
ATOM 14148 C C . LEU B 1 831 ? 13.984 29.25 29.219 1 94.31 831 LEU B C 1
ATOM 14150 O O . LEU B 1 831 ? 15.172 29.562 29.172 1 94.31 831 LEU B O 1
ATOM 14154 N N . THR B 1 832 ? 13.539 28.078 29.141 1 91 832 THR B N 1
ATOM 14155 C CA . THR B 1 832 ? 14.477 26.969 28.984 1 91 832 THR B CA 1
ATOM 14156 C C . THR B 1 832 ? 15.094 26.984 27.594 1 91 832 THR B C 1
ATOM 14158 O O . THR B 1 832 ? 16.266 26.625 27.422 1 91 832 THR B O 1
ATOM 14161 N N . LYS B 1 833 ? 14.398 27.391 26.609 1 90.5 833 LYS B N 1
ATOM 14162 C CA . LYS B 1 833 ? 14.891 27.469 25.234 1 90.5 833 LYS B CA 1
ATOM 14163 C C . LYS B 1 833 ? 15.82 28.656 25.047 1 90.5 833 LYS B C 1
ATOM 14165 O O . LYS B 1 833 ? 16.656 28.672 24.125 1 90.5 833 LYS B O 1
ATOM 14170 N N . ALA B 1 834 ? 15.648 29.625 25.891 1 92.56 834 ALA B N 1
ATOM 14171 C CA . ALA B 1 834 ? 16.516 30.812 25.828 1 92.56 834 ALA B CA 1
ATOM 14172 C C . ALA B 1 834 ? 17.922 30.469 26.312 1 92.56 834 ALA B C 1
ATOM 14174 O O . ALA B 1 834 ? 18.094 29.594 27.172 1 92.56 834 ALA B O 1
ATOM 14175 N N . ASP B 1 835 ? 18.922 31.078 25.734 1 93.44 835 ASP B N 1
ATOM 14176 C CA . ASP B 1 835 ? 20.312 31 26.141 1 93.44 835 ASP B CA 1
ATOM 14177 C C . ASP B 1 835 ? 20.969 32.375 26.125 1 93.44 835 ASP B C 1
ATOM 14179 O O . ASP B 1 835 ? 21.469 32.844 25.094 1 93.44 835 ASP B O 1
ATOM 14183 N N . LEU B 1 836 ? 21.078 32.969 27.266 1 94 836 LEU B N 1
ATOM 14184 C CA . LEU B 1 836 ? 21.5 34.344 27.359 1 94 836 LEU B CA 1
ATOM 14185 C C . LEU B 1 836 ? 22.984 34.5 27.062 1 94 836 LEU B C 1
ATOM 14187 O O . LEU B 1 836 ? 23.453 35.562 26.672 1 94 836 LEU B O 1
ATOM 14191 N N . ARG B 1 837 ? 23.703 33.438 27.297 1 91.56 837 ARG B N 1
ATOM 14192 C CA . ARG B 1 837 ? 25.109 33.469 26.891 1 91.56 837 ARG B CA 1
ATOM 14193 C C . ARG B 1 837 ? 25.234 33.625 25.375 1 91.56 837 ARG B C 1
ATOM 14195 O O . ARG B 1 837 ? 26.031 34.438 24.891 1 91.56 837 ARG B O 1
ATOM 14202 N N . MET B 1 838 ? 24.5 32.844 24.734 1 93.44 838 MET B N 1
ATOM 14203 C CA . MET B 1 838 ? 24.5 32.938 23.266 1 93.44 838 MET B CA 1
ATOM 14204 C C . MET B 1 838 ? 23.891 34.25 22.797 1 93.44 838 MET B C 1
ATOM 14206 O O . MET B 1 838 ? 24.391 34.844 21.844 1 93.44 838 MET B O 1
ATOM 14210 N N . ALA B 1 839 ? 22.812 34.688 23.453 1 96.5 839 ALA B N 1
ATOM 14211 C CA . ALA B 1 839 ? 22.172 35.938 23.109 1 96.5 839 ALA B CA 1
ATOM 14212 C C . ALA B 1 839 ? 23.156 37.125 23.234 1 96.5 839 ALA B C 1
ATOM 14214 O O . ALA B 1 839 ? 23.109 38.062 22.438 1 96.5 839 ALA B O 1
ATOM 14215 N N . ALA B 1 840 ? 23.953 37.031 24.172 1 95.62 840 ALA B N 1
ATOM 14216 C CA . ALA B 1 840 ? 24.969 38.062 24.375 1 95.62 840 ALA B CA 1
ATOM 14217 C C . ALA B 1 840 ? 25.938 38.094 23.188 1 95.62 840 ALA B C 1
ATOM 14219 O O . ALA B 1 840 ? 26.406 39.188 22.812 1 95.62 840 ALA B O 1
ATOM 14220 N N . GLU B 1 841 ? 26.266 36.938 22.719 1 94.62 841 GLU B N 1
ATOM 14221 C CA . GLU B 1 841 ? 27.156 36.875 21.562 1 94.62 841 GLU B CA 1
ATOM 14222 C C . GLU B 1 841 ? 26.5 37.5 20.344 1 94.62 841 GLU B C 1
ATOM 14224 O O . GLU B 1 841 ? 27.156 38.156 19.547 1 94.62 841 GLU B O 1
ATOM 14229 N N . TYR B 1 842 ? 25.281 37.281 20.125 1 97.25 842 TYR B N 1
ATOM 14230 C CA . TYR B 1 842 ? 24.562 37.906 19.016 1 97.25 842 TYR B CA 1
ATOM 14231 C C . TYR B 1 842 ? 24.531 39.438 19.172 1 97.25 842 TYR B C 1
ATOM 14233 O O . TYR B 1 842 ? 24.594 40.156 18.188 1 97.25 842 TYR B O 1
ATOM 14241 N N . ALA B 1 843 ? 24.406 39.875 20.406 1 96.19 843 ALA B N 1
ATOM 14242 C CA . ALA B 1 843 ? 24.328 41.312 20.703 1 96.19 843 ALA B CA 1
ATOM 14243 C C . ALA B 1 843 ? 25.594 42.031 20.25 1 96.19 843 ALA B C 1
ATOM 14245 O O . ALA B 1 843 ? 25.562 43.219 19.938 1 96.19 843 ALA B O 1
ATOM 14246 N N . LYS B 1 844 ? 26.625 41.281 20.125 1 94.94 844 LYS B N 1
ATOM 14247 C CA . LYS B 1 844 ? 27.906 41.875 19.719 1 94.94 844 LYS B CA 1
ATOM 14248 C C . LYS B 1 844 ? 27.891 42.219 18.234 1 94.94 844 LYS B C 1
ATOM 14250 O O . LYS B 1 844 ? 28.75 42.969 17.75 1 94.94 844 LYS B O 1
ATOM 14255 N N . LEU B 1 845 ? 26.938 41.781 17.516 1 95.75 845 LEU B N 1
ATOM 14256 C CA . LEU B 1 845 ? 26.797 42.094 16.094 1 95.75 845 LEU B CA 1
ATOM 14257 C C . LEU B 1 845 ? 26.344 43.531 15.906 1 95.75 845 LEU B C 1
ATOM 14259 O O . LEU B 1 845 ? 26.469 44.062 14.805 1 95.75 845 LEU B O 1
ATOM 14263 N N . CYS B 1 846 ? 25.781 44.094 16.969 1 95.25 846 CYS B N 1
ATOM 14264 C CA . CYS B 1 846 ? 25.266 45.438 16.875 1 95.25 846 CYS B CA 1
ATOM 14265 C C . CYS B 1 846 ? 26.406 46.438 16.734 1 95.25 846 CYS B C 1
ATOM 14267 O O . CYS B 1 846 ? 27.453 46.312 17.375 1 95.25 846 CYS B O 1
ATOM 14269 N N . SER B 1 847 ? 26.234 47.406 15.898 1 92.88 847 SER B N 1
ATOM 14270 C CA . SER B 1 847 ? 27.266 48.406 15.641 1 92.88 847 SER B CA 1
ATOM 14271 C C . SER B 1 847 ? 27.484 49.312 16.859 1 92.88 847 SER B C 1
ATOM 14273 O O . SER B 1 847 ? 28.609 49.656 17.203 1 92.88 847 SER B O 1
ATOM 14275 N N . ASP B 1 848 ? 26.359 49.75 17.469 1 95.44 848 ASP B N 1
ATOM 14276 C CA . ASP B 1 848 ? 26.406 50.562 18.688 1 95.44 848 ASP B CA 1
ATOM 14277 C C . ASP B 1 848 ? 26.484 49.688 19.922 1 95.44 848 ASP B C 1
ATOM 14279 O O . ASP B 1 848 ? 25.453 49.25 20.453 1 95.44 848 ASP B O 1
ATOM 14283 N N . GLN B 1 849 ? 27.578 49.531 20.469 1 95.44 849 GLN B N 1
ATOM 14284 C CA . GLN B 1 849 ? 27.797 48.562 21.562 1 95.44 849 GLN B CA 1
ATOM 14285 C C . GLN B 1 849 ? 27.234 49.094 22.875 1 95.44 849 GLN B C 1
ATOM 14287 O O . GLN B 1 849 ? 26.828 48.344 23.734 1 95.44 849 GLN B O 1
ATOM 14292 N N . GLU B 1 850 ? 27.297 50.375 23.016 1 95 850 GLU B N 1
ATOM 14293 C CA . GLU B 1 850 ? 26.719 50.938 24.219 1 95 850 GLU B CA 1
ATOM 14294 C C . GLU B 1 850 ? 25.219 50.688 24.266 1 95 850 GLU B C 1
ATOM 14296 O O . GLU B 1 850 ? 24.672 50.344 25.312 1 95 850 GLU B O 1
ATOM 14301 N N . LEU B 1 851 ? 24.672 50.938 23.156 1 94.75 851 LEU B N 1
ATOM 14302 C CA . LEU B 1 851 ? 23.25 50.656 23.062 1 94.75 851 LEU B CA 1
ATOM 14303 C C . LEU B 1 851 ? 22.969 49.188 23.297 1 94.75 851 LEU B C 1
ATOM 14305 O O . LEU B 1 851 ? 22.016 48.844 24 1 94.75 851 LEU B O 1
ATOM 14309 N N . ALA B 1 852 ? 23.766 48.344 22.719 1 96.56 852 ALA B N 1
ATOM 14310 C CA . ALA B 1 852 ? 23.578 46.906 22.828 1 96.56 852 ALA B CA 1
ATOM 14311 C C . ALA B 1 852 ? 23.672 46.438 24.281 1 96.56 852 ALA B C 1
ATOM 14313 O O . ALA B 1 852 ? 22.891 45.594 24.719 1 96.56 852 ALA B O 1
ATOM 14314 N N . GLU B 1 853 ? 24.609 46.938 24.953 1 95.69 853 GLU B N 1
ATOM 14315 C CA . GLU B 1 853 ? 24.797 46.594 26.344 1 95.69 853 GLU B CA 1
ATOM 14316 C C . GLU B 1 853 ? 23.625 47.062 27.203 1 95.69 853 GLU B C 1
ATOM 14318 O O . GLU B 1 853 ? 23.266 46.375 28.172 1 95.69 853 GLU B O 1
ATOM 14323 N N . ARG B 1 854 ? 23.156 48.188 26.922 1 95.56 854 ARG B N 1
ATOM 14324 C CA . ARG B 1 854 ? 22.016 48.719 27.672 1 95.56 854 ARG B CA 1
ATOM 14325 C C . ARG B 1 854 ? 20.766 47.875 27.469 1 95.56 854 ARG B C 1
ATOM 14327 O O . ARG B 1 854 ? 20.094 47.5 28.422 1 95.56 854 ARG B O 1
ATOM 14334 N N . VAL B 1 855 ? 20.562 47.625 26.219 1 96.5 855 VAL B N 1
ATOM 14335 C CA . VAL B 1 855 ? 19.375 46.844 25.891 1 96.5 855 VAL B CA 1
ATOM 14336 C C . VAL B 1 855 ? 19.516 45.438 26.438 1 96.5 855 VAL B C 1
ATOM 14338 O O . VAL B 1 855 ? 18.609 44.906 27.078 1 96.5 855 VAL B O 1
ATOM 14341 N N . PHE B 1 856 ? 20.625 44.781 26.203 1 97.25 856 PHE B N 1
ATOM 14342 C CA . PHE B 1 856 ? 20.859 43.406 26.656 1 97.25 856 PHE B CA 1
ATOM 14343 C C . PHE B 1 856 ? 20.844 43.312 28.172 1 97.25 856 PHE B C 1
ATOM 14345 O O . PHE B 1 856 ? 20.391 42.344 28.75 1 97.25 856 PHE B O 1
ATOM 14352 N N . GLY B 1 857 ? 21.422 44.312 28.781 1 96.69 857 GLY B N 1
ATOM 14353 C CA . GLY B 1 857 ? 21.375 44.344 30.234 1 96.69 857 GLY B CA 1
ATOM 14354 C C . GLY B 1 857 ? 19.969 44.281 30.797 1 96.69 857 GLY B C 1
ATOM 14355 O O . GLY B 1 857 ? 19.703 43.594 31.766 1 96.69 857 GLY B O 1
ATOM 14356 N N . LYS B 1 858 ? 19.062 45.031 30.188 1 96.94 858 LYS B N 1
ATOM 14357 C CA . LYS B 1 858 ? 17.656 45 30.609 1 96.94 858 LYS B CA 1
ATOM 14358 C C . LYS B 1 858 ? 17.047 43.625 30.406 1 96.94 858 LYS B C 1
ATOM 14360 O O . LYS B 1 858 ? 16.281 43.156 31.234 1 96.94 858 LYS B O 1
ATOM 14365 N N . VAL B 1 859 ? 17.422 43.031 29.234 1 97.5 859 VAL B N 1
ATOM 14366 C CA . VAL B 1 859 ? 16.906 41.719 28.906 1 97.5 859 VAL B CA 1
ATOM 14367 C C . VAL B 1 859 ? 17.406 40.688 29.906 1 97.5 859 VAL B C 1
ATOM 14369 O O . VAL B 1 859 ? 16.641 39.875 30.406 1 97.5 859 VAL B O 1
ATOM 14372 N N . ARG B 1 860 ? 18.656 40.688 30.219 1 97.5 860 ARG B N 1
ATOM 14373 C CA . ARG B 1 860 ? 19.281 39.781 31.156 1 97.5 860 ARG B CA 1
ATOM 14374 C C . ARG B 1 860 ? 18.672 39.906 32.562 1 97.5 860 ARG B C 1
ATOM 14376 O O . ARG B 1 860 ? 18.406 38.906 33.219 1 97.5 860 ARG B O 1
ATOM 14383 N N . ASP B 1 861 ? 18.469 41.094 33 1 97.5 861 ASP B N 1
ATOM 14384 C CA . ASP B 1 861 ? 17.922 41.344 34.312 1 97.5 861 ASP B CA 1
ATOM 14385 C C . ASP B 1 861 ? 16.484 40.812 34.406 1 97.5 861 ASP B C 1
ATOM 14387 O O . ASP B 1 861 ? 16.109 40.188 35.406 1 97.5 861 ASP B O 1
ATOM 14391 N N . GLU B 1 862 ? 15.758 41.125 33.406 1 98.06 862 GLU B N 1
ATOM 14392 C CA . GLU B 1 862 ? 14.375 40.656 33.406 1 98.06 862 GLU B CA 1
ATOM 14393 C C . GLU B 1 862 ? 14.32 39.125 33.344 1 98.06 862 GLU B C 1
ATOM 14395 O O . GLU B 1 862 ? 13.445 38.5 33.938 1 98.06 862 GLU B O 1
ATOM 14400 N N . TYR B 1 863 ? 15.242 38.531 32.531 1 97.88 863 TYR B N 1
ATOM 14401 C CA . TYR B 1 863 ? 15.312 37.062 32.469 1 97.88 863 TYR B CA 1
ATOM 14402 C C . TYR B 1 863 ? 15.555 36.469 33.812 1 97.88 863 TYR B C 1
ATOM 14404 O O . TYR B 1 863 ? 14.844 35.531 34.219 1 97.88 863 TYR B O 1
ATOM 14412 N N . ALA B 1 864 ? 16.484 36.938 34.531 1 97.69 864 ALA B N 1
ATOM 14413 C CA . ALA B 1 864 ? 16.828 36.438 35.875 1 97.69 864 ALA B CA 1
ATOM 14414 C C . ALA B 1 864 ? 15.656 36.594 36.844 1 97.69 864 ALA B C 1
ATOM 14416 O O . ALA B 1 864 ? 15.367 35.719 37.625 1 97.69 864 ALA B O 1
ATOM 14417 N N . ARG B 1 865 ? 15.062 37.75 36.75 1 97.88 865 ARG B N 1
ATOM 14418 C CA . ARG B 1 865 ? 13.914 38.031 37.594 1 97.88 865 ARG B CA 1
ATOM 14419 C C . ARG B 1 865 ? 12.758 37.094 37.281 1 97.88 865 ARG B C 1
ATOM 14421 O O . ARG B 1 865 ? 12.109 36.562 38.219 1 97.88 865 ARG B O 1
ATOM 14428 N N . THR B 1 866 ? 12.531 36.906 36 1 98.19 866 THR B N 1
ATOM 14429 C CA . THR B 1 866 ? 11.43 36.031 35.594 1 98.19 866 THR B CA 1
ATOM 14430 C C . THR B 1 866 ? 11.672 34.594 36.031 1 98.19 866 THR B C 1
ATOM 14432 O O . THR B 1 866 ? 10.758 33.938 36.531 1 98.19 866 THR B O 1
ATOM 14435 N N . VAL B 1 867 ? 12.891 34.062 35.875 1 97.94 867 VAL B N 1
ATOM 14436 C CA . VAL B 1 867 ? 13.227 32.688 36.312 1 97.94 867 VAL B CA 1
ATOM 14437 C C . VAL B 1 867 ? 12.984 32.562 37.812 1 97.94 867 VAL B C 1
ATOM 14439 O O . VAL B 1 867 ? 12.32 31.625 38.281 1 97.94 867 VAL B O 1
ATOM 14442 N N . ARG B 1 868 ? 13.422 33.5 38.562 1 97.5 868 ARG B N 1
ATOM 14443 C CA . ARG B 1 868 ? 13.297 33.469 40.031 1 97.5 868 ARG B CA 1
ATOM 14444 C C . ARG B 1 868 ? 11.828 33.469 40.438 1 97.5 868 ARG B C 1
ATOM 14446 O O . ARG B 1 868 ? 11.398 32.656 41.25 1 97.5 868 ARG B O 1
ATOM 14453 N N . GLU B 1 869 ? 11.102 34.438 39.906 1 98.06 869 GLU B N 1
ATOM 14454 C CA . GLU B 1 869 ? 9.711 34.625 40.281 1 98.06 869 GLU B CA 1
ATOM 14455 C C . GLU B 1 869 ? 8.859 33.438 39.875 1 98.06 869 GLU B C 1
ATOM 14457 O O . GLU B 1 869 ? 7.957 33.031 40.625 1 98.06 869 GLU B O 1
ATOM 14462 N N . VAL B 1 870 ? 9.086 32.906 38.656 1 97.81 870 VAL B N 1
ATOM 14463 C CA . VAL B 1 870 ? 8.305 31.766 38.156 1 97.81 870 VAL B CA 1
ATOM 14464 C C . VAL B 1 870 ? 8.562 30.547 39.031 1 97.81 870 VAL B C 1
ATOM 14466 O O . VAL B 1 870 ? 7.629 29.828 39.406 1 97.81 870 VAL B O 1
ATOM 14469 N N . LEU B 1 871 ? 9.82 30.266 39.406 1 97.75 871 LEU B N 1
ATOM 14470 C CA . LEU B 1 871 ? 10.156 29.125 40.281 1 97.75 871 LEU B CA 1
ATOM 14471 C C . LEU B 1 871 ? 9.547 29.281 41.656 1 97.75 871 LEU B C 1
ATOM 14473 O O . LEU B 1 871 ? 9.094 28.312 42.25 1 97.75 871 LEU B O 1
ATOM 14477 N N . LEU B 1 872 ? 9.547 30.484 42.156 1 96.94 872 LEU B N 1
ATOM 14478 C CA . LEU B 1 872 ? 8.969 30.766 43.438 1 96.94 872 LEU B CA 1
ATOM 14479 C C . LEU B 1 872 ? 7.473 30.484 43.438 1 96.94 872 LEU B C 1
ATOM 14481 O O . LEU B 1 872 ? 6.953 29.844 44.375 1 96.94 872 LEU B O 1
ATOM 14485 N N . VAL B 1 873 ? 6.828 30.984 42.438 1 97.75 873 VAL B N 1
ATOM 14486 C CA . VAL B 1 873 ? 5.379 30.844 42.375 1 97.75 873 VAL B CA 1
ATOM 14487 C C . VAL B 1 873 ? 5.004 29.391 42.125 1 97.75 873 VAL B C 1
ATOM 14489 O O . VAL B 1 873 ? 4.039 28.891 42.688 1 97.75 873 VAL B O 1
ATOM 14492 N N . ALA B 1 874 ? 5.703 28.734 41.219 1 96.75 874 ALA B N 1
ATOM 14493 C CA . ALA B 1 874 ? 5.414 27.359 40.875 1 96.75 874 ALA B CA 1
ATOM 14494 C C . ALA B 1 874 ? 5.922 26.391 41.938 1 96.75 874 ALA B C 1
ATOM 14496 O O . ALA B 1 874 ? 5.551 25.203 41.938 1 96.75 874 ALA B O 1
ATOM 14497 N N . GLN B 1 875 ? 6.684 26.859 42.844 1 96.06 875 GLN B N 1
ATOM 14498 C CA . GLN B 1 875 ? 7.293 26.062 43.906 1 96.06 875 GLN B CA 1
ATOM 14499 C C . GLN B 1 875 ? 8.125 24.922 43.312 1 96.06 875 GLN B C 1
ATOM 14501 O O . GLN B 1 875 ? 7.945 23.766 43.688 1 96.06 875 GLN B O 1
ATOM 14506 N N . LEU B 1 876 ? 8.969 25.344 42.438 1 95.69 876 LEU B N 1
ATOM 14507 C CA . LEU B 1 876 ? 9.859 24.406 41.781 1 95.69 876 LEU B CA 1
ATOM 14508 C C . LEU B 1 876 ? 11.32 24.766 42.031 1 95.69 876 LEU B C 1
ATOM 14510 O O . LEU B 1 876 ? 11.633 25.922 42.344 1 95.69 876 LEU B O 1
ATOM 14514 N N . GLU B 1 877 ? 12.18 23.797 41.906 1 94.12 877 GLU B N 1
ATOM 14515 C CA . GLU B 1 877 ? 13.609 24.031 42.094 1 94.12 877 GLU B CA 1
ATOM 14516 C C . GLU B 1 877 ? 14.281 24.438 40.781 1 94.12 877 GLU B C 1
ATOM 14518 O O . GLU B 1 877 ? 15.258 25.203 40.812 1 94.12 877 GLU B O 1
ATOM 14523 N N . ALA B 1 878 ? 13.789 23.859 39.75 1 93.75 878 ALA B N 1
ATOM 14524 C CA . ALA B 1 878 ? 14.344 24.156 38.438 1 93.75 878 ALA B CA 1
ATOM 14525 C C . ALA B 1 878 ? 13.242 24.25 37.406 1 93.75 878 ALA B C 1
ATOM 14527 O O . ALA B 1 878 ? 12.156 23.703 37.562 1 93.75 878 ALA B O 1
ATOM 14528 N N . LEU B 1 879 ? 13.602 25 36.344 1 93.44 879 LEU B N 1
ATOM 14529 C CA . LEU B 1 879 ? 12.648 25.156 35.25 1 93.44 879 LEU B CA 1
ATOM 14530 C C . LEU B 1 879 ? 12.281 23.781 34.688 1 93.44 879 LEU B C 1
ATOM 14532 O O . LEU B 1 879 ? 13.141 22.922 34.531 1 93.44 879 LEU B O 1
ATOM 14536 N N . MET B 1 880 ? 10.977 23.5 34.375 1 90.06 880 MET B N 1
ATOM 14537 C CA . MET B 1 880 ? 10.414 22.344 33.688 1 90.06 880 MET B CA 1
ATOM 14538 C C . MET B 1 880 ? 10.523 21.078 34.531 1 90.06 880 MET B C 1
ATOM 14540 O O . MET B 1 880 ? 10.57 19.969 33.969 1 90.06 880 MET B O 1
ATOM 14544 N N . ASP B 1 881 ? 10.602 21.219 35.75 1 89.88 881 ASP B N 1
ATOM 14545 C CA . ASP B 1 881 ? 10.648 20.062 36.656 1 89.88 881 ASP B CA 1
ATOM 14546 C C . ASP B 1 881 ? 9.398 19.203 36.531 1 89.88 881 ASP B C 1
ATOM 14548 O O . ASP B 1 881 ? 9.438 18 36.812 1 89.88 881 ASP B O 1
ATOM 14552 N N . GLU B 1 882 ? 8.391 19.828 36.031 1 85.94 882 GLU B N 1
ATOM 14553 C CA . GLU B 1 882 ? 7.125 19.109 35.906 1 85.94 882 GLU B CA 1
ATOM 14554 C C . GLU B 1 882 ? 7.031 18.359 34.594 1 85.94 882 GLU B C 1
ATOM 14556 O O . GLU B 1 882 ? 6.102 17.594 34.375 1 85.94 882 GLU B O 1
ATOM 14561 N N . THR B 1 883 ? 7.879 18.641 33.688 1 81.94 883 THR B N 1
ATOM 14562 C CA . THR B 1 883 ? 7.926 18 32.375 1 81.94 883 THR B CA 1
ATOM 14563 C C . THR B 1 883 ? 9.336 17.516 32.062 1 81.94 883 THR B C 1
ATOM 14565 O O . THR B 1 883 ? 9.945 17.938 31.062 1 81.94 883 THR B O 1
ATOM 14568 N N . PRO B 1 884 ? 9.742 16.547 32.781 1 78.88 884 PRO B N 1
ATOM 14569 C CA . PRO B 1 884 ? 11.148 16.156 32.719 1 78.88 884 PRO B CA 1
ATOM 14570 C C . PRO B 1 884 ? 11.539 15.594 31.344 1 78.88 884 PRO B C 1
ATOM 14572 O O . PRO B 1 884 ? 12.664 15.789 30.891 1 78.88 884 PRO B O 1
ATOM 14575 N N . LEU B 1 885 ? 10.617 14.93 30.688 1 75.62 885 LEU B N 1
ATOM 14576 C CA . LEU B 1 885 ? 10.938 14.352 29.391 1 75.62 885 LEU B CA 1
ATOM 14577 C C . LEU B 1 885 ? 11.195 15.445 28.359 1 75.62 885 LEU B C 1
ATOM 14579 O O . LEU B 1 885 ? 12.117 15.328 27.547 1 75.62 885 LEU B O 1
ATOM 14583 N N . LEU B 1 886 ? 10.391 16.453 28.453 1 78.62 886 LEU B N 1
ATOM 14584 C CA . LEU B 1 886 ? 10.586 17.562 27.531 1 78.62 886 LEU B CA 1
ATOM 14585 C C . LEU B 1 886 ? 11.875 18.312 27.875 1 78.62 886 LEU B C 1
ATOM 14587 O O . LEU B 1 886 ? 12.578 18.781 26.969 1 78.62 886 LEU B O 1
ATOM 14591 N N . ALA B 1 887 ? 12.148 18.391 29.125 1 82.19 887 ALA B N 1
ATOM 14592 C CA . ALA B 1 887 ? 13.383 19.047 29.562 1 82.19 887 ALA B CA 1
ATOM 14593 C C . ALA B 1 887 ? 14.609 18.312 29.047 1 82.19 887 ALA B C 1
ATOM 14595 O O . ALA B 1 887 ? 15.57 18.938 28.594 1 82.19 887 ALA B O 1
ATOM 14596 N N . LEU B 1 888 ? 14.5 17.047 29.109 1 78.88 888 LEU B N 1
ATOM 14597 C CA . LEU B 1 888 ? 15.609 16.219 28.656 1 78.88 888 LEU B CA 1
ATOM 14598 C C . LEU B 1 888 ? 15.797 16.359 27.141 1 78.88 888 LEU B C 1
ATOM 14600 O O . LEU B 1 888 ? 16.922 16.391 26.656 1 78.88 888 LEU B O 1
ATOM 14604 N N . SER B 1 889 ? 14.727 16.406 26.453 1 81.88 889 SER B N 1
ATOM 14605 C CA . SER B 1 889 ? 14.773 16.578 25 1 81.88 889 SER B CA 1
ATOM 14606 C C . SER B 1 889 ? 15.445 17.891 24.625 1 81.88 889 SER B C 1
ATOM 14608 O O . SER B 1 889 ? 16.281 17.922 23.703 1 81.88 889 SER B O 1
ATOM 14610 N N . LEU B 1 890 ? 15.141 18.938 25.328 1 81.44 890 LEU B N 1
ATOM 14611 C CA . LEU B 1 890 ? 15.703 20.25 25.047 1 81.44 890 LEU B CA 1
ATOM 14612 C C . LEU B 1 890 ? 17.188 20.297 25.406 1 81.44 890 LEU B C 1
ATOM 14614 O O . LEU B 1 890 ? 18 20.859 24.672 1 81.44 890 LEU B O 1
ATOM 14618 N N . GLN B 1 891 ? 17.516 19.641 26.469 1 81.12 891 GLN B N 1
ATOM 14619 C CA . GLN B 1 891 ? 18.906 19.625 26.922 1 81.12 891 GLN B CA 1
ATOM 14620 C C . GLN B 1 891 ? 19.797 18.859 25.953 1 81.12 891 GLN B C 1
ATOM 14622 O O . GLN B 1 891 ? 20.953 19.234 25.75 1 81.12 891 GLN B O 1
ATOM 14627 N N . ARG B 1 892 ? 19.25 17.906 25.391 1 80.88 892 ARG B N 1
ATOM 14628 C CA . ARG B 1 892 ? 20.016 17.062 24.484 1 80.88 892 ARG B CA 1
ATOM 14629 C C . ARG B 1 892 ? 20.344 17.781 23.188 1 80.88 892 ARG B C 1
ATOM 14631 O O . ARG B 1 892 ? 21.328 17.469 22.516 1 80.88 892 ARG B O 1
ATOM 14638 N N . ARG B 1 893 ? 19.641 18.812 22.906 1 87.31 893 ARG B N 1
ATOM 14639 C CA . ARG B 1 893 ? 19.797 19.484 21.625 1 87.31 893 ARG B CA 1
ATOM 14640 C C . ARG B 1 893 ? 20.781 20.641 21.734 1 87.31 893 ARG B C 1
ATOM 14642 O O . ARG B 1 893 ? 21.406 21.031 20.734 1 87.31 893 ARG B O 1
ATOM 14649 N N . ASN B 1 894 ? 21.016 21.109 22.906 1 87.12 894 ASN B N 1
ATOM 14650 C CA . ASN B 1 894 ? 21.75 22.344 23.125 1 87.12 894 ASN B CA 1
ATOM 14651 C C . ASN B 1 894 ? 23.203 22.234 22.641 1 87.12 894 ASN B C 1
ATOM 14653 O O . ASN B 1 894 ? 23.703 23.125 21.984 1 87.12 894 ASN B O 1
ATOM 14657 N N . PRO B 1 895 ? 23.781 21.078 22.906 1 84.31 895 PRO B N 1
ATOM 14658 C CA . PRO B 1 895 ? 25.172 20.984 22.484 1 84.31 895 PRO B CA 1
ATOM 14659 C C . PRO B 1 895 ? 25.344 21.062 20.969 1 84.31 895 PRO B C 1
ATOM 14661 O O . PRO B 1 895 ? 26.422 21.375 20.469 1 84.31 895 PRO B O 1
ATOM 14664 N N . TYR B 1 896 ? 24.359 20.797 20.297 1 88.5 896 TYR B N 1
ATOM 14665 C CA . TYR B 1 896 ? 24.438 20.812 18.828 1 88.5 896 TYR B CA 1
ATOM 14666 C C . TYR B 1 896 ? 23.938 22.141 18.281 1 88.5 896 TYR B C 1
ATOM 14668 O O . TYR B 1 896 ? 24.266 22.516 17.156 1 88.5 896 TYR B O 1
ATOM 14676 N N . LEU B 1 897 ? 23.188 22.859 19.078 1 92.94 897 LEU B N 1
ATOM 14677 C CA . LEU B 1 897 ? 22.719 24.188 18.688 1 92.94 897 LEU B CA 1
ATOM 14678 C C . LEU B 1 897 ? 23.797 25.234 18.859 1 92.94 897 LEU B C 1
ATOM 14680 O O . LEU B 1 897 ? 23.875 26.203 18.094 1 92.94 897 LEU B O 1
ATOM 14684 N N . ASP B 1 898 ? 24.688 25 19.797 1 94.19 898 ASP B N 1
ATOM 14685 C CA . ASP B 1 898 ? 25.719 25.984 20.141 1 94.19 898 ASP B CA 1
ATOM 14686 C C . ASP B 1 898 ? 26.641 26.25 18.953 1 94.19 898 ASP B C 1
ATOM 14688 O O . ASP B 1 898 ? 26.875 27.391 18.578 1 94.19 898 ASP B O 1
ATOM 14692 N N . PRO B 1 899 ? 27.109 25.172 18.422 1 95.06 899 PRO B N 1
ATOM 14693 C CA . PRO B 1 899 ? 27.969 25.438 17.25 1 95.06 899 PRO B CA 1
ATOM 14694 C C . PRO B 1 899 ? 27.219 26.094 16.109 1 95.06 899 PRO B C 1
ATOM 14696 O O . PRO B 1 899 ? 27.766 26.953 15.414 1 95.06 899 PRO B O 1
ATOM 14699 N N . LEU B 1 900 ? 26.031 25.797 15.922 1 95.94 900 LEU B N 1
ATOM 14700 C CA . LEU B 1 900 ? 25.25 26.375 14.836 1 95.94 900 LEU B CA 1
ATOM 14701 C C . LEU B 1 900 ? 25.016 27.859 15.062 1 95.94 900 LEU B C 1
ATOM 14703 O O . LEU B 1 900 ? 25.094 28.656 14.125 1 95.94 900 LEU B O 1
ATOM 14707 N N . ASN B 1 901 ? 24.719 28.188 16.281 1 96.25 901 ASN B N 1
ATOM 14708 C CA . ASN B 1 901 ? 24.547 29.594 16.594 1 96.25 901 ASN B CA 1
ATOM 14709 C C . ASN B 1 901 ? 25.844 30.375 16.391 1 96.25 901 ASN B C 1
ATOM 14711 O O . ASN B 1 901 ? 25.812 31.5 15.883 1 96.25 901 ASN B O 1
ATOM 14715 N N . SER B 1 902 ? 26.906 29.781 16.828 1 96.25 902 SER B N 1
ATOM 14716 C CA . SER B 1 902 ? 28.203 30.422 16.656 1 96.25 902 SER B CA 1
ATOM 14717 C C . SER B 1 902 ? 28.531 30.594 15.172 1 96.25 902 SER B C 1
ATOM 14719 O O . SER B 1 902 ? 29.062 31.641 14.758 1 96.25 902 SER B O 1
ATOM 14721 N N . ILE B 1 903 ? 28.234 29.609 14.43 1 97.31 903 ILE B N 1
ATOM 14722 C CA . ILE B 1 903 ? 28.438 29.656 12.984 1 97.31 903 ILE B CA 1
ATOM 14723 C C . ILE B 1 903 ? 27.562 30.766 12.383 1 97.31 903 ILE B C 1
ATOM 14725 O O . ILE B 1 903 ? 28.016 31.531 11.539 1 97.31 903 ILE B O 1
ATOM 14729 N N . GLN B 1 904 ? 26.344 30.797 12.805 1 97 904 GLN B N 1
ATOM 14730 C CA . GLN B 1 904 ? 25.422 31.797 12.266 1 97 904 GLN B CA 1
ATOM 14731 C C . GLN B 1 904 ? 25.891 33.219 12.555 1 97 904 GLN B C 1
ATOM 14733 O O . GLN B 1 904 ? 25.781 34.094 11.695 1 97 904 GLN B O 1
ATOM 14738 N N . ILE B 1 905 ? 26.453 33.438 13.727 1 96.69 905 ILE B N 1
ATOM 14739 C CA . ILE B 1 905 ? 26.984 34.75 14.102 1 96.69 905 ILE B CA 1
ATOM 14740 C C . ILE B 1 905 ? 28.125 35.125 13.164 1 96.69 905 ILE B C 1
ATOM 14742 O O . ILE B 1 905 ? 28.188 36.281 12.68 1 96.69 905 ILE B O 1
ATOM 14746 N N . HIS B 1 906 ? 28.953 34.188 12.945 1 96.19 906 HIS B N 1
ATOM 14747 C CA . HIS B 1 906 ? 30.078 34.406 12.031 1 96.19 906 HIS B CA 1
ATOM 14748 C C . HIS B 1 906 ? 29.578 34.719 10.625 1 96.19 906 HIS B C 1
ATOM 14750 O O . HIS B 1 906 ? 30.062 35.625 9.977 1 96.19 906 HIS B O 1
ATOM 14756 N N . LEU B 1 907 ? 28.641 33.969 10.172 1 96.5 907 LEU B N 1
ATOM 14757 C CA . LEU B 1 907 ? 28.094 34.125 8.836 1 96.5 907 LEU B CA 1
ATOM 14758 C C . LEU B 1 907 ? 27.406 35.5 8.688 1 96.5 907 LEU B C 1
ATOM 14760 O O . LEU B 1 907 ? 27.5 36.125 7.641 1 96.5 907 LEU B O 1
ATOM 14764 N N . LEU B 1 908 ? 26.688 35.938 9.719 1 95.88 908 LEU B N 1
ATOM 14765 C CA . LEU B 1 908 ? 26.047 37.219 9.703 1 95.88 908 LEU B CA 1
ATOM 14766 C C . LEU B 1 908 ? 27.078 38.344 9.609 1 95.88 908 LEU B C 1
ATOM 14768 O O . LEU B 1 908 ? 26.922 39.281 8.828 1 95.88 908 LEU B O 1
ATOM 14772 N N . ARG B 1 909 ? 28.109 38.219 10.352 1 94.25 909 ARG B N 1
ATOM 14773 C CA . ARG B 1 909 ? 29.188 39.219 10.352 1 94.25 909 ARG B CA 1
ATOM 14774 C C . ARG B 1 909 ? 29.812 39.344 8.977 1 94.25 909 ARG B C 1
ATOM 14776 O O . ARG B 1 909 ? 29.969 40.438 8.445 1 94.25 909 ARG B O 1
ATOM 14783 N N . GLU B 1 910 ? 30.141 38.188 8.398 1 93.69 910 GLU B N 1
ATOM 14784 C CA . GLU B 1 910 ? 30.812 38.156 7.102 1 93.69 910 GLU B CA 1
ATOM 14785 C C . GLU B 1 910 ? 29.875 38.625 5.992 1 93.69 910 GLU B C 1
ATOM 14787 O O . GLU B 1 910 ? 30.281 39.375 5.102 1 93.69 910 GLU B O 1
ATOM 14792 N N . SER B 1 911 ? 28.703 38.188 6.008 1 92.75 911 SER B N 1
ATOM 14793 C CA . SER B 1 911 ? 27.734 38.531 4.98 1 92.75 911 SER B CA 1
ATOM 14794 C C . SER B 1 911 ? 27.453 40.031 4.996 1 92.75 911 SER B C 1
ATOM 14796 O O . SER B 1 911 ? 27.438 40.688 3.947 1 92.75 911 SER B O 1
ATOM 14798 N N . ARG B 1 912 ? 27.281 40.625 6.137 1 90.62 912 ARG B N 1
ATOM 14799 C CA . ARG B 1 912 ? 26.953 42.062 6.285 1 90.62 912 ARG B CA 1
ATOM 14800 C C . ARG B 1 912 ? 28.172 42.938 5.957 1 90.62 912 ARG B C 1
ATOM 14802 O O . ARG B 1 912 ? 28.016 44.031 5.402 1 90.62 912 ARG B O 1
ATOM 14809 N N . ALA B 1 913 ? 29.344 42.438 6.297 1 89.31 913 ALA B N 1
ATOM 14810 C CA . ALA B 1 913 ? 30.562 43.156 5.953 1 89.31 913 ALA B CA 1
ATOM 14811 C C . ALA B 1 913 ? 30.75 43.219 4.438 1 89.31 913 ALA B C 1
ATOM 14813 O O . ALA B 1 913 ? 31.172 44.25 3.912 1 89.31 913 ALA B O 1
ATOM 14814 N N . LEU B 1 914 ? 30.422 42.156 3.84 1 87.94 914 LEU B N 1
ATOM 14815 C CA . LEU B 1 914 ? 30.547 42.125 2.387 1 87.94 914 LEU B CA 1
ATOM 14816 C C . LEU B 1 914 ? 29.5 43.031 1.729 1 87.94 914 LEU B C 1
ATOM 14818 O O . LEU B 1 914 ? 29.781 43.656 0.715 1 87.94 914 LEU B O 1
ATOM 14822 N N . GLU B 1 915 ? 28.344 43.062 2.197 1 82.19 915 GLU B N 1
ATOM 14823 C CA . GLU B 1 915 ? 27.266 43.844 1.628 1 82.19 915 GLU B CA 1
ATOM 14824 C C . GLU B 1 915 ? 27.5 45.344 1.868 1 82.19 915 GLU B C 1
ATOM 14826 O O . GLU B 1 915 ? 27.141 46.188 1.034 1 82.19 915 GLU B O 1
ATOM 14831 N N . ALA B 1 916 ? 28.031 45.719 2.996 1 77 916 ALA B N 1
ATOM 14832 C CA . ALA B 1 916 ? 28.312 47.125 3.326 1 77 916 ALA B CA 1
ATOM 14833 C C . ALA B 1 916 ? 29.375 47.688 2.4 1 77 916 ALA B C 1
ATOM 14835 O O . ALA B 1 916 ? 29.359 48.875 2.102 1 77 916 ALA B O 1
ATOM 14836 N N . GLY B 1 917 ? 30.359 46.875 1.996 1 68.31 917 GLY B N 1
ATOM 14837 C CA . GLY B 1 917 ? 31.453 47.344 1.164 1 68.31 917 GLY B CA 1
ATOM 14838 C C . GLY B 1 917 ? 31.078 47.469 -0.303 1 68.31 917 GLY B C 1
ATOM 14839 O O . GLY B 1 917 ? 31.875 47.938 -1.113 1 68.31 917 GLY B O 1
ATOM 14840 N N . GLN B 1 918 ? 29.891 46.906 -0.649 1 64.31 918 GLN B N 1
ATOM 14841 C CA . GLN B 1 918 ? 29.578 46.906 -2.074 1 64.31 918 GLN B CA 1
ATOM 14842 C C . GLN B 1 918 ? 28.516 47.938 -2.402 1 64.31 918 GLN B C 1
ATOM 14844 O O . GLN B 1 918 ? 27.656 48.25 -1.563 1 64.31 918 GLN B O 1
ATOM 14849 N N . PRO B 1 919 ? 28.688 48.594 -3.543 1 58.81 919 PRO B N 1
ATOM 14850 C CA . PRO B 1 919 ? 27.656 49.531 -3.992 1 58.81 919 PRO B CA 1
ATOM 14851 C C . PRO B 1 919 ? 26.297 48.906 -4.172 1 58.81 919 PRO B C 1
ATOM 14853 O O . PRO B 1 919 ? 26.203 47.688 -4.457 1 58.81 919 PRO B O 1
ATOM 14856 N N . GLU B 1 920 ? 25.172 49.5 -3.717 1 52.19 920 GLU B N 1
ATOM 14857 C CA . GLU B 1 920 ? 23.781 49.094 -3.6 1 52.19 920 GLU B CA 1
ATOM 14858 C C . GLU B 1 920 ? 23.312 48.344 -4.844 1 52.19 920 GLU B C 1
ATOM 14860 O O . GLU B 1 920 ? 22.453 47.469 -4.762 1 52.19 920 GLU B O 1
ATOM 14865 N N . ASP B 1 921 ? 23.812 48.75 -5.984 1 50.66 921 ASP B N 1
ATOM 14866 C CA . ASP B 1 921 ? 23.203 48.375 -7.258 1 50.66 921 ASP B CA 1
ATOM 14867 C C . ASP B 1 921 ? 23.766 47.031 -7.742 1 50.66 921 ASP B C 1
ATOM 14869 O O . ASP B 1 921 ? 23.359 46.531 -8.789 1 50.66 921 ASP B O 1
ATOM 14873 N N . GLU B 1 922 ? 24.766 46.531 -7.191 1 51.28 922 GLU B N 1
ATOM 14874 C CA . GLU B 1 922 ? 25.344 45.375 -7.852 1 51.28 922 GLU B CA 1
ATOM 14875 C C . GLU B 1 922 ? 24.969 44.094 -7.117 1 51.28 922 GLU B C 1
ATOM 14877 O O . GLU B 1 922 ? 25.125 44 -5.898 1 51.28 922 GLU B O 1
ATOM 14882 N N . GLU B 1 923 ? 24.078 43.344 -7.688 1 55.09 923 GLU B N 1
ATOM 14883 C CA . GLU B 1 923 ? 23.719 42.031 -7.188 1 55.09 923 GLU B CA 1
ATOM 14884 C C . GLU B 1 923 ? 24.953 41.156 -7.027 1 55.09 923 GLU B C 1
ATOM 14886 O O . GLU B 1 923 ? 25.578 40.781 -8.016 1 55.09 923 GLU B O 1
ATOM 14891 N N . ILE B 1 924 ? 25.844 41.312 -6.008 1 58.97 924 ILE B N 1
ATOM 14892 C CA . ILE B 1 924 ? 27.047 40.5 -5.832 1 58.97 924 ILE B CA 1
ATOM 14893 C C . ILE B 1 924 ? 26.641 39.094 -5.363 1 58.97 924 ILE B C 1
ATOM 14895 O O . ILE B 1 924 ? 25.672 38.938 -4.617 1 58.97 924 ILE B O 1
ATOM 14899 N N . ASP B 1 925 ? 27.297 38.125 -5.98 1 75 925 ASP B N 1
ATOM 14900 C CA . ASP B 1 925 ? 27.25 36.719 -5.555 1 75 925 ASP B CA 1
ATOM 14901 C C . ASP B 1 925 ? 27.844 36.562 -4.16 1 75 925 ASP B C 1
ATOM 14903 O O . ASP B 1 925 ? 29.062 36.531 -3.996 1 75 925 ASP B O 1
ATOM 14907 N N . ASN B 1 926 ? 27.156 36.812 -2.979 1 87.75 926 ASN B N 1
ATOM 14908 C CA . ASN B 1 926 ? 27.547 36.625 -1.588 1 87.75 926 ASN B CA 1
ATOM 14909 C C . ASN B 1 926 ? 27.672 35.156 -1.229 1 87.75 926 ASN B C 1
ATOM 14911 O O . ASN B 1 926 ? 26.672 34.469 -1.029 1 87.75 926 ASN B O 1
ATOM 14915 N N . PRO B 1 927 ? 28.859 34.625 -1.208 1 90.31 927 PRO B N 1
ATOM 14916 C CA . PRO B 1 927 ? 29.062 33.219 -0.949 1 90.31 927 PRO B CA 1
ATOM 14917 C C . PRO B 1 927 ? 28.594 32.781 0.443 1 90.31 927 PRO B C 1
ATOM 14919 O O . PRO B 1 927 ? 28.406 31.594 0.704 1 90.31 927 PRO B O 1
ATOM 14922 N N . TRP B 1 928 ? 28.391 33.781 1.348 1 92.25 928 TRP B N 1
ATOM 14923 C CA . TRP B 1 928 ? 28.031 33.469 2.725 1 92.25 928 TRP B CA 1
ATOM 14924 C C . TRP B 1 928 ? 26.516 33.344 2.863 1 92.25 928 TRP B C 1
ATOM 14926 O O . TRP B 1 928 ? 26.016 32.812 3.875 1 92.25 928 TRP B O 1
ATOM 14936 N N . MET B 1 929 ? 25.812 33.719 1.864 1 88.62 929 MET B N 1
ATOM 14937 C CA . MET B 1 929 ? 24.344 33.75 1.966 1 88.62 929 MET B CA 1
ATOM 14938 C C . MET B 1 929 ? 23.766 32.344 2.02 1 88.62 929 MET B C 1
ATOM 14940 O O . MET B 1 929 ? 22.891 32.062 2.828 1 88.62 929 MET B O 1
ATOM 14944 N N . SER B 1 930 ? 24.281 31.516 1.211 1 86.88 930 SER B N 1
ATOM 14945 C CA . SER B 1 930 ? 23.734 30.156 1.171 1 86.88 930 SER B CA 1
ATOM 14946 C C . SER B 1 930 ? 23.922 29.453 2.51 1 86.88 930 SER B C 1
ATOM 14948 O O . SER B 1 930 ? 22.953 28.953 3.09 1 86.88 930 SER B O 1
ATOM 14950 N N . PRO B 1 931 ? 25.125 29.422 3.076 1 92.5 931 PRO B N 1
ATOM 14951 C CA . PRO B 1 931 ? 25.281 28.797 4.395 1 92.5 931 PRO B CA 1
ATOM 14952 C C . PRO B 1 931 ? 24.453 29.5 5.473 1 92.5 931 PRO B C 1
ATOM 14954 O O . PRO B 1 931 ? 23.984 28.844 6.406 1 92.5 931 PRO B O 1
ATOM 14957 N N . LEU B 1 932 ? 24.344 30.781 5.309 1 92.94 932 LEU B N 1
ATOM 14958 C CA . LEU B 1 932 ? 23.578 31.547 6.285 1 92.94 932 LEU B CA 1
ATOM 14959 C C . LEU B 1 932 ? 22.109 31.109 6.281 1 92.94 932 LEU B C 1
ATOM 14961 O O . LEU B 1 932 ? 21.531 30.859 7.344 1 92.94 932 LEU B O 1
ATOM 14965 N N . LEU B 1 933 ? 21.547 30.938 5.195 1 87.81 933 LEU B N 1
ATOM 14966 C CA . LEU B 1 933 ? 20.172 30.5 5.086 1 87.81 933 LEU B CA 1
ATOM 14967 C C . LEU B 1 933 ? 20 29.078 5.629 1 87.81 933 LEU B C 1
ATOM 14969 O O . LEU B 1 933 ? 19.016 28.781 6.293 1 87.81 933 LEU B O 1
ATOM 14973 N N . ARG B 1 934 ? 20.922 28.266 5.41 1 89.62 934 ARG B N 1
ATOM 14974 C CA . ARG B 1 934 ? 20.906 26.891 5.914 1 89.62 934 ARG B CA 1
ATOM 14975 C C . ARG B 1 934 ? 21 26.875 7.438 1 89.62 934 ARG B C 1
ATOM 14977 O O . ARG B 1 934 ? 20.406 26.016 8.086 1 89.62 934 ARG B O 1
ATOM 14984 N N . SER B 1 935 ? 21.797 27.781 7.93 1 92.88 935 SER B N 1
ATOM 14985 C CA . SER B 1 935 ? 21.938 27.859 9.383 1 92.88 935 SER B CA 1
ATOM 14986 C C . SER B 1 935 ? 20.609 28.234 10.039 1 92.88 935 SER B C 1
ATOM 14988 O O . SER B 1 935 ? 20.281 27.734 11.109 1 92.88 935 SER B O 1
ATOM 14990 N N . ILE B 1 936 ? 19.859 29.109 9.422 1 89.06 936 ILE B N 1
ATOM 14991 C CA . ILE B 1 936 ? 18.562 29.5 9.938 1 89.06 936 ILE B CA 1
ATOM 14992 C C . ILE B 1 936 ? 17.641 28.281 10 1 89.06 936 ILE B C 1
ATOM 14994 O O . ILE B 1 936 ? 16.984 28.047 11.016 1 89.06 936 ILE B O 1
ATOM 14998 N N . ASN B 1 937 ? 17.672 27.531 9.008 1 83.69 937 ASN B N 1
ATOM 14999 C CA . ASN B 1 937 ? 16.844 26.328 8.953 1 83.69 937 ASN B CA 1
ATOM 15000 C C . ASN B 1 937 ? 17.281 25.297 9.984 1 83.69 937 ASN B C 1
ATOM 15002 O O . ASN B 1 937 ? 16.453 24.625 10.594 1 83.69 937 ASN B O 1
ATOM 15006 N N . ALA B 1 938 ? 18.531 25.141 10.102 1 90.38 938 ALA B N 1
ATOM 15007 C CA . ALA B 1 938 ? 19.062 24.141 11.016 1 90.38 938 ALA B CA 1
ATOM 15008 C C . ALA B 1 938 ? 18.719 24.469 12.461 1 90.38 938 ALA B C 1
ATOM 15010 O O . ALA B 1 938 ? 18.359 23.578 13.234 1 90.38 938 ALA B O 1
ATOM 15011 N N . ILE B 1 939 ? 18.891 25.719 12.758 1 90.94 939 ILE B N 1
ATOM 15012 C CA . ILE B 1 939 ? 18.594 26.141 14.125 1 90.94 939 ILE B CA 1
ATOM 15013 C C . ILE B 1 939 ? 17.109 26 14.406 1 90.94 939 ILE B C 1
ATOM 15015 O O . ILE B 1 939 ? 16.703 25.578 15.492 1 90.94 939 ILE B O 1
ATOM 15019 N N . ALA B 1 940 ? 16.297 26.375 13.445 1 83.88 940 ALA B N 1
ATOM 15020 C CA . ALA B 1 940 ? 14.852 26.188 13.586 1 83.88 940 ALA B CA 1
ATOM 15021 C C . ALA B 1 940 ? 14.5 24.734 13.828 1 83.88 940 ALA B C 1
ATOM 15023 O O . ALA B 1 940 ? 13.648 24.422 14.664 1 83.88 940 ALA B O 1
ATOM 15024 N N . ALA B 1 941 ? 15.117 23.859 13.102 1 80.94 941 ALA B N 1
ATOM 15025 C CA . ALA B 1 941 ? 14.875 22.422 13.25 1 80.94 941 ALA B CA 1
ATOM 15026 C C . ALA B 1 941 ? 15.305 21.938 14.641 1 80.94 941 ALA B C 1
ATOM 15028 O O . ALA B 1 941 ? 14.648 21.078 15.227 1 80.94 941 ALA B O 1
ATOM 15029 N N . GLY B 1 942 ? 16.375 22.484 15.062 1 85.75 942 GLY B N 1
ATOM 15030 C CA . GLY B 1 942 ? 16.875 22.109 16.375 1 85.75 942 GLY B CA 1
ATOM 15031 C C . GLY B 1 942 ? 15.992 22.594 17.516 1 85.75 942 GLY B C 1
ATOM 15032 O O . GLY B 1 942 ? 15.828 21.906 18.516 1 85.75 942 GLY B O 1
ATOM 15033 N N . MET B 1 943 ? 15.453 23.75 17.234 1 83.44 943 MET B N 1
ATOM 15034 C CA . MET B 1 943 ? 14.617 24.344 18.266 1 83.44 943 MET B CA 1
ATOM 15035 C C . MET B 1 943 ? 13.195 23.781 18.203 1 83.44 943 MET B C 1
ATOM 15037 O O . MET B 1 943 ? 12.438 23.906 19.172 1 83.44 943 MET B O 1
ATOM 15041 N N . ARG B 1 944 ? 12.781 23.094 17.094 1 73.06 944 ARG B N 1
ATOM 15042 C CA . ARG B 1 944 ? 11.5 22.453 16.844 1 73.06 944 ARG B CA 1
ATOM 15043 C C . ARG B 1 944 ? 10.383 23.469 16.688 1 73.06 944 ARG B C 1
ATOM 15045 O O . ARG B 1 944 ? 9.492 23.312 15.844 1 73.06 944 ARG B O 1
ATOM 15052 N N . ASN B 1 945 ? 10.305 24.453 17.656 1 67.5 945 ASN B N 1
ATOM 15053 C CA . ASN B 1 945 ? 9.227 25.438 17.578 1 67.5 945 ASN B CA 1
ATOM 15054 C C . ASN B 1 945 ? 9.758 26.859 17.594 1 67.5 945 ASN B C 1
ATOM 15056 O O . ASN B 1 945 ? 10.023 27.422 18.656 1 67.5 945 ASN B O 1
ATOM 15060 N N . THR B 1 946 ? 10.031 27.391 16.375 1 61.62 946 THR B N 1
ATOM 15061 C CA . THR B 1 946 ? 10.656 28.719 16.344 1 61.62 946 THR B CA 1
ATOM 15062 C C . THR B 1 946 ? 9.672 29.766 15.867 1 61.62 946 THR B C 1
ATOM 15064 O O . THR B 1 946 ? 9.914 30.969 16.016 1 61.62 946 THR B O 1
ATOM 15067 N N . GLY B 1 947 ? 8.594 29.266 15.32 1 61.88 947 GLY B N 1
ATOM 15068 C CA . GLY B 1 947 ? 7.68 30.266 14.812 1 61.88 947 GLY B CA 1
ATOM 15069 C C . GLY B 1 947 ? 6.25 30.078 15.281 1 61.88 947 GLY B C 1
ATOM 15070 O O . GLY B 1 947 ? 5.91 29.031 15.828 1 61.88 947 GLY B O 1
#

Solvent-accessible surface area (backbone atoms only — not comparable to full-atom values): 96716 Å² total; per-residue (Å²): 122,80,71,79,70,65,56,75,86,64,52,85,54,65,66,59,52,49,51,48,41,49,50,54,50,50,41,52,49,51,44,39,33,73,75,67,29,61,66,55,45,48,52,44,47,48,44,41,54,48,38,42,45,38,72,75,47,80,42,73,68,59,50,51,51,52,50,49,58,56,68,71,46,50,55,70,56,46,33,52,44,41,49,52,53,29,52,49,36,54,51,44,51,42,44,51,53,51,51,53,53,51,43,53,49,51,35,56,30,69,66,50,82,52,56,93,42,30,48,48,38,50,49,45,52,41,45,73,73,64,54,47,62,67,55,49,30,59,50,46,66,50,34,34,45,28,53,22,40,40,59,29,67,67,30,59,70,41,70,67,56,50,54,51,49,46,51,45,44,53,55,56,54,58,70,68,47,82,77,63,10,68,66,56,47,52,51,50,50,51,49,47,40,42,50,51,44,43,55,70,28,30,68,59,65,63,89,56,65,43,50,63,69,54,46,34,52,53,61,52,44,35,39,75,60,10,43,70,59,20,54,34,50,40,52,50,46,42,51,51,27,43,38,73,67,72,33,64,39,94,87,67,44,64,77,51,72,81,62,80,28,58,39,40,30,28,31,44,40,30,50,29,60,80,23,88,77,44,37,52,67,42,32,53,47,38,49,52,52,33,22,48,52,38,45,52,50,50,45,52,52,39,56,53,44,38,70,59,42,50,41,18,58,89,65,46,70,73,33,70,69,36,53,51,52,49,56,66,48,52,82,49,39,62,73,66,41,70,80,42,74,68,60,48,66,53,16,54,58,27,37,46,34,51,48,50,41,47,15,50,48,48,43,42,50,31,51,52,38,39,76,71,72,43,92,58,73,76,52,78,87,56,23,60,92,43,44,64,59,54,49,49,55,52,47,40,51,36,52,20,35,40,72,67,74,31,45,72,55,32,62,39,69,58,40,35,51,46,49,44,43,68,36,25,43,44,21,37,35,18,39,25,35,30,38,40,34,67,61,48,52,52,27,51,34,52,49,27,39,73,68,68,77,36,84,59,57,86,74,46,51,68,72,56,43,42,50,52,49,42,50,60,55,67,42,91,76,74,85,76,76,58,64,87,79,42,56,71,69,35,33,50,55,54,44,37,48,44,44,51,51,51,44,26,68,70,43,30,71,62,25,47,42,41,41,35,28,37,73,40,82,46,37,47,54,56,47,48,54,50,42,54,27,36,74,57,68,37,25,44,70,55,98,90,39,63,39,28,75,67,45,64,20,50,23,31,31,42,63,67,33,39,70,42,42,63,58,28,49,51,55,34,62,64,32,63,61,52,42,52,38,37,49,44,46,67,30,60,49,40,40,30,41,38,35,28,46,10,12,72,67,34,15,35,50,26,28,56,49,45,51,47,51,34,46,55,49,52,46,52,52,30,53,73,72,72,32,47,69,38,55,32,40,43,33,34,49,18,55,39,17,57,23,65,62,58,34,58,53,47,49,30,45,56,70,63,60,36,71,24,41,46,32,32,41,40,35,26,50,45,44,56,69,37,30,59,40,35,73,47,25,29,49,50,50,35,20,39,49,38,18,46,54,62,36,19,44,42,79,81,38,87,58,71,75,83,56,66,68,58,52,54,50,49,52,51,36,19,51,43,8,21,51,49,28,37,45,48,70,70,64,34,87,61,43,60,58,42,48,59,46,25,24,60,43,69,60,54,58,67,45,44,35,34,71,58,66,64,39,78,49,89,88,51,83,44,77,87,29,48,37,48,57,53,55,49,28,19,33,36,72,33,22,53,33,46,55,32,47,48,20,49,15,60,12,51,48,65,71,29,61,91,41,66,68,47,45,52,49,48,30,47,38,40,68,72,33,55,46,54,28,49,53,54,53,46,27,33,53,36,57,65,66,28,36,66,72,58,25,50,59,30,38,63,60,23,85,56,54,69,59,31,50,54,54,49,50,54,51,52,53,43,50,54,40,25,55,53,46,50,29,62,38,66,70,44,92,51,84,45,70,88,40,54,69,61,45,50,57,53,58,68,40,45,40,62,44,50,52,49,50,54,46,39,50,50,31,51,52,54,43,52,54,55,54,70,75,42,69,90,84,56,88,68,90,60,71,38,50,62,38,38,52,49,33,54,50,26,50,36,54,59,59,62,51,40,68,122,81,70,76,70,67,56,76,86,65,51,83,55,64,66,60,50,50,52,49,42,48,50,51,49,50,40,52,50,51,43,38,34,74,75,67,29,61,66,57,44,48,53,44,48,48,44,40,53,50,38,43,46,36,72,76,47,81,42,72,67,58,50,52,51,52,50,48,58,56,69,70,46,50,54,68,56,46,32,53,43,42,49,52,53,30,51,49,35,55,51,44,51,42,46,50,52,51,50,53,51,51,42,52,49,52,34,56,28,68,66,49,82,50,57,92,43,30,46,48,36,50,48,46,51,42,43,73,72,64,54,47,62,68,55,50,29,58,49,46,67,50,33,34,43,28,51,21,40,40,57,29,69,67,29,59,70,41,71,68,56,51,53,51,49,47,50,45,43,53,55,55,53,57,70,67,46,83,77,65,12,67,64,55,47,52,51,49,50,50,49,46,39,42,50,52,43,42,56,70,28,30,68,59,66,63,89,56,67,44,51,62,69,54,46,34,51,55,61,52,43,35,40,77,61,9,44,70,58,19,53,32,51,41,52,49,47,43,51,51,27,43,37,74,67,72,33,63,39,95,85,67,43,63,75,50,71,81,60,79,29,58,41,41,30,29,31,44,40,28,49,29,60,80,24,88,77,43,37,52,65,41,31,52,47,39,50,50,53,33,22,47,53,38,44,52,51,49,44,52,53,40,57,52,45,37,69,59,43,49,40,18,58,89,66,46,69,71,33,70,70,38,52,50,54,50,56,66,48,50,81,51,40,62,73,65,40,70,82,44,74,67,60,49,65,55,16,55,58,28,38,46,35,51,49,49,42,47,15,49,48,47,42,43,50,31,52,53,38,38,75,71,71,41,93,60,72,76,52,76,88,56,22,61,91,42,43,66,59,52,47,49,54,54,47,40,51,38,52,20,35,40,72,66,74,31,46,73,56,32,64,38,70,58,40,34,50,48,49,44,44,68,36,24,43,43,21,36,36,18,38,24,35,30,38,41,35,68,59,48,54,52,27,50,38,52,48,28,40,71,70,68,77,34,85,57,57,85,74,48,51,69,70,55,43,41,51,53,48,42,50,58,56,66,42,91,78,73,86,78,75,58,62,86,78,41,55,72,67,37,33,50,55,53,44,38,47,43,43,52,53,51,44,24,68,70,45,30,72,63,24,46,42,41,41,35,28,37,73,39,81,46,37,47,53,57,46,47,54,50,42,53,27,36,75,57,68,38,26,44,69,54,99,90,39,64,37,25,76,66,45,65,20,50,23,31,32,42,61,67,33,40,69,42,43,62,60,27,48,50,54,35,64,65,32,64,60,51,40,51,37,38,49,45,47,69,30,60,49,39,40,29,42,37,34,27,47,10,13,72,66,34,16,37,49,27,27,56,47,46,53,48,51,35,46,55,50,51,46,51,52,29,53,73,70,71,32,46,69,38,56,31,39,44,33,35,50,19,55,40,17,58,22,65,62,56,35,59,53,47,50,30,46,56,71,62,60,36,73,24,40,45,33,33,42,39,35,26,51,46,44,58,69,38,31,59,38,37,72,47,26,29,51,50,53,35,20,39,50,38,16,45,54,64,37,19,42,42,79,79,39,87,57,70,75,83,56,64,68,58,53,54,50,50,52,52,36,18,52,44,8,22,50,48,28,37,45,49,70,71,64,34,87,60,41,59,57,41,48,58,45,26,22,60,42,71,59,54,59,69,46,45,34,36,71,56,66,65,41,79,48,89,88,50,84,45,78,87,30,48,36,48,57,52,54,49,28,18,31,37,72,33,21,52,32,45,54,32,48,49,21,50,14,60,12,51,50,64,70,29,61,89,42,66,70,48,44,52,49,49,29,47,37,39,67,70,34,54,45,53,28,51,53,53,52,45,27,32,52,37,58,65,66,28,35,65,70,58,24,52,60,30,38,63,58,25,88,56,53,68,60,32,50,53,54,48,49,55,51,52,52,43,51,54,40,24,54,52,45,52,29,60,36,66,69,43,93,50,83,45,69,87,40,52,70,61,45,50,55,55,59,68,40,45,40,62,44,49,52,48,51,54,46,41,51,51,32,49,53,53,42,51,52,54,54,70,76,43,66,90,82,56,88,68,89,59,70,38,51,60,38,40,52,50,33,55,50,27,50,37,55,59,58,62,51,41,67